Protein 7PVA (pdb70)

B-factor: mean 64.14, std 23.25, range [23.95, 230.17]

Radius of gyration: 45.19 Å; Cα contacts (8 Å, |Δi|>4): 3614; chains: 4; bounding box: 76×96×145 Å

InterPro domains:
  IPR001789 Signal transduction response regulator, receiver domain [PF00072] (10-118)
  IPR001789 Signal transduction response regulator, receiver domain [PS50110] (9-123)
  IPR001789 Signal transduction response regulator, receiver domain [SM00448] (8-119)
  IPR011006 CheY-like superfamily [SSF52172] (5-141)
  IPR017850 Alkaline-phosphatase-like, core domain superfamily [G3DSA:3.40.720.10] (220-516)
  IPR017850 Alkaline-phosphatase-like, core domain superfamily [SSF53649] (231-517)
  IPR050595 Bacterial response regulator [PTHR44591] (9-125)

Organism: Porphyromonas gingivalis (strain ATCC BAA-308 / W83) (NCBI:txid242619)

Secondary structure (DSSP, 8-state):
---EEEEE-TTGGGGHHHHHHHHHTT-EEEEESSHHHHHHHHHH---SEEEE-----S-HHHHHHHHHHH-TTS-B--BS---S---HHHHTT-S---BSS--HHHHHHHHHHHHHHHHHHHHHHHHHHHHHHHHHHH------HHHHHHHHHHHHHHHHHGGGS----TTT--HHHHHHHHHHHHHHHHHHHHH-TTTS---TTHHHHHTHHHHHTT--EEEEEESS--HHHHHHH---TTTB---B-----SS-SHHHHHHHHHHT--HHHH--TTTPPPTT-SS-SSS-S---HHHHHHTT----EEEEEE-SHHHHHHHHHTGGGGGG-SEEEEEE-S---THHHH---TTTTSSHHHHHHHHHHHHHHSHHHHHHHHHH---EEEEE-S---EE--EEEE-EEE--TT--SSEEEEEEEE--GGGSEEES-GGGGT----TT--EEEE-BTTEEEE-GGGHHHHHHHHTT-EE-SSB-S-----EE--B-/---EEEEE-TTGGGGHHHHHHHHHTT-EEEEESSHHHHHHHHHHS--SEEEE-----S-HHHHHHHHHHH-TTS-B--BS---TT--HHHHTT-S---BSS--HHHHHHHHHHHHSHHHHHHHHHHHHHHHHHHHHHH---PPPHHHHHHHHHHHHHHHHHHHTS----TTT--HHHHHHHHHHHHHHHHHHHHH-TTTS---TTHIIIIIHHHHHTT--EEEEEESS--HHHHHHH---TTTB---B--PPPSS-SHHHHHHHHHH---HHHH--GGG---S-----HHHHHHTT----EEEEEE-SHHHHHHHHHTGGGGGG-SEEEEEEPPP----HHHH--TTTSSSHHHHHHHHHHHHHHSSHHHHHHHHH---EEEEE-S---EE--EEEEEE--TT----SSEEEESS-EE-GGGSEEES-GGGGT---SSTT-EEEE-BTTEEEE-STTHHHHHHHHTT-EE-SSB-S-----EE--B-/---EEEEE-TTGGGGHHHHHHHHHTT-EEEEESSHHHHHHHHHHS--SEEEE-----S-HHHHHHHHHHH-TTS-B--BS---S---HHHHTT-S---BSS--HHHHHHHHHHHHHHHHHHHHHHHHHHHHHHHHHHH------HHHHHHHHHHHHHHHHHTTTS----TTT--HHHHHHHHHHHHHHHHHHHHH-TTTS---TTHHHHHTHHHHHTT--EEEEEESS--HHHHHHH---TTTB---B---PPSS-SHHHHHHHHHHT--HHHH--TTT---TT-SS-SSS-S---HHHHHHTT----EEEEEE-SHHHHHHHHHTGGGGGG-SEEEEEE-TT--THHHH---TTTTSSHHHHHHHHHHHHHHSTHHHHHHHHH---EEEEE-S---EE--EEEE-B--SS-TT-SSEEEESS-B--GGGSEEES-GGGGT----TT--EEEE-BTTEEEE-STTHHHHHHHHTT-EE-SSB-S-----EE--B-/---EEEEE-TTGGGGHHHHHHHHHTT-EEEEESSHHHHHHHHHHS--SEEEE-----S-HHHHHHHHHHH-TTS-B--BS---TT--HHHHTT-S---BSS--HHHHHHHHHHHHSHHHHHHHHHHHHHHHHHHHHHH------HHHHHHHHHHHHHHHHHGGGS----TTT--HHHHHHHHHHHHHHHHHHHHH-TTTS---TTHHHHHTHHHHHTT--EEEEEETT--HHHHHHH---TTTB---B---PPSS-SHHHHHHHHHH---HHHH---TT------HHHHHHTT----EEEEEE-SHHHHHHHHHGGGGGGG-SEEEEEE-------HHHH--TTTSSSHHHHHHHHHHHHHHSHHHHHHHHHH---EEEEE-S---EE--EEEEEE--TT----SSEEEESS-EE-GGGSEEES-GGGGT---SSTT-EEEE-BTTEEEE-STTHHHHHHHHTT-EE-SSB-S-----EE--B-

Solvent-accessible surface area: 79024 Å² total

Structure (mmCIF, N/CA/C/O backbone):
data_7PVA
#
_entry.id   7PVA
#
_cell.length_a   61.480
_cell.length_b   77.290
_cell.length_c   138.830
_cell.angle_alpha   82.420
_cell.angle_beta   81.610
_cell.angle_gamma   76.510
#
_symmetry.space_group_name_H-M   'P 1'
#
loop_
_entity.id
_entity.type
_entity.pdbx_description
1 polymer 'Response regulator'
2 non-polymer 'MAGNESIUM ION'
3 non-polymer 'BERYLLIUM TRIFLUORIDE ION'
4 non-polymer 'ZINC ION'
5 non-polymer GLYCEROL
6 non-polymer 'FORMIC ACID'
7 non-polymer 'CHLORIDE ION'
8 water water
#
loop_
_atom_site.group_PDB
_atom_site.id
_atom_site.type_symbol
_atom_site.label_atom_id
_atom_site.label_alt_id
_atom_site.label_comp_id
_atom_site.label_asym_id
_atom_site.label_entity_id
_atom_site.label_seq_id
_atom_site.pdbx_PDB_ins_code
_atom_site.Cartn_x
_atom_site.Cartn_y
_atom_site.Cartn_z
_atom_site.occupancy
_atom_site.B_iso_or_equiv
_atom_site.auth_seq_id
_atom_site.auth_comp_id
_atom_site.auth_asym_id
_atom_site.auth_atom_id
_atom_site.pdbx_PDB_model_num
ATOM 1 N N . ARG A 1 11 ? 38.995 37.627 27.960 1.00 118.67 6 ARG A N 1
ATOM 2 C CA . ARG A 1 11 ? 38.348 36.635 27.086 1.00 103.94 6 ARG A CA 1
ATOM 3 C C . ARG A 1 11 ? 36.847 36.966 26.951 1.00 92.25 6 ARG A C 1
ATOM 4 O O . ARG A 1 11 ? 36.207 37.431 27.909 1.00 91.31 6 ARG A O 1
ATOM 24 N N . PRO A 1 12 ? 36.279 36.744 25.766 1.00 81.39 7 PRO A N 1
ATOM 25 C CA . PRO A 1 12 ? 34.842 37.017 25.581 1.00 69.59 7 PRO A CA 1
ATOM 26 C C . PRO A 1 12 ? 33.998 35.844 26.048 1.00 61.47 7 PRO A C 1
ATOM 27 O O . PRO A 1 12 ? 34.364 34.685 25.857 1.00 60.23 7 PRO A O 1
ATOM 38 N N . TYR A 1 13 ? 32.875 36.143 26.690 1.00 53.51 8 TYR A N 1
ATOM 39 C CA . TYR A 1 13 ? 31.958 35.086 27.106 1.00 47.64 8 TYR A CA 1
ATOM 40 C C . TYR A 1 13 ? 31.327 34.447 25.870 1.00 35.88 8 TYR A C 1
ATOM 41 O O . TYR A 1 13 ? 30.993 35.137 24.896 1.00 38.53 8 TYR A O 1
ATOM 59 N N . THR A 1 14 ? 31.115 33.135 25.927 1.00 43.04 9 THR A N 1
ATOM 60 C CA . THR A 1 14 ? 30.540 32.413 24.812 1.00 37.98 9 THR A CA 1
ATOM 61 C C . THR A 1 14 ? 29.086 32.019 25.104 1.00 34.05 9 THR A C 1
ATOM 62 O O . THR A 1 14 ? 28.720 31.543 26.201 1.00 37.09 9 THR A O 1
ATOM 73 N N . VAL A 1 15 ? 28.268 32.209 24.088 1.00 34.85 10 VAL A N 1
ATOM 74 C CA . VAL A 1 15 ? 26.844 31.950 24.139 1.00 34.76 10 VAL A CA 1
ATOM 75 C C . VAL A 1 15 ? 26.518 30.945 23.057 1.00 35.66 10 VAL A C 1
ATOM 76 O O . VAL A 1 15 ? 26.811 31.199 21.888 1.00 33.95 10 VAL A O 1
ATOM 89 N N . LEU A 1 16 ? 25.895 29.822 23.442 1.00 35.46 11 LEU A N 1
ATOM 90 C CA . LEU A 1 16 ? 25.317 28.841 22.518 1.00 36.72 11 LEU A CA 1
ATOM 91 C C . LEU A 1 16 ? 23.824 29.104 22.464 1.00 38.47 11 LEU A C 1
ATOM 92 O O . LEU A 1 16 ? 23.191 29.197 23.522 1.00 36.89 11 LEU A O 1
ATOM 108 N N . TRP A 1 17 ? 23.290 29.311 21.259 1.00 38.85 12 TRP A N 1
ATOM 109 C CA . TRP A 1 17 ? 21.898 29.724 21.089 1.00 39.94 12 TRP A CA 1
ATOM 110 C C . TRP A 1 17 ? 21.246 28.727 20.143 1.00 41.82 12 TRP A C 1
ATOM 111 O O . TRP A 1 17 ? 21.550 28.708 18.939 1.00 36.78 12 TRP A O 1
ATOM 132 N N . ALA A 1 18 ? 20.371 27.881 20.701 1.00 38.08 13 ALA A N 1
ATOM 133 C CA . ALA A 1 18 ? 19.603 26.935 19.908 1.00 39.44 13 ALA A CA 1
ATOM 134 C C . ALA A 1 18 ? 18.206 27.500 19.688 1.00 40.61 13 ALA A C 1
ATOM 135 O O . ALA A 1 18 ? 17.494 27.742 20.656 1.00 40.10 13 ALA A O 1
ATOM 142 N N . ASP A 1 19 ? 17.813 27.685 18.429 1.00 41.32 14 ASP A N 1
ATOM 143 C CA . ASP A 1 19 ? 16.462 28.071 18.022 1.00 42.00 14 ASP A CA 1
ATOM 144 C C . ASP A 1 19 ? 16.306 27.649 16.564 1.00 43.78 14 ASP A C 1
ATOM 145 O O . ASP A 1 19 ? 17.167 27.942 15.731 1.00 46.86 14 ASP A O 1
ATOM 154 N N . ASP A 1 20 ? 15.192 27.002 16.238 1.00 44.73 15 ASP A N 1
ATOM 155 C CA . ASP A 1 20 ? 14.919 26.654 14.842 1.00 45.29 15 ASP A CA 1
ATOM 156 C C . ASP A 1 20 ? 14.622 27.861 13.967 1.00 43.79 15 ASP A C 1
ATOM 157 O O . ASP A 1 20 ? 14.587 27.719 12.748 1.00 45.27 15 ASP A O 1
ATOM 166 N N . GLU A 1 21 ? 14.353 29.025 14.544 1.00 46.84 16 GLU A N 1
ATOM 167 C CA . GLU A 1 21 ? 14.054 30.250 13.809 1.00 44.43 16 GLU A CA 1
ATOM 168 C C . GLU A 1 21 ? 15.129 31.299 14.098 1.00 45.77 16 GLU A C 1
ATOM 169 O O . GLU A 1 21 ? 14.860 32.484 14.276 1.00 48.96 16 GLU A O 1
ATOM 181 N N . ILE A 1 22 ? 16.375 30.850 14.188 1.00 49.02 17 ILE A N 1
ATOM 182 C CA . ILE A 1 22 ? 17.490 31.719 14.568 1.00 50.78 17 ILE A CA 1
ATOM 183 C C . ILE A 1 22 ? 17.629 32.888 13.588 1.00 52.46 17 ILE A C 1
ATOM 184 O O . ILE A 1 22 ? 18.184 33.937 13.939 1.00 51.90 17 ILE A O 1
ATOM 200 N N A ASP A 1 23 ? 17.155 32.739 12.351 0.58 51.81 18 ASP A N 1
ATOM 201 N N B ASP A 1 23 ? 17.171 32.697 12.350 0.42 51.83 18 ASP A N 1
ATOM 202 C CA A ASP A 1 23 ? 17.200 33.893 11.457 0.58 52.57 18 ASP A CA 1
ATOM 203 C CA B ASP A 1 23 ? 17.091 33.790 11.389 0.42 52.74 18 ASP A CA 1
ATOM 204 C C A ASP A 1 23 ? 16.392 35.053 12.033 0.58 50.24 18 ASP A C 1
ATOM 205 C C B ASP A 1 23 ? 16.365 34.984 11.987 0.42 50.29 18 ASP A C 1
ATOM 206 O O A ASP A 1 23 ? 16.730 36.221 11.802 0.58 49.81 18 ASP A O 1
ATOM 207 O O B ASP A 1 23 ? 16.749 36.134 11.750 0.42 49.62 18 ASP A O 1
ATOM 223 N N A LEU A 1 24 ? 15.319 34.755 12.778 0.58 48.05 19 LEU A N 1
ATOM 224 N N B LEU A 1 24 ? 15.313 34.731 12.773 0.42 48.16 19 LEU A N 1
ATOM 225 C CA A LEU A 1 24 ? 14.511 35.801 13.398 0.58 47.14 19 LEU A CA 1
ATOM 226 C CA B LEU A 1 24 ? 14.538 35.813 13.366 0.42 47.05 19 LEU A CA 1
ATOM 227 C C A LEU A 1 24 ? 15.203 36.453 14.582 0.58 45.19 19 LEU A C 1
ATOM 228 C C B LEU A 1 24 ? 15.246 36.482 14.531 0.42 44.84 19 LEU A C 1
ATOM 229 O O A LEU A 1 24 ? 14.654 37.405 15.174 0.58 43.66 19 LEU A O 1
ATOM 230 O O B LEU A 1 24 ? 14.753 37.494 15.055 0.42 44.09 19 LEU A O 1
ATOM 261 N N . LEU A 1 25 ? 16.347 35.916 14.976 1.00 43.93 20 LEU A N 1
ATOM 262 C CA . LEU A 1 25 ? 17.087 36.407 16.100 1.00 44.78 20 LEU A CA 1
ATOM 263 C C . LEU A 1 25 ? 18.342 37.143 15.680 1.00 45.50 20 LEU A C 1
ATOM 264 O O . LEU A 1 25 ? 19.128 37.555 16.546 1.00 43.94 20 LEU A O 1
ATOM 281 N N . LYS A 1 26 ? 18.537 37.303 14.363 1.00 46.45 21 LYS A N 1
ATOM 282 C CA . LYS A 1 26 ? 19.706 38.011 13.849 1.00 44.04 21 LYS A CA 1
ATOM 283 C C . LYS A 1 26 ? 19.907 39.324 14.569 1.00 43.30 21 LYS A C 1
ATOM 284 O O . LYS A 1 26 ? 21.042 39.595 14.995 1.00 43.05 21 LYS A O 1
ATOM 303 N N . PRO A 1 27 ? 18.890 40.186 14.701 1.00 41.84 22 PRO A N 1
ATOM 304 C CA . PRO A 1 27 ? 19.122 41.477 15.363 1.00 42.36 22 PRO A CA 1
ATOM 305 C C . PRO A 1 27 ? 19.710 41.307 16.748 1.00 42.64 22 PRO A C 1
ATOM 306 O O . PRO A 1 27 ? 20.600 42.064 17.165 1.00 42.61 22 PRO A O 1
ATOM 317 N N . HIS A 1 28 ? 19.201 40.318 17.490 1.00 42.28 23 HIS A N 1
ATOM 318 C CA . HIS A 1 28 ? 19.667 40.087 18.851 1.00 40.56 23 HIS A CA 1
ATOM 319 C C . HIS A 1 28 ? 21.082 39.519 18.862 1.00 39.93 23 HIS A C 1
ATOM 320 O O . HIS A 1 28 ? 21.890 39.855 19.743 1.00 39.44 23 HIS A O 1
ATOM 334 N N . ILE A 1 29 ? 21.417 38.659 17.887 1.00 37.79 24 ILE A N 1
ATOM 335 C CA . ILE A 1 29 ? 22.789 38.164 17.811 1.00 39.83 24 ILE A CA 1
ATOM 336 C C . ILE A 1 29 ? 23.740 39.306 17.482 1.00 40.20 24 ILE A C 1
ATOM 337 O O . ILE A 1 29 ? 24.762 39.502 18.163 1.00 37.49 24 ILE A O 1
ATOM 353 N N . LEU A 1 30 ? 23.371 40.140 16.505 1.00 40.22 25 LEU A N 1
ATOM 354 C CA . LEU A 1 30 ? 24.229 41.276 16.183 1.00 39.04 25 LEU A CA 1
ATOM 355 C C . LEU A 1 30 ? 24.475 42.135 17.419 1.00 39.84 25 LEU A C 1
ATOM 356 O O . LEU A 1 30 ? 25.607 42.580 17.680 1.00 39.86 25 LEU A O 1
ATOM 372 N N . PHE A 1 31 ? 23.395 42.464 18.133 1.00 42.77 26 PHE A N 1
ATOM 373 C CA . PHE A 1 31 ? 23.496 43.208 19.393 1.00 40.17 26 PHE A CA 1
ATOM 374 C C . PHE A 1 31 ? 24.467 42.556 20.381 1.00 37.73 26 PHE A C 1
ATOM 375 O O . PHE A 1 31 ? 25.363 43.216 20.925 1.00 43.01 26 PHE A O 1
ATOM 392 N N . LEU A 1 32 ? 24.296 41.266 20.651 1.00 37.25 27 LEU A N 1
ATOM 393 C CA . LEU A 1 32 ? 25.229 40.594 21.559 1.00 43.94 27 LEU A CA 1
ATOM 394 C C . LEU A 1 32 ? 26.674 40.625 21.055 1.00 42.19 27 LEU A C 1
ATOM 395 O O . LEU A 1 32 ? 27.614 40.805 21.846 1.00 41.02 27 LEU A O 1
ATOM 411 N N . GLU A 1 33 ? 26.887 40.398 19.758 1.00 41.52 28 GLU A N 1
ATOM 412 C CA . GLU A 1 33 ? 28.249 40.461 19.254 1.00 40.85 28 GLU A CA 1
ATOM 413 C C . GLU A 1 33 ? 28.804 41.873 19.415 1.00 42.68 28 GLU A C 1
ATOM 414 O O . GLU A 1 33 ? 30.000 42.053 19.687 1.00 41.95 28 GLU A O 1
ATOM 426 N N . GLN A 1 34 ? 27.976 42.889 19.193 1.00 40.12 29 GLN A N 1
ATOM 427 C CA . GLN A 1 34 ? 28.481 44.248 19.380 1.00 45.23 29 GLN A CA 1
ATOM 428 C C . GLN A 1 34 ? 28.834 44.527 20.855 1.00 45.88 29 GLN A C 1
ATOM 429 O O . GLN A 1 34 ? 29.765 45.301 21.153 1.00 46.07 29 GLN A O 1
ATOM 443 N N . LYS A 1 35 ? 28.142 43.865 21.790 1.00 44.82 30 LYS A N 1
ATOM 444 C CA . LYS A 1 35 ? 28.459 44.014 23.212 1.00 45.67 30 LYS A CA 1
ATOM 445 C C . LYS A 1 35 ? 29.678 43.202 23.649 1.00 43.03 30 LYS A C 1
ATOM 446 O O . LYS A 1 35 ? 30.063 43.268 24.814 1.00 44.25 30 LYS A O 1
ATOM 465 N N . GLY A 1 36 ? 30.231 42.365 22.791 1.00 44.73 31 GLY A N 1
ATOM 466 C CA . GLY A 1 36 ? 31.449 41.647 23.080 1.00 46.47 31 GLY A CA 1
ATOM 467 C C . GLY A 1 36 ? 31.230 40.157 23.301 1.00 49.51 31 GLY A C 1
ATOM 468 O O . GLY A 1 36 ? 32.165 39.475 23.697 1.00 53.48 31 GLY A O 1
ATOM 472 N N . TYR A 1 37 ? 30.029 39.635 23.061 1.00 42.35 32 TYR A N 1
ATOM 473 C CA . TYR A 1 37 ? 29.735 38.228 23.294 1.00 40.43 32 TYR A CA 1
ATOM 474 C C . TYR A 1 37 ? 29.965 37.449 22.012 1.00 44.49 32 TYR A C 1
ATOM 475 O O . TYR A 1 37 ? 29.701 37.945 20.922 1.00 45.42 32 TYR A O 1
ATOM 493 N N . GLN A 1 38 ? 30.439 36.216 22.146 1.00 43.99 33 GLN A N 1
ATOM 494 C CA . GLN A 1 38 ? 30.622 35.301 21.019 1.00 48.79 33 GLN A CA 1
ATOM 495 C C . GLN A 1 38 ? 29.467 34.309 20.967 1.00 46.68 33 GLN A C 1
ATOM 496 O O . GLN A 1 38 ? 29.309 33.503 21.890 1.00 43.44 33 GLN A O 1
ATOM 510 N N . VAL A 1 39 ? 28.693 34.332 19.892 1.00 44.49 34 VAL A N 1
ATOM 511 C CA . VAL A 1 39 ? 27.455 33.565 19.812 1.00 44.66 34 VAL A CA 1
ATOM 512 C C . VAL A 1 39 ? 27.627 32.462 18.789 1.00 46.43 34 VAL A C 1
ATOM 513 O O . VAL A 1 39 ? 28.005 32.731 17.646 1.00 44.56 34 VAL A O 1
ATOM 526 N N . THR A 1 40 ? 27.364 31.225 19.204 1.00 42.28 35 THR A N 1
ATOM 527 C CA . THR A 1 40 ? 27.302 30.094 18.297 1.00 41.44 35 THR A CA 1
ATOM 528 C C . THR A 1 40 ? 25.860 29.666 18.105 1.00 38.10 35 THR A C 1
ATOM 529 O O . THR A 1 40 ? 25.243 29.188 19.063 1.00 40.16 35 THR A O 1
ATOM 540 N N . PRO A 1 41 ? 25.262 29.835 16.926 1.00 46.11 36 PRO A N 1
ATOM 541 C CA . PRO A 1 41 ? 23.859 29.428 16.753 1.00 47.30 36 PRO A CA 1
ATOM 542 C C . PRO A 1 41 ? 23.716 28.020 16.212 1.00 50.86 36 PRO A C 1
ATOM 543 O O . PRO A 1 41 ? 24.445 27.587 15.305 1.00 52.33 36 PRO A O 1
ATOM 554 N N . VAL A 1 42 ? 22.750 27.288 16.751 1.00 43.91 37 VAL A N 1
ATOM 555 C CA . VAL A 1 42 ? 22.389 25.968 16.245 1.00 45.33 37 VAL A CA 1
ATOM 556 C C . VAL A 1 42 ? 20.868 25.915 16.088 1.00 44.83 37 VAL A C 1
ATOM 557 O O . VAL A 1 42 ? 20.125 26.744 16.634 1.00 42.59 37 VAL A O 1
ATOM 570 N N . LEU A 1 43 ? 20.393 24.932 15.325 1.00 47.05 38 LEU A N 1
ATOM 571 C CA . LEU A 1 43 ? 18.978 24.952 14.942 1.00 49.84 38 LEU A CA 1
ATOM 572 C C . LEU A 1 43 ? 18.104 23.928 15.649 1.00 47.29 38 LEU A C 1
ATOM 573 O O . LEU A 1 43 ? 16.878 23.901 15.430 1.00 50.11 38 LEU A O 1
ATOM 589 N N . SER A 1 44 ? 18.682 23.083 16.476 1.00 47.05 39 SER A N 1
ATOM 590 C CA . SER A 1 44 ? 17.926 22.004 17.083 1.00 48.95 39 SER A CA 1
ATOM 591 C C . SER A 1 44 ? 18.499 21.711 18.462 1.00 45.70 39 SER A C 1
ATOM 592 O O . SER A 1 44 ? 19.623 22.117 18.795 1.00 47.24 39 SER A O 1
ATOM 600 N N . GLY A 1 45 ? 17.755 20.898 19.216 1.00 44.53 40 GLY A N 1
ATOM 601 C CA . GLY A 1 45 ? 18.203 20.511 20.540 1.00 47.65 40 GLY A CA 1
ATOM 602 C C . GLY A 1 45 ? 19.275 19.451 20.480 1.00 52.84 40 GLY A C 1
ATOM 603 O O . GLY A 1 45 ? 20.161 19.395 21.339 1.00 48.51 40 GLY A O 1
ATOM 607 N N . ASN A 1 46 ? 19.261 18.643 19.430 1.00 51.95 41 ASN A N 1
ATOM 608 C CA . ASN A 1 46 ? 20.321 17.663 19.297 1.00 54.93 41 ASN A CA 1
ATOM 609 C C . ASN A 1 46 ? 21.635 18.332 18.973 1.00 47.12 41 ASN A C 1
ATOM 610 O O . ASN A 1 46 ? 22.666 17.946 19.522 1.00 48.11 41 ASN A O 1
ATOM 621 N N . ASP A 1 47 ? 21.621 19.360 18.116 1.00 48.47 42 ASP A N 1
ATOM 622 C CA . ASP A 1 47 ? 22.865 20.072 17.849 1.00 53.87 42 ASP A CA 1
ATOM 623 C C . ASP A 1 47 ? 23.349 20.767 19.118 1.00 50.29 42 ASP A C 1
ATOM 624 O O . ASP A 1 47 ? 24.553 20.844 19.380 1.00 49.38 42 ASP A O 1
ATOM 633 N N . ALA A 1 48 ? 22.426 21.301 19.914 1.00 48.21 43 ALA A N 1
ATOM 634 C CA . ALA A 1 48 ? 22.818 21.983 21.149 1.00 43.49 43 ALA A CA 1
ATOM 635 C C . ALA A 1 48 ? 23.467 21.009 22.120 1.00 41.47 43 ALA A C 1
ATOM 636 O O . ALA A 1 48 ? 24.504 21.309 22.712 1.00 41.91 43 ALA A O 1
ATOM 643 N N . ILE A 1 49 ? 22.870 19.826 22.284 1.00 42.94 44 ILE A N 1
ATOM 644 C CA . ILE A 1 49 ? 23.475 18.781 23.113 1.00 50.28 44 ILE A CA 1
ATOM 645 C C . ILE A 1 49 ? 24.899 18.456 22.644 1.00 52.00 44 ILE A C 1
ATOM 646 O O . ILE A 1 49 ? 25.845 18.377 23.440 1.00 50.02 44 ILE A O 1
ATOM 662 N N . GLU A 1 50 ? 25.079 18.273 21.342 1.00 56.10 45 GLU A N 1
ATOM 663 C CA . GLU A 1 50 ? 26.397 17.944 20.814 1.00 60.96 45 GLU A CA 1
ATOM 664 C C . GLU A 1 50 ? 27.387 19.071 21.067 1.00 57.46 45 GLU A C 1
ATOM 665 O O . GLU A 1 50 ? 28.539 18.821 21.461 1.00 50.90 45 GLU A O 1
ATOM 677 N N . ALA A 1 51 ? 26.960 20.324 20.846 1.00 52.43 46 ALA A N 1
ATOM 678 C CA . ALA A 1 51 ? 27.834 21.467 21.136 1.00 49.72 46 ALA A CA 1
ATOM 679 C C . ALA A 1 51 ? 28.233 21.530 22.620 1.00 48.26 46 ALA A C 1
ATOM 680 O O . ALA A 1 51 ? 29.400 21.794 22.955 1.00 45.94 46 ALA A O 1
ATOM 687 N N . VAL A 1 52 ? 27.277 21.310 23.535 1.00 47.13 47 VAL A N 1
ATOM 688 C CA . VAL A 1 52 ? 27.634 21.320 24.959 1.00 48.87 47 VAL A CA 1
ATOM 689 C C . VAL A 1 52 ? 28.580 20.159 25.279 1.00 53.15 47 VAL A C 1
ATOM 690 O O . VAL A 1 52 ? 29.508 20.293 26.082 1.00 51.88 47 VAL A O 1
ATOM 703 N N . GLN A 1 53 ? 28.365 19.002 24.656 1.00 57.07 48 GLN A N 1
ATOM 704 C CA . GLN A 1 53 ? 29.231 17.843 24.896 1.00 64.53 48 GLN A CA 1
ATOM 705 C C . GLN A 1 53 ? 30.694 18.125 24.536 1.00 64.51 48 GLN A C 1
ATOM 706 O O . GLN A 1 53 ? 31.613 17.683 25.233 1.00 65.30 48 GLN A O 1
ATOM 720 N N . ASN A 1 54 ? 30.936 18.856 23.454 1.00 62.30 49 ASN A N 1
ATOM 721 C CA . ASN A 1 54 ? 32.289 19.008 22.940 1.00 62.70 49 ASN A CA 1
ATOM 722 C C . ASN A 1 54 ? 32.896 20.380 23.216 1.00 56.59 49 ASN A C 1
ATOM 723 O O . ASN A 1 54 ? 33.985 20.674 22.712 1.00 55.05 49 ASN A O 1
ATOM 734 N N . ASN A 1 55 ? 32.223 21.244 23.967 1.00 53.08 50 ASN A N 1
ATOM 735 C CA . ASN A 1 55 ? 32.760 22.573 24.224 1.00 49.79 50 ASN A CA 1
ATOM 736 C C . ASN A 1 55 ? 32.483 22.956 25.659 1.00 48.48 50 ASN A C 1
ATOM 737 O O . ASN A 1 55 ? 31.861 22.216 26.419 1.00 53.37 50 ASN A O 1
ATOM 748 N N . ASP A 1 56 ? 32.947 24.125 26.034 1.00 42.61 51 ASP A N 1
ATOM 749 C CA . ASP A 1 56 ? 32.667 24.670 27.373 1.00 44.24 51 ASP A CA 1
ATOM 750 C C . ASP A 1 56 ? 32.054 26.069 27.261 1.00 42.23 51 ASP A C 1
ATOM 751 O O . ASP A 1 56 ? 32.683 27.052 27.624 1.00 43.20 51 ASP A O 1
ATOM 760 N N . PHE A 1 57 ? 30.826 26.149 26.767 1.00 38.11 52 PHE A N 1
ATOM 761 C CA . PHE A 1 57 ? 30.177 27.442 26.623 1.00 36.36 52 PHE A CA 1
ATOM 762 C C . PHE A 1 57 ? 29.894 28.059 27.979 1.00 38.21 52 PHE A C 1
ATOM 763 O O . PHE A 1 57 ? 29.666 27.361 28.967 1.00 39.58 52 PHE A O 1
ATOM 780 N N . ASP A 1 58 ? 29.939 29.383 28.041 1.00 38.31 53 ASP A N 1
ATOM 781 C CA . ASP A 1 58 ? 29.639 30.054 29.313 1.00 35.09 53 ASP A CA 1
ATOM 782 C C . ASP A 1 58 ? 28.151 30.063 29.625 1.00 36.55 53 ASP A C 1
ATOM 783 O O . ASP A 1 58 ? 27.773 30.036 30.803 1.00 33.86 53 ASP A O 1
ATOM 792 N N . ILE A 1 59 ? 27.297 30.008 28.614 1.00 32.10 54 ILE A N 1
ATOM 793 C CA . ILE A 1 59 ? 25.866 30.068 28.862 1.00 30.67 54 ILE A CA 1
ATOM 794 C C . ILE A 1 59 ? 25.208 29.538 27.622 1.00 30.84 54 ILE A C 1
ATOM 795 O O . ILE A 1 59 ? 25.752 29.644 26.527 1.00 34.54 54 ILE A O 1
ATOM 811 N N . VAL A 1 60 ? 24.025 28.959 27.810 1.00 30.99 55 VAL A N 1
ATOM 812 C CA . VAL A 1 60 ? 23.195 28.390 26.756 1.00 30.87 55 VAL A CA 1
ATOM 813 C C . VAL A 1 60 ? 21.830 29.084 26.737 1.00 33.72 55 VAL A C 1
ATOM 814 O O . VAL A 1 60 ? 21.180 29.194 27.782 1.00 35.68 55 VAL A O 1
ATOM 827 N N . PHE A 1 61 ? 21.411 29.554 25.562 1.00 30.41 56 PHE A N 1
ATOM 828 C CA . PHE A 1 61 ? 20.076 30.076 25.284 1.00 38.58 56 PHE A CA 1
ATOM 829 C C . PHE A 1 61 ? 19.370 28.980 24.510 1.00 40.11 56 PHE A C 1
ATOM 830 O O . PHE A 1 61 ? 19.913 28.504 23.493 1.00 34.43 56 PHE A O 1
ATOM 847 N N . LEU A 1 62 ? 18.169 28.609 24.963 1.00 38.50 57 LEU A N 1
ATOM 848 C CA . LEU A 1 62 ? 17.381 27.542 24.363 1.00 32.55 57 LEU A CA 1
ATOM 849 C C . LEU A 1 62 ? 15.955 27.968 24.023 1.00 34.20 57 LEU A C 1
ATOM 850 O O . LEU A 1 62 ? 15.194 28.342 24.910 1.00 33.28 57 LEU A O 1
ATOM 866 N N . ASP A 1 63 ? 15.542 27.693 22.794 1.00 35.82 58 ASP A N 1
ATOM 867 C CA . ASP A 1 63 ? 14.143 27.645 22.382 1.00 35.71 58 ASP A CA 1
ATOM 868 C C . ASP A 1 63 ? 13.448 26.424 22.972 1.00 36.78 58 ASP A C 1
ATOM 869 O O . ASP A 1 63 ? 14.097 25.452 23.326 1.00 38.84 58 ASP A O 1
ATOM 878 N N . GLU A 1 64 ? 12.105 26.464 23.033 1.00 39.93 59 GLU A N 1
ATOM 879 C CA . GLU A 1 64 ? 11.350 25.308 23.495 1.00 37.56 59 GLU A CA 1
ATOM 880 C C . GLU A 1 64 ? 10.890 24.451 22.312 1.00 37.30 59 GLU A C 1
ATOM 881 O O . GLU A 1 64 ? 11.211 23.253 22.226 1.00 40.49 59 GLU A O 1
ATOM 893 N N . ASN A 1 65 ? 10.215 25.061 21.349 1.00 36.33 60 ASN A N 1
ATOM 894 C CA . ASN A 1 65 ? 9.588 24.308 20.256 1.00 37.61 60 ASN A CA 1
ATOM 895 C C . ASN A 1 65 ? 10.518 24.265 19.056 1.00 37.48 60 ASN A C 1
ATOM 896 O O . ASN A 1 65 ? 10.669 25.259 18.352 1.00 46.05 60 ASN A O 1
ATOM 924 N N . PRO A 1 67 ? 11.844 21.302 15.893 1.00 52.62 62 PRO A N 1
ATOM 925 C CA . PRO A 1 67 ? 11.765 19.948 15.333 1.00 57.88 62 PRO A CA 1
ATOM 926 C C . PRO A 1 67 ? 12.835 19.055 15.946 1.00 57.89 62 PRO A C 1
ATOM 927 O O . PRO A 1 67 ? 14.010 19.416 16.023 1.00 55.54 62 PRO A O 1
ATOM 938 N N . GLY A 1 68 ? 12.419 17.876 16.379 1.00 59.01 63 GLY A N 1
ATOM 939 C CA . GLY A 1 68 ? 13.308 16.924 16.992 1.00 58.42 63 GLY A CA 1
ATOM 940 C C . GLY A 1 68 ? 13.064 16.895 18.475 1.00 60.99 63 GLY A C 1
ATOM 941 O O . GLY A 1 68 ? 11.915 16.968 18.918 1.00 62.64 63 GLY A O 1
ATOM 945 N N . ILE A 1 69 ? 14.127 16.813 19.267 1.00 60.68 64 ILE A N 1
ATOM 946 C CA . ILE A 1 69 ? 13.938 16.921 20.703 1.00 61.65 64 ILE A CA 1
ATOM 947 C C . ILE A 1 69 ? 13.581 18.363 21.059 1.00 57.88 64 ILE A C 1
ATOM 948 O O . ILE A 1 69 ? 14.086 19.322 20.460 1.00 55.08 64 ILE A O 1
ATOM 964 N N . GLY A 1 70 ? 12.708 18.527 22.032 1.00 57.95 65 GLY A N 1
ATOM 965 C CA . GLY A 1 70 ? 12.303 19.851 22.452 1.00 52.05 65 GLY A CA 1
ATOM 966 C C . GLY A 1 70 ? 13.326 20.482 23.348 1.00 48.22 65 GLY A C 1
ATOM 967 O O . GLY A 1 70 ? 14.238 19.820 23.849 1.00 41.13 65 GLY A O 1
ATOM 971 N N . GLY A 1 71 ? 13.177 21.792 23.564 1.00 42.75 66 GLY A N 1
ATOM 972 C CA . GLY A 1 71 ? 14.144 22.486 24.398 1.00 41.31 66 GLY A CA 1
ATOM 973 C C . GLY A 1 71 ? 14.172 21.936 25.814 1.00 43.24 66 GLY A C 1
ATOM 974 O O . GLY A 1 71 ? 15.219 21.930 26.471 1.00 45.60 66 GLY A O 1
ATOM 978 N N . LEU A 1 72 ? 13.004 21.511 26.342 1.00 41.77 67 LEU A N 1
ATOM 979 C CA . LEU A 1 72 ? 12.994 20.974 27.710 1.00 42.67 67 LEU A CA 1
ATOM 980 C C . LEU A 1 72 ? 13.766 19.661 27.826 1.00 42.70 67 LEU A C 1
ATOM 981 O O . LEU A 1 72 ? 14.443 19.418 28.841 1.00 40.79 67 LEU A O 1
ATOM 997 N N . ASP A 1 73 ? 13.703 18.824 26.794 1.00 43.56 68 ASP A N 1
ATOM 998 C CA . ASP A 1 73 ? 14.543 17.626 26.749 1.00 53.44 68 ASP A CA 1
ATOM 999 C C . ASP A 1 73 ? 16.023 17.973 26.627 1.00 51.08 68 ASP A C 1
ATOM 1000 O O . ASP A 1 73 ? 16.863 17.371 27.323 1.00 48.96 68 ASP A O 1
ATOM 1009 N N . ALA A 1 74 ? 16.357 18.951 25.760 1.00 47.62 69 ALA A N 1
ATOM 1010 C CA . ALA A 1 74 ? 17.736 19.418 25.653 1.00 45.30 69 ALA A CA 1
ATOM 1011 C C . ALA A 1 74 ? 18.227 19.961 26.981 1.00 44.13 69 ALA A C 1
ATOM 1012 O O . ALA A 1 74 ? 19.348 19.668 27.398 1.00 40.99 69 ALA A O 1
ATOM 1019 N N . LEU A 1 75 ? 17.398 20.761 27.653 1.00 44.89 70 LEU A N 1
ATOM 1020 C CA . LEU A 1 75 ? 17.743 21.283 28.969 1.00 41.67 70 LEU A CA 1
ATOM 1021 C C . LEU A 1 75 ? 18.147 20.185 29.939 1.00 44.00 70 LEU A C 1
ATOM 1022 O O . LEU A 1 75 ? 19.160 20.304 30.632 1.00 43.54 70 LEU A O 1
ATOM 1038 N N . GLN A 1 76 ? 17.315 19.152 30.071 1.00 45.05 71 GLN A N 1
ATOM 1039 C CA . GLN A 1 76 ? 17.629 18.045 30.967 1.00 46.52 71 GLN A CA 1
ATOM 1040 C C . GLN A 1 76 ? 18.990 17.454 30.648 1.00 43.88 71 GLN A C 1
ATOM 1041 O O . GLN A 1 76 ? 19.808 17.213 31.555 1.00 43.82 71 GLN A O 1
ATOM 1055 N N . LYS A 1 77 ? 19.239 17.167 29.363 1.00 44.97 72 LYS A N 1
ATOM 1056 C CA . LYS A 1 77 ? 20.516 16.552 29.019 1.00 44.56 72 LYS A CA 1
ATOM 1057 C C . LYS A 1 77 ? 21.664 17.520 29.269 1.00 46.57 72 LYS A C 1
ATOM 1058 O O . LYS A 1 77 ? 22.745 17.116 29.730 1.00 45.95 72 LYS A O 1
ATOM 1077 N N . ILE A 1 78 ? 21.458 18.806 28.949 1.00 42.71 73 ILE A N 1
ATOM 1078 C CA . ILE A 1 78 ? 22.546 19.761 29.097 1.00 38.13 73 ILE A CA 1
ATOM 1079 C C . ILE A 1 78 ? 22.897 19.902 30.568 1.00 36.92 73 ILE A C 1
ATOM 1080 O O . ILE A 1 78 ? 24.070 19.992 30.940 1.00 39.29 73 ILE A O 1
ATOM 1096 N N . LYS A 1 79 ? 21.877 19.935 31.430 1.00 42.31 74 LYS A N 1
ATOM 1097 C CA . LYS A 1 79 ? 22.106 20.092 32.862 1.00 45.19 74 LYS A CA 1
ATOM 1098 C C . LYS A 1 79 ? 22.787 18.879 33.461 1.00 49.04 74 LYS A C 1
ATOM 1099 O O . LYS A 1 79 ? 23.528 19.018 34.446 1.00 45.53 74 LYS A O 1
ATOM 1118 N N . GLU A 1 80 ? 22.551 17.705 32.872 1.00 51.61 75 GLU A N 1
ATOM 1119 C CA . GLU A 1 80 ? 23.267 16.494 33.254 1.00 60.44 75 GLU A CA 1
ATOM 1120 C C . GLU A 1 80 ? 24.744 16.607 32.911 1.00 58.12 75 GLU A C 1
ATOM 1121 O O . GLU A 1 80 ? 25.600 16.304 33.747 1.00 57.37 75 GLU A O 1
ATOM 1133 N N . LEU A 1 81 ? 25.055 17.065 31.688 1.00 50.73 76 LEU A N 1
ATOM 1134 C CA . LEU A 1 81 ? 26.441 17.187 31.241 1.00 48.95 76 LEU A CA 1
ATOM 1135 C C . LEU A 1 81 ? 27.187 18.280 31.998 1.00 48.30 76 LEU A C 1
ATOM 1136 O O . LEU A 1 81 ? 28.295 18.068 32.498 1.00 49.55 76 LEU A O 1
ATOM 1152 N N . LYS A 1 82 ? 26.607 19.472 32.057 1.00 48.43 77 LYS A N 1
ATOM 1153 C CA . LYS A 1 82 ? 27.246 20.656 32.630 1.00 45.90 77 LYS A CA 1
ATOM 1154 C C . LYS A 1 82 ? 26.327 21.295 33.640 1.00 43.60 77 LYS A C 1
ATOM 1155 O O . LYS A 1 82 ? 25.755 22.391 33.407 1.00 43.17 77 LYS A O 1
ATOM 1174 N N A PRO A 1 83 ? 26.129 20.695 34.822 0.28 43.46 78 PRO A N 1
ATOM 1175 N N B PRO A 1 83 ? 26.122 20.683 34.814 0.29 43.48 78 PRO A N 1
ATOM 1176 N N C PRO A 1 83 ? 26.162 20.718 34.846 0.43 43.19 78 PRO A N 1
ATOM 1177 C CA A PRO A 1 83 ? 25.162 21.253 35.779 0.28 43.27 78 PRO A CA 1
ATOM 1178 C CA B PRO A 1 83 ? 25.115 21.195 35.754 0.29 43.39 78 PRO A CA 1
ATOM 1179 C CA C PRO A 1 83 ? 25.185 21.257 35.795 0.43 43.30 78 PRO A CA 1
ATOM 1180 C C A PRO A 1 83 ? 25.448 22.696 36.183 0.28 42.23 78 PRO A C 1
ATOM 1181 C C B PRO A 1 83 ? 25.288 22.662 36.109 0.29 42.17 78 PRO A C 1
ATOM 1182 C C C PRO A 1 83 ? 25.434 22.701 36.163 0.43 42.13 78 PRO A C 1
ATOM 1183 O O A PRO A 1 83 ? 24.507 23.421 36.542 0.28 42.62 78 PRO A O 1
ATOM 1184 O O B PRO A 1 83 ? 24.295 23.334 36.419 0.29 42.68 78 PRO A O 1
ATOM 1185 O O C PRO A 1 83 ? 24.504 23.356 36.642 0.43 43.18 78 PRO A O 1
ATOM 1216 N N A TYR A 1 84 ? 26.714 23.125 36.153 0.56 40.40 79 TYR A N 1
ATOM 1217 N N B TYR A 1 84 ? 26.514 23.184 36.066 0.44 41.03 79 TYR A N 1
ATOM 1218 C CA A TYR A 1 84 ? 27.118 24.446 36.622 0.56 39.84 79 TYR A CA 1
ATOM 1219 C CA B TYR A 1 84 ? 26.816 24.512 36.584 0.44 40.35 79 TYR A CA 1
ATOM 1220 C C A TYR A 1 84 ? 26.949 25.521 35.553 0.56 40.66 79 TYR A C 1
ATOM 1221 C C B TYR A 1 84 ? 27.043 25.522 35.473 0.44 40.40 79 TYR A C 1
ATOM 1222 O O A TYR A 1 84 ? 27.092 26.713 35.863 0.56 41.16 79 TYR A O 1
ATOM 1223 O O B TYR A 1 84 ? 27.558 26.622 35.719 0.44 41.21 79 TYR A O 1
ATOM 1258 N N A THR A 1 85 ? 26.560 25.142 34.318 0.67 38.92 80 THR A N 1
ATOM 1259 N N B THR A 1 85 ? 26.570 25.210 34.270 0.33 39.51 80 THR A N 1
ATOM 1260 C CA A THR A 1 85 ? 26.431 26.150 33.249 0.67 39.44 80 THR A CA 1
ATOM 1261 C CA B THR A 1 85 ? 26.484 26.213 33.215 0.33 39.04 80 THR A CA 1
ATOM 1262 C C A THR A 1 85 ? 25.017 26.722 33.212 0.67 36.57 80 THR A C 1
ATOM 1263 C C B THR A 1 85 ? 25.053 26.740 33.132 0.33 36.73 80 THR A C 1
ATOM 1264 O O A THR A 1 85 ? 24.054 25.945 33.112 0.67 34.81 80 THR A O 1
ATOM 1265 O O B THR A 1 85 ? 24.124 25.935 32.953 0.33 35.33 80 THR A O 1
ATOM 1286 N N . PRO A 1 86 ? 24.846 28.049 33.245 1.00 34.39 81 PRO A N 1
ATOM 1287 C CA . PRO A 1 86 ? 23.477 28.585 33.187 1.00 31.20 81 PRO A CA 1
ATOM 1288 C C . PRO A 1 86 ? 22.822 28.334 31.850 1.00 33.56 81 PRO A C 1
ATOM 1289 O O . PRO A 1 86 ? 23.440 28.442 30.791 1.00 33.69 81 PRO A O 1
ATOM 1300 N N . VAL A 1 87 ? 21.541 28.008 31.908 1.00 34.08 82 VAL A N 1
ATOM 1301 C CA . VAL A 1 87 ? 20.709 27.848 30.722 1.00 31.68 82 VAL A CA 1
ATOM 1302 C C . VAL A 1 87 ? 19.502 28.781 30.808 1.00 29.59 82 VAL A C 1
ATOM 1303 O O . VAL A 1 87 ? 18.769 28.777 31.804 1.00 34.96 82 VAL A O 1
ATOM 1316 N N . VAL A 1 88 ? 19.319 29.616 29.790 1.00 32.55 83 VAL A N 1
ATOM 1317 C CA . VAL A 1 88 ? 18.194 30.545 29.694 1.00 31.89 83 VAL A CA 1
ATOM 1318 C C . VAL A 1 88 ? 17.251 30.083 28.576 1.00 32.88 83 VAL A C 1
ATOM 1319 O O . VAL A 1 88 ? 17.654 29.854 27.423 1.00 38.78 83 VAL A O 1
ATOM 1349 N N . ILE A 1 90 ? 14.389 30.834 25.994 1.00 32.01 85 ILE A N 1
ATOM 1350 C CA . ILE A 1 90 ? 13.852 31.978 25.246 1.00 28.54 85 ILE A CA 1
ATOM 1351 C C . ILE A 1 90 ? 12.815 31.419 24.298 1.00 31.08 85 ILE A C 1
ATOM 1352 O O . ILE A 1 90 ? 13.149 30.741 23.319 1.00 35.29 85 ILE A O 1
ATOM 1368 N N . THR A 1 91 ? 11.547 31.623 24.637 1.00 30.29 86 THR A N 1
ATOM 1369 C CA . THR A 1 91 ? 10.488 30.929 23.935 1.00 32.87 86 THR A CA 1
ATOM 1370 C C . THR A 1 91 ? 9.277 31.830 23.669 1.00 31.75 86 THR A C 1
ATOM 1371 O O . THR A 1 91 ? 8.970 32.759 24.434 1.00 33.99 86 THR A O 1
ATOM 1382 N N . LYS A 1 92 ? 8.543 31.494 22.591 1.00 37.55 87 LYS A N 1
ATOM 1383 C CA . LYS A 1 92 ? 7.267 32.169 22.396 1.00 36.24 87 LYS A CA 1
ATOM 1384 C C . LYS A 1 92 ? 6.149 31.635 23.287 1.00 42.13 87 LYS A C 1
ATOM 1385 O O . LYS A 1 92 ? 5.089 32.262 23.333 1.00 41.74 87 LYS A O 1
ATOM 1404 N N . SER A 1 93 ? 6.338 30.497 23.965 1.00 38.53 88 SER A N 1
ATOM 1405 C CA . SER A 1 93 ? 5.251 29.855 24.676 1.00 40.77 88 SER A CA 1
ATOM 1406 C C . SER A 1 93 ? 4.915 30.638 25.929 1.00 43.52 88 SER A C 1
ATOM 1407 O O . SER A 1 93 ? 5.799 30.990 26.713 1.00 41.41 88 SER A O 1
ATOM 1415 N N . GLU A 1 94 ? 3.633 30.867 26.142 1.00 43.59 89 GLU A N 1
ATOM 1416 C CA . GLU A 1 94 ? 3.121 31.491 27.351 1.00 46.12 89 GLU A CA 1
ATOM 1417 C C . GLU A 1 94 ? 2.456 30.458 28.245 1.00 44.13 89 GLU A C 1
ATOM 1418 O O . GLU A 1 94 ? 1.848 30.814 29.262 1.00 45.00 89 GLU A O 1
ATOM 1430 N N . GLU A 1 95 ? 2.594 29.180 27.907 1.00 41.68 90 GLU A N 1
ATOM 1431 C CA . GLU A 1 95 ? 1.948 28.112 28.666 1.00 45.99 90 GLU A CA 1
ATOM 1432 C C . GLU A 1 95 ? 2.575 27.966 30.044 1.00 44.72 90 GLU A C 1
ATOM 1433 O O . GLU A 1 95 ? 3.790 27.877 30.183 1.00 41.24 90 GLU A O 1
ATOM 1445 N N . GLU A 1 96 ? 1.740 27.905 31.065 1.00 44.13 91 GLU A N 1
ATOM 1446 C CA . GLU A 1 96 ? 2.207 27.793 32.442 1.00 41.92 91 GLU A CA 1
ATOM 1447 C C . GLU A 1 96 ? 2.912 26.470 32.694 1.00 38.23 91 GLU A C 1
ATOM 1448 O O . GLU A 1 96 ? 3.882 26.400 33.454 1.00 36.56 91 GLU A O 1
ATOM 1460 N N . HIS A 1 97 ? 2.441 25.400 32.081 1.00 37.80 92 HIS A N 1
ATOM 1461 C CA . HIS A 1 97 ? 3.109 24.130 32.318 1.00 38.90 92 HIS A CA 1
ATOM 1462 C C . HIS A 1 97 ? 4.494 24.075 31.678 1.00 42.49 92 HIS A C 1
ATOM 1463 O O . HIS A 1 97 ? 5.346 23.321 32.173 1.00 40.08 92 HIS A O 1
ATOM 1477 N N . ILE A 1 98 ? 4.755 24.878 30.631 1.00 39.67 93 ILE A N 1
ATOM 1478 C CA . ILE A 1 98 ? 6.104 24.940 30.079 1.00 39.19 93 ILE A CA 1
ATOM 1479 C C . ILE A 1 98 ? 6.998 25.685 31.046 1.00 34.55 93 ILE A C 1
ATOM 1480 O O . ILE A 1 98 ? 8.148 25.322 31.275 1.00 36.42 93 ILE A O 1
ATOM 1513 N N . THR A 1 100 ? 6.725 26.005 34.287 1.00 33.30 95 THR A N 1
ATOM 1514 C CA . THR A 1 100 ? 6.945 25.146 35.450 1.00 36.39 95 THR A CA 1
ATOM 1515 C C . THR A 1 100 ? 7.960 24.031 35.168 1.00 37.67 95 THR A C 1
ATOM 1516 O O . THR A 1 100 ? 8.874 23.807 35.967 1.00 34.34 95 THR A O 1
ATOM 1527 N N . GLN A 1 101 ? 7.847 23.348 34.025 1.00 37.56 96 GLN A N 1
ATOM 1528 C CA . GLN A 1 101 ? 8.858 22.359 33.661 1.00 36.86 96 GLN A CA 1
ATOM 1529 C C . GLN A 1 101 ? 10.211 22.983 33.406 1.00 41.57 96 GLN A C 1
ATOM 1530 O O . GLN A 1 101 ? 11.209 22.343 33.727 1.00 35.69 96 GLN A O 1
ATOM 1544 N N . ALA A 1 102 ? 10.290 24.211 32.863 1.00 33.24 97 ALA A N 1
ATOM 1545 C CA . ALA A 1 102 ? 11.596 24.845 32.733 1.00 32.05 97 ALA A CA 1
ATOM 1546 C C . ALA A 1 102 ? 12.208 25.121 34.103 1.00 31.67 97 ALA A C 1
ATOM 1547 O O . ALA A 1 102 ? 13.414 24.896 34.314 1.00 35.26 97 ALA A O 1
ATOM 1554 N N . ILE A 1 103 ? 11.433 25.722 35.009 1.00 33.01 98 ILE A N 1
ATOM 1555 C CA . ILE A 1 103 ? 11.924 25.987 36.363 1.00 29.81 98 ILE A CA 1
ATOM 1556 C C . ILE A 1 103 ? 12.407 24.700 36.996 1.00 32.11 98 ILE A C 1
ATOM 1557 O O . ILE A 1 103 ? 13.457 24.649 37.640 1.00 34.15 98 ILE A O 1
ATOM 1573 N N . GLY A 1 104 ? 11.604 23.663 36.867 1.00 33.59 99 GLY A N 1
ATOM 1574 C CA . GLY A 1 104 ? 11.926 22.393 37.450 1.00 30.97 99 GLY A CA 1
ATOM 1575 C C . GLY A 1 104 ? 13.157 21.751 36.854 1.00 34.06 99 GLY A C 1
ATOM 1576 O O . GLY A 1 104 ? 13.842 20.989 37.552 1.00 37.69 99 GLY A O 1
ATOM 1580 N N . GLY A 1 105 ? 13.492 22.068 35.592 1.00 36.05 100 GLY A N 1
ATOM 1581 C CA . GLY A 1 105 ? 14.693 21.584 34.943 1.00 34.56 100 GLY A CA 1
ATOM 1582 C C . GLY A 1 105 ? 15.902 22.439 35.224 1.00 36.93 100 GLY A C 1
ATOM 1583 O O . GLY A 1 105 ? 16.933 22.231 34.590 1.00 35.63 100 GLY A O 1
ATOM 1587 N N . LYS A 1 106 ? 15.764 23.432 36.120 1.00 33.47 101 LYS A N 1
ATOM 1588 C CA . LYS A 1 106 ? 16.845 24.274 36.633 1.00 36.05 101 LYS A CA 1
ATOM 1589 C C . LYS A 1 106 ? 17.259 25.354 35.653 1.00 32.00 101 LYS A C 1
ATOM 1590 O O . LYS A 1 106 ? 18.417 25.739 35.607 1.00 35.66 101 LYS A O 1
ATOM 1609 N N . ILE A 1 107 ? 16.309 25.866 34.882 1.00 30.35 102 ILE A N 1
ATOM 1610 C CA . ILE A 1 107 ? 16.559 27.040 34.053 1.00 35.14 102 ILE A CA 1
ATOM 1611 C C . ILE A 1 107 ? 17.056 28.183 34.935 1.00 34.83 102 ILE A C 1
ATOM 1612 O O . ILE A 1 107 ? 16.761 28.249 36.124 1.00 34.31 102 ILE A O 1
ATOM 1628 N N . ALA A 1 108 ? 17.936 28.982 34.402 1.00 31.24 103 ALA A N 1
ATOM 1629 C CA . ALA A 1 108 ? 18.447 30.157 35.105 1.00 37.96 103 ALA A CA 1
ATOM 1630 C C . ALA A 1 108 ? 17.550 31.377 34.881 1.00 36.36 103 ALA A C 1
ATOM 1631 O O . ALA A 1 108 ? 17.389 32.213 35.770 1.00 37.39 103 ALA A O 1
ATOM 1638 N N . ASP A 1 109 ? 16.914 31.459 33.727 1.00 32.25 104 ASP A N 1
ATOM 1639 C CA . ASP A 1 109 ? 15.995 32.526 33.392 1.00 35.77 104 ASP A CA 1
ATOM 1640 C C . ASP A 1 109 ? 15.140 31.973 32.273 1.00 36.65 104 ASP A C 1
ATOM 1641 O O . ASP A 1 109 ? 15.547 31.033 31.557 1.00 28.72 104 ASP A O 1
ATOM 1650 N N . TYR A 1 110 ? 14.037 32.684 32.021 1.00 32.66 105 TYR A N 1
ATOM 1651 C CA . TYR A 1 110 ? 13.001 32.255 31.095 1.00 31.82 105 TYR A CA 1
ATOM 1652 C C . TYR A 1 110 ? 12.435 33.549 30.574 1.00 36.70 105 TYR A C 1
ATOM 1653 O O . TYR A 1 110 ? 11.848 34.271 31.375 1.00 37.96 105 TYR A O 1
ATOM 1671 N N . LEU A 1 111 ? 12.622 33.807 29.278 1.00 32.72 106 LEU A N 1
ATOM 1672 C CA . LEU A 1 111 ? 12.191 35.036 28.611 1.00 36.81 106 LEU A CA 1
ATOM 1673 C C . LEU A 1 111 ? 11.170 34.697 27.528 1.00 39.97 106 LEU A C 1
ATOM 1674 O O . LEU A 1 111 ? 11.451 33.894 26.614 1.00 34.55 106 LEU A O 1
ATOM 1690 N N . ILE A 1 112 ? 9.981 35.284 27.644 1.00 34.67 107 ILE A N 1
ATOM 1691 C CA . ILE A 1 112 ? 8.950 35.098 26.631 1.00 37.53 107 ILE A CA 1
ATOM 1692 C C . ILE A 1 112 ? 9.150 36.050 25.446 1.00 38.44 107 ILE A C 1
ATOM 1693 O O . ILE A 1 112 ? 9.208 37.268 25.621 1.00 37.89 107 ILE A O 1
ATOM 1709 N N . LYS A 1 113 ? 9.179 35.503 24.233 1.00 34.90 108 LYS A N 1
ATOM 1710 C CA . LYS A 1 113 ? 9.291 36.318 23.030 1.00 36.55 108 LYS A CA 1
ATOM 1711 C C . LYS A 1 113 ? 8.044 37.184 22.799 1.00 40.15 108 LYS A C 1
ATOM 1712 O O . LYS A 1 113 ? 6.932 36.817 23.170 1.00 42.47 108 LYS A O 1
ATOM 1731 N N . PRO A 1 114 ? 8.193 38.336 22.135 1.00 41.16 109 PRO A N 1
ATOM 1732 C CA . PRO A 1 114 ? 9.436 38.907 21.554 1.00 41.23 109 PRO A CA 1
ATOM 1733 C C . PRO A 1 114 ? 10.319 39.480 22.664 1.00 41.05 109 PRO A C 1
ATOM 1734 O O . PRO A 1 114 ? 9.799 39.866 23.719 1.00 39.04 109 PRO A O 1
ATOM 1745 N N . VAL A 1 115 ? 11.624 39.571 22.455 1.00 41.28 110 VAL A N 1
ATOM 1746 C CA . VAL A 1 115 ? 12.550 39.891 23.537 1.00 43.43 110 VAL A CA 1
ATOM 1747 C C . VAL A 1 115 ? 13.274 41.162 23.181 1.00 42.68 110 VAL A C 1
ATOM 1748 O O . VAL A 1 115 ? 13.794 41.287 22.065 1.00 45.13 110 VAL A O 1
ATOM 1761 N N . ASN A 1 116 ? 13.298 42.088 24.118 1.00 36.70 111 ASN A N 1
ATOM 1762 C CA . ASN A 1 116 ? 14.151 43.255 24.046 1.00 40.47 111 ASN A CA 1
ATOM 1763 C C . ASN A 1 116 ? 15.593 42.805 24.180 1.00 37.47 111 ASN A C 1
ATOM 1764 O O . ASN A 1 116 ? 15.918 42.110 25.143 1.00 39.09 111 ASN A O 1
ATOM 1775 N N . PRO A 1 117 ? 16.457 43.100 23.216 1.00 39.90 112 PRO A N 1
ATOM 1776 C CA . PRO A 1 117 ? 17.868 42.699 23.338 1.00 43.57 112 PRO A CA 1
ATOM 1777 C C . PRO A 1 117 ? 18.517 43.129 24.622 1.00 40.42 112 PRO A C 1
ATOM 1778 O O . PRO A 1 117 ? 19.435 42.446 25.068 1.00 32.80 112 PRO A O 1
ATOM 1789 N N . ASN A 1 118 ? 18.127 44.250 25.209 1.00 38.34 113 ASN A N 1
ATOM 1790 C CA . ASN A 1 118 ? 18.688 44.633 26.494 1.00 40.38 113 ASN A CA 1
ATOM 1791 C C . ASN A 1 118 ? 18.261 43.683 27.609 1.00 37.71 113 ASN A C 1
ATOM 1792 O O . ASN A 1 118 ? 18.943 43.610 28.637 1.00 35.64 113 ASN A O 1
ATOM 1803 N N . GLN A 1 119 ? 17.128 42.987 27.454 1.00 34.63 114 GLN A N 1
ATOM 1804 C CA . GLN A 1 119 ? 16.765 41.958 28.425 1.00 36.29 114 GLN A CA 1
ATOM 1805 C C . GLN A 1 119 ? 17.779 40.803 28.372 1.00 36.18 114 GLN A C 1
ATOM 1806 O O . GLN A 1 119 ? 18.186 40.283 29.420 1.00 38.53 114 GLN A O 1
ATOM 1820 N N . LEU A 1 120 ? 18.267 40.442 27.169 1.00 30.93 115 LEU A N 1
ATOM 1821 C CA . LEU A 1 120 ? 19.342 39.440 27.060 1.00 36.77 115 LEU A CA 1
ATOM 1822 C C . LEU A 1 120 ? 20.605 39.923 27.751 1.00 33.34 115 LEU A C 1
ATOM 1823 O O . LEU A 1 120 ? 21.324 39.143 28.385 1.00 33.02 115 LEU A O 1
ATOM 1839 N N . LEU A 1 121 ? 20.937 41.205 27.570 1.00 34.81 116 LEU A N 1
ATOM 1840 C CA . LEU A 1 121 ? 22.144 41.720 28.207 1.00 34.14 116 LEU A CA 1
ATOM 1841 C C . LEU A 1 121 ? 22.032 41.637 29.728 1.00 34.81 116 LEU A C 1
ATOM 1842 O O . LEU A 1 121 ? 23.007 41.315 30.411 1.00 34.04 116 LEU A O 1
ATOM 1858 N N . LEU A 1 122 ? 20.862 41.996 30.280 1.00 36.19 117 LEU A N 1
ATOM 1859 C CA . LEU A 1 122 ? 20.608 41.807 31.711 1.00 35.77 117 LEU A CA 1
ATOM 1860 C C . LEU A 1 122 ? 20.838 40.355 32.141 1.00 36.00 117 LEU A C 1
ATOM 1861 O O . LEU A 1 122 ? 21.557 40.089 33.116 1.00 33.66 117 LEU A O 1
ATOM 1877 N N A SER A 1 123 ? 20.264 39.402 31.411 0.56 36.85 118 SER A N 1
ATOM 1878 N N B SER A 1 123 ? 20.265 39.394 31.413 0.44 37.04 118 SER A N 1
ATOM 1879 C CA A SER A 1 123 ? 20.421 38.010 31.798 0.56 41.09 118 SER A CA 1
ATOM 1880 C CA B SER A 1 123 ? 20.434 38.009 31.836 0.44 41.26 118 SER A CA 1
ATOM 1881 C C A SER A 1 123 ? 21.892 37.589 31.769 0.56 40.64 118 SER A C 1
ATOM 1882 C C B SER A 1 123 ? 21.909 37.600 31.791 0.44 40.68 118 SER A C 1
ATOM 1883 O O A SER A 1 123 ? 22.333 36.772 32.586 0.56 38.01 118 SER A O 1
ATOM 1884 O O B SER A 1 123 ? 22.366 36.791 32.611 0.44 38.32 118 SER A O 1
ATOM 1899 N N . LEU A 1 124 ? 22.665 38.101 30.803 1.00 35.80 119 LEU A N 1
ATOM 1900 C CA . LEU A 1 124 ? 24.081 37.733 30.698 1.00 34.10 119 LEU A CA 1
ATOM 1901 C C . LEU A 1 124 ? 24.879 38.326 31.853 1.00 31.81 119 LEU A C 1
ATOM 1902 O O . LEU A 1 124 ? 25.756 37.683 32.440 1.00 33.95 119 LEU A O 1
ATOM 1919 N N . LYS A 1 125 ? 24.635 39.590 32.150 1.00 32.26 120 LYS A N 1
ATOM 1920 C CA . LYS A 1 125 ? 25.332 40.206 33.274 1.00 39.49 120 LYS A CA 1
ATOM 1921 C C . LYS A 1 125 ? 25.008 39.476 34.563 1.00 40.35 120 LYS A C 1
ATOM 1922 O O . LYS A 1 125 ? 25.876 39.242 35.412 1.00 36.79 120 LYS A O 1
ATOM 1941 N N . LYS A 1 126 ? 23.727 39.189 34.762 1.00 34.56 121 LYS A N 1
ATOM 1942 C CA . LYS A 1 126 ? 23.311 38.638 36.037 1.00 35.11 121 LYS A CA 1
ATOM 1943 C C . LYS A 1 126 ? 23.748 37.193 36.172 1.00 35.56 121 LYS A C 1
ATOM 1944 O O . LYS A 1 126 ? 24.140 36.758 37.258 1.00 40.51 121 LYS A O 1
ATOM 1963 N N . ASN A 1 127 ? 23.718 36.435 35.075 1.00 34.19 122 ASN A N 1
ATOM 1964 C CA . ASN A 1 127 ? 24.059 35.021 35.243 1.00 35.05 122 ASN A CA 1
ATOM 1965 C C . ASN A 1 127 ? 25.535 34.715 35.109 1.00 36.62 122 ASN A C 1
ATOM 1966 O O . ASN A 1 127 ? 25.954 33.624 35.500 1.00 40.59 122 ASN A O 1
ATOM 1977 N N . LEU A 1 128 ? 26.329 35.629 34.564 1.00 33.75 123 LEU A N 1
ATOM 1978 C CA . LEU A 1 128 ? 27.763 35.420 34.400 1.00 37.81 123 LEU A CA 1
ATOM 1979 C C . LEU A 1 128 ? 28.613 36.310 35.300 1.00 38.72 123 LEU A C 1
ATOM 1980 O O . LEU A 1 128 ? 29.766 35.955 35.566 1.00 39.10 123 LEU A O 1
ATOM 1996 N N . GLN A 1 129 ? 28.107 37.472 35.750 1.00 43.17 124 GLN A N 1
ATOM 1997 C CA . GLN A 1 129 ? 28.942 38.399 36.518 1.00 44.27 124 GLN A CA 1
ATOM 1998 C C . GLN A 1 129 ? 28.302 38.902 37.817 1.00 40.71 124 GLN A C 1
ATOM 1999 O O . GLN A 1 129 ? 28.817 39.823 38.452 1.00 38.89 124 GLN A O 1
ATOM 2013 N N . GLN A 1 130 ? 27.264 38.243 38.294 1.00 38.33 125 GLN A N 1
ATOM 2014 C CA . GLN A 1 130 ? 26.554 38.684 39.503 1.00 44.04 125 GLN A CA 1
ATOM 2015 C C . GLN A 1 130 ? 27.500 38.828 40.701 1.00 41.28 125 GLN A C 1
ATOM 2016 O O . GLN A 1 130 ? 27.449 39.819 41.447 1.00 38.84 125 GLN A O 1
ATOM 2030 N N . HIS A 1 131 ? 28.355 37.827 40.906 1.00 40.85 126 HIS A N 1
ATOM 2031 C CA . HIS A 1 131 ? 29.193 37.816 42.089 1.00 43.84 126 HIS A CA 1
ATOM 2032 C C . HIS A 1 131 ? 30.223 38.912 42.045 1.00 43.32 126 HIS A C 1
ATOM 2033 O O . HIS A 1 131 ? 30.483 39.528 43.068 1.00 44.74 126 HIS A O 1
ATOM 2047 N N . SER A 1 132 ? 30.852 39.151 40.901 1.00 41.80 127 SER A N 1
ATOM 2048 C CA . SER A 1 132 ? 31.819 40.247 40.847 1.00 47.32 127 SER A CA 1
ATOM 2049 C C . SER A 1 132 ? 31.126 41.604 40.872 1.00 37.16 127 SER A C 1
ATOM 2050 O O . SER A 1 132 ? 31.677 42.562 41.380 1.00 34.99 127 SER A O 1
ATOM 2058 N N . ILE A 1 133 ? 29.933 41.731 40.306 1.00 33.23 128 ILE A N 1
ATOM 2059 C CA . ILE A 1 133 ? 29.181 42.987 40.431 1.00 37.10 128 ILE A CA 1
ATOM 2060 C C . ILE A 1 133 ? 28.744 43.234 41.886 1.00 38.98 128 ILE A C 1
ATOM 2061 O O . ILE A 1 133 ? 28.913 44.354 42.418 1.00 38.48 128 ILE A O 1
ATOM 2077 N N . ILE A 1 134 ? 28.285 42.194 42.592 1.00 34.60 129 ILE A N 1
ATOM 2078 C CA . ILE A 1 134 ? 27.871 42.406 43.976 1.00 39.54 129 ILE A CA 1
ATOM 2079 C C . ILE A 1 134 ? 29.085 42.722 44.827 1.00 40.10 129 ILE A C 1
ATOM 2080 O O . ILE A 1 134 ? 29.053 43.630 45.656 1.00 39.68 129 ILE A O 1
ATOM 2096 N N . SER A 1 135 ? 30.201 42.045 44.555 1.00 39.39 130 SER A N 1
ATOM 2097 C CA . SER A 1 135 ? 31.436 42.263 45.298 1.00 43.41 130 SER A CA 1
ATOM 2098 C C . SER A 1 135 ? 31.927 43.702 45.161 1.00 43.82 130 SER A C 1
ATOM 2099 O O . SER A 1 135 ? 32.310 44.319 46.164 1.00 45.41 130 SER A O 1
ATOM 2107 N N . GLU A 1 136 ? 31.943 44.246 43.928 1.00 44.12 131 GLU A N 1
ATOM 2108 C CA . GLU A 1 136 ? 32.378 45.632 43.748 1.00 49.49 131 GLU A CA 1
ATOM 2109 C C . GLU A 1 136 ? 31.414 46.612 44.411 1.00 45.55 131 GLU A C 1
ATOM 2110 O O . GLU A 1 136 ? 31.847 47.582 45.041 1.00 43.41 131 GLU A O 1
ATOM 2122 N N . THR A 1 137 ? 30.109 46.395 44.248 1.00 43.70 132 THR A N 1
ATOM 2123 C CA . THR A 1 137 ? 29.107 47.255 44.879 1.00 46.29 132 THR A CA 1
ATOM 2124 C C . THR A 1 137 ? 29.239 47.236 46.412 1.00 44.03 132 THR A C 1
ATOM 2125 O O . THR A 1 137 ? 29.141 48.289 47.059 1.00 38.08 132 THR A O 1
ATOM 2136 N N . THR A 1 138 ? 29.398 46.047 47.016 1.00 38.72 133 THR A N 1
ATOM 2137 C CA . THR A 1 138 ? 29.648 45.955 48.461 1.00 42.92 133 THR A CA 1
ATOM 2138 C C . THR A 1 138 ? 30.833 46.815 48.889 1.00 44.91 133 THR A C 1
ATOM 2139 O O . THR A 1 138 ? 30.778 47.516 49.920 1.00 43.21 133 THR A O 1
ATOM 2150 N N . ASN A 1 139 ? 31.957 46.647 48.187 1.00 41.78 134 ASN A N 1
ATOM 2151 C CA . ASN A 1 139 ? 33.164 47.400 48.501 1.00 53.17 134 ASN A CA 1
ATOM 2152 C C . ASN A 1 139 ? 32.904 48.898 48.422 1.00 52.05 134 ASN A C 1
ATOM 2153 O O . ASN A 1 139 ? 33.241 49.652 49.339 1.00 47.94 134 ASN A O 1
ATOM 2164 N N . THR A 1 140 ? 32.341 49.353 47.305 1.00 51.26 135 THR A N 1
ATOM 2165 C CA . THR A 1 140 ? 31.985 50.762 47.173 1.00 50.91 135 THR A CA 1
ATOM 2166 C C . THR A 1 140 ? 31.117 51.226 48.334 1.00 49.86 135 THR A C 1
ATOM 2167 O O . THR A 1 140 ? 31.366 52.278 48.934 1.00 47.78 135 THR A O 1
ATOM 2178 N N . ASN A 1 141 ? 30.088 50.447 48.661 1.00 45.47 136 ASN A N 1
ATOM 2179 C CA . ASN A 1 141 ? 29.139 50.866 49.693 1.00 48.49 136 ASN A CA 1
ATOM 2180 C C . ASN A 1 141 ? 29.785 50.930 51.065 1.00 48.55 136 ASN A C 1
ATOM 2181 O O . ASN A 1 141 ? 29.494 51.849 51.847 1.00 50.00 136 ASN A O 1
ATOM 2192 N N . TYR A 1 142 ? 30.662 49.969 51.370 1.00 43.29 137 TYR A N 1
ATOM 2193 C CA . TYR A 1 142 ? 31.370 50.009 52.635 1.00 47.57 137 TYR A CA 1
ATOM 2194 C C . TYR A 1 142 ? 32.284 51.234 52.725 1.00 44.23 137 TYR A C 1
ATOM 2195 O O . TYR A 1 142 ? 32.274 51.934 53.736 1.00 46.92 137 TYR A O 1
ATOM 2213 N N A ARG A 1 143 ? 33.096 51.494 51.690 0.54 62.59 138 ARG A N 1
ATOM 2214 N N B ARG A 1 143 ? 33.096 51.492 51.689 0.46 62.73 138 ARG A N 1
ATOM 2215 C CA A ARG A 1 143 ? 33.928 52.702 51.682 0.54 64.18 138 ARG A CA 1
ATOM 2216 C CA B ARG A 1 143 ? 33.926 52.700 51.672 0.46 64.23 138 ARG A CA 1
ATOM 2217 C C A ARG A 1 143 ? 33.091 53.964 51.881 0.54 65.13 138 ARG A C 1
ATOM 2218 C C B ARG A 1 143 ? 33.088 53.958 51.886 0.46 65.20 138 ARG A C 1
ATOM 2219 O O A ARG A 1 143 ? 33.514 54.900 52.568 0.54 65.51 138 ARG A O 1
ATOM 2220 O O B ARG A 1 143 ? 33.509 54.886 52.585 0.46 65.64 138 ARG A O 1
ATOM 2261 N N . GLN A 1 144 ? 31.909 54.018 51.270 1.00 61.66 139 GLN A N 1
ATOM 2262 C CA . GLN A 1 144 ? 31.056 55.192 51.383 1.00 64.13 139 GLN A CA 1
ATOM 2263 C C . GLN A 1 144 ? 30.350 55.310 52.721 1.00 64.89 139 GLN A C 1
ATOM 2264 O O . GLN A 1 144 ? 29.758 56.359 52.982 1.00 64.98 139 GLN A O 1
ATOM 2279 N N . GLU A 1 145 ? 30.401 54.273 53.561 1.00 60.66 140 GLU A N 1
ATOM 2280 C CA . GLU A 1 145 ? 29.834 54.309 54.895 1.00 62.55 140 GLU A CA 1
ATOM 2281 C C . GLU A 1 145 ? 30.894 54.262 55.983 1.00 59.90 140 GLU A C 1
ATOM 2282 O O . GLU A 1 145 ? 30.546 54.328 57.162 1.00 58.69 140 GLU A O 1
ATOM 2294 N N . PHE A 1 146 ? 32.161 54.066 55.632 1.00 65.47 141 PHE A N 1
ATOM 2295 C CA . PHE A 1 146 ? 33.174 53.826 56.654 1.00 65.03 141 PHE A CA 1
ATOM 2296 C C . PHE A 1 146 ? 33.195 54.971 57.655 1.00 59.15 141 PHE A C 1
ATOM 2297 O O . PHE A 1 146 ? 33.252 54.770 58.873 1.00 59.71 141 PHE A O 1
ATOM 2314 N N . VAL A 1 147 ? 33.160 56.188 57.149 1.00 60.55 142 VAL A N 1
ATOM 2315 C CA . VAL A 1 147 ? 33.219 57.354 58.017 1.00 61.89 142 VAL A CA 1
ATOM 2316 C C . VAL A 1 147 ? 31.933 57.496 58.816 1.00 62.18 142 VAL A C 1
ATOM 2317 O O . VAL A 1 147 ? 31.969 57.849 59.992 1.00 61.75 142 VAL A O 1
ATOM 2330 N N . GLN A 1 148 ? 30.775 57.280 58.189 1.00 65.39 143 GLN A N 1
ATOM 2331 C CA . GLN A 1 148 ? 29.518 57.335 58.936 1.00 68.38 143 GLN A CA 1
ATOM 2332 C C . GLN A 1 148 ? 29.515 56.360 60.120 1.00 60.48 143 GLN A C 1
ATOM 2333 O O . GLN A 1 148 ? 29.072 56.712 61.223 1.00 55.60 143 GLN A O 1
ATOM 2347 N N . LEU A 1 149 ? 30.036 55.144 59.928 1.00 59.70 144 LEU A N 1
ATOM 2348 C CA . LEU A 1 149 ? 30.099 54.177 61.027 1.00 61.08 144 LEU A CA 1
ATOM 2349 C C . LEU A 1 149 ? 30.988 54.675 62.173 1.00 64.01 144 LEU A C 1
ATOM 2350 O O . LEU A 1 149 ? 30.661 54.495 63.362 1.00 56.17 144 LEU A O 1
ATOM 2366 N N . GLY A 1 150 ? 32.151 55.266 61.828 1.00 64.43 145 GLY A N 1
ATOM 2367 C CA . GLY A 1 150 ? 33.048 55.761 62.859 1.00 66.68 145 GLY A CA 1
ATOM 2368 C C . GLY A 1 150 ? 32.407 56.870 63.668 1.00 67.76 145 GLY A C 1
ATOM 2369 O O . GLY A 1 150 ? 32.615 56.983 64.881 1.00 65.32 145 GLY A O 1
ATOM 2373 N N . THR A 1 151 ? 31.609 57.704 63.000 1.00 69.50 146 THR A N 1
ATOM 2374 C CA . THR A 1 151 ? 30.803 58.707 63.682 1.00 71.99 146 THR A CA 1
ATOM 2375 C C . THR A 1 151 ? 29.690 58.055 64.491 1.00 68.77 146 THR A C 1
ATOM 2376 O O . THR A 1 151 ? 29.369 58.501 65.600 1.00 68.79 146 THR A O 1
ATOM 2387 N N . GLN A 1 152 ? 29.072 57.010 63.938 1.00 63.04 147 GLN A N 1
ATOM 2388 C CA . GLN A 1 152 ? 27.950 56.368 64.618 1.00 62.43 147 GLN A CA 1
ATOM 2389 C C . GLN A 1 152 ? 28.333 55.834 65.996 1.00 64.27 147 GLN A C 1
ATOM 2390 O O . GLN A 1 152 ? 27.463 55.707 66.876 1.00 62.19 147 GLN A O 1
ATOM 2421 N N . SER A 1 154 ? 30.655 57.204 67.988 1.00 69.17 149 SER A N 1
ATOM 2422 C CA . SER A 1 154 ? 31.369 58.268 68.684 1.00 73.88 149 SER A CA 1
ATOM 2423 C C . SER A 1 154 ? 30.490 58.914 69.744 1.00 76.38 149 SER A C 1
ATOM 2424 O O . SER A 1 154 ? 29.264 58.943 69.636 1.00 74.82 149 SER A O 1
ATOM 2432 N N . GLY A 1 155 ? 31.141 59.440 70.773 1.00 81.91 150 GLY A N 1
ATOM 2433 C CA . GLY A 1 155 ? 30.395 60.069 71.843 1.00 83.76 150 GLY A CA 1
ATOM 2434 C C . GLY A 1 155 ? 29.714 59.036 72.720 1.00 82.87 150 GLY A C 1
ATOM 2435 O O . GLY A 1 155 ? 30.190 57.913 72.891 1.00 80.52 150 GLY A O 1
ATOM 2439 N N . LYS A 1 156 ? 28.568 59.414 73.270 1.00 83.54 151 LYS A N 1
ATOM 2440 C CA . LYS A 1 156 ? 27.809 58.515 74.122 1.00 83.15 151 LYS A CA 1
ATOM 2441 C C . LYS A 1 156 ? 26.518 58.126 73.416 1.00 83.49 151 LYS A C 1
ATOM 2442 O O . LYS A 1 156 ? 25.776 58.998 72.931 1.00 82.57 151 LYS A O 1
ATOM 2461 N N . LEU A 1 157 ? 26.264 56.805 73.380 1.00 76.61 152 LEU A N 1
ATOM 2462 C CA . LEU A 1 157 ? 25.140 56.215 72.673 1.00 66.14 152 LEU A CA 1
ATOM 2463 C C . LEU A 1 157 ? 24.092 55.694 73.648 1.00 62.66 152 LEU A C 1
ATOM 2464 O O . LEU A 1 157 ? 24.424 55.176 74.717 1.00 60.84 152 LEU A O 1
ATOM 2480 N N . SER A 1 158 ? 22.822 55.815 73.269 1.00 60.28 153 SER A N 1
ATOM 2481 C CA . SER A 1 158 ? 21.807 55.112 74.022 1.00 61.76 153 SER A CA 1
ATOM 2482 C C . SER A 1 158 ? 21.957 53.605 73.808 1.00 62.01 153 SER A C 1
ATOM 2483 O O . SER A 1 158 ? 22.723 53.148 72.933 1.00 58.20 153 SER A O 1
ATOM 2491 N N . PHE A 1 159 ? 21.192 52.835 74.609 1.00 57.83 154 PHE A N 1
ATOM 2492 C CA . PHE A 1 159 ? 21.169 51.395 74.417 1.00 59.06 154 PHE A CA 1
ATOM 2493 C C . PHE A 1 159 ? 20.667 51.062 73.022 1.00 57.16 154 PHE A C 1
ATOM 2494 O O . PHE A 1 159 ? 21.211 50.172 72.364 1.00 48.18 154 PHE A O 1
ATOM 2511 N N . GLU A 1 160 ? 19.616 51.758 72.564 1.00 58.89 155 GLU A N 1
ATOM 2512 C CA . GLU A 1 160 ? 19.033 51.458 71.264 1.00 62.39 155 GLU A CA 1
ATOM 2513 C C . GLU A 1 160 ? 20.015 51.759 70.147 1.00 61.02 155 GLU A C 1
ATOM 2514 O O . GLU A 1 160 ? 20.020 51.070 69.126 1.00 60.45 155 GLU A O 1
ATOM 2526 N N . GLU A 1 161 ? 20.867 52.761 70.353 1.00 52.12 156 GLU A N 1
ATOM 2527 C CA . GLU A 1 161 ? 21.924 53.108 69.404 1.00 56.17 156 GLU A CA 1
ATOM 2528 C C . GLU A 1 161 ? 23.027 52.060 69.385 1.00 51.97 156 GLU A C 1
ATOM 2529 O O . GLU A 1 161 ? 23.554 51.726 68.317 1.00 44.60 156 GLU A O 1
ATOM 2541 N N . TRP A 1 162 ? 23.347 51.492 70.542 1.00 52.09 157 TRP A N 1
ATOM 2542 C CA . TRP A 1 162 ? 24.276 50.377 70.565 1.00 52.43 157 TRP A CA 1
ATOM 2543 C C . TRP A 1 162 ? 23.716 49.173 69.828 1.00 48.48 157 TRP A C 1
ATOM 2544 O O . TRP A 1 162 ? 24.459 48.489 69.123 1.00 43.71 157 TRP A O 1
ATOM 2565 N N . LYS A 1 163 ? 22.413 48.912 69.940 1.00 51.28 158 LYS A N 1
ATOM 2566 C CA . LYS A 1 163 ? 21.847 47.768 69.223 1.00 55.43 158 LYS A CA 1
ATOM 2567 C C . LYS A 1 163 ? 21.956 47.974 67.717 1.00 53.05 158 LYS A C 1
ATOM 2568 O O . LYS A 1 163 ? 22.341 47.072 66.967 1.00 47.71 158 LYS A O 1
ATOM 2587 N N . GLU A 1 164 ? 21.550 49.149 67.245 1.00 50.92 159 GLU A N 1
ATOM 2588 C CA . GLU A 1 164 ? 21.662 49.451 65.826 1.00 54.23 159 GLU A CA 1
ATOM 2589 C C . GLU A 1 164 ? 23.111 49.384 65.359 1.00 48.14 159 GLU A C 1
ATOM 2590 O O . GLU A 1 164 ? 23.405 48.838 64.288 1.00 43.92 159 GLU A O 1
ATOM 2602 N N . LEU A 1 165 ? 24.029 49.974 66.132 1.00 47.59 160 LEU A N 1
ATOM 2603 C CA . LEU A 1 165 ? 25.429 49.986 65.718 1.00 49.14 160 LEU A CA 1
ATOM 2604 C C . LEU A 1 165 ? 25.962 48.556 65.569 1.00 44.64 160 LEU A C 1
ATOM 2605 O O . LEU A 1 165 ? 26.508 48.169 64.516 1.00 38.24 160 LEU A O 1
ATOM 2621 N N . TYR A 1 166 ? 25.746 47.731 66.591 1.00 39.19 161 TYR A N 1
ATOM 2622 C CA . TYR A 1 166 ? 26.226 46.348 66.559 1.00 37.95 161 TYR A CA 1
ATOM 2623 C C . TYR A 1 166 ? 25.589 45.559 65.422 1.00 37.63 161 TYR A C 1
ATOM 2624 O O . TYR A 1 166 ? 26.280 44.856 64.659 1.00 38.49 161 TYR A O 1
ATOM 2642 N N . ARG A 1 167 ? 24.284 45.725 65.236 1.00 36.82 162 ARG A N 1
ATOM 2643 C CA . ARG A 1 167 ? 23.647 45.122 64.066 1.00 43.14 162 ARG A CA 1
ATOM 2644 C C . ARG A 1 167 ? 24.301 45.568 62.740 1.00 44.86 162 ARG A C 1
ATOM 2645 O O . ARG A 1 167 ? 24.429 44.777 61.796 1.00 37.23 162 ARG A O 1
ATOM 2666 N N . ARG A 1 168 ? 24.708 46.826 62.626 1.00 43.21 163 ARG A N 1
ATOM 2667 C CA . ARG A 1 168 ? 25.309 47.272 61.367 1.00 43.11 163 ARG A CA 1
ATOM 2668 C C . ARG A 1 168 ? 26.722 46.710 61.211 1.00 40.15 163 ARG A C 1
ATOM 2669 O O . ARG A 1 168 ? 27.154 46.356 60.105 1.00 39.08 163 ARG A O 1
ATOM 2690 N N . ILE A 1 169 ? 27.481 46.657 62.306 1.00 40.88 164 ILE A N 1
ATOM 2691 C CA . ILE A 1 169 ? 28.808 46.043 62.228 1.00 43.95 164 ILE A CA 1
ATOM 2692 C C . ILE A 1 169 ? 28.711 44.568 61.825 1.00 41.28 164 ILE A C 1
ATOM 2693 O O . ILE A 1 169 ? 29.518 44.066 61.036 1.00 40.36 164 ILE A O 1
ATOM 2709 N N . VAL A 1 170 ? 27.748 43.841 62.363 1.00 41.85 165 VAL A N 1
ATOM 2710 C CA . VAL A 1 170 ? 27.638 42.420 62.030 1.00 45.28 165 VAL A CA 1
ATOM 2711 C C . VAL A 1 170 ? 27.260 42.250 60.569 1.00 41.49 165 VAL A C 1
ATOM 2712 O O . VAL A 1 170 ? 27.732 41.310 59.910 1.00 39.39 165 VAL A O 1
ATOM 2725 N N . PHE A 1 171 ? 26.295 43.059 60.083 1.00 40.52 166 PHE A N 1
ATOM 2726 C CA . PHE A 1 171 ? 25.974 43.140 58.659 1.00 41.68 166 PHE A CA 1
ATOM 2727 C C . PHE A 1 171 ? 27.229 43.260 57.805 1.00 44.44 166 PHE A C 1
ATOM 2728 O O . PHE A 1 171 ? 27.423 42.497 56.857 1.00 40.04 166 PHE A O 1
ATOM 2745 N N . TRP A 1 172 ? 28.134 44.170 58.154 1.00 43.70 167 TRP A N 1
ATOM 2746 C CA . TRP A 1 172 ? 29.313 44.380 57.313 1.00 48.97 167 TRP A CA 1
ATOM 2747 C C . TRP A 1 172 ? 30.306 43.210 57.424 1.00 45.97 167 TRP A C 1
ATOM 2748 O O . TRP A 1 172 ? 30.977 42.834 56.448 1.00 45.55 167 TRP A O 1
ATOM 2769 N N . GLU A 1 173 ? 30.470 42.669 58.620 1.00 45.12 168 GLU A N 1
ATOM 2770 C CA . GLU A 1 173 ? 31.309 41.484 58.796 1.00 45.35 168 GLU A CA 1
ATOM 2771 C C . GLU A 1 173 ? 30.919 40.368 57.842 1.00 46.80 168 GLU A C 1
ATOM 2772 O O . GLU A 1 173 ? 31.775 39.725 57.219 1.00 50.28 168 GLU A O 1
ATOM 2784 N N . ILE A 1 174 ? 29.616 40.138 57.694 1.00 44.02 169 ILE A N 1
ATOM 2785 C CA . ILE A 1 174 ? 29.145 39.080 56.799 1.00 43.57 169 ILE A CA 1
ATOM 2786 C C . ILE A 1 174 ? 29.258 39.499 55.339 1.00 47.22 169 ILE A C 1
ATOM 2787 O O . ILE A 1 174 ? 29.754 38.723 54.503 1.00 46.25 169 ILE A O 1
ATOM 2803 N N . GLU A 1 175 ? 28.863 40.746 55.020 1.00 48.35 170 GLU A N 1
ATOM 2804 C CA . GLU A 1 175 ? 28.906 41.175 53.618 1.00 55.10 170 GLU A CA 1
ATOM 2805 C C . GLU A 1 175 ? 30.335 41.247 53.093 1.00 57.06 170 GLU A C 1
ATOM 2806 O O . GLU A 1 175 ? 30.566 41.032 51.896 1.00 54.69 170 GLU A O 1
ATOM 2818 N N A LEU A 1 176 ? 31.290 41.591 53.961 0.54 57.61 171 LEU A N 1
ATOM 2819 N N B LEU A 1 176 ? 31.308 41.507 53.963 0.46 57.65 171 LEU A N 1
ATOM 2820 C CA A LEU A 1 176 ? 32.689 41.720 53.588 0.54 57.09 171 LEU A CA 1
ATOM 2821 C CA B LEU A 1 176 ? 32.700 41.643 53.554 0.46 57.02 171 LEU A CA 1
ATOM 2822 C C A LEU A 1 176 ? 33.425 40.387 53.587 0.54 56.93 171 LEU A C 1
ATOM 2823 C C B LEU A 1 176 ? 33.485 40.324 53.608 0.46 56.82 171 LEU A C 1
ATOM 2824 O O A LEU A 1 176 ? 34.632 40.373 53.314 0.54 64.03 171 LEU A O 1
ATOM 2825 O O B LEU A 1 176 ? 34.723 40.350 53.533 0.46 64.37 171 LEU A O 1
ATOM 2856 N N A GLU A 1 177 ? 32.747 39.279 53.914 0.54 63.91 172 GLU A N 1
ATOM 2857 N N B GLU A 1 177 ? 32.805 39.181 53.728 0.46 64.14 172 GLU A N 1
ATOM 2858 C CA A GLU A 1 177 ? 33.269 37.982 53.501 0.54 64.32 172 GLU A CA 1
ATOM 2859 C CA B GLU A 1 177 ? 33.508 37.927 54.001 0.46 64.48 172 GLU A CA 1
ATOM 2860 C C A GLU A 1 177 ? 33.416 37.936 51.989 0.54 70.28 172 GLU A C 1
ATOM 2861 C C B GLU A 1 177 ? 34.483 37.560 52.886 0.46 71.36 172 GLU A C 1
ATOM 2862 O O A GLU A 1 177 ? 34.389 37.375 51.468 0.54 75.83 172 GLU A O 1
ATOM 2863 O O B GLU A 1 177 ? 35.629 37.181 53.152 0.46 77.07 172 GLU A O 1
ATOM 2886 N N A GLN A 1 178 ? 32.451 38.526 51.271 0.54 64.61 173 GLN A N 1
ATOM 2887 N N B GLN A 1 178 ? 34.036 37.616 51.634 0.46 70.60 173 GLN A N 1
ATOM 2888 C CA A GLN A 1 178 ? 32.391 38.496 49.818 0.54 72.60 173 GLN A CA 1
ATOM 2889 C CA B GLN A 1 178 ? 34.887 37.280 50.497 0.46 75.77 173 GLN A CA 1
ATOM 2890 C C A GLN A 1 178 ? 32.992 39.746 49.183 0.54 75.62 173 GLN A C 1
ATOM 2891 C C B GLN A 1 178 ? 35.552 38.505 49.874 0.46 78.31 173 GLN A C 1
ATOM 2892 O O A GLN A 1 178 ? 32.662 40.070 48.043 0.54 72.23 173 GLN A O 1
ATOM 2893 O O B GLN A 1 178 ? 36.110 38.403 48.778 0.46 74.25 173 GLN A O 1
ATOM 2920 N N A ALA A 1 179 ? 33.880 40.445 49.879 0.54 98.24 174 ALA A N 1
ATOM 2921 N N B ALA A 1 179 ? 35.505 39.654 50.548 0.46 97.89 174 ALA A N 1
ATOM 2922 C CA A ALA A 1 179 ? 34.421 41.709 49.395 0.54 102.87 174 ALA A CA 1
ATOM 2923 C CA B ALA A 1 179 ? 36.142 40.872 50.070 0.46 100.25 174 ALA A CA 1
ATOM 2924 C C A ALA A 1 179 ? 35.936 41.753 49.604 0.54 96.85 174 ALA A C 1
ATOM 2925 C C B ALA A 1 179 ? 37.657 40.783 50.258 0.46 98.45 174 ALA A C 1
ATOM 2926 O O A ALA A 1 179 ? 36.550 40.831 50.153 0.54 98.10 174 ALA A O 1
ATOM 2927 O O B ALA A 1 179 ? 38.179 39.903 50.947 0.46 99.13 174 ALA A O 1
ATOM 2940 N N A ASP A 1 180 ? 36.531 42.855 49.147 0.54 89.11 175 ASP A N 1
ATOM 2941 N N B ASP A 1 180 ? 38.367 41.725 49.646 0.46 108.65 175 ASP A N 1
ATOM 2942 C CA A ASP A 1 180 ? 37.978 43.042 49.171 0.54 97.12 175 ASP A CA 1
ATOM 2943 C CA B ASP A 1 180 ? 39.819 41.727 49.721 0.46 108.60 175 ASP A CA 1
ATOM 2944 C C A ASP A 1 180 ? 38.541 42.951 50.589 0.54 110.23 175 ASP A C 1
ATOM 2945 C C B ASP A 1 180 ? 40.276 42.098 51.130 0.46 131.21 175 ASP A C 1
ATOM 2946 O O A ASP A 1 180 ? 38.081 43.647 51.500 0.54 113.39 175 ASP A O 1
ATOM 2947 O O B ASP A 1 180 ? 39.525 42.660 51.933 0.46 120.29 175 ASP A O 1
ATOM 2964 N N A ARG A 1 181 ? 39.587 42.132 50.750 0.54 143.82 176 ARG A N 1
ATOM 2965 N N B ARG A 1 181 ? 41.544 41.793 51.413 0.46 142.47 176 ARG A N 1
ATOM 2966 C CA A ARG A 1 181 ? 40.134 41.853 52.077 0.54 142.82 176 ARG A CA 1
ATOM 2967 C CA B ARG A 1 181 ? 42.033 41.844 52.789 0.46 133.96 176 ARG A CA 1
ATOM 2968 C C A ARG A 1 181 ? 40.466 43.144 52.819 0.54 132.83 176 ARG A C 1
ATOM 2969 C C B ARG A 1 181 ? 41.886 43.237 53.390 0.46 127.22 176 ARG A C 1
ATOM 2970 O O A ARG A 1 181 ? 40.081 43.312 53.987 0.54 129.26 176 ARG A O 1
ATOM 2971 O O B ARG A 1 181 ? 41.589 43.378 54.582 0.46 140.91 176 ARG A O 1
ATOM 3012 N N A GLN A 1 182 ? 41.189 44.071 52.170 0.54 100.05 177 GLN A N 1
ATOM 3013 N N B GLN A 1 182 ? 42.085 44.280 52.587 0.46 98.34 177 GLN A N 1
ATOM 3014 C CA A GLN A 1 182 ? 41.582 45.300 52.843 0.54 90.75 177 GLN A CA 1
ATOM 3015 C CA B GLN A 1 182 ? 42.040 45.633 53.132 0.46 83.88 177 GLN A CA 1
ATOM 3016 C C A GLN A 1 182 ? 40.404 45.888 53.606 0.54 81.43 177 GLN A C 1
ATOM 3017 C C B GLN A 1 182 ? 40.682 45.935 53.759 0.46 80.01 177 GLN A C 1
ATOM 3018 O O A GLN A 1 182 ? 40.588 46.487 54.664 0.54 75.70 177 GLN A O 1
ATOM 3019 O O B GLN A 1 182 ? 40.604 46.488 54.863 0.46 72.27 177 GLN A O 1
ATOM 3080 N N A GLY A 1 184 ? 38.093 44.049 54.935 0.54 78.12 179 GLY A N 1
ATOM 3081 N N B GLY A 1 184 ? 38.225 43.912 54.883 0.46 84.46 179 GLY A N 1
ATOM 3082 C CA A GLY A 1 184 ? 38.034 43.255 56.150 0.54 77.09 179 GLY A CA 1
ATOM 3083 C CA B GLY A 1 184 ? 38.062 43.204 56.138 0.46 77.16 179 GLY A CA 1
ATOM 3084 C C A GLY A 1 184 ? 38.890 43.843 57.254 0.54 76.09 179 GLY A C 1
ATOM 3085 C C B GLY A 1 184 ? 38.896 43.814 57.245 0.46 76.06 179 GLY A C 1
ATOM 3086 O O A GLY A 1 184 ? 38.432 44.023 58.388 0.54 71.92 179 GLY A O 1
ATOM 3087 O O B GLY A 1 184 ? 38.421 43.997 58.368 0.46 71.93 179 GLY A O 1
ATOM 3094 N N . GLU A 1 185 ? 40.146 44.164 56.927 1.00 77.93 180 GLU A N 1
ATOM 3095 C CA . GLU A 1 185 ? 41.026 44.763 57.917 1.00 72.24 180 GLU A CA 1
ATOM 3096 C C . GLU A 1 185 ? 40.443 46.057 58.447 1.00 61.94 180 GLU A C 1
ATOM 3097 O O . GLU A 1 185 ? 40.565 46.353 59.638 1.00 59.21 180 GLU A O 1
ATOM 3110 N N . LEU A 1 186 ? 39.879 46.885 57.568 1.00 58.89 181 LEU A N 1
ATOM 3111 C CA . LEU A 1 186 ? 39.246 48.105 58.042 1.00 56.43 181 LEU A CA 1
ATOM 3112 C C . LEU A 1 186 ? 38.100 47.775 58.988 1.00 53.10 181 LEU A C 1
ATOM 3113 O O . LEU A 1 186 ? 37.988 48.360 60.068 1.00 49.14 181 LEU A O 1
ATOM 3129 N N . LEU A 1 187 ? 37.246 46.824 58.605 1.00 55.93 182 LEU A N 1
ATOM 3130 C CA . LEU A 1 187 ? 36.111 46.478 59.450 1.00 53.15 182 LEU A CA 1
ATOM 3131 C C . LEU A 1 187 ? 36.565 45.903 60.795 1.00 52.87 182 LEU A C 1
ATOM 3132 O O . LEU A 1 187 ? 35.974 46.226 61.844 1.00 48.45 182 LEU A O 1
ATOM 3148 N N . GLU A 1 188 ? 37.612 45.058 60.786 1.00 52.19 183 GLU A N 1
ATOM 3149 C CA . GLU A 1 188 ? 38.095 44.499 62.043 1.00 56.52 183 GLU A CA 1
ATOM 3150 C C . GLU A 1 188 ? 38.463 45.634 62.976 1.00 61.94 183 GLU A C 1
ATOM 3151 O O . GLU A 1 188 ? 38.113 45.616 64.166 1.00 53.46 183 GLU A O 1
ATOM 3197 N N . GLN A 1 190 ? 37.420 48.756 62.991 1.00 55.05 185 GLN A N 1
ATOM 3198 C CA . GLN A 1 190 ? 36.224 49.463 63.450 1.00 49.47 185 GLN A CA 1
ATOM 3199 C C . GLN A 1 190 ? 35.496 48.676 64.530 1.00 46.13 185 GLN A C 1
ATOM 3200 O O . GLN A 1 190 ? 35.024 49.253 65.527 1.00 47.90 185 GLN A O 1
ATOM 3215 N N . LYS A 1 191 ? 35.401 47.350 64.348 1.00 42.65 186 LYS A N 1
ATOM 3216 C CA . LYS A 1 191 ? 34.797 46.492 65.373 1.00 46.93 186 LYS A CA 1
ATOM 3217 C C . LYS A 1 191 ? 35.617 46.489 66.668 1.00 50.31 186 LYS A C 1
ATOM 3218 O O . LYS A 1 191 ? 35.056 46.456 67.772 1.00 47.92 186 LYS A O 1
ATOM 3237 N N . GLN A 1 192 ? 36.948 46.472 66.544 1.00 52.73 187 GLN A N 1
ATOM 3238 C CA . GLN A 1 192 ? 37.821 46.592 67.703 1.00 57.86 187 GLN A CA 1
ATOM 3239 C C . GLN A 1 192 ? 37.498 47.852 68.486 1.00 54.58 187 GLN A C 1
ATOM 3240 O O . GLN A 1 192 ? 37.358 47.810 69.715 1.00 53.32 187 GLN A O 1
ATOM 3254 N N . GLU A 1 193 ? 37.354 48.984 67.781 1.00 53.51 188 GLU A N 1
ATOM 3255 C CA . GLU A 1 193 ? 37.027 50.245 68.447 1.00 54.15 188 GLU A CA 1
ATOM 3256 C C . GLU A 1 193 ? 35.634 50.188 69.075 1.00 47.97 188 GLU A C 1
ATOM 3257 O O . GLU A 1 193 ? 35.406 50.689 70.164 1.00 45.94 188 GLU A O 1
ATOM 3269 N N . ALA A 1 194 ? 34.687 49.578 68.409 1.00 49.75 189 ALA A N 1
ATOM 3270 C CA . ALA A 1 194 ? 33.339 49.500 68.948 1.00 48.92 189 ALA A CA 1
ATOM 3271 C C . ALA A 1 194 ? 33.329 48.714 70.249 1.00 52.50 189 ALA A C 1
ATOM 3272 O O . ALA A 1 194 ? 32.619 49.077 71.203 1.00 50.27 189 ALA A O 1
ATOM 3279 N N . ASN A 1 195 ? 34.145 47.650 70.310 1.00 49.55 190 ASN A N 1
ATOM 3280 C CA . ASN A 1 195 ? 34.211 46.846 71.519 1.00 50.18 190 ASN A CA 1
ATOM 3281 C C . ASN A 1 195 ? 34.895 47.597 72.642 1.00 50.43 190 ASN A C 1
ATOM 3282 O O . ASN A 1 195 ? 34.496 47.478 73.805 1.00 50.72 190 ASN A O 1
ATOM 3293 N N . ARG A 1 196 ? 35.909 48.386 72.316 1.00 48.06 191 ARG A N 1
ATOM 3294 C CA . ARG A 1 196 ? 36.547 49.200 73.340 1.00 55.05 191 ARG A CA 1
ATOM 3295 C C . ARG A 1 196 ? 35.541 50.191 73.913 1.00 56.31 191 ARG A C 1
ATOM 3296 O O . ARG A 1 196 ? 35.401 50.329 75.137 1.00 55.56 191 ARG A O 1
ATOM 3317 N N . LEU A 1 197 ? 34.805 50.879 73.025 1.00 58.38 192 LEU A N 1
ATOM 3318 C CA . LEU A 1 197 ? 33.808 51.848 73.487 1.00 59.35 192 LEU A CA 1
ATOM 3319 C C . LEU A 1 197 ? 32.672 51.164 74.250 1.00 56.39 192 LEU A C 1
ATOM 3320 O O . LEU A 1 197 ? 32.180 51.680 75.267 1.00 52.34 192 LEU A O 1
ATOM 3336 N N . PHE A 1 198 ? 32.266 49.982 73.802 1.00 52.01 193 PHE A N 1
ATOM 3337 C CA . PHE A 1 198 ? 31.174 49.289 74.479 1.00 50.86 193 PHE A CA 1
ATOM 3338 C C . PHE A 1 198 ? 31.584 48.809 75.872 1.00 50.58 193 PHE A C 1
ATOM 3339 O O . PHE A 1 198 ? 30.770 48.824 76.811 1.00 51.83 193 PHE A O 1
ATOM 3356 N N . ALA A 1 199 ? 32.825 48.334 76.018 1.00 49.87 194 ALA A N 1
ATOM 3357 C CA . ALA A 1 199 ? 33.337 48.002 77.344 1.00 53.88 194 ALA A CA 1
ATOM 3358 C C . ALA A 1 199 ? 33.249 49.209 78.273 1.00 59.03 194 ALA A C 1
ATOM 3359 O O . ALA A 1 199 ? 32.831 49.084 79.421 1.00 55.37 194 ALA A O 1
ATOM 3366 N N . ARG A 1 200 ? 33.618 50.397 77.791 1.00 67.72 195 ARG A N 1
ATOM 3367 C CA A ARG A 1 200 ? 33.479 51.611 78.590 0.47 70.52 195 ARG A CA 1
ATOM 3368 C CA B ARG A 1 200 ? 33.479 51.607 78.596 0.53 70.55 195 ARG A CA 1
ATOM 3369 C C . ARG A 1 200 ? 32.037 51.803 79.035 1.00 62.49 195 ARG A C 1
ATOM 3370 O O . ARG A 1 200 ? 31.752 51.953 80.216 1.00 59.83 195 ARG A O 1
ATOM 3411 N N . PHE A 1 201 ? 31.122 51.804 78.072 1.00 59.77 196 PHE A N 1
ATOM 3412 C CA . PHE A 1 201 ? 29.692 51.960 78.320 1.00 58.39 196 PHE A CA 1
ATOM 3413 C C . PHE A 1 201 ? 29.193 51.000 79.376 1.00 58.33 196 PHE A C 1
ATOM 3414 O O . PHE A 1 201 ? 28.460 51.403 80.289 1.00 58.82 196 PHE A O 1
ATOM 3431 N N . VAL A 1 202 ? 29.643 49.743 79.316 1.00 56.92 197 VAL A N 1
ATOM 3432 C CA . VAL A 1 202 ? 29.210 48.761 80.303 1.00 55.80 197 VAL A CA 1
ATOM 3433 C C . VAL A 1 202 ? 29.816 49.045 81.666 1.00 55.63 197 VAL A C 1
ATOM 3434 O O . VAL A 1 202 ? 29.109 49.029 82.674 1.00 58.04 197 VAL A O 1
ATOM 3447 N N . THR A 1 203 ? 31.124 49.289 81.729 1.00 57.11 198 THR A N 1
ATOM 3448 C CA . THR A 1 203 ? 31.749 49.503 83.032 1.00 57.97 198 THR A CA 1
ATOM 3449 C C . THR A 1 203 ? 31.237 50.770 83.700 1.00 61.10 198 THR A C 1
ATOM 3450 O O . THR A 1 203 ? 31.225 50.862 84.934 1.00 64.67 198 THR A O 1
ATOM 3461 N N . GLN A 1 204 ? 30.818 51.753 82.911 1.00 59.50 199 GLN A N 1
ATOM 3462 C CA . GLN A 1 204 ? 30.332 52.991 83.502 1.00 64.80 199 GLN A CA 1
ATOM 3463 C C . GLN A 1 204 ? 28.926 52.845 84.059 1.00 63.04 199 GLN A C 1
ATOM 3464 O O . GLN A 1 204 ? 28.562 53.573 84.987 1.00 63.89 199 GLN A O 1
ATOM 3478 N N . ASN A 1 205 ? 28.102 51.963 83.491 1.00 61.32 200 ASN A N 1
ATOM 3479 C CA . ASN A 1 205 ? 26.697 51.880 83.883 1.00 60.83 200 ASN A CA 1
ATOM 3480 C C . ASN A 1 205 ? 26.290 50.595 84.603 1.00 57.68 200 ASN A C 1
ATOM 3481 O O . ASN A 1 205 ? 25.159 50.527 85.110 1.00 56.04 200 ASN A O 1
ATOM 3492 N N . TYR A 1 206 ? 27.152 49.572 84.646 1.00 56.35 201 TYR A N 1
ATOM 3493 C CA . TYR A 1 206 ? 26.693 48.238 85.027 1.00 55.56 201 TYR A CA 1
ATOM 3494 C C . TYR A 1 206 ? 26.184 48.236 86.456 1.00 59.88 201 TYR A C 1
ATOM 3495 O O . TYR A 1 206 ? 25.056 47.813 86.717 1.00 61.09 201 TYR A O 1
ATOM 3513 N N . ARG A 1 207 ? 26.971 48.758 87.395 1.00 64.11 202 ARG A N 1
ATOM 3514 C CA . ARG A 1 207 ? 26.501 48.774 88.784 1.00 72.12 202 ARG A CA 1
ATOM 3515 C C . ARG A 1 207 ? 25.154 49.483 88.918 1.00 76.26 202 ARG A C 1
ATOM 3516 O O . ARG A 1 207 ? 24.293 49.061 89.700 1.00 74.32 202 ARG A O 1
ATOM 3537 N N . GLU A 1 208 ? 24.946 50.554 88.153 1.00 76.54 203 GLU A N 1
ATOM 3538 C CA . GLU A 1 208 ? 23.686 51.277 88.224 1.00 78.69 203 GLU A CA 1
ATOM 3539 C C . GLU A 1 208 ? 22.543 50.533 87.548 1.00 73.36 203 GLU A C 1
ATOM 3540 O O . GLU A 1 208 ? 21.383 50.758 87.912 1.00 71.36 203 GLU A O 1
ATOM 3552 N N . TRP A 1 209 ? 22.829 49.679 86.558 1.00 64.37 204 TRP A N 1
ATOM 3553 C CA . TRP A 1 209 ? 21.755 48.913 85.941 1.00 59.92 204 TRP A CA 1
ATOM 3554 C C . TRP A 1 209 ? 21.156 47.910 86.918 1.00 56.28 204 TRP A C 1
ATOM 3555 O O . TRP A 1 209 ? 19.940 47.650 86.867 1.00 53.97 204 TRP A O 1
ATOM 3576 N N . ILE A 1 210 ? 22.012 47.290 87.758 1.00 56.68 205 ILE A N 1
ATOM 3577 C CA . ILE A 1 210 ? 21.559 46.288 88.718 1.00 62.84 205 ILE A CA 1
ATOM 3578 C C . ILE A 1 210 ? 20.844 46.977 89.853 1.00 66.91 205 ILE A C 1
ATOM 3579 O O . ILE A 1 210 ? 19.844 46.472 90.366 1.00 68.28 205 ILE A O 1
ATOM 3595 N N . ALA A 1 211 ? 21.330 48.161 90.231 1.00 65.09 206 ALA A N 1
ATOM 3596 C CA . ALA A 1 211 ? 20.756 48.913 91.343 1.00 69.46 206 ALA A CA 1
ATOM 3597 C C . ALA A 1 211 ? 19.376 49.475 91.007 1.00 73.95 206 ALA A C 1
ATOM 3598 O O . ALA A 1 211 ? 18.504 49.548 91.886 1.00 68.17 206 ALA A O 1
ATOM 3605 N N . LYS A 1 212 ? 19.156 49.899 89.754 1.00 82.78 207 LYS A N 1
ATOM 3606 C CA . LYS A 1 212 ? 17.923 50.582 89.364 1.00 86.28 207 LYS A CA 1
ATOM 3607 C C . LYS A 1 212 ? 17.176 49.763 88.318 1.00 80.17 207 LYS A C 1
ATOM 3608 O O . LYS A 1 212 ? 17.234 50.071 87.123 1.00 78.02 207 LYS A O 1
ATOM 3627 N N . PRO A 1 213 ? 16.417 48.752 88.739 1.00 80.99 208 PRO A N 1
ATOM 3628 C CA . PRO A 1 213 ? 15.774 47.871 87.747 1.00 78.35 208 PRO A CA 1
ATOM 3629 C C . PRO A 1 213 ? 14.727 48.543 86.875 1.00 75.11 208 PRO A C 1
ATOM 3630 O O . PRO A 1 213 ? 14.408 48.001 85.807 1.00 69.26 208 PRO A O 1
ATOM 3641 N N . ASP A 1 214 ? 14.182 49.686 87.288 1.00 79.84 209 ASP A N 1
ATOM 3642 C CA . ASP A 1 214 ? 13.100 50.314 86.535 1.00 80.89 209 ASP A CA 1
ATOM 3643 C C . ASP A 1 214 ? 13.607 50.978 85.274 1.00 73.04 209 ASP A C 1
ATOM 3644 O O . ASP A 1 214 ? 12.877 51.035 84.278 1.00 75.49 209 ASP A O 1
ATOM 3653 N N . THR A 1 215 ? 14.839 51.500 85.302 1.00 67.79 210 THR A N 1
ATOM 3654 C CA . THR A 1 215 ? 15.392 52.268 84.189 1.00 69.70 210 THR A CA 1
ATOM 3655 C C . THR A 1 215 ? 16.476 51.518 83.409 1.00 65.23 210 THR A C 1
ATOM 3656 O O . THR A 1 215 ? 17.138 52.118 82.565 1.00 63.78 210 THR A O 1
ATOM 3667 N N . ARG A 1 216 ? 16.713 50.243 83.702 1.00 60.63 211 ARG A N 1
ATOM 3668 C CA . ARG A 1 216 ? 17.802 49.539 83.060 1.00 56.81 211 ARG A CA 1
ATOM 3669 C C . ARG A 1 216 ? 17.329 48.912 81.749 1.00 56.82 211 ARG A C 1
ATOM 3670 O O . ARG A 1 216 ? 16.148 48.611 81.574 1.00 62.88 211 ARG A O 1
ATOM 3691 N N . PRO A 1 217 ? 18.199 48.724 80.773 1.00 53.26 212 PRO A N 1
ATOM 3692 C CA . PRO A 1 217 ? 17.779 47.974 79.591 1.00 51.13 212 PRO A CA 1
ATOM 3693 C C . PRO A 1 217 ? 17.409 46.545 79.962 1.00 48.17 212 PRO A C 1
ATOM 3694 O O . PRO A 1 217 ? 17.749 46.029 81.031 1.00 48.67 212 PRO A O 1
ATOM 3705 N N . THR A 1 218 ? 16.689 45.892 79.064 1.00 47.19 213 THR A N 1
ATOM 3706 C CA . THR A 1 218 ? 16.295 44.505 79.289 1.00 49.26 213 THR A CA 1
ATOM 3707 C C . THR A 1 218 ? 17.530 43.640 79.507 1.00 50.06 213 THR A C 1
ATOM 3708 O O . THR A 1 218 ? 18.444 43.651 78.677 1.00 46.53 213 THR A O 1
ATOM 3736 N N . SER A 1 220 ? 19.031 39.717 81.479 1.00 41.59 215 SER A N 1
ATOM 3737 C CA . SER A 1 220 ? 18.685 38.317 81.738 1.00 46.71 215 SER A CA 1
ATOM 3738 C C . SER A 1 220 ? 17.506 38.118 82.683 1.00 43.12 215 SER A C 1
ATOM 3739 O O . SER A 1 220 ? 16.589 37.376 82.312 1.00 41.81 215 SER A O 1
ATOM 3747 N N . PRO A 1 221 ? 17.447 38.739 83.877 1.00 45.99 216 PRO A N 1
ATOM 3748 C CA . PRO A 1 221 ? 16.286 38.498 84.787 1.00 49.11 216 PRO A CA 1
ATOM 3749 C C . PRO A 1 221 ? 14.985 39.127 84.295 1.00 52.60 216 PRO A C 1
ATOM 3750 O O . PRO A 1 221 ? 13.920 38.829 84.863 1.00 46.60 216 PRO A O 1
ATOM 3761 N N . ASP A 1 222 ? 15.040 39.977 83.261 1.00 48.00 217 ASP A N 1
ATOM 3762 C CA . ASP A 1 222 ? 13.866 40.688 82.754 1.00 48.95 217 ASP A CA 1
ATOM 3763 C C . ASP A 1 222 ? 13.256 39.993 81.550 1.00 47.50 217 ASP A C 1
ATOM 3764 O O . ASP A 1 222 ? 12.179 40.409 81.103 1.00 44.15 217 ASP A O 1
ATOM 3773 N N . LEU A 1 223 ? 13.939 38.976 81.004 1.00 46.30 218 LEU A N 1
ATOM 3774 C CA . LEU A 1 223 ? 13.646 38.548 79.639 1.00 46.28 218 LEU A CA 1
ATOM 3775 C C . LEU A 1 223 ? 12.255 37.913 79.552 1.00 46.30 218 LEU A C 1
ATOM 3776 O O . LEU A 1 223 ? 11.498 38.160 78.595 1.00 43.95 218 LEU A O 1
ATOM 3792 N N . PHE A 1 224 ? 11.926 37.017 80.483 1.00 45.42 219 PHE A N 1
ATOM 3793 C CA . PHE A 1 224 ? 10.597 36.412 80.430 1.00 47.29 219 PHE A CA 1
ATOM 3794 C C . PHE A 1 224 ? 9.507 37.454 80.650 1.00 47.80 219 PHE A C 1
ATOM 3795 O O . PHE A 1 224 ? 8.498 37.486 79.940 1.00 46.88 219 PHE A O 1
ATOM 3812 N N . LYS A 1 225 ? 9.694 38.326 81.631 1.00 54.38 220 LYS A N 1
ATOM 3813 C CA . LYS A 1 225 ? 8.692 39.360 81.882 1.00 58.06 220 LYS A CA 1
ATOM 3814 C C . LYS A 1 225 ? 8.482 40.234 80.647 1.00 58.11 220 LYS A C 1
ATOM 3815 O O . LYS A 1 225 ? 7.335 40.591 80.323 1.00 52.64 220 LYS A O 1
ATOM 3834 N N . GLN A 1 226 ? 9.584 40.567 79.923 1.00 59.18 221 GLN A N 1
ATOM 3835 C CA . GLN A 1 226 ? 9.482 41.533 78.825 1.00 59.54 221 GLN A CA 1
ATOM 3836 C C . GLN A 1 226 ? 9.053 40.864 77.522 1.00 54.32 221 GLN A C 1
ATOM 3837 O O . GLN A 1 226 ? 8.313 41.442 76.731 1.00 52.37 221 GLN A O 1
ATOM 3851 N N . LYS A 1 227 ? 9.514 39.660 77.260 1.00 50.35 222 LYS A N 1
ATOM 3852 C CA . LYS A 1 227 ? 9.329 39.068 75.948 1.00 49.45 222 LYS A CA 1
ATOM 3853 C C . LYS A 1 227 ? 8.445 37.839 75.882 1.00 49.49 222 LYS A C 1
ATOM 3854 O O . LYS A 1 227 ? 8.049 37.469 74.766 1.00 48.35 222 LYS A O 1
ATOM 3873 N N . VAL A 1 228 ? 8.155 37.159 76.992 1.00 47.33 223 VAL A N 1
ATOM 3874 C CA . VAL A 1 228 ? 7.358 35.932 76.961 1.00 49.93 223 VAL A CA 1
ATOM 3875 C C . VAL A 1 228 ? 5.991 36.148 77.606 1.00 50.23 223 VAL A C 1
ATOM 3876 O O . VAL A 1 228 ? 4.945 35.852 77.026 1.00 46.97 223 VAL A O 1
ATOM 3889 N N . PHE A 1 229 ? 5.988 36.720 78.787 1.00 51.11 224 PHE A N 1
ATOM 3890 C CA . PHE A 1 229 ? 4.707 36.916 79.467 1.00 56.76 224 PHE A CA 1
ATOM 3891 C C . PHE A 1 229 ? 3.696 37.682 78.621 1.00 56.12 224 PHE A C 1
ATOM 3892 O O . PHE A 1 229 ? 2.510 37.292 78.611 1.00 60.90 224 PHE A O 1
ATOM 3909 N N . PRO A 1 230 ? 4.045 38.783 77.929 1.00 59.34 225 PRO A N 1
ATOM 3910 C CA . PRO A 1 230 ? 3.007 39.508 77.156 1.00 60.18 225 PRO A CA 1
ATOM 3911 C C . PRO A 1 230 ? 2.332 38.652 76.093 1.00 59.00 225 PRO A C 1
ATOM 3912 O O . PRO A 1 230 ? 1.129 38.811 75.849 1.00 62.25 225 PRO A O 1
ATOM 3923 N N . LEU A 1 231 ? 3.062 37.740 75.448 1.00 53.65 226 LEU A N 1
ATOM 3924 C CA . LEU A 1 231 ? 2.420 36.854 74.483 1.00 53.17 226 LEU A CA 1
ATOM 3925 C C . LEU A 1 231 ? 1.462 35.902 75.176 1.00 55.88 226 LEU A C 1
ATOM 3926 O O . LEU A 1 231 ? 0.328 35.702 74.722 1.00 61.69 226 LEU A O 1
ATOM 3942 N N . LEU A 1 232 ? 1.918 35.270 76.259 1.00 51.53 227 LEU A N 1
ATOM 3943 C CA . LEU A 1 232 ? 1.057 34.353 76.988 1.00 53.65 227 LEU A CA 1
ATOM 3944 C C . LEU A 1 232 ? -0.201 35.050 77.513 1.00 59.48 227 LEU A C 1
ATOM 3945 O O . LEU A 1 232 ? -1.310 34.500 77.431 1.00 59.31 227 LEU A O 1
ATOM 3961 N N . ASP A 1 233 ? -0.048 36.272 78.033 1.00 63.19 228 ASP A N 1
ATOM 3962 C CA . ASP A 1 233 ? -1.174 37.019 78.597 1.00 69.10 228 ASP A CA 1
ATOM 3963 C C . ASP A 1 233 ? -2.160 37.482 77.540 1.00 69.56 228 ASP A C 1
ATOM 3964 O O . ASP A 1 233 ? -3.293 37.825 77.876 1.00 74.79 228 ASP A O 1
ATOM 3973 N N . ASN A 1 234 ? -1.743 37.527 76.285 1.00 71.85 229 ASN A N 1
ATOM 3974 C CA . ASN A 1 234 ? -2.608 37.825 75.157 1.00 71.08 229 ASN A CA 1
ATOM 3975 C C . ASN A 1 234 ? -3.199 36.565 74.526 1.00 66.21 229 ASN A C 1
ATOM 3976 O O . ASN A 1 234 ? -3.780 36.633 73.450 1.00 70.34 229 ASN A O 1
ATOM 3987 N N . GLY A 1 235 ? -3.046 35.416 75.153 1.00 67.32 230 GLY A N 1
ATOM 3988 C CA . GLY A 1 235 ? -3.648 34.188 74.675 1.00 67.38 230 GLY A CA 1
ATOM 3989 C C . GLY A 1 235 ? -2.843 33.386 73.674 1.00 67.17 230 GLY A C 1
ATOM 3990 O O . GLY A 1 235 ? -3.367 32.410 73.117 1.00 66.20 230 GLY A O 1
ATOM 3994 N N . GLU A 1 236 ? -1.589 33.740 73.435 1.00 59.91 231 GLU A N 1
ATOM 3995 C CA . GLU A 1 236 ? -0.774 33.030 72.460 1.00 64.64 231 GLU A CA 1
ATOM 3996 C C . GLU A 1 236 ? -0.028 31.872 73.111 1.00 61.97 231 GLU A C 1
ATOM 3997 O O . GLU A 1 236 ? 0.356 31.955 74.277 1.00 62.81 231 GLU A O 1
ATOM 4009 N N . LYS A 1 237 ? 0.150 30.789 72.352 1.00 57.54 232 LYS A N 1
ATOM 4010 C CA . LYS A 1 237 ? 0.977 29.656 72.768 1.00 62.22 232 LYS A CA 1
ATOM 4011 C C . LYS A 1 237 ? 2.411 29.885 72.270 1.00 59.73 232 LYS A C 1
ATOM 4012 O O . LYS A 1 237 ? 2.622 30.338 71.138 1.00 54.92 232 LYS A O 1
ATOM 4031 N N . VAL A 1 238 ? 3.402 29.582 73.119 1.00 54.92 233 VAL A N 1
ATOM 4032 C CA . VAL A 1 238 ? 4.786 29.990 72.881 1.00 50.66 233 VAL A CA 1
ATOM 4033 C C . VAL A 1 238 ? 5.759 28.824 73.092 1.00 50.20 233 VAL A C 1
ATOM 4034 O O . VAL A 1 238 ? 5.706 28.143 74.121 1.00 45.13 233 VAL A O 1
ATOM 4047 N N . PHE A 1 239 ? 6.672 28.622 72.129 1.00 41.73 234 PHE A N 1
ATOM 4048 C CA . PHE A 1 239 ? 7.904 27.863 72.364 1.00 40.50 234 PHE A CA 1
ATOM 4049 C C . PHE A 1 239 ? 9.050 28.831 72.647 1.00 42.10 234 PHE A C 1
ATOM 4050 O O . PHE A 1 239 ? 9.347 29.700 71.833 1.00 42.14 234 PHE A O 1
ATOM 4067 N N . PHE A 1 240 ? 9.695 28.685 73.776 1.00 40.50 235 PHE A N 1
ATOM 4068 C CA . PHE A 1 240 ? 10.835 29.509 74.164 1.00 40.19 235 PHE A CA 1
ATOM 4069 C C . PHE A 1 240 ? 12.024 28.619 73.909 1.00 39.04 235 PHE A C 1
ATOM 4070 O O . PHE A 1 240 ? 12.174 27.592 74.599 1.00 36.61 235 PHE A O 1
ATOM 4087 N N . ILE A 1 241 ? 12.816 28.961 72.888 1.00 38.24 236 ILE A N 1
ATOM 4088 C CA . ILE A 1 241 ? 13.917 28.122 72.466 1.00 33.10 236 ILE A CA 1
ATOM 4089 C C . ILE A 1 241 ? 15.204 28.832 72.804 1.00 33.25 236 ILE A C 1
ATOM 4090 O O . ILE A 1 241 ? 15.541 29.857 72.192 1.00 40.09 236 ILE A O 1
ATOM 4106 N N . LEU A 1 242 ? 15.935 28.260 73.768 1.00 35.15 237 LEU A N 1
ATOM 4107 C CA . LEU A 1 242 ? 17.174 28.850 74.259 1.00 35.20 237 LEU A CA 1
ATOM 4108 C C . LEU A 1 242 ? 18.325 28.048 73.649 1.00 33.06 237 LEU A C 1
ATOM 4109 O O . LEU A 1 242 ? 18.572 26.918 74.076 1.00 33.20 237 LEU A O 1
ATOM 4125 N N . ILE A 1 243 ? 19.002 28.606 72.636 1.00 34.99 238 ILE A N 1
ATOM 4126 C CA . ILE A 1 243 ? 20.239 28.025 72.096 1.00 32.85 238 ILE A CA 1
ATOM 4127 C C . ILE A 1 243 ? 21.363 28.633 72.912 1.00 33.98 238 ILE A C 1
ATOM 4128 O O . ILE A 1 243 ? 21.664 29.818 72.754 1.00 34.67 238 ILE A O 1
ATOM 4144 N N . ASP A 1 244 ? 21.998 27.829 73.763 1.00 34.10 239 ASP A N 1
ATOM 4145 C CA . ASP A 1 244 ? 23.084 28.332 74.578 1.00 34.88 239 ASP A CA 1
ATOM 4146 C C . ASP A 1 244 ? 24.208 28.797 73.669 1.00 36.33 239 ASP A C 1
ATOM 4147 O O . ASP A 1 244 ? 24.565 28.129 72.678 1.00 35.19 239 ASP A O 1
ATOM 4156 N N . ASN A 1 245 ? 24.786 29.940 74.046 1.00 39.27 240 ASN A N 1
ATOM 4157 C CA . ASN A 1 245 ? 25.991 30.451 73.400 1.00 38.26 240 ASN A CA 1
ATOM 4158 C C . ASN A 1 245 ? 25.748 30.753 71.915 1.00 39.14 240 ASN A C 1
ATOM 4159 O O . ASN A 1 245 ? 26.345 30.168 71.043 1.00 39.02 240 ASN A O 1
ATOM 4170 N N . PHE A 1 246 ? 24.827 31.664 71.643 1.00 35.23 241 PHE A N 1
ATOM 4171 C CA . PHE A 1 246 ? 24.418 31.957 70.268 1.00 35.84 241 PHE A CA 1
ATOM 4172 C C . PHE A 1 246 ? 24.555 33.457 69.981 1.00 40.03 241 PHE A C 1
ATOM 4173 O O . PHE A 1 246 ? 23.710 34.251 70.413 1.00 39.71 241 PHE A O 1
ATOM 4190 N N . ARG A 1 247 ? 25.612 33.853 69.252 1.00 37.33 242 ARG A N 1
ATOM 4191 C CA . ARG A 1 247 ? 25.935 35.263 69.003 1.00 33.60 242 ARG A CA 1
ATOM 4192 C C . ARG A 1 247 ? 24.924 35.871 68.032 1.00 33.82 242 ARG A C 1
ATOM 4193 O O . ARG A 1 247 ? 24.209 35.158 67.288 1.00 33.08 242 ARG A O 1
ATOM 4214 N N . GLN A 1 248 ? 24.893 37.206 67.986 1.00 34.90 243 GLN A N 1
ATOM 4215 C CA . GLN A 1 248 ? 24.095 37.884 66.959 1.00 30.66 243 GLN A CA 1
ATOM 4216 C C . GLN A 1 248 ? 24.456 37.414 65.544 1.00 29.29 243 GLN A C 1
ATOM 4217 O O . GLN A 1 248 ? 23.573 37.230 64.687 1.00 34.33 243 GLN A O 1
ATOM 4231 N N . ASP A 1 249 ? 25.748 37.269 65.232 1.00 32.03 244 ASP A N 1
ATOM 4232 C CA . ASP A 1 249 ? 26.078 36.874 63.850 1.00 32.59 244 ASP A CA 1
ATOM 4233 C C . ASP A 1 249 ? 25.657 35.422 63.518 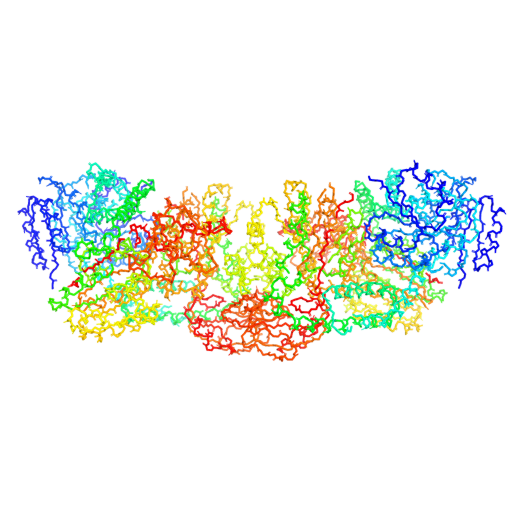1.00 32.71 244 ASP A C 1
ATOM 4234 O O . ASP A 1 249 ? 25.543 35.064 62.346 1.00 34.58 244 ASP A O 1
ATOM 4243 N N . GLN A 1 250 ? 25.422 34.574 64.513 1.00 32.32 245 GLN A N 1
ATOM 4244 C CA . GLN A 1 250 ? 24.881 33.248 64.231 1.00 29.17 245 GLN A CA 1
ATOM 4245 C C . GLN A 1 250 ? 23.393 33.339 63.958 1.00 34.10 245 GLN A C 1
ATOM 4246 O O . GLN A 1 250 ? 22.894 32.658 63.033 1.00 33.11 245 GLN A O 1
ATOM 4260 N N . TRP A 1 251 ? 22.671 34.210 64.699 1.00 35.50 246 TRP A N 1
ATOM 4261 C CA . TRP A 1 251 ? 21.269 34.443 64.330 1.00 31.71 246 TRP A CA 1
ATOM 4262 C C . TRP A 1 251 ? 21.186 34.904 62.879 1.00 31.63 246 TRP A C 1
ATOM 4263 O O . TRP A 1 251 ? 20.382 34.394 62.068 1.00 36.08 246 TRP A O 1
ATOM 4284 N N . GLU A 1 252 ? 22.004 35.888 62.532 1.00 33.13 247 GLU A N 1
ATOM 4285 C CA . GLU A 1 252 ? 22.014 36.400 61.170 1.00 30.77 247 GLU A CA 1
ATOM 4286 C C . GLU A 1 252 ? 22.302 35.311 60.148 1.00 36.26 247 GLU A C 1
ATOM 4287 O O . GLU A 1 252 ? 21.793 35.371 59.016 1.00 35.16 247 GLU A O 1
ATOM 4299 N N . SER A 1 253 ? 23.131 34.333 60.493 1.00 36.32 248 SER A N 1
ATOM 4300 C CA . SER A 1 253 ? 23.461 33.260 59.560 1.00 37.67 248 SER A CA 1
ATOM 4301 C C . SER A 1 253 ? 22.318 32.252 59.376 1.00 36.83 248 SER A C 1
ATOM 4302 O O . SER A 1 253 ? 22.189 31.631 58.307 1.00 37.96 248 SER A O 1
ATOM 4310 N N . VAL A 1 254 ? 21.485 32.040 60.396 1.00 31.66 249 VAL A N 1
ATOM 4311 C CA . VAL A 1 254 ? 20.417 31.058 60.253 1.00 31.27 249 VAL A CA 1
ATOM 4312 C C . VAL A 1 254 ? 19.064 31.658 59.902 1.00 34.64 249 VAL A C 1
ATOM 4313 O O . VAL A 1 254 ? 18.157 30.875 59.525 1.00 33.45 249 VAL A O 1
ATOM 4326 N N . LYS A 1 255 ? 18.936 33.003 59.822 1.00 31.00 250 LYS A N 1
ATOM 4327 C CA . LYS A 1 255 ? 17.588 33.538 59.753 1.00 30.96 250 LYS A CA 1
ATOM 4328 C C . LYS A 1 255 ? 16.967 33.272 58.389 1.00 35.82 250 LYS A C 1
ATOM 4329 O O . LYS A 1 255 ? 15.750 33.027 58.282 1.00 35.82 250 LYS A O 1
ATOM 4348 N N . SER A 1 256 ? 17.806 33.178 57.353 1.00 34.09 251 SER A N 1
ATOM 4349 C CA . SER A 1 256 ? 17.292 32.946 56.017 1.00 35.36 251 SER A CA 1
ATOM 4350 C C . SER A 1 256 ? 16.557 31.608 55.937 1.00 35.30 251 SER A C 1
ATOM 4351 O O . SER A 1 256 ? 15.496 31.497 55.311 1.00 37.24 251 SER A O 1
ATOM 4376 N N . LEU A 1 258 ? 15.122 29.987 58.479 1.00 36.08 253 LEU A N 1
ATOM 4377 C CA . LEU A 1 258 ? 13.908 30.122 59.258 1.00 38.44 253 LEU A CA 1
ATOM 4378 C C . LEU A 1 258 ? 12.865 30.994 58.574 1.00 35.13 253 LEU A C 1
ATOM 4379 O O . LEU A 1 258 ? 11.657 30.797 58.811 1.00 39.27 253 LEU A O 1
ATOM 4395 N N . SER A 1 259 ? 13.289 31.877 57.665 1.00 35.41 254 SER A N 1
ATOM 4396 C CA . SER A 1 259 ? 12.314 32.758 57.032 1.00 35.23 254 SER A CA 1
ATOM 4397 C C . SER A 1 259 ? 11.336 31.989 56.127 1.00 38.60 254 SER A C 1
ATOM 4398 O O . SER A 1 259 ? 10.250 32.500 55.799 1.00 37.96 254 SER A O 1
ATOM 4406 N N . GLU A 1 260 ? 11.679 30.771 55.727 1.00 41.78 255 GLU A N 1
ATOM 4407 C CA . GLU A 1 260 ? 10.727 29.956 55.004 1.00 43.09 255 GLU A CA 1
ATOM 4408 C C . GLU A 1 260 ? 9.515 29.576 55.848 1.00 47.55 255 GLU A C 1
ATOM 4409 O O . GLU A 1 260 ? 8.458 29.370 55.269 1.00 49.62 255 GLU A O 1
ATOM 4421 N N . PHE A 1 261 ? 9.601 29.557 57.188 1.00 45.45 256 PHE A N 1
ATOM 4422 C CA . PHE A 1 261 ? 8.487 29.106 58.020 1.00 46.84 256 PHE A CA 1
ATOM 4423 C C . PHE A 1 261 ? 7.957 30.166 58.973 1.00 41.98 256 PHE A C 1
ATOM 4424 O O . PHE A 1 261 ? 6.859 29.974 59.501 1.00 41.16 256 PHE A O 1
ATOM 4441 N N . TYR A 1 262 ? 8.707 31.243 59.234 1.00 41.49 257 TYR A N 1
ATOM 4442 C CA . TYR A 1 262 ? 8.389 32.249 60.226 1.00 39.11 257 TYR A CA 1
ATOM 4443 C C . TYR A 1 262 ? 8.616 33.637 59.639 1.00 37.77 257 TYR A C 1
ATOM 4444 O O . TYR A 1 262 ? 9.480 33.805 58.769 1.00 37.77 257 TYR A O 1
ATOM 4462 N N . THR A 1 263 ? 7.838 34.614 60.124 1.00 38.85 258 THR A N 1
ATOM 4463 C CA . THR A 1 263 ? 8.127 36.046 60.060 1.00 41.09 258 THR A CA 1
ATOM 4464 C C . THR A 1 263 ? 8.738 36.432 61.401 1.00 41.66 258 THR A C 1
ATOM 4465 O O . THR A 1 263 ? 8.441 35.797 62.422 1.00 43.57 258 THR A O 1
ATOM 4476 N N . PHE A 1 264 ? 9.525 37.529 61.409 1.00 39.10 259 PHE A N 1
ATOM 4477 C CA . PHE A 1 264 ? 10.343 37.871 62.565 1.00 40.12 259 PHE A CA 1
ATOM 4478 C C . PHE A 1 264 ? 10.066 39.246 63.133 1.00 45.59 259 PHE A C 1
ATOM 4479 O O . PHE A 1 264 ? 9.828 40.199 62.397 1.00 41.81 259 PHE A O 1
ATOM 4496 N N . GLU A 1 265 ? 10.215 39.348 64.452 1.00 41.45 260 GLU A N 1
ATOM 4497 C CA . GLU A 1 265 ? 10.366 40.620 65.166 1.00 50.52 260 GLU A CA 1
ATOM 4498 C C . GLU A 1 265 ? 11.711 40.504 65.871 1.00 46.50 260 GLU A C 1
ATOM 4499 O O . GLU A 1 265 ? 11.810 39.787 66.883 1.00 41.16 260 GLU A O 1
ATOM 4511 N N . GLU A 1 266 ? 12.723 41.222 65.366 1.00 41.15 261 GLU A N 1
ATOM 4512 C CA . GLU A 1 266 ? 14.102 41.016 65.812 1.00 41.35 261 GLU A CA 1
ATOM 4513 C C . GLU A 1 266 ? 14.473 42.020 66.895 1.00 46.38 261 GLU A C 1
ATOM 4514 O O . GLU A 1 266 ? 14.240 43.213 66.733 1.00 45.89 261 GLU A O 1
ATOM 4526 N N . ASP A 1 267 ? 15.048 41.547 67.999 1.00 40.20 262 ASP A N 1
ATOM 4527 C CA . ASP A 1 267 ? 15.529 42.460 69.021 1.00 42.85 262 ASP A CA 1
ATOM 4528 C C . ASP A 1 267 ? 16.816 41.902 69.618 1.00 42.77 262 ASP A C 1
ATOM 4529 O O . ASP A 1 267 ? 17.284 40.839 69.221 1.00 38.37 262 ASP A O 1
ATOM 4555 N N . TYR A 1 269 ? 19.044 41.935 73.654 1.00 40.79 264 TYR A N 1
ATOM 4556 C CA . TYR A 1 269 ? 19.010 42.354 75.049 1.00 40.47 264 TYR A CA 1
ATOM 4557 C C . TYR A 1 269 ? 20.379 42.099 75.654 1.00 40.77 264 TYR A C 1
ATOM 4558 O O . TYR A 1 269 ? 21.261 41.589 74.976 1.00 37.34 264 TYR A O 1
ATOM 4576 N N . LEU A 1 270 ? 20.568 42.462 76.933 1.00 39.40 265 LEU A N 1
ATOM 4577 C CA . LEU A 1 270 ? 21.878 42.373 77.582 1.00 42.24 265 LEU A CA 1
ATOM 4578 C C . LEU A 1 270 ? 21.913 41.226 78.577 1.00 44.20 265 LEU A C 1
ATOM 4579 O O . LEU A 1 270 ? 21.118 41.207 79.524 1.00 42.82 265 LEU A O 1
ATOM 4595 N N . SER A 1 271 ? 22.840 40.288 78.376 1.00 39.16 266 SER A N 1
ATOM 4596 C CA . SER A 1 271 ? 23.174 39.314 79.399 1.00 39.09 266 SER A CA 1
ATOM 4597 C C . SER A 1 271 ? 23.811 39.986 80.626 1.00 41.85 266 SER A C 1
ATOM 4598 O O . SER A 1 271 ? 24.525 40.978 80.536 1.00 42.54 266 SER A O 1
ATOM 4606 N N . ILE A 1 272 ? 23.565 39.431 81.797 1.00 37.06 267 ILE A N 1
ATOM 4607 C CA . ILE A 1 272 ? 24.296 39.905 82.958 1.00 41.86 267 ILE A CA 1
ATOM 4608 C C . ILE A 1 272 ? 25.737 39.403 82.905 1.00 44.16 267 ILE A C 1
ATOM 4609 O O . ILE A 1 272 ? 26.097 38.582 82.062 1.00 42.41 267 ILE A O 1
ATOM 4625 N N . LEU A 1 273 ? 26.555 39.846 83.833 1.00 47.26 268 LEU A N 1
ATOM 4626 C CA . LEU A 1 273 ? 27.876 39.336 84.144 1.00 47.91 268 LEU A CA 1
ATOM 4627 C C . LEU A 1 273 ? 27.873 38.418 85.375 1.00 50.32 268 LEU A C 1
ATOM 4628 O O . LEU A 1 273 ? 27.162 38.675 86.346 1.00 47.31 268 LEU A O 1
ATOM 4644 N N . PRO A 1 274 ? 28.616 37.305 85.388 1.00 46.26 269 PRO A N 1
ATOM 4645 C CA . PRO A 1 274 ? 29.387 36.802 84.232 1.00 42.46 269 PRO A CA 1
ATOM 4646 C C . PRO A 1 274 ? 28.511 36.332 83.082 1.00 45.00 269 PRO A C 1
ATOM 4647 O O . PRO A 1 274 ? 27.386 35.907 83.292 1.00 42.76 269 PRO A O 1
ATOM 4658 N N . THR A 1 275 ? 28.988 36.501 81.851 1.00 42.72 270 THR A N 1
ATOM 4659 C CA . THR A 1 275 ? 28.273 36.024 80.666 1.00 42.19 270 THR A CA 1
ATOM 4660 C C . THR A 1 275 ? 28.517 34.524 80.511 1.00 42.61 270 THR A C 1
ATOM 4661 O O . THR A 1 275 ? 29.268 34.050 79.638 1.00 39.63 270 THR A O 1
ATOM 4672 N N . ALA A 1 276 ? 27.924 33.777 81.443 1.00 40.05 271 ALA A N 1
ATOM 4673 C CA . ALA A 1 276 ? 28.151 32.349 81.567 1.00 41.85 271 ALA A CA 1
ATOM 4674 C C . ALA A 1 276 ? 26.847 31.732 82.041 1.00 40.65 271 ALA A C 1
ATOM 4675 O O . ALA A 1 276 ? 26.027 32.394 82.700 1.00 43.29 271 ALA A O 1
ATOM 4682 N N . THR A 1 277 ? 26.685 30.452 81.704 1.00 36.75 272 THR A N 1
ATOM 4683 C CA . THR A 1 277 ? 25.405 29.753 81.802 1.00 41.53 272 THR A CA 1
ATOM 4684 C C . THR A 1 277 ? 24.876 29.718 83.242 1.00 41.89 272 THR A C 1
ATOM 4685 O O . THR A 1 277 ? 23.682 29.956 83.500 1.00 38.15 272 THR A O 1
ATOM 4695 N N . GLN A 1 278 ? 25.777 29.458 84.187 1.00 45.13 273 GLN A N 1
ATOM 4696 C CA . GLN A 1 278 ? 25.374 29.292 85.578 1.00 47.42 273 GLN A CA 1
ATOM 4697 C C . GLN A 1 278 ? 24.717 30.556 86.121 1.00 45.74 273 GLN A C 1
ATOM 4698 O O . GLN A 1 278 ? 23.934 30.507 87.092 1.00 44.52 273 GLN A O 1
ATOM 4712 N N . TYR A 1 279 ? 25.110 31.705 85.575 1.00 40.91 274 TYR A N 1
ATOM 4713 C CA . TYR A 1 279 ? 24.581 32.967 86.061 1.00 44.47 274 TYR A CA 1
ATOM 4714 C C . TYR A 1 279 ? 23.487 33.503 85.161 1.00 40.51 274 TYR A C 1
ATOM 4715 O O . TYR A 1 279 ? 22.374 33.638 85.606 1.00 38.55 274 TYR A O 1
ATOM 4733 N N . ALA A 1 280 ? 23.761 33.701 83.879 1.00 37.16 275 ALA A N 1
ATOM 4734 C CA . ALA A 1 280 ? 22.796 34.340 82.997 1.00 43.94 275 ALA A CA 1
ATOM 4735 C C . ALA A 1 280 ? 21.593 33.445 82.721 1.00 38.42 275 ALA A C 1
ATOM 4736 O O . ALA A 1 280 ? 20.464 33.942 82.616 1.00 38.71 275 ALA A O 1
ATOM 4743 N N . ARG A 1 281 ? 21.811 32.134 82.517 1.00 36.11 276 ARG A N 1
ATOM 4744 C CA . ARG A 1 281 ? 20.682 31.314 82.103 1.00 38.71 276 ARG A CA 1
ATOM 4745 C C . ARG A 1 281 ? 19.773 31.003 83.293 1.00 42.32 276 ARG A C 1
ATOM 4746 O O . ARG A 1 281 ? 18.560 30.887 83.126 1.00 40.73 276 ARG A O 1
ATOM 4767 N N . ASN A 1 282 ? 20.330 30.848 84.492 1.00 42.00 277 ASN A N 1
ATOM 4768 C CA . ASN A 1 282 ? 19.486 30.700 85.675 1.00 43.04 277 ASN A CA 1
ATOM 4769 C C . ASN A 1 282 ? 18.731 31.988 85.981 1.00 41.45 277 ASN A C 1
ATOM 4770 O O . ASN A 1 282 ? 17.576 31.929 86.396 1.00 46.81 277 ASN A O 1
ATOM 4781 N N . ALA A 1 283 ? 19.330 33.158 85.700 1.00 42.09 278 ALA A N 1
ATOM 4782 C CA . ALA A 1 283 ? 18.622 34.435 85.845 1.00 44.38 278 ALA A CA 1
ATOM 4783 C C . ALA A 1 283 ? 17.479 34.560 84.834 1.00 45.49 278 ALA A C 1
ATOM 4784 O O . ALA A 1 283 ? 16.404 35.095 85.148 1.00 46.10 278 ALA A O 1
ATOM 4791 N N . ILE A 1 284 ? 17.700 34.122 83.592 1.00 42.64 279 ILE A N 1
ATOM 4792 C CA . ILE A 1 284 ? 16.585 34.039 82.652 1.00 38.21 279 ILE A CA 1
ATOM 4793 C C . ILE A 1 284 ? 15.449 33.229 83.269 1.00 42.59 279 ILE A C 1
ATOM 4794 O O . ILE A 1 284 ? 14.321 33.712 83.423 1.00 42.12 279 ILE A O 1
ATOM 4810 N N . PHE A 1 285 ? 15.725 31.980 83.654 1.00 39.63 280 PHE A N 1
ATOM 4811 C CA . PHE A 1 285 ? 14.632 31.076 83.986 1.00 42.83 280 PHE A CA 1
ATOM 4812 C C . PHE A 1 285 ? 14.036 31.324 85.373 1.00 45.94 280 PHE A C 1
ATOM 4813 O O . PHE A 1 285 ? 12.870 30.985 85.582 1.00 45.59 280 PHE A O 1
ATOM 4830 N N . SER A 1 286 ? 14.771 31.973 86.279 1.00 44.52 281 SER A N 1
ATOM 4831 C CA . SER A 1 286 ? 14.237 32.393 87.573 1.00 45.78 281 SER A CA 1
ATOM 4832 C C . SER A 1 286 ? 13.671 33.805 87.585 1.00 49.66 281 SER A C 1
ATOM 4833 O O . SER A 1 286 ? 12.848 34.101 88.463 1.00 48.89 281 SER A O 1
ATOM 4841 N N . GLY A 1 287 ? 14.021 34.652 86.609 1.00 44.46 282 GLY A N 1
ATOM 4842 C CA . GLY A 1 287 ? 13.567 36.029 86.659 1.00 45.84 282 GLY A CA 1
ATOM 4843 C C . GLY A 1 287 ? 14.237 36.855 87.744 1.00 45.08 282 GLY A C 1
ATOM 4844 O O . GLY A 1 287 ? 13.718 37.898 88.163 1.00 46.69 282 GLY A O 1
ATOM 4848 N N . LEU A 1 288 ? 15.416 36.447 88.179 1.00 50.65 283 LEU A N 1
ATOM 4849 C CA . LEU A 1 288 ? 16.081 37.027 89.332 1.00 44.72 283 LEU A CA 1
ATOM 4850 C C . LEU A 1 288 ? 17.562 37.137 89.056 1.00 46.93 283 LEU A C 1
ATOM 4851 O O . LEU A 1 288 ? 18.102 36.422 88.223 1.00 44.51 283 LEU A O 1
ATOM 4884 N N . PRO A 1 290 ? 21.298 36.196 90.235 1.00 48.11 285 PRO A N 1
ATOM 4885 C CA . PRO A 1 290 ? 21.749 35.005 90.970 1.00 50.62 285 PRO A CA 1
ATOM 4886 C C . PRO A 1 290 ? 21.719 35.178 92.491 1.00 57.75 285 PRO A C 1
ATOM 4887 O O . PRO A 1 290 ? 21.403 34.233 93.231 1.00 55.71 285 PRO A O 1
ATOM 4898 N N . LEU A 1 291 ? 22.058 36.367 92.987 1.00 59.87 286 LEU A N 1
ATOM 4899 C CA . LEU A 1 291 ? 22.028 36.564 94.429 1.00 63.22 286 LEU A CA 1
ATOM 4900 C C . LEU A 1 291 ? 20.609 36.421 94.977 1.00 63.26 286 LEU A C 1
ATOM 4901 O O . LEU A 1 291 ? 20.420 35.908 96.088 1.00 62.71 286 LEU A O 1
ATOM 4917 N N . GLN A 1 292 ? 19.595 36.898 94.232 1.00 63.55 287 GLN A N 1
ATOM 4918 C CA . GLN A 1 292 ? 18.217 36.755 94.707 1.00 65.34 287 GLN A CA 1
ATOM 4919 C C . GLN A 1 292 ? 17.762 35.296 94.691 1.00 57.35 287 GLN A C 1
ATOM 4920 O O . GLN A 1 292 ? 16.940 34.892 95.525 1.00 53.68 287 GLN A O 1
ATOM 4934 N N . ILE A 1 293 ? 18.242 34.496 93.731 1.00 50.75 288 ILE A N 1
ATOM 4935 C CA . ILE A 1 293 ? 17.960 33.053 93.735 1.00 54.57 288 ILE A CA 1
ATOM 4936 C C . ILE A 1 293 ? 18.475 32.408 95.013 1.00 57.47 288 ILE A C 1
ATOM 4937 O O . ILE A 1 293 ? 17.746 31.663 95.685 1.00 56.50 288 ILE A O 1
ATOM 4953 N N . GLU A 1 294 ? 19.742 32.683 95.361 1.00 60.30 289 GLU A N 1
ATOM 4954 C CA . GLU A 1 294 ? 20.313 32.142 96.587 1.00 66.76 289 GLU A CA 1
ATOM 4955 C C . GLU A 1 294 ? 19.489 32.555 97.812 1.00 66.98 289 GLU A C 1
ATOM 4956 O O . GLU A 1 294 ? 19.087 31.705 98.609 1.00 60.71 289 GLU A O 1
ATOM 4968 N N . LYS A 1 295 ? 19.196 33.851 97.958 1.00 65.67 290 LYS A N 1
ATOM 4969 C CA . LYS A 1 295 ? 18.439 34.348 99.110 1.00 70.19 290 LYS A CA 1
ATOM 4970 C C . LYS A 1 295 ? 17.008 33.822 99.129 1.00 68.37 290 LYS A C 1
ATOM 4971 O O . LYS A 1 295 ? 16.519 33.376 100.166 1.00 68.91 290 LYS A O 1
ATOM 5007 N N . PHE A 1 297 ? 15.470 31.323 97.128 1.00 57.63 292 PHE A N 1
ATOM 5008 C CA . PHE A 1 297 ? 15.362 29.876 96.946 1.00 59.10 292 PHE A CA 1
ATOM 5009 C C . PHE A 1 297 ? 16.731 29.247 97.121 1.00 63.46 292 PHE A C 1
ATOM 5010 O O . PHE A 1 297 ? 17.376 28.863 96.132 1.00 63.52 292 PHE A O 1
ATOM 5027 N N . PRO A 1 298 ? 17.222 29.146 98.364 1.00 71.95 293 PRO A N 1
ATOM 5028 C CA . PRO A 1 298 ? 18.585 28.612 98.563 1.00 71.40 293 PRO A CA 1
ATOM 5029 C C . PRO A 1 298 ? 18.770 27.197 98.029 1.00 65.26 293 PRO A C 1
ATOM 5030 O O . PRO A 1 298 ? 19.883 26.834 97.621 1.00 61.85 293 PRO A O 1
ATOM 5041 N N . ASP A 1 299 ? 17.701 26.404 98.011 1.00 62.50 294 ASP A N 1
ATOM 5042 C CA . ASP A 1 299 ? 17.755 25.022 97.560 1.00 65.97 294 ASP A CA 1
ATOM 5043 C C . ASP A 1 299 ? 18.021 24.907 96.057 1.00 64.37 294 ASP A C 1
ATOM 5044 O O . ASP A 1 299 ? 18.539 23.886 95.589 1.00 58.65 294 ASP A O 1
ATOM 5053 N N . LEU A 1 300 ? 17.656 25.931 95.285 1.00 60.26 295 LEU A N 1
ATOM 5054 C CA . LEU A 1 300 ? 17.807 25.896 93.838 1.00 55.48 295 LEU A CA 1
ATOM 5055 C C . LEU A 1 300 ? 19.166 26.369 93.390 1.00 48.44 295 LEU A C 1
ATOM 5056 O O . LEU A 1 300 ? 19.607 26.001 92.287 1.00 50.49 295 LEU A O 1
ATOM 5072 N N . TRP A 1 301 ? 19.823 27.189 94.202 1.00 51.51 296 TRP A N 1
ATOM 5073 C CA . TRP A 1 301 ? 21.101 27.758 93.798 1.00 55.66 296 TRP A CA 1
ATOM 5074 C C . TRP A 1 301 ? 22.236 26.805 94.182 1.00 53.50 296 TRP A C 1
ATOM 5075 O O . TRP A 1 301 ? 22.323 26.353 95.335 1.00 56.02 296 TRP A O 1
ATOM 5096 N N . VAL A 1 302 ? 23.063 26.450 93.196 1.00 51.27 297 VAL A N 1
ATOM 5097 C CA . VAL A 1 302 ? 24.263 25.653 93.423 1.00 55.08 297 VAL A CA 1
ATOM 5098 C C . VAL A 1 302 ? 25.506 26.538 93.391 1.00 60.18 297 VAL A C 1
ATOM 5099 O O . VAL A 1 302 ? 25.716 27.305 92.446 1.00 57.82 297 VAL A O 1
ATOM 5112 N N . ASP A 1 303 ? 26.340 26.390 94.417 1.00 72.63 298 ASP A N 1
ATOM 5113 C CA . ASP A 1 303 ? 27.573 27.143 94.601 1.00 80.87 298 ASP A CA 1
ATOM 5114 C C . ASP A 1 303 ? 28.547 26.912 93.453 1.00 80.56 298 ASP A C 1
ATOM 5115 O O . ASP A 1 303 ? 28.558 25.857 92.811 1.00 78.99 298 ASP A O 1
ATOM 5124 N N . GLU A 1 304 ? 29.410 27.900 93.225 1.00 76.33 299 GLU A N 1
ATOM 5125 C CA . GLU A 1 304 ? 30.390 27.777 92.157 1.00 81.17 299 GLU A CA 1
ATOM 5126 C C . GLU A 1 304 ? 31.458 26.736 92.501 1.00 84.89 299 GLU A C 1
ATOM 5127 O O . GLU A 1 304 ? 32.071 26.152 91.599 1.00 81.10 299 GLU A O 1
ATOM 5139 N N . GLU A 1 305 ? 31.701 26.497 93.791 1.00 90.06 300 GLU A N 1
ATOM 5140 C CA . GLU A 1 305 ? 32.736 25.556 94.216 1.00 95.27 300 GLU A CA 1
ATOM 5141 C C . GLU A 1 305 ? 32.262 24.107 94.187 1.00 90.75 300 GLU A C 1
ATOM 5142 O O . GLU A 1 305 ? 33.085 23.191 94.231 1.00 91.91 300 GLU A O 1
ATOM 5154 N N . SER A 1 306 ? 30.960 23.887 94.087 1.00 88.29 301 SER A N 1
ATOM 5155 C CA . SER A 1 306 ? 30.361 22.564 94.159 1.00 81.59 301 SER A CA 1
ATOM 5156 C C . SER A 1 306 ? 30.723 21.733 92.934 1.00 78.08 301 SER A C 1
ATOM 5157 O O . SER A 1 306 ? 31.056 22.254 91.873 1.00 74.45 301 SER A O 1
ATOM 5165 N N . GLU A 1 307 ? 30.643 20.415 93.092 1.00 84.42 302 GLU A N 1
ATOM 5166 C CA . GLU A 1 307 ? 30.786 19.490 91.977 1.00 89.03 302 GLU A CA 1
ATOM 5167 C C . GLU A 1 307 ? 29.455 19.192 91.303 1.00 80.90 302 GLU A C 1
ATOM 5168 O O . GLU A 1 307 ? 29.437 18.615 90.206 1.00 83.08 302 GLU A O 1
ATOM 5180 N N . GLU A 1 308 ? 28.355 19.580 91.937 1.00 68.31 303 GLU A N 1
ATOM 5181 C CA . GLU A 1 308 ? 27.024 19.414 91.376 1.00 63.87 303 GLU A CA 1
ATOM 5182 C C . GLU A 1 308 ? 26.856 20.291 90.137 1.00 58.65 303 GLU A C 1
ATOM 5183 O O . GLU A 1 308 ? 27.409 21.391 90.055 1.00 53.13 303 GLU A O 1
ATOM 5195 N N . GLY A 1 309 ? 26.094 19.796 89.166 1.00 62.64 304 GLY A N 1
ATOM 5196 C CA . GLY A 1 309 ? 25.793 20.613 88.001 1.00 62.44 304 GLY A CA 1
ATOM 5197 C C . GLY A 1 309 ? 25.094 21.916 88.379 1.00 61.40 304 GLY A C 1
ATOM 5198 O O . GLY A 1 309 ? 24.251 21.962 89.287 1.00 57.98 304 GLY A O 1
ATOM 5202 N N . LYS A 1 310 ? 25.408 22.977 87.624 1.00 49.30 305 LYS A N 1
ATOM 5203 C CA . LYS A 1 310 ? 24.970 24.320 87.966 1.00 49.39 305 LYS A CA 1
ATOM 5204 C C . LYS A 1 310 ? 23.653 24.739 87.322 1.00 48.30 305 LYS A C 1
ATOM 5205 O O . LYS A 1 310 ? 23.108 25.796 87.687 1.00 45.76 305 LYS A O 1
ATOM 5224 N N . ASN A 1 311 ? 23.139 23.988 86.353 1.00 49.32 306 ASN A N 1
ATOM 5225 C CA . ASN A 1 311 ? 21.914 24.387 85.645 1.00 40.06 306 ASN A CA 1
ATOM 5226 C C . ASN A 1 311 ? 20.941 23.230 85.574 1.00 44.47 306 ASN A C 1
ATOM 5227 O O . ASN A 1 311 ? 20.257 23.025 84.579 1.00 46.50 306 ASN A O 1
ATOM 5238 N N . LEU A 1 312 ? 20.812 22.489 86.656 1.00 44.04 307 LEU A N 1
ATOM 5239 C CA . LEU A 1 312 ? 19.871 21.395 86.714 1.00 51.15 307 LEU A CA 1
ATOM 5240 C C . LEU A 1 312 ? 18.565 21.728 87.415 1.00 51.50 307 LEU A C 1
ATOM 5241 O O . LEU A 1 312 ? 17.732 20.831 87.525 1.00 53.51 307 LEU A O 1
ATOM 5257 N N . ASN A 1 313 ? 18.336 22.979 87.849 1.00 48.22 308 ASN A N 1
ATOM 5258 C CA . ASN A 1 313 ? 17.115 23.350 88.557 1.00 50.32 308 ASN A CA 1
ATOM 5259 C C . ASN A 1 313 ? 16.289 24.364 87.782 1.00 52.40 308 ASN A C 1
ATOM 5260 O O . ASN A 1 313 ? 15.483 25.098 88.380 1.00 48.52 308 ASN A O 1
ATOM 5271 N N . GLU A 1 314 ? 16.464 24.403 86.449 1.00 50.01 309 GLU A N 1
ATOM 5272 C CA . GLU A 1 314 ? 15.781 25.427 85.656 1.00 48.18 309 GLU A CA 1
ATOM 5273 C C . GLU A 1 314 ? 14.276 25.200 85.603 1.00 44.72 309 GLU A C 1
ATOM 5274 O O . GLU A 1 314 ? 13.520 26.176 85.552 1.00 44.67 309 GLU A O 1
ATOM 5286 N N . GLU A 1 315 ? 13.823 23.950 85.561 1.00 46.07 310 GLU A N 1
ATOM 5287 C CA . GLU A 1 315 ? 12.383 23.700 85.541 1.00 55.79 310 GLU A CA 1
ATOM 5288 C C . GLU A 1 315 ? 11.734 24.161 86.844 1.00 55.65 310 GLU A C 1
ATOM 5289 O O . GLU A 1 315 ? 10.715 24.863 86.787 1.00 51.32 310 GLU A O 1
ATOM 5301 N N . PRO A 1 316 ? 12.265 23.861 88.030 1.00 62.39 311 PRO A N 1
ATOM 5302 C CA . PRO A 1 316 ? 11.680 24.454 89.257 1.00 63.34 311 PRO A CA 1
ATOM 5303 C C . PRO A 1 316 ? 11.754 25.965 89.257 1.00 59.38 311 PRO A C 1
ATOM 5304 O O . PRO A 1 316 ? 10.871 26.623 89.817 1.00 55.17 311 PRO A O 1
ATOM 5332 N N . ILE A 1 318 ? 11.553 27.976 86.685 1.00 49.06 313 ILE A N 1
ATOM 5333 C CA . ILE A 1 318 ? 10.499 28.497 85.827 1.00 50.79 313 ILE A CA 1
ATOM 5334 C C . ILE A 1 318 ? 9.191 28.458 86.586 1.00 51.05 313 ILE A C 1
ATOM 5335 O O . ILE A 1 318 ? 8.396 29.400 86.518 1.00 52.34 313 ILE A O 1
ATOM 5351 N N . ARG A 1 319 ? 8.942 27.358 87.304 1.00 47.06 314 ARG A N 1
ATOM 5352 C CA . ARG A 1 319 ? 7.710 27.247 88.085 1.00 54.73 314 ARG A CA 1
ATOM 5353 C C . ARG A 1 319 ? 7.625 28.347 89.130 1.00 50.31 314 ARG A C 1
ATOM 5354 O O . ARG A 1 319 ? 6.572 28.968 89.312 1.00 50.62 314 ARG A O 1
ATOM 5375 N N . THR A 1 320 ? 8.747 28.636 89.805 1.00 50.66 315 THR A N 1
ATOM 5376 C CA . THR A 1 320 ? 8.695 29.709 90.795 1.00 52.86 315 THR A CA 1
ATOM 5377 C C . THR A 1 320 ? 8.433 31.040 90.113 1.00 54.61 315 THR A C 1
ATOM 5378 O O . THR A 1 320 ? 7.726 31.889 90.654 1.00 47.08 315 THR A O 1
ATOM 5389 N N . LEU A 1 321 ? 8.991 31.244 88.922 1.00 50.47 316 LEU A N 1
ATOM 5390 C CA . LEU A 1 321 ? 8.848 32.510 88.213 1.00 50.55 316 LEU A CA 1
ATOM 5391 C C . LEU A 1 321 ? 7.405 32.726 87.779 1.00 50.77 316 LEU A C 1
ATOM 5392 O O . LEU A 1 321 ? 6.839 33.807 87.975 1.00 51.53 316 LEU A O 1
ATOM 5408 N N . ILE A 1 322 ? 6.781 31.686 87.232 1.00 47.18 317 ILE A N 1
ATOM 5409 C CA . ILE A 1 322 ? 5.370 31.755 86.865 1.00 45.40 317 ILE A CA 1
ATOM 5410 C C . ILE A 1 322 ? 4.502 32.093 88.074 1.00 52.29 317 ILE A C 1
ATOM 5411 O O . ILE A 1 322 ? 3.645 32.976 87.991 1.00 57.23 317 ILE A O 1
ATOM 5427 N N . GLU A 1 323 ? 4.744 31.433 89.222 1.00 70.48 318 GLU A N 1
ATOM 5428 C CA . GLU A 1 323 ? 3.956 31.713 90.426 1.00 75.24 318 GLU A CA 1
ATOM 5429 C C . GLU A 1 323 ? 4.206 33.120 90.936 1.00 65.84 318 GLU A C 1
ATOM 5430 O O . GLU A 1 323 ? 3.271 33.831 91.320 1.00 66.70 318 GLU A O 1
ATOM 5442 N N . ARG A 1 324 ? 5.477 33.487 91.071 1.00 65.42 319 ARG A N 1
ATOM 5443 C CA . ARG A 1 324 ? 5.854 34.814 91.557 1.00 67.13 319 ARG A CA 1
ATOM 5444 C C . ARG A 1 324 ? 5.064 35.929 90.881 1.00 70.30 319 ARG A C 1
ATOM 5445 O O . ARG A 1 324 ? 4.716 36.934 91.515 1.00 70.96 319 ARG A O 1
ATOM 5466 N N . TYR A 1 325 ? 4.792 35.787 89.584 1.00 69.42 320 TYR A N 1
ATOM 5467 C CA . TYR A 1 325 ? 4.001 36.771 88.851 1.00 72.22 320 TYR A CA 1
ATOM 5468 C C . TYR A 1 325 ? 2.522 36.416 88.822 1.00 74.78 320 TYR A C 1
ATOM 5469 O O . TYR A 1 325 ? 1.765 37.009 88.037 1.00 72.32 320 TYR A O 1
ATOM 5487 N N . ARG A 1 326 ? 2.107 35.457 89.653 1.00 72.77 321 ARG A N 1
ATOM 5488 C CA . ARG A 1 326 ? 0.699 35.127 89.858 1.00 81.55 321 ARG A CA 1
ATOM 5489 C C . ARG A 1 326 ? 0.052 34.654 88.566 1.00 76.76 321 ARG A C 1
ATOM 5490 O O . ARG A 1 326 ? -1.160 34.693 88.409 1.00 80.97 321 ARG A O 1
ATOM 5511 N N . LYS A 1 327 ? 0.856 34.149 87.650 1.00 70.56 322 LYS A N 1
ATOM 5512 C CA . LYS A 1 327 ? 0.370 33.561 86.409 1.00 73.40 322 LYS A CA 1
ATOM 5513 C C . LYS A 1 327 ? 0.095 32.078 86.647 1.00 72.95 322 LYS A C 1
ATOM 5514 O O . LYS A 1 327 ? 0.567 31.489 87.619 1.00 70.10 322 LYS A O 1
ATOM 5533 N N . HIS A 1 328 ? -0.664 31.466 85.749 1.00 81.95 323 HIS A N 1
ATOM 5534 C CA . HIS A 1 328 ? -1.030 30.063 85.908 1.00 89.01 323 HIS A CA 1
ATOM 5535 C C . HIS A 1 328 ? -0.707 29.248 84.653 1.00 83.76 323 HIS A C 1
ATOM 5536 O O . HIS A 1 328 ? -1.379 28.255 84.362 1.00 85.42 323 HIS A O 1
ATOM 5550 N N . TYR A 1 329 ? 0.329 29.632 83.909 1.00 77.22 324 TYR A N 1
ATOM 5551 C CA . TYR A 1 329 ? 0.580 29.007 82.614 1.00 67.13 324 TYR A CA 1
ATOM 5552 C C . TYR A 1 329 ? 0.960 27.539 82.786 1.00 66.60 324 TYR A C 1
ATOM 5553 O O . TYR A 1 329 ? 1.746 27.188 83.668 1.00 68.26 324 TYR A O 1
ATOM 5571 N N . SER A 1 330 ? 0.391 26.675 81.950 1.00 64.21 325 SER A N 1
ATOM 5572 C CA . SER A 1 330 ? 0.909 25.319 81.798 1.00 66.81 325 SER A CA 1
ATOM 5573 C C . SER A 1 330 ? 2.217 25.351 80.981 1.00 66.96 325 SER A C 1
ATOM 5574 O O . SER A 1 330 ? 2.405 26.169 80.067 1.00 64.48 325 SER A O 1
ATOM 5582 N N . PHE A 1 331 ? 3.145 24.452 81.299 1.00 58.10 326 PHE A N 1
ATOM 5583 C CA . PHE A 1 331 ? 4.410 24.516 80.568 1.00 56.54 326 PHE A CA 1
ATOM 5584 C C . PHE A 1 331 ? 5.179 23.204 80.625 1.00 56.02 326 PHE A C 1
ATOM 5585 O O . PHE A 1 331 ? 4.871 22.303 81.405 1.00 51.48 326 PHE A O 1
ATOM 5602 N N . SER A 1 332 ? 6.190 23.115 79.777 1.00 50.78 327 SER A N 1
ATOM 5603 C CA . SER A 1 332 ? 7.110 21.998 79.754 1.00 47.14 327 SER A CA 1
ATOM 5604 C C . SER A 1 332 ? 8.515 22.559 79.615 1.00 50.11 327 SER A C 1
ATOM 5605 O O . SER A 1 332 ? 8.720 23.709 79.183 1.00 47.24 327 SER A O 1
ATOM 5613 N N . TYR A 1 333 ? 9.480 21.696 79.931 1.00 49.82 328 TYR A N 1
ATOM 5614 C CA . TYR A 1 333 ? 10.895 22.039 79.907 1.00 49.05 328 TYR A CA 1
ATOM 5615 C C . TYR A 1 333 ? 11.672 20.838 79.409 1.00 47.23 328 TYR A C 1
ATOM 5616 O O . TYR A 1 333 ? 11.686 19.799 80.075 1.00 44.87 328 TYR A O 1
ATOM 5634 N N . ASN A 1 334 ? 12.386 20.995 78.307 1.00 44.55 329 ASN A N 1
ATOM 5635 C CA . ASN A 1 334 ? 13.262 19.941 77.821 1.00 44.45 329 ASN A CA 1
ATOM 5636 C C . ASN A 1 334 ? 14.644 20.480 77.483 1.00 50.92 329 ASN A C 1
ATOM 5637 O O . ASN A 1 334 ? 14.766 21.581 76.942 1.00 44.89 329 ASN A O 1
ATOM 5648 N N . LYS A 1 335 ? 15.674 19.669 77.764 1.00 52.36 330 LYS A N 1
ATOM 5649 C CA . LYS A 1 335 ? 17.070 20.065 77.610 1.00 52.91 330 LYS A CA 1
ATOM 5650 C C . LYS A 1 335 ? 17.715 19.076 76.660 1.00 50.86 330 LYS A C 1
ATOM 5651 O O . LYS A 1 335 ? 17.506 17.874 76.799 1.00 53.36 330 LYS A O 1
ATOM 5670 N N . VAL A 1 336 ? 18.430 19.556 75.655 1.00 45.91 331 VAL A N 1
ATOM 5671 C CA . VAL A 1 336 ? 18.948 18.679 74.611 1.00 45.59 331 VAL A CA 1
ATOM 5672 C C . VAL A 1 336 ? 20.455 18.860 74.468 1.00 52.11 331 VAL A C 1
ATOM 5673 O O . VAL A 1 336 ? 20.932 19.981 74.237 1.00 50.37 331 VAL A O 1
ATOM 5686 N N A TYR A 1 337 ? 21.200 17.779 74.729 0.48 78.12 332 TYR A N 1
ATOM 5687 N N B TYR A 1 337 ? 21.187 17.750 74.407 0.52 77.93 332 TYR A N 1
ATOM 5688 C CA A TYR A 1 337 ? 22.635 17.756 74.483 0.48 83.21 332 TYR A CA 1
ATOM 5689 C CA B TYR A 1 337 ? 22.623 17.810 74.155 0.52 83.54 332 TYR A CA 1
ATOM 5690 C C A TYR A 1 337 ? 22.959 16.715 73.419 0.48 85.52 332 TYR A C 1
ATOM 5691 C C B TYR A 1 337 ? 23.055 17.259 72.801 0.52 85.51 332 TYR A C 1
ATOM 5692 O O A TYR A 1 337 ? 23.261 17.038 72.258 0.48 83.68 332 TYR A O 1
ATOM 5693 O O B TYR A 1 337 ? 23.998 17.784 72.207 0.52 86.11 332 TYR A O 1
ATOM 5728 N N A GLU A 1 338 ? 22.909 15.441 73.842 0.48 84.43 333 GLU A N 1
ATOM 5729 N N B GLU A 1 338 ? 22.388 16.225 72.300 0.52 83.76 333 GLU A N 1
ATOM 5730 C CA A GLU A 1 338 ? 23.215 14.313 72.973 0.48 81.63 333 GLU A CA 1
ATOM 5731 C CA B GLU A 1 338 ? 22.725 15.573 71.043 0.52 78.57 333 GLU A CA 1
ATOM 5732 C C A GLU A 1 338 ? 22.181 14.243 71.864 0.48 77.38 333 GLU A C 1
ATOM 5733 C C B GLU A 1 338 ? 21.462 15.481 70.203 0.52 73.71 333 GLU A C 1
ATOM 5734 O O A GLU A 1 338 ? 20.990 14.481 72.088 0.48 73.95 333 GLU A O 1
ATOM 5735 O O B GLU A 1 338 ? 20.349 15.423 70.741 0.52 70.80 333 GLU A O 1
ATOM 5758 N N A THR A 1 339 ? 22.659 13.964 70.654 0.48 74.00 334 THR A N 1
ATOM 5759 N N B THR A 1 339 ? 21.633 15.487 68.879 0.52 66.66 334 THR A N 1
ATOM 5760 C CA A THR A 1 339 ? 21.785 13.976 69.489 0.48 74.63 334 THR A CA 1
ATOM 5761 C CA B THR A 1 339 ? 20.468 15.292 68.027 0.52 66.39 334 THR A CA 1
ATOM 5762 C C A THR A 1 339 ? 20.578 13.071 69.694 0.48 79.33 334 THR A C 1
ATOM 5763 C C B THR A 1 339 ? 19.711 14.034 68.450 0.52 72.95 334 THR A C 1
ATOM 5764 O O A THR A 1 339 ? 19.463 13.407 69.284 0.48 77.98 334 THR A O 1
ATOM 5765 O O B THR A 1 339 ? 18.479 13.999 68.407 0.52 70.84 334 THR A O 1
ATOM 5786 N N A LYS A 1 340 ? 20.787 11.904 70.302 0.48 91.73 335 LYS A N 1
ATOM 5787 N N B LYS A 1 340 ? 20.431 12.998 68.899 0.52 84.50 335 LYS A N 1
ATOM 5788 C CA A LYS A 1 340 ? 19.694 10.954 70.497 0.48 95.51 335 LYS A CA 1
ATOM 5789 C CA B LYS A 1 340 ? 19.798 11.712 69.206 0.52 90.09 335 LYS A CA 1
ATOM 5790 C C A LYS A 1 340 ? 18.492 11.610 71.163 0.48 90.33 335 LYS A C 1
ATOM 5791 C C B LYS A 1 340 ? 18.678 11.859 70.239 0.52 89.01 335 LYS A C 1
ATOM 5792 O O A LYS A 1 340 ? 17.341 11.349 70.790 0.48 89.32 335 LYS A O 1
ATOM 5793 O O B LYS A 1 340 ? 17.550 11.408 70.016 0.52 88.03 335 LYS A O 1
ATOM 5830 N N A PHE A 1 341 ? 18.740 12.495 72.128 0.48 88.84 336 PHE A N 1
ATOM 5831 N N B PHE A 1 341 ? 18.973 12.466 71.392 0.52 90.65 336 PHE A N 1
ATOM 5832 C CA A PHE A 1 341 ? 17.641 13.178 72.797 0.48 86.44 336 PHE A CA 1
ATOM 5833 C CA B PHE A 1 341 ? 17.895 12.823 72.319 0.52 87.50 336 PHE A CA 1
ATOM 5834 C C A PHE A 1 341 ? 16.893 14.115 71.853 0.48 82.79 336 PHE A C 1
ATOM 5835 C C B PHE A 1 341 ? 16.987 13.891 71.712 0.52 83.03 336 PHE A C 1
ATOM 5836 O O A PHE A 1 341 ? 15.677 14.275 71.994 0.48 80.16 336 PHE A O 1
ATOM 5837 O O B PHE A 1 341 ? 15.789 13.955 72.011 0.52 81.93 336 PHE A O 1
ATOM 5870 N N . GLY A 1 342 ? 17.570 14.745 70.884 1.00 82.35 337 GLY A N 1
ATOM 5871 C CA . GLY A 1 342 ? 16.826 15.637 70.018 1.00 71.12 337 GLY A CA 1
ATOM 5872 C C . GLY A 1 342 ? 15.923 14.943 69.019 1.00 65.96 337 GLY A C 1
ATOM 5873 O O . GLY A 1 342 ? 14.878 15.485 68.658 1.00 57.86 337 GLY A O 1
ATOM 5878 N N . GLU A 1 343 ? 16.320 13.759 68.541 1.00 77.94 338 GLU A N 1
ATOM 5879 C CA . GLU A 1 343 ? 15.446 12.969 67.679 1.00 81.85 338 GLU A CA 1
ATOM 5880 C C . GLU A 1 343 ? 14.245 12.456 68.466 1.00 74.46 338 GLU A C 1
ATOM 5881 O O . GLU A 1 343 ? 13.108 12.472 67.977 1.00 67.65 338 GLU A O 1
ATOM 5893 N N . ARG A 1 344 ? 14.480 12.016 69.698 1.00 76.53 339 ARG A N 1
ATOM 5894 C CA . ARG A 1 344 ? 13.394 11.629 70.587 1.00 77.13 339 ARG A CA 1
ATOM 5895 C C . ARG A 1 344 ? 12.394 12.763 70.746 1.00 64.16 339 ARG A C 1
ATOM 5896 O O . ARG A 1 344 ? 11.189 12.574 70.583 1.00 59.95 339 ARG A O 1
ATOM 5917 N N . LEU A 1 345 ? 12.895 13.951 71.091 1.00 61.98 340 LEU A N 1
ATOM 5918 C CA . LEU A 1 345 ? 12.037 15.104 71.331 1.00 60.78 340 LEU A CA 1
ATOM 5919 C C . LEU A 1 345 ? 11.232 15.454 70.091 1.00 62.24 340 LEU A C 1
ATOM 5920 O O . LEU A 1 345 ? 10.029 15.754 70.184 1.00 60.47 340 LEU A O 1
ATOM 5936 N N . LEU A 1 346 ? 11.875 15.378 68.919 1.00 66.47 341 LEU A N 1
ATOM 5937 C CA . LEU A 1 346 ? 11.173 15.600 67.659 1.00 67.24 341 LEU A CA 1
ATOM 5938 C C . LEU A 1 346 ? 10.020 14.621 67.488 1.00 70.76 341 LEU A C 1
ATOM 5939 O O . LEU A 1 346 ? 8.923 15.004 67.064 1.00 67.90 341 LEU A O 1
ATOM 5955 N N . GLY A 1 347 ? 10.240 13.355 67.834 1.00 76.00 342 GLY A N 1
ATOM 5956 C CA . GLY A 1 347 ? 9.164 12.384 67.726 1.00 76.40 342 GLY A CA 1
ATOM 5957 C C . GLY A 1 347 ? 7.956 12.747 68.569 1.00 77.32 342 GLY A C 1
ATOM 5958 O O . GLY A 1 347 ? 6.816 12.644 68.113 1.00 80.73 342 GLY A O 1
ATOM 5962 N N . GLN A 1 348 ? 8.189 13.191 69.800 1.00 74.01 343 GLN A N 1
ATOM 5963 C CA . GLN A 1 348 ? 7.137 13.466 70.769 1.00 70.02 343 GLN A CA 1
ATOM 5964 C C . GLN A 1 348 ? 6.700 14.934 70.772 1.00 64.26 343 GLN A C 1
ATOM 5965 O O . GLN A 1 348 ? 5.955 15.343 71.672 1.00 59.29 343 GLN A O 1
ATOM 5979 N N . ILE A 1 349 ? 7.101 15.721 69.766 1.00 64.44 344 ILE A N 1
ATOM 5980 C CA . ILE A 1 349 ? 6.899 17.170 69.820 1.00 63.21 344 ILE A CA 1
ATOM 5981 C C . ILE A 1 349 ? 5.418 17.533 69.805 1.00 61.48 344 ILE A C 1
ATOM 5982 O O . ILE A 1 349 ? 4.994 18.462 70.493 1.00 61.44 344 ILE A O 1
ATOM 5998 N N . ARG A 1 350 ? 4.610 16.842 69.015 1.00 60.60 345 ARG A N 1
ATOM 5999 C CA . ARG A 1 350 ? 3.211 17.235 68.919 1.00 66.96 345 ARG A CA 1
ATOM 6000 C C . ARG A 1 350 ? 2.446 16.922 70.203 1.00 71.51 345 ARG A C 1
ATOM 6001 O O . ARG A 1 350 ? 1.389 17.514 70.454 1.00 73.30 345 ARG A O 1
ATOM 6022 N N . SER A 1 351 ? 2.967 16.036 71.047 1.00 70.02 346 SER A N 1
ATOM 6023 C CA . SER A 1 351 ? 2.338 15.800 72.341 1.00 70.21 346 SER A CA 1
ATOM 6024 C C . SER A 1 351 ? 2.488 16.984 73.302 1.00 70.90 346 SER A C 1
ATOM 6025 O O . SER A 1 351 ? 1.858 16.988 74.370 1.00 69.03 346 SER A O 1
ATOM 6033 N N . LEU A 1 352 ? 3.316 17.976 72.962 1.00 67.41 347 LEU A N 1
ATOM 6034 C CA . LEU A 1 352 ? 3.432 19.170 73.781 1.00 66.88 347 LEU A CA 1
ATOM 6035 C C . LEU A 1 352 ? 2.368 20.205 73.449 1.00 69.84 347 LEU A C 1
ATOM 6036 O O . LEU A 1 352 ? 2.358 21.270 74.075 1.00 69.74 347 LEU A O 1
ATOM 6052 N N . SER A 1 353 ? 1.479 19.926 72.487 1.00 65.47 348 SER A N 1
ATOM 6053 C CA . SER A 1 353 ? 0.456 20.896 72.099 1.00 68.56 348 SER A CA 1
ATOM 6054 C C . SER A 1 353 ? -0.501 21.274 73.228 1.00 76.72 348 SER A C 1
ATOM 6055 O O . SER A 1 353 ? -1.299 22.197 73.053 1.00 75.14 348 SER A O 1
ATOM 6063 N N . GLN A 1 354 ? -0.445 20.617 74.380 1.00 95.95 349 GLN A N 1
ATOM 6064 C CA . GLN A 1 354 ? -1.351 20.989 75.458 1.00 104.05 349 GLN A CA 1
ATOM 6065 C C . GLN A 1 354 ? -0.835 22.185 76.247 1.00 93.15 349 GLN A C 1
ATOM 6066 O O . GLN A 1 354 ? -1.635 22.911 76.856 1.00 94.89 349 GLN A O 1
ATOM 6080 N N . ASN A 1 355 ? 0.475 22.429 76.236 1.00 68.40 350 ASN A N 1
ATOM 6081 C CA . ASN A 1 355 ? 1.025 23.465 77.094 1.00 59.74 350 ASN A CA 1
ATOM 6082 C C . ASN A 1 355 ? 0.963 24.816 76.417 1.00 59.78 350 ASN A C 1
ATOM 6083 O O . ASN A 1 355 ? 1.200 24.928 75.207 1.00 58.56 350 ASN A O 1
ATOM 6094 N N . GLN A 1 356 ? 0.669 25.846 77.226 1.00 58.92 351 GLN A N 1
ATOM 6095 C CA . GLN A 1 356 ? 0.781 27.212 76.742 1.00 61.45 351 GLN A CA 1
ATOM 6096 C C . GLN A 1 356 ? 2.219 27.548 76.371 1.00 62.27 351 GLN A C 1
ATOM 6097 O O . GLN A 1 356 ? 2.446 28.274 75.404 1.00 59.22 351 GLN A O 1
ATOM 6111 N N . LEU A 1 357 ? 3.194 27.035 77.130 1.00 53.00 352 LEU A N 1
ATOM 6112 C CA . LEU A 1 357 ? 4.598 27.436 77.077 1.00 52.36 352 LEU A CA 1
ATOM 6113 C C . LEU A 1 357 ? 5.453 26.187 77.084 1.00 52.40 352 LEU A C 1
ATOM 6114 O O . LEU A 1 357 ? 5.367 25.371 78.002 1.00 49.30 352 LEU A O 1
ATOM 6130 N N . ASN A 1 358 ? 6.232 26.003 76.037 1.00 44.63 353 ASN A N 1
ATOM 6131 C CA . ASN A 1 358 ? 7.146 24.876 75.956 1.00 44.16 353 ASN A CA 1
ATOM 6132 C C . ASN A 1 358 ? 8.545 25.446 75.836 1.00 46.60 353 ASN A C 1
ATOM 6133 O O . ASN A 1 358 ? 8.836 26.144 74.856 1.00 42.88 353 ASN A O 1
ATOM 6144 N N . VAL A 1 359 ? 9.399 25.154 76.825 1.00 48.40 354 VAL A N 1
ATOM 6145 C CA . VAL A 1 359 ? 10.780 25.633 76.879 1.00 46.96 354 VAL A CA 1
ATOM 6146 C C . VAL A 1 359 ? 11.700 24.540 76.369 1.00 43.97 354 VAL A C 1
ATOM 6147 O O . VAL A 1 359 ? 11.633 23.406 76.846 1.00 39.99 354 VAL A O 1
ATOM 6160 N N . ILE A 1 360 ? 12.533 24.857 75.383 1.00 40.63 355 ILE A N 1
ATOM 6161 C CA . ILE A 1 360 ? 13.541 23.933 74.893 1.00 39.77 355 ILE A CA 1
ATOM 6162 C C . ILE A 1 360 ? 14.888 24.614 75.006 1.00 39.35 355 ILE A C 1
ATOM 6163 O O . ILE A 1 360 ? 15.073 25.709 74.473 1.00 35.45 355 ILE A O 1
ATOM 6179 N N . VAL A 1 361 ? 15.830 23.933 75.666 1.00 36.30 356 VAL A N 1
ATOM 6180 C CA . VAL A 1 361 ? 17.239 24.316 75.721 1.00 38.57 356 VAL A CA 1
ATOM 6181 C C . VAL A 1 361 ? 18.051 23.419 74.794 1.00 41.97 356 VAL A C 1
ATOM 6182 O O . VAL A 1 361 ? 18.089 22.189 74.958 1.00 37.87 356 VAL A O 1
ATOM 6195 N N . LEU A 1 362 ? 18.748 24.056 73.844 1.00 33.85 357 LEU A N 1
ATOM 6196 C CA . LEU A 1 362 ? 19.702 23.385 72.963 1.00 35.44 357 LEU A CA 1
ATOM 6197 C C . LEU A 1 362 ? 21.098 23.757 73.437 1.00 37.00 357 LEU A C 1
ATOM 6198 O O . LEU A 1 362 ? 21.419 24.951 73.542 1.00 36.51 357 LEU A O 1
ATOM 6214 N N . ASN A 1 363 ? 21.904 22.760 73.769 1.00 40.51 358 ASN A N 1
ATOM 6215 C CA . ASN A 1 363 ? 23.251 22.990 74.271 1.00 43.01 358 ASN A CA 1
ATOM 6216 C C . ASN A 1 363 ? 24.344 22.724 73.263 1.00 39.58 358 ASN A C 1
ATOM 6217 O O . ASN A 1 363 ? 25.517 22.978 73.564 1.00 39.70 358 ASN A O 1
ATOM 6228 N N . PHE A 1 364 ? 24.023 22.147 72.118 1.00 35.02 359 PHE A N 1
ATOM 6229 C CA . PHE A 1 364 ? 25.117 21.743 71.249 1.00 40.97 359 PHE A CA 1
ATOM 6230 C C . PHE A 1 364 ? 26.001 22.917 70.795 1.00 38.06 359 PHE A C 1
ATOM 6231 O O . PHE A 1 364 ? 27.204 22.727 70.593 1.00 39.74 359 PHE A O 1
ATOM 6248 N N . VAL A 1 365 ? 25.443 24.117 70.526 1.00 37.20 360 VAL A N 1
ATOM 6249 C CA . VAL A 1 365 ? 26.324 25.171 69.985 1.00 37.04 360 VAL A CA 1
ATOM 6250 C C . VAL A 1 365 ? 27.382 25.565 71.016 1.00 39.46 360 VAL A C 1
ATOM 6251 O O . VAL A 1 365 ? 28.555 25.812 70.684 1.00 41.37 360 VAL A O 1
ATOM 6264 N N . ASP A 1 366 ? 27.002 25.573 72.292 1.00 41.29 361 ASP A N 1
ATOM 6265 C CA . ASP A 1 366 ? 27.962 25.847 73.351 1.00 45.30 361 ASP A CA 1
ATOM 6266 C C . ASP A 1 366 ? 29.056 24.771 73.377 1.00 41.78 361 ASP A C 1
ATOM 6267 O O . ASP A 1 366 ? 30.229 25.083 73.567 1.00 39.27 361 ASP A O 1
ATOM 6327 N N . SER A 1 369 ? 31.327 25.343 70.449 1.00 41.11 364 SER A N 1
ATOM 6328 C CA . SER A 1 369 ? 32.171 26.504 70.700 1.00 46.51 364 SER A CA 1
ATOM 6329 C C . SER A 1 369 ? 33.344 26.175 71.631 1.00 43.80 364 SER A C 1
ATOM 6330 O O . SER A 1 369 ? 34.488 26.588 71.391 1.00 42.88 364 SER A O 1
ATOM 6339 N N . HIS A 1 370 ? 33.072 25.496 72.751 1.00 44.50 365 HIS A N 1
ATOM 6340 C CA . HIS A 1 370 ? 34.178 25.072 73.610 1.00 45.30 365 HIS A CA 1
ATOM 6341 C C . HIS A 1 370 ? 35.128 24.158 72.853 1.00 44.55 365 HIS A C 1
ATOM 6342 O O . HIS A 1 370 ? 36.342 24.232 73.038 1.00 48.77 365 HIS A O 1
ATOM 6356 N N . ALA A 1 371 ? 34.591 23.293 71.993 1.00 45.41 366 ALA A N 1
ATOM 6357 C CA . ALA A 1 371 ? 35.429 22.388 71.199 1.00 45.65 366 ALA A CA 1
ATOM 6358 C C . ALA A 1 371 ? 36.464 23.088 70.313 1.00 48.15 366 ALA A C 1
ATOM 6359 O O . ALA A 1 371 ? 37.459 22.453 69.932 1.00 51.16 366 ALA A O 1
ATOM 6366 N N . ARG A 1 372 ? 36.249 24.362 69.972 1.00 43.59 367 ARG A N 1
ATOM 6367 C CA . ARG A 1 372 ? 37.236 25.135 69.236 1.00 47.87 367 ARG A CA 1
ATOM 6368 C C . ARG A 1 372 ? 38.537 25.282 70.002 1.00 48.52 367 ARG A C 1
ATOM 6369 O O . ARG A 1 372 ? 39.528 25.756 69.424 1.00 46.78 367 ARG A O 1
ATOM 6390 N N . THR A 1 373 ? 38.541 24.933 71.293 1.00 43.68 368 THR A N 1
ATOM 6391 C CA . THR A 1 373 ? 39.771 24.912 72.084 1.00 45.26 368 THR A CA 1
ATOM 6392 C C . THR A 1 373 ? 40.511 23.574 71.973 1.00 51.61 368 THR A C 1
ATOM 6393 O O . THR A 1 373 ? 41.731 23.545 71.732 1.00 55.32 368 THR A O 1
ATOM 6404 N N . ASP A 1 374 ? 39.812 22.453 72.191 1.00 54.16 369 ASP A N 1
ATOM 6405 C CA . ASP A 1 374 ? 40.515 21.180 72.360 1.00 61.27 369 ASP A CA 1
ATOM 6406 C C . ASP A 1 374 ? 40.306 20.184 71.223 1.00 61.07 369 ASP A C 1
ATOM 6407 O O . ASP A 1 374 ? 40.927 19.121 71.223 1.00 68.28 369 ASP A O 1
ATOM 6416 N N . SER A 1 375 ? 39.479 20.491 70.250 1.00 50.40 370 SER A N 1
ATOM 6417 C CA . SER A 1 375 ? 39.180 19.556 69.184 1.00 51.44 370 SER A CA 1
ATOM 6418 C C . SER A 1 375 ? 39.891 19.989 67.905 1.00 58.18 370 SER A C 1
ATOM 6419 O O . SER A 1 375 ? 39.687 21.118 67.412 1.00 51.56 370 SER A O 1
ATOM 6427 N N . LYS A 1 376 ? 40.722 19.080 67.356 1.00 61.00 371 LYS A N 1
ATOM 6428 C CA . LYS A 1 376 ? 41.412 19.412 66.112 1.00 61.50 371 LYS A CA 1
ATOM 6429 C C . LYS A 1 376 ? 40.413 19.579 64.963 1.00 55.24 371 LYS A C 1
ATOM 6430 O O . LYS A 1 376 ? 40.537 20.494 64.155 1.00 58.58 371 LYS A O 1
ATOM 6466 N N . ILE A 1 378 ? 37.422 20.653 65.150 1.00 48.87 373 ILE A N 1
ATOM 6467 C CA . ILE A 1 378 ? 36.707 21.929 65.206 1.00 50.53 373 ILE A CA 1
ATOM 6468 C C . ILE A 1 378 ? 37.646 23.106 64.912 1.00 46.36 373 ILE A C 1
ATOM 6469 O O . ILE A 1 378 ? 37.227 24.137 64.365 1.00 49.49 373 ILE A O 1
ATOM 6485 N N . ARG A 1 379 ? 38.910 22.999 65.308 1.00 48.80 374 ARG A N 1
ATOM 6486 C CA . ARG A 1 379 ? 39.857 24.064 64.997 1.00 55.53 374 ARG A CA 1
ATOM 6487 C C . ARG A 1 379 ? 40.013 24.225 63.499 1.00 62.25 374 ARG A C 1
ATOM 6488 O O . ARG A 1 379 ? 40.278 25.329 63.021 1.00 71.97 374 ARG A O 1
ATOM 6509 N N . GLU A 1 380 ? 39.837 23.141 62.741 1.00 58.41 375 GLU A N 1
ATOM 6510 C CA . GLU A 1 380 ? 39.921 23.261 61.291 1.00 66.26 375 GLU A CA 1
ATOM 6511 C C . GLU A 1 380 ? 38.604 23.761 60.707 1.00 68.91 375 GLU A C 1
ATOM 6512 O O . GLU A 1 380 ? 38.609 24.620 59.811 1.00 68.56 375 GLU A O 1
ATOM 6524 N N . LEU A 1 381 ? 37.467 23.258 61.231 1.00 65.65 376 LEU A N 1
ATOM 6525 C CA . LEU A 1 381 ? 36.163 23.600 60.672 1.00 53.18 376 LEU A CA 1
ATOM 6526 C C . LEU A 1 381 ? 35.637 24.953 61.141 1.00 50.25 376 LEU A C 1
ATOM 6527 O O . LEU A 1 381 ? 34.643 25.440 60.597 1.00 45.62 376 LEU A O 1
ATOM 6543 N N . ALA A 1 382 ? 36.221 25.536 62.175 1.00 53.96 377 ALA A N 1
ATOM 6544 C CA . ALA A 1 382 ? 35.806 26.831 62.667 1.00 50.04 377 ALA A CA 1
ATOM 6545 C C . ALA A 1 382 ? 37.029 27.658 62.939 1.00 51.24 377 ALA A C 1
ATOM 6546 O O . ALA A 1 382 ? 37.146 28.301 63.979 1.00 53.62 377 ALA A O 1
ATOM 6553 N N . SER A 1 383 ? 37.988 27.608 62.002 1.00 54.64 378 SER A N 1
ATOM 6554 C CA . SER A 1 383 ? 39.274 28.255 62.225 1.00 62.51 378 SER A CA 1
ATOM 6555 C C . SER A 1 383 ? 39.106 29.750 62.469 1.00 58.56 378 SER A C 1
ATOM 6556 O O . SER A 1 383 ? 39.786 30.326 63.329 1.00 60.90 378 SER A O 1
ATOM 6564 N N . ASN A 1 384 ? 38.174 30.384 61.757 1.00 52.72 379 ASN A N 1
ATOM 6565 C CA . ASN A 1 384 ? 37.884 31.799 61.922 1.00 53.28 379 ASN A CA 1
ATOM 6566 C C . ASN A 1 384 ? 36.370 31.952 62.022 1.00 48.55 379 ASN A C 1
ATOM 6567 O O . ASN A 1 384 ? 35.629 30.944 62.015 1.00 42.72 379 ASN A O 1
ATOM 6578 N N . GLU A 1 385 ? 35.925 33.212 62.128 1.00 48.61 380 GLU A N 1
ATOM 6579 C CA . GLU A 1 385 ? 34.537 33.502 62.448 1.00 49.01 380 GLU A CA 1
ATOM 6580 C C . GLU A 1 385 ? 33.649 33.263 61.255 1.00 53.68 380 GLU A C 1
ATOM 6581 O O . GLU A 1 385 ? 32.523 32.836 61.430 1.00 40.00 380 GLU A O 1
ATOM 6593 N N . ALA A 1 386 ? 34.142 33.469 60.035 1.00 39.42 381 ALA A N 1
ATOM 6594 C CA . ALA A 1 386 ? 33.358 33.085 58.859 1.00 41.84 381 ALA A CA 1
ATOM 6595 C C . ALA A 1 386 ? 33.122 31.568 58.817 1.00 34.17 381 ALA A C 1
ATOM 6596 O O . ALA A 1 386 ? 32.022 31.097 58.510 1.00 38.89 381 ALA A O 1
ATOM 6603 N N . ALA A 1 387 ? 34.145 30.795 59.113 1.00 37.36 382 ALA A N 1
ATOM 6604 C CA . ALA A 1 387 ? 34.007 29.343 59.184 1.00 39.60 382 ALA A CA 1
ATOM 6605 C C . ALA A 1 387 ? 33.109 28.936 60.336 1.00 35.34 382 ALA A C 1
ATOM 6606 O O . ALA A 1 387 ? 32.241 28.077 60.177 1.00 36.01 382 ALA A O 1
ATOM 6613 N N . TYR A 1 388 ? 33.199 29.652 61.453 1.00 35.52 383 TYR A N 1
ATOM 6614 C CA . TYR A 1 388 ? 32.283 29.392 62.571 1.00 35.48 383 TYR A CA 1
ATOM 6615 C C . TYR A 1 388 ? 30.820 29.561 62.155 1.00 32.79 383 TYR A C 1
ATOM 6616 O O . TYR A 1 388 ? 29.965 28.726 62.477 1.00 35.89 383 TYR A O 1
ATOM 6634 N N . ARG A 1 389 ? 30.501 30.687 61.523 1.00 33.82 384 ARG A N 1
ATOM 6635 C CA . ARG A 1 389 ? 29.139 30.905 61.061 1.00 33.12 384 ARG A CA 1
ATOM 6636 C C . ARG A 1 389 ? 28.695 29.825 60.083 1.00 38.73 384 ARG A C 1
ATOM 6637 O O . ARG A 1 389 ? 27.555 29.347 60.154 1.00 34.92 384 ARG A O 1
ATOM 6658 N N . SER A 1 390 ? 29.565 29.463 59.124 1.00 35.46 385 SER A N 1
ATOM 6659 C CA . SER A 1 390 ? 29.209 28.454 58.127 1.00 35.83 385 SER A CA 1
ATOM 6660 C C . SER A 1 390 ? 28.885 27.113 58.817 1.00 33.82 385 SER A C 1
ATOM 6661 O O . SER A 1 390 ? 27.941 26.392 58.435 1.00 32.57 385 SER A O 1
ATOM 6669 N N . LEU A 1 391 ? 29.731 26.742 59.787 1.00 31.16 386 LEU A N 1
ATOM 6670 C CA . LEU A 1 391 ? 29.529 25.500 60.538 1.00 36.47 386 LEU A CA 1
ATOM 6671 C C . LEU A 1 391 ? 28.242 25.525 61.362 1.00 39.59 386 LEU A C 1
ATOM 6672 O O . LEU A 1 391 ? 27.565 24.491 61.531 1.00 31.52 386 LEU A O 1
ATOM 6688 N N . THR A 1 392 ? 27.913 26.711 61.892 1.00 38.46 387 THR A N 1
ATOM 6689 C CA . THR A 1 392 ? 26.656 26.901 62.604 1.00 33.49 387 THR A CA 1
ATOM 6690 C C . THR A 1 392 ? 25.496 26.644 61.671 1.00 34.31 387 THR A C 1
ATOM 6691 O O . THR A 1 392 ? 24.535 25.970 62.043 1.00 33.49 387 THR A O 1
ATOM 6702 N N . LYS A 1 393 ? 25.589 27.161 60.434 1.00 31.70 388 LYS A N 1
ATOM 6703 C CA . LYS A 1 393 ? 24.508 26.950 59.475 1.00 35.05 388 LYS A CA 1
ATOM 6704 C C . LYS A 1 393 ? 24.353 25.481 59.117 1.00 30.24 388 LYS A C 1
ATOM 6705 O O . LYS A 1 393 ? 23.221 24.996 58.939 1.00 37.87 388 LYS A O 1
ATOM 6724 N N . SER A 1 394 ? 25.490 24.786 58.912 1.00 34.24 389 SER A N 1
ATOM 6725 C CA . SER A 1 394 ? 25.451 23.343 58.641 1.00 33.95 389 SER A CA 1
ATOM 6726 C C . SER A 1 394 ? 24.891 22.532 59.826 1.00 36.23 389 SER A C 1
ATOM 6727 O O . SER A 1 394 ? 24.073 21.613 59.633 1.00 35.56 389 SER A O 1
ATOM 6735 N N . TRP A 1 395 ? 25.288 22.883 61.047 1.00 35.23 390 TRP A N 1
ATOM 6736 C CA . TRP A 1 395 ? 24.701 22.260 62.231 1.00 33.45 390 TRP A CA 1
ATOM 6737 C C . TRP A 1 395 ? 23.188 22.445 62.242 1.00 40.31 390 TRP A C 1
ATOM 6738 O O . TRP A 1 395 ? 22.432 21.478 62.401 1.00 37.61 390 TRP A O 1
ATOM 6759 N N . PHE A 1 396 ? 22.734 23.688 62.057 1.00 34.05 391 PHE A N 1
ATOM 6760 C CA . PHE A 1 396 ? 21.319 23.986 62.163 1.00 29.51 391 PHE A CA 1
ATOM 6761 C C . PHE A 1 396 ? 20.528 23.178 61.175 1.00 36.32 391 PHE A C 1
ATOM 6762 O O . PHE A 1 396 ? 19.498 22.612 61.524 1.00 36.41 391 PHE A O 1
ATOM 6779 N N . LYS A 1 397 ? 21.038 23.074 59.948 1.00 38.18 392 LYS A N 1
ATOM 6780 C CA . LYS A 1 397 ? 20.306 22.444 58.858 1.00 41.55 392 LYS A CA 1
ATOM 6781 C C . LYS A 1 397 ? 20.255 20.922 58.995 1.00 41.70 392 LYS A C 1
ATOM 6782 O O . LYS A 1 397 ? 19.252 20.299 58.651 1.00 41.33 392 LYS A O 1
ATOM 6801 N N . HIS A 1 398 ? 21.342 20.305 59.413 1.00 32.07 393 HIS A N 1
ATOM 6802 C CA . HIS A 1 398 ? 21.505 18.858 59.305 1.00 38.68 393 HIS A CA 1
ATOM 6803 C C . HIS A 1 398 ? 21.411 18.163 60.642 1.00 43.82 393 HIS A C 1
ATOM 6804 O O . HIS A 1 398 ? 21.474 16.956 60.674 1.00 48.58 393 HIS A O 1
ATOM 6818 N N . SER A 1 399 ? 21.249 18.886 61.732 1.00 43.64 394 SER A N 1
ATOM 6819 C CA . SER A 1 399 ? 20.869 18.335 63.025 1.00 40.68 394 SER A CA 1
ATOM 6820 C C . SER A 1 399 ? 19.343 18.266 63.100 1.00 38.75 394 SER A C 1
ATOM 6821 O O . SER A 1 399 ? 18.629 18.662 62.161 1.00 46.68 394 SER A O 1
ATOM 6829 N N . THR A 1 400 ? 18.819 17.792 64.231 1.00 52.19 395 THR A N 1
ATOM 6830 C CA . THR A 1 400 ? 17.373 17.830 64.385 1.00 51.76 395 THR A CA 1
ATOM 6831 C C . THR A 1 400 ? 16.812 19.240 64.573 1.00 46.74 395 THR A C 1
ATOM 6832 O O . THR A 1 400 ? 15.600 19.400 64.459 1.00 41.61 395 THR A O 1
ATOM 6843 N N . THR A 1 401 ? 17.656 20.253 64.783 1.00 47.44 396 THR A N 1
ATOM 6844 C CA . THR A 1 401 ? 17.182 21.622 64.994 1.00 42.15 396 THR A CA 1
ATOM 6845 C C . THR A 1 401 ? 16.278 22.101 63.859 1.00 39.22 396 THR A C 1
ATOM 6846 O O . THR A 1 401 ? 15.180 22.615 64.104 1.00 40.71 396 THR A O 1
ATOM 6857 N N . TYR A 1 402 ? 16.722 21.956 62.605 1.00 43.06 397 TYR A N 1
ATOM 6858 C CA . TYR A 1 402 ? 15.926 22.462 61.495 1.00 42.77 397 TYR A CA 1
ATOM 6859 C C . TYR A 1 402 ? 14.501 21.906 61.534 1.00 42.71 397 TYR A C 1
ATOM 6860 O O . TYR A 1 402 ? 13.513 22.655 61.459 1.00 40.02 397 TYR A O 1
ATOM 6878 N N . ASN A 1 403 ? 14.368 20.590 61.615 1.00 41.44 398 ASN A N 1
ATOM 6879 C CA . ASN A 1 403 ? 13.028 20.016 61.654 1.00 44.77 398 ASN A CA 1
ATOM 6880 C C . ASN A 1 403 ? 12.290 20.319 62.946 1.00 41.29 398 ASN A C 1
ATOM 6881 O O . ASN A 1 403 ? 11.066 20.262 62.980 1.00 42.15 398 ASN A O 1
ATOM 6892 N N . LEU A 1 404 ? 12.982 20.598 64.029 1.00 36.65 399 LEU A N 1
ATOM 6893 C CA . LEU A 1 404 ? 12.271 21.010 65.231 1.00 39.69 399 LEU A CA 1
ATOM 6894 C C . LEU A 1 404 ? 11.532 22.323 64.983 1.00 39.97 399 LEU A C 1
ATOM 6895 O O . LEU A 1 404 ? 10.327 22.450 65.228 1.00 36.19 399 LEU A O 1
ATOM 6911 N N . PHE A 1 405 ? 12.237 23.290 64.379 1.00 41.99 400 PHE A N 1
ATOM 6912 C CA . PHE A 1 405 ? 11.632 24.583 64.082 1.00 41.72 400 PHE A CA 1
ATOM 6913 C C . PHE A 1 405 ? 10.515 24.434 63.063 1.00 44.09 400 PHE A C 1
ATOM 6914 O O . PHE A 1 405 ? 9.481 25.107 63.137 1.00 42.85 400 PHE A O 1
ATOM 6931 N N . ARG A 1 406 ? 10.698 23.542 62.107 1.00 44.55 401 ARG A N 1
ATOM 6932 C CA . ARG A 1 406 ? 9.653 23.368 61.118 1.00 51.04 401 ARG A CA 1
ATOM 6933 C C . ARG A 1 406 ? 8.422 22.720 61.736 1.00 50.44 401 ARG A C 1
ATOM 6934 O O . ARG A 1 406 ? 7.290 23.132 61.433 1.00 48.10 401 ARG A O 1
ATOM 6955 N N . SER A 1 407 ? 8.633 21.748 62.649 1.00 47.80 402 SER A N 1
ATOM 6956 C CA . SER A 1 407 ? 7.509 21.097 63.314 1.00 49.03 402 SER A CA 1
ATOM 6957 C C . SER A 1 407 ? 6.743 22.084 64.179 1.00 46.19 402 SER A C 1
ATOM 6958 O O . SER A 1 407 ? 5.507 22.077 64.207 1.00 44.74 402 SER A O 1
ATOM 6966 N N . ILE A 1 408 ? 7.460 22.939 64.895 1.00 46.03 403 ILE A N 1
ATOM 6967 C CA . ILE A 1 408 ? 6.801 23.867 65.799 1.00 45.67 403 ILE A CA 1
ATOM 6968 C C . ILE A 1 408 ? 5.924 24.812 65.019 1.00 50.23 403 ILE A C 1
ATOM 6969 O O . ILE A 1 408 ? 4.866 25.249 65.519 1.00 42.82 403 ILE A O 1
ATOM 6985 N N . ALA A 1 409 ? 6.397 25.199 63.816 1.00 47.75 404 ALA A N 1
ATOM 6986 C CA . ALA A 1 409 ? 5.624 26.095 62.976 1.00 50.75 404 ALA A CA 1
ATOM 6987 C C . ALA A 1 409 ? 4.337 25.441 62.522 1.00 47.54 404 ALA A C 1
ATOM 6988 O O . ALA A 1 409 ? 3.302 26.084 62.491 1.00 52.11 404 ALA A O 1
ATOM 6995 N N . GLU A 1 410 ? 4.390 24.187 62.107 1.00 54.65 405 GLU A N 1
ATOM 6996 C CA . GLU A 1 410 ? 3.181 23.450 61.769 1.00 58.36 405 GLU A CA 1
ATOM 6997 C C . GLU A 1 410 ? 2.219 23.359 62.946 1.00 59.09 405 GLU A C 1
ATOM 6998 O O . GLU A 1 410 ? 1.016 23.216 62.751 1.00 60.81 405 GLU A O 1
ATOM 7027 N N . GLY A 1 412 ? 1.574 25.660 64.990 1.00 58.79 407 GLY A N 1
ATOM 7028 C CA . GLY A 1 412 ? 0.951 26.955 65.182 1.00 61.09 407 GLY A CA 1
ATOM 7029 C C . GLY A 1 412 ? 1.427 27.754 66.375 1.00 61.54 407 GLY A C 1
ATOM 7030 O O . GLY A 1 412 ? 0.749 28.702 66.781 1.00 66.41 407 GLY A O 1
ATOM 7034 N N . TYR A 1 413 ? 2.592 27.432 66.932 1.00 54.72 408 TYR A N 1
ATOM 7035 C CA . TYR A 1 413 ? 3.113 28.183 68.063 1.00 50.57 408 TYR A CA 1
ATOM 7036 C C . TYR A 1 413 ? 3.944 29.388 67.603 1.00 51.87 408 TYR A C 1
ATOM 7037 O O . TYR A 1 413 ? 4.649 29.337 66.589 1.00 48.79 408 TYR A O 1
ATOM 7055 N N . LYS A 1 414 ? 3.831 30.478 68.346 1.00 46.35 409 LYS A N 1
ATOM 7056 C CA . LYS A 1 414 ? 4.849 31.498 68.274 1.00 49.40 409 LYS A CA 1
ATOM 7057 C C . LYS A 1 414 ? 6.131 30.986 68.941 1.00 48.51 409 LYS A C 1
ATOM 7058 O O . LYS A 1 414 ? 6.110 30.118 69.832 1.00 48.17 409 LYS A O 1
ATOM 7077 N N . VAL A 1 415 ? 7.265 31.496 68.469 1.00 45.00 410 VAL A N 1
ATOM 7078 C CA . VAL A 1 415 ? 8.547 31.073 68.992 1.00 36.37 410 VAL A CA 1
ATOM 7079 C C . VAL A 1 415 ? 9.309 32.290 69.500 1.00 41.89 410 VAL A C 1
ATOM 7080 O O . VAL A 1 415 ? 9.437 33.305 68.796 1.00 46.01 410 VAL A O 1
ATOM 7093 N N . VAL A 1 416 ? 9.877 32.162 70.694 1.00 38.09 411 VAL A N 1
ATOM 7094 C CA . VAL A 1 416 ? 10.848 33.134 71.172 1.00 39.06 411 VAL A CA 1
ATOM 7095 C C . VAL A 1 416 ? 12.186 32.424 71.138 1.00 38.16 411 VAL A C 1
ATOM 7096 O O . VAL A 1 416 ? 12.388 31.433 71.855 1.00 37.45 411 VAL A O 1
ATOM 7109 N N . LEU A 1 417 ? 13.064 32.886 70.232 1.00 37.79 412 LEU A N 1
ATOM 7110 C CA . LEU A 1 417 ? 14.367 32.279 69.982 1.00 35.49 412 LEU A CA 1
ATOM 7111 C C . LEU A 1 417 ? 15.409 33.210 70.558 1.00 33.83 412 LEU A C 1
ATOM 7112 O O . LEU A 1 417 ? 15.509 34.363 70.121 1.00 34.73 412 LEU A O 1
ATOM 7128 N N . THR A 1 418 ? 16.174 32.721 71.532 1.00 34.86 413 THR A N 1
ATOM 7129 C CA . THR A 1 418 ? 17.165 33.578 72.154 1.00 34.47 413 THR A CA 1
ATOM 7130 C C . THR A 1 418 ? 18.334 32.737 72.662 1.00 32.35 413 THR A C 1
ATOM 7131 O O . THR A 1 418 ? 18.456 31.533 72.371 1.00 35.05 413 THR A O 1
ATOM 7142 N N . THR A 1 419 ? 19.129 33.354 73.530 1.00 33.14 414 THR A N 1
ATOM 7143 C CA . THR A 1 419 ? 20.318 32.729 74.079 1.00 37.88 414 THR A CA 1
ATOM 7144 C C . THR A 1 419 ? 20.578 33.348 75.455 1.00 40.31 414 THR A C 1
ATOM 7145 O O . THR A 1 419 ? 19.979 34.343 75.833 1.00 38.43 414 THR A O 1
ATOM 7156 N N . ASP A 1 420 ? 21.522 32.791 76.173 1.00 31.90 415 ASP A N 1
ATOM 7157 C CA . ASP A 1 420 ? 21.942 33.380 77.442 1.00 37.98 415 ASP A CA 1
ATOM 7158 C C . ASP A 1 420 ? 23.173 34.264 77.316 1.00 38.70 415 ASP A C 1
ATOM 7159 O O . ASP A 1 420 ? 23.365 35.188 78.119 1.00 39.31 415 ASP A O 1
ATOM 7168 N N . HIS A 1 421 ? 24.006 34.018 76.308 1.00 35.12 416 HIS A N 1
ATOM 7169 C CA . HIS A 1 421 ? 25.209 34.805 76.127 1.00 31.60 416 HIS A CA 1
ATOM 7170 C C . HIS A 1 421 ? 25.792 34.366 74.807 1.00 39.34 416 HIS A C 1
ATOM 7171 O O . HIS A 1 421 ? 25.306 33.400 74.210 1.00 36.67 416 HIS A O 1
ATOM 7185 N N . GLY A 1 422 ? 26.753 35.160 74.306 1.00 35.22 417 GLY A N 1
ATOM 7186 C CA . GLY A 1 422 ? 27.569 34.817 73.154 1.00 40.12 417 GLY A CA 1
ATOM 7187 C C . GLY A 1 422 ? 28.965 34.355 73.549 1.00 35.34 417 GLY A C 1
ATOM 7188 O O . GLY A 1 422 ? 29.226 33.923 74.658 1.00 37.93 417 GLY A O 1
ATOM 7192 N N . THR A 1 423 ? 29.905 34.518 72.650 1.00 35.68 418 THR A N 1
ATOM 7193 C CA . THR A 1 423 ? 31.284 34.185 72.905 1.00 38.03 418 THR A CA 1
ATOM 7194 C C . THR A 1 423 ? 32.107 35.057 71.969 1.00 40.40 418 THR A C 1
ATOM 7195 O O . THR A 1 423 ? 31.581 35.598 70.985 1.00 40.09 418 THR A O 1
ATOM 7206 N N . ILE A 1 424 ? 33.389 35.239 72.317 1.00 42.65 419 ILE A N 1
ATOM 7207 C CA . ILE A 1 424 ? 34.288 36.087 71.535 1.00 41.72 419 ILE A CA 1
ATOM 7208 C C . ILE A 1 424 ? 35.614 35.374 71.304 1.00 42.51 419 ILE A C 1
ATOM 7209 O O . ILE A 1 424 ? 36.077 34.615 72.161 1.00 38.94 419 ILE A O 1
ATOM 7225 N N . GLN A 1 425 ? 36.201 35.556 70.107 1.00 41.04 420 GLN A N 1
ATOM 7226 C CA . GLN A 1 425 ? 37.530 35.019 69.830 1.00 39.07 420 GLN A CA 1
ATOM 7227 C C . GLN A 1 425 ? 38.600 35.836 70.573 1.00 41.30 420 GLN A C 1
ATOM 7228 O O . GLN A 1 425 ? 38.701 37.052 70.379 1.00 46.06 420 GLN A O 1
ATOM 7242 N N . VAL A 1 426 ? 39.372 35.204 71.425 1.00 44.46 421 VAL A N 1
ATOM 7243 C CA . VAL A 1 426 ? 40.261 35.940 72.300 1.00 43.70 421 VAL A CA 1
ATOM 7244 C C . VAL A 1 426 ? 41.617 35.991 71.635 1.00 49.65 421 VAL A C 1
ATOM 7245 O O . VAL A 1 426 ? 41.928 35.147 70.781 1.00 49.96 421 VAL A O 1
ATOM 7258 N N . LYS A 1 427 ? 42.409 37.011 72.012 1.00 54.98 422 LYS A N 1
ATOM 7259 C CA . LYS A 1 427 ? 43.700 37.288 71.390 1.00 59.04 422 LYS A CA 1
ATOM 7260 C C . LYS A 1 427 ? 44.838 37.524 72.387 1.00 62.68 422 LYS A C 1
ATOM 7261 O O . LYS A 1 427 ? 45.884 36.876 72.289 1.00 63.73 422 LYS A O 1
ATOM 7280 N N . ASN A 1 428 ? 44.668 38.463 73.329 1.00 62.34 423 ASN A N 1
ATOM 7281 C CA . ASN A 1 428 ? 45.773 38.923 74.162 1.00 68.55 423 ASN A CA 1
ATOM 7282 C C . ASN A 1 428 ? 45.617 38.472 75.606 1.00 64.01 423 ASN A C 1
ATOM 7283 O O . ASN A 1 428 ? 44.550 38.656 76.201 1.00 60.46 423 ASN A O 1
ATOM 7294 N N . PRO A 1 429 ? 46.665 37.945 76.220 1.00 59.82 424 PRO A N 1
ATOM 7295 C CA . PRO A 1 429 ? 46.536 37.471 77.598 1.00 61.06 424 PRO A CA 1
ATOM 7296 C C . PRO A 1 429 ? 46.591 38.569 78.662 1.00 62.84 424 PRO A C 1
ATOM 7297 O O . PRO A 1 429 ? 47.174 39.637 78.489 1.00 64.07 424 PRO A O 1
ATOM 7308 N N . VAL A 1 430 ? 45.974 38.270 79.799 1.00 63.75 425 VAL A N 1
ATOM 7309 C CA . VAL A 1 430 ? 46.049 39.068 81.017 1.00 64.61 425 VAL A CA 1
ATOM 7310 C C . VAL A 1 430 ? 46.454 38.147 82.172 1.00 66.19 425 VAL A C 1
ATOM 7311 O O . VAL A 1 430 ? 45.833 37.097 82.381 1.00 56.45 425 VAL A O 1
ATOM 7324 N N . LYS A 1 431 ? 47.480 38.549 82.925 1.00 74.89 426 LYS A N 1
ATOM 7325 C CA . LYS A 1 431 ? 48.026 37.739 84.002 1.00 75.76 426 LYS A CA 1
ATOM 7326 C C . LYS A 1 431 ? 47.145 37.803 85.244 1.00 69.59 426 LYS A C 1
ATOM 7327 O O . LYS A 1 431 ? 46.566 38.841 85.563 1.00 71.38 426 LYS A O 1
ATOM 7346 N N . VAL A 1 432 ? 47.065 36.675 85.953 1.00 62.96 427 VAL A N 1
ATOM 7347 C CA . VAL A 1 432 ? 46.280 36.569 87.181 1.00 63.72 427 VAL A CA 1
ATOM 7348 C C . VAL A 1 432 ? 46.810 35.394 87.998 1.00 71.71 427 VAL A C 1
ATOM 7349 O O . VAL A 1 432 ? 47.509 34.517 87.469 1.00 69.00 427 VAL A O 1
ATOM 7362 N N . ILE A 1 433 ? 46.505 35.391 89.310 1.00 83.33 428 ILE A N 1
ATOM 7363 C CA . ILE A 1 433 ? 46.939 34.333 90.227 1.00 85.79 428 ILE A CA 1
ATOM 7364 C C . ILE A 1 433 ? 45.952 34.217 91.381 1.00 84.81 428 ILE A C 1
ATOM 7365 O O . ILE A 1 433 ? 45.322 35.197 91.783 1.00 86.45 428 ILE A O 1
ATOM 7381 N N . GLY A 1 434 ? 45.822 32.998 91.909 1.00 85.19 429 GLY A N 1
ATOM 7382 C CA . GLY A 1 434 ? 45.202 32.792 93.205 1.00 94.77 429 GLY A CA 1
ATOM 7383 C C . GLY A 1 434 ? 43.692 32.714 93.234 1.00 98.20 429 GLY A C 1
ATOM 7384 O O . GLY A 1 434 ? 43.087 33.026 94.263 1.00 85.08 429 GLY A O 1
ATOM 7388 N N . ASP A 1 435 ? 43.060 32.270 92.158 1.00 79.64 430 ASP A N 1
ATOM 7389 C CA . ASP A 1 435 ? 41.606 32.201 92.130 1.00 85.86 430 ASP A CA 1
ATOM 7390 C C . ASP A 1 435 ? 41.152 30.831 92.613 1.00 75.91 430 ASP A C 1
ATOM 7391 O O . ASP A 1 435 ? 41.909 29.853 92.578 1.00 72.59 430 ASP A O 1
ATOM 7400 N N A ARG A 1 436 ? 39.919 30.804 93.127 0.49 73.28 431 ARG A N 1
ATOM 7401 N N B ARG A 1 436 ? 39.866 30.714 92.937 0.51 73.14 431 ARG A N 1
ATOM 7402 C CA A ARG A 1 436 ? 39.358 29.628 93.772 0.49 72.11 431 ARG A CA 1
ATOM 7403 C CA B ARG A 1 436 ? 39.322 29.440 93.407 0.51 71.18 431 ARG A CA 1
ATOM 7404 C C A ARG A 1 436 ? 38.584 28.744 92.818 0.49 68.45 431 ARG A C 1
ATOM 7405 C C B ARG A 1 436 ? 38.059 29.059 92.646 0.51 67.99 431 ARG A C 1
ATOM 7406 O O A ARG A 1 436 ? 38.279 27.593 93.160 0.49 69.27 431 ARG A O 1
ATOM 7407 O O B ARG A 1 436 ? 37.076 29.814 92.631 0.51 66.71 431 ARG A O 1
ATOM 7448 N N A SER A 1 437 ? 38.227 29.268 91.657 0.49 67.53 432 SER A N 1
ATOM 7449 N N B SER A 1 437 ? 38.094 27.874 92.029 0.51 66.13 432 SER A N 1
ATOM 7450 C CA A SER A 1 437 ? 37.260 28.599 90.810 0.49 64.31 432 SER A CA 1
ATOM 7451 C CA B SER A 1 437 ? 36.970 27.246 91.335 0.51 63.90 432 SER A CA 1
ATOM 7452 C C A SER A 1 437 ? 37.924 27.471 90.030 0.49 64.61 432 SER A C 1
ATOM 7453 C C B SER A 1 437 ? 36.642 27.939 90.015 0.51 62.86 432 SER A C 1
ATOM 7454 O O A SER A 1 437 ? 38.925 27.682 89.331 0.49 68.05 432 SER A O 1
ATOM 7455 O O B SER A 1 437 ? 35.624 27.602 89.380 0.51 61.90 432 SER A O 1
ATOM 7470 N N A THR A 1 438 ? 37.364 26.268 90.179 0.49 63.96 433 THR A N 1
ATOM 7471 N N B THR A 1 438 ? 37.478 28.888 89.572 0.51 62.43 433 THR A N 1
ATOM 7472 C CA A THR A 1 438 ? 37.701 25.119 89.366 0.49 68.48 433 THR A CA 1
ATOM 7473 C CA B THR A 1 438 ? 37.342 29.540 88.270 0.51 58.69 433 THR A CA 1
ATOM 7474 C C A THR A 1 438 ? 36.946 25.088 88.046 0.49 77.90 433 THR A C 1
ATOM 7475 C C B THR A 1 438 ? 38.579 29.293 87.398 0.51 61.44 433 THR A C 1
ATOM 7476 O O A THR A 1 438 ? 37.010 24.061 87.356 0.49 69.70 433 THR A O 1
ATOM 7477 O O B THR A 1 438 ? 38.826 30.034 86.439 0.51 49.93 433 THR A O 1
ATOM 7497 N N A ASN A 1 439 ? 36.248 26.177 87.689 0.49 95.38 434 ASN A N 1
ATOM 7498 N N B ASN A 1 4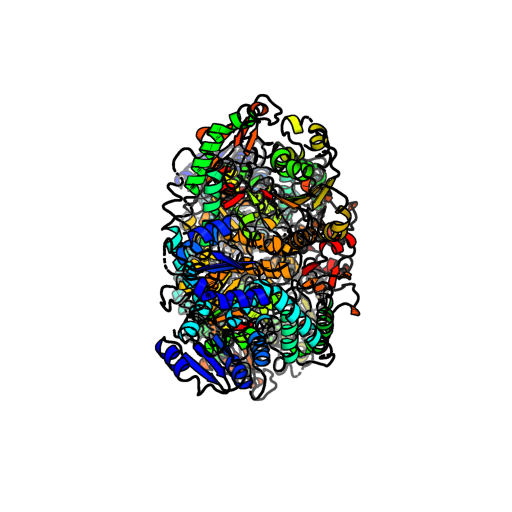39 ? 39.379 28.272 87.728 0.51 70.42 434 ASN A N 1
ATOM 7499 C CA A ASN A 1 439 ? 35.539 26.265 86.419 0.49 91.64 434 ASN A CA 1
ATOM 7500 C CA B ASN A 1 439 ? 40.546 27.955 86.915 0.51 80.91 434 ASN A CA 1
ATOM 7501 C C A ASN A 1 439 ? 36.472 26.521 85.244 0.49 84.81 434 ASN A C 1
ATOM 7502 C C B ASN A 1 439 ? 40.165 27.531 85.501 0.51 100.04 434 ASN A C 1
ATOM 7503 O O A ASN A 1 439 ? 36.060 26.354 84.088 0.49 74.36 434 ASN A O 1
ATOM 7504 O O B ASN A 1 439 ? 40.998 27.618 84.595 0.51 121.97 434 ASN A O 1
ATOM 7525 N N A THR A 1 440 ? 37.711 26.929 85.512 0.49 93.46 435 THR A N 1
ATOM 7526 N N B THR A 1 440 ? 38.920 27.098 85.296 0.51 96.70 435 THR A N 1
ATOM 7527 C CA A THR A 1 440 ? 38.701 27.225 84.471 0.49 91.00 435 THR A CA 1
ATOM 7528 C CA B THR A 1 440 ? 38.456 26.703 83.968 0.51 88.96 435 THR A CA 1
ATOM 7529 C C A THR A 1 440 ? 38.117 28.138 83.388 0.49 72.55 435 THR A C 1
ATOM 7530 C C B THR A 1 440 ? 38.164 27.911 83.081 0.51 72.72 435 THR A C 1
ATOM 7531 O O A THR A 1 440 ? 38.273 27.907 82.183 0.49 76.61 435 THR A O 1
ATOM 7532 O O B THR A 1 440 ? 38.540 27.918 81.901 0.51 80.45 435 THR A O 1
ATOM 7553 N N A ASN A 1 441 ? 37.443 29.195 83.825 0.49 76.75 436 ASN A N 1
ATOM 7554 N N B ASN A 1 441 ? 37.514 28.942 83.625 0.51 83.82 436 ASN A N 1
ATOM 7555 C CA A ASN A 1 441 ? 36.983 30.236 82.913 0.49 56.09 436 ASN A CA 1
ATOM 7556 C CA B ASN A 1 441 ? 37.067 30.075 82.820 0.51 55.96 436 ASN A CA 1
ATOM 7557 C C A ASN A 1 441 ? 38.121 31.207 82.588 0.49 57.13 436 ASN A C 1
ATOM 7558 C C B ASN A 1 441 ? 38.200 31.067 82.541 0.51 57.12 436 ASN A C 1
ATOM 7559 O O A ASN A 1 441 ? 38.881 31.619 83.473 0.49 55.46 436 ASN A O 1
ATOM 7560 O O B ASN A 1 441 ? 39.012 31.381 83.418 0.51 55.82 436 ASN A O 1
ATOM 7581 N N . LEU A 1 442 ? 38.224 31.593 81.316 1.00 68.10 437 LEU A N 1
ATOM 7582 C CA . LEU A 1 442 ? 39.291 32.477 80.878 1.00 57.67 437 LEU A CA 1
ATOM 7583 C C . LEU A 1 442 ? 38.871 33.933 80.771 1.00 48.85 437 LEU A C 1
ATOM 7584 O O . LEU A 1 442 ? 39.705 34.759 80.384 1.00 46.32 437 LEU A O 1
ATOM 7601 N N . ARG A 1 443 ? 37.607 34.274 81.074 1.00 46.31 438 ARG A N 1
ATOM 7602 C CA . ARG A 1 443 ? 37.117 35.631 80.908 1.00 43.27 438 ARG A CA 1
ATOM 7603 C C . ARG A 1 443 ? 36.681 36.281 82.204 1.00 45.08 438 ARG A C 1
ATOM 7604 O O . ARG A 1 443 ? 36.580 37.519 82.241 1.00 47.82 438 ARG A O 1
ATOM 7625 N N . TYR A 1 444 ? 36.408 35.492 83.257 1.00 45.87 439 TYR A N 1
ATOM 7626 C CA . TYR A 1 444 ? 36.175 36.038 84.592 1.00 48.52 439 TYR A CA 1
ATOM 7627 C C . TYR A 1 444 ? 36.800 35.124 85.631 1.00 52.88 439 TYR A C 1
ATOM 7628 O O . TYR A 1 444 ? 36.932 33.924 85.408 1.00 51.95 439 TYR A O 1
ATOM 7646 N N . LYS A 1 445 ? 37.194 35.701 86.768 1.00 51.48 440 LYS A N 1
ATOM 7647 C CA . LYS A 1 445 ? 37.708 34.925 87.888 1.00 54.89 440 LYS A CA 1
ATOM 7648 C C . LYS A 1 445 ? 36.990 35.352 89.165 1.00 55.78 440 LYS A C 1
ATOM 7649 O O . LYS A 1 445 ? 36.514 36.490 89.269 1.00 50.43 440 LYS A O 1
ATOM 7668 N N . ILE A 1 446 ? 36.901 34.411 90.115 1.00 58.14 441 ILE A N 1
ATOM 7669 C CA . ILE A 1 446 ? 36.376 34.615 91.464 1.00 62.72 441 ILE A CA 1
ATOM 7670 C C . ILE A 1 446 ? 37.467 34.206 92.438 1.00 67.96 441 ILE A C 1
ATOM 7671 O O . ILE A 1 446 ? 38.059 33.131 92.284 1.00 69.29 441 ILE A O 1
ATOM 7687 N N . GLY A 1 447 ? 37.726 35.037 93.441 1.00 68.57 442 GLY A N 1
ATOM 7688 C CA . GLY A 1 447 ? 38.713 34.672 94.448 1.00 74.80 442 GLY A CA 1
ATOM 7689 C C . GLY A 1 447 ? 38.781 35.694 95.564 1.00 75.45 442 GLY A C 1
ATOM 7690 O O . GLY A 1 447 ? 37.891 36.535 95.711 1.00 72.17 442 GLY A O 1
ATOM 7694 N N . LYS A 1 448 ? 39.860 35.607 96.352 1.00 73.74 443 LYS A N 1
ATOM 7695 C CA . LYS A 1 448 ? 40.073 36.488 97.498 1.00 77.31 443 LYS A CA 1
ATOM 7696 C C . LYS A 1 448 ? 41.349 37.295 97.311 1.00 76.79 443 LYS A C 1
ATOM 7697 O O . LYS A 1 448 ? 41.302 38.481 96.964 1.00 75.74 443 LYS A O 1
ATOM 7716 N N . ASN A 1 449 ? 42.496 36.659 97.521 1.00 85.50 444 ASN A N 1
ATOM 7717 C CA . ASN A 1 449 ? 43.787 37.308 97.275 1.00 90.23 444 ASN A CA 1
ATOM 7718 C C . ASN A 1 449 ? 44.224 37.102 95.826 1.00 84.37 444 ASN A C 1
ATOM 7719 O O . ASN A 1 449 ? 45.276 36.536 95.535 1.00 81.94 444 ASN A O 1
ATOM 7730 N N . LEU A 1 450 ? 43.378 37.557 94.911 1.00 82.50 445 LEU A N 1
ATOM 7731 C CA . LEU A 1 450 ? 43.726 37.521 93.500 1.00 80.16 445 LEU A CA 1
ATOM 7732 C C . LEU A 1 450 ? 44.796 38.559 93.214 1.00 81.34 445 LEU A C 1
ATOM 7733 O O . LEU A 1 450 ? 44.709 39.695 93.680 1.00 85.04 445 LEU A O 1
ATOM 7749 N N . ASP A 1 451 ? 45.821 38.164 92.478 1.00 79.91 446 ASP A N 1
ATOM 7750 C CA . ASP A 1 451 ? 46.878 39.069 92.058 1.00 84.13 446 ASP A CA 1
ATOM 7751 C C . ASP A 1 451 ? 46.715 39.350 90.568 1.00 81.08 446 ASP A C 1
ATOM 7752 O O . ASP A 1 451 ? 46.834 38.437 89.749 1.00 75.79 446 ASP A O 1
ATOM 7761 N N . TYR A 1 452 ? 46.445 40.610 90.228 1.00 84.72 447 TYR A N 1
ATOM 7762 C CA . TYR A 1 452 ? 46.146 41.051 88.872 1.00 78.82 447 TYR A CA 1
ATOM 7763 C C . TYR A 1 452 ? 46.428 42.544 88.806 1.00 80.50 447 TYR A C 1
ATOM 7764 O O . TYR A 1 452 ? 46.560 43.214 89.833 1.00 83.16 447 TYR A O 1
ATOM 7782 N N . ASN A 1 453 ? 46.496 43.066 87.593 1.00 83.37 448 ASN A N 1
ATOM 7783 C CA . ASN A 1 453 ? 46.609 44.505 87.400 1.00 80.78 448 ASN A CA 1
ATOM 7784 C C . ASN A 1 453 ? 45.219 45.102 87.315 1.00 74.71 448 ASN A C 1
ATOM 7785 O O . ASN A 1 453 ? 44.491 44.781 86.373 1.00 67.85 448 ASN A O 1
ATOM 7796 N N . PRO A 1 454 ? 44.804 45.958 88.253 1.00 76.21 449 PRO A N 1
ATOM 7797 C CA . PRO A 1 454 ? 43.435 46.510 88.190 1.00 76.49 449 PRO A CA 1
ATOM 7798 C C . PRO A 1 454 ? 43.158 47.314 86.934 1.00 77.29 449 PRO A C 1
ATOM 7799 O O . PRO A 1 454 ? 41.987 47.553 86.604 1.00 75.65 449 PRO A O 1
ATOM 7810 N N . LYS A 1 455 ? 44.198 47.757 86.236 1.00 79.78 450 LYS A N 1
ATOM 7811 C CA . LYS A 1 455 ? 43.993 48.536 85.021 1.00 80.62 450 LYS A CA 1
ATOM 7812 C C . LYS A 1 455 ? 43.493 47.669 83.872 1.00 72.56 450 LYS A C 1
ATOM 7813 O O . LYS A 1 455 ? 42.799 48.161 82.970 1.00 71.38 450 LYS A O 1
ATOM 7832 N N . GLU A 1 456 ? 43.808 46.381 83.899 1.00 65.86 451 GLU A N 1
ATOM 7833 C CA . GLU A 1 456 ? 43.496 45.503 82.783 1.00 65.11 451 GLU A CA 1
ATOM 7834 C C . GLU A 1 456 ? 42.168 44.786 82.928 1.00 63.34 451 GLU A C 1
ATOM 7835 O O . GLU A 1 456 ? 41.806 44.026 82.027 1.00 59.83 451 GLU A O 1
ATOM 7847 N N . VAL A 1 457 ? 41.413 45.018 84.005 1.00 65.80 452 VAL A N 1
ATOM 7848 C CA . VAL A 1 457 ? 40.147 44.312 84.219 1.00 63.91 452 VAL A CA 1
ATOM 7849 C C . VAL A 1 457 ? 39.068 45.251 84.747 1.00 67.47 452 VAL A C 1
ATOM 7850 O O . VAL A 1 457 ? 39.313 46.409 85.097 1.00 70.09 452 VAL A O 1
ATOM 7863 N N . PHE A 1 458 ? 37.845 44.720 84.790 1.00 57.08 453 PHE A N 1
ATOM 7864 C CA . PHE A 1 458 ? 36.720 45.317 85.484 1.00 58.13 453 PHE A CA 1
ATOM 7865 C C . PHE A 1 458 ? 36.547 44.585 86.811 1.00 64.53 453 PHE A C 1
ATOM 7866 O O . PHE A 1 458 ? 36.140 43.419 86.830 1.00 58.38 453 PHE A O 1
ATOM 7883 N N . GLU A 1 459 ? 36.936 45.232 87.912 1.00 67.44 454 GLU A N 1
ATOM 7884 C CA . GLU A 1 459 ? 36.908 44.560 89.204 1.00 70.67 454 GLU A CA 1
ATOM 7885 C C . GLU A 1 459 ? 35.630 44.892 89.962 1.00 66.92 454 GLU A C 1
ATOM 7886 O O . GLU A 1 459 ? 35.253 46.057 90.090 1.00 65.23 454 GLU A O 1
ATOM 7898 N N . ILE A 1 460 ? 34.955 43.855 90.425 1.00 69.14 455 ILE A N 1
ATOM 7899 C CA . ILE A 1 460 ? 33.808 43.955 91.319 1.00 69.38 455 ILE A CA 1
ATOM 7900 C C . ILE A 1 460 ? 34.318 43.528 92.689 1.00 70.42 455 ILE A C 1
ATOM 7901 O O . ILE A 1 460 ? 34.531 42.333 92.928 1.00 66.94 455 ILE A O 1
ATOM 7917 N N . LYS A 1 461 ? 34.566 44.499 93.577 1.00 73.40 456 LYS A N 1
ATOM 7918 C CA . LYS A 1 461 ? 34.986 44.187 94.940 1.00 73.68 456 LYS A CA 1
ATOM 7919 C C . LYS A 1 461 ? 33.806 43.919 95.858 1.00 70.85 456 LYS A C 1
ATOM 7920 O O . LYS A 1 461 ? 33.995 43.308 96.912 1.00 68.26 456 LYS A O 1
ATOM 7939 N N . ASP A 1 462 ? 32.589 44.295 95.439 1.00 73.93 457 ASP A N 1
ATOM 7940 C CA . ASP A 1 462 ? 31.349 44.104 96.195 1.00 71.44 457 ASP A CA 1
ATOM 7941 C C . ASP A 1 462 ? 30.359 43.323 95.336 1.00 63.45 457 ASP A C 1
ATOM 7942 O O . ASP A 1 462 ? 29.420 43.898 94.760 1.00 59.24 457 ASP A O 1
ATOM 7951 N N . PRO A 1 463 ? 30.517 42.003 95.253 1.00 70.74 458 PRO A N 1
ATOM 7952 C CA . PRO A 1 463 ? 29.635 41.219 94.369 1.00 67.90 458 PRO A CA 1
ATOM 7953 C C . PRO A 1 463 ? 28.157 41.326 94.685 1.00 63.04 458 PRO A C 1
ATOM 7954 O O . PRO A 1 463 ? 27.331 41.152 93.786 1.00 60.92 458 PRO A O 1
ATOM 7965 N N . ALA A 1 464 ? 27.784 41.577 95.933 1.00 65.91 459 ALA A N 1
ATOM 7966 C CA . ALA A 1 464 ? 26.373 41.692 96.272 1.00 67.14 459 ALA A CA 1
ATOM 7967 C C . ALA A 1 464 ? 25.732 42.943 95.679 1.00 61.99 459 ALA A C 1
ATOM 7968 O O . ALA A 1 464 ? 24.504 42.968 95.507 1.00 59.79 459 ALA A O 1
ATOM 7975 N N . SER A 1 465 ? 26.533 43.961 95.334 1.00 60.45 460 SER A N 1
ATOM 7976 C CA . SER A 1 465 ? 25.994 45.164 94.705 1.00 68.82 460 SER A CA 1
ATOM 7977 C C . SER A 1 465 ? 25.549 44.920 93.272 1.00 72.35 460 SER A C 1
ATOM 7978 O O . SER A 1 465 ? 24.762 45.708 92.740 1.00 76.32 460 SER A O 1
ATOM 7986 N N . VAL A 1 466 ? 26.040 43.859 92.636 1.00 71.11 461 VAL A N 1
ATOM 7987 C CA . VAL A 1 466 ? 25.690 43.576 91.244 1.00 62.54 461 VAL A CA 1
ATOM 7988 C C . VAL A 1 466 ? 24.988 42.230 91.174 1.00 59.34 461 VAL A C 1
ATOM 7989 O O . VAL A 1 466 ? 25.098 41.510 90.187 1.00 56.64 461 VAL A O 1
ATOM 8002 N N . GLY A 1 467 ? 24.292 41.868 92.244 1.00 60.82 462 GLY A N 1
ATOM 8003 C CA . GLY A 1 467 ? 23.460 40.681 92.264 1.00 56.63 462 GLY A CA 1
ATOM 8004 C C . GLY A 1 467 ? 24.167 39.348 92.147 1.00 57.05 462 GLY A C 1
ATOM 8005 O O . GLY A 1 467 ? 23.596 38.422 91.576 1.00 55.06 462 GLY A O 1
ATOM 8009 N N . LEU A 1 468 ? 25.394 39.218 92.653 1.00 56.45 463 LEU A N 1
ATOM 8010 C CA . LEU A 1 468 ? 26.154 37.964 92.575 1.00 56.82 463 LEU A CA 1
ATOM 8011 C C . LEU A 1 468 ? 26.438 37.359 93.949 1.00 59.04 463 LEU A C 1
ATOM 8012 O O . LEU A 1 468 ? 26.898 38.065 94.854 1.00 56.32 463 LEU A O 1
ATOM 8028 N N . PRO A 1 469 ? 26.196 36.069 94.137 1.00 63.57 464 PRO A N 1
ATOM 8029 C CA . PRO A 1 469 ? 26.609 35.403 95.374 1.00 64.48 464 PRO A CA 1
ATOM 8030 C C . PRO A 1 469 ? 28.040 34.907 95.266 1.00 67.93 464 PRO A C 1
ATOM 8031 O O . PRO A 1 469 ? 28.643 34.886 94.188 1.00 67.55 464 PRO A O 1
ATOM 8042 N N . HIS A 1 470 ? 28.565 34.457 96.403 1.00 98.93 465 HIS A N 1
ATOM 8043 C CA . HIS A 1 470 ? 29.884 33.843 96.424 1.00 102.25 465 HIS A CA 1
ATOM 8044 C C . HIS A 1 470 ? 30.070 33.024 97.704 1.00 100.19 465 HIS A C 1
ATOM 8045 O O . HIS A 1 470 ? 29.243 33.043 98.622 1.00 92.05 465 HIS A O 1
ATOM 8059 N N . ASN A 1 471 ? 31.184 32.291 97.723 1.00 106.86 466 ASN A N 1
ATOM 8060 C CA . ASN A 1 471 ? 31.683 31.495 98.828 1.00 109.30 466 ASN A CA 1
ATOM 8061 C C . ASN A 1 471 ? 32.383 32.388 99.846 1.00 106.88 466 ASN A C 1
ATOM 8062 O O . ASN A 1 471 ? 32.791 33.510 99.549 1.00 107.00 466 ASN A O 1
ATOM 8073 N N . ASN A 1 472 ? 32.526 31.876 101.065 1.00 102.34 467 ASN A N 1
ATOM 8074 C CA . ASN A 1 472 ? 33.245 32.636 102.086 1.00 103.38 467 ASN A CA 1
ATOM 8075 C C . ASN A 1 472 ? 34.730 32.768 101.755 1.00 104.81 467 ASN A C 1
ATOM 8076 O O . ASN A 1 472 ? 35.393 33.702 102.227 1.00 105.13 467 ASN A O 1
ATOM 8087 N N . LEU A 1 473 ? 35.270 31.846 100.959 1.00 108.29 468 LEU A N 1
ATOM 8088 C CA . LEU A 1 473 ? 36.670 31.899 100.561 1.00 104.53 468 LEU A CA 1
ATOM 8089 C C . LEU A 1 473 ? 36.923 32.867 99.411 1.00 97.85 468 LEU A C 1
ATOM 8090 O O . LEU A 1 473 ? 38.086 33.086 99.062 1.00 98.80 468 LEU A O 1
ATOM 8106 N N . SER A 1 474 ? 35.874 33.437 98.818 1.00 91.36 469 SER A N 1
ATOM 8107 C CA . SER A 1 474 ? 35.984 34.396 97.725 1.00 85.48 469 SER A CA 1
ATOM 8108 C C . SER A 1 474 ? 35.272 35.671 98.138 1.00 89.08 469 SER A C 1
ATOM 8109 O O . SER A 1 474 ? 34.221 35.610 98.772 1.00 92.34 469 SER A O 1
ATOM 8117 N N . ASP A 1 475 ? 35.818 36.826 97.771 1.00 87.87 470 ASP A N 1
ATOM 8118 C CA . ASP A 1 475 ? 35.128 38.081 98.023 1.00 90.23 470 ASP A CA 1
ATOM 8119 C C . ASP A 1 475 ? 35.088 39.017 96.818 1.00 97.82 470 ASP A C 1
ATOM 8120 O O . ASP A 1 475 ? 34.584 40.139 96.952 1.00 105.53 470 ASP A O 1
ATOM 8129 N N . LYS A 1 476 ? 35.580 38.602 95.649 1.00 66.43 471 LYS A N 1
ATOM 8130 C CA . LYS A 1 476 ? 35.547 39.497 94.496 1.00 62.64 471 LYS A CA 1
ATOM 8131 C C . LYS A 1 476 ? 35.458 38.724 93.181 1.00 60.95 471 LYS A C 1
ATOM 8132 O O . LYS A 1 476 ? 35.827 37.551 93.085 1.00 59.24 471 LYS A O 1
ATOM 8151 N N . PHE A 1 477 ? 34.911 39.408 92.178 1.00 62.96 472 PHE A N 1
ATOM 8152 C CA . PHE A 1 477 ? 34.894 38.979 90.789 1.00 57.40 472 PHE A CA 1
ATOM 8153 C C . PHE A 1 477 ? 35.793 39.903 89.986 1.00 57.40 472 PHE A C 1
ATOM 8154 O O . PHE A 1 477 ? 35.875 41.102 90.264 1.00 59.22 472 PHE A O 1
ATOM 8171 N N . ILE A 1 478 ? 36.468 39.360 88.988 1.00 55.31 473 ILE A N 1
ATOM 8172 C CA . ILE A 1 478 ? 37.129 40.197 87.988 1.00 54.88 473 ILE A CA 1
ATOM 8173 C C . ILE A 1 478 ? 36.774 39.682 86.600 1.00 50.81 473 ILE A C 1
ATOM 8174 O O . ILE A 1 478 ? 36.624 38.474 86.383 1.00 49.28 473 ILE A O 1
ATOM 8190 N N . PHE A 1 479 ? 36.630 40.619 85.659 1.00 47.92 474 PHE A N 1
ATOM 8191 C CA . PHE A 1 479 ? 36.214 40.330 84.294 1.00 45.38 474 PHE A CA 1
ATOM 8192 C C . PHE A 1 479 ? 37.192 40.889 83.280 1.00 48.82 474 PHE A C 1
ATOM 8193 O O . PHE A 1 479 ? 37.757 41.966 83.467 1.00 53.89 474 PHE A O 1
ATOM 8210 N N . THR A 1 480 ? 37.434 40.132 82.222 1.00 50.16 475 THR A N 1
ATOM 8211 C CA . THR A 1 480 ? 38.177 40.681 81.102 1.00 51.34 475 THR A CA 1
ATOM 8212 C C . THR A 1 480 ? 37.221 41.470 80.212 1.00 49.45 475 THR A C 1
ATOM 8213 O O . THR A 1 480 ? 35.993 41.321 80.278 1.00 48.25 475 THR A O 1
ATOM 8224 N N . LYS A 1 481 ? 37.802 42.319 79.385 1.00 50.92 476 LYS A N 1
ATOM 8225 C CA . LYS A 1 481 ? 37.104 43.165 78.434 1.00 55.32 476 LYS A CA 1
ATOM 8226 C C . LYS A 1 481 ? 37.628 42.855 77.036 1.00 54.57 476 LYS A C 1
ATOM 8227 O O . LYS A 1 481 ? 38.682 42.238 76.864 1.00 54.62 476 LYS A O 1
ATOM 8246 N N . GLU A 1 482 ? 36.898 43.325 76.028 1.00 54.38 477 GLU A N 1
ATOM 8247 C CA . GLU A 1 482 ? 37.372 43.311 74.640 1.00 54.87 477 GLU A CA 1
ATOM 8248 C C . GLU A 1 482 ? 37.664 41.848 74.337 1.00 51.14 477 GLU A C 1
ATOM 8249 O O . GLU A 1 482 ? 36.797 41.010 74.613 1.00 51.17 477 GLU A O 1
ATOM 8261 N N . ASP A 1 483 ? 38.825 41.505 73.787 1.00 57.97 478 ASP A N 1
ATOM 8262 C CA . ASP A 1 483 ? 39.158 40.115 73.493 1.00 58.34 478 ASP A CA 1
ATOM 8263 C C . ASP A 1 483 ? 40.356 39.627 74.298 1.00 54.60 478 ASP A C 1
ATOM 8264 O O . ASP A 1 483 ? 41.089 38.753 73.842 1.00 53.10 478 ASP A O 1
ATOM 8273 N N . ASP A 1 484 ? 40.581 40.191 75.483 1.00 57.13 479 ASP A N 1
ATOM 8274 C CA . ASP A 1 484 ? 41.582 39.653 76.404 1.00 61.00 479 ASP A CA 1
ATOM 8275 C C . ASP A 1 484 ? 41.161 38.292 76.989 1.00 51.70 479 ASP A C 1
ATOM 8276 O O . ASP A 1 484 ? 40.008 37.878 76.918 1.00 47.24 479 ASP A O 1
ATOM 8285 N N . PHE A 1 485 ? 42.128 37.559 77.511 1.00 49.97 480 PHE A N 1
ATOM 8286 C CA . PHE A 1 485 ? 41.840 36.300 78.185 1.00 52.53 480 PHE A CA 1
ATOM 8287 C C . PHE A 1 485 ? 42.850 36.128 79.313 1.00 51.15 480 PHE A C 1
ATOM 8288 O O . PHE A 1 485 ? 44.011 36.549 79.205 1.00 53.52 480 PHE A O 1
ATOM 8305 N N . PHE A 1 486 ? 42.396 35.538 80.413 1.00 48.05 481 PHE A N 1
ATOM 8306 C CA . PHE A 1 486 ? 43.263 35.398 81.574 1.00 49.07 481 PHE A CA 1
ATOM 8307 C C . PHE A 1 486 ? 44.246 34.261 81.351 1.00 50.80 481 PHE A C 1
ATOM 8308 O O . PHE A 1 486 ? 43.894 33.208 80.816 1.00 51.66 481 PHE A O 1
ATOM 8325 N N . ALA A 1 487 ? 45.458 34.441 81.839 1.00 53.26 482 ALA A N 1
ATOM 8326 C CA . ALA A 1 487 ? 46.496 33.441 81.697 1.00 56.45 482 ALA A CA 1
ATOM 8327 C C . ALA A 1 487 ? 47.336 33.412 82.967 1.00 54.84 482 ALA A C 1
ATOM 8328 O O . ALA A 1 487 ? 47.717 34.470 83.492 1.00 56.70 482 ALA A O 1
ATOM 8335 N N . TYR A 1 488 ? 47.703 32.180 83.397 1.00 75.33 483 TYR A N 1
ATOM 8336 C CA . TYR A 1 488 ? 48.533 32.010 84.588 1.00 75.08 483 TYR A CA 1
ATOM 8337 C C . TYR A 1 488 ? 50.019 31.979 84.236 1.00 73.96 483 TYR A C 1
ATOM 8338 O O . TYR A 1 488 ? 50.397 31.400 83.217 1.00 76.24 483 TYR A O 1
ATOM 8356 N N . PRO A 1 489 ? 50.866 32.552 85.098 1.00 76.32 484 PRO A N 1
ATOM 8357 C CA . PRO A 1 489 ? 52.311 32.563 84.820 1.00 74.96 484 PRO A CA 1
ATOM 8358 C C . PRO A 1 489 ? 52.968 31.199 84.714 1.00 78.68 484 PRO A C 1
ATOM 8359 O O . PRO A 1 489 ? 53.866 31.032 83.879 1.00 77.39 484 PRO A O 1
ATOM 8370 N N . ASN A 1 490 ? 52.564 30.228 85.536 1.00 88.04 485 ASN A N 1
ATOM 8371 C CA . ASN A 1 490 ? 53.356 29.013 85.692 1.00 92.69 485 ASN A CA 1
ATOM 8372 C C . ASN A 1 490 ? 53.567 28.281 84.376 1.00 90.21 485 ASN A C 1
ATOM 8373 O O . ASN A 1 490 ? 54.582 27.604 84.206 1.00 94.71 485 ASN A O 1
ATOM 8384 N N . ASN A 1 491 ? 52.625 28.374 83.444 1.00 85.03 486 ASN A N 1
ATOM 8385 C CA . ASN A 1 491 ? 52.795 27.779 82.119 1.00 84.73 486 ASN A CA 1
ATOM 8386 C C . ASN A 1 491 ? 52.382 28.778 81.037 1.00 84.79 486 ASN A C 1
ATOM 8387 O O . ASN A 1 491 ? 51.805 28.415 80.007 1.00 85.51 486 ASN A O 1
ATOM 8398 N N . TYR A 1 492 ? 52.729 30.044 81.252 1.00 79.81 487 TYR A N 1
ATOM 8399 C CA . TYR A 1 492 ? 52.191 31.151 80.463 1.00 81.96 487 TYR A CA 1
ATOM 8400 C C . TYR A 1 492 ? 52.334 30.928 78.963 1.00 91.48 487 TYR A C 1
ATOM 8401 O O . TYR A 1 492 ? 51.377 31.121 78.203 1.00 98.24 487 TYR A O 1
ATOM 8419 N N . ASN A 1 493 ? 53.521 30.536 78.512 1.00 74.41 488 ASN A N 1
ATOM 8420 C CA . ASN A 1 493 ? 53.791 30.567 77.080 1.00 81.85 488 ASN A CA 1
ATOM 8421 C C . ASN A 1 493 ? 53.105 29.431 76.337 1.00 81.82 488 ASN A C 1
ATOM 8422 O O . ASN A 1 493 ? 52.666 29.624 75.199 1.00 83.18 488 ASN A O 1
ATOM 8433 N N . TYR A 1 494 ? 52.963 28.263 76.959 1.00 78.76 489 TYR A N 1
ATOM 8434 C CA . TYR A 1 494 ? 52.081 27.259 76.383 1.00 79.88 489 TYR A CA 1
ATOM 8435 C C . TYR A 1 494 ? 50.630 27.704 76.509 1.00 77.84 489 TYR A C 1
ATOM 8436 O O . TYR A 1 494 ? 49.828 27.528 75.584 1.00 77.12 489 TYR A O 1
ATOM 8454 N N . TYR A 1 495 ? 50.281 28.284 77.656 1.00 76.11 490 TYR A N 1
ATOM 8455 C CA . TYR A 1 495 ? 48.910 28.710 77.908 1.00 73.73 490 TYR A CA 1
ATOM 8456 C C . TYR A 1 495 ? 48.465 29.759 76.893 1.00 70.61 490 TYR A C 1
ATOM 8457 O O . TYR A 1 495 ? 47.357 29.682 76.353 1.00 67.75 490 TYR A O 1
ATOM 8475 N N . VAL A 1 496 ? 49.335 30.716 76.590 1.00 65.88 491 VAL A N 1
ATOM 8476 C CA . VAL A 1 496 ? 49.012 31.743 75.604 1.00 67.45 491 VAL A CA 1
ATOM 8477 C C . VAL A 1 496 ? 48.841 31.150 74.208 1.00 67.66 491 VAL A C 1
ATOM 8478 O O . VAL A 1 496 ? 47.915 31.513 73.484 1.00 68.04 491 VAL A O 1
ATOM 8491 N N . GLN A 1 497 ? 49.724 30.243 73.801 1.00 69.59 492 GLN A N 1
ATOM 8492 C CA . GLN A 1 497 ? 49.626 29.685 72.454 1.00 72.69 492 GLN A CA 1
ATOM 8493 C C . GLN A 1 497 ? 48.414 28.770 72.291 1.00 65.58 492 GLN A C 1
ATOM 8494 O O . GLN A 1 497 ? 47.876 28.642 71.184 1.00 63.34 492 GLN A O 1
ATOM 8508 N N . TYR A 1 498 ? 47.996 28.107 73.372 1.00 65.18 493 TYR A N 1
ATOM 8509 C CA . TYR A 1 498 ? 46.911 27.137 73.294 1.00 62.57 493 TYR A CA 1
ATOM 8510 C C . TYR A 1 498 ? 45.560 27.821 73.185 1.00 58.78 493 TYR A C 1
ATOM 8511 O O . TYR A 1 498 ? 44.687 27.340 72.452 1.00 57.45 493 TYR A O 1
ATOM 8529 N N . TYR A 1 499 ? 45.374 28.938 73.897 1.00 55.27 494 TYR A N 1
ATOM 8530 C CA . TYR A 1 499 ? 44.078 29.610 74.008 1.00 57.37 494 TYR A CA 1
ATOM 8531 C C . TYR A 1 499 ? 43.931 30.817 73.082 1.00 51.93 494 TYR A C 1
ATOM 8532 O O . TYR A 1 499 ? 42.809 31.271 72.846 1.00 51.44 494 TYR A O 1
ATOM 8550 N N . ARG A 1 500 ? 45.018 31.343 72.537 1.00 58.59 495 ARG A N 1
ATOM 8551 C CA . ARG A 1 500 ? 44.899 32.398 71.543 1.00 58.13 495 ARG A CA 1
ATOM 8552 C C . ARG A 1 500 ? 44.050 31.917 70.368 1.00 54.14 495 ARG A C 1
ATOM 8553 O O . ARG A 1 500 ? 44.267 30.835 69.816 1.00 54.10 495 ARG A O 1
ATOM 8574 N N . ASN A 1 501 ? 43.060 32.721 70.006 1.00 53.39 496 ASN A N 1
ATOM 8575 C CA . ASN A 1 501 ? 42.153 32.498 68.882 1.00 55.14 496 ASN A CA 1
ATOM 8576 C C . ASN A 1 501 ? 41.057 31.469 69.157 1.00 50.83 496 ASN A C 1
ATOM 8577 O O . ASN A 1 501 ? 40.304 31.097 68.205 1.00 46.25 496 ASN A O 1
ATOM 8588 N N . THR A 1 502 ? 40.928 30.993 70.392 1.00 51.50 497 THR A N 1
ATOM 8589 C CA . THR A 1 502 ? 39.793 30.162 70.752 1.00 49.57 497 THR A CA 1
ATOM 8590 C C . THR A 1 502 ? 38.607 31.061 71.116 1.00 43.08 497 THR A C 1
ATOM 8591 O O . THR A 1 502 ? 38.742 32.276 71.247 1.00 42.54 497 THR A O 1
ATOM 8602 N N . PHE A 1 503 ? 37.419 30.464 71.213 1.00 43.05 498 PHE A N 1
ATOM 8603 C CA . PHE A 1 503 ? 36.201 31.174 71.606 1.00 44.81 498 PHE A CA 1
ATOM 8604 C C . PHE A 1 503 ? 35.982 31.008 73.107 1.00 41.27 498 PHE A C 1
ATOM 8605 O O . PHE A 1 503 ? 36.036 29.886 73.621 1.00 44.05 498 PHE A O 1
ATOM 8622 N N . GLN A 1 504 ? 35.727 32.123 73.802 1.00 39.08 499 GLN A N 1
ATOM 8623 C CA . GLN A 1 504 ? 35.618 32.143 75.256 1.00 38.27 499 GLN A CA 1
ATOM 8624 C C . GLN A 1 504 ? 34.519 33.109 75.651 1.00 41.44 499 GLN A C 1
ATOM 8625 O O . GLN A 1 504 ? 34.352 34.156 75.013 1.00 40.69 499 GLN A O 1
ATOM 8639 N N . HIS A 1 505 ? 33.797 32.771 76.733 1.00 38.53 500 HIS A N 1
ATOM 8640 C CA . HIS A 1 505 ? 32.765 33.649 77.260 1.00 35.63 500 HIS A CA 1
ATOM 8641 C C . HIS A 1 505 ? 32.911 33.807 78.769 1.00 36.95 500 HIS A C 1
ATOM 8642 O O . HIS A 1 505 ? 33.645 33.099 79.439 1.00 42.77 500 HIS A O 1
ATOM 8656 N N . GLY A 1 506 ? 32.218 34.778 79.298 1.00 40.69 501 GLY A N 1
ATOM 8657 C CA . GLY A 1 506 ? 32.285 35.079 80.719 1.00 43.55 501 GLY A CA 1
ATOM 8658 C C . GLY A 1 506 ? 32.517 36.561 81.002 1.00 47.75 501 GLY A C 1
ATOM 8659 O O . GLY A 1 506 ? 32.192 37.038 82.108 1.00 47.59 501 GLY A O 1
ATOM 8663 N N . GLY A 1 507 ? 33.048 37.313 80.021 1.00 45.66 502 GLY A N 1
ATOM 8664 C CA . GLY A 1 507 ? 33.450 38.693 80.226 1.00 46.51 502 GLY A CA 1
ATOM 8665 C C . GLY A 1 507 ? 32.602 39.694 79.454 1.00 45.95 502 GLY A C 1
ATOM 8666 O O . GLY A 1 507 ? 31.438 39.462 79.127 1.00 47.39 502 GLY A O 1
ATOM 8670 N N . ILE A 1 508 ? 33.207 40.833 79.158 1.00 42.96 503 ILE A N 1
ATOM 8671 C CA . ILE A 1 508 ? 32.485 41.975 78.584 1.00 43.76 503 ILE A CA 1
ATOM 8672 C C . ILE A 1 508 ? 32.895 42.167 77.120 1.00 44.64 503 ILE A C 1
ATOM 8673 O O . ILE A 1 508 ? 34.065 42.424 76.813 1.00 46.46 503 ILE A O 1
ATOM 8689 N N . SER A 1 509 ? 31.927 42.061 76.222 1.00 43.97 504 SER A N 1
ATOM 8690 C CA . SER A 1 509 ? 32.126 42.308 74.811 1.00 44.50 504 SER A CA 1
ATOM 8691 C C . SER A 1 509 ? 30.749 42.383 74.181 1.00 40.88 504 SER A C 1
ATOM 8692 O O . SER A 1 509 ? 29.755 41.921 74.747 1.00 41.44 504 SER A O 1
ATOM 8700 N N . LEU A 1 510 ? 30.691 43.015 73.031 1.00 38.80 505 LEU A N 1
ATOM 8701 C CA . LEU A 1 510 ? 29.456 43.006 72.258 1.00 40.63 505 LEU A CA 1
ATOM 8702 C C . LEU A 1 510 ? 28.997 41.588 71.979 1.00 36.15 505 LEU A C 1
ATOM 8703 O O . LEU A 1 510 ? 27.801 41.288 72.025 1.00 38.40 505 LEU A O 1
ATOM 8719 N N . GLU A 1 511 ? 29.931 40.730 71.598 1.00 36.91 506 GLU A N 1
ATOM 8720 C CA . GLU A 1 511 ? 29.589 39.390 71.124 1.00 36.10 506 GLU A CA 1
ATOM 8721 C C . GLU A 1 511 ? 29.065 38.559 72.257 1.00 34.80 506 GLU A C 1
ATOM 8722 O O . GLU A 1 511 ? 28.063 37.835 72.083 1.00 35.63 506 GLU A O 1
ATOM 8734 N N . GLU A 1 512 ? 29.663 38.747 73.456 1.00 37.34 507 GLU A N 1
ATOM 8735 C CA . GLU A 1 512 ? 29.195 38.005 74.636 1.00 40.63 507 GLU A CA 1
ATOM 8736 C C . GLU A 1 512 ? 27.899 38.544 75.231 1.00 40.26 507 GLU A C 1
ATOM 8737 O O . GLU A 1 512 ? 27.054 37.759 75.683 1.00 41.33 507 GLU A O 1
ATOM 8766 N N . LEU A 1 514 ? 25.613 41.336 74.201 1.00 40.72 509 LEU A N 1
ATOM 8767 C CA . LEU A 1 514 ? 24.512 41.885 73.432 1.00 41.51 509 LEU A CA 1
ATOM 8768 C C . LEU A 1 514 ? 24.009 40.786 72.507 1.00 36.96 509 LEU A C 1
ATOM 8769 O O . LEU A 1 514 ? 24.630 40.500 71.487 1.00 36.74 509 LEU A O 1
ATOM 8785 N N . VAL A 1 515 ? 22.888 40.167 72.862 1.00 35.88 510 VAL A N 1
ATOM 8786 C CA . VAL A 1 515 ? 22.502 38.889 72.258 1.00 37.83 510 VAL A CA 1
ATOM 8787 C C . VAL A 1 515 ? 21.081 38.964 71.704 1.00 34.33 510 VAL A C 1
ATOM 8788 O O . VAL A 1 515 ? 20.276 39.817 72.122 1.00 34.94 510 VAL A O 1
ATOM 8801 N N . PRO A 1 516 ? 20.775 38.092 70.735 1.00 36.05 511 PRO A N 1
ATOM 8802 C CA . PRO A 1 516 ? 19.480 38.147 70.053 1.00 35.17 511 PRO A CA 1
ATOM 8803 C C . PRO A 1 516 ? 18.346 37.626 70.886 1.00 38.37 511 PRO A C 1
ATOM 8804 O O . PRO A 1 516 ? 18.492 36.625 71.592 1.00 36.71 511 PRO A O 1
ATOM 8815 N N . VAL A 1 517 ? 17.177 38.242 70.690 1.00 34.35 512 VAL A N 1
ATOM 8816 C CA . VAL A 1 517 ? 15.929 37.622 71.115 1.00 35.74 512 VAL A CA 1
ATOM 8817 C C . VAL A 1 517 ? 14.887 37.879 70.027 1.00 33.15 512 VAL A C 1
ATOM 8818 O O . VAL A 1 517 ? 14.541 39.036 69.730 1.00 37.16 512 VAL A O 1
ATOM 8831 N N . ILE A 1 518 ? 14.484 36.811 69.357 1.00 33.70 513 ILE A N 1
ATOM 8832 C CA . ILE A 1 518 ? 13.677 36.929 68.157 1.00 35.75 513 ILE A CA 1
ATOM 8833 C C . ILE A 1 518 ? 12.296 36.412 68.466 1.00 35.99 513 ILE A C 1
ATOM 8834 O O . ILE A 1 518 ? 12.171 35.276 68.905 1.00 35.91 513 ILE A O 1
ATOM 8850 N N . THR A 1 519 ? 11.262 37.199 68.203 1.00 38.45 514 THR A N 1
ATOM 8851 C CA . THR A 1 519 ? 9.889 36.733 68.311 1.00 39.35 514 THR A CA 1
ATOM 8852 C C . THR A 1 519 ? 9.378 36.364 66.930 1.00 38.81 514 THR A C 1
ATOM 8853 O O . THR A 1 519 ? 9.339 37.204 66.024 1.00 38.03 514 THR A O 1
ATOM 8881 N N . GLN A 1 521 ? 6.632 34.324 64.218 1.00 40.97 516 GLN A N 1
ATOM 8882 C CA . GLN A 1 521 ? 5.271 33.961 63.987 1.00 42.41 516 GLN A CA 1
ATOM 8883 C C . GLN A 1 521 ? 5.241 33.035 62.787 1.00 41.26 516 GLN A C 1
ATOM 8884 O O . GLN A 1 521 ? 5.726 33.400 61.698 1.00 41.32 516 GLN A O 1
ATOM 8898 N N . PRO A 1 522 ? 4.662 31.839 62.939 1.00 44.22 517 PRO A N 1
ATOM 8899 C CA . PRO A 1 522 ? 4.598 30.913 61.790 1.00 46.38 517 PRO A CA 1
ATOM 8900 C C . PRO A 1 522 ? 3.828 31.521 60.624 1.00 48.12 517 PRO A C 1
ATOM 8901 O O . PRO A 1 522 ? 2.866 32.241 60.823 1.00 54.28 517 PRO A O 1
ATOM 8912 N N . LYS A 1 523 ? 4.230 31.185 59.404 1.00 53.15 518 LYS A N 1
ATOM 8913 C CA . LYS A 1 523 ? 3.558 31.606 58.190 1.00 58.35 518 LYS A CA 1
ATOM 8914 C C . LYS A 1 523 ? 2.367 30.731 57.847 1.00 64.02 518 LYS A C 1
ATOM 8915 O O . LYS A 1 523 ? 2.063 29.778 58.599 1.00 65.54 518 LYS A O 1
ATOM 8934 N N . ARG B 1 11 ? -2.161 29.907 52.280 1.00 90.65 6 ARG B N 1
ATOM 8935 C CA . ARG B 1 11 ? -1.837 31.332 52.377 1.00 87.49 6 ARG B CA 1
ATOM 8936 C C . ARG B 1 11 ? -1.606 31.954 50.983 1.00 81.95 6 ARG B C 1
ATOM 8937 O O . ARG B 1 11 ? -0.920 31.346 50.134 1.00 80.12 6 ARG B O 1
ATOM 8957 N N . PRO B 1 12 ? -2.189 33.133 50.733 1.00 74.42 7 PRO B N 1
ATOM 8958 C CA . PRO B 1 12 ? -1.965 33.802 49.442 1.00 66.70 7 PRO B CA 1
ATOM 8959 C C . PRO B 1 12 ? -0.584 34.422 49.422 1.00 52.40 7 PRO B C 1
ATOM 8960 O O . PRO B 1 12 ? -0.114 34.926 50.443 1.00 50.96 7 PRO B O 1
ATOM 8971 N N . TYR B 1 13 ? 0.088 34.332 48.267 1.00 44.39 8 TYR B N 1
ATOM 8972 C CA . TYR B 1 13 ? 1.317 35.096 48.079 1.00 39.27 8 TYR B CA 1
ATOM 8973 C C . TYR B 1 13 ? 1.008 36.604 47.975 1.00 33.84 8 TYR B C 1
ATOM 8974 O O . TYR B 1 13 ? 0.130 37.020 47.208 1.00 37.07 8 TYR B O 1
ATOM 8992 N N . THR B 1 14 ? 1.778 37.417 48.687 1.00 35.15 9 THR B N 1
ATOM 8993 C CA . THR B 1 14 ? 1.603 38.864 48.680 1.00 38.98 9 THR B CA 1
ATOM 8994 C C . THR B 1 14 ? 2.719 39.561 47.890 1.00 33.56 9 THR B C 1
ATOM 8995 O O . THR B 1 14 ? 3.887 39.201 48.021 1.00 32.12 9 THR B O 1
ATOM 9006 N N . VAL B 1 15 ? 2.345 40.584 47.125 1.00 30.42 10 VAL B N 1
ATOM 9007 C CA . VAL B 1 15 ? 3.215 41.324 46.223 1.00 29.90 10 VAL B CA 1
ATOM 9008 C C . VAL B 1 15 ? 3.060 42.787 46.571 1.00 27.41 10 VAL B C 1
ATOM 9009 O O . VAL B 1 15 ? 1.938 43.299 46.595 1.00 33.08 10 VAL B O 1
ATOM 9022 N N . LEU B 1 16 ? 4.176 43.428 46.922 1.00 28.46 11 LEU B N 1
ATOM 9023 C CA . LEU B 1 16 ? 4.253 44.879 47.086 1.00 27.23 11 LEU B CA 1
ATOM 9024 C C . LEU B 1 16 ? 4.731 45.421 45.758 1.00 28.95 11 LEU B C 1
ATOM 9025 O O . LEU B 1 16 ? 5.736 44.940 45.265 1.00 32.06 11 LEU B O 1
ATOM 9041 N N . TRP B 1 17 ? 4.040 46.392 45.163 1.00 29.96 12 TRP B N 1
ATOM 9042 C CA . TRP B 1 17 ? 4.443 46.917 43.846 1.00 31.36 12 TRP B CA 1
ATOM 9043 C C . TRP B 1 17 ? 4.459 48.444 43.920 1.00 34.81 12 TRP B C 1
ATOM 9044 O O . TRP B 1 17 ? 3.396 49.063 44.101 1.00 32.67 12 TRP B O 1
ATOM 9065 N N . ALA B 1 18 ? 5.680 49.018 43.897 1.00 31.81 13 ALA B N 1
ATOM 9066 C CA . ALA B 1 18 ? 5.947 50.453 43.977 1.00 33.78 13 ALA B CA 1
ATOM 9067 C C . ALA B 1 18 ? 6.145 50.933 42.549 1.00 33.59 13 ALA B C 1
ATOM 9068 O O . ALA B 1 18 ? 7.065 50.462 41.879 1.00 28.25 13 ALA B O 1
ATOM 9075 N N . ASP B 1 19 ? 5.333 51.867 42.078 1.00 33.30 14 ASP B N 1
ATOM 9076 C CA . ASP B 1 19 ? 5.546 52.491 40.773 1.00 31.47 14 ASP B CA 1
ATOM 9077 C C . ASP B 1 19 ? 4.771 53.786 40.840 1.00 35.93 14 ASP B C 1
ATOM 9078 O O . ASP B 1 19 ? 3.591 53.742 41.252 1.00 35.54 14 ASP B O 1
ATOM 9087 N N . ASP B 1 20 ? 5.390 54.900 40.409 1.00 36.06 15 ASP B N 1
ATOM 9088 C CA . ASP B 1 20 ? 4.665 56.175 40.381 1.00 36.22 15 ASP B CA 1
ATOM 9089 C C . ASP B 1 20 ? 3.530 56.141 39.365 1.00 41.82 15 ASP B C 1
ATOM 9090 O O . ASP B 1 20 ? 2.627 56.989 39.416 1.00 39.31 15 ASP B O 1
ATOM 9099 N N . GLU B 1 21 ? 3.611 55.236 38.379 1.00 38.92 16 GLU B N 1
ATOM 9100 C CA . GLU B 1 21 ? 2.588 55.133 37.340 1.00 39.81 16 GLU B CA 1
ATOM 9101 C C . GLU B 1 21 ? 1.801 53.834 37.527 1.00 42.83 16 GLU B C 1
ATOM 9102 O O . GLU B 1 21 ? 1.315 53.221 36.577 1.00 38.74 16 GLU B O 1
ATOM 9114 N N . ILE B 1 22 ? 1.622 53.398 38.770 1.00 41.87 17 ILE B N 1
ATOM 9115 C CA . ILE B 1 22 ? 0.899 52.154 39.022 1.00 43.29 17 ILE B CA 1
ATOM 9116 C C . ILE B 1 22 ? -0.493 52.148 38.379 1.00 51.96 17 ILE B C 1
ATOM 9117 O O . ILE B 1 22 ? -0.992 51.073 38.004 1.00 45.57 17 ILE B O 1
ATOM 9133 N N . ASP B 1 23 ? -1.098 53.325 38.171 1.00 55.54 18 ASP B N 1
ATOM 9134 C CA . ASP B 1 23 ? -2.349 53.416 37.404 1.00 65.43 18 ASP B CA 1
ATOM 9135 C C . ASP B 1 23 ? -2.265 52.759 36.027 1.00 57.84 18 ASP B C 1
ATOM 9136 O O . ASP B 1 23 ? -3.220 52.130 35.556 1.00 60.17 18 ASP B O 1
ATOM 9145 N N . LEU B 1 24 ? -1.162 52.952 35.335 1.00 54.38 19 LEU B N 1
ATOM 9146 C CA . LEU B 1 24 ? -0.991 52.317 34.037 1.00 57.64 19 LEU B CA 1
ATOM 9147 C C . LEU B 1 24 ? -0.811 50.807 34.127 1.00 53.46 19 LEU B C 1
ATOM 9148 O O . LEU B 1 24 ? -0.886 50.129 33.108 1.00 55.34 19 LEU B O 1
ATOM 9164 N N . LEU B 1 25 ? -0.509 50.274 35.296 1.00 45.48 20 LEU B N 1
ATOM 9165 C CA . LEU B 1 25 ? -0.276 48.844 35.484 1.00 48.00 20 LEU B CA 1
ATOM 9166 C C . LEU B 1 25 ? -1.514 48.098 36.004 1.00 47.80 20 LEU B C 1
ATOM 9167 O O . LEU B 1 25 ? -1.421 46.911 36.354 1.00 43.78 20 LEU B O 1
ATOM 9183 N N . LYS B 1 26 ? -2.671 48.753 36.015 1.00 49.91 21 LYS B N 1
ATOM 9184 C CA . LYS B 1 26 ? -3.913 48.088 36.406 1.00 52.30 21 LYS B CA 1
ATOM 9185 C C . LYS B 1 26 ? -4.173 46.772 35.691 1.00 43.32 21 LYS B C 1
ATOM 9186 O O . LYS B 1 26 ? -4.734 45.871 36.321 1.00 42.80 21 LYS B O 1
ATOM 9205 N N . PRO B 1 27 ? -3.951 46.631 34.392 1.00 47.83 22 PRO B N 1
ATOM 9206 C CA . PRO B 1 27 ? -4.223 45.324 33.748 1.00 46.24 22 PRO B CA 1
ATOM 9207 C C . PRO B 1 27 ? -3.326 44.214 34.287 1.00 43.64 22 PRO B C 1
ATOM 9208 O O . PRO B 1 27 ? -3.767 43.066 34.440 1.00 41.41 22 PRO B O 1
ATOM 9219 N N . HIS B 1 28 ? -2.058 44.531 34.563 1.00 38.31 23 HIS B N 1
ATOM 9220 C CA . HIS B 1 28 ? -1.171 43.529 35.137 1.00 39.79 23 HIS B CA 1
ATOM 9221 C C . HIS B 1 28 ? -1.601 43.155 36.550 1.00 38.42 23 HIS B C 1
ATOM 9222 O O . HIS B 1 28 ? -1.534 41.973 36.940 1.00 36.34 23 HIS B O 1
ATOM 9236 N N . ILE B 1 29 ? -2.007 44.149 37.355 1.00 36.43 24 ILE B N 1
ATOM 9237 C CA . ILE B 1 29 ? -2.470 43.833 38.705 1.00 38.92 24 ILE B CA 1
ATOM 9238 C C . ILE B 1 29 ? -3.673 42.888 38.662 1.00 43.18 24 ILE B C 1
ATOM 9239 O O . ILE B 1 29 ? -3.759 41.896 39.423 1.00 37.11 24 ILE B O 1
ATOM 9255 N N . LEU B 1 30 ? -4.641 43.212 37.808 1.00 42.65 25 LEU B N 1
ATOM 9256 C CA . LEU B 1 30 ? -5.821 42.366 37.662 1.00 45.21 25 LEU B CA 1
ATOM 9257 C C . LEU B 1 30 ? -5.444 40.950 37.242 1.00 36.12 25 LEU B C 1
ATOM 9258 O O . LEU B 1 30 ? -5.947 39.964 37.784 1.00 41.12 25 LEU B O 1
ATOM 9274 N N . PHE B 1 31 ? -4.573 40.822 36.258 1.00 37.92 26 PHE B N 1
ATOM 9275 C CA . PHE B 1 31 ? -4.096 39.498 35.829 1.00 37.25 26 PHE B CA 1
ATOM 9276 C C . PHE B 1 31 ? -3.551 38.677 36.998 1.00 33.47 26 PHE B C 1
ATOM 9277 O O . PHE B 1 31 ? -3.886 37.481 37.180 1.00 38.69 26 PHE B O 1
ATOM 9294 N N . LEU B 1 32 ? -2.691 39.312 37.793 1.00 34.56 27 LEU B N 1
ATOM 9295 C CA . LEU B 1 32 ? -2.106 38.634 38.956 1.00 33.30 27 LEU B CA 1
ATOM 9296 C C . LEU B 1 32 ? -3.126 38.318 40.061 1.00 36.83 27 LEU B C 1
ATOM 9297 O O . LEU B 1 32 ? -3.042 37.257 40.722 1.00 33.13 27 LEU B O 1
ATOM 9313 N N . GLU B 1 33 ? -4.072 39.242 40.317 1.00 37.12 28 GLU B N 1
ATOM 9314 C CA . GLU B 1 33 ? -5.118 38.977 41.310 1.00 39.67 28 GLU B CA 1
ATOM 9315 C C . GLU B 1 33 ? -6.018 37.814 40.880 1.00 41.80 28 GLU B C 1
ATOM 9316 O O . GLU B 1 33 ? -6.387 36.965 41.709 1.00 38.49 28 GLU B O 1
ATOM 9328 N N . GLN B 1 34 ? -6.268 37.698 39.570 1.00 40.80 29 GLN B N 1
ATOM 9329 C CA . GLN B 1 34 ? -7.032 36.550 39.114 1.00 43.72 29 GLN B CA 1
ATOM 9330 C C . GLN B 1 34 ? -6.278 35.239 39.314 1.00 44.91 29 GLN B C 1
ATOM 9331 O O . GLN B 1 34 ? -6.915 34.182 39.365 1.00 48.08 29 GLN B O 1
ATOM 9345 N N . LYS B 1 35 ? -4.943 35.277 39.410 1.00 39.15 30 LYS B N 1
ATOM 9346 C CA . LYS B 1 35 ? -4.164 34.076 39.633 1.00 43.30 30 LYS B CA 1
ATOM 9347 C C . LYS B 1 35 ? -3.901 33.838 41.104 1.00 38.92 30 LYS B C 1
ATOM 9348 O O . LYS B 1 35 ? -3.015 33.049 41.421 1.00 36.13 30 LYS B O 1
ATOM 9367 N N . GLY B 1 36 ? -4.549 34.584 42.002 1.00 37.29 31 GLY B N 1
ATOM 9368 C CA . GLY B 1 36 ? -4.407 34.335 43.409 1.00 41.72 31 GLY B CA 1
ATOM 9369 C C . GLY B 1 36 ? -3.439 35.220 44.157 1.00 40.81 31 GLY B C 1
ATOM 9370 O O . GLY B 1 36 ? -3.394 35.124 45.391 1.00 42.71 31 GLY B O 1
ATOM 9374 N N . TYR B 1 37 ? -2.696 36.095 43.479 1.00 37.13 32 TYR B N 1
ATOM 9375 C CA . TYR B 1 37 ? -1.775 36.991 44.171 1.00 37.05 32 TYR B CA 1
ATOM 9376 C C . TYR B 1 37 ? -2.519 38.185 44.764 1.00 41.26 32 TYR B C 1
ATOM 9377 O O . TYR B 1 37 ? -3.437 38.724 44.151 1.00 42.93 32 TYR B O 1
ATOM 9395 N N . GLN B 1 38 ? -2.129 38.597 45.972 1.00 37.44 33 GLN B N 1
ATOM 9396 C CA . GLN B 1 38 ? -2.662 39.797 46.606 1.00 40.89 33 GLN B CA 1
ATOM 9397 C C . GLN B 1 38 ? -1.629 40.896 46.400 1.00 40.80 33 GLN B C 1
ATOM 9398 O O . GLN B 1 38 ? -0.539 40.828 46.956 1.00 39.47 33 GLN B O 1
ATOM 9412 N N . VAL B 1 39 ? -1.965 41.899 45.597 1.00 38.41 34 VAL B N 1
ATOM 9413 C CA . VAL B 1 39 ? -1.073 43.000 45.224 1.00 36.96 34 VAL B CA 1
ATOM 9414 C C . VAL B 1 39 ? -1.419 44.244 46.030 1.00 39.87 34 VAL B C 1
ATOM 9415 O O . VAL B 1 39 ? -2.554 44.722 45.984 1.00 36.42 34 VAL B O 1
ATOM 9428 N N . THR B 1 40 ? -0.452 44.791 46.743 1.00 36.47 35 THR B N 1
ATOM 9429 C CA . THR B 1 40 ? -0.552 46.097 47.373 1.00 35.46 35 THR B CA 1
ATOM 9430 C C . THR B 1 40 ? 0.189 47.114 46.518 1.00 36.71 35 THR B C 1
ATOM 9431 O O . THR B 1 40 ? 1.430 47.061 46.424 1.00 29.90 35 THR B O 1
ATOM 9442 N N . PRO B 1 41 ? -0.504 48.063 45.889 1.00 39.21 36 PRO B N 1
ATOM 9443 C CA . PRO B 1 41 ? 0.203 49.106 45.127 1.00 41.71 36 PRO B CA 1
ATOM 9444 C C . PRO B 1 41 ? 0.574 50.324 45.949 1.00 41.41 36 PRO B C 1
ATOM 9445 O O . PRO B 1 41 ? -0.203 50.802 46.773 1.00 39.39 36 PRO B O 1
ATOM 9456 N N . VAL B 1 42 ? 1.801 50.797 45.765 1.00 38.24 37 VAL B N 1
ATOM 9457 C CA . VAL B 1 42 ? 2.259 52.044 46.352 1.00 35.96 37 VAL B CA 1
ATOM 9458 C C . VAL B 1 42 ? 2.944 52.879 45.259 1.00 36.59 37 VAL B C 1
ATOM 9459 O O . VAL B 1 42 ? 3.307 52.399 44.178 1.00 33.79 37 VAL B O 1
ATOM 9472 N N . LEU B 1 43 ? 3.145 54.159 45.554 1.00 35.09 38 LEU B N 1
ATOM 9473 C CA . LEU B 1 43 ? 3.499 55.141 44.524 1.00 37.31 38 LEU B CA 1
ATOM 9474 C C . LEU B 1 43 ? 4.945 55.601 44.610 1.00 37.72 38 LEU B C 1
ATOM 9475 O O . LEU B 1 43 ? 5.423 56.283 43.680 1.00 38.29 38 LEU B O 1
ATOM 9491 N N . SER B 1 44 ? 5.677 55.221 45.653 1.00 38.05 39 SER B N 1
ATOM 9492 C CA . SER B 1 44 ? 6.998 55.816 45.817 1.00 38.97 39 SER B CA 1
ATOM 9493 C C . SER B 1 44 ? 7.915 54.867 46.572 1.00 40.26 39 SER B C 1
ATOM 9494 O O . SER B 1 44 ? 7.470 53.924 47.222 1.00 34.05 39 SER B O 1
ATOM 9502 N N . GLY B 1 45 ? 9.211 55.137 46.460 1.00 37.03 40 GLY B N 1
ATOM 9503 C CA . GLY B 1 45 ? 10.179 54.345 47.184 1.00 43.11 40 GLY B CA 1
ATOM 9504 C C . GLY B 1 45 ? 10.024 54.429 48.688 1.00 38.46 40 GLY B C 1
ATOM 9505 O O . GLY B 1 45 ? 10.220 53.440 49.383 1.00 32.56 40 GLY B O 1
ATOM 9509 N N . ASN B 1 46 ? 9.786 55.627 49.223 1.00 32.69 41 ASN B N 1
ATOM 9510 C CA . ASN B 1 46 ? 9.612 55.746 50.676 1.00 37.05 41 ASN B CA 1
ATOM 9511 C C . ASN B 1 46 ? 8.387 54.981 51.161 1.00 34.64 41 ASN B C 1
ATOM 9512 O O . ASN B 1 46 ? 8.394 54.384 52.250 1.00 36.94 41 ASN B O 1
ATOM 9523 N N . ASP B 1 47 ? 7.296 55.053 50.393 1.00 37.76 42 ASP B N 1
ATOM 9524 C CA . ASP B 1 47 ? 6.126 54.253 50.762 1.00 37.26 42 ASP B CA 1
ATOM 9525 C C . ASP B 1 47 ? 6.439 52.760 50.741 1.00 32.19 42 ASP B C 1
ATOM 9526 O O . ASP B 1 47 ? 5.896 51.961 51.520 1.00 34.43 42 ASP B O 1
ATOM 9535 N N . ALA B 1 48 ? 7.271 52.353 49.813 1.00 40.23 43 ALA B N 1
ATOM 9536 C CA . ALA B 1 48 ? 7.609 50.931 49.725 1.00 39.40 43 ALA B CA 1
ATOM 9537 C C . ALA B 1 48 ? 8.483 50.519 50.896 1.00 32.15 43 ALA B C 1
ATOM 9538 O O . ALA B 1 48 ? 8.293 49.447 51.479 1.00 33.99 43 ALA B O 1
ATOM 9545 N N . ILE B 1 49 ? 9.405 51.381 51.309 1.00 33.80 44 ILE B N 1
ATOM 9546 C CA . ILE B 1 49 ? 10.206 51.066 52.485 1.00 32.01 44 ILE B CA 1
ATOM 9547 C C . ILE B 1 49 ? 9.322 50.918 53.706 1.00 36.44 44 ILE B C 1
ATOM 9548 O O . ILE B 1 49 ? 9.445 49.966 54.484 1.00 40.32 44 ILE B O 1
ATOM 9564 N N . GLU B 1 50 ? 8.445 51.874 53.918 1.00 34.97 45 GLU B N 1
ATOM 9565 C CA . GLU B 1 50 ? 7.576 51.835 55.086 1.00 40.07 45 GLU B CA 1
ATOM 9566 C C . GLU B 1 50 ? 6.678 50.607 55.052 1.00 40.24 45 GLU B C 1
ATOM 9567 O O . GLU B 1 50 ? 6.408 49.989 56.101 1.00 34.49 45 GLU B O 1
ATOM 9579 N N . ALA B 1 51 ? 6.188 50.255 53.845 1.00 38.95 46 ALA B N 1
ATOM 9580 C CA . ALA B 1 51 ? 5.320 49.085 53.758 1.00 38.26 46 ALA B CA 1
ATOM 9581 C C . ALA B 1 51 ? 6.087 47.806 54.099 1.00 41.27 46 ALA B C 1
ATOM 9582 O O . ALA B 1 51 ? 5.570 46.884 54.762 1.00 41.31 46 ALA B O 1
ATOM 9589 N N . VAL B 1 52 ? 7.301 47.698 53.579 1.00 37.99 47 VAL B N 1
ATOM 9590 C CA . VAL B 1 52 ? 8.127 46.544 53.897 1.00 41.23 47 VAL B CA 1
ATOM 9591 C C . VAL B 1 52 ? 8.406 46.510 55.396 1.00 48.59 47 VAL B C 1
ATOM 9592 O O . VAL B 1 52 ? 8.349 45.453 56.036 1.00 41.08 47 VAL B O 1
ATOM 9605 N N . GLN B 1 53 ? 8.683 47.676 55.986 1.00 47.78 48 GLN B N 1
ATOM 9606 C CA . GLN B 1 53 ? 9.042 47.718 57.399 1.00 51.35 48 GLN B CA 1
ATOM 9607 C C . GLN B 1 53 ? 7.937 47.201 58.305 1.00 53.84 48 GLN B C 1
ATOM 9608 O O . GLN B 1 53 ? 8.237 46.562 59.322 1.00 55.68 48 GLN B O 1
ATOM 9622 N N . ASN B 1 54 ? 6.679 47.416 57.924 1.00 47.62 49 ASN B N 1
ATOM 9623 C CA . ASN B 1 54 ? 5.534 47.139 58.758 1.00 48.73 49 ASN B CA 1
ATOM 9624 C C . ASN B 1 54 ? 4.752 45.917 58.331 1.00 47.64 49 ASN B C 1
ATOM 9625 O O . ASN B 1 54 ? 3.675 45.704 58.881 1.00 45.05 49 ASN B O 1
ATOM 9636 N N . ASN B 1 55 ? 5.195 45.181 57.314 1.00 43.15 50 ASN B N 1
ATOM 9637 C CA . ASN B 1 55 ? 4.477 44.005 56.829 1.00 43.81 50 ASN B CA 1
ATOM 9638 C C . ASN B 1 55 ? 5.474 42.909 56.460 1.00 41.47 50 ASN B C 1
ATOM 9639 O O . ASN B 1 55 ? 6.672 42.995 56.715 1.00 44.49 50 ASN B O 1
ATOM 9650 N N . ASP B 1 56 ? 4.976 41.815 55.917 1.00 44.30 51 ASP B N 1
ATOM 9651 C CA . ASP B 1 56 ? 5.832 40.710 55.535 1.00 45.54 51 ASP B CA 1
ATOM 9652 C C . ASP B 1 56 ? 5.424 40.259 54.140 1.00 42.31 51 ASP B C 1
ATOM 9653 O O . ASP B 1 56 ? 4.925 39.160 53.939 1.00 41.34 51 ASP B O 1
ATOM 9662 N N . PHE B 1 57 ? 5.672 41.105 53.149 1.00 34.22 52 PHE B N 1
ATOM 9663 C CA . PHE B 1 57 ? 5.419 40.691 51.777 1.00 31.05 52 PHE B CA 1
ATOM 9664 C C . PHE B 1 57 ? 6.326 39.534 51.350 1.00 34.70 52 PHE B C 1
ATOM 9665 O O . PHE B 1 57 ? 7.505 39.478 51.705 1.00 35.40 52 PHE B O 1
ATOM 9682 N N . ASP B 1 58 ? 5.806 38.675 50.463 1.00 31.93 53 ASP B N 1
ATOM 9683 C CA . ASP B 1 58 ? 6.601 37.583 49.893 1.00 33.02 53 ASP B CA 1
ATOM 9684 C C . ASP B 1 58 ? 7.563 38.076 48.802 1.00 29.68 53 ASP B C 1
ATOM 9685 O O . ASP B 1 58 ? 8.618 37.458 48.577 1.00 30.39 53 ASP B O 1
ATOM 9694 N N . ILE B 1 59 ? 7.207 39.173 48.140 1.00 30.11 54 ILE B N 1
ATOM 9695 C CA . ILE B 1 59 ? 8.001 39.661 47.031 1.00 25.54 54 ILE B CA 1
ATOM 9696 C C . ILE B 1 59 ? 7.636 41.109 46.857 1.00 28.60 54 ILE B C 1
ATOM 9697 O O . ILE B 1 59 ? 6.551 41.536 47.201 1.00 30.78 54 ILE B O 1
ATOM 9713 N N . VAL B 1 60 ? 8.600 41.860 46.357 1.00 30.01 55 VAL B N 1
ATOM 9714 C CA . VAL B 1 60 ? 8.482 43.288 46.096 1.00 27.02 55 VAL B CA 1
ATOM 9715 C C . VAL B 1 60 ? 8.794 43.511 44.640 1.00 30.48 55 VAL B C 1
ATOM 9716 O O . VAL B 1 60 ? 9.880 43.138 44.191 1.00 30.33 55 VAL B O 1
ATOM 9729 N N . PHE B 1 61 ? 7.914 44.241 43.949 1.00 27.85 56 PHE B N 1
ATOM 9730 C CA . PHE B 1 61 ? 8.128 44.692 42.579 1.00 25.74 56 PHE B CA 1
ATOM 9731 C C . PHE B 1 61 ? 8.454 46.191 42.657 1.00 33.28 56 PHE B C 1
ATOM 9732 O O . PHE B 1 61 ? 7.708 46.955 43.290 1.00 31.53 56 PHE B O 1
ATOM 9749 N N . LEU B 1 62 ? 9.541 46.617 42.005 1.00 33.70 57 LEU B N 1
ATOM 9750 C CA . LEU B 1 62 ? 10.064 47.960 42.214 1.00 33.02 57 LEU B CA 1
ATOM 9751 C C . LEU B 1 62 ? 10.431 48.662 40.912 1.00 29.76 57 LEU B C 1
ATOM 9752 O O . LEU B 1 62 ? 11.298 48.194 40.150 1.00 31.16 57 LEU B O 1
ATOM 9768 N N . ASP B 1 63 ? 9.756 49.796 40.673 1.00 33.21 58 ASP B N 1
ATOM 9769 C CA . ASP B 1 63 ? 10.155 50.752 39.637 1.00 28.76 58 ASP B CA 1
ATOM 9770 C C . ASP B 1 63 ? 11.465 51.436 40.010 1.00 30.76 58 ASP B C 1
ATOM 9771 O O . ASP B 1 63 ? 11.865 51.497 41.168 1.00 36.16 58 ASP B O 1
ATOM 9780 N N . GLU B 1 64 ? 12.134 52.003 39.001 1.00 33.35 59 GLU B N 1
ATOM 9781 C CA . GLU B 1 64 ? 13.365 52.766 39.223 1.00 30.52 59 GLU B CA 1
ATOM 9782 C C . GLU B 1 64 ? 13.128 54.266 39.331 1.00 32.45 59 GLU B C 1
ATOM 9783 O O . GLU B 1 64 ? 13.642 54.900 40.225 1.00 38.11 59 GLU B O 1
ATOM 9795 N N . ASN B 1 65 ? 12.435 54.845 38.391 1.00 38.54 60 ASN B N 1
ATOM 9796 C CA . ASN B 1 65 ? 12.279 56.294 38.275 1.00 34.17 60 ASN B CA 1
ATOM 9797 C C . ASN B 1 65 ? 10.917 56.711 38.840 1.00 33.42 60 ASN B C 1
ATOM 9798 O O . ASN B 1 65 ? 9.861 56.347 38.282 1.00 33.51 60 ASN B O 1
ATOM 9826 N N . PRO B 1 67 ? 9.063 60.014 41.462 1.00 40.17 62 PRO B N 1
ATOM 9827 C CA . PRO B 1 67 ? 9.199 61.193 42.343 1.00 42.53 62 PRO B CA 1
ATOM 9828 C C . PRO B 1 67 ? 9.524 60.764 43.769 1.00 40.58 62 PRO B C 1
ATOM 9829 O O . PRO B 1 67 ? 8.940 59.804 44.293 1.00 37.29 62 PRO B O 1
ATOM 9840 N N . GLY B 1 68 ? 10.507 61.441 44.363 1.00 41.97 63 GLY B N 1
ATOM 9841 C CA . GLY B 1 68 ? 11.053 61.075 45.649 1.00 44.22 63 GLY B CA 1
ATOM 9842 C C . GLY B 1 68 ? 12.327 60.271 45.509 1.00 41.98 63 GLY B C 1
ATOM 9843 O O . GLY B 1 68 ? 13.066 60.483 44.558 1.00 43.59 63 GLY B O 1
ATOM 9847 N N . ILE B 1 69 ? 12.606 59.317 46.394 1.00 42.98 64 ILE B N 1
ATOM 9848 C CA . ILE B 1 69 ? 13.862 58.548 46.217 1.00 44.47 64 ILE B CA 1
ATOM 9849 C C . ILE B 1 69 ? 13.769 57.619 45.000 1.00 40.44 64 ILE B C 1
ATOM 9850 O O . ILE B 1 69 ? 12.684 57.200 44.571 1.00 44.35 64 ILE B O 1
ATOM 9866 N N . GLY B 1 70 ? 14.949 57.231 44.486 1.00 40.63 65 GLY B N 1
ATOM 9867 C CA . GLY B 1 70 ? 15.019 56.281 43.405 1.00 40.79 65 GLY B CA 1
ATOM 9868 C C . GLY B 1 70 ? 14.790 54.855 43.853 1.00 36.82 65 GLY B C 1
ATOM 9869 O O . GLY B 1 70 ? 14.987 54.467 45.001 1.00 41.07 65 GLY B O 1
ATOM 9873 N N . GLY B 1 71 ? 14.297 54.061 42.923 1.00 34.39 66 GLY B N 1
ATOM 9874 C CA . GLY B 1 71 ? 14.086 52.679 43.228 1.00 35.51 66 GLY B CA 1
ATOM 9875 C C . GLY B 1 71 ? 15.349 51.976 43.662 1.00 36.53 66 GLY B C 1
ATOM 9876 O O . GLY B 1 71 ? 15.288 51.076 44.499 1.00 39.62 66 GLY B O 1
ATOM 9880 N N . LEU B 1 72 ? 16.510 52.362 43.116 1.00 36.74 67 LEU B N 1
ATOM 9881 C CA . LEU B 1 72 ? 17.743 51.727 43.584 1.00 38.65 67 LEU B CA 1
ATOM 9882 C C . LEU B 1 72 ? 18.032 52.062 45.046 1.00 39.59 67 LEU B C 1
ATOM 9883 O O . LEU B 1 72 ? 18.575 51.230 45.794 1.00 37.34 67 LEU B O 1
ATOM 9899 N N . ASP B 1 73 ? 17.604 53.233 45.493 1.00 39.22 68 ASP B N 1
ATOM 9900 C CA . ASP B 1 73 ? 17.729 53.567 46.903 1.00 42.40 68 ASP B CA 1
ATOM 9901 C C . ASP B 1 73 ? 16.737 52.779 47.752 1.00 40.15 68 ASP B C 1
ATOM 9902 O O . ASP B 1 73 ? 17.060 52.326 48.851 1.00 38.58 68 ASP B O 1
ATOM 9911 N N . ALA B 1 74 ? 15.507 52.638 47.272 1.00 39.04 69 ALA B N 1
ATOM 9912 C CA . ALA B 1 74 ? 14.546 51.785 47.951 1.00 37.38 69 ALA B CA 1
ATOM 9913 C C . ALA B 1 74 ? 15.055 50.341 48.043 1.00 33.98 69 ALA B C 1
ATOM 9914 O O . ALA B 1 74 ? 14.866 49.656 49.064 1.00 34.22 69 ALA B O 1
ATOM 9921 N N . LEU B 1 75 ? 15.662 49.852 46.971 1.00 32.41 70 LEU B N 1
ATOM 9922 C CA . LEU B 1 75 ? 16.174 48.491 46.957 1.00 32.69 70 LEU B CA 1
ATOM 9923 C C . LEU B 1 75 ? 17.160 48.285 48.097 1.00 35.04 70 LEU B C 1
ATOM 9924 O O . LEU B 1 75 ? 17.126 47.258 48.798 1.00 34.20 70 LEU B O 1
ATOM 9940 N N . GLN B 1 76 ? 18.097 49.231 48.252 1.00 35.70 71 GLN B N 1
ATOM 9941 C CA . GLN B 1 76 ? 19.165 49.031 49.213 1.00 38.73 71 GLN B CA 1
ATOM 9942 C C . GLN B 1 76 ? 18.567 48.914 50.608 1.00 40.56 71 GLN B C 1
ATOM 9943 O O . GLN B 1 76 ? 18.984 48.070 51.407 1.00 37.76 71 GLN B O 1
ATOM 9957 N N . LYS B 1 77 ? 17.611 49.780 50.935 1.00 35.70 72 LYS B N 1
ATOM 9958 C CA . LYS B 1 77 ? 17.030 49.778 52.276 1.00 32.98 72 LYS B CA 1
ATOM 9959 C C . LYS B 1 77 ? 16.130 48.568 52.473 1.00 34.06 72 LYS B C 1
ATOM 9960 O O . LYS B 1 77 ? 16.091 47.976 53.550 1.00 38.85 72 LYS B O 1
ATOM 9979 N N . ILE B 1 78 ? 15.441 48.152 51.424 1.00 35.77 73 ILE B N 1
ATOM 9980 C CA . ILE B 1 78 ? 14.550 47.017 51.568 1.00 32.46 73 ILE B CA 1
ATOM 9981 C C . ILE B 1 78 ? 15.389 45.776 51.784 1.00 34.94 73 ILE B C 1
ATOM 9982 O O . ILE B 1 78 ? 15.015 44.899 52.570 1.00 35.32 73 ILE B O 1
ATOM 9998 N N . LYS B 1 79 ? 16.530 45.661 51.078 1.00 34.71 74 LYS B N 1
ATOM 9999 C CA . LYS B 1 79 ? 17.391 44.491 51.246 1.00 38.82 74 LYS B CA 1
ATOM 10000 C C . LYS B 1 79 ? 18.041 44.471 52.627 1.00 42.62 74 LYS B C 1
ATOM 10001 O O . LYS B 1 79 ? 18.329 43.383 53.161 1.00 45.07 74 LYS B O 1
ATOM 10020 N N . GLU B 1 80 ? 18.193 45.648 53.239 1.00 39.54 75 GLU B N 1
ATOM 10021 C CA . GLU B 1 80 ? 18.720 45.733 54.596 1.00 43.09 75 GLU B CA 1
ATOM 10022 C C . GLU B 1 80 ? 17.693 45.260 55.619 1.00 44.35 75 GLU B C 1
ATOM 10023 O O . GLU B 1 80 ? 18.040 44.585 56.590 1.00 42.38 75 GLU B O 1
ATOM 10035 N N . LEU B 1 81 ? 16.429 45.621 55.423 1.00 44.84 76 LEU B N 1
ATOM 10036 C CA . LEU B 1 81 ? 15.376 45.249 56.355 1.00 44.34 76 LEU B CA 1
ATOM 10037 C C . LEU B 1 81 ? 15.009 43.789 56.200 1.00 39.86 76 LEU B C 1
ATOM 10038 O O . LEU B 1 81 ? 14.765 43.105 57.198 1.00 41.50 76 LEU B O 1
ATOM 10054 N N . LYS B 1 82 ? 14.942 43.300 54.963 1.00 38.30 77 LYS B N 1
ATOM 10055 C CA . LYS B 1 82 ? 14.424 41.962 54.669 1.00 41.29 77 LYS B CA 1
ATOM 10056 C C . LYS B 1 82 ? 15.322 41.252 53.672 1.00 37.83 77 LYS B C 1
ATOM 10057 O O . LYS B 1 82 ? 14.932 41.071 52.511 1.00 39.78 77 LYS B O 1
ATOM 10076 N N . PRO B 1 83 ? 16.522 40.812 54.086 1.00 38.63 78 PRO B N 1
ATOM 10077 C CA . PRO B 1 83 ? 17.477 40.312 53.072 1.00 38.42 78 PRO B CA 1
ATOM 10078 C C . PRO B 1 83 ? 16.985 39.120 52.350 1.00 37.91 78 PRO B C 1
ATOM 10079 O O . PRO B 1 83 ? 17.391 38.911 51.206 1.00 38.36 78 PRO B O 1
ATOM 10090 N N . TYR B 1 84 ? 16.070 38.373 52.950 1.00 34.03 79 TYR B N 1
ATOM 10091 C CA . TYR B 1 84 ? 15.544 37.107 52.431 1.00 34.92 79 TYR B CA 1
ATOM 10092 C C . TYR B 1 84 ? 14.331 37.320 51.543 1.00 35.13 79 TYR B C 1
ATOM 10093 O O . TYR B 1 84 ? 13.813 36.364 50.961 1.00 40.14 79 TYR B O 1
ATOM 10111 N N . THR B 1 85 ? 13.881 38.543 51.398 1.00 33.26 80 THR B N 1
ATOM 10112 C CA . THR B 1 85 ? 12.737 38.796 50.504 1.00 33.83 80 THR B CA 1
ATOM 10113 C C . THR B 1 85 ? 13.204 39.133 49.085 1.00 32.19 80 THR B C 1
ATOM 10114 O O . THR B 1 85 ? 13.995 40.048 48.909 1.00 33.19 80 THR B O 1
ATOM 10125 N N . PRO B 1 86 ? 12.771 38.426 48.066 1.00 31.60 81 PRO B N 1
ATOM 10126 C CA . PRO B 1 86 ? 13.207 38.768 46.708 1.00 26.56 81 PRO B CA 1
ATOM 10127 C C . PRO B 1 86 ? 12.597 40.095 46.254 1.00 29.20 81 PRO B C 1
ATOM 10128 O O . PRO B 1 86 ? 11.410 40.380 46.523 1.00 29.17 81 PRO B O 1
ATOM 10139 N N . VAL B 1 87 ? 13.360 40.827 45.420 1.00 26.97 82 VAL B N 1
ATOM 10140 C CA . VAL B 1 87 ? 12.950 42.116 44.866 1.00 26.81 82 VAL B CA 1
ATOM 10141 C C . VAL B 1 87 ? 13.187 42.061 43.386 1.00 26.24 82 VAL B C 1
ATOM 10142 O O . VAL B 1 87 ? 14.265 41.629 42.947 1.00 30.97 82 VAL B O 1
ATOM 10155 N N . VAL B 1 88 ? 12.124 42.376 42.633 1.00 33.72 83 VAL B N 1
ATOM 10156 C CA . VAL B 1 88 ? 12.149 42.372 41.172 1.00 30.33 83 VAL B CA 1
ATOM 10157 C C . VAL B 1 88 ? 12.038 43.811 40.726 1.00 31.51 83 VAL B C 1
ATOM 10158 O O . VAL B 1 88 ? 11.049 44.491 41.041 1.00 30.35 83 VAL B O 1
ATOM 10188 N N . ILE B 1 90 ? 11.168 46.395 37.950 1.00 27.82 85 ILE B N 1
ATOM 10189 C CA . ILE B 1 90 ? 10.357 46.546 36.720 1.00 29.46 85 ILE B CA 1
ATOM 10190 C C . ILE B 1 90 ? 10.397 48.011 36.230 1.00 31.52 85 ILE B C 1
ATOM 10191 O O . ILE B 1 90 ? 9.829 48.912 36.861 1.00 29.89 85 ILE B O 1
ATOM 10207 N N . THR B 1 91 ? 11.066 48.226 35.101 1.00 28.25 86 THR B N 1
ATOM 10208 C CA . THR B 1 91 ? 11.449 49.592 34.807 1.00 35.31 86 THR B CA 1
ATOM 10209 C C . THR B 1 91 ? 11.518 49.817 33.310 1.00 33.96 86 THR B C 1
ATOM 10210 O O . THR B 1 91 ? 11.840 48.916 32.523 1.00 34.44 86 THR B O 1
ATOM 10221 N N . LYS B 1 92 ? 11.188 51.048 32.928 1.00 35.58 87 LYS B N 1
ATOM 10222 C CA . LYS B 1 92 ? 11.436 51.416 31.538 1.00 33.97 87 LYS B CA 1
ATOM 10223 C C . LYS B 1 92 ? 12.929 51.663 31.228 1.00 38.41 87 LYS B C 1
ATOM 10224 O O . LYS B 1 92 ? 13.319 51.824 30.059 1.00 41.76 87 LYS B O 1
ATOM 10243 N N . SER B 1 93 ? 13.773 51.777 32.238 1.00 36.93 88 SER B N 1
ATOM 10244 C CA . SER B 1 93 ? 15.182 52.042 31.992 1.00 41.31 88 SER B CA 1
ATOM 10245 C C . SER B 1 93 ? 15.889 50.872 31.301 1.00 41.38 88 SER B C 1
ATOM 10246 O O . SER B 1 93 ? 15.766 49.721 31.727 1.00 38.13 88 SER B O 1
ATOM 10254 N N . GLU B 1 94 ? 16.696 51.183 30.290 1.00 39.32 89 GLU B N 1
ATOM 10255 C CA . GLU B 1 94 ? 17.525 50.223 29.563 1.00 44.27 89 GLU B CA 1
ATOM 10256 C C . GLU B 1 94 ? 19.002 50.575 29.703 1.00 42.06 89 GLU B C 1
ATOM 10257 O O . GLU B 1 94 ? 19.851 49.999 29.013 1.00 44.64 89 GLU B O 1
ATOM 10269 N N . GLU B 1 95 ? 19.329 51.513 30.575 1.00 39.03 90 GLU B N 1
ATOM 10270 C CA . GLU B 1 95 ? 20.709 51.913 30.789 1.00 45.09 90 GLU B CA 1
ATOM 10271 C C . GLU B 1 95 ? 21.525 50.812 31.483 1.00 43.13 90 GLU B C 1
ATOM 10272 O O . GLU B 1 95 ? 21.157 50.246 32.521 1.00 38.81 90 GLU B O 1
ATOM 10284 N N . GLU B 1 96 ? 22.682 50.535 30.928 1.00 41.03 91 GLU B N 1
ATOM 10285 C CA . GLU B 1 96 ? 23.512 49.472 31.479 1.00 41.90 91 GLU B CA 1
ATOM 10286 C C . GLU B 1 96 ? 23.926 49.734 32.938 1.00 36.69 91 GLU B C 1
ATOM 10287 O O . GLU B 1 96 ? 23.985 48.798 33.760 1.00 35.71 91 GLU B O 1
ATOM 10299 N N . HIS B 1 97 ? 24.217 50.974 33.289 1.00 38.24 92 HIS B N 1
ATOM 10300 C CA . HIS B 1 97 ? 24.687 51.219 34.644 1.00 45.06 92 HIS B CA 1
ATOM 10301 C C . HIS B 1 97 ? 23.568 51.031 35.655 1.00 41.51 92 HIS B C 1
ATOM 10302 O O . HIS B 1 97 ? 23.860 50.701 36.817 1.00 40.69 92 HIS B O 1
ATOM 10316 N N . ILE B 1 98 ? 22.300 51.186 35.222 1.00 42.32 93 ILE B N 1
ATOM 10317 C CA . ILE B 1 98 ? 21.170 50.915 36.108 1.00 38.92 93 ILE B CA 1
ATOM 10318 C C . ILE B 1 98 ? 21.017 49.399 36.323 1.00 33.28 93 ILE B C 1
ATOM 10319 O O . ILE B 1 98 ? 20.788 48.932 37.450 1.00 35.80 93 ILE B O 1
ATOM 10352 N N . THR B 1 100 ? 23.454 47.209 36.188 1.00 36.02 95 THR B N 1
ATOM 10353 C CA . THR B 1 100 ? 24.591 46.827 37.029 1.00 35.45 95 THR B CA 1
ATOM 10354 C C . THR B 1 100 ? 24.343 47.158 38.484 1.00 34.88 95 THR B C 1
ATOM 10355 O O . THR B 1 100 ? 24.567 46.318 39.371 1.00 35.69 95 THR B O 1
ATOM 10366 N N . GLN B 1 101 ? 23.881 48.378 38.748 1.00 36.19 96 GLN B N 1
ATOM 10367 C CA . GLN B 1 101 ? 23.535 48.755 40.125 1.00 35.82 96 GLN B CA 1
ATOM 10368 C C . GLN B 1 101 ? 22.438 47.872 40.699 1.00 32.11 96 GLN B C 1
ATOM 10369 O O . GLN B 1 101 ? 22.477 47.525 41.889 1.00 34.64 96 GLN B O 1
ATOM 10383 N N . ALA B 1 102 ? 21.428 47.513 39.891 1.00 33.90 97 ALA B N 1
ATOM 10384 C CA . ALA B 1 102 ? 20.361 46.654 40.402 1.00 32.06 97 ALA B CA 1
ATOM 10385 C C . ALA B 1 102 ? 20.898 45.266 40.727 1.00 33.58 97 ALA B C 1
ATOM 10386 O O . ALA B 1 102 ? 20.621 44.720 41.811 1.00 31.67 97 ALA B O 1
ATOM 10393 N N . ILE B 1 103 ? 21.698 44.709 39.815 1.00 32.18 98 ILE B N 1
ATOM 10394 C CA . ILE B 1 103 ? 22.328 43.422 40.071 1.00 30.71 98 ILE B CA 1
ATOM 10395 C C . ILE B 1 103 ? 23.141 43.492 41.358 1.00 32.84 98 ILE B C 1
ATOM 10396 O O . ILE B 1 103 ? 23.026 42.623 42.250 1.00 34.10 98 ILE B O 1
ATOM 10412 N N . GLY B 1 104 ? 24.004 44.516 41.449 1.00 33.29 99 GLY B N 1
ATOM 10413 C CA . GLY B 1 104 ? 24.823 44.715 42.630 1.00 31.12 99 GLY B CA 1
ATOM 10414 C C . GLY B 1 104 ? 24.054 44.943 43.892 1.00 31.26 99 GLY B C 1
ATOM 10415 O O . GLY B 1 104 ? 24.607 44.709 44.967 1.00 38.67 99 GLY B O 1
ATOM 10419 N N . GLY B 1 105 ? 22.817 45.448 43.795 1.00 37.58 100 GLY B N 1
ATOM 10420 C CA . GLY B 1 105 ? 21.952 45.622 44.951 1.00 39.06 100 GLY B CA 1
ATOM 10421 C C . GLY B 1 105 ? 21.140 44.410 45.292 1.00 42.94 100 GLY B C 1
ATOM 10422 O O . GLY B 1 105 ? 20.245 44.506 46.136 1.00 35.05 100 GLY B O 1
ATOM 10426 N N . LYS B 1 106 ? 21.481 43.274 44.672 1.00 38.81 101 LYS B N 1
ATOM 10427 C CA . LYS B 1 106 ? 20.891 41.976 44.927 1.00 39.65 101 LYS B CA 1
ATOM 10428 C C . LYS B 1 106 ? 19.450 41.862 44.457 1.00 37.72 101 LYS B C 1
ATOM 10429 O O . LYS B 1 106 ? 18.689 41.113 45.040 1.00 33.95 101 LYS B O 1
ATOM 10448 N N . ILE B 1 107 ? 19.098 42.440 43.323 1.00 33.96 102 ILE B N 1
ATOM 10449 C CA . ILE B 1 107 ? 17.766 42.150 42.807 1.00 35.92 102 ILE B CA 1
ATOM 10450 C C . ILE B 1 107 ? 17.688 40.680 42.363 1.00 42.72 102 ILE B C 1
ATOM 10451 O O . ILE B 1 107 ? 18.660 40.029 42.014 1.00 38.49 102 ILE B O 1
ATOM 10467 N N . ALA B 1 108 ? 16.481 40.177 42.309 1.00 33.54 103 ALA B N 1
ATOM 10468 C CA . ALA B 1 108 ? 16.205 38.783 41.957 1.00 35.99 103 ALA B CA 1
ATOM 10469 C C . ALA B 1 108 ? 15.965 38.685 40.471 1.00 36.59 103 ALA B C 1
ATOM 10470 O O . ALA B 1 108 ? 16.427 37.753 39.809 1.00 36.65 103 ALA B O 1
ATOM 10477 N N . ASP B 1 109 ? 15.390 39.724 39.900 1.00 35.31 104 ASP B N 1
ATOM 10478 C CA . ASP B 1 109 ? 15.029 39.724 38.497 1.00 33.15 104 ASP B CA 1
ATOM 10479 C C . ASP B 1 109 ? 14.976 41.195 38.137 1.00 37.96 104 ASP B C 1
ATOM 10480 O O . ASP B 1 109 ? 14.727 42.033 39.006 1.00 30.47 104 ASP B O 1
ATOM 10489 N N . TYR B 1 110 ? 15.029 41.484 36.834 1.00 33.04 105 TYR B N 1
ATOM 10490 C CA . TYR B 1 110 ? 14.985 42.844 36.293 1.00 36.95 105 TYR B CA 1
ATOM 10491 C C . TYR B 1 110 ? 14.238 42.721 34.974 1.00 35.06 105 TYR B C 1
ATOM 10492 O O . TYR B 1 110 ? 14.651 41.967 34.092 1.00 36.18 105 TYR B O 1
ATOM 10510 N N . LEU B 1 111 ? 13.082 43.343 34.882 1.00 28.66 106 LEU B N 1
ATOM 10511 C CA . LEU B 1 111 ? 12.249 43.292 33.698 1.00 32.73 106 LEU B CA 1
ATOM 10512 C C . LEU B 1 111 ? 12.085 44.703 33.126 1.00 35.60 106 LEU B C 1
ATOM 10513 O O . LEU B 1 111 ? 11.624 45.634 33.814 1.00 32.03 106 LEU B O 1
ATOM 10529 N N . ILE B 1 112 ? 12.384 44.827 31.852 1.00 34.17 107 ILE B N 1
ATOM 10530 C CA . ILE B 1 112 ? 12.256 46.082 31.118 1.00 34.83 107 ILE B CA 1
ATOM 10531 C C . ILE B 1 112 ? 10.845 46.212 30.556 1.00 37.79 107 ILE B C 1
ATOM 10532 O O . ILE B 1 112 ? 10.375 45.327 29.854 1.00 34.96 107 ILE B O 1
ATOM 10548 N N . LYS B 1 113 ? 10.186 47.331 30.840 1.00 34.55 108 LYS B N 1
ATOM 10549 C CA . LYS B 1 113 ? 8.861 47.599 30.327 1.00 33.72 108 LYS B CA 1
ATOM 10550 C C . LYS B 1 113 ? 8.951 47.807 28.819 1.00 37.40 108 LYS B C 1
ATOM 10551 O O . LYS B 1 113 ? 9.996 48.209 28.307 1.00 36.66 108 LYS B O 1
ATOM 10570 N N . PRO B 1 114 ? 7.855 47.556 28.087 1.00 39.60 109 PRO B N 1
ATOM 10571 C CA . PRO B 1 114 ? 6.557 47.052 28.584 1.00 44.88 109 PRO B CA 1
ATOM 10572 C C . PRO B 1 114 ? 6.682 45.566 28.881 1.00 39.96 109 PRO B C 1
ATOM 10573 O O . PRO B 1 114 ? 7.502 44.862 28.244 1.00 40.29 109 PRO B O 1
ATOM 10584 N N . VAL B 1 115 ? 5.976 45.071 29.878 1.00 37.45 110 VAL B N 1
ATOM 10585 C CA . VAL B 1 115 ? 6.163 43.698 30.350 1.00 41.70 110 VAL B CA 1
ATOM 10586 C C . VAL B 1 115 ? 4.930 42.871 29.984 1.00 40.16 110 VAL B C 1
ATOM 10587 O O . VAL B 1 115 ? 3.791 43.314 30.176 1.00 40.41 110 VAL B O 1
ATOM 10600 N N . ASN B 1 116 ? 5.157 41.711 29.384 1.00 38.98 111 ASN B N 1
ATOM 10601 C CA . ASN B 1 116 ? 4.125 40.687 29.219 1.00 37.50 111 ASN B CA 1
ATOM 10602 C C . ASN B 1 116 ? 3.673 40.200 30.594 1.00 35.02 111 ASN B C 1
ATOM 10603 O O . ASN B 1 116 ? 4.519 39.843 31.415 1.00 37.77 111 ASN B O 1
ATOM 10614 N N . PRO B 1 117 ? 2.388 40.282 30.925 1.00 37.70 112 PRO B N 1
ATOM 10615 C CA . PRO B 1 117 ? 1.970 39.817 32.262 1.00 36.75 112 PRO B CA 1
ATOM 10616 C C . PRO B 1 117 ? 2.350 38.361 32.546 1.00 35.38 112 PRO B C 1
ATOM 10617 O O . PRO B 1 117 ? 2.440 37.962 33.707 1.00 31.72 112 PRO B O 1
ATOM 10628 N N . ASN B 1 118 ? 2.439 37.529 31.523 1.00 35.76 113 ASN B N 1
ATOM 10629 C CA . ASN B 1 118 ? 2.940 36.180 31.740 1.00 36.29 113 ASN B CA 1
ATOM 10630 C C . ASN B 1 118 ? 4.396 36.165 32.169 1.00 33.89 113 ASN B C 1
ATOM 10631 O O . ASN B 1 118 ? 4.821 35.253 32.856 1.00 33.81 113 ASN B O 1
ATOM 10642 N N . GLN B 1 119 ? 5.175 37.187 31.821 1.00 30.48 114 GLN B N 1
ATOM 10643 C CA . GLN B 1 119 ? 6.545 37.285 32.310 1.00 30.57 114 GLN B CA 1
ATOM 10644 C C . GLN B 1 119 ? 6.541 37.588 33.796 1.00 30.04 114 GLN B C 1
ATOM 10645 O O . GLN B 1 119 ? 7.367 37.054 34.541 1.00 29.92 114 GLN B O 1
ATOM 10659 N N . LEU B 1 120 ? 5.556 38.372 34.268 1.00 31.37 115 LEU B N 1
ATOM 10660 C CA . LEU B 1 120 ? 5.432 38.537 35.716 1.00 31.88 115 LEU B CA 1
ATOM 10661 C C . LEU B 1 120 ? 5.143 37.186 36.387 1.00 31.97 115 LEU B C 1
ATOM 10662 O O . LEU B 1 120 ? 5.605 36.903 37.496 1.00 29.64 115 LEU B O 1
ATOM 10678 N N . LEU B 1 121 ? 4.212 36.438 35.822 1.00 31.38 116 LEU B N 1
ATOM 10679 C CA . LEU B 1 121 ? 3.890 35.145 36.392 1.00 33.09 116 LEU B CA 1
ATOM 10680 C C . LEU B 1 121 ? 5.128 34.272 36.490 1.00 30.51 116 LEU B C 1
ATOM 10681 O O . LEU B 1 121 ? 5.358 33.615 37.515 1.00 31.60 116 LEU B O 1
ATOM 10697 N N . LEU B 1 122 ? 5.939 34.246 35.413 1.00 31.68 117 LEU B N 1
ATOM 10698 C CA . LEU B 1 122 ? 7.173 33.465 35.441 1.00 32.36 117 LEU B CA 1
ATOM 10699 C C . LEU B 1 122 ? 8.037 33.910 36.605 1.00 37.20 117 LEU B C 1
ATOM 10700 O O . LEU B 1 122 ? 8.532 33.090 37.386 1.00 33.91 117 LEU B O 1
ATOM 10716 N N A SER B 1 123 ? 8.195 35.217 36.765 0.57 32.87 118 SER B N 1
ATOM 10717 N N B SER B 1 123 ? 8.208 35.218 36.772 0.43 32.94 118 SER B N 1
ATOM 10718 C CA A SER B 1 123 ? 9.048 35.706 37.843 0.57 34.05 118 SER B CA 1
ATOM 10719 C CA B SER B 1 123 ? 9.070 35.684 37.861 0.43 33.94 118 SER B CA 1
ATOM 10720 C C A SER B 1 123 ? 8.507 35.288 39.223 0.57 30.40 118 SER B C 1
ATOM 10721 C C B SER B 1 123 ? 8.512 35.275 39.236 0.43 30.51 118 SER B C 1
ATOM 10722 O O A SER B 1 123 ? 9.279 35.003 40.142 0.57 32.39 118 SER B O 1
ATOM 10723 O O B SER B 1 123 ? 9.273 34.996 40.169 0.43 32.27 118 SER B O 1
ATOM 10738 N N . LEU B 1 124 ? 7.190 35.331 39.415 1.00 27.92 119 LEU B N 1
ATOM 10739 C CA . LEU B 1 124 ? 6.610 34.948 40.724 1.00 28.95 119 LEU B CA 1
ATOM 10740 C C . LEU B 1 124 ? 6.823 33.453 41.014 1.00 28.06 119 LEU B C 1
ATOM 10741 O O . LEU B 1 124 ? 7.138 33.039 42.139 1.00 33.68 119 LEU B O 1
ATOM 10758 N N . LYS B 1 125 ? 6.639 32.612 40.014 1.00 32.86 120 LYS B N 1
ATOM 10759 C CA . LYS B 1 125 ? 6.822 31.175 40.259 1.00 35.51 120 LYS B CA 1
ATOM 10760 C C . LYS B 1 125 ? 8.275 30.866 40.566 1.00 33.92 120 LYS B C 1
ATOM 10761 O O . LYS B 1 125 ? 8.606 30.093 41.474 1.00 36.30 120 LYS B O 1
ATOM 10780 N N . LYS B 1 126 ? 9.157 31.427 39.749 1.00 34.19 121 LYS B N 1
ATOM 10781 C CA . LYS B 1 126 ? 10.575 31.153 39.863 1.00 35.20 121 LYS B CA 1
ATOM 10782 C C . LYS B 1 126 ? 11.115 31.668 41.174 1.00 37.84 121 LYS B C 1
ATOM 10783 O O . LYS B 1 126 ? 11.981 31.039 41.782 1.00 42.94 121 LYS B O 1
ATOM 10802 N N . ASN B 1 127 ? 10.645 32.820 41.617 1.00 34.66 122 ASN B N 1
ATOM 10803 C CA . ASN B 1 127 ? 11.233 33.367 42.821 1.00 28.91 122 ASN B CA 1
ATOM 10804 C C . ASN B 1 127 ? 10.527 32.965 44.088 1.00 31.20 122 ASN B C 1
ATOM 10805 O O . ASN B 1 127 ? 11.120 33.146 45.153 1.00 38.50 122 ASN B O 1
ATOM 10816 N N . LEU B 1 128 ? 9.297 32.453 44.017 1.00 30.18 123 LEU B N 1
ATOM 10817 C CA . LEU B 1 128 ? 8.617 32.007 45.223 1.00 31.11 123 LEU B CA 1
ATOM 10818 C C . LEU B 1 128 ? 8.444 30.488 45.319 1.00 32.54 123 LEU B C 1
ATOM 10819 O O . LEU B 1 128 ? 8.211 29.987 46.429 1.00 34.29 123 LEU B O 1
ATOM 10835 N N . GLN B 1 129 ? 8.534 29.741 44.207 1.00 35.96 124 GLN B N 1
ATOM 10836 C CA . GLN B 1 129 ? 8.198 28.313 44.251 1.00 34.26 124 GLN B CA 1
ATOM 10837 C C . GLN B 1 129 ? 9.276 27.422 43.621 1.00 32.90 124 GLN B C 1
ATOM 10838 O O . GLN B 1 129 ? 9.049 26.238 43.358 1.00 34.07 124 GLN B O 1
ATOM 10852 N N . GLN B 1 130 ? 10.436 27.971 43.342 1.00 33.13 125 GLN B N 1
ATOM 10853 C CA . GLN B 1 130 ? 11.477 27.237 42.621 1.00 36.56 125 GLN B CA 1
ATOM 10854 C C . GLN B 1 130 ? 11.865 25.937 43.325 1.00 34.04 125 GLN B C 1
ATOM 10855 O O . GLN B 1 130 ? 11.954 24.872 42.695 1.00 34.46 125 GLN B O 1
ATOM 10869 N N A HIS B 1 131 ? 12.120 26.013 44.628 0.49 41.13 126 HIS B N 1
ATOM 10870 N N B HIS B 1 131 ? 12.145 26.017 44.627 0.51 41.04 126 HIS B N 1
ATOM 10871 C CA A HIS B 1 131 ? 12.602 24.838 45.349 0.49 43.57 126 HIS B CA 1
ATOM 10872 C CA B HIS B 1 131 ? 12.586 24.825 45.353 0.51 43.59 126 HIS B CA 1
ATOM 10873 C C A HIS B 1 131 ? 11.542 23.736 45.390 0.49 42.16 126 HIS B C 1
ATOM 10874 C C B HIS B 1 131 ? 11.523 23.732 45.290 0.51 42.18 126 HIS B C 1
ATOM 10875 O O A HIS B 1 131 ? 11.866 22.552 45.264 0.49 42.03 126 HIS B O 1
ATOM 10876 O O B HIS B 1 131 ? 11.822 22.559 45.024 0.51 42.10 126 HIS B O 1
ATOM 10903 N N . SER B 1 132 ? 10.264 24.091 45.534 1.00 34.59 127 SER B N 1
ATOM 10904 C CA . SER B 1 132 ? 9.231 23.061 45.525 1.00 40.49 127 SER B CA 1
ATOM 10905 C C . SER B 1 132 ? 8.993 22.559 44.101 1.00 35.51 127 SER B C 1
ATOM 10906 O O . SER B 1 132 ? 8.708 21.378 43.899 1.00 36.31 127 SER B O 1
ATOM 10915 N N . ILE B 1 133 ? 9.126 23.421 43.087 1.00 32.84 128 ILE B N 1
ATOM 10916 C CA . ILE B 1 133 ? 9.002 22.932 41.702 1.00 32.20 128 ILE B CA 1
ATOM 10917 C C . ILE B 1 133 ? 10.139 21.963 41.349 1.00 32.70 128 ILE B C 1
ATOM 10918 O O . ILE B 1 133 ? 9.908 20.873 40.785 1.00 33.44 128 ILE B O 1
ATOM 10934 N N . ILE B 1 134 ? 11.378 22.319 41.665 1.00 34.79 129 ILE B N 1
ATOM 10935 C CA . ILE B 1 134 ? 12.507 21.431 41.392 1.00 33.38 129 ILE B CA 1
ATOM 10936 C C . ILE B 1 134 ? 12.363 20.102 42.144 1.00 38.49 129 ILE B C 1
ATOM 10937 O O . ILE B 1 134 ? 12.690 19.040 41.606 1.00 35.99 129 ILE B O 1
ATOM 10953 N N . SER B 1 135 ? 11.915 20.139 43.412 1.00 31.81 130 SER B N 1
ATOM 10954 C CA . SER B 1 135 ? 11.764 18.903 44.184 1.00 40.16 130 SER B CA 1
ATOM 10955 C C . SER B 1 135 ? 10.792 17.967 43.514 1.00 37.28 130 SER B C 1
ATOM 10956 O O . SER B 1 135 ? 11.088 16.774 43.343 1.00 38.65 130 SER B O 1
ATOM 10964 N N . GLU B 1 136 ? 9.649 18.484 43.074 1.00 34.19 131 GLU B N 1
ATOM 10965 C CA . GLU B 1 136 ? 8.664 17.575 42.513 1.00 45.68 131 GLU B CA 1
ATOM 10966 C C . GLU B 1 136 ? 9.145 17.030 41.192 1.00 40.09 131 GLU B C 1
ATOM 10967 O O . GLU B 1 136 ? 8.906 15.868 40.866 1.00 41.54 131 GLU B O 1
ATOM 10979 N N . THR B 1 137 ? 9.784 17.870 40.390 1.00 36.29 132 THR B N 1
ATOM 10980 C CA . THR B 1 137 ? 10.364 17.399 39.139 1.00 38.83 132 THR B CA 1
ATOM 10981 C C . THR B 1 137 ? 11.419 16.296 39.378 1.00 39.66 132 THR B C 1
ATOM 10982 O O . THR B 1 137 ? 11.460 15.290 38.656 1.00 40.22 132 THR B O 1
ATOM 10993 N N . THR B 1 138 ? 12.336 16.517 40.322 1.00 37.98 133 THR B N 1
ATOM 10994 C CA . THR B 1 138 ? 13.316 15.488 40.680 1.00 38.46 133 THR B CA 1
ATOM 10995 C C . THR B 1 138 ? 12.648 14.188 41.150 1.00 39.20 133 THR B C 1
ATOM 10996 O O . THR B 1 138 ? 13.049 13.086 40.748 1.00 36.88 133 THR B O 1
ATOM 11007 N N . ASN B 1 139 ? 11.665 14.290 42.046 1.00 36.68 134 ASN B N 1
ATOM 11008 C CA . ASN B 1 139 ? 10.974 13.095 42.525 1.00 40.62 134 ASN B CA 1
ATOM 11009 C C . ASN B 1 139 ? 10.297 12.336 41.381 1.00 42.96 134 ASN B C 1
ATOM 11010 O O . ASN B 1 139 ? 10.368 11.105 41.289 1.00 40.19 134 ASN B O 1
ATOM 11021 N N . THR B 1 140 ? 9.646 13.074 40.481 1.00 42.50 135 THR B N 1
ATOM 11022 C CA . THR B 1 140 ? 8.992 12.443 39.350 1.00 45.93 135 THR B CA 1
ATOM 11023 C C . THR B 1 140 ? 10.014 11.790 38.452 1.00 45.46 135 THR B C 1
ATOM 11024 O O . THR B 1 140 ? 9.799 10.666 37.988 1.00 43.29 135 THR B O 1
ATOM 11035 N N . ASN B 1 141 ? 11.138 12.486 38.205 1.00 42.46 136 ASN B N 1
ATOM 11036 C CA . ASN B 1 141 ? 12.109 12.008 37.220 1.00 39.88 136 ASN B CA 1
ATOM 11037 C C . ASN B 1 141 ? 12.831 10.789 37.741 1.00 41.37 136 ASN B C 1
ATOM 11038 O O . ASN B 1 141 ? 13.148 9.877 36.968 1.00 40.60 136 ASN B O 1
ATOM 11049 N N . TYR B 1 142 ? 13.097 10.770 39.046 1.00 39.19 137 TYR B N 1
ATOM 11050 C CA . TYR B 1 142 ? 13.690 9.605 39.658 1.00 39.36 137 TYR B CA 1
ATOM 11051 C C . TYR B 1 142 ? 12.788 8.387 39.498 1.00 39.74 137 TYR B C 1
ATOM 11052 O O . TYR B 1 142 ? 13.272 7.301 39.140 1.00 42.24 137 TYR B O 1
ATOM 11070 N N . ARG B 1 143 ? 11.493 8.521 39.838 1.00 45.55 138 ARG B N 1
ATOM 11071 C CA . ARG B 1 143 ? 10.569 7.401 39.681 1.00 46.36 138 ARG B CA 1
ATOM 11072 C C . ARG B 1 143 ? 10.522 6.916 38.244 1.00 55.24 138 ARG B C 1
ATOM 11073 O O . ARG B 1 143 ? 10.369 5.712 37.995 1.00 54.92 138 ARG B O 1
ATOM 11094 N N . GLN B 1 144 ? 10.636 7.834 37.278 1.00 53.60 139 GLN B N 1
ATOM 11095 C CA . GLN B 1 144 ? 10.693 7.421 35.869 1.00 57.53 139 GLN B CA 1
ATOM 11096 C C . GLN B 1 144 ? 11.983 6.696 35.470 1.00 54.27 139 GLN B C 1
ATOM 11097 O O . GLN B 1 144 ? 12.013 6.048 34.420 1.00 58.69 139 GLN B O 1
ATOM 11111 N N . GLU B 1 145 ? 13.066 6.868 36.206 1.00 48.46 140 GLU B N 1
ATOM 11112 C CA . GLU B 1 145 ? 14.316 6.212 35.893 1.00 50.41 140 GLU B CA 1
ATOM 11113 C C . GLU B 1 145 ? 14.570 4.992 36.763 1.00 43.84 140 GLU B C 1
ATOM 11114 O O . GLU B 1 145 ? 15.568 4.289 36.539 1.00 44.37 140 GLU B O 1
ATOM 11126 N N . PHE B 1 146 ? 13.726 4.750 37.771 1.00 43.15 141 PHE B N 1
ATOM 11127 C CA . PHE B 1 146 ? 14.047 3.769 38.815 1.00 47.07 141 PHE B CA 1
ATOM 11128 C C . PHE B 1 146 ? 14.329 2.381 38.220 1.00 49.41 141 PHE B C 1
ATOM 11129 O O . PHE B 1 146 ? 15.300 1.697 38.578 1.00 43.64 141 PHE B O 1
ATOM 11146 N N . VAL B 1 147 ? 13.452 1.942 37.330 1.00 48.00 142 VAL B N 1
ATOM 11147 C CA . VAL B 1 147 ? 13.582 0.623 36.732 1.00 52.84 142 VAL B CA 1
ATOM 11148 C C . VAL B 1 147 ? 14.805 0.565 35.842 1.00 49.77 142 VAL B C 1
ATOM 11149 O O . VAL B 1 147 ? 15.533 -0.416 35.851 1.00 46.81 142 VAL B O 1
ATOM 11162 N N . GLN B 1 148 ? 15.032 1.596 35.042 1.00 52.29 143 GLN B N 1
ATOM 11163 C CA . GLN B 1 148 ? 16.198 1.646 34.175 1.00 52.22 143 GLN B CA 1
ATOM 11164 C C . GLN B 1 148 ? 17.485 1.595 34.989 1.00 47.34 143 GLN B C 1
ATOM 11165 O O . GLN B 1 148 ? 18.444 0.925 34.618 1.00 44.71 143 GLN B O 1
ATOM 11179 N N . LEU B 1 149 ? 17.508 2.248 36.139 1.00 50.70 144 LEU B N 1
ATOM 11180 C CA . LEU B 1 149 ? 18.702 2.184 36.983 1.00 46.94 144 LEU B CA 1
ATOM 11181 C C . LEU B 1 149 ? 18.938 0.765 37.518 1.00 46.24 144 LEU B C 1
ATOM 11182 O O . LEU B 1 149 ? 20.083 0.316 37.657 1.00 42.32 144 LEU B O 1
ATOM 11198 N N . GLY B 1 150 ? 17.869 0.055 37.877 1.00 48.10 145 GLY B N 1
ATOM 11199 C CA . GLY B 1 150 ? 18.032 -1.327 38.310 1.00 50.61 145 GLY B CA 1
ATOM 11200 C C . GLY B 1 150 ? 18.573 -2.200 37.192 1.00 54.28 145 GLY B C 1
ATOM 11201 O O . GLY B 1 150 ? 19.448 -3.047 37.406 1.00 53.43 145 GLY B O 1
ATOM 11205 N N . THR B 1 151 ? 18.075 -1.995 35.972 1.00 53.05 146 THR B N 1
ATOM 11206 C CA . THR B 1 151 ? 18.625 -2.712 34.824 1.00 56.70 146 THR B CA 1
ATOM 11207 C C . THR B 1 151 ? 20.093 -2.352 34.578 1.00 57.59 146 THR B C 1
ATOM 11208 O O . THR B 1 151 ? 20.908 -3.223 34.241 1.00 57.05 146 THR B O 1
ATOM 11219 N N . GLN B 1 152 ? 20.454 -1.088 34.790 1.00 55.51 147 GLN B N 1
ATOM 11220 C CA . GLN B 1 152 ? 21.807 -0.637 34.506 1.00 49.63 147 GLN B CA 1
ATOM 11221 C C . GLN B 1 152 ? 22.840 -1.371 35.347 1.00 45.63 147 GLN B C 1
ATOM 11222 O O . GLN B 1 152 ? 23.964 -1.578 34.875 1.00 45.02 147 GLN B O 1
ATOM 11253 N N . SER B 1 154 ? 22.551 -4.492 36.454 1.00 56.35 149 SER B N 1
ATOM 11254 C CA . SER B 1 154 ? 22.351 -5.925 36.279 1.00 60.92 149 SER B CA 1
ATOM 11255 C C . SER B 1 154 ? 23.281 -6.512 35.221 1.00 63.49 149 SER B C 1
ATOM 11256 O O . SER B 1 154 ? 23.693 -5.840 34.276 1.00 64.10 149 SER B O 1
ATOM 11264 N N . GLY B 1 155 ? 23.598 -7.789 35.382 1.00 65.44 150 GLY B N 1
ATOM 11265 C CA . GLY B 1 155 ? 24.514 -8.445 34.475 1.00 65.58 150 GLY B CA 1
ATOM 11266 C C . GLY B 1 155 ? 25.975 -8.171 34.809 1.00 63.68 150 GLY B C 1
ATOM 11267 O O . GLY B 1 155 ? 26.348 -7.807 35.920 1.00 63.41 150 GLY B O 1
ATOM 11271 N N . LYS B 1 156 ? 26.817 -8.372 33.811 1.00 61.37 151 LYS B N 1
ATOM 11272 C CA . LYS B 1 156 ? 28.246 -8.169 33.945 1.00 62.41 151 LYS B CA 1
ATOM 11273 C C . LYS B 1 156 ? 28.541 -6.785 33.395 1.00 56.29 151 LYS B C 1
ATOM 11274 O O . LYS B 1 156 ? 28.292 -6.509 32.217 1.00 59.50 151 LYS B O 1
ATOM 11293 N N . LEU B 1 157 ? 29.037 -5.914 34.248 1.00 53.21 152 LEU B N 1
ATOM 11294 C CA . LEU B 1 157 ? 29.363 -4.562 33.840 1.00 52.07 152 LEU B CA 1
ATOM 11295 C C . LEU B 1 157 ? 30.858 -4.454 33.590 1.00 47.27 152 LEU B C 1
ATOM 11296 O O . LEU B 1 157 ? 31.668 -4.937 34.380 1.00 47.45 152 LEU B O 1
ATOM 11312 N N . SER B 1 158 ? 31.216 -3.806 32.492 1.00 47.73 153 SER B N 1
ATOM 11313 C CA . SER B 1 158 ? 32.591 -3.394 32.264 1.00 49.34 153 SER B CA 1
ATOM 11314 C C . SER B 1 158 ? 33.001 -2.323 33.273 1.00 44.71 153 SER B C 1
ATOM 11315 O O . SER B 1 158 ? 32.171 -1.718 33.953 1.00 45.23 153 SER B O 1
ATOM 11323 N N . PHE B 1 159 ? 34.304 -2.078 33.375 1.00 43.78 154 PHE B N 1
ATOM 11324 C CA . PHE B 1 159 ? 34.753 -1.056 34.300 1.00 44.00 154 PHE B CA 1
ATOM 11325 C C . PHE B 1 159 ? 34.145 0.298 33.965 1.00 44.82 154 PHE B C 1
ATOM 11326 O O . PHE B 1 159 ? 33.795 1.057 34.877 1.00 36.89 154 PHE B O 1
ATOM 11343 N N . GLU B 1 160 ? 34.078 0.656 32.672 1.00 44.70 155 GLU B N 1
ATOM 11344 C CA . GLU B 1 160 ? 33.515 1.942 32.254 1.00 47.03 155 GLU B CA 1
ATOM 11345 C C . GLU B 1 160 ? 32.046 2.070 32.654 1.00 45.51 155 GLU B C 1
ATOM 11346 O O . GLU B 1 160 ? 31.596 3.133 33.126 1.00 43.29 155 GLU B O 1
ATOM 11358 N N . GLU B 1 161 ? 31.299 0.968 32.492 1.00 37.37 156 GLU B N 1
ATOM 11359 C CA . GLU B 1 161 ? 29.906 0.922 32.905 1.00 42.75 156 GLU B CA 1
ATOM 11360 C C . GLU B 1 161 ? 29.753 1.020 34.418 1.00 37.55 156 GLU B C 1
ATOM 11361 O O . GLU B 1 161 ? 28.761 1.576 34.900 1.00 37.77 156 GLU B O 1
ATOM 11373 N N . TRP B 1 162 ? 30.708 0.516 35.193 1.00 40.77 157 TRP B N 1
ATOM 11374 C CA . TRP B 1 162 ? 30.664 0.736 36.638 1.00 40.44 157 TRP B CA 1
ATOM 11375 C C . TRP B 1 162 ? 30.805 2.209 36.981 1.00 36.24 157 TRP B C 1
ATOM 11376 O O . TRP B 1 162 ? 30.118 2.710 37.872 1.00 32.86 157 TRP B O 1
ATOM 11397 N N . LYS B 1 163 ? 31.675 2.904 36.273 1.00 32.80 158 LYS B N 1
ATOM 11398 C CA . LYS B 1 163 ? 31.913 4.316 36.519 1.00 35.06 158 LYS B CA 1
ATOM 11399 C C . LYS B 1 163 ? 30.660 5.122 36.226 1.00 39.45 158 LYS B C 1
ATOM 11400 O O . LYS B 1 163 ? 30.231 5.941 37.050 1.00 37.82 158 LYS B O 1
ATOM 11419 N N . GLU B 1 164 ? 30.033 4.866 35.073 1.00 41.97 159 GLU B N 1
ATOM 11420 C CA . GLU B 1 164 ? 28.818 5.594 34.712 1.00 43.72 159 GLU B CA 1
ATOM 11421 C C . GLU B 1 164 ? 27.679 5.317 35.692 1.00 37.96 159 GLU B C 1
ATOM 11422 O O . GLU B 1 164 ? 26.885 6.220 35.984 1.00 33.22 159 GLU B O 1
ATOM 11434 N N . LEU B 1 165 ? 27.523 4.068 36.143 1.00 33.21 160 LEU B N 1
ATOM 11435 C CA . LEU B 1 165 ? 26.459 3.728 37.099 1.00 32.73 160 LEU B CA 1
ATOM 11436 C C . LEU B 1 165 ? 26.678 4.407 38.458 1.00 31.79 160 LEU B C 1
ATOM 11437 O O . LEU B 1 165 ? 25.761 4.987 39.055 1.00 33.07 160 LEU B O 1
ATOM 11453 N N . TYR B 1 166 ? 27.888 4.339 38.983 1.00 33.77 161 TYR B N 1
ATOM 11454 C CA . TYR B 1 166 ? 28.191 5.008 40.243 1.00 33.77 161 TYR B CA 1
ATOM 11455 C C . TYR B 1 166 ? 27.950 6.517 40.129 1.00 34.35 161 TYR B C 1
ATOM 11456 O O . TYR B 1 166 ? 27.413 7.144 41.053 1.00 34.98 161 TYR B O 1
ATOM 11474 N N . ARG B 1 167 ? 28.399 7.123 39.020 1.00 33.39 162 ARG B N 1
ATOM 11475 C CA . ARG B 1 167 ? 28.168 8.547 38.798 1.00 31.57 162 ARG B CA 1
ATOM 11476 C C . ARG B 1 167 ? 26.678 8.857 38.793 1.00 33.08 162 ARG B C 1
ATOM 11477 O O . ARG B 1 167 ? 26.242 9.853 39.362 1.00 31.16 162 ARG B O 1
ATOM 11498 N N . ARG B 1 168 ? 25.876 8.001 38.177 1.00 32.07 163 ARG B N 1
ATOM 11499 C CA . ARG B 1 168 ? 24.427 8.223 38.184 1.00 34.56 163 ARG B CA 1
ATOM 11500 C C . ARG B 1 168 ? 23.805 8.030 39.576 1.00 35.78 163 ARG B C 1
ATOM 11501 O O . ARG B 1 168 ? 22.872 8.737 39.956 1.00 34.29 163 ARG B O 1
ATOM 11522 N N . ILE B 1 169 ? 24.295 7.083 40.359 1.00 29.98 164 ILE B N 1
ATOM 11523 C CA . ILE B 1 169 ? 23.761 6.883 41.705 1.00 29.05 164 ILE B CA 1
ATOM 11524 C C . ILE B 1 169 ? 24.080 8.082 42.573 1.00 35.57 164 ILE B C 1
ATOM 11525 O O . ILE B 1 169 ? 23.257 8.507 43.417 1.00 31.27 164 ILE B O 1
ATOM 11541 N N . VAL B 1 170 ? 25.301 8.593 42.446 1.00 29.31 165 VAL B N 1
ATOM 11542 C CA . VAL B 1 170 ? 25.686 9.738 43.245 1.00 33.35 165 VAL B CA 1
ATOM 11543 C C . VAL B 1 170 ? 24.863 10.964 42.851 1.00 37.58 165 VAL B C 1
ATOM 11544 O O . VAL B 1 170 ? 24.487 11.765 43.718 1.00 35.24 165 VAL B O 1
ATOM 11557 N N . PHE B 1 171 ? 24.654 11.164 41.542 1.00 32.54 166 PHE B N 1
ATOM 11558 C CA . PHE B 1 171 ? 23.777 12.202 41.044 1.00 36.58 166 PHE B CA 1
ATOM 11559 C C . PHE B 1 171 ? 22.426 12.136 41.734 1.00 39.08 166 PHE B C 1
ATOM 11560 O O . PHE B 1 171 ? 21.937 13.159 42.227 1.00 35.65 166 PHE B O 1
ATOM 11577 N N . TRP B 1 172 ? 21.775 10.958 41.728 1.00 33.48 167 TRP B N 1
ATOM 11578 C CA . TRP B 1 172 ? 20.448 10.853 42.330 1.00 38.88 167 TRP B CA 1
ATOM 11579 C C . TRP B 1 172 ? 20.520 11.058 43.831 1.00 38.04 167 TRP B C 1
ATOM 11580 O O . TRP B 1 172 ? 19.604 11.644 44.426 1.00 35.60 167 TRP B O 1
ATOM 11601 N N . GLU B 1 173 ? 21.577 10.570 44.470 1.00 34.32 168 GLU B N 1
ATOM 11602 C CA . GLU B 1 173 ? 21.710 10.782 45.906 1.00 41.92 168 GLU B CA 1
ATOM 11603 C C . GLU B 1 173 ? 21.688 12.278 46.243 1.00 40.39 168 GLU B C 1
ATOM 11604 O O . GLU B 1 173 ? 20.958 12.746 47.143 1.00 39.51 168 GLU B O 1
ATOM 11616 N N . ILE B 1 174 ? 22.486 13.049 45.524 1.00 39.50 169 ILE B N 1
ATOM 11617 C CA . ILE B 1 174 ? 22.541 14.472 45.819 1.00 41.71 169 ILE B CA 1
ATOM 11618 C C . ILE B 1 174 ? 21.252 15.179 45.353 1.00 46.31 169 ILE B C 1
ATOM 11619 O O . ILE B 1 174 ? 20.709 16.052 46.057 1.00 41.86 169 ILE B O 1
ATOM 11635 N N . GLU B 1 175 ? 20.730 14.807 44.164 1.00 41.41 170 GLU B N 1
ATOM 11636 C CA . GLU B 1 175 ? 19.505 15.445 43.686 1.00 41.02 170 GLU B CA 1
ATOM 11637 C C . GLU B 1 175 ? 18.352 15.183 44.663 1.00 40.59 170 GLU B C 1
ATOM 11638 O O . GLU B 1 175 ? 17.465 16.031 44.863 1.00 45.70 170 GLU B O 1
ATOM 11650 N N . LEU B 1 176 ? 18.299 13.973 45.204 1.00 40.72 171 LEU B N 1
ATOM 11651 C CA . LEU B 1 176 ? 17.217 13.580 46.095 1.00 40.33 171 LEU B CA 1
ATOM 11652 C C . LEU B 1 176 ? 17.360 14.121 47.514 1.00 42.64 171 LEU B C 1
ATOM 11653 O O . LEU B 1 176 ? 16.376 14.070 48.276 1.00 52.19 171 LEU B O 1
ATOM 11669 N N . GLU B 1 177 ? 18.531 14.596 47.930 1.00 58.68 172 GLU B N 1
ATOM 11670 C CA . GLU B 1 177 ? 18.552 15.159 49.264 1.00 64.66 172 GLU B CA 1
ATOM 11671 C C . GLU B 1 177 ? 17.716 16.424 49.336 1.00 72.77 172 GLU B C 1
ATOM 11672 O O . GLU B 1 177 ? 17.207 16.700 50.418 1.00 69.26 172 GLU B O 1
ATOM 11684 N N . GLN B 1 178 ? 17.508 17.137 48.215 1.00 102.63 173 GLN B N 1
ATOM 11685 C CA . GLN B 1 178 ? 16.574 18.269 48.105 1.00 115.77 173 GLN B CA 1
ATOM 11686 C C . GLN B 1 178 ? 15.179 17.829 47.667 1.00 105.12 173 GLN B C 1
ATOM 11687 O O . GLN B 1 178 ? 14.610 18.422 46.763 1.00 110.00 173 GLN B O 1
ATOM 11701 N N . ALA B 1 179 ? 14.603 16.802 48.277 1.00 72.26 174 ALA B N 1
ATOM 11702 C CA . ALA B 1 179 ? 13.365 16.250 47.744 1.00 66.21 174 ALA B CA 1
ATOM 11703 C C . ALA B 1 179 ? 12.760 15.216 48.687 1.00 68.58 174 ALA B C 1
ATOM 11704 O O . ALA B 1 179 ? 13.068 15.198 49.879 1.00 70.14 174 ALA B O 1
ATOM 11711 N N . ASP B 1 180 ? 11.898 14.354 48.164 1.00 70.21 175 ASP B N 1
ATOM 11712 C CA . ASP B 1 180 ? 11.160 13.418 49.007 1.00 76.29 175 ASP B CA 1
ATOM 11713 C C . ASP B 1 180 ? 12.081 12.436 49.751 1.00 75.53 175 ASP B C 1
ATOM 11714 O O . ASP B 1 180 ? 12.915 11.740 49.156 1.00 68.12 175 ASP B O 1
ATOM 11723 N N . ARG B 1 181 ? 11.883 12.367 51.070 1.00 80.30 176 ARG B N 1
ATOM 11724 C CA . ARG B 1 181 ? 12.657 11.477 51.933 1.00 84.18 176 ARG B CA 1
ATOM 11725 C C . ARG B 1 181 ? 12.438 10.008 51.584 1.00 82.34 176 ARG B C 1
ATOM 11726 O O . ARG B 1 181 ? 13.377 9.199 51.642 1.00 81.32 176 ARG B O 1
ATOM 11747 N N . GLN B 1 182 ? 11.212 9.636 51.208 1.00 82.61 177 GLN B N 1
ATOM 11748 C CA . GLN B 1 182 ? 10.978 8.233 50.881 1.00 82.06 177 GLN B CA 1
ATOM 11749 C C . GLN B 1 182 ? 11.688 7.828 49.592 1.00 75.62 177 GLN B C 1
ATOM 11750 O O . GLN B 1 182 ? 12.150 6.683 49.481 1.00 65.47 177 GLN B O 1
ATOM 11781 N N . GLY B 1 184 ? 14.606 9.103 48.452 1.00 56.21 179 GLY B N 1
ATOM 11782 C CA . GLY B 1 184 ? 15.980 8.886 48.858 1.00 58.91 179 GLY B CA 1
ATOM 11783 C C . GLY B 1 184 ? 16.197 7.529 49.499 1.00 67.86 179 GLY B C 1
ATOM 11784 O O . GLY B 1 184 ? 17.249 6.921 49.310 1.00 64.90 179 GLY B O 1
ATOM 11788 N N . GLU B 1 185 ? 15.199 7.025 50.253 1.00 70.21 180 GLU B N 1
ATOM 11789 C CA . GLU B 1 185 ? 15.298 5.686 50.838 1.00 70.17 180 GLU B CA 1
ATOM 11790 C C . GLU B 1 185 ? 15.297 4.615 49.754 1.00 60.68 180 GLU B C 1
ATOM 11791 O O . GLU B 1 185 ? 16.053 3.651 49.833 1.00 59.95 180 GLU B O 1
ATOM 11803 N N . LEU B 1 186 ? 14.475 4.775 48.723 1.00 57.50 181 LEU B N 1
ATOM 11804 C CA . LEU B 1 186 ? 14.562 3.871 47.587 1.00 54.58 181 LEU B CA 1
ATOM 11805 C C . LEU B 1 186 ? 15.940 3.955 46.937 1.00 53.33 181 LEU B C 1
ATOM 11806 O O . LEU B 1 186 ? 16.511 2.929 46.528 1.00 45.95 181 LEU B O 1
ATOM 11822 N N . LEU B 1 187 ? 16.476 5.167 46.813 1.00 46.95 182 LEU B N 1
ATOM 11823 C CA . LEU B 1 187 ? 17.782 5.275 46.210 1.00 44.53 182 LEU B CA 1
ATOM 11824 C C . LEU B 1 187 ? 18.809 4.532 47.047 1.00 41.48 182 LEU B C 1
ATOM 11825 O O . LEU B 1 187 ? 19.734 3.922 46.495 1.00 39.18 182 LEU B O 1
ATOM 11841 N N . GLU B 1 188 ? 18.738 4.690 48.366 1.00 46.29 183 GLU B N 1
ATOM 11842 C CA . GLU B 1 188 ? 19.676 4.025 49.258 1.00 59.30 183 GLU B CA 1
ATOM 11843 C C . GLU B 1 188 ? 19.686 2.508 49.034 1.00 58.27 183 GLU B C 1
ATOM 11844 O O . GLU B 1 188 ? 20.742 1.871 49.076 1.00 52.49 183 GLU B O 1
ATOM 11907 N N . GLN B 1 190 ? 18.865 0.951 46.213 1.00 46.50 185 GLN B N 1
ATOM 11908 C CA . GLN B 1 190 ? 19.511 0.697 44.942 1.00 41.63 185 GLN B CA 1
ATOM 11909 C C . GLN B 1 190 ? 21.021 0.791 45.095 1.00 37.89 185 GLN B C 1
ATOM 11910 O O . GLN B 1 190 ? 21.762 -0.012 44.508 1.00 40.83 185 GLN B O 1
ATOM 11926 N N . LYS B 1 191 ? 21.495 1.795 45.831 1.00 36.88 186 LYS B N 1
ATOM 11927 C CA . LYS B 1 191 ? 22.921 1.928 46.097 1.00 32.30 186 LYS B CA 1
ATOM 11928 C C . LYS B 1 191 ? 23.483 0.716 46.845 1.00 30.29 186 LYS B C 1
ATOM 11929 O O . LYS B 1 191 ? 24.625 0.287 46.594 1.00 33.60 186 LYS B O 1
ATOM 11948 N N . GLN B 1 192 ? 22.732 0.209 47.824 1.00 35.17 187 GLN B N 1
ATOM 11949 C CA . GLN B 1 192 ? 23.186 -0.952 48.575 1.00 39.93 187 GLN B CA 1
ATOM 11950 C C . GLN B 1 192 ? 23.302 -2.132 47.655 1.00 39.17 187 GLN B C 1
ATOM 11951 O O . GLN B 1 192 ? 24.242 -2.922 47.775 1.00 38.65 187 GLN B O 1
ATOM 11965 N N . GLU B 1 193 ? 22.362 -2.267 46.711 1.00 36.38 188 GLU B N 1
ATOM 11966 C CA . GLU B 1 193 ? 22.450 -3.384 45.766 1.00 42.69 188 GLU B CA 1
ATOM 11967 C C . GLU B 1 193 ? 23.634 -3.200 44.818 1.00 37.95 188 GLU B C 1
ATOM 11968 O O . GLU B 1 193 ? 24.371 -4.164 44.515 1.00 37.64 188 GLU B O 1
ATOM 11980 N N . ALA B 1 194 ? 23.894 -1.954 44.429 1.00 32.50 189 ALA B N 1
ATOM 11981 C CA . ALA B 1 194 ? 25.043 -1.664 43.594 1.00 34.86 189 ALA B CA 1
ATOM 11982 C C . ALA B 1 194 ? 26.327 -2.059 44.293 1.00 36.24 189 ALA B C 1
ATOM 11983 O O . ALA B 1 194 ? 27.229 -2.574 43.642 1.00 37.09 189 ALA B O 1
ATOM 11990 N N . ASN B 1 195 ? 26.458 -1.732 45.582 1.00 31.09 190 ASN B N 1
ATOM 11991 C CA . ASN B 1 195 ? 27.647 -2.046 46.342 1.00 31.96 190 ASN B CA 1
ATOM 11992 C C . ASN B 1 195 ? 27.807 -3.550 46.526 1.00 34.95 190 ASN B C 1
ATOM 11993 O O . ASN B 1 195 ? 28.935 -4.067 46.550 1.00 34.68 190 ASN B O 1
ATOM 12004 N N . ARG B 1 196 ? 26.703 -4.272 46.665 1.00 36.53 191 ARG B N 1
ATOM 12005 C CA . ARG B 1 196 ? 26.789 -5.723 46.738 1.00 35.98 191 ARG B CA 1
ATOM 12006 C C . ARG B 1 196 ? 27.355 -6.278 45.428 1.00 37.41 191 ARG B C 1
ATOM 12007 O O . ARG B 1 196 ? 28.316 -7.077 45.428 1.00 41.40 191 ARG B O 1
ATOM 12028 N N . LEU B 1 197 ? 26.825 -5.799 44.288 1.00 40.06 192 LEU B N 1
ATOM 12029 C CA . LEU B 1 197 ? 27.272 -6.262 42.972 1.00 43.49 192 LEU B CA 1
ATOM 12030 C C . LEU B 1 197 ? 28.691 -5.810 42.684 1.00 42.64 192 LEU B C 1
ATOM 12031 O O . LEU B 1 197 ? 29.476 -6.551 42.076 1.00 38.18 192 LEU B O 1
ATOM 12047 N N . PHE B 1 198 ? 29.065 -4.620 43.163 1.00 37.09 193 PHE B N 1
ATOM 12048 C CA . PHE B 1 198 ? 30.425 -4.165 42.940 1.00 37.49 193 PHE B CA 1
ATOM 12049 C C . PHE B 1 198 ? 31.414 -4.979 43.744 1.00 38.13 193 PHE B C 1
ATOM 12050 O O . PHE B 1 198 ? 32.532 -5.202 43.274 1.00 34.04 193 PHE B O 1
ATOM 12067 N N . ALA B 1 199 ? 31.063 -5.327 44.994 1.00 36.76 194 ALA B N 1
ATOM 12068 C CA . ALA B 1 199 ? 31.944 -6.192 45.771 1.00 42.36 194 ALA B CA 1
ATOM 12069 C C . ALA B 1 199 ? 32.204 -7.500 45.027 1.00 40.05 194 ALA B C 1
ATOM 12070 O O . ALA B 1 199 ? 33.323 -8.005 45.033 1.00 38.03 194 ALA B O 1
ATOM 12077 N N . ARG B 1 200 ? 31.202 -8.050 44.353 1.00 40.82 195 ARG B N 1
ATOM 12078 C CA A ARG B 1 200 ? 31.409 -9.279 43.592 0.43 49.47 195 ARG B CA 1
ATOM 12079 C CA B ARG B 1 200 ? 31.407 -9.277 43.591 0.57 49.44 195 ARG B CA 1
ATOM 12080 C C . ARG B 1 200 ? 32.366 -9.038 42.423 1.00 43.23 195 ARG B C 1
ATOM 12081 O O . ARG B 1 200 ? 33.272 -9.838 42.162 1.00 36.49 195 ARG B O 1
ATOM 12122 N N . PHE B 1 201 ? 32.164 -7.940 41.699 1.00 40.14 196 PHE B N 1
ATOM 12123 C CA . PHE B 1 201 ? 33.077 -7.551 40.630 1.00 39.87 196 PHE B CA 1
ATOM 12124 C C . PHE B 1 201 ? 34.519 -7.421 41.126 1.00 42.11 196 PHE B C 1
ATOM 12125 O O . PHE B 1 201 ? 35.470 -7.921 40.497 1.00 36.18 196 PHE B O 1
ATOM 12142 N N . VAL B 1 202 ? 34.709 -6.754 42.252 1.00 34.14 197 VAL B N 1
ATOM 12143 C CA . VAL B 1 202 ? 36.067 -6.611 42.754 1.00 32.08 197 VAL B CA 1
ATOM 12144 C C . VAL B 1 202 ? 36.665 -7.957 43.167 1.00 36.34 197 VAL B C 1
ATOM 12145 O O . VAL B 1 202 ? 37.840 -8.252 42.870 1.00 37.97 197 VAL B O 1
ATOM 12158 N N . THR B 1 203 ? 35.935 -8.738 43.980 1.00 37.91 198 THR B N 1
ATOM 12159 C CA . THR B 1 203 ? 36.543 -9.964 44.531 1.00 39.52 198 THR B CA 1
ATOM 12160 C C . THR B 1 203 ? 36.847 -10.975 43.422 1.00 40.01 198 THR B C 1
ATOM 12161 O O . THR B 1 203 ? 37.822 -11.741 43.497 1.00 43.08 198 THR B O 1
ATOM 12172 N N . GLN B 1 204 ? 36.023 -10.974 42.376 1.00 43.99 199 GLN B N 1
ATOM 12173 C CA . GLN B 1 204 ? 36.276 -11.859 41.231 1.00 50.14 199 GLN B CA 1
ATOM 12174 C C . GLN B 1 204 ? 37.505 -11.486 40.399 1.00 43.93 199 GLN B C 1
ATOM 12175 O O . GLN B 1 204 ? 38.059 -12.337 39.701 1.00 40.30 199 GLN B O 1
ATOM 12189 N N . ASN B 1 205 ? 37.923 -10.234 40.423 1.00 39.75 200 ASN B N 1
ATOM 12190 C CA . ASN B 1 205 ? 38.907 -9.708 39.497 1.00 39.98 200 ASN B CA 1
ATOM 12191 C C . ASN B 1 205 ? 40.149 -9.181 40.195 1.00 40.10 200 ASN B C 1
ATOM 12192 O O . ASN B 1 205 ? 41.188 -9.031 39.536 1.00 41.19 200 ASN B O 1
ATOM 12203 N N . TYR B 1 206 ? 40.113 -8.958 41.511 1.00 34.83 201 TYR B N 1
ATOM 12204 C CA . TYR B 1 206 ? 41.193 -8.209 42.157 1.00 35.72 201 TYR B CA 1
ATOM 12205 C C . TYR B 1 206 ? 42.578 -8.807 41.877 1.00 39.83 201 TYR B C 1
ATOM 12206 O O . TYR B 1 206 ? 43.483 -8.104 41.431 1.00 36.79 201 TYR B O 1
ATOM 12224 N N . ARG B 1 207 ? 42.761 -10.116 42.143 1.00 42.21 202 ARG B N 1
ATOM 12225 C CA A ARG B 1 207 ? 44.061 -10.757 41.926 0.57 44.49 202 ARG B CA 1
ATOM 12226 C CA B ARG B 1 207 ? 44.051 -10.776 41.917 0.43 44.78 202 ARG B CA 1
ATOM 12227 C C . ARG B 1 207 ? 44.517 -10.617 40.479 1.00 41.60 202 ARG B C 1
ATOM 12228 O O . ARG B 1 207 ? 45.697 -10.390 40.206 1.00 48.83 202 ARG B O 1
ATOM 12269 N N . GLU B 1 208 ? 43.611 -10.843 39.534 1.00 41.76 203 GLU B N 1
ATOM 12270 C CA . GLU B 1 208 ? 43.999 -10.756 38.133 1.00 47.70 203 GLU B CA 1
ATOM 12271 C C . GLU B 1 208 ? 44.428 -9.323 37.810 1.00 50.16 203 GLU B C 1
ATOM 12272 O O . GLU B 1 208 ? 45.354 -9.110 37.008 1.00 47.81 203 GLU B O 1
ATOM 12284 N N . TRP B 1 209 ? 43.803 -8.321 38.462 1.00 36.67 204 TRP B N 1
ATOM 12285 C CA . TRP B 1 209 ? 44.177 -6.938 38.154 1.00 39.06 204 TRP B CA 1
ATOM 12286 C C . TRP B 1 209 ? 45.615 -6.666 38.565 1.00 38.44 204 TRP B C 1
ATOM 12287 O O . TRP B 1 209 ? 46.378 -6.033 37.820 1.00 43.21 204 TRP B O 1
ATOM 12308 N N . ILE B 1 210 ? 46.022 -7.206 39.714 1.00 37.95 205 ILE B N 1
ATOM 12309 C CA . ILE B 1 210 ? 47.324 -6.869 40.259 1.00 39.74 205 ILE B CA 1
ATOM 12310 C C . ILE B 1 210 ? 48.383 -7.638 39.459 1.00 48.21 205 ILE B C 1
ATOM 12311 O O . ILE B 1 210 ? 49.516 -7.168 39.252 1.00 49.01 205 ILE B O 1
ATOM 12327 N N . ALA B 1 211 ? 47.987 -8.796 38.931 1.00 47.27 206 ALA B N 1
ATOM 12328 C CA . ALA B 1 211 ? 48.909 -9.625 38.184 1.00 53.78 206 ALA B CA 1
ATOM 12329 C C . ALA B 1 211 ? 49.083 -9.118 36.771 1.00 58.25 206 ALA B C 1
ATOM 12330 O O . ALA B 1 211 ? 50.089 -9.467 36.135 1.00 61.10 206 ALA B O 1
ATOM 12337 N N . LYS B 1 212 ? 48.159 -8.282 36.273 1.00 56.57 207 LYS B N 1
ATOM 12338 C CA . LYS B 1 212 ? 48.152 -7.907 34.859 1.00 58.45 207 LYS B CA 1
ATOM 12339 C C . LYS B 1 212 ? 48.106 -6.394 34.701 1.00 56.46 207 LYS B C 1
ATOM 12340 O O . LYS B 1 212 ? 47.095 -5.825 34.272 1.00 60.13 207 LYS B O 1
ATOM 12359 N N . PRO B 1 213 ? 49.229 -5.722 34.941 1.00 53.74 208 PRO B N 1
ATOM 12360 C CA . PRO B 1 213 ? 49.218 -4.251 34.801 1.00 54.07 208 PRO B CA 1
ATOM 12361 C C . PRO B 1 213 ? 48.810 -3.733 33.429 1.00 61.08 208 PRO B C 1
ATOM 12362 O O . PRO B 1 213 ? 48.227 -2.635 33.333 1.00 59.95 208 PRO B O 1
ATOM 12373 N N . ASP B 1 214 ? 49.082 -4.486 32.369 1.00 61.36 209 ASP B N 1
ATOM 12374 C CA . ASP B 1 214 ? 48.870 -3.987 31.026 1.00 63.45 209 ASP B CA 1
ATOM 12375 C C . ASP B 1 214 ? 47.403 -3.935 30.649 1.00 61.44 209 ASP B C 1
ATOM 12376 O O . ASP B 1 214 ? 47.036 -3.134 29.787 1.00 64.12 209 ASP B O 1
ATOM 12385 N N . THR B 1 215 ? 46.547 -4.735 31.282 1.00 63.78 210 THR B N 1
ATOM 12386 C CA . THR B 1 215 ? 45.135 -4.703 30.934 1.00 67.87 210 THR B CA 1
ATOM 12387 C C . THR B 1 215 ? 44.173 -4.268 32.052 1.00 64.75 210 THR B C 1
ATOM 12388 O O . THR B 1 215 ? 42.989 -4.090 31.766 1.00 63.60 210 THR B O 1
ATOM 12399 N N . ARG B 1 216 ? 44.627 -4.066 33.293 1.00 58.28 211 ARG B N 1
ATOM 12400 C CA . ARG B 1 216 ? 43.712 -3.792 34.408 1.00 49.50 211 ARG B CA 1
ATOM 12401 C C . ARG B 1 216 ? 43.158 -2.375 34.317 1.00 41.98 211 ARG B C 1
ATOM 12402 O O . ARG B 1 216 ? 43.695 -1.530 33.613 1.00 42.98 211 ARG B O 1
ATOM 12423 N N . PRO B 1 217 ? 42.092 -2.058 35.039 1.00 38.36 212 PRO B N 1
ATOM 12424 C CA . PRO B 1 217 ? 41.701 -0.654 35.176 1.00 39.89 212 PRO B CA 1
ATOM 12425 C C . PRO B 1 217 ? 42.818 0.126 35.839 1.00 37.76 212 PRO B C 1
ATOM 12426 O O . PRO B 1 217 ? 43.655 -0.444 36.525 1.00 34.22 212 PRO B O 1
ATOM 12437 N N . THR B 1 218 ? 42.834 1.437 35.612 1.00 33.33 213 THR B N 1
ATOM 12438 C CA . THR B 1 218 ? 43.786 2.309 36.288 1.00 33.95 213 THR B CA 1
ATOM 12439 C C . THR B 1 218 ? 43.626 2.217 37.786 1.00 30.45 213 THR B C 1
ATOM 12440 O O . THR B 1 218 ? 42.508 2.436 38.295 1.00 32.22 213 THR B O 1
ATOM 12468 N N . SER B 1 220 ? 45.912 2.614 41.889 1.00 30.13 215 SER B N 1
ATOM 12469 C CA . SER B 1 220 ? 46.792 3.559 42.573 1.00 26.91 215 SER B CA 1
ATOM 12470 C C . SER B 1 220 ? 48.176 3.628 41.957 1.00 28.02 215 SER B C 1
ATOM 12471 O O . SER B 1 220 ? 48.627 4.743 41.624 1.00 32.16 215 SER B O 1
ATOM 12479 N N . PRO B 1 221 ? 48.893 2.523 41.712 1.00 32.72 216 PRO B N 1
ATOM 12480 C CA . PRO B 1 221 ? 50.272 2.622 41.209 1.00 33.76 216 PRO B CA 1
ATOM 12481 C C . PRO B 1 221 ? 50.362 3.079 39.748 1.00 39.10 216 PRO B C 1
ATOM 12482 O O . PRO B 1 221 ? 51.486 3.323 39.273 1.00 39.04 216 PRO B O 1
ATOM 12493 N N . ASP B 1 222 ? 49.234 3.174 39.027 1.00 33.43 217 ASP B N 1
ATOM 12494 C CA . ASP B 1 222 ? 49.183 3.580 37.633 1.00 33.14 217 ASP B CA 1
ATOM 12495 C C . ASP B 1 222 ? 48.851 5.059 37.497 1.00 34.38 217 ASP B C 1
ATOM 12496 O O . ASP B 1 222 ? 48.894 5.609 36.389 1.00 37.44 217 ASP B O 1
ATOM 12505 N N . LEU B 1 223 ? 48.452 5.713 38.577 1.00 34.47 218 LEU B N 1
ATOM 12506 C CA . LEU B 1 223 ? 47.784 7.009 38.417 1.00 28.31 218 LEU B CA 1
ATOM 12507 C C . LEU B 1 223 ? 48.668 8.045 37.735 1.00 30.70 218 LEU B C 1
ATOM 12508 O O . LEU B 1 223 ? 48.189 8.788 36.850 1.00 34.57 218 LEU B O 1
ATOM 12524 N N . PHE B 1 224 ? 49.900 8.219 38.215 1.00 32.14 219 PHE B N 1
ATOM 12525 C CA . PHE B 1 224 ? 50.779 9.205 37.611 1.00 35.48 219 PHE B CA 1
ATOM 12526 C C . PHE B 1 224 ? 51.029 8.895 36.140 1.00 39.13 219 PHE B C 1
ATOM 12527 O O . PHE B 1 224 ? 50.971 9.784 35.271 1.00 38.51 219 PHE B O 1
ATOM 12544 N N . LYS B 1 225 ? 51.313 7.637 35.856 1.00 39.25 220 LYS B N 1
ATOM 12545 C CA . LYS B 1 225 ? 51.626 7.211 34.504 1.00 48.67 220 LYS B CA 1
ATOM 12546 C C . LYS B 1 225 ? 50.471 7.515 33.568 1.00 43.81 220 LYS B C 1
ATOM 12547 O O . LYS B 1 225 ? 50.688 7.929 32.421 1.00 39.92 220 LYS B O 1
ATOM 12566 N N . GLN B 1 226 ? 49.237 7.294 34.039 1.00 38.10 221 GLN B N 1
ATOM 12567 C CA . GLN B 1 226 ? 48.044 7.445 33.199 1.00 41.06 221 GLN B CA 1
ATOM 12568 C C . GLN B 1 226 ? 47.501 8.875 33.131 1.00 41.18 221 GLN B C 1
ATOM 12569 O O . GLN B 1 226 ? 46.980 9.324 32.098 1.00 37.92 221 GLN B O 1
ATOM 12583 N N . LYS B 1 227 ? 47.585 9.613 34.221 1.00 37.51 222 LYS B N 1
ATOM 12584 C CA . LYS B 1 227 ? 46.886 10.888 34.298 1.00 38.98 222 LYS B CA 1
ATOM 12585 C C . LYS B 1 227 ? 47.790 12.093 34.385 1.00 38.67 222 LYS B C 1
ATOM 12586 O O . LYS B 1 227 ? 47.330 13.213 34.116 1.00 42.47 222 LYS B O 1
ATOM 12605 N N . VAL B 1 228 ? 49.037 11.911 34.773 1.00 35.05 223 VAL B N 1
ATOM 12606 C CA . VAL B 1 228 ? 49.940 13.032 34.985 1.00 38.32 223 VAL B CA 1
ATOM 12607 C C . VAL B 1 228 ? 51.024 13.099 33.908 1.00 40.39 223 VAL B C 1
ATOM 12608 O O . VAL B 1 228 ? 51.174 14.117 33.226 1.00 37.85 223 VAL B O 1
ATOM 12621 N N . PHE B 1 229 ? 51.795 12.026 33.748 1.00 39.88 224 PHE B N 1
ATOM 12622 C CA . PHE B 1 229 ? 52.914 12.067 32.812 1.00 39.84 224 PHE B CA 1
ATOM 12623 C C . PHE B 1 229 ? 52.502 12.415 31.393 1.00 40.58 224 PHE B C 1
ATOM 12624 O O . PHE B 1 229 ? 53.261 13.138 30.728 1.00 43.45 224 PHE B O 1
ATOM 12641 N N . PRO B 1 230 ? 51.359 11.967 30.868 1.00 39.78 225 PRO B N 1
ATOM 12642 C CA . PRO B 1 230 ? 50.993 12.382 29.504 1.00 41.10 225 PRO B CA 1
ATOM 12643 C C . PRO B 1 230 ? 50.821 13.883 29.362 1.00 43.72 225 PRO B C 1
ATOM 12644 O O . PRO B 1 230 ? 51.073 14.429 28.275 1.00 47.06 225 PRO B O 1
ATOM 12655 N N . LEU B 1 231 ? 50.387 14.570 30.421 1.00 39.34 226 LEU B N 1
ATOM 12656 C CA . LEU B 1 231 ? 50.299 16.024 30.364 1.00 42.36 226 LEU B CA 1
ATOM 12657 C C . LEU B 1 231 ? 51.701 16.645 30.354 1.00 41.86 226 LEU B C 1
ATOM 12658 O O . LEU B 1 231 ? 52.004 17.538 29.538 1.00 45.92 226 LEU B O 1
ATOM 12674 N N . LEU B 1 232 ? 52.563 16.190 31.275 1.00 39.34 227 LEU B N 1
ATOM 12675 C CA . LEU B 1 232 ? 53.907 16.750 31.364 1.00 38.65 227 LEU B CA 1
ATOM 12676 C C . LEU B 1 232 ? 54.722 16.455 30.108 1.00 44.33 227 LEU B C 1
ATOM 12677 O O . LEU B 1 232 ? 55.505 17.301 29.639 1.00 44.53 227 LEU B O 1
ATOM 12693 N N . ASP B 1 233 ? 54.519 15.278 29.530 1.00 40.56 228 ASP B N 1
ATOM 12694 C CA . ASP B 1 233 ? 55.192 14.955 28.279 1.00 50.54 228 ASP B CA 1
ATOM 12695 C C . ASP B 1 233 ? 54.695 15.800 27.110 1.00 54.20 228 ASP B C 1
ATOM 12696 O O . ASP B 1 233 ? 55.388 15.910 26.091 1.00 56.10 228 ASP B O 1
ATOM 12705 N N . ASN B 1 234 ? 53.496 16.357 27.221 1.00 52.38 229 ASN B N 1
ATOM 12706 C CA . ASN B 1 234 ? 52.939 17.230 26.210 1.00 55.29 229 ASN B CA 1
ATOM 12707 C C . ASN B 1 234 ? 53.330 18.695 26.411 1.00 53.18 229 ASN B C 1
ATOM 12708 O O . ASN B 1 234 ? 52.712 19.574 25.801 1.00 52.85 229 ASN B O 1
ATOM 12719 N N . GLY B 1 235 ? 54.289 18.975 27.293 1.00 49.51 230 GLY B N 1
ATOM 12720 C CA . GLY B 1 235 ? 54.691 20.324 27.618 1.00 50.43 230 GLY B CA 1
ATOM 12721 C C . GLY B 1 235 ? 53.809 21.096 28.575 1.00 54.25 230 GLY B C 1
ATOM 12722 O O . GLY B 1 235 ? 54.053 22.291 28.785 1.00 51.89 230 GLY B O 1
ATOM 12726 N N . GLU B 1 236 ? 52.792 20.481 29.154 1.00 50.35 231 GLU B N 1
ATOM 12727 C CA . GLU B 1 236 ? 51.929 21.174 30.092 1.00 51.26 231 GLU B CA 1
ATOM 12728 C C . GLU B 1 236 ? 52.507 21.151 31.503 1.00 53.95 231 GLU B C 1
ATOM 12729 O O . GLU B 1 236 ? 53.234 20.234 31.905 1.00 53.96 231 GLU B O 1
ATOM 12741 N N . LYS B 1 237 ? 52.172 22.174 32.267 1.00 50.70 232 LYS B N 1
ATOM 12742 C CA . LYS B 1 237 ? 52.574 22.248 33.659 1.00 49.85 232 LYS B CA 1
ATOM 12743 C C . LYS B 1 237 ? 51.363 21.956 34.530 1.00 41.12 232 LYS B C 1
ATOM 12744 O O . LYS B 1 237 ? 50.241 22.380 34.223 1.00 43.19 232 LYS B O 1
ATOM 12763 N N . VAL B 1 238 ? 51.602 21.193 35.594 1.00 35.50 233 VAL B N 1
ATOM 12764 C CA . VAL B 1 238 ? 50.566 20.463 36.308 1.00 33.62 233 VAL B CA 1
ATOM 12765 C C . VAL B 1 238 ? 50.744 20.669 37.793 1.00 33.94 233 VAL B C 1
ATOM 12766 O O . VAL B 1 238 ? 51.844 20.488 38.315 1.00 39.49 233 VAL B O 1
ATOM 12779 N N . PHE B 1 239 ? 49.657 21.018 38.475 1.00 37.55 234 PHE B N 1
ATOM 12780 C CA . PHE B 1 239 ? 49.497 20.811 39.922 1.00 32.22 234 PHE B CA 1
ATOM 12781 C C . PHE B 1 239 ? 48.756 19.507 40.136 1.00 33.61 234 PHE B C 1
ATOM 12782 O O . PHE B 1 239 ? 47.628 19.374 39.648 1.00 34.52 234 PHE B O 1
ATOM 12799 N N . PHE B 1 240 ? 49.327 18.591 40.940 1.00 35.43 235 PHE B N 1
ATOM 12800 C CA . PHE B 1 240 ? 48.676 17.338 41.288 1.00 28.15 235 PHE B CA 1
ATOM 12801 C C . PHE B 1 240 ? 48.235 17.488 42.717 1.00 28.86 235 PHE B C 1
ATOM 12802 O O . PHE B 1 240 ? 49.079 17.621 43.598 1.00 32.71 235 PHE B O 1
ATOM 12819 N N . ILE B 1 241 ? 46.949 17.719 42.923 1.00 29.39 236 ILE B N 1
ATOM 12820 C CA . ILE B 1 241 ? 46.387 18.000 44.243 1.00 27.56 236 ILE B CA 1
ATOM 12821 C C . ILE B 1 241 ? 45.658 16.757 44.697 1.00 29.82 236 ILE B C 1
ATOM 12822 O O . ILE B 1 241 ? 44.662 16.344 44.092 1.00 31.45 236 ILE B O 1
ATOM 12838 N N . LEU B 1 242 ? 46.128 16.192 45.778 1.00 29.02 237 LEU B N 1
ATOM 12839 C CA . LEU B 1 242 ? 45.532 15.002 46.352 1.00 25.91 237 LEU B CA 1
ATOM 12840 C C . LEU B 1 242 ? 44.909 15.369 47.694 1.00 29.27 237 LEU B C 1
ATOM 12841 O O . LEU B 1 242 ? 45.603 15.834 48.614 1.00 31.86 237 LEU B O 1
ATOM 12857 N N . ILE B 1 243 ? 43.577 15.257 47.762 1.00 30.45 238 ILE B N 1
ATOM 12858 C CA . ILE B 1 243 ? 42.851 15.503 49.005 1.00 28.79 238 ILE B CA 1
ATOM 12859 C C . ILE B 1 243 ? 42.594 14.165 49.677 1.00 31.67 238 ILE B C 1
ATOM 12860 O O . ILE B 1 243 ? 41.951 13.287 49.101 1.00 33.51 238 ILE B O 1
ATOM 12876 N N . ASP B 1 244 ? 43.195 13.959 50.829 1.00 34.07 239 ASP B N 1
ATOM 12877 C CA . ASP B 1 244 ? 43.047 12.714 51.557 1.00 35.88 239 ASP B CA 1
ATOM 12878 C C . ASP B 1 244 ? 41.568 12.420 51.760 1.00 33.56 239 ASP B C 1
ATOM 12879 O O . ASP B 1 244 ? 40.766 13.302 52.090 1.00 36.98 239 ASP B O 1
ATOM 12888 N N . ASN B 1 245 ? 41.175 11.193 51.462 1.00 40.99 240 ASN B N 1
ATOM 12889 C CA . ASN B 1 245 ? 39.868 10.715 51.903 1.00 40.02 240 ASN B CA 1
ATOM 12890 C C . ASN B 1 245 ? 38.714 11.536 51.317 1.00 40.89 240 ASN B C 1
ATOM 12891 O O . ASN B 1 245 ? 37.923 12.164 52.021 1.00 47.71 240 ASN B O 1
ATOM 12902 N N . PHE B 1 246 ? 38.643 11.561 50.003 1.00 34.03 241 PHE B N 1
ATOM 12903 C CA . PHE B 1 246 ? 37.731 12.468 49.305 1.00 32.29 241 PHE B CA 1
ATOM 12904 C C . PHE B 1 246 ? 36.932 11.695 48.268 1.00 37.50 241 PHE B C 1
ATOM 12905 O O . PHE B 1 246 ? 37.437 11.379 47.178 1.00 41.47 241 PHE B O 1
ATOM 12922 N N . ARG B 1 247 ? 35.692 11.360 48.586 1.00 30.73 242 ARG B N 1
ATOM 12923 C CA . ARG B 1 247 ? 35.001 10.468 47.677 1.00 35.07 242 ARG B CA 1
ATOM 12924 C C . ARG B 1 247 ? 34.236 11.178 46.582 1.00 32.05 242 ARG B C 1
ATOM 12925 O O . ARG B 1 247 ? 34.270 12.413 46.471 1.00 33.98 242 ARG B O 1
ATOM 12946 N N . GLN B 1 248 ? 33.672 10.366 45.681 1.00 26.60 243 GLN B N 1
ATOM 12947 C CA . GLN B 1 248 ? 33.064 10.923 44.497 1.00 27.44 243 GLN B CA 1
ATOM 12948 C C . GLN B 1 248 ? 32.004 11.947 44.861 1.00 32.55 243 GLN B C 1
ATOM 12949 O O . GLN B 1 248 ? 31.937 12.998 44.216 1.00 30.77 243 GLN B O 1
ATOM 12963 N N . ASP B 1 249 ? 31.162 11.693 45.906 1.00 29.07 244 ASP B N 1
ATOM 12964 C CA . ASP B 1 249 ? 30.103 12.648 46.237 1.00 31.07 244 ASP B CA 1
ATOM 12965 C C . ASP B 1 249 ? 30.645 13.897 46.897 1.00 31.26 244 ASP B C 1
ATOM 12966 O O . ASP B 1 249 ? 29.947 14.915 46.910 1.00 32.40 244 ASP B O 1
ATOM 12975 N N . GLN B 1 250 ? 31.864 13.841 47.430 1.00 26.13 245 GLN B N 1
ATOM 12976 C CA . GLN B 1 250 ? 32.512 15.066 47.900 1.00 27.16 245 GLN B CA 1
ATOM 12977 C C . GLN B 1 250 ? 33.034 15.908 46.763 1.00 32.45 245 GLN B C 1
ATOM 12978 O O . GLN B 1 250 ? 32.936 17.145 46.800 1.00 31.62 245 GLN B O 1
ATOM 12992 N N . TRP B 1 251 ? 33.597 15.266 45.749 1.00 30.58 246 TRP B N 1
ATOM 12993 C CA . TRP B 1 251 ? 33.899 15.987 44.516 1.00 31.44 246 TRP B CA 1
ATOM 12994 C C . TRP B 1 251 ? 32.653 16.669 43.949 1.00 30.59 246 TRP B C 1
ATOM 12995 O O . TRP B 1 251 ? 32.707 17.836 43.512 1.00 31.48 246 TRP B O 1
ATOM 13016 N N . GLU B 1 252 ? 31.548 15.913 43.865 1.00 28.24 247 GLU B N 1
ATOM 13017 C CA . GLU B 1 252 ? 30.351 16.497 43.289 1.00 30.53 247 GLU B CA 1
ATOM 13018 C C . GLU B 1 252 ? 29.868 17.679 44.095 1.00 34.49 247 GLU B C 1
ATOM 13019 O O . GLU B 1 252 ? 29.306 18.626 43.514 1.00 31.96 247 GLU B O 1
ATOM 13031 N N . SER B 1 253 ? 30.138 17.687 45.410 1.00 35.58 248 SER B N 1
ATOM 13032 C CA . SER B 1 253 ? 29.713 18.752 46.305 1.00 34.51 248 SER B CA 1
ATOM 13033 C C . SER B 1 253 ? 30.516 20.034 46.127 1.00 41.49 248 SER B C 1
ATOM 13034 O O . SER B 1 253 ? 29.947 21.114 46.377 1.00 37.54 248 SER B O 1
ATOM 13042 N N . VAL B 1 254 ? 31.802 19.960 45.741 1.00 33.56 249 VAL B N 1
ATOM 13043 C CA . VAL B 1 254 ? 32.619 21.174 45.610 1.00 32.75 249 VAL B CA 1
ATOM 13044 C C . VAL B 1 254 ? 32.794 21.631 44.179 1.00 32.28 249 VAL B C 1
ATOM 13045 O O . VAL B 1 254 ? 33.366 22.704 43.971 1.00 32.01 249 VAL B O 1
ATOM 13058 N N . LYS B 1 255 ? 32.286 20.905 43.184 1.00 33.04 250 LYS B N 1
ATOM 13059 C CA . LYS B 1 255 ? 32.726 21.253 41.835 1.00 36.92 250 LYS B CA 1
ATOM 13060 C C . LYS B 1 255 ? 32.095 22.537 41.307 1.00 31.86 250 LYS B C 1
ATOM 13061 O O . LYS B 1 255 ? 32.711 23.213 40.461 1.00 33.12 250 LYS B O 1
ATOM 13080 N N . SER B 1 256 ? 30.907 22.922 41.786 1.00 35.24 251 SER B N 1
ATOM 13081 C CA . SER B 1 256 ? 30.328 24.182 41.311 1.00 37.61 251 SER B CA 1
ATOM 13082 C C . SER B 1 256 ? 31.221 25.347 41.682 1.00 36.18 251 SER B C 1
ATOM 13083 O O . SER B 1 256 ? 31.488 26.199 40.839 1.00 37.74 251 SER B O 1
ATOM 13108 N N . LEU B 1 258 ? 34.482 25.242 42.008 1.00 32.91 253 LEU B N 1
ATOM 13109 C CA . LEU B 1 258 ? 35.651 25.181 41.149 1.00 38.27 253 LEU B CA 1
ATOM 13110 C C . LEU B 1 258 ? 35.318 25.593 39.727 1.00 33.17 253 LEU B C 1
ATOM 13111 O O . LEU B 1 258 ? 36.198 26.070 38.999 1.00 35.68 253 LEU B O 1
ATOM 13127 N N . SER B 1 259 ? 34.072 25.379 39.307 1.00 36.97 254 SER B N 1
ATOM 13128 C CA . SER B 1 259 ? 33.719 25.675 37.927 1.00 40.27 254 SER B CA 1
ATOM 13129 C C . SER B 1 259 ? 33.822 27.174 37.618 1.00 43.90 254 SER B C 1
ATOM 13130 O O . SER B 1 259 ? 33.854 27.559 36.448 1.00 39.99 254 SER B O 1
ATOM 13138 N N . GLU B 1 260 ? 33.892 28.029 38.630 1.00 47.95 255 GLU B N 1
ATOM 13139 C CA . GLU B 1 260 ? 34.132 29.438 38.352 1.00 50.88 255 GLU B CA 1
ATOM 13140 C C . GLU B 1 260 ? 35.526 29.673 37.815 1.00 50.21 255 GLU B C 1
ATOM 13141 O O . GLU B 1 260 ? 35.776 30.722 37.225 1.00 51.09 255 GLU B O 1
ATOM 13153 N N . PHE B 1 261 ? 36.449 28.732 38.007 1.00 40.54 256 PHE B N 1
ATOM 13154 C CA . PHE B 1 261 ? 37.842 28.933 37.622 1.00 39.70 256 PHE B CA 1
ATOM 13155 C C . PHE B 1 261 ? 38.367 27.907 36.622 1.00 42.92 256 PHE B C 1
ATOM 13156 O O . PHE B 1 261 ? 39.392 28.176 35.970 1.00 41.95 256 PHE B O 1
ATOM 13173 N N . TYR B 1 262 ? 37.689 26.772 36.456 1.00 36.24 257 TYR B N 1
ATOM 13174 C CA . TYR B 1 262 ? 38.233 25.683 35.678 1.00 35.98 257 TYR B CA 1
ATOM 13175 C C . TYR B 1 262 ? 37.121 25.090 34.832 1.00 32.75 257 TYR B C 1
ATOM 13176 O O . TYR B 1 262 ? 35.969 25.079 35.222 1.00 33.06 257 TYR B O 1
ATOM 13194 N N . THR B 1 263 ? 37.498 24.471 33.737 1.00 32.49 258 THR B N 1
ATOM 13195 C CA . THR B 1 263 ? 36.705 23.479 33.026 1.00 35.79 258 THR B CA 1
ATOM 13196 C C . THR B 1 263 ? 37.261 22.109 33.423 1.00 37.41 258 THR B C 1
ATOM 13197 O O . THR B 1 263 ? 38.438 21.988 33.786 1.00 33.68 258 THR B O 1
ATOM 13208 N N . PHE B 1 264 ? 36.474 21.063 33.182 1.00 34.39 259 PHE B N 1
ATOM 13209 C CA . PHE B 1 264 ? 36.760 19.769 33.769 1.00 30.37 259 PHE B CA 1
ATOM 13210 C C . PHE B 1 264 ? 36.749 18.670 32.742 1.00 33.51 259 PHE B C 1
ATOM 13211 O O . PHE B 1 264 ? 35.816 18.586 31.943 1.00 35.59 259 PHE B O 1
ATOM 13228 N N . GLU B 1 265 ? 37.680 17.728 32.904 1.00 34.39 260 GLU B N 1
ATOM 13229 C CA . GLU B 1 265 ? 37.538 16.371 32.372 1.00 42.11 260 GLU B CA 1
ATOM 13230 C C . GLU B 1 265 ? 37.486 15.383 33.542 1.00 35.78 260 GLU B C 1
ATOM 13231 O O . GLU B 1 265 ? 38.487 15.163 34.229 1.00 32.21 260 GLU B O 1
ATOM 13243 N N . GLU B 1 266 ? 36.315 14.822 33.790 1.00 31.45 261 GLU B N 1
ATOM 13244 C CA . GLU B 1 266 ? 36.048 14.050 34.993 1.00 35.45 261 GLU B CA 1
ATOM 13245 C C . GLU B 1 266 ? 36.280 12.591 34.711 1.00 34.27 261 GLU B C 1
ATOM 13246 O O . GLU B 1 266 ? 35.815 12.095 33.692 1.00 35.57 261 GLU B O 1
ATOM 13258 N N . ASP B 1 267 ? 36.946 11.900 35.637 1.00 34.03 262 ASP B N 1
ATOM 13259 C CA . ASP B 1 267 ? 37.132 10.459 35.533 1.00 31.69 262 ASP B CA 1
ATOM 13260 C C . ASP B 1 267 ? 37.169 9.887 36.943 1.00 33.21 262 ASP B C 1
ATOM 13261 O O . ASP B 1 267 ? 37.087 10.622 37.939 1.00 30.12 262 ASP B O 1
ATOM 13304 N N . TYR B 1 269 ? 39.143 6.300 39.085 1.00 30.05 264 TYR B N 1
ATOM 13305 C CA . TYR B 1 269 ? 40.066 5.170 39.011 1.00 32.06 264 TYR B CA 1
ATOM 13306 C C . TYR B 1 269 ? 39.832 4.346 40.254 1.00 31.76 264 TYR B C 1
ATOM 13307 O O . TYR B 1 269 ? 39.020 4.715 41.096 1.00 31.00 264 TYR B O 1
ATOM 13326 N N . LEU B 1 270 ? 40.453 3.183 40.340 1.00 28.14 265 LEU B N 1
ATOM 13327 C CA . LEU B 1 270 ? 40.320 2.280 41.477 1.00 29.15 265 LEU B CA 1
ATOM 13328 C C . LEU B 1 270 ? 41.502 2.344 42.446 1.00 30.00 265 LEU B C 1
ATOM 13329 O O . LEU B 1 270 ? 42.642 2.059 42.072 1.00 30.68 265 LEU B O 1
ATOM 13345 N N . SER B 1 271 ? 41.218 2.611 43.717 1.00 26.67 266 SER B N 1
ATOM 13346 C CA . SER B 1 271 ? 42.197 2.421 44.795 1.00 30.05 266 SER B CA 1
ATOM 13347 C C . SER B 1 271 ? 42.544 0.943 44.943 1.00 33.01 266 SER B C 1
ATOM 13348 O O . SER B 1 271 ? 41.686 0.074 44.793 1.00 31.10 266 SER B O 1
ATOM 13356 N N . ILE B 1 272 ? 43.794 0.650 45.301 1.00 30.53 267 ILE B N 1
ATOM 13357 C CA . ILE B 1 272 ? 44.144 -0.692 45.755 1.00 30.68 267 ILE B CA 1
ATOM 13358 C C . ILE B 1 272 ? 43.557 -0.928 47.146 1.00 35.00 267 ILE B C 1
ATOM 13359 O O . ILE B 1 272 ? 43.034 0.005 47.822 1.00 31.13 267 ILE B O 1
ATOM 13375 N N . LEU B 1 273 ? 43.665 -2.204 47.590 1.00 32.75 268 LEU B N 1
ATOM 13376 C CA . LEU B 1 273 ? 43.279 -2.641 48.907 1.00 32.44 268 LEU B CA 1
ATOM 13377 C C . LEU B 1 273 ? 44.524 -2.805 49.757 1.00 35.50 268 LEU B C 1
ATOM 13378 O O . LEU B 1 273 ? 45.556 -3.264 49.269 1.00 32.62 268 LEU B O 1
ATOM 13394 N N . PRO B 1 274 ? 44.546 -2.465 51.012 1.00 31.73 269 PRO B N 1
ATOM 13395 C CA . PRO B 1 274 ? 43.500 -1.754 51.722 1.00 30.74 269 PRO B CA 1
ATOM 13396 C C . PRO B 1 274 ? 43.254 -0.360 51.148 1.00 32.80 269 PRO B C 1
ATOM 13397 O O . PRO B 1 274 ? 44.216 0.293 50.685 1.00 29.80 269 PRO B O 1
ATOM 13408 N N . THR B 1 275 ? 41.995 0.110 51.174 1.00 31.46 270 THR B N 1
ATOM 13409 C CA . THR B 1 275 ? 41.666 1.498 50.805 1.00 32.94 270 THR B CA 1
ATOM 13410 C C . THR B 1 275 ? 42.019 2.420 51.961 1.00 31.37 270 THR B C 1
ATOM 13411 O O . THR B 1 275 ? 41.153 3.019 52.612 1.00 32.76 270 THR B O 1
ATOM 13422 N N . ALA B 1 276 ? 43.323 2.557 52.184 1.00 30.08 271 ALA B N 1
ATOM 13423 C CA . ALA B 1 276 ? 43.859 3.333 53.295 1.00 30.51 271 ALA B CA 1
ATOM 13424 C C . ALA B 1 276 ? 45.168 3.954 52.863 1.00 34.63 271 ALA B C 1
ATOM 13425 O O . ALA B 1 276 ? 45.904 3.367 52.068 1.00 37.22 271 ALA B O 1
ATOM 13432 N N . THR B 1 277 ? 45.467 5.123 53.458 1.00 36.92 272 THR B N 1
ATOM 13433 C CA . THR B 1 277 ? 46.543 5.999 53.004 1.00 32.05 272 THR B CA 1
ATOM 13434 C C . THR B 1 277 ? 47.904 5.320 52.967 1.00 30.34 272 THR B C 1
ATOM 13435 O O . THR B 1 277 ? 48.653 5.473 52.001 1.00 35.21 272 THR B O 1
ATOM 13446 N N . GLN B 1 278 ? 48.246 4.574 53.986 1.00 35.53 273 GLN B N 1
ATOM 13447 C CA . GLN B 1 278 ? 49.572 3.953 54.028 1.00 38.72 273 GLN B CA 1
ATOM 13448 C C . GLN B 1 278 ? 49.842 3.041 52.827 1.00 36.21 273 GLN B C 1
ATOM 13449 O O . GLN B 1 278 ? 50.991 2.895 52.379 1.00 36.29 273 GLN B O 1
ATOM 13463 N N . TYR B 1 279 ? 48.804 2.450 52.269 1.00 37.43 274 TYR B N 1
ATOM 13464 C CA . TYR B 1 279 ? 48.930 1.547 51.133 1.00 34.54 274 TYR B CA 1
ATOM 13465 C C . TYR B 1 279 ? 48.624 2.250 49.813 1.00 34.63 274 TYR B C 1
ATOM 13466 O O . TYR B 1 279 ? 49.475 2.292 48.919 1.00 34.47 274 TYR B O 1
ATOM 13484 N N . ALA B 1 280 ? 47.444 2.868 49.706 1.00 27.82 275 ALA B N 1
ATOM 13485 C CA . ALA B 1 280 ? 47.025 3.483 48.448 1.00 31.14 275 ALA B CA 1
ATOM 13486 C C . ALA B 1 280 ? 47.814 4.764 48.098 1.00 31.72 275 ALA B C 1
ATOM 13487 O O . ALA B 1 280 ? 48.275 4.929 46.961 1.00 30.97 275 ALA B O 1
ATOM 13494 N N . ARG B 1 281 ? 48.057 5.655 49.056 1.00 33.87 276 ARG B N 1
ATOM 13495 C CA . ARG B 1 281 ? 48.735 6.900 48.675 1.00 31.95 276 ARG B CA 1
ATOM 13496 C C . ARG B 1 281 ? 50.221 6.672 48.398 1.00 31.86 276 ARG B C 1
ATOM 13497 O O . ARG B 1 281 ? 50.799 7.310 47.492 1.00 33.42 276 ARG B O 1
ATOM 13518 N N . ASN B 1 282 ? 50.860 5.750 49.147 1.00 35.42 277 ASN B N 1
ATOM 13519 C CA . ASN B 1 282 ? 52.248 5.371 48.840 1.00 34.83 277 ASN B CA 1
ATOM 13520 C C . ASN B 1 282 ? 52.364 4.656 47.502 1.00 35.39 277 ASN B C 1
ATOM 13521 O O . ASN B 1 282 ? 53.276 4.957 46.712 1.00 34.98 277 ASN B O 1
ATOM 13532 N N . ALA B 1 283 ? 51.357 3.851 47.143 1.00 32.19 278 ALA B N 1
ATOM 13533 C CA . ALA B 1 283 ? 51.320 3.312 45.783 1.00 31.71 278 ALA B CA 1
ATOM 13534 C C . ALA B 1 283 ? 51.273 4.406 44.734 1.00 30.46 278 ALA B C 1
ATOM 13535 O O . ALA B 1 283 ? 51.907 4.305 43.664 1.00 32.02 278 ALA B O 1
ATOM 13542 N N . ILE B 1 284 ? 50.443 5.426 44.981 1.00 29.53 279 ILE B N 1
ATOM 13543 C CA . ILE B 1 284 ? 50.332 6.514 44.011 1.00 28.68 279 ILE B CA 1
ATOM 13544 C C . ILE B 1 284 ? 51.689 7.188 43.806 1.00 34.13 279 ILE B C 1
ATOM 13545 O O . ILE B 1 284 ? 52.140 7.450 42.671 1.00 32.35 279 ILE B O 1
ATOM 13561 N N . PHE B 1 285 ? 52.317 7.590 44.908 1.00 32.39 280 PHE B N 1
ATOM 13562 C CA . PHE B 1 285 ? 53.526 8.385 44.771 1.00 34.48 280 PHE B CA 1
ATOM 13563 C C . PHE B 1 285 ? 54.757 7.551 44.399 1.00 41.24 280 PHE B C 1
ATOM 13564 O O . PHE B 1 285 ? 55.735 8.100 43.875 1.00 39.89 280 PHE B O 1
ATOM 13581 N N . SER B 1 286 ? 54.760 6.239 44.659 1.00 35.93 281 SER B N 1
ATOM 13582 C CA . SER B 1 286 ? 55.904 5.446 44.234 1.00 38.09 281 SER B CA 1
ATOM 13583 C C . SER B 1 286 ? 55.696 4.800 42.869 1.00 38.77 281 SER B C 1
ATOM 13584 O O . SER B 1 286 ? 56.679 4.389 42.263 1.00 38.88 281 SER B O 1
ATOM 13592 N N . GLY B 1 287 ? 54.455 4.655 42.398 1.00 43.22 282 GLY B N 1
ATOM 13593 C CA . GLY B 1 287 ? 54.160 3.800 41.257 1.00 40.28 282 GLY B CA 1
ATOM 13594 C C . GLY B 1 287 ? 54.340 2.308 41.478 1.00 42.59 282 GLY B C 1
ATOM 13595 O O . GLY B 1 287 ? 54.462 1.553 40.499 1.00 40.92 282 GLY B O 1
ATOM 13599 N N . LEU B 1 288 ? 54.342 1.857 42.734 1.00 41.36 283 LEU B N 1
ATOM 13600 C CA . LEU B 1 288 ? 54.612 0.476 43.095 1.00 39.10 283 LEU B CA 1
ATOM 13601 C C . LEU B 1 288 ? 53.554 -0.039 44.059 1.00 42.27 283 LEU B C 1
ATOM 13602 O O . LEU B 1 288 ? 52.874 0.738 44.753 1.00 37.03 283 LEU B O 1
ATOM 13635 N N . PRO B 1 290 ? 52.644 -1.943 47.575 1.00 39.18 285 PRO B N 1
ATOM 13636 C CA . PRO B 1 290 ? 53.275 -1.755 48.904 1.00 39.73 285 PRO B CA 1
ATOM 13637 C C . PRO B 1 290 ? 54.363 -2.775 49.252 1.00 49.34 285 PRO B C 1
ATOM 13638 O O . PRO B 1 290 ? 55.334 -2.465 49.962 1.00 48.74 285 PRO B O 1
ATOM 13649 N N . LEU B 1 291 ? 54.181 -4.021 48.851 1.00 47.26 286 LEU B N 1
ATOM 13650 C CA . LEU B 1 291 ? 55.252 -4.987 49.066 1.00 48.39 286 LEU B CA 1
ATOM 13651 C C . LEU B 1 291 ? 56.598 -4.436 48.564 1.00 53.39 286 LEU B C 1
ATOM 13652 O O . LEU B 1 291 ? 57.638 -4.542 49.230 1.00 58.62 286 LEU B O 1
ATOM 13668 N N . GLN B 1 292 ? 56.604 -3.871 47.357 1.00 64.89 287 GLN B N 1
ATOM 13669 C CA . GLN B 1 292 ? 57.846 -3.298 46.832 1.00 69.30 287 GLN B CA 1
ATOM 13670 C C . GLN B 1 292 ? 58.222 -1.991 47.531 1.00 70.34 287 GLN B C 1
ATOM 13671 O O . GLN B 1 292 ? 59.411 -1.695 47.715 1.00 73.55 287 GLN B O 1
ATOM 13685 N N . ILE B 1 293 ? 57.232 -1.190 47.915 1.00 70.29 288 ILE B N 1
ATOM 13686 C CA . ILE B 1 293 ? 57.531 0.054 48.619 1.00 72.73 288 ILE B CA 1
ATOM 13687 C C . ILE B 1 293 ? 58.312 -0.223 49.905 1.00 87.04 288 ILE B C 1
ATOM 13688 O O . ILE B 1 293 ? 59.347 0.398 50.181 1.00 89.55 288 ILE B O 1
ATOM 13704 N N . GLU B 1 294 ? 57.784 -1.116 50.742 1.00 95.32 289 GLU B N 1
ATOM 13705 C CA . GLU B 1 294 ? 58.414 -1.432 52.020 1.00 102.93 289 GLU B CA 1
ATOM 13706 C C . GLU B 1 294 ? 59.840 -1.935 51.808 1.00 106.10 289 GLU B C 1
ATOM 13707 O O . GLU B 1 294 ? 60.758 -1.579 52.559 1.00 106.84 289 GLU B O 1
ATOM 13719 N N . LYS B 1 295 ? 60.032 -2.769 50.782 1.00 100.44 290 LYS B N 1
ATOM 13720 C CA . LYS B 1 295 ? 61.354 -3.221 50.345 1.00 101.07 290 LYS B CA 1
ATOM 13721 C C . LYS B 1 295 ? 62.318 -2.049 50.095 1.00 104.66 290 LYS B C 1
ATOM 13722 O O . LYS B 1 295 ? 63.417 -1.986 50.661 1.00 104.73 290 LYS B O 1
ATOM 13758 N N . PHE B 1 297 ? 61.796 1.516 50.386 1.00 88.69 292 PHE B N 1
ATOM 13759 C CA . PHE B 1 297 ? 61.757 2.658 51.310 1.00 82.33 292 PHE B CA 1
ATOM 13760 C C . PHE B 1 297 ? 61.331 2.186 52.703 1.00 85.08 292 PHE B C 1
ATOM 13761 O O . PHE B 1 297 ? 60.227 2.510 53.177 1.00 76.80 292 PHE B O 1
ATOM 13778 N N . PRO B 1 298 ? 62.181 1.409 53.388 1.00 100.61 293 PRO B N 1
ATOM 13779 C CA . PRO B 1 298 ? 61.792 0.945 54.739 1.00 102.73 293 PRO B CA 1
ATOM 13780 C C . PRO B 1 298 ? 61.613 2.076 55.746 1.00 100.56 293 PRO B C 1
ATOM 13781 O O . PRO B 1 298 ? 60.697 2.021 56.583 1.00 94.72 293 PRO B O 1
ATOM 13792 N N . ASP B 1 299 ? 62.473 3.103 55.684 1.00 98.41 294 ASP B N 1
ATOM 13793 C CA . ASP B 1 299 ? 62.371 4.220 56.613 1.00 96.85 294 ASP B CA 1
ATOM 13794 C C . ASP B 1 299 ? 61.136 5.064 56.357 1.00 91.05 294 ASP B C 1
ATOM 13795 O O . ASP B 1 299 ? 60.714 5.803 57.252 1.00 86.78 294 ASP B O 1
ATOM 13804 N N . LEU B 1 300 ? 60.547 4.964 55.161 1.00 92.40 295 LEU B N 1
ATOM 13805 C CA . LEU B 1 300 ? 59.309 5.661 54.816 1.00 85.84 295 LEU B CA 1
ATOM 13806 C C . LEU B 1 300 ? 58.087 4.742 54.864 1.00 84.36 295 LEU B C 1
ATOM 13807 O O . LEU B 1 300 ? 56.981 5.151 54.443 1.00 79.39 295 LEU B O 1
ATOM 13823 N N . TRP B 1 301 ? 58.254 3.522 55.389 1.00 83.28 296 TRP B N 1
ATOM 13824 C CA . TRP B 1 301 ? 57.123 2.625 55.555 1.00 79.81 296 TRP B CA 1
ATOM 13825 C C . TRP B 1 301 ? 56.590 2.733 56.977 1.00 81.62 296 TRP B C 1
ATOM 13826 O O . TRP B 1 301 ? 56.895 1.899 57.810 1.00 86.65 296 TRP B O 1
ATOM 13847 N N . LYS B 1 310 ? 53.125 6.913 58.633 1.00 99.66 305 LYS B N 1
ATOM 13848 C CA . LYS B 1 310 ? 53.623 5.929 57.671 1.00 95.91 305 LYS B CA 1
ATOM 13849 C C . LYS B 1 310 ? 53.724 6.512 56.233 1.00 85.08 305 LYS B C 1
ATOM 13850 O O . LYS B 1 310 ? 53.996 5.784 55.267 1.00 99.53 305 LYS B O 1
ATOM 13868 N N . ASN B 1 311 ? 53.536 7.839 56.117 1.00 107.14 306 ASN B N 1
ATOM 13869 C CA . ASN B 1 311 ? 53.700 8.602 54.872 1.00 94.92 306 ASN B CA 1
ATOM 13870 C C . ASN B 1 311 ? 54.539 9.859 55.088 1.00 98.91 306 ASN B C 1
ATOM 13871 O O . ASN B 1 311 ? 54.241 10.915 54.524 1.00 97.57 306 ASN B O 1
ATOM 13882 N N . LEU B 1 312 ? 55.605 9.771 55.880 1.00 107.34 307 LEU B N 1
ATOM 13883 C CA . LEU B 1 312 ? 56.214 10.973 56.439 1.00 109.98 307 LEU B CA 1
ATOM 13884 C C . LEU B 1 312 ? 56.844 11.862 55.361 1.00 114.89 307 LEU B C 1
ATOM 13885 O O . LEU B 1 312 ? 56.559 13.067 55.293 1.00 111.68 307 LEU B O 1
ATOM 13901 N N . ASN B 1 313 ? 57.707 11.307 54.516 1.00 133.16 308 ASN B N 1
ATOM 13902 C CA . ASN B 1 313 ? 58.083 11.990 53.287 1.00 135.92 308 ASN B CA 1
ATOM 13903 C C . ASN B 1 313 ? 57.908 11.034 52.120 1.00 123.94 308 ASN B C 1
ATOM 13904 O O . ASN B 1 313 ? 58.413 9.911 52.139 1.00 132.30 308 ASN B O 1
ATOM 13915 N N . GLU B 1 314 ? 57.141 11.463 51.137 1.00 87.43 309 GLU B N 1
ATOM 13916 C CA . GLU B 1 314 ? 56.857 10.712 49.932 1.00 72.01 309 GLU B CA 1
ATOM 13917 C C . GLU B 1 314 ? 57.579 11.348 48.751 1.00 67.11 309 GLU B C 1
ATOM 13918 O O . GLU B 1 314 ? 57.428 10.891 47.608 1.00 61.85 309 GLU B O 1
ATOM 13930 N N . GLU B 1 315 ? 58.332 12.434 49.000 1.00 64.93 310 GLU B N 1
ATOM 13931 C CA . GLU B 1 315 ? 59.066 13.075 47.915 1.00 63.52 310 GLU B CA 1
ATOM 13932 C C . GLU B 1 315 ? 60.094 12.141 47.304 1.00 61.01 310 GLU B C 1
ATOM 13933 O O . GLU B 1 315 ? 60.183 12.117 46.067 1.00 60.11 310 GLU B O 1
ATOM 13945 N N . PRO B 1 316 ? 60.894 11.377 48.078 1.00 62.80 311 PRO B N 1
ATOM 13946 C CA . PRO B 1 316 ? 61.785 10.366 47.463 1.00 62.93 311 PRO B CA 1
ATOM 13947 C C . PRO B 1 316 ? 61.057 9.364 46.573 1.00 63.36 311 PRO B C 1
ATOM 13948 O O . PRO B 1 316 ? 61.556 8.989 45.501 1.00 61.37 311 PRO B O 1
ATOM 13976 N N . ILE B 1 318 ? 58.361 9.899 44.855 1.00 44.73 313 ILE B N 1
ATOM 13977 C CA . ILE B 1 318 ? 58.004 10.591 43.612 1.00 44.18 313 ILE B CA 1
ATOM 13978 C C . ILE B 1 318 ? 59.238 10.746 42.744 1.00 45.72 313 ILE B C 1
ATOM 13979 O O . ILE B 1 318 ? 59.209 10.568 41.522 1.00 41.34 313 ILE B O 1
ATOM 13995 N N A ARG B 1 319 ? 60.375 11.074 43.360 0.53 44.61 314 ARG B N 1
ATOM 13996 N N B ARG B 1 319 ? 60.379 11.071 43.356 0.47 44.65 314 ARG B N 1
ATOM 13997 C CA A ARG B 1 319 ? 61.631 11.195 42.630 0.53 45.99 314 ARG B CA 1
ATOM 13998 C CA B ARG B 1 319 ? 61.618 11.195 42.597 0.47 45.89 314 ARG B CA 1
ATOM 13999 C C A ARG B 1 319 ? 62.015 9.878 41.947 0.53 44.99 314 ARG B C 1
ATOM 14000 C C B ARG B 1 319 ? 61.996 9.869 41.928 0.47 44.99 314 ARG B C 1
ATOM 14001 O O A ARG B 1 319 ? 62.402 9.855 40.768 0.53 45.80 314 ARG B O 1
ATOM 14002 O O B ARG B 1 319 ? 62.364 9.829 40.743 0.47 45.61 314 ARG B O 1
ATOM 14043 N N . THR B 1 320 ? 61.904 8.760 42.669 1.00 47.73 315 THR B N 1
ATOM 14044 C CA . THR B 1 320 ? 62.294 7.466 42.081 1.00 51.70 315 THR B CA 1
ATOM 14045 C C . THR B 1 320 ? 61.338 7.074 40.948 1.00 48.28 315 THR B C 1
ATOM 14046 O O . THR B 1 320 ? 61.755 6.471 39.948 1.00 43.64 315 THR B O 1
ATOM 14058 N N . LEU B 1 321 ? 60.039 7.399 41.096 1.00 39.31 316 LEU B N 1
ATOM 14059 C CA . LEU B 1 321 ? 59.057 7.147 40.034 1.00 38.80 316 LEU B CA 1
ATOM 14060 C C . LEU B 1 321 ? 59.396 7.885 38.735 1.00 43.01 316 LEU B C 1
ATOM 14061 O O . LEU B 1 321 ? 59.350 7.316 37.627 1.00 44.25 316 LEU B O 1
ATOM 14077 N N . ILE B 1 322 ? 59.725 9.164 38.859 1.00 44.13 317 ILE B N 1
ATOM 14078 C CA . ILE B 1 322 ? 60.079 9.967 37.695 1.00 45.84 317 ILE B CA 1
ATOM 14079 C C . ILE B 1 322 ? 61.312 9.380 36.999 1.00 49.88 317 ILE B C 1
ATOM 14080 O O . ILE B 1 322 ? 61.332 9.186 35.772 1.00 47.99 317 ILE B O 1
ATOM 14096 N N . GLU B 1 323 ? 62.353 9.072 37.777 1.00 62.82 318 GLU B N 1
ATOM 14097 C CA . GLU B 1 323 ? 63.567 8.495 37.205 1.00 66.47 318 GLU B CA 1
ATOM 14098 C C . GLU B 1 323 ? 63.303 7.127 36.603 1.00 60.01 318 GLU B C 1
ATOM 14099 O O . GLU B 1 323 ? 63.834 6.814 35.535 1.00 57.59 318 GLU B O 1
ATOM 14111 N N . ARG B 1 324 ? 62.448 6.316 37.234 1.00 57.20 319 ARG B N 1
ATOM 14112 C CA . ARG B 1 324 ? 62.191 4.988 36.681 1.00 60.13 319 ARG B CA 1
ATOM 14113 C C . ARG B 1 324 ? 61.616 5.046 35.265 1.00 59.26 319 ARG B C 1
ATOM 14114 O O . ARG B 1 324 ? 61.899 4.170 34.431 1.00 58.89 319 ARG B O 1
ATOM 14135 N N . TYR B 1 325 ? 60.822 6.066 34.976 1.00 55.62 320 TYR B N 1
ATOM 14136 C CA . TYR B 1 325 ? 60.265 6.296 33.653 1.00 58.73 320 TYR B CA 1
ATOM 14137 C C . TYR B 1 325 ? 61.155 7.174 32.764 1.00 61.30 320 TYR B C 1
ATOM 14138 O O . TYR B 1 325 ? 60.723 7.600 31.678 1.00 58.35 320 TYR B O 1
ATOM 14156 N N . ARG B 1 326 ? 62.384 7.431 33.196 1.00 58.25 321 ARG B N 1
ATOM 14157 C CA . ARG B 1 326 ? 63.357 8.138 32.386 1.00 67.34 321 ARG B CA 1
ATOM 14158 C C . ARG B 1 326 ? 62.933 9.566 32.072 1.00 60.72 321 ARG B C 1
ATOM 14159 O O . ARG B 1 326 ? 63.314 10.104 31.025 1.00 58.90 321 ARG B O 1
ATOM 14180 N N . LYS B 1 327 ? 62.155 10.200 32.941 1.00 58.25 322 LYS B N 1
ATOM 14181 C CA . LYS B 1 327 ? 61.752 11.587 32.721 1.00 63.09 322 LYS B CA 1
ATOM 14182 C C . LYS B 1 327 ? 62.651 12.513 33.541 1.00 60.24 322 LYS B C 1
ATOM 14183 O O . LYS B 1 327 ? 63.403 12.070 34.412 1.00 59.02 322 LYS B O 1
ATOM 14202 N N . HIS B 1 328 ? 62.558 13.811 33.267 1.00 62.29 323 HIS B N 1
ATOM 14203 C CA . HIS B 1 328 ? 63.419 14.798 33.921 1.00 68.24 323 HIS B CA 1
ATOM 14204 C C . HIS B 1 328 ? 62.606 16.007 34.340 1.00 66.03 323 HIS B C 1
ATOM 14205 O O . HIS B 1 328 ? 62.965 17.153 34.079 1.00 69.31 323 HIS B O 1
ATOM 14219 N N . TYR B 1 329 ? 61.517 15.750 35.059 1.00 59.53 324 TYR B N 1
ATOM 14220 C CA . TYR B 1 329 ? 60.603 16.802 35.461 1.00 59.36 324 TYR B CA 1
ATOM 14221 C C . TYR B 1 329 ? 61.103 17.524 36.711 1.00 58.49 324 TYR B C 1
ATOM 14222 O O . TYR B 1 329 ? 61.421 16.880 37.718 1.00 56.27 324 TYR B O 1
ATOM 14240 N N . SER B 1 330 ? 61.163 18.856 36.662 1.00 56.19 325 SER B N 1
ATOM 14241 C CA . SER B 1 330 ? 61.250 19.630 37.896 1.00 58.14 325 SER B CA 1
ATOM 14242 C C . SER B 1 330 ? 59.943 19.505 38.687 1.00 48.13 325 SER B C 1
ATOM 14243 O O . SER B 1 330 ? 58.852 19.575 38.115 1.00 46.88 325 SER B O 1
ATOM 14251 N N . PHE B 1 331 ? 60.048 19.271 39.997 1.00 42.15 326 PHE B N 1
ATOM 14252 C CA . PHE B 1 331 ? 58.825 19.051 40.769 1.00 45.17 326 PHE B CA 1
ATOM 14253 C C . PHE B 1 331 ? 59.013 19.522 42.203 1.00 47.05 326 PHE B C 1
ATOM 14254 O O . PHE B 1 331 ? 60.134 19.640 42.713 1.00 45.61 326 PHE B O 1
ATOM 14271 N N . SER B 1 332 ? 57.904 19.920 42.813 1.00 39.86 327 SER B N 1
ATOM 14272 C CA . SER B 1 332 ? 57.900 20.136 44.248 1.00 41.28 327 SER B CA 1
ATOM 14273 C C . SER B 1 332 ? 56.893 19.200 44.884 1.00 36.75 327 SER B C 1
ATOM 14274 O O . SER B 1 332 ? 55.968 18.715 44.218 1.00 32.82 327 SER B O 1
ATOM 14282 N N . TYR B 1 333 ? 56.997 19.087 46.208 1.00 36.57 328 TYR B N 1
ATOM 14283 C CA . TYR B 1 333 ? 56.099 18.266 47.018 1.00 37.47 328 TYR B CA 1
ATOM 14284 C C . TYR B 1 333 ? 55.745 19.007 48.295 1.00 38.99 328 TYR B C 1
ATOM 14285 O O . TYR B 1 333 ? 56.640 19.428 49.017 1.00 36.08 328 TYR B O 1
ATOM 14303 N N . ASN B 1 334 ? 54.462 19.228 48.564 1.00 38.58 329 ASN B N 1
ATOM 14304 C CA . ASN B 1 334 ? 54.071 19.903 49.799 1.00 41.50 329 ASN B CA 1
ATOM 14305 C C . ASN B 1 334 ? 52.833 19.250 50.416 1.00 40.79 329 ASN B C 1
ATOM 14306 O O . ASN B 1 334 ? 51.885 18.875 49.718 1.00 39.56 329 ASN B O 1
ATOM 14317 N N . LYS B 1 335 ? 52.838 19.132 51.736 1.00 45.86 330 LYS B N 1
ATOM 14318 C CA . LYS B 1 335 ? 51.755 18.514 52.489 1.00 45.39 330 LYS B CA 1
ATOM 14319 C C . LYS B 1 335 ? 51.191 19.496 53.515 1.00 47.95 330 LYS B C 1
ATOM 14320 O O . LYS B 1 335 ? 51.919 20.036 54.345 1.00 53.00 330 LYS B O 1
ATOM 14339 N N . VAL B 1 336 ? 49.907 19.766 53.438 1.00 44.23 331 VAL B N 1
ATOM 14340 C CA . VAL B 1 336 ? 49.263 20.713 54.341 1.00 51.01 331 VAL B CA 1
ATOM 14341 C C . VAL B 1 336 ? 48.438 19.948 55.357 1.00 55.43 331 VAL B C 1
ATOM 14342 O O . VAL B 1 336 ? 47.377 19.426 55.009 1.00 57.85 331 VAL B O 1
ATOM 14355 N N . TYR B 1 337 ? 48.911 19.889 56.603 1.00 80.21 332 TYR B N 1
ATOM 14356 C CA . TYR B 1 337 ? 48.143 19.261 57.671 1.00 90.33 332 TYR B CA 1
ATOM 14357 C C . TYR B 1 337 ? 47.054 20.188 58.206 1.00 88.95 332 TYR B C 1
ATOM 14358 O O . TYR B 1 337 ? 45.906 19.774 58.396 1.00 92.53 332 TYR B O 1
ATOM 14376 N N . GLU B 1 338 ? 47.403 21.437 58.493 1.00 76.33 333 GLU B N 1
ATOM 14377 C CA . GLU B 1 338 ? 46.510 22.338 59.199 1.00 77.27 333 GLU B CA 1
ATOM 14378 C C . GLU B 1 338 ? 46.538 23.725 58.575 1.00 73.03 333 GLU B C 1
ATOM 14379 O O . GLU B 1 338 ? 47.305 24.016 57.652 1.00 63.82 333 GLU B O 1
ATOM 14391 N N . THR B 1 339 ? 45.660 24.570 59.116 1.00 81.61 334 THR B N 1
ATOM 14392 C CA . THR B 1 339 ? 45.443 25.912 58.600 1.00 82.80 334 THR B CA 1
ATOM 14393 C C . THR B 1 339 ? 46.737 26.709 58.536 1.00 83.03 334 THR B C 1
ATOM 14394 O O . THR B 1 339 ? 47.035 27.345 57.522 1.00 80.83 334 THR B O 1
ATOM 14405 N N . LYS B 1 340 ? 47.501 26.710 59.631 1.00 85.69 335 LYS B N 1
ATOM 14406 C CA . LYS B 1 340 ? 48.719 27.507 59.717 1.00 85.04 335 LYS B CA 1
ATOM 14407 C C . LYS B 1 340 ? 49.586 27.360 58.467 1.00 75.66 335 LYS B C 1
ATOM 14408 O O . LYS B 1 340 ? 50.011 28.354 57.859 1.00 75.06 335 LYS B O 1
ATOM 14427 N N A PHE B 1 341 ? 49.890 26.112 58.094 0.48 64.60 336 PHE B N 1
ATOM 14428 N N B PHE B 1 341 ? 49.824 26.135 58.042 0.52 64.28 336 PHE B N 1
ATOM 14429 C CA A PHE B 1 341 ? 50.779 25.898 56.961 0.48 62.16 336 PHE B CA 1
ATOM 14430 C CA B PHE B 1 341 ? 50.755 25.878 56.955 0.52 62.12 336 PHE B CA 1
ATOM 14431 C C A PHE B 1 341 ? 50.067 26.147 55.635 0.48 57.22 336 PHE B C 1
ATOM 14432 C C B PHE B 1 341 ? 50.085 25.925 55.592 0.52 57.15 336 PHE B C 1
ATOM 14433 O O A PHE B 1 341 ? 50.703 26.598 54.669 0.48 53.89 336 PHE B O 1
ATOM 14434 O O B PHE B 1 341 ? 50.774 26.099 54.575 0.52 55.10 336 PHE B O 1
ATOM 14467 N N . GLY B 1 342 ? 48.758 25.890 55.557 1.00 55.93 337 GLY B N 1
ATOM 14468 C CA . GLY B 1 342 ? 48.063 26.166 54.317 1.00 53.52 337 GLY B CA 1
ATOM 14469 C C . GLY B 1 342 ? 48.083 27.652 53.976 1.00 52.35 337 GLY B C 1
ATOM 14470 O O . GLY B 1 342 ? 48.236 28.031 52.817 1.00 46.72 337 GLY B O 1
ATOM 14475 N N A GLU B 1 343 ? 47.965 28.507 54.994 0.53 56.80 338 GLU B N 1
ATOM 14476 N N B GLU B 1 343 ? 47.957 28.517 54.985 0.47 56.78 338 GLU B N 1
ATOM 14477 C CA A GLU B 1 343 ? 48.075 29.949 54.771 0.53 58.13 338 GLU B CA 1
ATOM 14478 C CA B GLU B 1 343 ? 48.074 29.949 54.707 0.47 57.96 338 GLU B CA 1
ATOM 14479 C C A GLU B 1 343 ? 49.472 30.341 54.285 0.53 57.57 338 GLU B C 1
ATOM 14480 C C B GLU B 1 343 ? 49.483 30.311 54.231 0.47 57.39 338 GLU B C 1
ATOM 14481 O O A GLU B 1 343 ? 49.615 31.199 53.406 0.53 54.59 338 GLU B O 1
ATOM 14482 O O B GLU B 1 343 ? 49.649 31.129 53.317 0.47 54.27 338 GLU B O 1
ATOM 14505 N N . ARG B 1 344 ? 50.509 29.719 54.843 1.00 60.87 339 ARG B N 1
ATOM 14506 C CA . ARG B 1 344 ? 51.876 29.939 54.380 1.00 66.48 339 ARG B CA 1
ATOM 14507 C C . ARG B 1 344 ? 52.023 29.565 52.907 1.00 60.49 339 ARG B C 1
ATOM 14508 O O . ARG B 1 344 ? 52.453 30.383 52.079 1.00 56.00 339 ARG B O 1
ATOM 14530 N N . LEU B 1 345 ? 51.730 28.297 52.578 1.00 56.34 340 LEU B N 1
ATOM 14531 C CA . LEU B 1 345 ? 51.786 27.836 51.197 1.00 50.45 340 LEU B CA 1
ATOM 14532 C C . LEU B 1 345 ? 51.023 28.743 50.251 1.00 46.55 340 LEU B C 1
ATOM 14533 O O . LEU B 1 345 ? 51.532 29.079 49.182 1.00 48.35 340 LEU B O 1
ATOM 14549 N N . LEU B 1 346 ? 49.812 29.164 50.639 1.00 52.05 341 LEU B N 1
ATOM 14550 C CA . LEU B 1 346 ? 49.026 30.062 49.800 1.00 54.84 341 LEU B CA 1
ATOM 14551 C C . LEU B 1 346 ? 49.753 31.385 49.561 1.00 52.68 341 LEU B C 1
ATOM 14552 O O . LEU B 1 346 ? 49.816 31.848 48.420 1.00 55.48 341 LEU B O 1
ATOM 14568 N N . GLY B 1 347 ? 50.342 31.977 50.611 1.00 48.37 342 GLY B N 1
ATOM 14569 C CA . GLY B 1 347 ? 51.083 33.220 50.463 1.00 51.03 342 GLY B CA 1
ATOM 14570 C C . GLY B 1 347 ? 52.235 33.130 49.478 1.00 59.38 342 GLY B C 1
ATOM 14571 O O . GLY B 1 347 ? 52.470 34.077 48.721 1.00 61.04 342 GLY B O 1
ATOM 14575 N N . GLN B 1 348 ? 52.941 31.982 49.441 1.00 59.60 343 GLN B N 1
ATOM 14576 C CA . GLN B 1 348 ? 54.108 31.777 48.573 1.00 62.39 343 GLN B CA 1
ATOM 14577 C C . GLN B 1 348 ? 53.807 30.940 47.316 1.00 52.26 343 GLN B C 1
ATOM 14578 O O . GLN B 1 348 ? 54.727 30.412 46.700 1.00 52.49 343 GLN B O 1
ATOM 14592 N N . ILE B 1 349 ? 52.553 30.817 46.901 1.00 46.55 344 ILE B N 1
ATOM 14593 C CA . ILE B 1 349 ? 52.190 29.817 45.904 1.00 43.45 344 ILE B CA 1
ATOM 14594 C C . ILE B 1 349 ? 52.851 30.097 44.556 1.00 44.57 344 ILE B C 1
ATOM 14595 O O . ILE B 1 349 ? 53.197 29.156 43.820 1.00 44.41 344 ILE B O 1
ATOM 14611 N N A ARG B 1 350 ? 53.082 31.378 44.224 0.50 39.75 345 ARG B N 1
ATOM 14612 N N B ARG B 1 350 ? 53.089 31.373 44.223 0.50 39.74 345 ARG B N 1
ATOM 14613 C CA A ARG B 1 350 ? 53.659 31.697 42.919 0.50 40.67 345 ARG B CA 1
ATOM 14614 C CA B ARG B 1 350 ? 53.657 31.666 42.908 0.50 40.69 345 ARG B CA 1
ATOM 14615 C C A ARG B 1 350 ? 55.109 31.239 42.816 0.50 39.96 345 ARG B C 1
ATOM 14616 C C B ARG B 1 350 ? 55.117 31.241 42.813 0.50 39.98 345 ARG B C 1
ATOM 14617 O O A ARG B 1 350 ? 55.616 31.046 41.704 0.50 39.29 345 ARG B O 1
ATOM 14618 O O B ARG B 1 350 ? 55.636 31.066 41.703 0.50 39.25 345 ARG B O 1
ATOM 14659 N N . SER B 1 351 ? 55.787 31.044 43.946 1.00 41.58 346 SER B N 1
ATOM 14660 C CA . SER B 1 351 ? 57.173 30.604 43.878 1.00 46.59 346 SER B CA 1
ATOM 14661 C C . SER B 1 351 ? 57.245 29.174 43.341 1.00 47.77 346 SER B C 1
ATOM 14662 O O . SER B 1 351 ? 58.300 28.745 42.844 1.00 49.24 346 SER B O 1
ATOM 14671 N N . LEU B 1 352 ? 56.127 28.435 43.407 1.00 43.01 347 LEU B N 1
ATOM 14672 C CA . LEU B 1 352 ? 56.101 27.110 42.799 1.00 45.90 347 LEU B CA 1
ATOM 14673 C C . LEU B 1 352 ? 56.069 27.175 41.275 1.00 44.23 347 LEU B C 1
ATOM 14674 O O . LEU B 1 352 ? 56.105 26.103 40.630 1.00 42.76 347 LEU B O 1
ATOM 14690 N N . SER B 1 353 ? 56.020 28.391 40.692 1.00 41.23 348 SER B N 1
ATOM 14691 C CA . SER B 1 353 ? 55.976 28.520 39.223 1.00 44.16 348 SER B CA 1
ATOM 14692 C C . SER B 1 353 ? 57.238 27.981 38.547 1.00 43.52 348 SER B C 1
ATOM 14693 O O . SER B 1 353 ? 57.272 27.770 37.327 1.00 47.22 348 SER B O 1
ATOM 14701 N N . GLN B 1 354 ? 58.314 27.821 39.293 1.00 43.32 349 GLN B N 1
ATOM 14702 C CA . GLN B 1 354 ? 59.552 27.331 38.686 1.00 53.18 349 GLN B CA 1
ATOM 14703 C C . GLN B 1 354 ? 59.506 25.835 38.342 1.00 50.79 349 GLN B C 1
ATOM 14704 O O . GLN B 1 354 ? 60.352 25.336 37.594 1.00 53.17 349 GLN B O 1
ATOM 14718 N N . ASN B 1 355 ? 58.534 25.117 38.842 1.00 43.57 350 ASN B N 1
ATOM 14719 C CA . ASN B 1 355 ? 58.462 23.675 38.681 1.00 45.37 350 ASN B CA 1
ATOM 14720 C C . ASN B 1 355 ? 57.395 23.311 37.653 1.00 47.68 350 ASN B C 1
ATOM 14721 O O . ASN B 1 355 ? 56.282 23.861 37.662 1.00 46.46 350 ASN B O 1
ATOM 14732 N N . GLN B 1 356 ? 57.715 22.315 36.813 1.00 45.30 351 GLN B N 1
ATOM 14733 C CA . GLN B 1 356 ? 56.739 21.765 35.881 1.00 46.23 351 GLN B CA 1
ATOM 14734 C C . GLN B 1 356 ? 55.645 20.960 36.590 1.00 46.13 351 GLN B C 1
ATOM 14735 O O . GLN B 1 356 ? 54.514 20.890 36.101 1.00 43.88 351 GLN B O 1
ATOM 14749 N N . LEU B 1 357 ? 55.951 20.372 37.747 1.00 40.61 352 LEU B N 1
ATOM 14750 C CA . LEU B 1 357 ? 55.020 19.485 38.439 1.00 41.22 352 LEU B CA 1
ATOM 14751 C C . LEU B 1 357 ? 55.007 19.898 39.881 1.00 37.15 352 LEU B C 1
ATOM 14752 O O . LEU B 1 357 ? 56.030 19.810 40.543 1.00 40.59 352 LEU B O 1
ATOM 14768 N N . ASN B 1 358 ? 53.871 20.338 40.384 1.00 33.57 353 ASN B N 1
ATOM 14769 C CA . ASN B 1 358 ? 53.730 20.662 41.795 1.00 30.42 353 ASN B CA 1
ATOM 14770 C C . ASN B 1 358 ? 52.728 19.716 42.463 1.00 31.98 353 ASN B C 1
ATOM 14771 O O . ASN B 1 358 ? 51.532 19.783 42.163 1.00 30.43 353 ASN B O 1
ATOM 14782 N N . VAL B 1 359 ? 53.176 18.936 43.461 1.00 32.62 354 VAL B N 1
ATOM 14783 C CA . VAL B 1 359 ? 52.348 17.966 44.167 1.00 31.44 354 VAL B CA 1
ATOM 14784 C C . VAL B 1 359 ? 51.988 18.554 45.515 1.00 32.23 354 VAL B C 1
ATOM 14785 O O . VAL B 1 359 ? 52.872 18.970 46.280 1.00 35.81 354 VAL B O 1
ATOM 14798 N N . ILE B 1 360 ? 50.698 18.681 45.766 1.00 30.56 355 ILE B N 1
ATOM 14799 C CA . ILE B 1 360 ? 50.217 19.129 47.059 1.00 33.92 355 ILE B CA 1
ATOM 14800 C C . ILE B 1 360 ? 49.285 18.092 47.633 1.00 29.39 355 ILE B C 1
ATOM 14801 O O . ILE B 1 360 ? 48.355 17.652 46.946 1.00 33.00 355 ILE B O 1
ATOM 14817 N N . VAL B 1 361 ? 49.499 17.740 48.905 1.00 31.86 356 VAL B N 1
ATOM 14818 C CA . VAL B 1 361 ? 48.608 16.845 49.658 1.00 35.59 356 VAL B CA 1
ATOM 14819 C C . VAL B 1 361 ? 47.866 17.704 50.656 1.00 35.38 356 VAL B C 1
ATOM 14820 O O . VAL B 1 361 ? 48.503 18.398 51.453 1.00 35.05 356 VAL B O 1
ATOM 14833 N N . LEU B 1 362 ? 46.537 17.663 50.626 1.00 34.20 357 LEU B N 1
ATOM 14834 C CA . LEU B 1 362 ? 45.669 18.362 51.561 1.00 34.37 357 LEU B CA 1
ATOM 14835 C C . LEU B 1 362 ? 44.999 17.312 52.444 1.00 39.15 357 LEU B C 1
ATOM 14836 O O . LEU B 1 362 ? 44.565 16.251 51.957 1.00 40.35 357 LEU B O 1
ATOM 14852 N N . ASN B 1 363 ? 44.971 17.556 53.742 1.00 89.89 358 ASN B N 1
ATOM 14853 C CA . ASN B 1 363 ? 44.234 16.681 54.632 1.00 92.40 358 ASN B CA 1
ATOM 14854 C C . ASN B 1 363 ? 42.858 17.287 54.875 1.00 89.88 358 ASN B C 1
ATOM 14855 O O . ASN B 1 363 ? 42.738 18.457 55.232 1.00 85.42 358 ASN B O 1
ATOM 14866 N N . PHE B 1 364 ? 41.826 16.528 54.556 1.00 95.50 359 PHE B N 1
ATOM 14867 C CA . PHE B 1 364 ? 40.499 16.762 55.089 1.00 93.29 359 PHE B CA 1
ATOM 14868 C C . PHE B 1 364 ? 40.532 16.453 56.603 1.00 93.31 359 PHE B C 1
ATOM 14869 O O . PHE B 1 364 ? 41.528 15.982 57.146 1.00 102.00 359 PHE B O 1
ATOM 14886 N N . VAL B 1 365 ? 39.445 16.808 57.289 1.00 81.49 360 VAL B N 1
ATOM 14887 C CA . VAL B 1 365 ? 39.168 16.591 58.705 1.00 82.24 360 VAL B CA 1
ATOM 14888 C C . VAL B 1 365 ? 39.283 15.081 59.020 1.00 81.71 360 VAL B C 1
ATOM 14889 O O . VAL B 1 365 ? 38.862 14.240 58.215 1.00 81.92 360 VAL B O 1
ATOM 14902 N N . ASP B 1 366 ? 39.895 14.741 60.154 1.00 81.81 361 ASP B N 1
ATOM 14903 C CA . ASP B 1 366 ? 40.011 13.345 60.568 1.00 88.08 361 ASP B CA 1
ATOM 14904 C C . ASP B 1 366 ? 38.670 12.859 61.115 1.00 90.50 361 ASP B C 1
ATOM 14905 O O . ASP B 1 366 ? 38.141 13.413 62.087 1.00 86.45 361 ASP B O 1
ATOM 14948 N N . SER B 1 369 ? 38.627 9.966 64.447 1.00 101.55 364 SER B N 1
ATOM 14949 C CA . SER B 1 369 ? 39.241 10.347 65.713 1.00 98.46 364 SER B CA 1
ATOM 14950 C C . SER B 1 369 ? 38.435 9.788 66.878 1.00 97.46 364 SER B C 1
ATOM 14951 O O . SER B 1 369 ? 37.204 9.901 66.916 1.00 93.21 364 SER B O 1
ATOM 14959 N N . HIS B 1 370 ? 39.138 9.176 67.829 1.00 107.15 365 HIS B N 1
ATOM 14960 C CA . HIS B 1 370 ? 38.500 8.592 68.999 1.00 112.26 365 HIS B CA 1
ATOM 14961 C C . HIS B 1 370 ? 38.411 9.553 70.174 1.00 112.09 365 HIS B C 1
ATOM 14962 O O . HIS B 1 370 ? 37.785 9.212 71.186 1.00 112.15 365 HIS B O 1
ATOM 14976 N N . ALA B 1 371 ? 39.038 10.724 70.075 1.00 109.74 366 ALA B N 1
ATOM 14977 C CA . ALA B 1 371 ? 38.909 11.734 71.112 1.00 104.92 366 ALA B CA 1
ATOM 14978 C C . ALA B 1 371 ? 37.440 11.894 71.480 1.00 100.56 366 ALA B C 1
ATOM 14979 O O . ALA B 1 371 ? 36.555 11.849 70.625 1.00 101.14 366 ALA B O 1
ATOM 14986 N N . ARG B 1 372 ? 37.183 12.040 72.772 1.00 83.49 367 ARG B N 1
ATOM 14987 C CA . ARG B 1 372 ? 35.806 12.151 73.227 1.00 87.43 367 ARG B CA 1
ATOM 14988 C C . ARG B 1 372 ? 35.107 13.321 72.541 1.00 83.27 367 ARG B C 1
ATOM 14989 O O . ARG B 1 372 ? 33.991 13.185 72.021 1.00 79.62 367 ARG B O 1
ATOM 15010 N N . THR B 1 373 ? 35.772 14.478 72.498 1.00 76.80 368 THR B N 1
ATOM 15011 C CA . THR B 1 373 ? 35.175 15.660 71.887 1.00 77.75 368 THR B CA 1
ATOM 15012 C C . THR B 1 373 ? 34.962 15.435 70.398 1.00 77.45 368 THR B C 1
ATOM 15013 O O . THR B 1 373 ? 33.837 15.544 69.897 1.00 75.60 368 THR B O 1
ATOM 15024 N N . ASP B 1 374 ? 36.044 15.098 69.675 1.00 84.50 369 ASP B N 1
ATOM 15025 C CA . ASP B 1 374 ? 35.917 14.825 68.246 1.00 79.31 369 ASP B CA 1
ATOM 15026 C C . ASP B 1 374 ? 34.803 13.821 67.984 1.00 75.79 369 ASP B C 1
ATOM 15027 O O . ASP B 1 374 ? 33.997 14.002 67.074 1.00 73.21 369 ASP B O 1
ATOM 15036 N N . SER B 1 375 ? 34.691 12.793 68.812 1.00 78.32 370 SER B N 1
ATOM 15037 C CA . SER B 1 375 ? 33.668 11.781 68.571 1.00 85.88 370 SER B CA 1
ATOM 15038 C C . SER B 1 375 ? 32.262 12.362 68.738 1.00 81.61 370 SER B C 1
ATOM 15039 O O . SER B 1 375 ? 31.343 12.028 67.982 1.00 80.85 370 SER B O 1
ATOM 15047 N N . LYS B 1 376 ? 32.073 13.243 69.719 1.00 82.07 371 LYS B N 1
ATOM 15048 C CA . LYS B 1 376 ? 30.760 13.875 69.916 1.00 76.35 371 LYS B CA 1
ATOM 15049 C C . LYS B 1 376 ? 30.412 14.853 68.789 1.00 64.11 371 LYS B C 1
ATOM 15050 O O . LYS B 1 376 ? 29.255 14.952 68.362 1.00 59.16 371 LYS B O 1
ATOM 15086 N N . ILE B 1 378 ? 31.381 14.620 65.661 1.00 59.63 373 ILE B N 1
ATOM 15087 C CA . ILE B 1 378 ? 31.031 13.840 64.482 1.00 61.45 373 ILE B CA 1
ATOM 15088 C C . ILE B 1 378 ? 29.585 13.377 64.566 1.00 62.88 373 ILE B C 1
ATOM 15089 O O . ILE B 1 378 ? 28.841 13.457 63.580 1.00 61.08 373 ILE B O 1
ATOM 15105 N N . ARG B 1 379 ? 29.153 12.902 65.745 1.00 66.57 374 ARG B N 1
ATOM 15106 C CA . ARG B 1 379 ? 27.809 12.341 65.840 1.00 71.82 374 ARG B CA 1
ATOM 15107 C C . ARG B 1 379 ? 26.737 13.385 65.539 1.00 68.41 374 ARG B C 1
ATOM 15108 O O . ARG B 1 379 ? 25.660 13.042 65.023 1.00 68.28 374 ARG B O 1
ATOM 15129 N N . GLU B 1 380 ? 27.013 14.657 65.840 1.00 60.68 375 GLU B N 1
ATOM 15130 C CA . GLU B 1 380 ? 26.048 15.707 65.582 1.00 55.34 375 GLU B CA 1
ATOM 15131 C C . GLU B 1 380 ? 26.244 16.309 64.215 1.00 50.88 375 GLU B C 1
ATOM 15132 O O . GLU B 1 380 ? 25.250 16.643 63.568 1.00 49.18 375 GLU B O 1
ATOM 15144 N N . LEU B 1 381 ? 27.506 16.508 63.798 1.00 46.06 376 LEU B N 1
ATOM 15145 C CA . LEU B 1 381 ? 27.784 17.331 62.607 1.00 43.24 376 LEU B CA 1
ATOM 15146 C C . LEU B 1 381 ? 27.867 16.510 61.343 1.00 44.61 376 LEU B C 1
ATOM 15147 O O . LEU B 1 381 ? 27.761 17.078 60.237 1.00 40.20 376 LEU B O 1
ATOM 15163 N N . ALA B 1 382 ? 28.033 15.197 61.475 1.00 43.81 377 ALA B N 1
ATOM 15164 C CA . ALA B 1 382 ? 28.183 14.336 60.312 1.00 50.39 377 ALA B CA 1
ATOM 15165 C C . ALA B 1 382 ? 27.386 13.062 60.533 1.00 52.77 377 ALA B C 1
ATOM 15166 O O . ALA B 1 382 ? 27.885 11.952 60.340 1.00 42.98 377 ALA B O 1
ATOM 15173 N N . SER B 1 383 ? 26.122 13.211 60.949 1.00 51.73 378 SER B N 1
ATOM 15174 C CA . SER B 1 383 ? 25.343 12.024 61.321 1.00 57.45 378 SER B CA 1
ATOM 15175 C C . SER B 1 383 ? 24.881 11.247 60.097 1.00 54.09 378 SER B C 1
ATOM 15176 O O . SER B 1 383 ? 24.526 10.064 60.200 1.00 57.22 378 SER B O 1
ATOM 15184 N N . ASN B 1 384 ? 24.903 11.883 58.937 1.00 48.75 379 ASN B N 1
ATOM 15185 C CA . ASN B 1 384 ? 24.425 11.281 57.704 1.00 50.15 379 ASN B CA 1
ATOM 15186 C C . ASN B 1 384 ? 25.230 11.861 56.551 1.00 47.71 379 ASN B C 1
ATOM 15187 O O . ASN B 1 384 ? 26.013 12.800 56.735 1.00 40.05 379 ASN B O 1
ATOM 15198 N N A GLU B 1 385 ? 24.985 11.331 55.350 0.52 45.87 380 GLU B N 1
ATOM 15199 N N B GLU B 1 385 ? 25.003 11.300 55.354 0.48 46.02 380 GLU B N 1
ATOM 15200 C CA A GLU B 1 385 ? 25.786 11.692 54.186 0.52 46.72 380 GLU B CA 1
ATOM 15201 C CA B GLU B 1 385 ? 25.785 11.685 54.181 0.48 46.71 380 GLU B CA 1
ATOM 15202 C C A GLU B 1 385 ? 25.512 13.108 53.707 0.52 48.20 380 GLU B C 1
ATOM 15203 C C B GLU B 1 385 ? 25.536 13.134 53.786 0.48 48.36 380 GLU B C 1
ATOM 15204 O O A GLU B 1 385 ? 26.416 13.789 53.234 0.52 41.58 380 GLU B O 1
ATOM 15205 O O B GLU B 1 385 ? 26.463 13.847 53.398 0.48 42.23 380 GLU B O 1
ATOM 15228 N N . ALA B 1 386 ? 24.291 13.586 53.825 1.00 36.38 381 ALA B N 1
ATOM 15229 C CA . ALA B 1 386 ? 24.036 14.975 53.472 1.00 39.68 381 ALA B CA 1
ATOM 15230 C C . ALA B 1 386 ? 24.826 15.909 54.387 1.00 39.68 381 ALA B C 1
ATOM 15231 O O . ALA B 1 386 ? 25.432 16.890 53.931 1.00 38.67 381 ALA B O 1
ATOM 15239 N N . ALA B 1 387 ? 24.824 15.623 55.691 1.00 34.10 382 ALA B N 1
ATOM 15240 C CA . ALA B 1 387 ? 25.622 16.408 56.639 1.00 32.89 382 ALA B CA 1
ATOM 15241 C C . ALA B 1 387 ? 27.117 16.349 56.320 1.00 34.26 382 ALA B C 1
ATOM 15242 O O . ALA B 1 387 ? 27.809 17.367 56.335 1.00 37.45 382 ALA B O 1
ATOM 15249 N N . TYR B 1 388 ? 27.610 15.166 55.969 1.00 34.05 383 TYR B N 1
ATOM 15250 C CA . TYR B 1 388 ? 29.018 15.003 55.601 1.00 34.03 383 TYR B CA 1
ATOM 15251 C C . TYR B 1 388 ? 29.387 15.826 54.368 1.00 30.48 383 TYR B C 1
ATOM 15252 O O . TYR B 1 388 ? 30.441 16.476 54.347 1.00 36.10 383 TYR B O 1
ATOM 15270 N N . ARG B 1 389 ? 28.496 15.873 53.373 1.00 30.32 384 ARG B N 1
ATOM 15271 C CA . ARG B 1 389 ? 28.709 16.703 52.193 1.00 31.06 384 ARG B CA 1
ATOM 15272 C C . ARG B 1 389 ? 28.673 18.183 52.540 1.00 31.16 384 ARG B C 1
ATOM 15273 O O . ARG B 1 389 ? 29.478 18.969 52.018 1.00 32.32 384 ARG B O 1
ATOM 15294 N N . SER B 1 390 ? 27.728 18.582 53.411 1.00 34.20 385 SER B N 1
ATOM 15295 C CA . SER B 1 390 ? 27.654 19.996 53.783 1.00 33.37 385 SER B CA 1
ATOM 15296 C C . SER B 1 390 ? 28.929 20.439 54.498 1.00 31.47 385 SER B C 1
ATOM 15297 O O . SER B 1 390 ? 29.455 21.524 54.247 1.00 35.67 385 SER B O 1
ATOM 15305 N N . LEU B 1 391 ? 29.410 19.622 55.438 1.00 33.20 386 LEU B N 1
ATOM 15306 C CA . LEU B 1 391 ? 30.689 19.903 56.105 1.00 34.98 386 LEU B CA 1
ATOM 15307 C C . LEU B 1 391 ? 31.854 20.003 55.129 1.00 38.09 386 LEU B C 1
ATOM 15308 O O . LEU B 1 391 ? 32.799 20.777 55.355 1.00 34.09 386 LEU B O 1
ATOM 15324 N N . THR B 1 392 ? 31.882 19.123 54.123 1.00 33.55 387 THR B N 1
ATOM 15325 C CA . THR B 1 392 ? 32.937 19.201 53.115 1.00 30.40 387 THR B CA 1
ATOM 15326 C C . THR B 1 392 ? 32.891 20.549 52.391 1.00 30.80 387 THR B C 1
ATOM 15327 O O . THR B 1 392 ? 33.927 21.141 52.101 1.00 32.38 387 THR B O 1
ATOM 15338 N N . LYS B 1 393 ? 31.698 20.987 51.989 1.00 30.69 388 LYS B N 1
ATOM 15339 C CA . LYS B 1 393 ? 31.571 22.255 51.286 1.00 30.48 388 LYS B CA 1
ATOM 15340 C C . LYS B 1 393 ? 32.036 23.404 52.149 1.00 35.24 388 LYS B C 1
ATOM 15341 O O . LYS B 1 393 ? 32.645 24.348 51.638 1.00 32.31 388 LYS B O 1
ATOM 15360 N N . SER B 1 394 ? 31.739 23.347 53.443 1.00 34.41 389 SER B N 1
ATOM 15361 C CA . SER B 1 394 ? 32.108 24.408 54.359 1.00 37.46 389 SER B CA 1
ATOM 15362 C C . SER B 1 394 ? 33.613 24.425 54.557 1.00 33.37 389 SER B C 1
ATOM 15363 O O . SER B 1 394 ? 34.225 25.491 54.483 1.00 37.81 389 SER B O 1
ATOM 15371 N N . TRP B 1 395 ? 34.221 23.256 54.773 1.00 39.56 390 TRP B N 1
ATOM 15372 C CA . TRP B 1 395 ? 35.674 23.178 54.864 1.00 34.42 390 TRP B CA 1
ATOM 15373 C C . TRP B 1 395 ? 36.337 23.711 53.603 1.00 39.53 390 TRP B C 1
ATOM 15374 O O . TRP B 1 395 ? 37.341 24.435 53.673 1.00 34.97 390 TRP B O 1
ATOM 15395 N N . PHE B 1 396 ? 35.842 23.285 52.448 1.00 30.98 391 PHE B N 1
ATOM 15396 C CA . PHE B 1 396 ? 36.495 23.648 51.211 1.00 32.83 391 PHE B CA 1
ATOM 15397 C C . PHE B 1 396 ? 36.496 25.155 51.050 1.00 37.75 391 PHE B C 1
ATOM 15398 O O . PHE B 1 396 ? 37.505 25.743 50.635 1.00 39.54 391 PHE B O 1
ATOM 15415 N N . LYS B 1 397 ? 35.358 25.781 51.382 1.00 36.31 392 LYS B N 1
ATOM 15416 C CA . LYS B 1 397 ? 35.142 27.215 51.158 1.00 42.39 392 LYS B CA 1
ATOM 15417 C C . LYS B 1 397 ? 35.902 28.088 52.152 1.00 44.69 392 LYS B C 1
ATOM 15418 O O . LYS B 1 397 ? 36.393 29.152 51.774 1.00 46.65 392 LYS B O 1
ATOM 15437 N N . HIS B 1 398 ? 36.010 27.669 53.413 1.00 42.03 393 HIS B N 1
ATOM 15438 C CA . HIS B 1 398 ? 36.502 28.518 54.496 1.00 43.52 393 HIS B CA 1
ATOM 15439 C C . HIS B 1 398 ? 37.874 28.084 54.992 1.00 46.62 393 HIS B C 1
ATOM 15440 O O . HIS B 1 398 ? 38.498 28.858 55.699 1.00 52.63 393 HIS B O 1
ATOM 15454 N N . SER B 1 399 ? 38.377 26.897 54.617 1.00 42.79 394 SER B N 1
ATOM 15455 C CA . SER B 1 399 ? 39.806 26.621 54.751 1.00 43.41 394 SER B CA 1
ATOM 15456 C C . SER B 1 399 ? 40.578 27.373 53.663 1.00 38.87 394 SER B C 1
ATOM 15457 O O . SER B 1 399 ? 40.010 28.135 52.880 1.00 43.35 394 SER B O 1
ATOM 15465 N N . THR B 1 400 ? 41.894 27.214 53.628 1.00 47.02 395 THR B N 1
ATOM 15466 C CA . THR B 1 400 ? 42.643 27.813 52.527 1.00 54.15 395 THR B CA 1
ATOM 15467 C C . THR B 1 400 ? 42.491 27.082 51.181 1.00 47.60 395 THR B C 1
ATOM 15468 O O . THR B 1 400 ? 42.951 27.607 50.156 1.00 44.80 395 THR B O 1
ATOM 15479 N N . THR B 1 401 ? 41.782 25.953 51.145 1.00 42.63 396 THR B N 1
ATOM 15480 C CA . THR B 1 401 ? 41.658 25.156 49.923 1.00 41.00 396 THR B CA 1
ATOM 15481 C C . THR B 1 401 ? 41.035 25.957 48.789 1.00 38.57 396 THR B C 1
ATOM 15482 O O . THR B 1 401 ? 41.544 25.964 47.671 1.00 37.80 396 THR B O 1
ATOM 15493 N N . TYR B 1 402 ? 39.929 26.647 49.040 1.00 38.01 397 TYR B N 1
ATOM 15494 C CA . TYR B 1 402 ? 39.284 27.358 47.942 1.00 37.55 397 TYR B CA 1
ATOM 15495 C C . TYR B 1 402 ? 40.225 28.391 47.319 1.00 38.74 397 TYR B C 1
ATOM 15496 O O . TYR B 1 402 ? 40.356 28.480 46.088 1.00 37.20 397 TYR B O 1
ATOM 15514 N N . ASN B 1 403 ? 40.867 29.199 48.162 1.00 36.80 398 ASN B N 1
ATOM 15515 C CA . ASN B 1 403 ? 41.801 30.197 47.668 1.00 43.93 398 ASN B CA 1
ATOM 15516 C C . ASN B 1 403 ? 43.018 29.571 47.017 1.00 39.58 398 ASN B C 1
ATOM 15517 O O . ASN B 1 403 ? 43.578 30.147 46.085 1.00 37.67 398 ASN B O 1
ATOM 15528 N N . LEU B 1 404 ? 43.458 28.418 47.497 1.00 40.44 399 LEU B N 1
ATOM 15529 C CA . LEU B 1 404 ? 44.548 27.749 46.815 1.00 39.26 399 LEU B CA 1
ATOM 15530 C C . LEU B 1 404 ? 44.173 27.457 45.366 1.00 35.84 399 LEU B C 1
ATOM 15531 O O . LEU B 1 404 ? 44.940 27.768 44.428 1.00 39.46 399 LEU B O 1
ATOM 15547 N N . PHE B 1 405 ? 43.007 26.819 45.161 1.00 34.97 400 PHE B N 1
ATOM 15548 C CA . PHE B 1 405 ? 42.597 26.484 43.800 1.00 33.52 400 PHE B CA 1
ATOM 15549 C C . PHE B 1 405 ? 42.439 27.738 42.963 1.00 39.27 400 PHE B C 1
ATOM 15550 O O . PHE B 1 405 ? 42.708 27.735 41.749 1.00 34.80 400 PHE B O 1
ATOM 15567 N N . ARG B 1 406 ? 41.986 28.806 43.598 1.00 38.95 401 ARG B N 1
ATOM 15568 C CA . ARG B 1 406 ? 41.797 30.070 42.910 1.00 43.97 401 ARG B CA 1
ATOM 15569 C C . ARG B 1 406 ? 43.122 30.630 42.424 1.00 41.52 401 ARG B C 1
ATOM 15570 O O . ARG B 1 406 ? 43.243 31.078 41.274 1.00 41.40 401 ARG B O 1
ATOM 15591 N N . SER B 1 407 ? 44.121 30.645 43.305 1.00 39.46 402 SER B N 1
ATOM 15592 C CA . SER B 1 407 ? 45.451 31.139 42.940 1.00 42.23 402 SER B CA 1
ATOM 15593 C C . SER B 1 407 ? 46.137 30.296 41.866 1.00 40.54 402 SER B C 1
ATOM 15594 O O . SER B 1 407 ? 46.820 30.825 40.995 1.00 36.25 402 SER B O 1
ATOM 15602 N N . ILE B 1 408 ? 46.062 28.976 41.964 1.00 33.28 403 ILE B N 1
ATOM 15603 C CA . ILE B 1 408 ? 46.701 28.128 40.966 1.00 33.99 403 ILE B CA 1
ATOM 15604 C C . ILE B 1 408 ? 46.111 28.383 39.594 1.00 36.75 403 ILE B C 1
ATOM 15605 O O . ILE B 1 408 ? 46.806 28.256 38.584 1.00 43.52 403 ILE B O 1
ATOM 15621 N N . ALA B 1 409 ? 44.813 28.676 39.526 1.00 33.39 404 ALA B N 1
ATOM 15622 C CA . ALA B 1 409 ? 44.167 28.942 38.255 1.00 36.08 404 ALA B CA 1
ATOM 15623 C C . ALA B 1 409 ? 44.742 30.197 37.597 1.00 44.95 404 ALA B C 1
ATOM 15624 O O . ALA B 1 409 ? 44.779 30.292 36.374 1.00 44.81 404 ALA B O 1
ATOM 15631 N N . GLU B 1 410 ? 45.234 31.153 38.390 1.00 49.10 405 GLU B N 1
ATOM 15632 C CA . GLU B 1 410 ? 45.861 32.350 37.839 1.00 53.72 405 GLU B CA 1
ATOM 15633 C C . GLU B 1 410 ? 47.257 32.064 37.333 1.00 48.86 405 GLU B C 1
ATOM 15634 O O . GLU B 1 410 ? 47.850 32.932 36.712 1.00 50.43 405 GLU B O 1
ATOM 15663 N N . GLY B 1 412 ? 48.144 29.537 35.356 1.00 54.72 407 GLY B N 1
ATOM 15664 C CA . GLY B 1 412 ? 48.152 28.848 34.083 1.00 58.23 407 GLY B CA 1
ATOM 15665 C C . GLY B 1 412 ? 48.513 27.386 34.130 1.00 56.09 407 GLY B C 1
ATOM 15666 O O . GLY B 1 412 ? 48.985 26.842 33.125 1.00 56.60 407 GLY B O 1
ATOM 15670 N N . TYR B 1 413 ? 48.324 26.724 35.268 1.00 51.39 408 TYR B N 1
ATOM 15671 C CA . TYR B 1 413 ? 48.656 25.312 35.395 1.00 46.69 408 TYR B CA 1
ATOM 15672 C C . TYR B 1 413 ? 47.380 24.498 35.170 1.00 43.42 408 TYR B C 1
ATOM 15673 O O . TYR B 1 413 ? 46.287 24.882 35.617 1.00 44.38 408 TYR B O 1
ATOM 15691 N N . LYS B 1 414 ? 47.518 23.386 34.450 1.00 46.59 409 LYS B N 1
ATOM 15692 C CA . LYS B 1 414 ? 46.562 22.286 34.571 1.00 43.71 409 LYS B CA 1
ATOM 15693 C C . LYS B 1 414 ? 46.574 21.773 36.004 1.00 37.54 409 LYS B C 1
ATOM 15694 O O . LYS B 1 414 ? 47.635 21.674 36.621 1.00 36.63 409 LYS B O 1
ATOM 15713 N N . VAL B 1 415 ? 45.402 21.351 36.509 1.00 37.76 410 VAL B N 1
ATOM 15714 C CA . VAL B 1 415 ? 45.299 20.783 37.858 1.00 31.94 410 VAL B CA 1
ATOM 15715 C C . VAL B 1 415 ? 44.690 19.395 37.748 1.00 37.21 410 VAL B C 1
ATOM 15716 O O . VAL B 1 415 ? 43.602 19.210 37.176 1.00 37.59 410 VAL B O 1
ATOM 15729 N N . VAL B 1 416 ? 45.391 18.422 38.276 1.00 33.84 411 VAL B N 1
ATOM 15730 C CA . VAL B 1 416 ? 44.823 17.099 38.455 1.00 33.72 411 VAL B CA 1
ATOM 15731 C C . VAL B 1 416 ? 44.427 16.970 39.918 1.00 30.99 411 VAL B C 1
ATOM 15732 O O . VAL B 1 416 ? 45.280 16.952 40.806 1.00 38.10 411 VAL B O 1
ATOM 15745 N N . LEU B 1 417 ? 43.129 16.879 40.169 1.00 31.27 412 LEU B N 1
ATOM 15746 C CA . LEU B 1 417 ? 42.548 16.838 41.518 1.00 28.18 412 LEU B CA 1
ATOM 15747 C C . LEU B 1 417 ? 42.085 15.425 41.785 1.00 31.79 412 LEU B C 1
ATOM 15748 O O . LEU B 1 417 ? 41.308 14.848 40.988 1.00 30.78 412 LEU B O 1
ATOM 15764 N N . THR B 1 418 ? 42.584 14.841 42.853 1.00 32.30 413 THR B N 1
ATOM 15765 C CA . THR B 1 418 ? 42.284 13.453 43.082 1.00 24.79 413 THR B CA 1
ATOM 15766 C C . THR B 1 418 ? 42.342 13.161 44.584 1.00 26.22 413 THR B C 1
ATOM 15767 O O . THR B 1 418 ? 42.403 14.064 45.428 1.00 32.00 413 THR B O 1
ATOM 15778 N N . THR B 1 419 ? 42.324 11.866 44.915 1.00 28.10 414 THR B N 1
ATOM 15779 C CA . THR B 1 419 ? 42.303 11.359 46.287 1.00 28.00 414 THR B CA 1
ATOM 15780 C C . THR B 1 419 ? 42.935 9.981 46.242 1.00 29.44 414 THR B C 1
ATOM 15781 O O . THR B 1 419 ? 43.152 9.418 45.163 1.00 31.93 414 THR B O 1
ATOM 15792 N N . ASP B 1 420 ? 43.321 9.467 47.418 1.00 29.53 415 ASP B N 1
ATOM 15793 C CA . ASP B 1 420 ? 43.830 8.104 47.561 1.00 30.86 415 ASP B CA 1
ATOM 15794 C C . ASP B 1 420 ? 42.747 7.073 47.873 1.00 33.95 415 ASP B C 1
ATOM 15795 O O . ASP B 1 420 ? 42.902 5.899 47.496 1.00 32.69 415 ASP B O 1
ATOM 15804 N N . HIS B 1 421 ? 41.680 7.445 48.577 1.00 30.06 416 HIS B N 1
ATOM 15805 C CA . HIS B 1 421 ? 40.580 6.522 48.851 1.00 31.72 416 HIS B CA 1
ATOM 15806 C C . HIS B 1 421 ? 39.411 7.365 49.355 1.00 30.21 416 HIS B C 1
ATOM 15807 O O . HIS B 1 421 ? 39.612 8.492 49.821 1.00 30.11 416 HIS B O 1
ATOM 15821 N N . GLY B 1 422 ? 38.227 6.749 49.414 1.00 29.09 417 GLY B N 1
ATOM 15822 C CA . GLY B 1 422 ? 37.071 7.344 50.047 1.00 30.77 417 GLY B CA 1
ATOM 15823 C C . GLY B 1 422 ? 36.749 6.743 51.417 1.00 27.06 417 GLY B C 1
ATOM 15824 O O . GLY B 1 422 ? 37.600 6.132 52.078 1.00 33.56 417 GLY B O 1
ATOM 15828 N N . THR B 1 423 ? 35.498 6.954 51.850 1.00 32.89 418 THR B N 1
ATOM 15829 C CA . THR B 1 423 ? 34.987 6.398 53.093 1.00 31.95 418 THR B CA 1
ATOM 15830 C C . THR B 1 423 ? 33.550 5.978 52.893 1.00 33.76 418 THR B C 1
ATOM 15831 O O . THR B 1 423 ? 32.858 6.401 51.954 1.00 32.36 418 THR B O 1
ATOM 15842 N N . ILE B 1 424 ? 33.098 5.118 53.797 1.00 33.22 419 ILE B N 1
ATOM 15843 C CA . ILE B 1 424 ? 31.734 4.622 53.735 1.00 32.51 419 ILE B CA 1
ATOM 15844 C C . ILE B 1 424 ? 31.183 4.700 55.151 1.00 36.15 419 ILE B C 1
ATOM 15845 O O . ILE B 1 424 ? 31.898 4.451 56.138 1.00 33.81 419 ILE B O 1
ATOM 15861 N N . GLN B 1 425 ? 29.896 5.012 55.232 1.00 34.13 420 GLN B N 1
ATOM 15862 C CA . GLN B 1 425 ? 29.186 4.965 56.499 1.00 34.73 420 GLN B CA 1
ATOM 15863 C C . GLN B 1 425 ? 28.815 3.513 56.810 1.00 33.30 420 GLN B C 1
ATOM 15864 O O . GLN B 1 425 ? 28.048 2.892 56.063 1.00 35.45 420 GLN B O 1
ATOM 15878 N N . VAL B 1 426 ? 29.401 2.958 57.881 1.00 34.54 421 VAL B N 1
ATOM 15879 C CA . VAL B 1 426 ? 29.217 1.542 58.201 1.00 38.63 421 VAL B CA 1
ATOM 15880 C C . VAL B 1 426 ? 27.942 1.330 59.001 1.00 43.73 421 VAL B C 1
ATOM 15881 O O . VAL B 1 426 ? 27.473 2.230 59.719 1.00 39.96 421 VAL B O 1
ATOM 15894 N N . LYS B 1 427 ? 27.388 0.113 58.880 1.00 39.47 422 LYS B N 1
ATOM 15895 C CA . LYS B 1 427 ? 26.027 -0.176 59.326 1.00 45.10 422 LYS B CA 1
ATOM 15896 C C . LYS B 1 427 ? 25.982 -1.465 60.145 1.00 53.05 422 LYS B C 1
ATOM 15897 O O . LYS B 1 427 ? 25.467 -1.445 61.269 1.00 51.99 422 LYS B O 1
ATOM 15916 N N . ASN B 1 428 ? 26.544 -2.584 59.651 1.00 49.11 423 ASN B N 1
ATOM 15917 C CA . ASN B 1 428 ? 26.331 -3.846 60.332 1.00 52.96 423 ASN B CA 1
ATOM 15918 C C . ASN B 1 428 ? 27.631 -4.560 60.672 1.00 48.89 423 ASN B C 1
ATOM 15919 O O . ASN B 1 428 ? 28.588 -4.582 59.874 1.00 41.61 423 ASN B O 1
ATOM 15930 N N . PRO B 1 429 ? 27.681 -5.169 61.853 1.00 44.44 424 PRO B N 1
ATOM 15931 C CA . PRO B 1 429 ? 28.919 -5.787 62.311 1.00 45.81 424 PRO B CA 1
ATOM 15932 C C . PRO B 1 429 ? 29.185 -7.171 61.726 1.00 47.56 424 PRO B C 1
ATOM 15933 O O . PRO B 1 429 ? 28.275 -7.955 61.425 1.00 43.29 424 PRO B O 1
ATOM 15944 N N . VAL B 1 430 ? 30.482 -7.465 61.621 1.00 44.14 425 VAL B N 1
ATOM 15945 C CA . VAL B 1 430 ? 30.985 -8.764 61.203 1.00 46.00 425 VAL B CA 1
ATOM 15946 C C . VAL B 1 430 ? 31.987 -9.175 62.249 1.00 45.98 425 VAL B C 1
ATOM 15947 O O . VAL B 1 430 ? 32.932 -8.431 62.511 1.00 41.77 425 VAL B O 1
ATOM 15960 N N . LYS B 1 431 ? 31.802 -10.362 62.811 1.00 50.25 426 LYS B N 1
ATOM 15961 C CA . LYS B 1 431 ? 32.599 -10.832 63.928 1.00 57.60 426 LYS B CA 1
ATOM 15962 C C . LYS B 1 431 ? 33.978 -11.294 63.477 1.00 54.68 426 LYS B C 1
ATOM 15963 O O . LYS B 1 431 ? 34.141 -11.955 62.451 1.00 55.85 426 LYS B O 1
ATOM 15982 N N . VAL B 1 432 ? 34.959 -11.000 64.321 1.00 54.01 427 VAL B N 1
ATOM 15983 C CA . VAL B 1 432 ? 36.330 -11.408 64.104 1.00 54.59 427 VAL B CA 1
ATOM 15984 C C . VAL B 1 432 ? 36.991 -11.537 65.470 1.00 57.27 427 VAL B C 1
ATOM 15985 O O . VAL B 1 432 ? 36.733 -10.747 66.385 1.00 57.65 427 VAL B O 1
ATOM 15998 N N . ILE B 1 433 ? 37.834 -12.556 65.608 1.00 55.43 428 ILE B N 1
ATOM 15999 C CA . ILE B 1 433 ? 38.671 -12.752 66.783 1.00 60.77 428 ILE B CA 1
ATOM 16000 C C . ILE B 1 433 ? 40.124 -12.706 66.340 1.00 64.08 428 ILE B C 1
ATOM 16001 O O . ILE B 1 433 ? 40.498 -13.365 65.370 1.00 62.24 428 ILE B O 1
ATOM 16017 N N . GLY B 1 434 ? 40.913 -11.865 66.988 1.00 71.67 429 GLY B N 1
ATOM 16018 C CA . GLY B 1 434 ? 42.327 -11.712 66.703 1.00 81.31 429 GLY B CA 1
ATOM 16019 C C . GLY B 1 434 ? 43.095 -11.726 68.014 1.00 97.20 429 GLY B C 1
ATOM 16020 O O . GLY B 1 434 ? 42.510 -12.014 69.070 1.00 102.47 429 GLY B O 1
ATOM 16024 N N . ASP B 1 435 ? 44.395 -11.429 67.979 1.00 119.65 430 ASP B N 1
ATOM 16025 C CA . ASP B 1 435 ? 45.201 -11.343 69.189 1.00 124.63 430 ASP B CA 1
ATOM 16026 C C . ASP B 1 435 ? 45.317 -9.867 69.603 1.00 128.83 430 ASP B C 1
ATOM 16027 O O . ASP B 1 435 ? 44.686 -8.983 69.011 1.00 124.88 430 ASP B O 1
ATOM 16036 N N . ARG B 1 436 ? 46.102 -9.590 70.650 1.00 140.36 431 ARG B N 1
ATOM 16037 C CA . ARG B 1 436 ? 46.164 -8.229 71.183 1.00 143.16 431 ARG B CA 1
ATOM 16038 C C . ARG B 1 436 ? 46.866 -7.267 70.232 1.00 139.94 431 ARG B C 1
ATOM 16039 O O . ARG B 1 436 ? 46.576 -6.067 70.274 1.00 139.90 431 ARG B O 1
ATOM 16060 N N . SER B 1 437 ? 47.750 -7.768 69.364 1.00 131.95 432 SER B N 1
ATOM 16061 C CA . SER B 1 437 ? 48.462 -6.941 68.397 1.00 127.97 432 SER B CA 1
ATOM 16062 C C . SER B 1 437 ? 47.661 -6.679 67.123 1.00 121.20 432 SER B C 1
ATOM 16063 O O . SER B 1 437 ? 48.176 -6.020 66.217 1.00 117.89 432 SER B O 1
ATOM 16071 N N . THR B 1 438 ? 46.430 -7.179 67.024 1.00 114.90 433 THR B N 1
ATOM 16072 C CA . THR B 1 438 ? 45.612 -6.942 65.842 1.00 108.10 433 THR B CA 1
ATOM 16073 C C . THR B 1 438 ? 45.386 -5.442 65.653 1.00 101.86 433 THR B C 1
ATOM 16074 O O . THR B 1 438 ? 45.127 -4.705 66.612 1.00 102.85 433 THR B O 1
ATOM 16085 N N . ASN B 1 439 ? 45.492 -4.995 64.405 1.00 85.59 434 ASN B N 1
ATOM 16086 C CA . ASN B 1 439 ? 45.297 -3.596 64.061 1.00 75.45 434 ASN B CA 1
ATOM 16087 C C . ASN B 1 439 ? 43.874 -3.136 64.408 1.00 69.86 434 ASN B C 1
ATOM 16088 O O . ASN B 1 439 ? 42.957 -3.939 64.614 1.00 65.90 434 ASN B O 1
ATOM 16099 N N . THR B 1 440 ? 43.686 -1.811 64.413 1.00 72.98 435 THR B N 1
ATOM 16100 C CA . THR B 1 440 ? 42.453 -1.198 64.898 1.00 74.05 435 THR B CA 1
ATOM 16101 C C . THR B 1 440 ? 41.427 -0.889 63.808 1.00 70.39 435 THR B C 1
ATOM 16102 O O . THR B 1 440 ? 40.274 -0.615 64.141 1.00 69.70 435 THR B O 1
ATOM 16113 N N . ASN B 1 441 ? 41.793 -0.952 62.533 1.00 49.84 436 ASN B N 1
ATOM 16114 C CA . ASN B 1 441 ? 40.884 -0.560 61.460 1.00 47.16 436 ASN B CA 1
ATOM 16115 C C . ASN B 1 441 ? 39.576 -1.357 61.499 1.00 41.96 436 ASN B C 1
ATOM 16116 O O . ASN B 1 441 ? 39.569 -2.566 61.728 1.00 41.98 436 ASN B O 1
ATOM 16127 N N . LEU B 1 442 ? 38.457 -0.683 61.238 1.00 38.00 437 LEU B N 1
ATOM 16128 C CA . LEU B 1 442 ? 37.172 -1.367 61.203 1.00 42.65 437 LEU B CA 1
ATOM 16129 C C . LEU B 1 442 ? 36.851 -2.059 59.878 1.00 37.77 437 LEU B C 1
ATOM 16130 O O . LEU B 1 442 ? 35.874 -2.821 59.823 1.00 38.78 437 LEU B O 1
ATOM 16146 N N . ARG B 1 443 ? 37.580 -1.782 58.793 1.00 38.06 438 ARG B N 1
ATOM 16147 C CA . ARG B 1 443 ? 37.251 -2.372 57.504 1.00 34.30 438 ARG B CA 1
ATOM 16148 C C . ARG B 1 443 ? 38.273 -3.385 57.005 1.00 32.92 438 ARG B C 1
ATOM 16149 O O . ARG B 1 443 ? 37.980 -4.135 56.067 1.00 35.67 438 ARG B O 1
ATOM 16170 N N . TYR B 1 444 ? 39.454 -3.450 57.594 1.00 37.46 439 TYR B N 1
ATOM 16171 C CA . TYR B 1 444 ? 40.368 -4.509 57.170 1.00 39.07 439 TYR B CA 1
ATOM 16172 C C . TYR B 1 444 ? 41.140 -4.949 58.398 1.00 40.25 439 TYR B C 1
ATOM 16173 O O . TYR B 1 444 ? 41.348 -4.138 59.294 1.00 39.23 439 TYR B O 1
ATOM 16191 N N . LYS B 1 445 ? 41.535 -6.239 58.449 1.00 39.70 440 LYS B N 1
ATOM 16192 C CA . LYS B 1 445 ? 42.377 -6.745 59.528 1.00 44.79 440 LYS B CA 1
ATOM 16193 C C . LYS B 1 445 ? 43.575 -7.486 58.961 1.00 43.30 440 LYS B C 1
ATOM 16194 O O . LYS B 1 445 ? 43.490 -8.091 57.893 1.00 43.83 440 LYS B O 1
ATOM 16213 N N . ILE B 1 446 ? 44.708 -7.367 59.649 1.00 49.97 441 ILE B N 1
ATOM 16214 C CA . ILE B 1 446 ? 45.920 -8.148 59.387 1.00 54.15 441 ILE B CA 1
ATOM 16215 C C . ILE B 1 446 ? 46.202 -8.994 60.621 1.00 56.66 441 ILE B C 1
ATOM 16216 O O . ILE B 1 446 ? 46.122 -8.513 61.755 1.00 56.97 441 ILE B O 1
ATOM 16232 N N . GLY B 1 447 ? 46.501 -10.255 60.422 1.00 58.11 442 GLY B N 1
ATOM 16233 C CA . GLY B 1 447 ? 46.934 -11.052 61.550 1.00 59.86 442 GLY B CA 1
ATOM 16234 C C . GLY B 1 447 ? 47.218 -12.481 61.155 1.00 57.63 442 GLY B C 1
ATOM 16235 O O . GLY B 1 447 ? 46.768 -12.962 60.108 1.00 54.08 442 GLY B O 1
ATOM 16239 N N . LYS B 1 448 ? 47.960 -13.158 62.043 1.00 69.00 443 LYS B N 1
ATOM 16240 C CA . LYS B 1 448 ? 48.252 -14.581 61.918 1.00 74.87 443 LYS B CA 1
ATOM 16241 C C . LYS B 1 448 ? 47.215 -15.460 62.590 1.00 77.13 443 LYS B C 1
ATOM 16242 O O . LYS B 1 448 ? 47.086 -16.631 62.228 1.00 79.99 443 LYS B O 1
ATOM 16261 N N . ASN B 1 449 ? 46.460 -14.914 63.530 1.00 75.31 444 ASN B N 1
ATOM 16262 C CA . ASN B 1 449 ? 45.544 -15.683 64.353 1.00 79.66 444 ASN B CA 1
ATOM 16263 C C . ASN B 1 449 ? 44.097 -15.275 64.130 1.00 69.37 444 ASN B C 1
ATOM 16264 O O . ASN B 1 449 ? 43.276 -15.455 65.026 1.00 63.05 444 ASN B O 1
ATOM 16275 N N . LEU B 1 450 ? 43.775 -14.733 62.960 1.00 66.29 445 LEU B N 1
ATOM 16276 C CA . LEU B 1 450 ? 42.438 -14.221 62.714 1.00 59.50 445 LEU B CA 1
ATOM 16277 C C . LEU B 1 450 ? 41.455 -15.375 62.573 1.00 62.79 445 LEU B C 1
ATOM 16278 O O . LEU B 1 450 ? 41.698 -16.344 61.853 1.00 59.97 445 LEU B O 1
ATOM 16294 N N . ASP B 1 451 ? 40.339 -15.272 63.266 1.00 67.53 446 ASP B N 1
ATOM 16295 C CA . ASP B 1 451 ? 39.282 -16.255 63.204 1.00 70.92 446 ASP B CA 1
ATOM 16296 C C . ASP B 1 451 ? 38.016 -15.524 62.792 1.00 66.15 446 ASP B C 1
ATOM 16297 O O . ASP B 1 451 ? 37.583 -14.582 63.468 1.00 65.91 446 ASP B O 1
ATOM 16306 N N . TYR B 1 452 ? 37.437 -15.940 61.676 1.00 58.19 447 TYR B N 1
ATOM 16307 C CA . TYR B 1 452 ? 36.325 -15.217 61.069 1.00 59.03 447 TYR B CA 1
ATOM 16308 C C . TYR B 1 452 ? 35.573 -16.192 60.186 1.00 59.42 447 TYR B C 1
ATOM 16309 O O . TYR B 1 452 ? 36.100 -17.235 59.816 1.00 61.75 447 TYR B O 1
ATOM 16327 N N . ASN B 1 453 ? 34.386 -15.799 59.768 1.00 57.75 448 ASN B N 1
ATOM 16328 C CA . ASN B 1 453 ? 33.654 -16.535 58.757 1.00 59.80 448 ASN B CA 1
ATOM 16329 C C . ASN B 1 453 ? 34.115 -16.093 57.377 1.00 55.56 448 ASN B C 1
ATOM 16330 O O . ASN B 1 453 ? 33.874 -14.947 56.980 1.00 49.77 448 ASN B O 1
ATOM 16341 N N . PRO B 1 454 ? 34.791 -16.966 56.628 1.00 57.46 449 PRO B N 1
ATOM 16342 C CA . PRO B 1 454 ? 35.299 -16.551 55.304 1.00 54.36 449 PRO B CA 1
ATOM 16343 C C . PRO B 1 454 ? 34.232 -16.101 54.294 1.00 52.63 449 PRO B C 1
ATOM 16344 O O . PRO B 1 454 ? 34.572 -15.449 53.283 1.00 51.53 449 PRO B O 1
ATOM 16355 N N . LYS B 1 455 ? 32.985 -16.503 54.482 1.00 52.94 450 LYS B N 1
ATOM 16356 C CA . LYS B 1 455 ? 31.904 -16.096 53.606 1.00 56.95 450 LYS B CA 1
ATOM 16357 C C . LYS B 1 455 ? 31.492 -14.652 53.820 1.00 53.04 450 LYS B C 1
ATOM 16358 O O . LYS B 1 455 ? 30.757 -14.106 52.993 1.00 50.46 450 LYS B O 1
ATOM 16377 N N . GLU B 1 456 ? 31.976 -14.021 54.878 1.00 49.01 451 GLU B N 1
ATOM 16378 C CA . GLU B 1 456 ? 31.614 -12.654 55.191 1.00 48.00 451 GLU B CA 1
ATOM 16379 C C . GLU B 1 456 ? 32.686 -11.648 54.854 1.00 43.44 451 GLU B C 1
ATOM 16380 O O . GLU B 1 456 ? 32.451 -10.426 55.030 1.00 44.97 451 GLU B O 1
ATOM 16392 N N . VAL B 1 457 ? 33.831 -12.086 54.339 1.00 42.35 452 VAL B N 1
ATOM 16393 C CA . VAL B 1 457 ? 34.941 -11.178 54.078 1.00 45.71 452 VAL B CA 1
ATOM 16394 C C . VAL B 1 457 ? 35.568 -11.525 52.739 1.00 40.07 452 VAL B C 1
ATOM 16395 O O . VAL B 1 457 ? 35.324 -12.589 52.173 1.00 47.95 452 VAL B O 1
ATOM 16408 N N . PHE B 1 458 ? 36.344 -10.587 52.219 1.00 39.93 453 PHE B N 1
ATOM 16409 C CA . PHE B 1 458 ? 37.308 -10.869 51.157 1.00 37.99 453 PHE B CA 1
ATOM 16410 C C . PHE B 1 458 ? 38.608 -11.300 51.815 1.00 38.42 453 PHE B C 1
ATOM 16411 O O . PHE B 1 458 ? 39.233 -10.531 52.546 1.00 40.00 453 PHE B O 1
ATOM 16428 N N . GLU B 1 459 ? 39.008 -12.531 51.578 1.00 39.04 454 GLU B N 1
ATOM 16429 C CA . GLU B 1 459 ? 40.104 -13.176 52.287 1.00 43.90 454 GLU B CA 1
ATOM 16430 C C . GLU B 1 459 ? 41.323 -13.196 51.360 1.00 44.42 454 GLU B C 1
ATOM 16431 O O . GLU B 1 459 ? 41.242 -13.702 50.232 1.00 43.01 454 GLU B O 1
ATOM 16443 N N . ILE B 1 460 ? 42.435 -12.627 51.829 1.00 37.63 455 ILE B N 1
ATOM 16444 C CA . ILE B 1 460 ? 43.745 -12.737 51.191 1.00 40.01 455 ILE B CA 1
ATOM 16445 C C . ILE B 1 460 ? 44.678 -13.568 52.075 1.00 45.17 455 ILE B C 1
ATOM 16446 O O . ILE B 1 460 ? 45.355 -13.048 52.969 1.00 44.25 455 ILE B O 1
ATOM 16462 N N . LYS B 1 461 ? 44.728 -14.874 51.839 1.00 42.93 456 LYS B N 1
ATOM 16463 C CA . LYS B 1 461 ? 45.559 -15.745 52.661 1.00 45.01 456 LYS B CA 1
ATOM 16464 C C . LYS B 1 461 ? 47.030 -15.450 52.504 1.00 43.61 456 LYS B C 1
ATOM 16465 O O . LYS B 1 461 ? 47.775 -15.624 53.472 1.00 49.98 456 LYS B O 1
ATOM 16484 N N . ASP B 1 462 ? 47.464 -14.997 51.321 1.00 45.43 457 ASP B N 1
ATOM 16485 C CA . ASP B 1 462 ? 48.876 -14.691 51.074 1.00 42.68 457 ASP B CA 1
ATOM 16486 C C . ASP B 1 462 ? 49.078 -13.232 50.661 1.00 41.45 457 ASP B C 1
ATOM 16487 O O . ASP B 1 462 ? 48.902 -12.869 49.479 1.00 42.16 457 ASP B O 1
ATOM 16496 N N . PRO B 1 463 ? 49.386 -12.346 51.598 1.00 41.58 458 PRO B N 1
ATOM 16497 C CA . PRO B 1 463 ? 49.520 -10.917 51.211 1.00 37.72 458 PRO B CA 1
ATOM 16498 C C . PRO B 1 463 ? 50.507 -10.692 50.074 1.00 38.53 458 PRO B C 1
ATOM 16499 O O . PRO B 1 463 ? 50.242 -9.916 49.152 1.00 40.65 458 PRO B O 1
ATOM 16510 N N . ALA B 1 464 ? 51.631 -11.418 50.075 1.00 41.83 459 ALA B N 1
ATOM 16511 C CA . ALA B 1 464 ? 52.654 -11.204 49.050 1.00 39.98 459 ALA B CA 1
ATOM 16512 C C . ALA B 1 464 ? 52.140 -11.455 47.637 1.00 42.00 459 ALA B C 1
ATOM 16513 O O . ALA B 1 464 ? 52.695 -10.907 46.679 1.00 49.83 459 ALA B O 1
ATOM 16520 N N . SER B 1 465 ? 51.041 -12.175 47.476 1.00 40.98 460 SER B N 1
ATOM 16521 C CA . SER B 1 465 ? 50.577 -12.482 46.135 1.00 43.55 460 SER B CA 1
ATOM 16522 C C . SER B 1 465 ? 49.708 -11.367 45.553 1.00 43.67 460 SER B C 1
ATOM 16523 O O . SER B 1 465 ? 49.300 -11.469 44.394 1.00 58.48 460 SER B O 1
ATOM 16531 N N . VAL B 1 466 ? 49.375 -10.335 46.334 1.00 45.63 461 VAL B N 1
ATOM 16532 C CA . VAL B 1 466 ? 48.690 -9.156 45.797 1.00 42.29 461 VAL B CA 1
ATOM 16533 C C . VAL B 1 466 ? 49.429 -7.899 46.218 1.00 44.40 461 VAL B C 1
ATOM 16534 O O . VAL B 1 466 ? 48.798 -6.864 46.479 1.00 41.62 461 VAL B O 1
ATOM 16547 N N . GLY B 1 467 ? 50.742 -8.015 46.381 1.00 40.90 462 GLY B N 1
ATOM 16548 C CA . GLY B 1 467 ? 51.599 -6.872 46.557 1.00 46.61 462 GLY B CA 1
ATOM 16549 C C . GLY B 1 467 ? 51.494 -6.224 47.908 1.00 42.52 462 GLY B C 1
ATOM 16550 O O . GLY B 1 467 ? 51.678 -5.009 48.016 1.00 44.03 462 GLY B O 1
ATOM 16554 N N . LEU B 1 468 ? 51.212 -6.966 48.910 1.00 38.66 463 LEU B N 1
ATOM 16555 C CA . LEU B 1 468 ? 51.110 -6.441 50.275 1.00 41.84 463 LEU B CA 1
ATOM 16556 C C . LEU B 1 468 ? 52.190 -7.056 51.145 1.00 44.38 463 LEU B C 1
ATOM 16557 O O . LEU B 1 468 ? 52.467 -8.249 51.015 1.00 44.58 463 LEU B O 1
ATOM 16573 N N . PRO B 1 469 ? 52.806 -6.281 52.027 1.00 47.54 464 PRO B N 1
ATOM 16574 C CA . PRO B 1 469 ? 53.855 -6.827 52.892 1.00 52.87 464 PRO B CA 1
ATOM 16575 C C . PRO B 1 469 ? 53.273 -7.611 54.060 1.00 53.84 464 PRO B C 1
ATOM 16576 O O . PRO B 1 469 ? 52.099 -7.475 54.406 1.00 52.27 464 PRO B O 1
ATOM 16587 N N . HIS B 1 470 ? 54.132 -8.407 54.694 1.00 78.69 465 HIS B N 1
ATOM 16588 C CA . HIS B 1 470 ? 53.733 -9.184 55.862 1.00 80.90 465 HIS B CA 1
ATOM 16589 C C . HIS B 1 470 ? 54.967 -9.820 56.492 1.00 80.87 465 HIS B C 1
ATOM 16590 O O . HIS B 1 470 ? 55.941 -10.161 55.801 1.00 77.90 465 HIS B O 1
ATOM 16604 N N . ASN B 1 471 ? 54.898 -10.001 57.809 1.00 83.54 466 ASN B N 1
ATOM 16605 C CA . ASN B 1 471 ? 56.018 -10.547 58.561 1.00 88.58 466 ASN B CA 1
ATOM 16606 C C . ASN B 1 471 ? 55.985 -12.067 58.649 1.00 88.80 466 ASN B C 1
ATOM 16607 O O . ASN B 1 471 ? 57.027 -12.706 58.476 1.00 89.21 466 ASN B O 1
ATOM 16618 N N . ASN B 1 472 ? 54.819 -12.657 58.884 1.00 85.28 467 ASN B N 1
ATOM 16619 C CA . ASN B 1 472 ? 54.711 -14.089 59.108 1.00 87.04 467 ASN B CA 1
ATOM 16620 C C . ASN B 1 472 ? 54.107 -14.794 57.907 1.00 83.94 467 ASN B C 1
ATOM 16621 O O . ASN B 1 472 ? 53.262 -14.250 57.202 1.00 87.81 467 ASN B O 1
ATOM 16632 N N . LEU B 1 473 ? 54.513 -16.044 57.713 1.00 79.22 468 LEU B N 1
ATOM 16633 C CA . LEU B 1 473 ? 53.880 -16.867 56.693 1.00 77.84 468 LEU B CA 1
ATOM 16634 C C . LEU B 1 473 ? 52.383 -16.950 56.915 1.00 76.16 468 LEU B C 1
ATOM 16635 O O . LEU B 1 473 ? 51.616 -17.067 55.955 1.00 75.49 468 LEU B O 1
ATOM 16651 N N . SER B 1 474 ? 51.958 -16.931 58.173 1.00 69.97 469 SER B N 1
ATOM 16652 C CA . SER B 1 474 ? 50.560 -17.100 58.517 1.00 68.05 469 SER B CA 1
ATOM 16653 C C . SER B 1 474 ? 49.797 -15.784 58.563 1.00 66.52 469 SER B C 1
ATOM 16654 O O . SER B 1 474 ? 48.586 -15.812 58.793 1.00 66.31 469 SER B O 1
ATOM 16662 N N . ASP B 1 475 ? 50.467 -14.647 58.344 1.00 66.41 470 ASP B N 1
ATOM 16663 C CA . ASP B 1 475 ? 49.772 -13.360 58.203 1.00 65.93 470 ASP B CA 1
ATOM 16664 C C . ASP B 1 475 ? 48.767 -13.381 57.048 1.00 64.95 470 ASP B C 1
ATOM 16665 O O . ASP B 1 475 ? 49.080 -13.821 55.937 1.00 64.44 470 ASP B O 1
ATOM 16674 N N . LYS B 1 476 ? 47.549 -12.915 57.317 1.00 48.63 471 LYS B N 1
ATOM 16675 C CA . LYS B 1 476 ? 46.506 -12.795 56.305 1.00 50.26 471 LYS B CA 1
ATOM 16676 C C . LYS B 1 476 ? 45.981 -11.369 56.321 1.00 47.61 471 LYS B C 1
ATOM 16677 O O . LYS B 1 476 ? 46.137 -10.688 57.324 1.00 42.11 471 LYS B O 1
ATOM 16696 N N . PHE B 1 477 ? 45.353 -10.924 55.225 1.00 38.73 472 PHE B N 1
ATOM 16697 C CA . PHE B 1 477 ? 44.524 -9.717 55.182 1.00 37.27 472 PHE B CA 1
ATOM 16698 C C . PHE B 1 477 ? 43.085 -10.152 54.966 1.00 39.58 472 PHE B C 1
ATOM 16699 O O . PHE B 1 477 ? 42.810 -10.969 54.080 1.00 38.76 472 PHE B O 1
ATOM 16716 N N . ILE B 1 478 ? 42.152 -9.571 55.713 1.00 43.32 473 ILE B N 1
ATOM 16717 C CA . ILE B 1 478 ? 40.730 -9.787 55.469 1.00 39.71 473 ILE B CA 1
ATOM 16718 C C . ILE B 1 478 ? 40.056 -8.432 55.353 1.00 34.59 473 ILE B C 1
ATOM 16719 O O . ILE B 1 478 ? 40.340 -7.515 56.135 1.00 36.84 473 ILE B O 1
ATOM 16735 N N . PHE B 1 479 ? 39.102 -8.324 54.446 1.00 33.72 474 PHE B N 1
ATOM 16736 C CA . PHE B 1 479 ? 38.475 -7.047 54.140 1.00 35.91 474 PHE B CA 1
ATOM 16737 C C . PHE B 1 479 ? 36.970 -7.199 54.254 1.00 39.36 474 PHE B C 1
ATOM 16738 O O . PHE B 1 479 ? 36.432 -8.174 53.716 1.00 38.67 474 PHE B O 1
ATOM 16755 N N . THR B 1 480 ? 36.307 -6.226 54.909 1.00 34.20 475 THR B N 1
ATOM 16756 C CA . THR B 1 480 ? 34.863 -6.087 54.833 1.00 35.91 475 THR B CA 1
ATOM 16757 C C . THR B 1 480 ? 34.449 -5.604 53.451 1.00 38.39 475 THR B C 1
ATOM 16758 O O . THR B 1 480 ? 35.198 -4.939 52.737 1.00 35.05 475 THR B O 1
ATOM 16769 N N . LYS B 1 481 ? 33.213 -5.903 53.112 1.00 35.34 476 LYS B N 1
ATOM 16770 C CA . LYS B 1 481 ? 32.562 -5.497 51.885 1.00 38.84 476 LYS B CA 1
ATOM 16771 C C . LYS B 1 481 ? 31.330 -4.678 52.267 1.00 38.53 476 LYS B C 1
ATOM 16772 O O . LYS B 1 481 ? 30.945 -4.591 53.433 1.00 39.81 476 LYS B O 1
ATOM 16791 N N . GLU B 1 482 ? 30.724 -4.050 51.267 1.00 38.19 477 GLU B N 1
ATOM 16792 C CA . GLU B 1 482 ? 29.482 -3.264 51.402 1.00 38.26 477 GLU B CA 1
ATOM 16793 C C . GLU B 1 482 ? 29.704 -2.289 52.556 1.00 39.13 477 GLU B C 1
ATOM 16794 O O . GLU B 1 482 ? 30.756 -1.638 52.558 1.00 36.58 477 GLU B O 1
ATOM 16806 N N . ASP B 1 483 ? 28.802 -2.213 53.553 1.00 41.71 478 ASP B N 1
ATOM 16807 C CA . ASP B 1 483 ? 28.965 -1.244 54.623 1.00 41.58 478 ASP B CA 1
ATOM 16808 C C . ASP B 1 483 ? 29.131 -1.962 55.956 1.00 42.73 478 ASP B C 1
ATOM 16809 O O . ASP B 1 483 ? 28.777 -1.407 57.011 1.00 38.15 478 ASP B O 1
ATOM 16818 N N . ASP B 1 484 ? 29.741 -3.165 55.925 1.00 35.94 479 ASP B N 1
ATOM 16819 C CA . ASP B 1 484 ? 29.974 -3.892 57.155 1.00 37.23 479 ASP B CA 1
ATOM 16820 C C . ASP B 1 484 ? 31.136 -3.278 57.911 1.00 39.82 479 ASP B C 1
ATOM 16821 O O . ASP B 1 484 ? 31.942 -2.549 57.351 1.00 37.25 479 ASP B O 1
ATOM 16830 N N . PHE B 1 485 ? 31.274 -3.645 59.169 1.00 38.27 480 PHE B N 1
ATOM 16831 C CA . PHE B 1 485 ? 32.465 -3.323 59.935 1.00 41.15 480 PHE B CA 1
ATOM 16832 C C . PHE B 1 485 ? 32.762 -4.471 60.880 1.00 35.86 480 PHE B C 1
ATOM 16833 O O . PHE B 1 485 ? 31.850 -5.159 61.337 1.00 41.56 480 PHE B O 1
ATOM 16850 N N . PHE B 1 486 ? 34.046 -4.620 61.180 1.00 37.09 481 PHE B N 1
ATOM 16851 C CA . PHE B 1 486 ? 34.529 -5.643 62.089 1.00 38.95 481 PHE B CA 1
ATOM 16852 C C . PHE B 1 486 ? 34.274 -5.235 63.534 1.00 42.63 481 PHE B C 1
ATOM 16853 O O . PHE B 1 486 ? 34.510 -4.082 63.922 1.00 43.96 481 PHE B O 1
ATOM 16870 N N . ALA B 1 487 ? 33.913 -6.229 64.355 1.00 45.83 482 ALA B N 1
ATOM 16871 C CA . ALA B 1 487 ? 33.650 -6.067 65.782 1.00 52.38 482 ALA B CA 1
ATOM 16872 C C . ALA B 1 487 ? 34.146 -7.310 66.512 1.00 48.04 482 ALA B C 1
ATOM 16873 O O . ALA B 1 487 ? 33.727 -8.431 66.185 1.00 48.03 482 ALA B O 1
ATOM 16880 N N . TYR B 1 488 ? 35.038 -7.106 67.490 1.00 59.61 483 TYR B N 1
ATOM 16881 C CA . TYR B 1 488 ? 35.514 -8.198 68.333 1.00 67.65 483 TYR B CA 1
ATOM 16882 C C . TYR B 1 488 ? 34.439 -8.694 69.310 1.00 72.90 483 TYR B C 1
ATOM 16883 O O . TYR B 1 488 ? 33.463 -8.007 69.598 1.00 77.96 483 TYR B O 1
ATOM 16901 N N . PRO B 1 489 ? 34.590 -9.913 69.823 1.00 66.48 484 PRO B N 1
ATOM 16902 C CA . PRO B 1 489 ? 33.559 -10.438 70.736 1.00 62.03 484 PRO B CA 1
ATOM 16903 C C . PRO B 1 489 ? 33.504 -9.683 72.064 1.00 61.13 484 PRO B C 1
ATOM 16904 O O . PRO B 1 489 ? 32.421 -9.542 72.647 1.00 54.76 484 PRO B O 1
ATOM 16915 N N . ASN B 1 490 ? 34.643 -9.235 72.586 1.00 65.93 485 ASN B N 1
ATOM 16916 C CA . ASN B 1 490 ? 34.647 -8.604 73.897 1.00 72.50 485 ASN B CA 1
ATOM 16917 C C . ASN B 1 490 ? 34.013 -7.211 73.807 1.00 71.35 485 ASN B C 1
ATOM 16918 O O . ASN B 1 490 ? 34.469 -6.327 73.066 1.00 68.95 485 ASN B O 1
ATOM 16929 N N . ASN B 1 491 ? 32.936 -7.023 74.544 1.00 72.39 486 ASN B N 1
ATOM 16930 C CA . ASN B 1 491 ? 32.180 -5.789 74.470 1.00 61.48 486 ASN B CA 1
ATOM 16931 C C . ASN B 1 491 ? 31.623 -5.552 73.081 1.00 51.05 486 ASN B C 1
ATOM 16932 O O . ASN B 1 491 ? 31.434 -4.415 72.650 1.00 49.11 486 ASN B O 1
ATOM 16943 N N . TYR B 1 492 ? 31.297 -6.643 72.399 1.00 50.93 487 TYR B N 1
ATOM 16944 C CA . TYR B 1 492 ? 30.660 -6.554 71.086 1.00 52.51 487 TYR B CA 1
ATOM 16945 C C . TYR B 1 492 ? 29.478 -5.595 71.078 1.00 55.65 487 TYR B C 1
ATOM 16946 O O . TYR B 1 492 ? 29.384 -4.723 70.215 1.00 51.60 487 TYR B O 1
ATOM 16964 N N . ASN B 1 493 ? 28.582 -5.714 72.052 1.00 56.64 488 ASN B N 1
ATOM 16965 C CA . ASN B 1 493 ? 27.392 -4.872 72.055 1.00 58.77 488 ASN B CA 1
ATOM 16966 C C . ASN B 1 493 ? 27.755 -3.407 72.218 1.00 51.94 488 ASN B C 1
ATOM 16967 O O . ASN B 1 493 ? 27.124 -2.536 71.609 1.00 52.33 488 ASN B O 1
ATOM 16978 N N . TYR B 1 494 ? 28.788 -3.103 73.000 1.00 53.16 489 TYR B N 1
ATOM 16979 C CA . TYR B 1 494 ? 29.146 -1.698 73.198 1.00 56.43 489 TYR B CA 1
ATOM 16980 C C . TYR B 1 494 ? 29.772 -1.098 71.936 1.00 54.74 489 TYR B C 1
ATOM 16981 O O . TYR B 1 494 ? 29.377 -0.017 71.471 1.00 50.79 489 TYR B O 1
ATOM 16999 N N . TYR B 1 495 ? 30.712 -1.823 71.337 1.00 47.35 490 TYR B N 1
ATOM 17000 C CA . TYR B 1 495 ? 31.414 -1.314 70.167 1.00 48.83 490 TYR B CA 1
ATOM 17001 C C . TYR B 1 495 ? 30.532 -1.290 68.930 1.00 49.00 490 TYR B C 1
ATOM 17002 O O . TYR B 1 495 ? 30.723 -0.415 68.073 1.00 46.81 490 TYR B O 1
ATOM 17020 N N . VAL B 1 496 ? 29.574 -2.214 68.811 1.00 47.60 491 VAL B N 1
ATOM 17021 C CA . VAL B 1 496 ? 28.636 -2.161 67.699 1.00 50.15 491 VAL B CA 1
ATOM 17022 C C . VAL B 1 496 ? 27.792 -0.886 67.767 1.00 55.57 491 VAL B C 1
ATOM 17023 O O . VAL B 1 496 ? 27.595 -0.199 66.754 1.00 51.52 491 VAL B O 1
ATOM 17036 N N . GLN B 1 497 ? 27.312 -0.536 68.970 1.00 55.55 492 GLN B N 1
ATOM 17037 C CA . GLN B 1 497 ? 26.559 0.697 69.156 1.00 58.68 492 GLN B CA 1
ATOM 17038 C C . GLN B 1 497 ? 27.440 1.910 68.903 1.00 49.41 492 GLN B C 1
ATOM 17039 O O . GLN B 1 497 ? 26.981 2.915 68.357 1.00 54.29 492 GLN B O 1
ATOM 17053 N N . TYR B 1 498 ? 28.688 1.858 69.355 1.00 48.02 493 TYR B N 1
ATOM 17054 C CA . TYR B 1 498 ? 29.569 3.019 69.249 1.00 49.94 493 TYR B CA 1
ATOM 17055 C C . TYR B 1 498 ? 29.986 3.297 67.794 1.00 51.59 493 TYR B C 1
ATOM 17056 O O . TYR B 1 498 ? 30.150 4.465 67.394 1.00 49.38 493 TYR B O 1
ATOM 17074 N N . TYR B 1 499 ? 30.168 2.245 66.985 1.00 49.15 494 TYR B N 1
ATOM 17075 C CA . TYR B 1 499 ? 30.714 2.450 65.636 1.00 47.83 494 TYR B CA 1
ATOM 17076 C C . TYR B 1 499 ? 29.663 2.439 64.532 1.00 43.53 494 TYR B C 1
ATOM 17077 O O . TYR B 1 499 ? 29.936 2.887 63.406 1.00 40.10 494 TYR B O 1
ATOM 17095 N N . ARG B 1 500 ? 28.492 1.896 64.788 1.00 43.15 495 ARG B N 1
ATOM 17096 C CA . ARG B 1 500 ? 27.447 1.955 63.785 1.00 49.62 495 ARG B CA 1
ATOM 17097 C C . ARG B 1 500 ? 27.254 3.394 63.327 1.00 45.76 495 ARG B C 1
ATOM 17098 O O . ARG B 1 500 ? 27.274 4.310 64.138 1.00 41.81 495 ARG B O 1
ATOM 17119 N N . ASN B 1 501 ? 27.075 3.594 62.028 1.00 45.44 496 ASN B N 1
ATOM 17120 C CA . ASN B 1 501 ? 26.871 4.898 61.393 1.00 52.63 496 ASN B CA 1
ATOM 17121 C C . ASN B 1 501 ? 28.079 5.813 61.392 1.00 47.18 496 ASN B C 1
ATOM 17122 O O . ASN B 1 501 ? 27.935 6.982 61.039 1.00 49.32 496 ASN B O 1
ATOM 17133 N N . THR B 1 502 ? 29.246 5.348 61.814 1.00 48.44 497 THR B N 1
ATOM 17134 C CA . THR B 1 502 ? 30.449 6.151 61.647 1.00 43.55 497 THR B CA 1
ATOM 17135 C C . THR B 1 502 ? 31.003 5.912 60.254 1.00 41.84 497 THR B C 1
ATOM 17136 O O . THR B 1 502 ? 30.617 4.983 59.538 1.00 39.58 497 THR B O 1
ATOM 17147 N N . PHE B 1 503 ? 31.874 6.809 59.857 1.00 40.59 498 PHE B N 1
ATOM 17148 C CA . PHE B 1 503 ? 32.467 6.812 58.536 1.00 36.74 498 PHE B CA 1
ATOM 17149 C C . PHE B 1 503 ? 33.829 6.147 58.617 1.00 40.97 498 PHE B C 1
ATOM 17150 O O . PHE B 1 503 ? 34.651 6.505 59.463 1.00 43.77 498 PHE B O 1
ATOM 17167 N N . GLN B 1 504 ? 34.042 5.125 57.796 1.00 35.20 499 GLN B N 1
ATOM 17168 C CA . GLN B 1 504 ? 35.255 4.335 57.900 1.00 35.08 499 GLN B CA 1
ATOM 17169 C C . GLN B 1 504 ? 35.825 4.043 56.508 1.00 37.49 499 GLN B C 1
ATOM 17170 O O . GLN B 1 504 ? 35.142 4.185 55.484 1.00 37.82 499 GLN B O 1
ATOM 17184 N N . HIS B 1 505 ? 37.075 3.572 56.485 1.00 34.15 500 HIS B N 1
ATOM 17185 C CA . HIS B 1 505 ? 37.676 3.184 55.220 1.00 33.81 500 HIS B CA 1
ATOM 17186 C C . HIS B 1 505 ? 38.657 2.055 55.428 1.00 36.36 500 HIS B C 1
ATOM 17187 O O . HIS B 1 505 ? 39.080 1.758 56.553 1.00 34.14 500 HIS B O 1
ATOM 17201 N N . GLY B 1 506 ? 38.976 1.396 54.316 1.00 31.23 501 GLY B N 1
ATOM 17202 C CA . GLY B 1 506 ? 39.972 0.335 54.340 1.00 27.36 501 GLY B CA 1
ATOM 17203 C C . GLY B 1 506 ? 39.478 -0.900 53.586 1.00 30.19 501 GLY B C 1
ATOM 17204 O O . GLY B 1 506 ? 40.228 -1.831 53.270 1.00 33.17 501 GLY B O 1
ATOM 17208 N N . GLY B 1 507 ? 38.196 -0.901 53.248 1.00 32.70 502 GLY B N 1
ATOM 17209 C CA . GLY B 1 507 ? 37.552 -2.071 52.701 1.00 28.09 502 GLY B CA 1
ATOM 17210 C C . GLY B 1 507 ? 37.125 -1.890 51.261 1.00 31.81 502 GLY B C 1
ATOM 17211 O O . GLY B 1 507 ? 37.611 -1.012 50.537 1.00 36.45 502 GLY B O 1
ATOM 17215 N N . ILE B 1 508 ? 36.162 -2.712 50.853 1.00 32.50 503 ILE B N 1
ATOM 17216 C CA . ILE B 1 508 ? 35.695 -2.764 49.469 1.00 35.07 503 ILE B CA 1
ATOM 17217 C C . ILE B 1 508 ? 34.321 -2.104 49.412 1.00 34.92 503 ILE B C 1
ATOM 17218 O O . ILE B 1 508 ? 33.356 -2.640 49.971 1.00 31.80 503 ILE B O 1
ATOM 17234 N N . SER B 1 509 ? 34.195 -0.995 48.689 1.00 33.45 504 SER B N 1
ATOM 17235 C CA . SER B 1 509 ? 32.915 -0.370 48.380 1.00 36.63 504 SER B CA 1
ATOM 17236 C C . SER B 1 509 ? 33.153 0.618 47.246 1.00 28.88 504 SER B C 1
ATOM 17237 O O . SER B 1 509 ? 34.289 1.053 47.030 1.00 28.69 504 SER B O 1
ATOM 17245 N N . LEU B 1 510 ? 32.068 0.997 46.568 1.00 29.65 505 LEU B N 1
ATOM 17246 C CA . LEU B 1 510 ? 32.119 2.083 45.587 1.00 35.20 505 LEU B CA 1
ATOM 17247 C C . LEU B 1 510 ? 32.709 3.336 46.231 1.00 34.20 505 LEU B C 1
ATOM 17248 O O . LEU B 1 510 ? 33.606 3.986 45.676 1.00 29.58 505 LEU B O 1
ATOM 17264 N N . GLU B 1 511 ? 32.181 3.683 47.408 1.00 32.49 506 GLU B N 1
ATOM 17265 C CA . GLU B 1 511 ? 32.594 4.918 48.040 1.00 32.76 506 GLU B CA 1
ATOM 17266 C C . GLU B 1 511 ? 34.080 4.924 48.351 1.00 30.64 506 GLU B C 1
ATOM 17267 O O . GLU B 1 511 ? 34.711 5.983 48.269 1.00 30.25 506 GLU B O 1
ATOM 17279 N N . GLU B 1 512 ? 34.626 3.817 48.863 1.00 28.68 507 GLU B N 1
ATOM 17280 C CA . GLU B 1 512 ? 36.033 3.799 49.282 1.00 30.81 507 GLU B CA 1
ATOM 17281 C C . GLU B 1 512 ? 36.976 3.596 48.109 1.00 29.01 507 GLU B C 1
ATOM 17282 O O . GLU B 1 512 ? 38.083 4.144 48.086 1.00 27.16 507 GLU B O 1
ATOM 17311 N N . LEU B 1 514 ? 36.240 3.407 44.335 1.00 30.26 509 LEU B N 1
ATOM 17312 C CA . LEU B 1 514 ? 36.060 4.018 43.030 1.00 27.69 509 LEU B CA 1
ATOM 17313 C C . LEU B 1 514 ? 36.077 5.518 43.236 1.00 29.88 509 LEU B C 1
ATOM 17314 O O . LEU B 1 514 ? 35.086 6.096 43.668 1.00 29.41 509 LEU B O 1
ATOM 17330 N N . VAL B 1 515 ? 37.231 6.127 42.970 1.00 31.99 510 VAL B N 1
ATOM 17331 C CA . VAL B 1 515 ? 37.504 7.485 43.430 1.00 29.91 510 VAL B CA 1
ATOM 17332 C C . VAL B 1 515 ? 37.788 8.470 42.303 1.00 27.69 510 VAL B C 1
ATOM 17333 O O . VAL B 1 515 ? 38.283 8.092 41.224 1.00 31.97 510 VAL B O 1
ATOM 17346 N N . PRO B 1 516 ? 37.488 9.752 42.503 1.00 27.45 511 PRO B N 1
ATOM 17347 C CA . PRO B 1 516 ? 37.635 10.707 41.397 1.00 25.19 511 PRO B CA 1
ATOM 17348 C C . PRO B 1 516 ? 39.061 11.046 41.041 1.00 26.13 511 PRO B C 1
ATOM 17349 O O . PRO B 1 516 ? 39.931 11.224 41.905 1.00 28.75 511 PRO B O 1
ATOM 17360 N N . VAL B 1 517 ? 39.264 11.270 39.742 1.00 32.68 512 VAL B N 1
ATOM 17361 C CA . VAL B 1 517 ? 40.468 11.920 39.257 1.00 27.77 512 VAL B CA 1
ATOM 17362 C C . VAL B 1 517 ? 40.064 12.919 38.165 1.00 29.20 512 VAL B C 1
ATOM 17363 O O . VAL B 1 517 ? 39.477 12.547 37.137 1.00 30.30 512 VAL B O 1
ATOM 17376 N N . ILE B 1 518 ? 40.175 14.216 38.490 1.00 28.18 513 ILE B N 1
ATOM 17377 C CA . ILE B 1 518 ? 39.620 15.263 37.628 1.00 26.04 513 ILE B CA 1
ATOM 17378 C C . ILE B 1 518 ? 40.757 16.046 37.008 1.00 29.44 513 ILE B C 1
ATOM 17379 O O . ILE B 1 518 ? 41.639 16.510 37.736 1.00 31.59 513 ILE B O 1
ATOM 17395 N N . THR B 1 519 ? 40.772 16.162 35.671 1.00 30.60 514 THR B N 1
ATOM 17396 C CA . THR B 1 519 ? 41.760 16.987 34.981 1.00 31.05 514 THR B CA 1
ATOM 17397 C C . THR B 1 519 ? 41.101 18.326 34.672 1.00 29.97 514 THR B C 1
ATOM 17398 O O . THR B 1 519 ? 40.097 18.386 33.946 1.00 34.22 514 THR B O 1
ATOM 17426 N N . GLN B 1 521 ? 41.362 22.527 33.608 1.00 44.92 516 GLN B N 1
ATOM 17427 C CA . GLN B 1 521 ? 42.043 23.525 32.820 1.00 45.08 516 GLN B CA 1
ATOM 17428 C C . GLN B 1 521 ? 41.535 24.902 33.255 1.00 42.98 516 GLN B C 1
ATOM 17429 O O . GLN B 1 521 ? 40.328 25.165 33.206 1.00 40.85 516 GLN B O 1
ATOM 17443 N N . PRO B 1 522 ? 42.419 25.800 33.652 1.00 45.66 517 PRO B N 1
ATOM 17444 C CA . PRO B 1 522 ? 41.960 27.138 34.050 1.00 46.73 517 PRO B CA 1
ATOM 17445 C C . PRO B 1 522 ? 41.149 27.825 32.970 1.00 42.51 517 PRO B C 1
ATOM 17446 O O . PRO B 1 522 ? 41.387 27.637 31.801 1.00 44.94 517 PRO B O 1
ATOM 17457 N N . LYS B 1 523 ? 40.128 28.539 33.372 1.00 48.10 518 LYS B N 1
ATOM 17458 C CA . LYS B 1 523 ? 39.370 29.400 32.503 1.00 53.97 518 LYS B CA 1
ATOM 17459 C C . LYS B 1 523 ? 40.152 30.714 32.293 1.00 59.50 518 LYS B C 1
ATOM 17460 O O . LYS B 1 523 ? 40.239 31.164 31.159 1.00 65.72 518 LYS B O 1
ATOM 17479 N N . ARG C 1 11 ? 28.869 4.971 150.528 1.00 100.04 6 ARG C N 1
ATOM 17480 C CA . ARG C 1 11 ? 27.421 4.966 150.300 1.00 95.36 6 ARG C CA 1
ATOM 17481 C C . ARG C 1 11 ? 26.964 3.582 149.828 1.00 86.57 6 ARG C C 1
ATOM 17482 O O . ARG C 1 11 ? 27.403 3.106 148.766 1.00 86.04 6 ARG C O 1
ATOM 17502 N N . PRO C 1 12 ? 26.071 2.945 150.585 1.00 80.17 7 PRO C N 1
ATOM 17503 C CA . PRO C 1 12 ? 25.544 1.646 150.158 1.00 75.33 7 PRO C CA 1
ATOM 17504 C C . PRO C 1 12 ? 24.403 1.759 149.158 1.00 64.83 7 PRO C C 1
ATOM 17505 O O . PRO C 1 12 ? 23.563 2.660 149.216 1.00 61.88 7 PRO C O 1
ATOM 17516 N N . TYR C 1 13 ? 24.395 0.817 148.219 1.00 58.45 8 TYR C N 1
ATOM 17517 C CA . TYR C 1 13 ? 23.273 0.672 147.306 1.00 51.91 8 TYR C CA 1
ATOM 17518 C C . TYR C 1 13 ? 22.037 0.245 148.085 1.00 48.88 8 TYR C C 1
ATOM 17519 O O . TYR C 1 13 ? 22.110 -0.591 149.011 1.00 49.19 8 TYR C O 1
ATOM 17537 N N . THR C 1 14 ? 20.892 0.787 147.666 1.00 55.51 9 THR C N 1
ATOM 17538 C CA . THR C 1 14 ? 19.629 0.554 148.349 1.00 53.75 9 THR C CA 1
ATOM 17539 C C . THR C 1 14 ? 18.717 -0.323 147.498 1.00 45.20 9 THR C C 1
ATOM 17540 O O . THR C 1 14 ? 18.581 -0.128 146.290 1.00 45.26 9 THR C O 1
ATOM 17551 N N . VAL C 1 15 ? 18.075 -1.273 148.145 1.00 45.23 10 VAL C N 1
ATOM 17552 C CA . VAL C 1 15 ? 17.264 -2.282 147.498 1.00 41.94 10 VAL C CA 1
ATOM 17553 C C . VAL C 1 15 ? 15.868 -2.235 148.107 1.00 49.16 10 VAL C C 1
ATOM 17554 O O . VAL C 1 15 ? 15.701 -2.428 149.315 1.00 48.13 10 VAL C O 1
ATOM 17567 N N . LEU C 1 16 ? 14.861 -2.095 147.266 1.00 49.49 11 LEU C N 1
ATOM 17568 C CA . LEU C 1 16 ? 13.476 -2.244 147.696 1.00 50.70 11 LEU C CA 1
ATOM 17569 C C . LEU C 1 16 ? 13.007 -3.632 147.297 1.00 47.31 11 LEU C C 1
ATOM 17570 O O . LEU C 1 16 ? 13.075 -3.990 146.113 1.00 44.01 11 LEU C O 1
ATOM 17586 N N . TRP C 1 17 ? 12.499 -4.395 148.261 1.00 43.18 12 TRP C N 1
ATOM 17587 C CA . TRP C 1 17 ? 12.109 -5.780 148.004 1.00 49.40 12 TRP C CA 1
ATOM 17588 C C . TRP C 1 17 ? 10.651 -5.922 148.423 1.00 51.38 12 TRP C C 1
ATOM 17589 O O . TRP C 1 17 ? 10.342 -5.840 149.611 1.00 48.91 12 TRP C O 1
ATOM 17610 N N . ALA C 1 18 ? 9.759 -6.127 147.459 1.00 50.38 13 ALA C N 1
ATOM 17611 C CA . ALA C 1 18 ? 8.341 -6.321 147.715 1.00 52.74 13 ALA C CA 1
ATOM 17612 C C . ALA C 1 18 ? 8.009 -7.789 147.537 1.00 56.24 13 ALA C C 1
ATOM 17613 O O . ALA C 1 18 ? 8.209 -8.332 146.445 1.00 52.86 13 ALA C O 1
ATOM 17620 N N . ASP C 1 19 ? 7.530 -8.422 148.611 1.00 61.65 14 ASP C N 1
ATOM 17621 C CA . ASP C 1 19 ? 7.086 -9.808 148.599 1.00 62.01 14 ASP C CA 1
ATOM 17622 C C . ASP C 1 19 ? 6.099 -9.977 149.744 1.00 63.62 14 ASP C C 1
ATOM 17623 O O . ASP C 1 19 ? 6.381 -9.564 150.878 1.00 59.89 14 ASP C O 1
ATOM 17632 N N . ASP C 1 20 ? 4.918 -10.523 149.432 1.00 59.20 15 ASP C N 1
ATOM 17633 C CA . ASP C 1 20 ? 3.930 -10.805 150.477 1.00 64.52 15 ASP C CA 1
ATOM 17634 C C . ASP C 1 20 ? 4.446 -11.828 151.479 1.00 59.73 15 ASP C C 1
ATOM 17635 O O . ASP C 1 20 ? 3.963 -11.862 152.612 1.00 55.79 15 ASP C O 1
ATOM 17644 N N . GLU C 1 21 ? 5.463 -12.611 151.108 1.00 66.48 16 GLU C N 1
ATOM 17645 C CA . GLU C 1 21 ? 6.034 -13.648 151.965 1.00 67.52 16 GLU C CA 1
ATOM 17646 C C . GLU C 1 21 ? 7.486 -13.316 152.316 1.00 66.20 16 GLU C C 1
ATOM 17647 O O . GLU C 1 21 ? 8.381 -14.160 152.205 1.00 65.35 16 GLU C O 1
ATOM 17659 N N . ILE C 1 22 ? 7.731 -12.085 152.759 1.00 64.53 17 ILE C N 1
ATOM 17660 C CA . ILE C 1 22 ? 9.104 -11.623 152.928 1.00 66.17 17 ILE C CA 1
ATOM 17661 C C . ILE C 1 22 ? 9.826 -12.376 154.034 1.00 68.36 17 ILE C C 1
ATOM 17662 O O . ILE C 1 22 ? 11.063 -12.469 154.012 1.00 66.61 17 ILE C O 1
ATOM 17678 N N . ASP C 1 23 ? 9.090 -12.884 155.039 1.00 67.87 18 ASP C N 1
ATOM 17679 C CA . ASP C 1 23 ? 9.755 -13.620 156.106 1.00 73.76 18 ASP C CA 1
ATOM 17680 C C . ASP C 1 23 ? 10.488 -14.831 155.557 1.00 70.04 18 ASP C C 1
ATOM 17681 O O . ASP C 1 23 ? 11.510 -15.249 156.117 1.00 75.21 18 ASP C O 1
ATOM 17690 N N . LEU C 1 24 ? 9.965 -15.430 154.485 1.00 62.46 19 LEU C N 1
ATOM 17691 C CA . LEU C 1 24 ? 10.655 -16.548 153.859 1.00 58.30 19 LEU C CA 1
ATOM 17692 C C . LEU C 1 24 ? 11.974 -16.116 153.234 1.00 55.82 19 LEU C C 1
ATOM 17693 O O . LEU C 1 24 ? 12.830 -16.970 152.917 1.00 54.23 19 LEU C O 1
ATOM 17709 N N . LEU C 1 25 ? 12.128 -14.808 152.994 1.00 59.68 20 LEU C N 1
ATOM 17710 C CA . LEU C 1 25 ? 13.293 -14.267 152.313 1.00 55.78 20 LEU C CA 1
ATOM 17711 C C . LEU C 1 25 ? 14.294 -13.694 153.284 1.00 55.99 20 LEU C C 1
ATOM 17712 O O . LEU C 1 25 ? 15.253 -13.061 152.851 1.00 55.15 20 LEU C O 1
ATOM 17728 N N . LYS C 1 26 ? 14.064 -13.889 154.583 1.00 47.96 21 LYS C N 1
ATOM 17729 C CA . LYS C 1 26 ? 14.984 -13.434 155.630 1.00 49.82 21 LYS C CA 1
ATOM 17730 C C . LYS C 1 26 ? 16.422 -13.863 155.412 1.00 44.96 21 LYS C C 1
ATOM 17731 O O . LYS C 1 26 ? 17.323 -13.029 155.614 1.00 50.25 21 LYS C O 1
ATOM 17750 N N . PRO C 1 27 ? 16.731 -15.129 155.117 1.00 46.17 22 PRO C N 1
ATOM 17751 C CA . PRO C 1 27 ? 18.144 -15.493 154.857 1.00 47.25 22 PRO C CA 1
ATOM 17752 C C . PRO C 1 27 ? 18.767 -14.696 153.738 1.00 51.06 22 PRO C C 1
ATOM 17753 O O . PRO C 1 27 ? 19.934 -14.305 153.830 1.00 53.85 22 PRO C O 1
ATOM 17764 N N . HIS C 1 28 ? 18.020 -14.478 152.658 1.00 52.61 23 HIS C N 1
ATOM 17765 C CA . HIS C 1 28 ? 18.557 -13.712 151.531 1.00 50.99 23 HIS C CA 1
ATOM 17766 C C . HIS C 1 28 ? 18.787 -12.246 151.882 1.00 50.07 23 HIS C C 1
ATOM 17767 O O . HIS C 1 28 ? 19.781 -11.639 151.431 1.00 44.75 23 HIS C O 1
ATOM 17781 N N . ILE C 1 29 ? 17.841 -11.653 152.624 1.00 44.04 24 ILE C N 1
ATOM 17782 C CA . ILE C 1 29 ? 17.999 -10.292 153.142 1.00 47.45 24 ILE C CA 1
ATOM 17783 C C . ILE C 1 29 ? 19.201 -10.183 154.079 1.00 48.16 24 ILE C C 1
ATOM 17784 O O . ILE C 1 29 ? 19.970 -9.213 153.993 1.00 48.52 24 ILE C O 1
ATOM 17800 N N . LEU C 1 30 ? 19.348 -11.116 155.035 1.00 47.56 25 LEU C N 1
ATOM 17801 C CA . LEU C 1 30 ? 20.581 -11.127 155.834 1.00 47.10 25 LEU C CA 1
ATOM 17802 C C . LEU C 1 30 ? 21.812 -11.110 154.930 1.00 41.29 25 LEU C C 1
ATOM 17803 O O . LEU C 1 30 ? 22.797 -10.395 155.181 1.00 41.95 25 LEU C O 1
ATOM 17819 N N . PHE C 1 31 ? 21.813 -11.977 153.931 1.00 44.24 26 PHE C N 1
ATOM 17820 C CA . PHE C 1 31 ? 22.965 -12.118 153.036 1.00 47.40 26 PHE C CA 1
ATOM 17821 C C . PHE C 1 31 ? 23.299 -10.791 152.380 1.00 41.18 26 PHE C C 1
ATOM 17822 O O . PHE C 1 31 ? 24.446 -10.329 152.426 1.00 43.96 26 PHE C O 1
ATOM 17839 N N . LEU C 1 32 ? 22.302 -10.156 151.772 1.00 43.09 27 LEU C N 1
ATOM 17840 C CA . LEU C 1 32 ? 22.542 -8.878 151.102 1.00 45.05 27 LEU C CA 1
ATOM 17841 C C . LEU C 1 32 ? 23.041 -7.816 152.082 1.00 46.77 27 LEU C C 1
ATOM 17842 O O . LEU C 1 32 ? 23.952 -7.038 151.768 1.00 44.12 27 LEU C O 1
ATOM 17858 N N . GLU C 1 33 ? 22.490 -7.792 153.296 1.00 42.08 28 GLU C N 1
ATOM 17859 C CA . GLU C 1 33 ? 22.925 -6.782 154.257 1.00 43.55 28 GLU C CA 1
ATOM 17860 C C . GLU C 1 33 ? 24.388 -7.007 154.649 1.00 40.97 28 GLU C C 1
ATOM 17861 O O . GLU C 1 33 ? 25.169 -6.060 154.825 1.00 41.28 28 GLU C O 1
ATOM 17873 N N . GLN C 1 34 ? 24.767 -8.263 154.838 1.00 43.56 29 GLN C N 1
ATOM 17874 C CA . GLN C 1 34 ? 26.169 -8.584 155.094 1.00 42.53 29 GLN C CA 1
ATOM 17875 C C . GLN C 1 34 ? 27.092 -8.214 153.910 1.00 44.83 29 GLN C C 1
ATOM 17876 O O . GLN C 1 34 ? 28.282 -7.918 154.100 1.00 44.12 29 GLN C O 1
ATOM 17890 N N . LYS C 1 35 ? 26.571 -8.186 152.689 1.00 47.22 30 LYS C N 1
ATOM 17891 C CA . LYS C 1 35 ? 27.364 -7.732 151.541 1.00 47.38 30 LYS C CA 1
ATOM 17892 C C . LYS C 1 35 ? 27.357 -6.218 151.328 1.00 50.94 30 LYS C C 1
ATOM 17893 O O . LYS C 1 35 ? 28.015 -5.747 150.393 1.00 49.98 30 LYS C O 1
ATOM 17912 N N . GLY C 1 36 ? 26.650 -5.446 152.151 1.00 43.83 31 GLY C N 1
ATOM 17913 C CA . GLY C 1 36 ? 26.745 -4.004 152.100 1.00 46.20 31 GLY C CA 1
ATOM 17914 C C . GLY C 1 36 ? 25.519 -3.319 151.578 1.00 46.55 31 GLY C C 1
ATOM 17915 O O . GLY C 1 36 ? 25.479 -2.082 151.581 1.00 50.90 31 GLY C O 1
ATOM 17919 N N . TYR C 1 37 ? 24.523 -4.075 151.138 1.00 42.94 32 TYR C N 1
ATOM 17920 C CA . TYR C 1 37 ? 23.296 -3.502 150.630 1.00 50.08 32 TYR C CA 1
ATOM 17921 C C . TYR C 1 37 ? 22.327 -3.164 151.749 1.00 54.67 32 TYR C C 1
ATOM 17922 O O . TYR C 1 37 ? 22.250 -3.866 152.742 1.00 54.96 32 TYR C O 1
ATOM 17940 N N A GLN C 1 38 ? 21.582 -2.081 151.568 0.49 50.80 33 GLN C N 1
ATOM 17941 N N B GLN C 1 38 ? 21.548 -2.103 151.551 0.51 50.79 33 GLN C N 1
ATOM 17942 C CA A GLN C 1 38 ? 20.525 -1.671 152.487 0.49 53.22 33 GLN C CA 1
ATOM 17943 C CA B GLN C 1 38 ? 20.521 -1.653 152.493 0.51 53.22 33 GLN C CA 1
ATOM 17944 C C A GLN C 1 38 ? 19.195 -2.082 151.876 0.49 51.40 33 GLN C C 1
ATOM 17945 C C B GLN C 1 38 ? 19.169 -2.035 151.903 0.51 51.35 33 GLN C C 1
ATOM 17946 O O A GLN C 1 38 ? 18.860 -1.651 150.763 0.49 48.55 33 GLN C O 1
ATOM 17947 O O B GLN C 1 38 ? 18.799 -1.550 150.828 0.51 48.86 33 GLN C O 1
ATOM 17974 N N . VAL C 1 39 ? 18.456 -2.931 152.588 1.00 49.93 34 VAL C N 1
ATOM 17975 C CA . VAL C 1 39 ? 17.236 -3.545 152.066 1.00 48.67 34 VAL C CA 1
ATOM 17976 C C . VAL C 1 39 ? 16.028 -2.977 152.779 1.00 48.66 34 VAL C C 1
ATOM 17977 O O . VAL C 1 39 ? 15.942 -3.068 154.003 1.00 49.28 34 VAL C O 1
ATOM 17991 N N . THR C 1 40 ? 15.074 -2.457 152.011 1.00 48.55 35 THR C N 1
ATOM 17992 C CA . THR C 1 40 ? 13.785 -2.026 152.533 1.00 48.99 35 THR C CA 1
ATOM 17993 C C . THR C 1 40 ? 12.747 -3.052 152.132 1.00 49.48 35 THR C C 1
ATOM 17994 O O . THR C 1 40 ? 12.435 -3.161 150.939 1.00 50.81 35 THR C O 1
ATOM 18005 N N . PRO C 1 41 ? 12.185 -3.828 153.062 1.00 53.39 36 PRO C N 1
ATOM 18006 C CA . PRO C 1 41 ? 11.106 -4.753 152.688 1.00 58.77 36 PRO C CA 1
ATOM 18007 C C . PRO C 1 41 ? 9.729 -4.125 152.818 1.00 61.82 36 PRO C C 1
ATOM 18008 O O . PRO C 1 41 ? 9.436 -3.394 153.765 1.00 63.57 36 PRO C O 1
ATOM 18019 N N . VAL C 1 42 ? 8.884 -4.408 151.826 1.00 58.52 37 VAL C N 1
ATOM 18020 C CA . VAL C 1 42 ? 7.465 -4.098 151.864 1.00 58.07 37 VAL C CA 1
ATOM 18021 C C . VAL C 1 42 ? 6.716 -5.353 151.420 1.00 61.92 37 VAL C C 1
ATOM 18022 O O . VAL C 1 42 ? 7.299 -6.304 150.891 1.00 59.04 37 VAL C O 1
ATOM 18035 N N . LEU C 1 43 ? 5.411 -5.361 151.647 1.00 64.37 38 LEU C N 1
ATOM 18036 C CA . LEU C 1 43 ? 4.627 -6.577 151.468 1.00 64.67 38 LEU C CA 1
ATOM 18037 C C . LEU C 1 43 ? 3.654 -6.531 150.297 1.00 60.13 38 LEU C C 1
ATOM 18038 O O . LEU C 1 43 ? 3.012 -7.539 150.015 1.00 60.35 38 LEU C O 1
ATOM 18054 N N . SER C 1 44 ? 3.566 -5.426 149.566 1.00 62.97 39 SER C N 1
ATOM 18055 C CA . SER C 1 44 ? 2.598 -5.346 148.481 1.00 62.50 39 SER C CA 1
ATOM 18056 C C . SER C 1 44 ? 3.080 -4.422 147.367 1.00 62.92 39 SER C C 1
ATOM 18057 O O . SER C 1 44 ? 4.005 -3.613 147.538 1.00 61.14 39 SER C O 1
ATOM 18065 N N . GLY C 1 45 ? 2.407 -4.562 146.220 1.00 59.88 40 GLY C N 1
ATOM 18066 C CA . GLY C 1 45 ? 2.688 -3.707 145.084 1.00 63.24 40 GLY C CA 1
ATOM 18067 C C . GLY C 1 45 ? 2.413 -2.247 145.373 1.00 65.78 40 GLY C C 1
ATOM 18068 O O . GLY C 1 45 ? 3.206 -1.385 145.005 1.00 62.89 40 GLY C O 1
ATOM 18072 N N . ASN C 1 46 ? 1.308 -1.952 146.075 1.00 75.26 41 ASN C N 1
ATOM 18073 C CA . ASN C 1 46 ? 0.983 -0.557 146.383 1.00 78.66 41 ASN C CA 1
ATOM 18074 C C . ASN C 1 46 ? 2.025 0.054 147.312 1.00 72.23 41 ASN C C 1
ATOM 18075 O O . ASN C 1 46 ? 2.510 1.168 147.078 1.00 71.96 41 ASN C O 1
ATOM 18086 N N . ASP C 1 47 ? 2.394 -0.656 148.373 1.00 70.39 42 ASP C N 1
ATOM 18087 C CA . ASP C 1 47 ? 3.494 -0.172 149.201 1.00 74.43 42 ASP C CA 1
ATOM 18088 C C . ASP C 1 47 ? 4.730 0.115 148.356 1.00 71.84 42 ASP C C 1
ATOM 18089 O O . ASP C 1 47 ? 5.401 1.141 148.546 1.00 69.49 42 ASP C O 1
ATOM 18098 N N . ALA C 1 48 ? 5.030 -0.770 147.401 1.00 62.54 43 ALA C N 1
ATOM 18099 C CA . ALA C 1 48 ? 6.222 -0.595 146.583 1.00 59.77 43 ALA C CA 1
ATOM 18100 C C . ALA C 1 48 ? 6.109 0.620 145.676 1.00 56.15 43 ALA C C 1
ATOM 18101 O O . ALA C 1 48 ? 7.098 1.334 145.473 1.00 57.70 43 ALA C O 1
ATOM 18108 N N . ILE C 1 49 ? 4.941 0.833 145.068 1.00 60.75 44 ILE C N 1
ATOM 18109 C CA . ILE C 1 49 ? 4.744 2.035 144.258 1.00 67.89 44 ILE C CA 1
ATOM 18110 C C . ILE C 1 49 ? 4.922 3.289 145.106 1.00 68.41 44 ILE C C 1
ATOM 18111 O O . ILE C 1 49 ? 5.534 4.272 144.664 1.00 67.24 44 ILE C O 1
ATOM 18127 N N . GLU C 1 50 ? 4.353 3.289 146.316 1.00 69.35 45 GLU C N 1
ATOM 18128 C CA . GLU C 1 50 ? 4.573 4.376 147.265 1.00 77.13 45 GLU C CA 1
ATOM 18129 C C . GLU C 1 50 ? 6.056 4.617 147.461 1.00 71.14 45 GLU C C 1
ATOM 18130 O O . GLU C 1 50 ? 6.540 5.758 147.376 1.00 66.60 45 GLU C O 1
ATOM 18142 N N . ALA C 1 51 ? 6.779 3.522 147.765 1.00 66.34 46 ALA C N 1
ATOM 18143 C CA . ALA C 1 51 ? 8.207 3.583 148.043 1.00 59.64 46 ALA C CA 1
ATOM 18144 C C . ALA C 1 51 ? 8.964 4.194 146.880 1.00 53.82 46 ALA C C 1
ATOM 18145 O O . ALA C 1 51 ? 9.823 5.050 147.076 1.00 53.98 46 ALA C O 1
ATOM 18152 N N . VAL C 1 52 ? 8.698 3.735 145.660 1.00 56.74 47 VAL C N 1
ATOM 18153 C CA . VAL C 1 52 ? 9.426 4.291 144.523 1.00 58.86 47 VAL C CA 1
ATOM 18154 C C . VAL C 1 52 ? 9.078 5.771 144.306 1.00 66.10 47 VAL C C 1
ATOM 18155 O O . VAL C 1 52 ? 9.954 6.589 143.999 1.00 63.01 47 VAL C O 1
ATOM 18168 N N . GLN C 1 53 ? 7.803 6.146 144.460 1.00 77.74 48 GLN C N 1
ATOM 18169 C CA . GLN C 1 53 ? 7.404 7.551 144.300 1.00 85.97 48 GLN C CA 1
ATOM 18170 C C . GLN C 1 53 ? 8.205 8.477 145.212 1.00 82.22 48 GLN C C 1
ATOM 18171 O O . GLN C 1 53 ? 8.722 9.512 144.772 1.00 82.54 48 GLN C O 1
ATOM 18185 N N . ASN C 1 54 ? 8.314 8.121 146.486 1.00 73.79 49 ASN C N 1
ATOM 18186 C CA . ASN C 1 54 ? 8.826 9.016 147.509 1.00 73.52 49 ASN C CA 1
ATOM 18187 C C . ASN C 1 54 ? 10.300 8.819 147.836 1.00 71.51 49 ASN C C 1
ATOM 18188 O O . ASN C 1 54 ? 10.799 9.475 148.759 1.00 68.87 49 ASN C O 1
ATOM 18199 N N . ASN C 1 55 ? 11.007 7.932 147.134 1.00 70.69 50 ASN C N 1
ATOM 18200 C CA . ASN C 1 55 ? 12.421 7.702 147.407 1.00 68.39 50 ASN C CA 1
ATOM 18201 C C . ASN C 1 55 ? 13.124 7.530 146.083 1.00 64.60 50 ASN C C 1
ATOM 18202 O O . ASN C 1 55 ? 12.498 7.670 145.024 1.00 63.84 50 ASN C O 1
ATOM 18213 N N . ASP C 1 56 ? 14.439 7.192 146.159 1.00 58.47 51 ASP C N 1
ATOM 18214 C CA . ASP C 1 56 ? 15.283 7.010 144.988 1.00 54.65 51 ASP C CA 1
ATOM 18215 C C . ASP C 1 56 ? 16.083 5.731 145.190 1.00 56.24 51 ASP C C 1
ATOM 18216 O O . ASP C 1 56 ? 17.312 5.762 145.291 1.00 58.45 51 ASP C O 1
ATOM 18225 N N . PHE C 1 57 ? 15.376 4.606 145.218 1.00 52.56 52 PHE C N 1
ATOM 18226 C CA . PHE C 1 57 ? 16.029 3.315 145.405 1.00 50.71 52 PHE C CA 1
ATOM 18227 C C . PHE C 1 57 ? 16.940 2.981 144.231 1.00 50.78 52 PHE C C 1
ATOM 18228 O O . PHE C 1 57 ? 16.630 3.296 143.080 1.00 54.20 52 PHE C O 1
ATOM 18245 N N . ASP C 1 58 ? 18.088 2.360 144.522 1.00 48.33 53 ASP C N 1
ATOM 18246 C CA . ASP C 1 58 ? 18.977 1.924 143.433 1.00 42.81 53 ASP C CA 1
ATOM 18247 C C . ASP C 1 58 ? 18.393 0.783 142.594 1.00 44.77 53 ASP C C 1
ATOM 18248 O O . ASP C 1 58 ? 18.630 0.736 141.373 1.00 44.30 53 ASP C O 1
ATOM 18257 N N . ILE C 1 59 ? 17.566 -0.079 143.186 1.00 42.93 54 ILE C N 1
ATOM 18258 C CA . ILE C 1 59 ? 17.052 -1.231 142.466 1.00 44.85 54 ILE C CA 1
ATOM 18259 C C . ILE C 1 59 ? 15.812 -1.703 143.201 1.00 44.34 54 ILE C C 1
ATOM 18260 O O . ILE C 1 59 ? 15.665 -1.480 144.409 1.00 46.05 54 ILE C O 1
ATOM 18276 N N . VAL C 1 60 ? 14.903 -2.330 142.458 1.00 44.15 55 VAL C N 1
ATOM 18277 C CA . VAL C 1 60 ? 13.669 -2.870 143.013 1.00 47.32 55 VAL C CA 1
ATOM 18278 C C . VAL C 1 60 ? 13.603 -4.370 142.722 1.00 44.52 55 VAL C C 1
ATOM 18279 O O . VAL C 1 60 ? 13.776 -4.795 141.577 1.00 46.92 55 VAL C O 1
ATOM 18292 N N . PHE C 1 61 ? 13.328 -5.159 143.754 1.00 42.95 56 PHE C N 1
ATOM 18293 C CA . PHE C 1 61 ? 13.041 -6.589 143.647 1.00 46.00 56 PHE C CA 1
ATOM 18294 C C . PHE C 1 61 ? 11.537 -6.757 143.827 1.00 47.58 56 PHE C C 1
ATOM 18295 O O . PHE C 1 61 ? 10.969 -6.222 144.796 1.00 48.58 56 PHE C O 1
ATOM 18312 N N . LEU C 1 62 ? 10.875 -7.425 142.873 1.00 45.67 57 LEU C N 1
ATOM 18313 C CA . LEU C 1 62 ? 9.419 -7.543 142.922 1.00 46.60 57 LEU C CA 1
ATOM 18314 C C . LEU C 1 62 ? 8.995 -9.008 142.844 1.00 49.87 57 LEU C C 1
ATOM 18315 O O . LEU C 1 62 ? 9.380 -9.727 141.921 1.00 46.32 57 LEU C O 1
ATOM 18331 N N . ASP C 1 63 ? 8.173 -9.438 143.787 1.00 49.10 58 ASP C N 1
ATOM 18332 C CA . ASP C 1 63 ? 7.397 -10.672 143.714 1.00 51.44 58 ASP C CA 1
ATOM 18333 C C . ASP C 1 63 ? 6.232 -10.493 142.739 1.00 48.39 58 ASP C C 1
ATOM 18334 O O . ASP C 1 63 ? 5.843 -9.370 142.404 1.00 48.29 58 ASP C O 1
ATOM 18343 N N . GLU C 1 64 ? 5.682 -11.606 142.256 1.00 50.20 59 GLU C N 1
ATOM 18344 C CA . GLU C 1 64 ? 4.585 -11.514 141.298 1.00 52.68 59 GLU C CA 1
ATOM 18345 C C . GLU C 1 64 ? 3.225 -11.697 141.963 1.00 56.07 59 GLU C C 1
ATOM 18346 O O . GLU C 1 64 ? 2.329 -10.864 141.761 1.00 58.46 59 GLU C O 1
ATOM 18358 N N . ASN C 1 65 ? 3.037 -12.773 142.733 1.00 74.68 60 ASN C N 1
ATOM 18359 C CA . ASN C 1 65 ? 1.744 -13.070 143.345 1.00 81.14 60 ASN C CA 1
ATOM 18360 C C . ASN C 1 65 ? 1.703 -12.492 144.751 1.00 82.17 60 ASN C C 1
ATOM 18361 O O . ASN C 1 65 ? 2.354 -13.001 145.663 1.00 84.92 60 ASN C O 1
ATOM 18389 N N . PRO C 1 67 ? -1.290 -10.437 147.485 1.00 72.87 62 PRO C N 1
ATOM 18390 C CA . PRO C 1 67 ? -2.618 -9.841 147.701 1.00 76.24 62 PRO C CA 1
ATOM 18391 C C . PRO C 1 67 ? -2.614 -8.379 147.281 1.00 78.35 62 PRO C C 1
ATOM 18392 O O . PRO C 1 67 ? -1.771 -7.592 147.706 1.00 81.14 62 PRO C O 1
ATOM 18403 N N . GLY C 1 68 ? -3.563 -8.017 146.436 1.00 81.52 63 GLY C N 1
ATOM 18404 C CA . GLY C 1 68 ? -3.624 -6.666 145.916 1.00 83.24 63 GLY C CA 1
ATOM 18405 C C . GLY C 1 68 ? -3.268 -6.643 144.443 1.00 85.19 63 GLY C C 1
ATOM 18406 O O . GLY C 1 68 ? -3.499 -7.628 143.731 1.00 88.92 63 GLY C O 1
ATOM 18410 N N . ILE C 1 69 ? -2.708 -5.534 143.960 1.00 80.23 64 ILE C N 1
ATOM 18411 C CA . ILE C 1 69 ? -2.277 -5.504 142.570 1.00 83.02 64 ILE C CA 1
ATOM 18412 C C . ILE C 1 69 ? -1.070 -6.425 142.402 1.00 83.96 64 ILE C C 1
ATOM 18413 O O . ILE C 1 69 ? -0.270 -6.620 143.329 1.00 85.34 64 ILE C O 1
ATOM 18429 N N . GLY C 1 70 ? -0.931 -6.994 141.210 1.00 80.94 65 GLY C N 1
ATOM 18430 C CA . GLY C 1 70 ? 0.164 -7.910 140.949 1.00 72.95 65 GLY C CA 1
ATOM 18431 C C . GLY C 1 70 ? 1.488 -7.223 140.750 1.00 66.88 65 GLY C C 1
ATOM 18432 O O . GLY C 1 70 ? 1.579 -6.012 140.519 1.00 60.01 65 GLY C O 1
ATOM 18436 N N . GLY C 1 71 ? 2.548 -8.034 140.801 1.00 55.04 66 GLY C N 1
ATOM 18437 C CA . GLY C 1 71 ? 3.865 -7.488 140.555 1.00 55.34 66 GLY C CA 1
ATOM 18438 C C . GLY C 1 71 ? 4.035 -6.946 139.148 1.00 55.94 66 GLY C C 1
ATOM 18439 O O . GLY C 1 71 ? 4.845 -6.042 138.926 1.00 53.00 66 GLY C O 1
ATOM 18443 N N . LEU C 1 72 ? 3.307 -7.515 138.172 1.00 56.49 67 LEU C N 1
ATOM 18444 C CA . LEU C 1 72 ? 3.404 -7.014 136.808 1.00 59.79 67 LEU C CA 1
ATOM 18445 C C . LEU C 1 72 ? 2.689 -5.677 136.698 1.00 60.45 67 LEU C C 1
ATOM 18446 O O . LEU C 1 72 ? 3.062 -4.833 135.867 1.00 61.29 67 LEU C O 1
ATOM 18462 N N . ASP C 1 73 ? 1.678 -5.451 137.546 1.00 62.90 68 ASP C N 1
ATOM 18463 C CA . ASP C 1 73 ? 1.034 -4.136 137.545 1.00 69.82 68 ASP C CA 1
ATOM 18464 C C . ASP C 1 73 ? 1.911 -3.111 138.254 1.00 64.59 68 ASP C C 1
ATOM 18465 O O . ASP C 1 73 ? 2.075 -1.980 137.782 1.00 62.44 68 ASP C O 1
ATOM 18474 N N . ALA C 1 74 ? 2.525 -3.517 139.367 1.00 67.09 69 ALA C N 1
ATOM 18475 C CA . ALA C 1 74 ? 3.488 -2.648 140.028 1.00 64.25 69 ALA C CA 1
ATOM 18476 C C . ALA C 1 74 ? 4.640 -2.333 139.094 1.00 64.18 69 ALA C C 1
ATOM 18477 O O . ALA C 1 74 ? 5.090 -1.185 139.022 1.00 62.66 69 ALA C O 1
ATOM 18484 N N . LEU C 1 75 ? 5.120 -3.336 138.359 1.00 60.81 70 LEU C N 1
ATOM 18485 C CA . LEU C 1 75 ? 6.220 -3.104 137.433 1.00 60.90 70 LEU C CA 1
ATOM 18486 C C . LEU C 1 75 ? 5.896 -1.971 136.458 1.00 59.89 70 LEU C C 1
ATOM 18487 O O . LEU C 1 75 ? 6.703 -1.062 136.247 1.00 55.69 70 LEU C O 1
ATOM 18503 N N . GLN C 1 76 ? 4.731 -2.033 135.820 1.00 60.01 71 GLN C N 1
ATOM 18504 C CA . GLN C 1 76 ? 4.331 -0.998 134.865 1.00 66.84 71 GLN C CA 1
ATOM 18505 C C . GLN C 1 76 ? 4.322 0.403 135.480 1.00 61.59 71 GLN C C 1
ATOM 18506 O O . GLN C 1 76 ? 4.810 1.361 134.860 1.00 54.91 71 GLN C O 1
ATOM 18520 N N A LYS C 1 77 ? 3.769 0.536 136.693 0.46 61.34 72 LYS C N 1
ATOM 18521 N N B LYS C 1 77 ? 3.763 0.545 136.685 0.54 61.25 72 LYS C N 1
ATOM 18522 C CA A LYS C 1 77 ? 3.719 1.831 137.361 0.46 64.16 72 LYS C CA 1
ATOM 18523 C CA B LYS C 1 77 ? 3.725 1.851 137.334 0.54 64.13 72 LYS C CA 1
ATOM 18524 C C A LYS C 1 77 ? 5.124 2.325 137.680 0.46 64.46 72 LYS C C 1
ATOM 18525 C C B LYS C 1 77 ? 5.137 2.329 137.663 0.54 64.50 72 LYS C C 1
ATOM 18526 O O A LYS C 1 77 ? 5.470 3.479 137.399 0.46 64.09 72 LYS C O 1
ATOM 18527 O O B LYS C 1 77 ? 5.501 3.477 137.377 0.54 63.99 72 LYS C O 1
ATOM 18564 N N . ILE C 1 78 ? 5.958 1.448 138.246 1.00 65.79 73 ILE C N 1
ATOM 18565 C CA . ILE C 1 78 ? 7.301 1.846 138.673 1.00 61.21 73 ILE C CA 1
ATOM 18566 C C . ILE C 1 78 ? 8.150 2.248 137.481 1.00 59.88 73 ILE C C 1
ATOM 18567 O O . ILE C 1 78 ? 9.013 3.117 137.600 1.00 56.53 73 ILE C O 1
ATOM 18584 N N . LYS C 1 79 ? 7.970 1.593 136.336 1.00 59.75 74 LYS C N 1
ATOM 18585 C CA . LYS C 1 79 ? 8.748 1.938 135.156 1.00 62.28 74 LYS C CA 1
ATOM 18586 C C . LYS C 1 79 ? 8.332 3.280 134.562 1.00 65.22 74 LYS C C 1
ATOM 18587 O O . LYS C 1 79 ? 9.135 3.906 133.864 1.00 64.60 74 LYS C O 1
ATOM 18606 N N . GLU C 1 80 ? 7.104 3.734 134.819 1.00 71.90 75 GLU C N 1
ATOM 18607 C CA . GLU C 1 80 ? 6.680 5.054 134.358 1.00 76.74 75 GLU C CA 1
ATOM 18608 C C . GLU C 1 80 ? 7.182 6.141 135.301 1.00 71.35 75 GLU C C 1
ATOM 18609 O O . GLU C 1 80 ? 7.607 7.206 134.853 1.00 77.74 75 GLU C O 1
ATOM 18621 N N . LEU C 1 81 ? 7.148 5.885 136.609 1.00 59.86 76 LEU C N 1
ATOM 18622 C CA . LEU C 1 81 ? 7.769 6.795 137.571 1.00 61.01 76 LEU C CA 1
ATOM 18623 C C . LEU C 1 81 ? 9.279 6.924 137.348 1.00 65.65 76 LEU C C 1
ATOM 18624 O O . LEU C 1 81 ? 9.818 8.031 137.256 1.00 65.61 76 LEU C O 1
ATOM 18640 N N . LYS C 1 82 ? 9.991 5.802 137.301 1.00 64.96 77 LYS C N 1
ATOM 18641 C CA . LYS C 1 82 ? 11.457 5.790 137.271 1.00 64.40 77 LYS C CA 1
ATOM 18642 C C . LYS C 1 82 ? 11.915 4.822 136.198 1.00 57.37 77 LYS C C 1
ATOM 18643 O O . LYS C 1 82 ? 12.328 3.705 136.504 1.00 58.02 77 LYS C O 1
ATOM 18662 N N . PRO C 1 83 ? 11.802 5.190 134.922 1.00 62.67 78 PRO C N 1
ATOM 18663 C CA . PRO C 1 83 ? 12.131 4.214 133.862 1.00 64.60 78 PRO C CA 1
ATOM 18664 C C . PRO C 1 83 ? 13.583 3.773 133.903 1.00 59.83 78 PRO C C 1
ATOM 18665 O O . PRO C 1 83 ? 13.904 2.727 133.354 1.00 57.18 78 PRO C O 1
ATOM 18676 N N . TYR C 1 84 ? 14.474 4.552 134.501 1.00 55.43 79 TYR C N 1
ATOM 18677 C CA . TYR C 1 84 ? 15.893 4.238 134.528 1.00 53.76 79 TYR C CA 1
ATOM 18678 C C . TYR C 1 84 ? 16.247 3.334 135.700 1.00 51.31 79 TYR C C 1
ATOM 18679 O O . TYR C 1 84 ? 17.394 2.886 135.802 1.00 48.72 79 TYR C O 1
ATOM 18697 N N . THR C 1 85 ? 15.325 3.059 136.566 1.00 54.27 80 THR C N 1
ATOM 18698 C CA . THR C 1 85 ? 15.644 2.219 137.727 1.00 52.66 80 THR C CA 1
ATOM 18699 C C . THR C 1 85 ? 15.460 0.736 137.396 1.00 49.29 80 THR C C 1
ATOM 18700 O O . THR C 1 85 ? 14.386 0.349 136.892 1.00 45.26 80 THR C O 1
ATOM 18711 N N . PRO C 1 86 ? 16.485 -0.101 137.587 1.00 46.87 81 PRO C N 1
ATOM 18712 C CA . PRO C 1 86 ? 16.327 -1.531 137.275 1.00 46.44 81 PRO C CA 1
ATOM 18713 C C . PRO C 1 86 ? 15.375 -2.231 138.236 1.00 43.57 81 PRO C C 1
ATOM 18714 O O . PRO C 1 86 ? 15.362 -1.969 139.437 1.00 43.85 81 PRO C O 1
ATOM 18725 N N . VAL C 1 87 ? 14.536 -3.097 137.677 1.00 44.54 82 VAL C N 1
ATOM 18726 C CA . VAL C 1 87 ? 13.580 -3.890 138.445 1.00 45.32 82 VAL C CA 1
ATOM 18727 C C . VAL C 1 87 ? 13.842 -5.366 138.156 1.00 43.14 82 VAL C C 1
ATOM 18728 O O . VAL C 1 87 ? 13.939 -5.766 136.991 1.00 49.18 82 VAL C O 1
ATOM 18741 N N . VAL C 1 88 ? 13.957 -6.169 139.207 1.00 44.70 83 VAL C N 1
ATOM 18742 C CA . VAL C 1 88 ? 14.247 -7.601 139.122 1.00 45.08 83 VAL C CA 1
ATOM 18743 C C . VAL C 1 88 ? 13.030 -8.338 139.680 1.00 45.02 83 VAL C C 1
ATOM 18744 O O . VAL C 1 88 ? 12.602 -8.087 140.820 1.00 44.01 83 VAL C O 1
ATOM 18774 N N . ILE C 1 90 ? 11.376 -11.568 141.244 1.00 42.53 85 ILE C N 1
ATOM 18775 C CA . ILE C 1 90 ? 11.802 -12.747 141.976 1.00 40.68 85 ILE C CA 1
ATOM 18776 C C . ILE C 1 90 ? 10.528 -13.466 142.398 1.00 44.93 85 ILE C C 1
ATOM 18777 O O . ILE C 1 90 ? 9.783 -12.970 143.249 1.00 45.13 85 ILE C O 1
ATOM 18793 N N . THR C 1 91 ? 10.266 -14.632 141.820 1.00 42.55 86 THR C N 1
ATOM 18794 C CA . THR C 1 91 ? 8.924 -15.188 141.863 1.00 43.99 86 THR C CA 1
ATOM 18795 C C . THR C 1 91 ? 9.005 -16.698 141.800 1.00 44.19 86 THR C C 1
ATOM 18796 O O . THR C 1 91 ? 9.969 -17.269 141.275 1.00 41.81 86 THR C O 1
ATOM 18807 N N . LYS C 1 92 ? 8.012 -17.336 142.419 1.00 46.33 87 LYS C N 1
ATOM 18808 C CA . LYS C 1 92 ? 7.868 -18.782 142.302 1.00 50.64 87 LYS C CA 1
ATOM 18809 C C . LYS C 1 92 ? 7.240 -19.223 140.979 1.00 51.66 87 LYS C C 1
ATOM 18810 O O . LYS C 1 92 ? 7.288 -20.424 140.663 1.00 50.42 87 LYS C O 1
ATOM 18829 N N . SER C 1 93 ? 6.704 -18.302 140.178 1.00 46.12 88 SER C N 1
ATOM 18830 C CA . SER C 1 93 ? 6.038 -18.718 138.952 1.00 51.21 88 SER C CA 1
ATOM 18831 C C . SER C 1 93 ? 7.017 -19.193 137.875 1.00 54.61 88 SER C C 1
ATOM 18832 O O . SER C 1 93 ? 8.033 -18.546 137.605 1.00 51.68 88 SER C O 1
ATOM 18840 N N . GLU C 1 94 ? 6.659 -20.296 137.208 1.00 62.06 89 GLU C N 1
ATOM 18841 C CA . GLU C 1 94 ? 7.394 -20.837 136.068 1.00 65.95 89 GLU C CA 1
ATOM 18842 C C . GLU C 1 94 ? 6.557 -20.751 134.798 1.00 65.08 89 GLU C C 1
ATOM 18843 O O . GLU C 1 94 ? 6.829 -21.449 133.810 1.00 65.08 89 GLU C O 1
ATOM 18855 N N . GLU C 1 95 ? 5.512 -19.936 134.832 1.00 58.18 90 GLU C N 1
ATOM 18856 C CA . GLU C 1 95 ? 4.631 -19.765 133.688 1.00 64.05 90 GLU C CA 1
ATOM 18857 C C . GLU C 1 95 ? 5.317 -18.979 132.573 1.00 60.03 90 GLU C C 1
ATOM 18858 O O . GLU C 1 95 ? 5.974 -17.960 132.817 1.00 55.09 90 GLU C O 1
ATOM 18870 N N . GLU C 1 96 ? 5.099 -19.420 131.332 1.00 63.01 91 GLU C N 1
ATOM 18871 C CA . GLU C 1 96 ? 5.697 -18.731 130.198 1.00 64.82 91 GLU C CA 1
ATOM 18872 C C . GLU C 1 96 ? 5.091 -17.353 130.017 1.00 64.18 91 GLU C C 1
ATOM 18873 O O . GLU C 1 96 ? 5.824 -16.386 129.768 1.00 61.30 91 GLU C O 1
ATOM 18885 N N . HIS C 1 97 ? 3.761 -17.234 130.183 1.00 63.58 92 HIS C N 1
ATOM 18886 C CA . HIS C 1 97 ? 3.109 -15.944 129.959 1.00 61.60 92 HIS C CA 1
ATOM 18887 C C . HIS C 1 97 ? 3.468 -14.948 131.055 1.00 59.24 92 HIS C C 1
ATOM 18888 O O . HIS C 1 97 ? 3.475 -13.734 130.812 1.00 60.60 92 HIS C O 1
ATOM 18902 N N . ILE C 1 98 ? 3.809 -15.427 132.252 1.00 54.99 93 ILE C N 1
ATOM 18903 C CA . ILE C 1 98 ? 4.341 -14.518 133.274 1.00 53.71 93 ILE C CA 1
ATOM 18904 C C . ILE C 1 98 ? 5.760 -14.082 132.909 1.00 50.78 93 ILE C C 1
ATOM 18905 O O . ILE C 1 98 ? 6.131 -12.910 133.056 1.00 51.46 93 ILE C O 1
ATOM 18938 N N . THR C 1 100 ? 6.970 -13.925 129.861 1.00 47.31 95 THR C N 1
ATOM 18939 C CA . THR C 1 100 ? 6.796 -13.058 128.709 1.00 52.39 95 THR C CA 1
ATOM 18940 C C . THR C 1 100 ? 6.312 -11.673 129.122 1.00 51.40 95 THR C C 1
ATOM 18941 O O . THR C 1 100 ? 6.829 -10.661 128.642 1.00 48.66 95 THR C O 1
ATOM 18952 N N . GLN C 1 101 ? 5.340 -11.596 130.028 1.00 53.01 96 GLN C N 1
ATOM 18953 C CA . GLN C 1 101 ? 4.853 -10.283 130.438 1.00 55.13 96 GLN C CA 1
ATOM 18954 C C . GLN C 1 101 ? 5.918 -9.510 131.207 1.00 51.89 96 GLN C C 1
ATOM 18955 O O . GLN C 1 101 ? 6.054 -8.285 131.059 1.00 48.89 96 GLN C O 1
ATOM 18969 N N . ALA C 1 102 ? 6.679 -10.201 132.052 1.00 51.13 97 ALA C N 1
ATOM 18970 C CA . ALA C 1 102 ? 7.722 -9.500 132.788 1.00 48.84 97 ALA C CA 1
ATOM 18971 C C . ALA C 1 102 ? 8.774 -8.937 131.835 1.00 50.06 97 ALA C C 1
ATOM 18972 O O . ALA C 1 102 ? 9.136 -7.751 131.927 1.00 52.81 97 ALA C O 1
ATOM 18979 N N . ILE C 1 103 ? 9.251 -9.766 130.882 1.00 45.81 98 ILE C N 1
ATOM 18980 C CA . ILE C 1 103 ? 10.220 -9.285 129.889 1.00 44.28 98 ILE C CA 1
ATOM 18981 C C . ILE C 1 103 ? 9.670 -8.072 129.125 1.00 48.54 98 ILE C C 1
ATOM 18982 O O . ILE C 1 103 ? 10.372 -7.080 128.899 1.00 45.64 98 ILE C O 1
ATOM 18998 N N . GLY C 1 104 ? 8.431 -8.167 128.644 1.00 48.35 99 GLY C N 1
ATOM 18999 C CA . GLY C 1 104 ? 7.847 -7.068 127.908 1.00 52.42 99 GLY C CA 1
ATOM 19000 C C . GLY C 1 104 ? 7.607 -5.827 128.713 1.00 52.66 99 GLY C C 1
ATOM 19001 O O . GLY C 1 104 ? 7.507 -4.747 128.119 1.00 53.35 99 GLY C O 1
ATOM 19005 N N . GLY C 1 105 ? 7.491 -5.957 130.034 1.00 52.87 100 GLY C N 1
ATOM 19006 C CA . GLY C 1 105 ? 7.456 -4.858 130.963 1.00 54.33 100 GLY C CA 1
ATOM 19007 C C . GLY C 1 105 ? 8.814 -4.324 131.358 1.00 53.04 100 GLY C C 1
ATOM 19008 O O . GLY C 1 105 ? 8.881 -3.517 132.299 1.00 50.82 100 GLY C O 1
ATOM 19012 N N . LYS C 1 106 ? 9.896 -4.767 130.674 1.00 52.99 101 LYS C N 1
ATOM 19013 C CA . LYS C 1 106 ? 11.232 -4.149 130.805 1.00 54.26 101 LYS C CA 1
ATOM 19014 C C . LYS C 1 106 ? 11.901 -4.545 132.140 1.00 50.85 101 LYS C C 1
ATOM 19015 O O . LYS C 1 106 ? 12.680 -3.794 132.734 1.00 48.20 101 LYS C O 1
ATOM 19034 N N . ILE C 1 107 ? 11.606 -5.751 132.615 1.00 48.41 102 ILE C N 1
ATOM 19035 C CA . ILE C 1 107 ? 12.328 -6.312 133.740 1.00 44.53 102 ILE C CA 1
ATOM 19036 C C . ILE C 1 107 ? 13.801 -6.444 133.392 1.00 44.29 102 ILE C C 1
ATOM 19037 O O . ILE C 1 107 ? 14.177 -6.693 132.244 1.00 43.12 102 ILE C O 1
ATOM 19053 N N . ALA C 1 108 ? 14.644 -6.166 134.363 1.00 42.02 103 ALA C N 1
ATOM 19054 C CA . ALA C 1 108 ? 16.075 -6.303 134.154 1.00 46.15 103 ALA C CA 1
ATOM 19055 C C . ALA C 1 108 ? 16.575 -7.734 134.357 1.00 48.24 103 ALA C C 1
ATOM 19056 O O . ALA C 1 108 ? 17.532 -8.146 133.692 1.00 44.72 103 ALA C O 1
ATOM 19063 N N . ASP C 1 109 ? 15.942 -8.481 135.263 1.00 47.62 104 ASP C N 1
ATOM 19064 C CA . ASP C 1 109 ? 16.203 -9.884 135.511 1.00 52.73 104 ASP C CA 1
ATOM 19065 C C . ASP C 1 109 ? 14.905 -10.527 136.000 1.00 49.03 104 ASP C C 1
ATOM 19066 O O . ASP C 1 109 ? 14.008 -9.852 136.541 1.00 44.61 104 ASP C O 1
ATOM 19075 N N . TYR C 1 110 ? 14.868 -11.857 135.931 1.00 44.23 105 TYR C N 1
ATOM 19076 C CA . TYR C 1 110 ? 13.718 -12.632 136.393 1.00 43.99 105 TYR C CA 1
ATOM 19077 C C . TYR C 1 110 ? 14.312 -13.893 136.988 1.00 46.72 105 TYR C C 1
ATOM 19078 O O . TYR C 1 110 ? 14.982 -14.638 136.263 1.00 45.47 105 TYR C O 1
ATOM 19096 N N . LEU C 1 111 ? 14.138 -14.079 138.303 1.00 41.77 106 LEU C N 1
ATOM 19097 C CA . LEU C 1 111 ? 14.719 -15.197 139.021 1.00 42.80 106 LEU C CA 1
ATOM 19098 C C . LEU C 1 111 ? 13.613 -16.029 139.633 1.00 44.48 106 LEU C C 1
ATOM 19099 O O . LEU C 1 111 ? 12.764 -15.504 140.385 1.00 40.91 106 LEU C O 1
ATOM 19115 N N . ILE C 1 112 ? 13.677 -17.339 139.358 1.00 40.17 107 ILE C N 1
ATOM 19116 C CA . ILE C 1 112 ? 12.689 -18.297 139.862 1.00 44.88 107 ILE C CA 1
ATOM 19117 C C . ILE C 1 112 ? 13.101 -18.825 141.235 1.00 46.23 107 ILE C C 1
ATOM 19118 O O . ILE C 1 112 ? 14.217 -19.328 141.383 1.00 40.95 107 ILE C O 1
ATOM 19134 N N . LYS C 1 113 ? 12.190 -18.704 142.227 1.00 45.34 108 LYS C N 1
ATOM 19135 C CA . LYS C 1 113 ? 12.360 -19.285 143.540 1.00 43.29 108 LYS C CA 1
ATOM 19136 C C . LYS C 1 113 ? 12.355 -20.818 143.461 1.00 48.93 108 LYS C C 1
ATOM 19137 O O . LYS C 1 113 ? 11.620 -21.422 142.663 1.00 50.17 108 LYS C O 1
ATOM 19156 N N . PRO C 1 114 ? 13.176 -21.491 144.274 1.00 48.76 109 PRO C N 1
ATOM 19157 C CA . PRO C 1 114 ? 14.110 -20.925 145.270 1.00 47.67 109 PRO C CA 1
ATOM 19158 C C . PRO C 1 114 ? 15.356 -20.319 144.624 1.00 45.95 109 PRO C C 1
ATOM 19159 O O . PRO C 1 114 ? 15.781 -20.769 143.598 1.00 46.31 109 PRO C O 1
ATOM 19170 N N . VAL C 1 115 ? 15.934 -19.313 145.254 1.00 44.50 110 VAL C N 1
ATOM 19171 C CA . VAL C 1 115 ? 17.007 -18.518 144.683 1.00 45.01 110 VAL C CA 1
ATOM 19172 C C . VAL C 1 115 ? 18.251 -18.687 145.530 1.00 41.07 110 VAL C C 1
ATOM 19173 O O . VAL C 1 115 ? 18.211 -18.528 146.756 1.00 42.83 110 VAL C O 1
ATOM 19186 N N . ASN C 1 116 ? 19.343 -18.985 144.878 1.00 37.85 111 ASN C N 1
ATOM 19187 C CA . ASN C 1 116 ? 20.635 -18.950 145.537 1.00 40.76 111 ASN C CA 1
ATOM 19188 C C . ASN C 1 116 ? 20.985 -17.493 145.812 1.00 41.42 111 ASN C C 1
ATOM 19189 O O . ASN C 1 116 ? 20.990 -16.660 144.872 1.00 41.06 111 ASN C O 1
ATOM 19200 N N . PRO C 1 117 ? 21.325 -17.141 147.052 1.00 42.32 112 PRO C N 1
ATOM 19201 C CA . PRO C 1 117 ? 21.616 -15.730 147.350 1.00 43.37 112 PRO C CA 1
ATOM 19202 C C . PRO C 1 117 ? 22.652 -15.123 146.417 1.00 41.04 112 PRO C C 1
ATOM 19203 O O . PRO C 1 117 ? 22.625 -13.904 146.180 1.00 36.72 112 PRO C O 1
ATOM 19214 N N . ASN C 1 118 ? 23.612 -15.938 145.963 1.00 40.30 113 ASN C N 1
ATOM 19215 C CA . ASN C 1 118 ? 24.695 -15.475 145.112 1.00 41.13 113 ASN C CA 1
ATOM 19216 C C . ASN C 1 118 ? 24.165 -15.045 143.748 1.00 41.27 113 ASN C C 1
ATOM 19217 O O . ASN C 1 118 ? 24.754 -14.199 143.069 1.00 41.24 113 ASN C O 1
ATOM 19228 N N . GLN C 1 119 ? 23.043 -15.607 143.332 1.00 39.95 114 GLN C N 1
ATOM 19229 C CA . GLN C 1 119 ? 22.375 -15.142 142.124 1.00 43.40 114 GLN C CA 1
ATOM 19230 C C . GLN C 1 119 ? 21.859 -13.716 142.316 1.00 42.96 114 GLN C C 1
ATOM 19231 O O . GLN C 1 119 ? 21.894 -12.898 141.397 1.00 42.87 114 GLN C O 1
ATOM 19245 N N . LEU C 1 120 ? 21.422 -13.375 143.528 1.00 39.77 115 LEU C N 1
ATOM 19246 C CA . LEU C 1 120 ? 21.009 -11.994 143.781 1.00 37.80 115 LEU C CA 1
ATOM 19247 C C . LEU C 1 120 ? 22.190 -11.034 143.762 1.00 35.85 115 LEU C C 1
ATOM 19248 O O . LEU C 1 120 ? 22.077 -9.906 143.275 1.00 38.96 115 LEU C O 1
ATOM 19264 N N . LEU C 1 121 ? 23.326 -11.458 144.291 1.00 36.37 116 LEU C N 1
ATOM 19265 C CA . LEU C 1 121 ? 24.530 -10.643 144.198 1.00 40.31 116 LEU C CA 1
ATOM 19266 C C . LEU C 1 121 ? 24.974 -10.432 142.743 1.00 40.93 116 LEU C C 1
ATOM 19267 O O . LEU C 1 121 ? 25.328 -9.320 142.322 1.00 44.68 116 LEU C O 1
ATOM 19283 N N . LEU C 1 122 ? 24.891 -11.481 141.943 1.00 39.46 117 LEU C N 1
ATOM 19284 C CA . LEU C 1 122 ? 25.211 -11.329 140.529 1.00 37.48 117 LEU C CA 1
ATOM 19285 C C . LEU C 1 122 ? 24.302 -10.287 139.901 1.00 40.28 117 LEU C C 1
ATOM 19286 O O . LEU C 1 122 ? 24.752 -9.399 139.178 1.00 42.03 117 LEU C O 1
ATOM 19302 N N A SER C 1 123 ? 23.008 -10.364 140.199 0.52 42.41 118 SER C N 1
ATOM 19303 N N B SER C 1 123 ? 23.006 -10.360 140.188 0.48 42.37 118 SER C N 1
ATOM 19304 C CA A SER C 1 123 ? 22.066 -9.404 139.638 0.52 40.73 118 SER C CA 1
ATOM 19305 C CA B SER C 1 123 ? 22.096 -9.384 139.598 0.48 40.85 118 SER C CA 1
ATOM 19306 C C A SER C 1 123 ? 22.380 -7.986 140.092 0.52 40.98 118 SER C C 1
ATOM 19307 C C B SER C 1 123 ? 22.411 -7.973 140.078 0.48 41.04 118 SER C C 1
ATOM 19308 O O A SER C 1 123 ? 22.241 -7.034 139.314 0.52 40.85 118 SER C O 1
ATOM 19309 O O B SER C 1 123 ? 22.305 -7.010 139.305 0.48 40.75 118 SER C O 1
ATOM 19324 N N . LEU C 1 124 ? 22.867 -7.829 141.329 1.00 40.38 119 LEU C N 1
ATOM 19325 C CA . LEU C 1 124 ? 23.138 -6.487 141.852 1.00 39.80 119 LEU C CA 1
ATOM 19326 C C . LEU C 1 124 ? 24.382 -5.887 141.214 1.00 41.34 119 LEU C C 1
ATOM 19327 O O . LEU C 1 124 ? 24.372 -4.732 140.747 1.00 41.46 119 LEU C O 1
ATOM 19344 N N . LYS C 1 125 ? 25.419 -6.698 141.095 1.00 40.69 120 LYS C N 1
ATOM 19345 C CA . LYS C 1 125 ? 26.621 -6.242 140.420 1.00 38.96 120 LYS C CA 1
ATOM 19346 C C . LYS C 1 125 ? 26.349 -5.911 138.967 1.00 41.55 120 LYS C C 1
ATOM 19347 O O . LYS C 1 125 ? 26.852 -4.894 138.448 1.00 46.01 120 LYS C O 1
ATOM 19366 N N . LYS C 1 126 ? 25.585 -6.781 138.290 1.00 36.59 121 LYS C N 1
ATOM 19367 C CA . LYS C 1 126 ? 25.390 -6.590 136.870 1.00 38.71 121 LYS C CA 1
ATOM 19368 C C . LYS C 1 126 ? 24.466 -5.411 136.614 1.00 44.17 121 LYS C C 1
ATOM 19369 O O . LYS C 1 126 ? 24.698 -4.635 135.690 1.00 48.94 121 LYS C O 1
ATOM 19388 N N . ASN C 1 127 ? 23.407 -5.235 137.409 1.00 41.84 122 ASN C N 1
ATOM 19389 C CA . ASN C 1 127 ? 22.504 -4.146 137.057 1.00 44.46 122 ASN C CA 1
ATOM 19390 C C . ASN C 1 127 ? 22.854 -2.809 137.706 1.00 50.82 122 ASN C C 1
ATOM 19391 O O . ASN C 1 127 ? 22.272 -1.787 137.324 1.00 52.41 122 ASN C O 1
ATOM 19402 N N . LEU C 1 128 ? 23.791 -2.774 138.654 1.00 47.65 123 LEU C N 1
ATOM 19403 C CA . LEU C 1 128 ? 24.183 -1.521 139.274 1.00 44.05 123 LEU C CA 1
ATOM 19404 C C . LEU C 1 128 ? 25.616 -1.127 138.980 1.00 43.88 123 LEU C C 1
ATOM 19405 O O . LEU C 1 128 ? 25.947 0.053 139.154 1.00 45.77 123 LEU C O 1
ATOM 19421 N N . GLN C 1 129 ? 26.474 -2.047 138.544 1.00 46.89 124 GLN C N 1
ATOM 19422 C CA . GLN C 1 129 ? 27.884 -1.725 138.374 1.00 50.69 124 GLN C CA 1
ATOM 19423 C C . GLN C 1 129 ? 28.497 -2.164 137.047 1.00 44.61 124 GLN C C 1
ATOM 19424 O O . GLN C 1 129 ? 29.712 -2.072 136.894 1.00 45.08 124 GLN C O 1
ATOM 19438 N N . GLN C 1 130 ? 27.708 -2.656 136.100 1.00 49.28 125 GLN C N 1
ATOM 19439 C CA . GLN C 1 130 ? 28.289 -3.241 134.898 1.00 49.88 125 GLN C CA 1
ATOM 19440 C C . GLN C 1 130 ? 29.128 -2.222 134.147 1.00 48.81 125 GLN C C 1
ATOM 19441 O O . GLN C 1 130 ? 30.188 -2.557 133.606 1.00 43.26 125 GLN C O 1
ATOM 19455 N N . HIS C 1 131 ? 28.686 -0.974 134.083 1.00 47.02 126 HIS C N 1
ATOM 19456 C CA . HIS C 1 131 ? 29.444 -0.013 133.284 1.00 53.17 126 HIS C CA 1
ATOM 19457 C C . HIS C 1 131 ? 30.827 0.225 133.858 1.00 50.65 126 HIS C C 1
ATOM 19458 O O . HIS C 1 131 ? 31.815 0.195 133.126 1.00 45.80 126 HIS C O 1
ATOM 19472 N N . SER C 1 132 ? 30.925 0.430 135.173 1.00 52.49 127 SER C N 1
ATOM 19473 C CA . SER C 1 132 ? 32.246 0.616 135.777 1.00 51.82 127 SER C CA 1
ATOM 19474 C C . SER C 1 132 ? 33.078 -0.659 135.693 1.00 47.15 127 SER C C 1
ATOM 19475 O O . SER C 1 132 ? 34.302 -0.592 135.497 1.00 48.19 127 SER C O 1
ATOM 19483 N N . ILE C 1 133 ? 32.434 -1.826 135.822 1.00 42.38 128 ILE C N 1
ATOM 19484 C CA . ILE C 1 133 ? 33.174 -3.087 135.765 1.00 43.40 128 ILE C CA 1
ATOM 19485 C C . ILE C 1 133 ? 33.719 -3.300 134.358 1.00 40.23 128 ILE C C 1
ATOM 19486 O O . ILE C 1 133 ? 34.868 -3.700 134.165 1.00 42.26 128 ILE C O 1
ATOM 19502 N N . ILE C 1 134 ? 32.880 -3.088 133.352 1.00 42.99 129 ILE C N 1
ATOM 19503 C CA . ILE C 1 134 ? 33.317 -3.175 131.955 1.00 49.75 129 ILE C CA 1
ATOM 19504 C C . ILE C 1 134 ? 34.382 -2.116 131.644 1.00 54.30 129 ILE C C 1
ATOM 19505 O O . ILE C 1 134 ? 35.348 -2.367 130.888 1.00 54.66 129 ILE C O 1
ATOM 19521 N N . SER C 1 135 ? 34.231 -0.917 132.220 1.00 49.93 130 SER C N 1
ATOM 19522 C CA . SER C 1 135 ? 35.206 0.129 131.951 1.00 50.28 130 SER C CA 1
ATOM 19523 C C . SER C 1 135 ? 36.587 -0.243 132.477 1.00 51.83 130 SER C C 1
ATOM 19524 O O . SER C 1 135 ? 37.594 -0.045 131.790 1.00 48.09 130 SER C O 1
ATOM 19532 N N . GLU C 1 136 ? 36.666 -0.817 133.665 1.00 51.65 131 GLU C N 1
ATOM 19533 C CA . GLU C 1 136 ? 37.971 -1.214 134.190 1.00 60.87 131 GLU C CA 1
ATOM 19534 C C . GLU C 1 136 ? 38.524 -2.460 133.477 1.00 53.95 131 GLU C C 1
ATOM 19535 O O . GLU C 1 136 ? 39.744 -2.599 133.327 1.00 47.74 131 GLU C O 1
ATOM 19547 N N . THR C 1 137 ? 37.659 -3.373 133.025 1.00 44.13 132 THR C N 1
ATOM 19548 C CA . THR C 1 137 ? 38.159 -4.528 132.288 1.00 45.78 132 THR C CA 1
ATOM 19549 C C . THR C 1 137 ? 38.751 -4.097 130.943 1.00 49.29 132 THR C C 1
ATOM 19550 O O . THR C 1 137 ? 39.840 -4.527 130.544 1.00 43.86 132 THR C O 1
ATOM 19561 N N . THR C 1 138 ? 38.045 -3.221 130.248 1.00 53.68 133 THR C N 1
ATOM 19562 C CA . THR C 1 138 ? 38.542 -2.654 129.002 1.00 52.90 133 THR C CA 1
ATOM 19563 C C . THR C 1 138 ? 39.900 -2.003 129.188 1.00 48.98 133 THR C C 1
ATOM 19564 O O . THR C 1 138 ? 40.816 -2.221 128.378 1.00 47.68 133 THR C O 1
ATOM 19575 N N . ASN C 1 139 ? 40.030 -1.156 130.213 1.00 50.79 134 ASN C N 1
ATOM 19576 C CA . ASN C 1 139 ? 41.299 -0.485 130.455 1.00 53.50 134 ASN C CA 1
ATOM 19577 C C . ASN C 1 139 ? 42.396 -1.500 130.746 1.00 55.08 134 ASN C C 1
ATOM 19578 O O . ASN C 1 139 ? 43.503 -1.403 130.207 1.00 55.77 134 ASN C O 1
ATOM 19589 N N . THR C 1 140 ? 42.133 -2.456 131.625 1.00 56.34 135 THR C N 1
ATOM 19590 C CA . THR C 1 140 ? 43.115 -3.512 131.852 1.00 54.95 135 THR C CA 1
ATOM 19591 C C . THR C 1 140 ? 43.496 -4.191 130.531 1.00 55.46 135 THR C C 1
ATOM 19592 O O . THR C 1 140 ? 44.672 -4.280 130.174 1.00 54.74 135 THR C O 1
ATOM 19603 N N . ASN C 1 141 ? 42.508 -4.655 129.774 1.00 57.03 136 ASN C N 1
ATOM 19604 C CA . ASN C 1 141 ? 42.806 -5.416 128.566 1.00 56.89 136 ASN C CA 1
ATOM 19605 C C . ASN C 1 141 ? 43.595 -4.596 127.550 1.00 56.11 136 ASN C C 1
ATOM 19606 O O . ASN C 1 141 ? 44.540 -5.116 126.934 1.00 55.65 136 ASN C O 1
ATOM 19617 N N . TYR C 1 142 ? 43.246 -3.311 127.366 1.00 57.24 137 TYR C N 1
ATOM 19618 C CA . TYR C 1 142 ? 43.989 -2.516 126.390 1.00 56.04 137 TYR C CA 1
ATOM 19619 C C . TYR C 1 142 ? 45.423 -2.322 126.851 1.00 57.33 137 TYR C C 1
ATOM 19620 O O . TYR C 1 142 ? 46.356 -2.414 126.037 1.00 58.14 137 TYR C O 1
ATOM 19638 N N . ARG C 1 143 ? 45.618 -2.031 128.147 1.00 72.74 138 ARG C N 1
ATOM 19639 C CA . ARG C 1 143 ? 46.976 -1.986 128.687 1.00 74.18 138 ARG C CA 1
ATOM 19640 C C . ARG C 1 143 ? 47.710 -3.280 128.381 1.00 76.13 138 ARG C C 1
ATOM 19641 O O . ARG C 1 143 ? 48.815 -3.261 127.832 1.00 73.21 138 ARG C O 1
ATOM 19662 N N . GLN C 1 144 ? 47.107 -4.417 128.737 1.00 90.38 139 GLN C N 1
ATOM 19663 C CA . GLN C 1 144 ? 47.679 -5.719 128.407 1.00 92.87 139 GLN C CA 1
ATOM 19664 C C . GLN C 1 144 ? 48.032 -5.804 126.933 1.00 91.92 139 GLN C C 1
ATOM 19665 O O . GLN C 1 144 ? 49.096 -6.307 126.562 1.00 99.16 139 GLN C O 1
ATOM 19679 N N . GLU C 1 145 ? 47.159 -5.291 126.080 1.00 83.71 140 GLU C N 1
ATOM 19680 C CA . GLU C 1 145 ? 47.218 -5.522 124.649 1.00 80.69 140 GLU C CA 1
ATOM 19681 C C . GLU C 1 145 ? 47.889 -4.395 123.884 1.00 78.47 140 GLU C C 1
ATOM 19682 O O . GLU C 1 145 ? 48.184 -4.564 122.706 1.00 78.84 140 GLU C O 1
ATOM 19694 N N . PHE C 1 146 ? 48.091 -3.241 124.502 1.00 73.27 141 PHE C N 1
ATOM 19695 C CA . PHE C 1 146 ? 48.667 -2.107 123.789 1.00 70.32 141 PHE C CA 1
ATOM 19696 C C . PHE C 1 146 ? 50.056 -2.439 123.252 1.00 75.59 141 PHE C C 1
ATOM 19697 O O . PHE C 1 146 ? 50.364 -2.200 122.078 1.00 69.57 141 PHE C O 1
ATOM 19714 N N . VAL C 1 147 ? 50.921 -2.977 124.106 1.00 70.16 142 VAL C N 1
ATOM 19715 C CA . VAL C 1 147 ? 52.275 -3.285 123.666 1.00 73.15 142 VAL C CA 1
ATOM 19716 C C . VAL C 1 147 ? 52.256 -4.365 122.578 1.00 72.28 142 VAL C C 1
ATOM 19717 O O . VAL C 1 147 ? 52.941 -4.254 121.554 1.00 71.71 142 VAL C O 1
ATOM 19730 N N . GLN C 1 148 ? 51.455 -5.413 122.768 1.00 79.97 143 GLN C N 1
ATOM 19731 C CA . GLN C 1 148 ? 51.283 -6.436 121.739 1.00 76.65 143 GLN C CA 1
ATOM 19732 C C . GLN C 1 148 ? 50.886 -5.857 120.384 1.00 72.52 143 GLN C C 1
ATOM 19733 O O . GLN C 1 148 ? 51.375 -6.311 119.342 1.00 70.71 143 GLN C O 1
ATOM 19747 N N . LEU C 1 149 ? 50.009 -4.855 120.369 1.00 68.74 144 LEU C N 1
ATOM 19748 C CA . LEU C 1 149 ? 49.673 -4.199 119.110 1.00 68.69 144 LEU C CA 1
ATOM 19749 C C . LEU C 1 149 ? 50.842 -3.386 118.563 1.00 75.29 144 LEU C C 1
ATOM 19750 O O . LEU C 1 149 ? 51.078 -3.362 117.345 1.00 71.20 144 LEU C O 1
ATOM 19766 N N A GLY C 1 150 ? 51.497 -2.625 119.442 0.46 85.84 145 GLY C N 1
ATOM 19767 N N B GLY C 1 150 ? 51.622 -2.740 119.428 0.54 85.69 145 GLY C N 1
ATOM 19768 C CA A GLY C 1 150 ? 52.547 -1.729 119.006 0.46 89.30 145 GLY C CA 1
ATOM 19769 C CA B GLY C 1 150 ? 52.884 -2.191 118.959 0.54 88.04 145 GLY C CA 1
ATOM 19770 C C A GLY C 1 150 ? 53.808 -2.480 118.635 0.46 89.22 145 GLY C C 1
ATOM 19771 C C B GLY C 1 150 ? 53.682 -3.230 118.197 0.54 88.09 145 GLY C C 1
ATOM 19772 O O A GLY C 1 150 ? 54.389 -2.238 117.576 0.46 101.71 145 GLY C O 1
ATOM 19773 O O B GLY C 1 150 ? 54.187 -2.971 117.099 0.54 92.39 145 GLY C O 1
ATOM 19780 N N A THR C 1 151 ? 54.248 -3.406 119.499 0.46 81.42 146 THR C N 1
ATOM 19781 N N B THR C 1 151 ? 53.763 -4.442 118.757 0.54 79.44 146 THR C N 1
ATOM 19782 C CA A THR C 1 151 ? 55.413 -4.221 119.153 0.46 76.90 146 THR C CA 1
ATOM 19783 C CA B THR C 1 151 ? 54.464 -5.547 118.108 0.54 77.94 146 THR C CA 1
ATOM 19784 C C A THR C 1 151 ? 55.207 -4.869 117.788 0.46 76.36 146 THR C C 1
ATOM 19785 C C B THR C 1 151 ? 53.778 -5.949 116.806 0.54 79.46 146 THR C C 1
ATOM 19786 O O A THR C 1 151 ? 56.104 -4.867 116.934 0.46 79.13 146 THR C O 1
ATOM 19787 O O B THR C 1 151 ? 54.425 -6.088 115.763 0.54 78.90 146 THR C O 1
ATOM 19808 N N A GLN C 1 152 ? 54.011 -5.422 117.564 0.46 78.29 147 GLN C N 1
ATOM 19809 N N B GLN C 1 152 ? 52.461 -6.138 116.849 0.54 80.54 147 GLN C N 1
ATOM 19810 C CA A GLN C 1 152 ? 53.705 -6.111 116.315 0.46 79.19 147 GLN C CA 1
ATOM 19811 C CA B GLN C 1 152 ? 51.734 -6.605 115.674 0.54 80.28 147 GLN C CA 1
ATOM 19812 C C A GLN C 1 152 ? 53.969 -5.223 115.110 0.46 84.65 147 GLN C C 1
ATOM 19813 C C B GLN C 1 152 ? 51.993 -5.720 114.461 0.54 81.09 147 GLN C C 1
ATOM 19814 O O A GLN C 1 152 ? 54.696 -5.607 114.186 0.46 89.57 147 GLN C O 1
ATOM 19815 O O B GLN C 1 152 ? 52.041 -6.212 113.327 0.54 79.48 147 GLN C O 1
ATOM 19876 N N A SER C 1 154 ? 55.735 -2.986 114.298 0.46 95.57 149 SER C N 1
ATOM 19877 N N B SER C 1 154 ? 54.718 -3.450 114.413 0.54 89.39 149 SER C N 1
ATOM 19878 C CA A SER C 1 154 ? 57.089 -2.584 113.936 0.46 101.63 149 SER C CA 1
ATOM 19879 C CA B SER C 1 154 ? 56.157 -3.258 114.294 0.54 98.26 149 SER C CA 1
ATOM 19880 C C A SER C 1 154 ? 57.712 -3.526 112.913 0.46 103.45 149 SER C C 1
ATOM 19881 C C B SER C 1 154 ? 56.722 -4.326 113.368 0.54 101.94 149 SER C C 1
ATOM 19882 O O A SER C 1 154 ? 58.598 -3.118 112.158 0.46 114.18 149 SER C O 1
ATOM 19883 O O B SER C 1 154 ? 56.387 -5.510 113.496 0.54 100.77 149 SER C O 1
ATOM 19898 N N A GLY C 1 155 ? 57.278 -4.778 112.867 0.46 96.45 150 GLY C N 1
ATOM 19899 N N B GLY C 1 155 ? 57.579 -3.908 112.435 0.54 99.44 150 GLY C N 1
ATOM 19900 C CA A GLY C 1 155 ? 57.692 -5.645 111.789 0.46 94.55 150 GLY C CA 1
ATOM 19901 C CA B GLY C 1 155 ? 58.071 -4.795 111.403 0.54 97.89 150 GLY C CA 1
ATOM 19902 C C A GLY C 1 155 ? 56.939 -5.351 110.508 0.46 94.39 150 GLY C C 1
ATOM 19903 C C B GLY C 1 155 ? 57.189 -4.762 110.174 0.54 94.22 150 GLY C C 1
ATOM 19904 O O A GLY C 1 155 ? 55.906 -4.686 110.513 0.46 95.79 150 GLY C O 1
ATOM 19905 O O B GLY C 1 155 ? 56.203 -4.020 110.083 0.54 95.48 150 GLY C O 1
ATOM 19912 N N A LYS C 1 156 ? 57.491 -5.830 109.394 0.46 90.35 151 LYS C N 1
ATOM 19913 N N B LYS C 1 156 ? 57.569 -5.587 109.199 0.54 90.32 151 LYS C N 1
ATOM 19914 C CA A LYS C 1 156 ? 56.804 -5.747 108.112 0.46 90.07 151 LYS C CA 1
ATOM 19915 C CA B LYS C 1 156 ? 56.819 -5.684 107.958 0.54 90.11 151 LYS C CA 1
ATOM 19916 C C A LYS C 1 156 ? 55.549 -6.606 108.139 0.46 88.43 151 LYS C C 1
ATOM 19917 C C B LYS C 1 156 ? 55.564 -6.523 108.150 0.54 88.40 151 LYS C C 1
ATOM 19918 O O A LYS C 1 156 ? 55.495 -7.639 108.820 0.46 90.19 151 LYS C O 1
ATOM 19919 O O B LYS C 1 156 ? 55.532 -7.459 108.957 0.54 90.21 151 LYS C O 1
ATOM 19956 N N . LEU C 1 157 ? 54.521 -6.163 107.401 1.00 83.04 152 LEU C N 1
ATOM 19957 C CA . LEU C 1 157 ? 53.246 -6.862 107.411 1.00 69.22 152 LEU C CA 1
ATOM 19958 C C . LEU C 1 157 ? 52.754 -7.228 106.020 1.00 62.53 152 LEU C C 1
ATOM 19959 O O . LEU C 1 157 ? 52.873 -6.444 105.076 1.00 63.31 152 LEU C O 1
ATOM 19976 N N . SER C 1 158 ? 52.111 -8.393 105.919 1.00 61.12 153 SER C N 1
ATOM 19977 C CA . SER C 1 158 ? 51.321 -8.659 104.723 1.00 64.18 153 SER C CA 1
ATOM 19978 C C . SER C 1 158 ? 50.068 -7.759 104.686 1.00 63.62 153 SER C C 1
ATOM 19979 O O . SER C 1 158 ? 49.657 -7.159 105.683 1.00 61.45 153 SER C O 1
ATOM 19987 N N . PHE C 1 159 ? 49.423 -7.725 103.524 1.00 60.91 154 PHE C N 1
ATOM 19988 C CA . PHE C 1 159 ? 48.109 -7.120 103.430 1.00 61.90 154 PHE C CA 1
ATOM 19989 C C . PHE C 1 159 ? 47.153 -7.753 104.421 1.00 64.33 154 PHE C C 1
ATOM 19990 O O . PHE C 1 159 ? 46.396 -7.048 105.096 1.00 58.39 154 PHE C O 1
ATOM 20007 N N . GLU C 1 160 ? 47.138 -9.095 104.482 1.00 66.68 155 GLU C N 1
ATOM 20008 C CA . GLU C 1 160 ? 46.239 -9.777 105.414 1.00 69.78 155 GLU C CA 1
ATOM 20009 C C . GLU C 1 160 ? 46.500 -9.330 106.843 1.00 71.63 155 GLU C C 1
ATOM 20010 O O . GLU C 1 160 ? 45.560 -9.113 107.618 1.00 69.32 155 GLU C O 1
ATOM 20022 N N . GLU C 1 161 ? 47.778 -9.197 107.214 1.00 64.27 156 GLU C N 1
ATOM 20023 C CA . GLU C 1 161 ? 48.117 -8.728 108.557 1.00 60.74 156 GLU C CA 1
ATOM 20024 C C . GLU C 1 161 ? 47.678 -7.285 108.784 1.00 55.53 156 GLU C C 1
ATOM 20025 O O . GLU C 1 161 ? 47.325 -6.920 109.906 1.00 50.86 156 GLU C O 1
ATOM 20037 N N . TRP C 1 162 ? 47.675 -6.458 107.733 1.00 59.75 157 TRP C N 1
ATOM 20038 C CA . TRP C 1 162 ? 47.221 -5.071 107.866 1.00 56.05 157 TRP C CA 1
ATOM 20039 C C . TRP C 1 162 ? 45.722 -5.007 108.076 1.00 51.96 157 TRP C C 1
ATOM 20040 O O . TRP C 1 162 ? 45.240 -4.155 108.824 1.00 49.67 157 TRP C O 1
ATOM 20061 N N . LYS C 1 163 ? 44.963 -5.851 107.371 1.00 52.28 158 LYS C N 1
ATOM 20062 C CA . LYS C 1 163 ? 43.531 -5.956 107.629 1.00 58.93 158 LYS C CA 1
ATOM 20063 C C . LYS C 1 163 ? 43.243 -6.286 109.098 1.00 62.61 158 LYS C C 1
ATOM 20064 O O . LYS C 1 163 ? 42.391 -5.654 109.736 1.00 53.88 158 LYS C O 1
ATOM 20083 N N . GLU C 1 164 ? 43.904 -7.314 109.640 1.00 52.40 159 GLU C N 1
ATOM 20084 C CA . GLU C 1 164 ? 43.627 -7.698 111.014 1.00 56.66 159 GLU C CA 1
ATOM 20085 C C . GLU C 1 164 ? 44.103 -6.651 112.016 1.00 55.43 159 GLU C C 1
ATOM 20086 O O . GLU C 1 164 ? 43.429 -6.414 113.027 1.00 53.99 159 GLU C O 1
ATOM 20098 N N . LEU C 1 165 ? 45.230 -5.998 111.750 1.00 52.76 160 LEU C N 1
ATOM 20099 C CA . LEU C 1 165 ? 45.673 -4.934 112.640 1.00 52.85 160 LEU C CA 1
ATOM 20100 C C . LEU C 1 165 ? 44.684 -3.771 112.627 1.00 48.15 160 LEU C C 1
ATOM 20101 O O . LEU C 1 165 ? 44.330 -3.237 113.686 1.00 47.46 160 LEU C O 1
ATOM 20117 N N . TYR C 1 166 ? 44.298 -3.284 111.440 1.00 46.94 161 TYR C N 1
ATOM 20118 C CA . TYR C 1 166 ? 43.340 -2.174 111.382 1.00 46.12 161 TYR C CA 1
ATOM 20119 C C . TYR C 1 166 ? 42.024 -2.529 112.079 1.00 46.47 161 TYR C C 1
ATOM 20120 O O . TYR C 1 166 ? 41.459 -1.714 112.825 1.00 46.88 161 TYR C O 1
ATOM 20138 N N . ARG C 1 167 ? 41.543 -3.750 111.870 1.00 50.61 162 ARG C N 1
ATOM 20139 C CA . ARG C 1 167 ? 40.314 -4.167 112.529 1.00 51.78 162 ARG C CA 1
ATOM 20140 C C . ARG C 1 167 ? 40.440 -4.036 114.044 1.00 53.50 162 ARG C C 1
ATOM 20141 O O . ARG C 1 167 ? 39.492 -3.623 114.721 1.00 46.42 162 ARG C O 1
ATOM 20162 N N . ARG C 1 168 ? 41.588 -4.435 114.587 1.00 49.56 163 ARG C N 1
ATOM 20163 C CA . ARG C 1 168 ? 41.820 -4.396 116.018 1.00 49.30 163 ARG C CA 1
ATOM 20164 C C . ARG C 1 168 ? 41.989 -2.967 116.516 1.00 46.87 163 ARG C C 1
ATOM 20165 O O . ARG C 1 168 ? 41.451 -2.615 117.568 1.00 48.53 163 ARG C O 1
ATOM 20186 N N . ILE C 1 169 ? 42.588 -2.094 115.721 1.00 46.40 164 ILE C N 1
ATOM 20187 C CA . ILE C 1 169 ? 42.697 -0.706 116.160 1.00 49.34 164 ILE C CA 1
ATOM 20188 C C . ILE C 1 169 ? 41.322 -0.055 116.214 1.00 50.45 164 ILE C C 1
ATOM 20189 O O . ILE C 1 169 ? 41.008 0.662 117.175 1.00 48.83 164 ILE C O 1
ATOM 20205 N N . VAL C 1 170 ? 40.468 -0.320 115.205 1.00 49.93 165 VAL C N 1
ATOM 20206 C CA . VAL C 1 170 ? 39.099 0.205 115.198 1.00 47.08 165 VAL C CA 1
ATOM 20207 C C . VAL C 1 170 ? 38.302 -0.341 116.373 1.00 51.17 165 VAL C C 1
ATOM 20208 O O . VAL C 1 170 ? 37.522 0.404 116.979 1.00 48.40 165 VAL C O 1
ATOM 20221 N N . PHE C 1 171 ? 38.430 -1.653 116.657 1.00 48.18 166 PHE C N 1
ATOM 20222 C CA . PHE C 1 171 ? 37.778 -2.246 117.812 1.00 48.40 166 PHE C CA 1
ATOM 20223 C C . PHE C 1 171 ? 38.110 -1.446 119.057 1.00 48.93 166 PHE C C 1
ATOM 20224 O O . PHE C 1 171 ? 37.220 -1.052 119.812 1.00 50.45 166 PHE C O 1
ATOM 20241 N N . TRP C 1 172 ? 39.391 -1.197 119.288 1.00 49.35 167 TRP C N 1
ATOM 20242 C CA . TRP C 1 172 ? 39.779 -0.462 120.485 1.00 55.57 167 TRP C CA 1
ATOM 20243 C C . TRP C 1 172 ? 39.297 0.980 120.452 1.00 58.32 167 TRP C C 1
ATOM 20244 O O . TRP C 1 172 ? 38.943 1.570 121.489 1.00 57.67 167 TRP C O 1
ATOM 20265 N N . GLU C 1 173 ? 39.322 1.581 119.280 1.00 59.35 168 GLU C N 1
ATOM 20266 C CA . GLU C 1 173 ? 38.814 2.938 119.144 1.00 61.12 168 GLU C CA 1
ATOM 20267 C C . GLU C 1 173 ? 37.400 3.067 119.708 1.00 65.91 168 GLU C C 1
ATOM 20268 O O . GLU C 1 173 ? 37.099 3.997 120.473 1.00 69.39 168 GLU C O 1
ATOM 20280 N N . ILE C 1 174 ? 36.533 2.117 119.362 1.00 58.36 169 ILE C N 1
ATOM 20281 C CA . ILE C 1 174 ? 35.164 2.177 119.816 1.00 57.45 169 ILE C CA 1
ATOM 20282 C C . ILE C 1 174 ? 35.077 1.750 121.271 1.00 58.02 169 ILE C C 1
ATOM 20283 O O . ILE C 1 174 ? 34.362 2.367 122.054 1.00 58.20 169 ILE C O 1
ATOM 20299 N N . GLU C 1 175 ? 35.827 0.721 121.679 1.00 61.57 170 GLU C N 1
ATOM 20300 C CA . GLU C 1 175 ? 35.704 0.255 123.056 1.00 65.41 170 GLU C CA 1
ATOM 20301 C C . GLU C 1 175 ? 36.147 1.320 124.043 1.00 64.90 170 GLU C C 1
ATOM 20302 O O . GLU C 1 175 ? 35.572 1.440 125.124 1.00 66.63 170 GLU C O 1
ATOM 20314 N N A LEU C 1 176 ? 37.125 2.143 123.683 0.54 63.00 171 LEU C N 1
ATOM 20315 N N B LEU C 1 176 ? 37.192 2.071 123.708 0.46 62.84 171 LEU C N 1
ATOM 20316 C CA A LEU C 1 176 ? 37.656 3.147 124.601 0.54 64.19 171 LEU C CA 1
ATOM 20317 C CA B LEU C 1 176 ? 37.748 3.080 124.601 0.46 64.02 171 LEU C CA 1
ATOM 20318 C C A LEU C 1 176 ? 36.946 4.516 124.510 0.54 69.14 171 LEU C C 1
ATOM 20319 C C B LEU C 1 176 ? 36.977 4.409 124.570 0.46 69.19 171 LEU C C 1
ATOM 20320 O O A LEU C 1 176 ? 37.533 5.544 124.903 0.54 68.81 171 LEU C O 1
ATOM 20321 O O B LEU C 1 176 ? 37.429 5.396 125.188 0.46 68.66 171 LEU C O 1
ATOM 20352 N N A GLU C 1 177 ? 35.694 4.545 124.043 0.54 79.12 172 GLU C N 1
ATOM 20353 N N B GLU C 1 177 ? 35.857 4.467 123.840 0.46 78.27 172 GLU C N 1
ATOM 20354 C CA A GLU C 1 177 ? 35.069 5.817 123.674 0.54 80.84 172 GLU C CA 1
ATOM 20355 C CA B GLU C 1 177 ? 34.883 5.514 124.122 0.46 77.75 172 GLU C CA 1
ATOM 20356 C C A GLU C 1 177 ? 35.041 6.814 124.834 0.54 82.31 172 GLU C C 1
ATOM 20357 C C B GLU C 1 177 ? 34.325 5.342 125.530 0.46 81.27 172 GLU C C 1
ATOM 20358 O O A GLU C 1 177 ? 35.431 7.978 124.674 0.54 87.16 172 GLU C O 1
ATOM 20359 O O B GLU C 1 177 ? 34.116 6.322 126.257 0.46 89.17 172 GLU C O 1
ATOM 20382 N N A GLN C 1 178 ? 34.561 6.390 126.003 0.54 77.04 173 GLN C N 1
ATOM 20383 N N B GLN C 1 178 ? 34.078 4.094 125.916 0.46 58.72 173 GLN C N 1
ATOM 20384 C CA A GLN C 1 178 ? 34.363 7.293 127.133 0.54 70.07 173 GLN C CA 1
ATOM 20385 C CA B GLN C 1 178 ? 33.477 3.718 127.186 0.46 64.15 173 GLN C CA 1
ATOM 20386 C C A GLN C 1 178 ? 35.425 7.152 128.217 0.54 64.83 173 GLN C C 1
ATOM 20387 C C B GLN C 1 178 ? 34.518 3.099 128.113 0.46 65.94 173 GLN C C 1
ATOM 20388 O O A GLN C 1 178 ? 35.254 7.708 129.307 0.54 64.60 173 GLN C O 1
ATOM 20389 O O B GLN C 1 178 ? 34.260 2.112 128.805 0.46 64.04 173 GLN C O 1
ATOM 20416 N N A ALA C 1 179 ? 36.504 6.417 127.951 0.54 65.81 174 ALA C N 1
ATOM 20417 N N B ALA C 1 179 ? 35.694 3.717 128.167 0.46 73.48 174 ALA C N 1
ATOM 20418 C CA A ALA C 1 179 ? 37.567 6.210 128.926 0.54 71.30 174 ALA C CA 1
ATOM 20419 C CA B ALA C 1 179 ? 36.757 3.329 129.082 0.46 76.81 174 ALA C CA 1
ATOM 20420 C C A ALA C 1 179 ? 38.236 7.540 129.273 0.54 99.70 174 ALA C C 1
ATOM 20421 C C B ALA C 1 179 ? 37.432 4.613 129.570 0.46 77.39 174 ALA C C 1
ATOM 20422 O O A ALA C 1 179 ? 37.952 8.580 128.684 0.54 92.54 174 ALA C O 1
ATOM 20423 O O B ALA C 1 179 ? 36.939 5.724 129.348 0.46 69.09 174 ALA C O 1
ATOM 20436 N N A ASP C 1 180 ? 39.141 7.498 130.247 0.54 133.10 175 ASP C N 1
ATOM 20437 N N B ASP C 1 180 ? 38.572 4.474 130.238 0.46 115.45 175 ASP C N 1
ATOM 20438 C CA A ASP C 1 180 ? 39.822 8.722 130.636 0.54 145.97 175 ASP C CA 1
ATOM 20439 C CA B ASP C 1 180 ? 39.267 5.633 130.787 0.46 119.17 175 ASP C CA 1
ATOM 20440 C C A ASP C 1 180 ? 40.836 9.119 129.566 0.54 150.78 175 ASP C C 1
ATOM 20441 C C B ASP C 1 180 ? 39.813 6.516 129.667 0.46 125.77 175 ASP C C 1
ATOM 20442 O O A ASP C 1 180 ? 41.250 8.312 128.727 0.54 149.07 175 ASP C O 1
ATOM 20443 O O B ASP C 1 180 ? 40.314 6.020 128.654 0.46 114.48 175 ASP C O 1
ATOM 20460 N N A ARG C 1 181 ? 41.236 10.392 129.605 0.54 156.07 176 ARG C N 1
ATOM 20461 N N B ARG C 1 181 ? 39.724 7.835 129.858 0.46 147.58 176 ARG C N 1
ATOM 20462 C CA A ARG C 1 181 ? 42.052 10.948 128.529 0.54 166.04 176 ARG C CA 1
ATOM 20463 C CA B ARG C 1 181 ? 40.073 8.757 128.778 0.46 155.41 176 ARG C CA 1
ATOM 20464 C C A ARG C 1 181 ? 43.335 10.156 128.311 0.54 171.24 176 ARG C C 1
ATOM 20465 C C B ARG C 1 181 ? 41.558 8.685 128.438 0.46 156.02 176 ARG C C 1
ATOM 20466 O O A ARG C 1 181 ? 43.802 10.038 127.174 0.54 221.25 176 ARG C O 1
ATOM 20467 O O B ARG C 1 181 ? 41.931 8.580 127.263 0.46 145.60 176 ARG C O 1
ATOM 20508 N N A GLN C 1 182 ? 43.914 9.608 129.381 0.54 110.63 177 GLN C N 1
ATOM 20509 N N B GLN C 1 182 ? 42.427 8.757 129.449 0.46 137.86 177 GLN C N 1
ATOM 20510 C CA A GLN C 1 182 ? 45.169 8.867 129.272 0.54 91.92 177 GLN C CA 1
ATOM 20511 C CA B GLN C 1 182 ? 43.867 8.744 129.190 0.46 104.63 177 GLN C CA 1
ATOM 20512 C C A GLN C 1 182 ? 45.044 7.674 128.332 0.54 88.16 177 GLN C C 1
ATOM 20513 C C B GLN C 1 182 ? 44.294 7.544 128.348 0.46 88.94 177 GLN C C 1
ATOM 20514 O O A GLN C 1 182 ? 45.943 7.419 127.525 0.54 84.60 177 GLN C O 1
ATOM 20515 O O B GLN C 1 182 ? 45.363 7.577 127.732 0.46 85.34 177 GLN C O 1
ATOM 20576 N N A GLY C 1 184 ? 42.455 7.068 125.934 0.54 101.20 179 GLY C N 1
ATOM 20577 N N B GLY C 1 184 ? 42.539 6.832 125.831 0.46 89.79 179 GLY C N 1
ATOM 20578 C CA A GLY C 1 184 ? 42.193 7.515 124.580 0.54 87.21 179 GLY C CA 1
ATOM 20579 C CA B GLY C 1 184 ? 42.269 7.393 124.519 0.46 87.04 179 GLY C CA 1
ATOM 20580 C C A GLY C 1 184 ? 43.451 8.027 123.910 0.54 80.64 179 GLY C C 1
ATOM 20581 C C B GLY C 1 184 ? 43.505 7.997 123.885 0.46 80.56 179 GLY C C 1
ATOM 20582 O O A GLY C 1 184 ? 43.750 7.674 122.768 0.54 76.23 179 GLY C O 1
ATOM 20583 O O B GLY C 1 184 ? 43.819 7.715 122.727 0.46 76.50 179 GLY C O 1
ATOM 20590 N N . GLU C 1 185 ? 44.203 8.867 124.625 1.00 78.17 180 GLU C N 1
ATOM 20591 C CA . GLU C 1 185 ? 45.497 9.353 124.162 1.00 78.16 180 GLU C CA 1
ATOM 20592 C C . GLU C 1 185 ? 46.347 8.210 123.635 1.00 69.50 180 GLU C C 1
ATOM 20593 O O . GLU C 1 185 ? 46.860 8.266 122.512 1.00 67.49 180 GLU C O 1
ATOM 20606 N N . LEU C 1 186 ? 46.496 7.164 124.454 1.00 67.00 181 LEU C N 1
ATOM 20607 C CA . LEU C 1 186 ? 47.323 6.018 124.108 1.00 61.40 181 LEU C CA 1
ATOM 20608 C C . LEU C 1 186 ? 46.896 5.437 122.775 1.00 54.91 181 LEU C C 1
ATOM 20609 O O . LEU C 1 186 ? 47.704 5.282 121.855 1.00 51.53 181 LEU C O 1
ATOM 20625 N N . LEU C 1 187 ? 45.612 5.164 122.629 1.00 59.78 182 LEU C N 1
ATOM 20626 C CA . LEU C 1 187 ? 45.195 4.543 121.388 1.00 61.73 182 LEU C CA 1
ATOM 20627 C C . LEU C 1 187 ? 45.389 5.490 120.220 1.00 65.22 182 LEU C C 1
ATOM 20628 O O . LEU C 1 187 ? 45.731 5.051 119.115 1.00 61.86 182 LEU C O 1
ATOM 20644 N N . GLU C 1 188 ? 45.171 6.788 120.433 1.00 66.65 183 GLU C N 1
ATOM 20645 C CA . GLU C 1 188 ? 45.356 7.725 119.338 1.00 71.81 183 GLU C CA 1
ATOM 20646 C C . GLU C 1 188 ? 46.794 7.681 118.840 1.00 72.36 183 GLU C C 1
ATOM 20647 O O . GLU C 1 188 ? 47.034 7.540 117.638 1.00 73.97 183 GLU C O 1
ATOM 20693 N N . GLN C 1 190 ? 48.777 5.402 118.949 1.00 49.38 185 GLN C N 1
ATOM 20694 C CA . GLN C 1 190 ? 48.986 4.117 118.308 1.00 49.78 185 GLN C CA 1
ATOM 20695 C C . GLN C 1 190 ? 48.375 4.094 116.919 1.00 48.79 185 GLN C C 1
ATOM 20696 O O . GLN C 1 190 ? 48.945 3.509 115.983 1.00 49.43 185 GLN C O 1
ATOM 20711 N N . LYS C 1 191 ? 47.252 4.764 116.753 1.00 45.16 186 LYS C N 1
ATOM 20712 C CA . LYS C 1 191 ? 46.663 4.870 115.436 1.00 49.67 186 LYS C CA 1
ATOM 20713 C C . LYS C 1 191 ? 47.510 5.731 114.507 1.00 48.49 186 LYS C C 1
ATOM 20714 O O . LYS C 1 191 ? 47.609 5.439 113.302 1.00 46.39 186 LYS C O 1
ATOM 20733 N N . GLN C 1 192 ? 48.106 6.803 115.049 1.00 51.50 187 GLN C N 1
ATOM 20734 C CA . GLN C 1 192 ? 49.015 7.625 114.251 1.00 59.14 187 GLN C CA 1
ATOM 20735 C C . GLN C 1 192 ? 50.169 6.788 113.718 1.00 55.39 187 GLN C C 1
ATOM 20736 O O . GLN C 1 192 ? 50.564 6.897 112.552 1.00 50.50 187 GLN C O 1
ATOM 20750 N N . GLU C 1 193 ? 50.739 5.947 114.587 1.00 57.73 188 GLU C N 1
ATOM 20751 C CA . GLU C 1 193 ? 51.848 5.086 114.188 1.00 60.71 188 GLU C CA 1
ATOM 20752 C C . GLU C 1 193 ? 51.413 4.108 113.101 1.00 55.10 188 GLU C C 1
ATOM 20753 O O . GLU C 1 193 ? 52.093 3.954 112.077 1.00 54.12 188 GLU C O 1
ATOM 20765 N N . ALA C 1 194 ? 50.239 3.501 113.264 1.00 49.78 189 ALA C N 1
ATOM 20766 C CA . ALA C 1 194 ? 49.739 2.598 112.232 1.00 48.21 189 ALA C CA 1
ATOM 20767 C C . ALA C 1 194 ? 49.532 3.310 110.895 1.00 54.27 189 ALA C C 1
ATOM 20768 O O . ALA C 1 194 ? 49.814 2.724 109.834 1.00 58.68 189 ALA C O 1
ATOM 20775 N N . ASN C 1 195 ? 49.037 4.557 110.915 1.00 54.17 190 ASN C N 1
ATOM 20776 C CA . ASN C 1 195 ? 48.837 5.264 109.661 1.00 53.82 190 ASN C CA 1
ATOM 20777 C C . ASN C 1 195 ? 50.164 5.583 108.987 1.00 53.18 190 ASN C C 1
ATOM 20778 O O . ASN C 1 195 ? 50.268 5.529 107.757 1.00 54.03 190 ASN C O 1
ATOM 20789 N N . ARG C 1 196 ? 51.165 5.982 109.771 1.00 50.49 191 ARG C N 1
ATOM 20790 C CA . ARG C 1 196 ? 52.484 6.284 109.237 1.00 54.84 191 ARG C CA 1
ATOM 20791 C C . ARG C 1 196 ? 53.104 5.046 108.609 1.00 56.03 191 ARG C C 1
ATOM 20792 O O . ARG C 1 196 ? 53.646 5.108 107.507 1.00 54.24 191 ARG C O 1
ATOM 20813 N N . LEU C 1 197 ? 53.000 3.896 109.274 1.00 52.96 192 LEU C N 1
ATOM 20814 C CA . LEU C 1 197 ? 53.555 2.691 108.676 1.00 57.91 192 LEU C CA 1
ATOM 20815 C C . LEU C 1 197 ? 52.720 2.189 107.519 1.00 54.90 192 LEU C C 1
ATOM 20816 O O . LEU C 1 197 ? 53.272 1.552 106.603 1.00 49.78 192 LEU C O 1
ATOM 20832 N N . PHE C 1 198 ? 51.398 2.418 107.566 1.00 47.14 193 PHE C N 1
ATOM 20833 C CA . PHE C 1 198 ? 50.573 2.006 106.444 1.00 46.62 193 PHE C CA 1
ATOM 20834 C C . PHE C 1 198 ? 50.914 2.840 105.226 1.00 50.02 193 PHE C C 1
ATOM 20835 O O . PHE C 1 198 ? 50.865 2.318 104.110 1.00 51.79 193 PHE C O 1
ATOM 20852 N N . ALA C 1 199 ? 51.148 4.155 105.418 1.00 48.46 194 ALA C N 1
ATOM 20853 C CA . ALA C 1 199 ? 51.553 5.021 104.316 1.00 52.15 194 ALA C CA 1
ATOM 20854 C C . ALA C 1 199 ? 52.799 4.472 103.633 1.00 61.56 194 ALA C C 1
ATOM 20855 O O . ALA C 1 199 ? 52.874 4.430 102.406 1.00 65.12 194 ALA C O 1
ATOM 20862 N N . ARG C 1 200 ? 53.789 4.022 104.417 1.00 67.48 195 ARG C N 1
ATOM 20863 C CA . ARG C 1 200 ? 54.992 3.400 103.845 1.00 70.04 195 ARG C CA 1
ATOM 20864 C C . ARG C 1 200 ? 54.664 2.127 103.065 1.00 65.32 195 ARG C C 1
ATOM 20865 O O . ARG C 1 200 ? 55.141 1.929 101.942 1.00 63.74 195 ARG C O 1
ATOM 20886 N N . PHE C 1 201 ? 53.857 1.246 103.652 1.00 61.91 196 PHE C N 1
ATOM 20887 C CA . PHE C 1 201 ? 53.391 0.053 102.945 1.00 60.45 196 PHE C CA 1
ATOM 20888 C C . PHE C 1 201 ? 52.834 0.405 101.570 1.00 60.67 196 PHE C C 1
ATOM 20889 O O . PHE C 1 201 ? 53.285 -0.145 100.540 1.00 57.87 196 PHE C O 1
ATOM 20906 N N . VAL C 1 202 ? 51.980 1.431 101.522 1.00 58.28 197 VAL C N 1
ATOM 20907 C CA . VAL C 1 202 ? 51.344 1.788 100.262 1.00 55.85 197 VAL C CA 1
ATOM 20908 C C . VAL C 1 202 ? 52.355 2.379 99.285 1.00 57.82 197 VAL C C 1
ATOM 20909 O O . VAL C 1 202 ? 52.370 2.027 98.099 1.00 60.87 197 VAL C O 1
ATOM 20922 N N . THR C 1 203 ? 53.157 3.344 99.731 1.00 54.44 198 THR C N 1
ATOM 20923 C CA . THR C 1 203 ? 53.998 4.044 98.762 1.00 56.39 198 THR C CA 1
ATOM 20924 C C . THR C 1 203 ? 55.112 3.131 98.247 1.00 63.56 198 THR C C 1
ATOM 20925 O O . THR C 1 203 ? 55.575 3.284 97.119 1.00 67.44 198 THR C O 1
ATOM 20936 N N . GLN C 1 204 ? 55.495 2.133 99.025 1.00 72.19 199 GLN C N 1
ATOM 20937 C CA . GLN C 1 204 ? 56.480 1.169 98.575 1.00 76.53 199 GLN C CA 1
ATOM 20938 C C . GLN C 1 204 ? 55.900 0.189 97.573 1.00 72.19 199 GLN C C 1
ATOM 20939 O O . GLN C 1 204 ? 56.628 -0.264 96.680 1.00 73.01 199 GLN C O 1
ATOM 20953 N N . ASN C 1 205 ? 54.593 -0.094 97.645 1.00 66.28 200 ASN C N 1
ATOM 20954 C CA . ASN C 1 205 ? 54.024 -1.156 96.833 1.00 65.05 200 ASN C CA 1
ATOM 20955 C C . ASN C 1 205 ? 53.045 -0.702 95.766 1.00 62.69 200 ASN C C 1
ATOM 20956 O O . ASN C 1 205 ? 52.732 -1.497 94.869 1.00 63.63 200 ASN C O 1
ATOM 20967 N N . TYR C 1 206 ? 52.566 0.534 95.822 1.00 62.45 201 TYR C N 1
ATOM 20968 C CA . TYR C 1 206 ? 51.416 0.904 95.015 1.00 59.27 201 TYR C CA 1
ATOM 20969 C C . TYR C 1 206 ? 51.674 0.708 93.531 1.00 62.03 201 TYR C C 1
ATOM 20970 O O . TYR C 1 206 ? 50.833 0.131 92.834 1.00 60.48 201 TYR C O 1
ATOM 20988 N N . ARG C 1 207 ? 52.832 1.166 93.025 1.00 62.02 202 ARG C N 1
ATOM 20989 C CA . ARG C 1 207 ? 53.106 1.039 91.586 1.00 69.10 202 ARG C CA 1
ATOM 20990 C C . ARG C 1 207 ? 53.098 -0.431 91.144 1.00 68.67 202 ARG C C 1
ATOM 20991 O O . ARG C 1 207 ? 52.533 -0.774 90.093 1.00 62.16 202 ARG C O 1
ATOM 21012 N N . GLU C 1 208 ? 53.696 -1.323 91.946 1.00 67.63 203 GLU C N 1
ATOM 21013 C CA . GLU C 1 208 ? 53.698 -2.734 91.576 1.00 68.26 203 GLU C CA 1
ATOM 21014 C C . GLU C 1 208 ? 52.304 -3.350 91.607 1.00 67.00 203 GLU C C 1
ATOM 21015 O O . GLU C 1 208 ? 52.027 -4.266 90.817 1.00 61.50 203 GLU C O 1
ATOM 21027 N N . TRP C 1 209 ? 51.441 -2.913 92.542 1.00 57.59 204 TRP C N 1
ATOM 21028 C CA . TRP C 1 209 ? 50.069 -3.423 92.587 1.00 62.17 204 TRP C CA 1
ATOM 21029 C C . TRP C 1 209 ? 49.321 -3.169 91.282 1.00 59.51 204 TRP C C 1
ATOM 21030 O O . TRP C 1 209 ? 48.539 -4.023 90.821 1.00 58.87 204 TRP C O 1
ATOM 21051 N N . ILE C 1 210 ? 49.499 -1.974 90.711 1.00 57.36 205 ILE C N 1
ATOM 21052 C CA . ILE C 1 210 ? 48.840 -1.643 89.460 1.00 63.60 205 ILE C CA 1
ATOM 21053 C C . ILE C 1 210 ? 49.524 -2.381 88.328 1.00 68.40 205 ILE C C 1
ATOM 21054 O O . ILE C 1 210 ? 48.868 -2.891 87.417 1.00 69.35 205 ILE C O 1
ATOM 21070 N N . ALA C 1 211 ? 50.849 -2.494 88.403 1.00 69.65 206 ALA C N 1
ATOM 21071 C CA . ALA C 1 211 ? 51.624 -3.100 87.324 1.00 74.57 206 ALA C CA 1
ATOM 21072 C C . ALA C 1 211 ? 51.397 -4.611 87.232 1.00 76.66 206 ALA C C 1
ATOM 21073 O O . ALA C 1 211 ? 51.315 -5.158 86.130 1.00 73.57 206 ALA C O 1
ATOM 21080 N N . LYS C 1 212 ? 51.292 -5.307 88.370 1.00 82.00 207 LYS C N 1
ATOM 21081 C CA . LYS C 1 212 ? 51.122 -6.761 88.385 1.00 88.44 207 LYS C CA 1
ATOM 21082 C C . LYS C 1 212 ? 49.777 -7.101 89.010 1.00 83.53 207 LYS C C 1
ATOM 21083 O O . LYS C 1 212 ? 49.696 -7.362 90.223 1.00 84.94 207 LYS C O 1
ATOM 21102 N N . PRO C 1 213 ? 48.697 -7.157 88.214 1.00 76.60 208 PRO C N 1
ATOM 21103 C CA . PRO C 1 213 ? 47.365 -7.434 88.792 1.00 73.19 208 PRO C CA 1
ATOM 21104 C C . PRO C 1 213 ? 47.191 -8.824 89.375 1.00 71.81 208 PRO C C 1
ATOM 21105 O O . PRO C 1 213 ? 46.237 -9.046 90.137 1.00 67.59 208 PRO C O 1
ATOM 21116 N N . ASP C 1 214 ? 48.029 -9.785 89.005 1.00 76.55 209 ASP C N 1
ATOM 21117 C CA . ASP C 1 214 ? 47.773 -11.144 89.434 1.00 80.35 209 ASP C CA 1
ATOM 21118 C C . ASP C 1 214 ? 48.172 -11.401 90.868 1.00 76.66 209 ASP C C 1
ATOM 21119 O O . ASP C 1 214 ? 47.646 -12.352 91.465 1.00 76.80 209 ASP C O 1
ATOM 21128 N N . THR C 1 215 ? 49.075 -10.588 91.422 1.00 73.70 210 THR C N 1
ATOM 21129 C CA . THR C 1 215 ? 49.538 -10.782 92.785 1.00 74.36 210 THR C CA 1
ATOM 21130 C C . THR C 1 215 ? 49.096 -9.673 93.730 1.00 72.77 210 THR C C 1
ATOM 21131 O O . THR C 1 215 ? 49.398 -9.765 94.923 1.00 72.16 210 THR C O 1
ATOM 21142 N N . ARG C 1 216 ? 48.381 -8.638 93.242 1.00 68.30 211 ARG C N 1
ATOM 21143 C CA . ARG C 1 216 ? 47.988 -7.519 94.105 1.00 63.92 211 ARG C CA 1
ATOM 21144 C C . ARG C 1 216 ? 46.829 -7.894 95.038 1.00 59.71 211 ARG C C 1
ATOM 21145 O O . ARG C 1 216 ? 46.013 -8.758 94.747 1.00 59.76 211 ARG C O 1
ATOM 21166 N N . PRO C 1 217 ? 46.692 -7.216 96.155 1.00 52.39 212 PRO C N 1
ATOM 21167 C CA . PRO C 1 217 ? 45.452 -7.363 96.927 1.00 55.38 212 PRO C CA 1
ATOM 21168 C C . PRO C 1 217 ? 44.251 -6.882 96.124 1.00 55.64 212 PRO C C 1
ATOM 21169 O O . PRO C 1 217 ? 44.381 -6.129 95.158 1.00 56.39 212 PRO C O 1
ATOM 21180 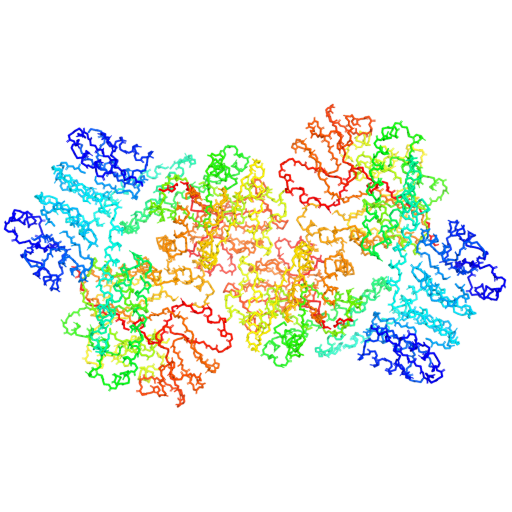N N . THR C 1 218 ? 43.061 -7.316 96.542 1.00 51.19 213 THR C N 1
ATOM 21181 C CA . THR C 1 218 ? 41.827 -6.889 95.885 1.00 56.02 213 THR C CA 1
ATOM 21182 C C . THR C 1 218 ? 41.667 -5.379 95.936 1.00 51.35 213 THR C C 1
ATOM 21183 O O . THR C 1 218 ? 41.780 -4.788 97.012 1.00 51.75 213 THR C O 1
ATOM 21211 N N . SER C 1 220 ? 39.724 -1.667 93.886 1.00 45.70 215 SER C N 1
ATOM 21212 C CA . SER C 1 220 ? 38.494 -1.206 93.245 1.00 48.67 215 SER C CA 1
ATOM 21213 C C . SER C 1 220 ? 38.147 -1.923 91.948 1.00 49.73 215 SER C C 1
ATOM 21214 O O . SER C 1 220 ? 37.013 -2.416 91.831 1.00 48.28 215 SER C O 1
ATOM 21222 N N . PRO C 1 221 ? 39.038 -2.026 90.944 1.00 52.04 216 PRO C N 1
ATOM 21223 C CA . PRO C 1 221 ? 38.646 -2.696 89.680 1.00 51.41 216 PRO C CA 1
ATOM 21224 C C . PRO C 1 221 ? 38.440 -4.204 89.828 1.00 53.71 216 PRO C C 1
ATOM 21225 O O . PRO C 1 221 ? 37.894 -4.860 88.924 1.00 52.96 216 PRO C O 1
ATOM 21236 N N . ASP C 1 222 ? 38.909 -4.776 90.925 1.00 48.13 217 ASP C N 1
ATOM 21237 C CA . ASP C 1 222 ? 38.760 -6.207 91.162 1.00 51.98 217 ASP C CA 1
ATOM 21238 C C . ASP C 1 222 ? 37.474 -6.558 91.918 1.00 48.81 217 ASP C C 1
ATOM 21239 O O . ASP C 1 222 ? 37.136 -7.756 92.002 1.00 47.29 217 ASP C O 1
ATOM 21248 N N . LEU C 1 223 ? 36.755 -5.550 92.446 1.00 45.03 218 LEU C N 1
ATOM 21249 C CA . LEU C 1 223 ? 35.794 -5.792 93.519 1.00 47.73 218 LEU C CA 1
ATOM 21250 C C . LEU C 1 223 ? 34.631 -6.668 93.057 1.00 50.54 218 LEU C C 1
ATOM 21251 O O . LEU C 1 223 ? 34.236 -7.629 93.741 1.00 51.32 218 LEU C O 1
ATOM 21267 N N . PHE C 1 224 ? 34.038 -6.330 91.913 1.00 51.09 219 PHE C N 1
ATOM 21268 C CA . PHE C 1 224 ? 32.948 -7.159 91.409 1.00 52.13 219 PHE C CA 1
ATOM 21269 C C . PHE C 1 224 ? 33.443 -8.567 91.069 1.00 51.56 219 PHE C C 1
ATOM 21270 O O . PHE C 1 224 ? 32.799 -9.580 91.400 1.00 51.62 219 PHE C O 1
ATOM 21287 N N . LYS C 1 225 ? 34.634 -8.661 90.474 1.00 47.51 220 LYS C N 1
ATOM 21288 C CA . LYS C 1 225 ? 35.134 -9.986 90.098 1.00 59.26 220 LYS C CA 1
ATOM 21289 C C . LYS C 1 225 ? 35.328 -10.879 91.332 1.00 56.53 220 LYS C C 1
ATOM 21290 O O . LYS C 1 225 ? 34.992 -12.072 91.315 1.00 55.43 220 LYS C O 1
ATOM 21309 N N . GLN C 1 226 ? 35.920 -10.319 92.392 1.00 58.32 221 GLN C N 1
ATOM 21310 C CA . GLN C 1 226 ? 36.240 -11.103 93.573 1.00 58.01 221 GLN C CA 1
ATOM 21311 C C . GLN C 1 226 ? 35.011 -11.329 94.440 1.00 52.59 221 GLN C C 1
ATOM 21312 O O . GLN C 1 226 ? 34.872 -12.400 95.035 1.00 48.41 221 GLN C O 1
ATOM 21326 N N . LYS C 1 227 ? 34.122 -10.336 94.561 1.00 52.64 222 LYS C N 1
ATOM 21327 C CA . LYS C 1 227 ? 33.101 -10.409 95.595 1.00 52.39 222 LYS C CA 1
ATOM 21328 C C . LYS C 1 227 ? 31.666 -10.465 95.111 1.00 51.89 222 LYS C C 1
ATOM 21329 O O . LYS C 1 227 ? 30.791 -10.798 95.921 1.00 53.29 222 LYS C O 1
ATOM 21348 N N . VAL C 1 228 ? 31.380 -10.201 93.839 1.00 53.41 223 VAL C N 1
ATOM 21349 C CA . VAL C 1 228 ? 30.009 -10.247 93.344 1.00 52.42 223 VAL C CA 1
ATOM 21350 C C . VAL C 1 228 ? 29.798 -11.378 92.350 1.00 53.43 223 VAL C C 1
ATOM 21351 O O . VAL C 1 228 ? 28.854 -12.170 92.488 1.00 52.84 223 VAL C O 1
ATOM 21364 N N . PHE C 1 229 ? 30.662 -11.470 91.340 1.00 52.43 224 PHE C N 1
ATOM 21365 C CA . PHE C 1 229 ? 30.435 -12.459 90.288 1.00 59.59 224 PHE C CA 1
ATOM 21366 C C . PHE C 1 229 ? 30.359 -13.881 90.847 1.00 58.10 224 PHE C C 1
ATOM 21367 O O . PHE C 1 229 ? 29.522 -14.669 90.360 1.00 58.00 224 PHE C O 1
ATOM 21384 N N . PRO C 1 230 ? 31.205 -14.292 91.804 1.00 59.18 225 PRO C N 1
ATOM 21385 C CA . PRO C 1 230 ? 31.121 -15.695 92.273 1.00 64.65 225 PRO C CA 1
ATOM 21386 C C . PRO C 1 230 ? 29.758 -16.037 92.848 1.00 67.77 225 PRO C C 1
ATOM 21387 O O . PRO C 1 230 ? 29.246 -17.152 92.635 1.00 66.84 225 PRO C O 1
ATOM 21398 N N . LEU C 1 231 ? 29.166 -15.096 93.593 1.00 64.06 226 LEU C N 1
ATOM 21399 C CA . LEU C 1 231 ? 27.810 -15.281 94.092 1.00 63.11 226 LEU C CA 1
ATOM 21400 C C . LEU C 1 231 ? 26.840 -15.442 92.933 1.00 65.42 226 LEU C C 1
ATOM 21401 O O . LEU C 1 231 ? 26.001 -16.343 92.922 1.00 71.00 226 LEU C O 1
ATOM 21417 N N . LEU C 1 232 ? 26.916 -14.542 91.961 1.00 58.14 227 LEU C N 1
ATOM 21418 C CA . LEU C 1 232 ? 25.988 -14.595 90.837 1.00 62.77 227 LEU C CA 1
ATOM 21419 C C . LEU C 1 232 ? 26.177 -15.857 89.996 1.00 63.87 227 LEU C C 1
ATOM 21420 O O . LEU C 1 232 ? 25.198 -16.404 89.469 1.00 65.30 227 LEU C O 1
ATOM 21436 N N . ASP C 1 233 ? 27.419 -16.324 89.851 1.00 64.17 228 ASP C N 1
ATOM 21437 C CA . ASP C 1 233 ? 27.693 -17.541 89.108 1.00 69.29 228 ASP C CA 1
ATOM 21438 C C . ASP C 1 233 ? 27.245 -18.794 89.841 1.00 74.75 228 ASP C C 1
ATOM 21439 O O . ASP C 1 233 ? 27.092 -19.829 89.194 1.00 78.32 228 ASP C O 1
ATOM 21448 N N . ASN C 1 234 ? 27.023 -18.723 91.154 1.00 68.52 229 ASN C N 1
ATOM 21449 C CA . ASN C 1 234 ? 26.503 -19.830 91.946 1.00 71.02 229 ASN C CA 1
ATOM 21450 C C . ASN C 1 234 ? 24.987 -19.793 92.034 1.00 71.87 229 ASN C C 1
ATOM 21451 O O . ASN C 1 234 ? 24.400 -20.549 92.805 1.00 73.66 229 ASN C O 1
ATOM 21462 N N . GLY C 1 235 ? 24.342 -18.940 91.252 1.00 70.50 230 GLY C N 1
ATOM 21463 C CA . GLY C 1 235 ? 22.899 -18.876 91.204 1.00 69.96 230 GLY C CA 1
ATOM 21464 C C . GLY C 1 235 ? 22.248 -17.958 92.215 1.00 70.71 230 GLY C C 1
ATOM 21465 O O . GLY C 1 235 ? 21.009 -17.854 92.223 1.00 69.51 230 GLY C O 1
ATOM 21469 N N . GLU C 1 236 ? 23.031 -17.297 93.065 1.00 75.64 231 GLU C N 1
ATOM 21470 C CA . GLU C 1 236 ? 22.478 -16.436 94.098 1.00 79.49 231 GLU C CA 1
ATOM 21471 C C . GLU C 1 236 ? 22.072 -15.096 93.506 1.00 72.72 231 GLU C C 1
ATOM 21472 O O . GLU C 1 236 ? 22.628 -14.649 92.506 1.00 67.48 231 GLU C O 1
ATOM 21484 N N . LYS C 1 237 ? 21.069 -14.473 94.107 1.00 72.89 232 LYS C N 1
ATOM 21485 C CA . LYS C 1 237 ? 20.633 -13.141 93.719 1.00 73.54 232 LYS C CA 1
ATOM 21486 C C . LYS C 1 237 ? 21.151 -12.152 94.764 1.00 70.91 232 LYS C C 1
ATOM 21487 O O . LYS C 1 237 ? 21.063 -12.407 95.969 1.00 68.57 232 LYS C O 1
ATOM 21506 N N . VAL C 1 238 ? 21.655 -11.004 94.302 1.00 65.02 233 VAL C N 1
ATOM 21507 C CA . VAL C 1 238 ? 22.489 -10.126 95.111 1.00 58.79 233 VAL C CA 1
ATOM 21508 C C . VAL C 1 238 ? 22.035 -8.679 94.976 1.00 63.71 233 VAL C C 1
ATOM 21509 O O . VAL C 1 238 ? 21.698 -8.222 93.882 1.00 60.01 233 VAL C O 1
ATOM 21522 N N . PHE C 1 239 ? 22.010 -7.969 96.099 1.00 52.48 234 PHE C N 1
ATOM 21523 C CA . PHE C 1 239 ? 21.908 -6.513 96.153 1.00 51.91 234 PHE C CA 1
ATOM 21524 C C . PHE C 1 239 ? 23.304 -6.029 96.499 1.00 50.46 234 PHE C C 1
ATOM 21525 O O . PHE C 1 239 ? 23.818 -6.357 97.576 1.00 48.60 234 PHE C O 1
ATOM 21542 N N . PHE C 1 240 ? 23.904 -5.245 95.603 1.00 48.76 235 PHE C N 1
ATOM 21543 C CA . PHE C 1 240 ? 25.197 -4.611 95.817 1.00 41.94 235 PHE C CA 1
ATOM 21544 C C . PHE C 1 240 ? 24.874 -3.185 96.274 1.00 43.53 235 PHE C C 1
ATOM 21545 O O . PHE C 1 240 ? 24.373 -2.341 95.499 1.00 39.19 235 PHE C O 1
ATOM 21562 N N . ILE C 1 241 ? 25.167 -2.917 97.536 1.00 44.29 236 ILE C N 1
ATOM 21563 C CA . ILE C 1 241 ? 24.808 -1.645 98.124 1.00 45.12 236 ILE C CA 1
ATOM 21564 C C . ILE C 1 241 ? 26.106 -0.901 98.382 1.00 41.12 236 ILE C C 1
ATOM 21565 O O . ILE C 1 241 ? 26.922 -1.305 99.209 1.00 40.62 236 ILE C O 1
ATOM 21581 N N . LEU C 1 242 ? 26.285 0.207 97.711 1.00 42.48 237 LEU C N 1
ATOM 21582 C CA . LEU C 1 242 ? 27.493 1.003 97.824 1.00 38.65 237 LEU C CA 1
ATOM 21583 C C . LEU C 1 242 ? 27.125 2.273 98.574 1.00 41.09 237 LEU C C 1
ATOM 21584 O O . LEU C 1 242 ? 26.441 3.144 98.026 1.00 44.26 237 LEU C O 1
ATOM 21600 N N . ILE C 1 243 ? 27.596 2.394 99.811 1.00 42.75 238 ILE C N 1
ATOM 21601 C CA . ILE C 1 243 ? 27.439 3.609 100.607 1.00 38.37 238 ILE C CA 1
ATOM 21602 C C . ILE C 1 243 ? 28.707 4.423 100.415 1.00 37.13 238 ILE C C 1
ATOM 21603 O O . ILE C 1 243 ? 29.771 4.037 100.914 1.00 39.97 238 ILE C O 1
ATOM 21619 N N . ASP C 1 244 ? 28.612 5.529 99.666 1.00 37.36 239 ASP C N 1
ATOM 21620 C CA . ASP C 1 244 ? 29.802 6.311 99.364 1.00 36.52 239 ASP C CA 1
ATOM 21621 C C . ASP C 1 244 ? 30.373 6.840 100.665 1.00 38.83 239 ASP C C 1
ATOM 21622 O O . ASP C 1 244 ? 29.620 7.260 101.553 1.00 38.84 239 ASP C O 1
ATOM 21631 N N . ASN C 1 245 ? 31.701 6.816 100.782 1.00 40.91 240 ASN C N 1
ATOM 21632 C CA . ASN C 1 245 ? 32.415 7.395 101.930 1.00 42.30 240 ASN C CA 1
ATOM 21633 C C . ASN C 1 245 ? 31.993 6.727 103.242 1.00 39.67 240 ASN C C 1
ATOM 21634 O O . ASN C 1 245 ? 31.497 7.372 104.164 1.00 44.41 240 ASN C O 1
ATOM 21645 N N . PHE C 1 246 ? 32.259 5.426 103.360 1.00 39.82 241 PHE C N 1
ATOM 21646 C CA . PHE C 1 246 ? 31.809 4.652 104.532 1.00 34.42 241 PHE C CA 1
ATOM 21647 C C . PHE C 1 246 ? 32.989 3.898 105.143 1.00 44.58 241 PHE C C 1
ATOM 21648 O O . PHE C 1 246 ? 33.482 2.919 104.580 1.00 50.18 241 PHE C O 1
ATOM 21665 N N . ARG C 1 247 ? 33.534 4.447 106.210 1.00 46.91 242 ARG C N 1
ATOM 21666 C CA . ARG C 1 247 ? 34.747 3.939 106.837 1.00 45.99 242 ARG C CA 1
ATOM 21667 C C . ARG C 1 247 ? 34.493 2.585 107.519 1.00 42.84 242 ARG C C 1
ATOM 21668 O O . ARG C 1 247 ? 33.379 2.251 107.908 1.00 43.92 242 ARG C O 1
ATOM 21689 N N . GLN C 1 248 ? 35.573 1.860 107.795 1.00 41.76 243 GLN C N 1
ATOM 21690 C CA . GLN C 1 248 ? 35.482 0.635 108.588 1.00 38.33 243 GLN C CA 1
ATOM 21691 C C . GLN C 1 248 ? 34.833 0.863 109.945 1.00 38.41 243 GLN C C 1
ATOM 21692 O O . GLN C 1 248 ? 34.019 0.053 110.391 1.00 42.99 243 GLN C O 1
ATOM 21706 N N . ASP C 1 249 ? 35.181 1.947 110.637 1.00 41.19 244 ASP C N 1
ATOM 21707 C CA . ASP C 1 249 ? 34.544 2.171 111.937 1.00 40.33 244 ASP C CA 1
ATOM 21708 C C . ASP C 1 249 ? 33.057 2.559 111.832 1.00 39.35 244 ASP C C 1
ATOM 21709 O O . ASP C 1 249 ? 32.309 2.386 112.818 1.00 39.22 244 ASP C O 1
ATOM 21718 N N . GLN C 1 250 ? 32.592 2.968 110.643 1.00 39.62 245 GLN C N 1
ATOM 21719 C CA . GLN C 1 250 ? 31.159 3.177 110.438 1.00 38.86 245 GLN C CA 1
ATOM 21720 C C . GLN C 1 250 ? 30.442 1.858 110.184 1.00 39.58 245 GLN C C 1
ATOM 21721 O O . GLN C 1 250 ? 29.342 1.638 110.718 1.00 40.49 245 GLN C O 1
ATOM 21735 N N . TRP C 1 251 ? 31.065 0.953 109.426 1.00 39.17 246 TRP C N 1
ATOM 21736 C CA . TRP C 1 251 ? 30.546 -0.409 109.366 1.00 38.22 246 TRP C CA 1
ATOM 21737 C C . TRP C 1 251 ? 30.384 -0.995 110.764 1.00 41.26 246 TRP C C 1
ATOM 21738 O O . TRP C 1 251 ? 29.331 -1.541 111.113 1.00 42.61 246 TRP C O 1
ATOM 21759 N N . GLU C 1 252 ? 31.418 -0.880 111.593 1.00 43.92 247 GLU C N 1
ATOM 21760 C CA . GLU C 1 252 ? 31.339 -1.434 112.937 1.00 40.86 247 GLU C CA 1
ATOM 21761 C C . GLU C 1 252 ? 30.229 -0.782 113.745 1.00 46.13 247 GLU C C 1
ATOM 21762 O O . GLU C 1 252 ? 29.656 -1.427 114.626 1.00 44.25 247 GLU C O 1
ATOM 21774 N N . SER C 1 253 ? 29.900 0.469 113.442 1.00 47.52 248 SER C N 1
ATOM 21775 C CA . SER C 1 253 ? 28.870 1.173 114.182 1.00 45.41 248 SER C CA 1
ATOM 21776 C C . SER C 1 253 ? 27.473 0.687 113.824 1.00 47.04 248 SER C C 1
ATOM 21777 O O . SER C 1 253 ? 26.598 0.666 114.701 1.00 49.52 248 SER C O 1
ATOM 21785 N N . VAL C 1 254 ? 27.254 0.245 112.581 1.00 42.74 249 VAL C N 1
ATOM 21786 C CA . VAL C 1 254 ? 25.922 -0.160 112.169 1.00 37.99 249 VAL C CA 1
ATOM 21787 C C . VAL C 1 254 ? 25.693 -1.666 112.171 1.00 42.95 249 VAL C C 1
ATOM 21788 O O . VAL C 1 254 ? 24.526 -2.096 112.081 1.00 42.82 249 VAL C O 1
ATOM 21801 N N . LYS C 1 255 ? 26.737 -2.487 112.309 1.00 38.03 250 LYS C N 1
ATOM 21802 C CA . LYS C 1 255 ? 26.538 -3.924 112.105 1.00 40.40 250 LYS C CA 1
ATOM 21803 C C . LYS C 1 255 ? 25.615 -4.550 113.172 1.00 43.26 250 LYS C C 1
ATOM 21804 O O . LYS C 1 255 ? 24.797 -5.439 112.864 1.00 40.24 250 LYS C O 1
ATOM 21823 N N . SER C 1 256 ? 25.597 -4.009 114.391 1.00 40.04 251 SER C N 1
ATOM 21824 C CA . SER C 1 256 ? 24.716 -4.642 115.376 1.00 49.57 251 SER C CA 1
ATOM 21825 C C . SER C 1 256 ? 23.259 -4.519 114.949 1.00 49.63 251 SER C C 1
ATOM 21826 O O . SER C 1 256 ? 22.500 -5.492 115.065 1.00 49.03 251 SER C O 1
ATOM 21851 N N . LEU C 1 258 ? 22.170 -4.271 111.777 1.00 44.98 253 LEU C N 1
ATOM 21852 C CA . LEU C 1 258 ? 21.995 -5.209 110.670 1.00 45.84 253 LEU C CA 1
ATOM 21853 C C . LEU C 1 258 ? 22.001 -6.669 111.125 1.00 42.54 253 LEU C C 1
ATOM 21854 O O . LEU C 1 258 ? 21.403 -7.528 110.469 1.00 40.75 253 LEU C O 1
ATOM 21870 N N . SER C 1 259 ? 22.630 -6.970 112.254 1.00 43.06 254 SER C N 1
ATOM 21871 C CA . SER C 1 259 ? 22.707 -8.364 112.706 1.00 51.49 254 SER C CA 1
ATOM 21872 C C . SER C 1 259 ? 21.348 -8.948 113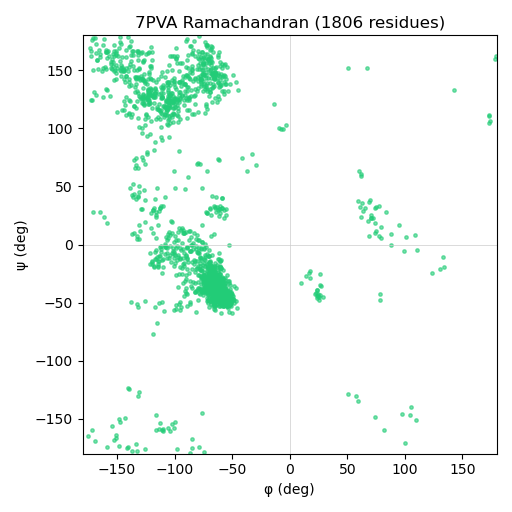.077 1.00 50.36 254 SER C C 1
ATOM 21873 O O . SER C 1 259 ? 21.178 -10.171 113.011 1.00 47.51 254 SER C O 1
ATOM 21881 N N . GLU C 1 260 ? 20.357 -8.104 113.369 1.00 53.63 255 GLU C N 1
ATOM 21882 C CA . GLU C 1 260 ? 19.010 -8.619 113.556 1.00 57.87 255 GLU C CA 1
ATOM 21883 C C . GLU C 1 260 ? 18.486 -9.315 112.305 1.00 56.33 255 GLU C C 1
ATOM 21884 O O . GLU C 1 260 ? 17.672 -10.236 112.407 1.00 53.97 255 GLU C O 1
ATOM 21896 N N . P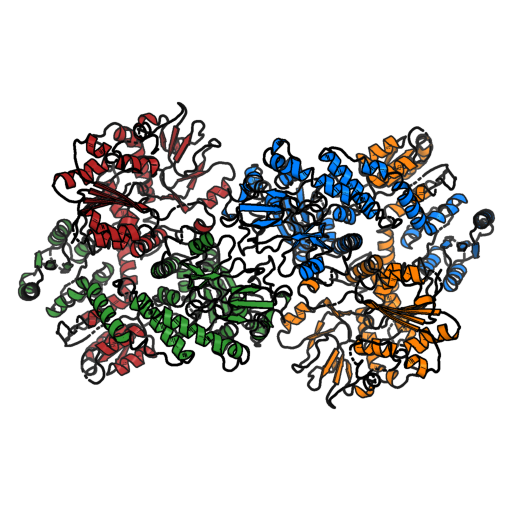HE C 1 261 ? 18.911 -8.892 111.115 1.00 55.67 256 PHE C N 1
ATOM 21897 C CA . PHE C 1 261 ? 18.322 -9.422 109.896 1.00 51.01 256 PHE C CA 1
ATOM 21898 C C . PHE C 1 261 ? 19.287 -10.221 109.050 1.00 48.98 256 PHE C C 1
ATOM 21899 O O . PHE C 1 261 ? 18.833 -10.907 108.122 1.00 49.61 256 PHE C O 1
ATOM 21916 N N . TYR C 1 262 ? 20.591 -10.142 109.314 1.00 43.75 257 TYR C N 1
ATOM 21917 C CA . TYR C 1 262 ? 21.563 -10.778 108.439 1.00 45.31 257 TYR C CA 1
ATOM 21918 C C . TYR C 1 262 ? 22.622 -11.439 109.291 1.00 44.69 257 TYR C C 1
ATOM 21919 O O . TYR C 1 262 ? 22.874 -10.989 110.399 1.00 43.43 257 TYR C O 1
ATOM 21937 N N . THR C 1 263 ? 23.316 -12.428 108.714 1.00 44.15 258 THR C N 1
ATOM 21938 C CA . THR C 1 263 ? 24.625 -12.910 109.150 1.00 50.94 258 THR C CA 1
ATOM 21939 C C . THR C 1 263 ? 25.698 -12.411 108.184 1.00 46.80 258 THR C C 1
ATOM 21940 O O . THR C 1 263 ? 25.419 -12.161 107.016 1.00 47.99 258 THR C O 1
ATOM 21951 N N . PHE C 1 264 ? 26.929 -12.296 108.667 1.00 50.30 259 PHE C N 1
ATOM 21952 C CA . PHE C 1 264 ? 27.996 -11.609 107.953 1.00 52.58 259 PHE C CA 1
ATOM 21953 C C . PHE C 1 264 ? 29.207 -12.476 107.668 1.00 65.51 259 PHE C C 1
ATOM 21954 O O . PHE C 1 264 ? 29.629 -13.271 108.515 1.00 72.60 259 PHE C O 1
ATOM 21971 N N . GLU C 1 265 ? 29.797 -12.247 106.478 1.00 60.27 260 GLU C N 1
ATOM 21972 C CA . GLU C 1 265 ? 31.201 -12.547 106.184 1.00 60.66 260 GLU C CA 1
ATOM 21973 C C . GLU C 1 265 ? 31.909 -11.197 105.988 1.00 53.16 260 GLU C C 1
ATOM 21974 O O . GLU C 1 265 ? 31.666 -10.497 104.989 1.00 48.91 260 GLU C O 1
ATOM 21986 N N . GLU C 1 266 ? 32.743 -10.805 106.966 1.00 46.14 261 GLU C N 1
ATOM 21987 C CA . GLU C 1 266 ? 33.362 -9.487 106.948 1.00 47.76 261 GLU C CA 1
ATOM 21988 C C . GLU C 1 266 ? 34.710 -9.527 106.251 1.00 52.12 261 GLU C C 1
ATOM 21989 O O . GLU C 1 266 ? 35.488 -10.460 106.443 1.00 53.63 261 GLU C O 1
ATOM 22001 N N . ASP C 1 267 ? 34.983 -8.514 105.438 1.00 50.59 262 ASP C N 1
ATOM 22002 C CA . ASP C 1 267 ? 36.265 -8.444 104.750 1.00 53.22 262 ASP C CA 1
ATOM 22003 C C . ASP C 1 267 ? 36.524 -6.982 104.464 1.00 54.58 262 ASP C C 1
ATOM 22004 O O . ASP C 1 267 ? 35.660 -6.128 104.700 1.00 51.72 262 ASP C O 1
ATOM 22030 N N . TYR C 1 269 ? 38.949 -4.381 101.534 1.00 41.54 264 TYR C N 1
ATOM 22031 C CA . TYR C 1 269 ? 39.748 -4.359 100.308 1.00 42.65 264 TYR C CA 1
ATOM 22032 C C . TYR C 1 269 ? 40.365 -2.978 100.193 1.00 45.30 264 TYR C C 1
ATOM 22033 O O . TYR C 1 269 ? 40.060 -2.085 100.999 1.00 45.36 264 TYR C O 1
ATOM 22051 N N . LEU C 1 270 ? 41.198 -2.773 99.171 1.00 42.83 265 LEU C N 1
ATOM 22052 C CA . LEU C 1 270 ? 41.901 -1.501 99.027 1.00 50.02 265 LEU C CA 1
ATOM 22053 C C . LEU C 1 270 ? 41.323 -0.623 97.931 1.00 47.80 265 LEU C C 1
ATOM 22054 O O . LEU C 1 270 ? 41.281 -1.022 96.766 1.00 46.95 265 LEU C O 1
ATOM 22070 N N . SER C 1 271 ? 40.989 0.610 98.281 1.00 43.50 266 SER C N 1
ATOM 22071 C CA . SER C 1 271 ? 40.668 1.588 97.252 1.00 43.79 266 SER C CA 1
ATOM 22072 C C . SER C 1 271 ? 41.894 1.954 96.428 1.00 44.39 266 SER C C 1
ATOM 22073 O O . SER C 1 271 ? 43.000 2.064 96.936 1.00 45.59 266 SER C O 1
ATOM 22081 N N . ILE C 1 272 ? 41.691 2.231 95.157 1.00 43.64 267 ILE C N 1
ATOM 22082 C CA . ILE C 1 272 ? 42.772 2.844 94.396 1.00 45.46 267 ILE C CA 1
ATOM 22083 C C . ILE C 1 272 ? 42.968 4.299 94.827 1.00 51.96 267 ILE C C 1
ATOM 22084 O O . ILE C 1 272 ? 42.162 4.880 95.590 1.00 46.21 267 ILE C O 1
ATOM 22100 N N . LEU C 1 273 ? 44.041 4.903 94.316 1.00 43.41 268 LEU C N 1
ATOM 22101 C CA . LEU C 1 273 ? 44.321 6.334 94.448 1.00 44.99 268 LEU C CA 1
ATOM 22102 C C . LEU C 1 273 ? 43.947 7.063 93.169 1.00 48.98 268 LEU C C 1
ATOM 22103 O O . LEU C 1 273 ? 44.150 6.537 92.080 1.00 46.32 268 LEU C O 1
ATOM 22119 N N . PRO C 1 274 ? 43.366 8.262 93.225 1.00 48.39 269 PRO C N 1
ATOM 22120 C CA . PRO C 1 274 ? 42.917 8.935 94.469 1.00 42.58 269 PRO C CA 1
ATOM 22121 C C . PRO C 1 274 ? 41.759 8.190 95.132 1.00 47.22 269 PRO C C 1
ATOM 22122 O O . PRO C 1 274 ? 40.928 7.613 94.419 1.00 46.34 269 PRO C O 1
ATOM 22133 N N . THR C 1 275 ? 41.691 8.217 96.466 1.00 48.06 270 THR C N 1
ATOM 22134 C CA . THR C 1 275 ? 40.508 7.756 97.200 1.00 45.32 270 THR C CA 1
ATOM 22135 C C . THR C 1 275 ? 39.341 8.731 97.043 1.00 42.59 270 THR C C 1
ATOM 22136 O O . THR C 1 275 ? 38.893 9.393 97.993 1.00 39.00 270 THR C O 1
ATOM 22147 N N . ALA C 1 276 ? 38.904 8.862 95.790 1.00 41.30 271 ALA C N 1
ATOM 22148 C CA . ALA C 1 276 ? 37.835 9.777 95.462 1.00 44.18 271 ALA C CA 1
ATOM 22149 C C . ALA C 1 276 ? 36.881 9.083 94.513 1.00 42.84 271 ALA C C 1
ATOM 22150 O O . ALA C 1 276 ? 37.276 8.218 93.732 1.00 41.11 271 ALA C O 1
ATOM 22157 N N . THR C 1 277 ? 35.630 9.527 94.553 1.00 38.74 272 THR C N 1
ATOM 22158 C CA . THR C 1 277 ? 34.543 8.830 93.874 1.00 41.15 272 THR C CA 1
ATOM 22159 C C . THR C 1 277 ? 34.805 8.714 92.382 1.00 39.40 272 THR C C 1
ATOM 22160 O O . THR C 1 277 ? 34.499 7.687 91.758 1.00 41.07 272 THR C O 1
ATOM 22170 N N . GLN C 1 278 ? 35.250 9.815 91.775 1.00 43.96 273 GLN C N 1
ATOM 22171 C CA . GLN C 1 278 ? 35.413 9.837 90.323 1.00 43.51 273 GLN C CA 1
ATOM 22172 C C . GLN C 1 278 ? 36.311 8.702 89.831 1.00 45.00 273 GLN C C 1
ATOM 22173 O O . GLN C 1 278 ? 36.154 8.211 88.702 1.00 46.97 273 GLN C O 1
ATOM 22187 N N . TYR C 1 279 ? 37.324 8.361 90.616 1.00 45.68 274 TYR C N 1
ATOM 22188 C CA . TYR C 1 279 ? 38.303 7.340 90.258 1.00 44.94 274 TYR C CA 1
ATOM 22189 C C . TYR C 1 279 ? 37.950 5.974 90.843 1.00 44.73 274 TYR C C 1
ATOM 22190 O O . TYR C 1 279 ? 37.770 4.994 90.104 1.00 46.38 274 TYR C O 1
ATOM 22208 N N . ALA C 1 280 ? 37.790 5.898 92.164 1.00 41.34 275 ALA C N 1
ATOM 22209 C CA . ALA C 1 280 ? 37.556 4.605 92.792 1.00 44.51 275 ALA C CA 1
ATOM 22210 C C . ALA C 1 280 ? 36.177 4.046 92.439 1.00 44.86 275 ALA C C 1
ATOM 22211 O O . ALA C 1 280 ? 36.051 2.851 92.165 1.00 46.34 275 ALA C O 1
ATOM 22218 N N . ARG C 1 281 ? 35.120 4.883 92.408 1.00 41.68 276 ARG C N 1
ATOM 22219 C CA . ARG C 1 281 ? 33.806 4.274 92.258 1.00 37.25 276 ARG C CA 1
ATOM 22220 C C . ARG C 1 281 ? 33.527 3.895 90.808 1.00 42.04 276 ARG C C 1
ATOM 22221 O O . ARG C 1 281 ? 32.824 2.909 90.560 1.00 44.41 276 ARG C O 1
ATOM 22242 N N . ASN C 1 282 ? 34.058 4.664 89.854 1.00 39.09 277 ASN C N 1
ATOM 22243 C CA . ASN C 1 282 ? 33.992 4.270 88.457 1.00 42.05 277 ASN C CA 1
ATOM 22244 C C . ASN C 1 282 ? 34.838 3.021 88.211 1.00 42.16 277 ASN C C 1
ATOM 22245 O O . ASN C 1 282 ? 34.482 2.180 87.380 1.00 42.93 277 ASN C O 1
ATOM 22256 N N . ALA C 1 283 ? 35.975 2.896 88.901 1.00 44.03 278 ALA C N 1
ATOM 22257 C CA . ALA C 1 283 ? 36.765 1.676 88.770 1.00 48.15 278 ALA C CA 1
ATOM 22258 C C . ALA C 1 283 ? 35.978 0.469 89.269 1.00 47.85 278 ALA C C 1
ATOM 22259 O O . ALA C 1 283 ? 36.102 -0.626 88.713 1.00 45.34 278 ALA C O 1
ATOM 22266 N N . ILE C 1 284 ? 35.184 0.631 90.332 1.00 41.62 279 ILE C N 1
ATOM 22267 C CA . ILE C 1 284 ? 34.372 -0.477 90.827 1.00 38.14 279 ILE C CA 1
ATOM 22268 C C . ILE C 1 284 ? 33.359 -0.903 89.766 1.00 43.03 279 ILE C C 1
ATOM 22269 O O . ILE C 1 284 ? 33.218 -2.078 89.419 1.00 42.42 279 ILE C O 1
ATOM 22285 N N . PHE C 1 285 ? 32.617 0.048 89.245 1.00 41.30 280 PHE C N 1
ATOM 22286 C CA . PHE C 1 285 ? 31.488 -0.324 88.397 1.00 44.20 280 PHE C CA 1
ATOM 22287 C C . PHE C 1 285 ? 31.908 -0.674 86.969 1.00 49.90 280 PHE C C 1
ATOM 22288 O O . PHE C 1 285 ? 31.145 -1.361 86.268 1.00 47.30 280 PHE C O 1
ATOM 22305 N N . SER C 1 286 ? 33.102 -0.218 86.538 1.00 49.91 281 SER C N 1
ATOM 22306 C CA . SER C 1 286 ? 33.660 -0.589 85.235 1.00 51.37 281 SER C CA 1
ATOM 22307 C C . SER C 1 286 ? 34.524 -1.844 85.322 1.00 52.24 281 SER C C 1
ATOM 22308 O O . SER C 1 286 ? 34.635 -2.565 84.333 1.00 50.05 281 SER C O 1
ATOM 22316 N N . GLY C 1 287 ? 35.099 -2.131 86.491 1.00 53.42 282 GLY C N 1
ATOM 22317 C CA . GLY C 1 287 ? 36.064 -3.186 86.635 1.00 58.04 282 GLY C CA 1
ATOM 22318 C C . GLY C 1 287 ? 37.402 -2.874 86.027 1.00 54.57 282 GLY C C 1
ATOM 22319 O O . GLY C 1 287 ? 38.139 -3.801 85.673 1.00 51.95 282 GLY C O 1
ATOM 22323 N N . LEU C 1 288 ? 37.723 -1.598 85.867 1.00 55.69 283 LEU C N 1
ATOM 22324 C CA . LEU C 1 288 ? 38.917 -1.174 85.162 1.00 55.32 283 LEU C CA 1
ATOM 22325 C C . LEU C 1 288 ? 39.535 -0.001 85.903 1.00 57.26 283 LEU C C 1
ATOM 22326 O O . LEU C 1 288 ? 38.849 0.709 86.652 1.00 55.44 283 LEU C O 1
ATOM 22359 N N . PRO C 1 290 ? 40.871 3.774 85.982 1.00 49.19 285 PRO C N 1
ATOM 22360 C CA . PRO C 1 290 ? 40.374 4.959 85.256 1.00 52.65 285 PRO C CA 1
ATOM 22361 C C . PRO C 1 290 ? 40.980 5.094 83.868 1.00 59.93 285 PRO C C 1
ATOM 22362 O O . PRO C 1 290 ? 40.259 5.294 82.892 1.00 59.18 285 PRO C O 1
ATOM 22373 N N . LEU C 1 291 ? 42.298 4.998 83.754 1.00 60.14 286 LEU C N 1
ATOM 22374 C CA . LEU C 1 291 ? 42.930 5.112 82.431 1.00 62.28 286 LEU C CA 1
ATOM 22375 C C . LEU C 1 291 ? 42.371 4.093 81.413 1.00 60.54 286 LEU C C 1
ATOM 22376 O O . LEU C 1 291 ? 42.233 4.401 80.218 1.00 57.90 286 LEU C O 1
ATOM 22392 N N . GLN C 1 292 ? 42.119 2.849 81.839 1.00 58.17 287 GLN C N 1
ATOM 22393 C CA . GLN C 1 292 ? 41.582 1.889 80.883 1.00 57.67 287 GLN C CA 1
ATOM 22394 C C . GLN C 1 292 ? 40.130 2.184 80.527 1.00 53.94 287 GLN C C 1
ATOM 22395 O O . GLN C 1 292 ? 39.694 1.794 79.438 1.00 55.89 287 GLN C O 1
ATOM 22409 N N . ILE C 1 293 ? 39.350 2.814 81.424 1.00 51.43 288 ILE C N 1
ATOM 22410 C CA . ILE C 1 293 ? 38.018 3.310 81.038 1.00 53.18 288 ILE C CA 1
ATOM 22411 C C . ILE C 1 293 ? 38.134 4.328 79.892 1.00 53.25 288 ILE C C 1
ATOM 22412 O O . ILE C 1 293 ? 37.458 4.213 78.859 1.00 55.83 288 ILE C O 1
ATOM 22428 N N . GLU C 1 294 ? 38.999 5.334 80.048 1.00 52.74 289 GLU C N 1
ATOM 22429 C CA . GLU C 1 294 ? 39.143 6.351 79.012 1.00 57.70 289 GLU C CA 1
ATOM 22430 C C . GLU C 1 294 ? 39.615 5.762 77.676 1.00 63.29 289 GLU C C 1
ATOM 22431 O O . GLU C 1 294 ? 39.121 6.155 76.607 1.00 60.19 289 GLU C O 1
ATOM 22443 N N . LYS C 1 295 ? 40.574 4.834 77.714 1.00 64.97 290 LYS C N 1
ATOM 22444 C CA . LYS C 1 295 ? 41.060 4.196 76.495 1.00 71.99 290 LYS C CA 1
ATOM 22445 C C . LYS C 1 295 ? 40.003 3.295 75.868 1.00 71.91 290 LYS C C 1
ATOM 22446 O O . LYS C 1 295 ? 39.739 3.376 74.669 1.00 78.46 290 LYS C O 1
ATOM 22482 N N . PHE C 1 297 ? 36.658 2.892 76.750 1.00 60.77 292 PHE C N 1
ATOM 22483 C CA . PHE C 1 297 ? 35.326 3.499 76.687 1.00 65.14 292 PHE C CA 1
ATOM 22484 C C . PHE C 1 297 ? 35.438 5.012 76.840 1.00 70.89 292 PHE C C 1
ATOM 22485 O O . PHE C 1 297 ? 34.940 5.591 77.809 1.00 67.94 292 PHE C O 1
ATOM 22502 N N . PRO C 1 298 ? 36.103 5.688 75.901 1.00 66.90 293 PRO C N 1
ATOM 22503 C CA . PRO C 1 298 ? 36.302 7.144 76.051 1.00 66.46 293 PRO C CA 1
ATOM 22504 C C . PRO C 1 298 ? 35.005 7.918 76.287 1.00 62.31 293 PRO C C 1
ATOM 22505 O O . PRO C 1 298 ? 35.019 8.989 76.915 1.00 58.28 293 PRO C O 1
ATOM 22516 N N . ASP C 1 299 ? 33.895 7.430 75.733 1.00 64.03 294 ASP C N 1
ATOM 22517 C CA . ASP C 1 299 ? 32.601 8.091 75.850 1.00 64.20 294 ASP C CA 1
ATOM 22518 C C . ASP C 1 299 ? 31.996 7.983 77.255 1.00 62.58 294 ASP C C 1
ATOM 22519 O O . ASP C 1 299 ? 31.069 8.727 77.608 1.00 60.11 294 ASP C O 1
ATOM 22528 N N . LEU C 1 300 ? 32.481 7.065 78.071 1.00 57.83 295 LEU C N 1
ATOM 22529 C CA . LEU C 1 300 ? 31.994 6.926 79.429 1.00 54.05 295 LEU C CA 1
ATOM 22530 C C . LEU C 1 300 ? 32.850 7.682 80.429 1.00 54.53 295 LEU C C 1
ATOM 22531 O O . LEU C 1 300 ? 32.386 7.948 81.537 1.00 56.69 295 LEU C O 1
ATOM 22547 N N . TRP C 1 301 ? 34.085 8.017 80.078 1.00 58.86 296 TRP C N 1
ATOM 22548 C CA . TRP C 1 301 ? 34.992 8.669 81.009 1.00 56.67 296 TRP C CA 1
ATOM 22549 C C . TRP C 1 301 ? 34.893 10.189 80.914 1.00 55.77 296 TRP C C 1
ATOM 22550 O O . TRP C 1 301 ? 35.074 10.775 79.836 1.00 57.60 296 TRP C O 1
ATOM 22571 N N . VAL C 1 302 ? 34.705 10.829 82.057 1.00 53.80 297 VAL C N 1
ATOM 22572 C CA . VAL C 1 302 ? 34.572 12.280 82.098 1.00 56.42 297 VAL C CA 1
ATOM 22573 C C . VAL C 1 302 ? 35.844 12.891 82.675 1.00 59.79 297 VAL C C 1
ATOM 22574 O O . VAL C 1 302 ? 36.202 12.634 83.829 1.00 56.47 297 VAL C O 1
ATOM 22587 N N . ASP C 1 303 ? 36.535 13.669 81.842 1.00 65.20 298 ASP C N 1
ATOM 22588 C CA . ASP C 1 303 ? 37.727 14.417 82.223 1.00 75.36 298 ASP C CA 1
ATOM 22589 C C . ASP C 1 303 ? 37.496 15.212 83.502 1.00 76.14 298 ASP C C 1
ATOM 22590 O O . ASP C 1 303 ? 36.405 15.709 83.763 1.00 79.56 298 ASP C O 1
ATOM 22599 N N . GLU C 1 304 ? 38.548 15.338 84.304 1.00 69.52 299 GLU C N 1
ATOM 22600 C CA . GLU C 1 304 ? 38.446 16.049 85.572 1.00 68.53 299 GLU C CA 1
ATOM 22601 C C . GLU C 1 304 ? 38.123 17.543 85.391 1.00 73.38 299 GLU C C 1
ATOM 22602 O O . GLU C 1 304 ? 37.568 18.174 86.293 1.00 71.46 299 GLU C O 1
ATOM 22614 N N . GLU C 1 305 ? 38.469 18.138 84.258 1.00 84.66 300 GLU C N 1
ATOM 22615 C CA . GLU C 1 305 ? 38.273 19.568 84.065 1.00 90.85 300 GLU C CA 1
ATOM 22616 C C . GLU C 1 305 ? 36.911 19.894 83.489 1.00 85.29 300 GLU C C 1
ATOM 22617 O O . GLU C 1 305 ? 36.579 21.066 83.344 1.00 90.28 300 GLU C O 1
ATOM 22629 N N . SER C 1 306 ? 36.101 18.893 83.200 1.00 76.86 301 SER C N 1
ATOM 22630 C CA . SER C 1 306 ? 34.774 19.111 82.652 1.00 72.96 301 SER C CA 1
ATOM 22631 C C . SER C 1 306 ? 33.834 19.643 83.723 1.00 71.81 301 SER C C 1
ATOM 22632 O O . SER C 1 306 ? 34.017 19.392 84.914 1.00 65.59 301 SER C O 1
ATOM 22640 N N . GLU C 1 307 ? 32.822 20.391 83.277 1.00 76.01 302 GLU C N 1
ATOM 22641 C CA . GLU C 1 307 ? 31.734 20.810 84.146 1.00 79.95 302 GLU C CA 1
ATOM 22642 C C . GLU C 1 307 ? 30.764 19.673 84.410 1.00 75.95 302 GLU C C 1
ATOM 22643 O O . GLU C 1 307 ? 30.087 19.663 85.446 1.00 77.45 302 GLU C O 1
ATOM 22655 N N . GLU C 1 308 ? 30.741 18.697 83.515 1.00 74.65 303 GLU C N 1
ATOM 22656 C CA . GLU C 1 308 ? 29.855 17.547 83.588 1.00 71.63 303 GLU C CA 1
ATOM 22657 C C . GLU C 1 308 ? 30.119 16.701 84.840 1.00 58.88 303 GLU C C 1
ATOM 22658 O O . GLU C 1 308 ? 31.236 16.642 85.356 1.00 51.53 303 GLU C O 1
ATOM 22670 N N . GLY C 1 309 ? 29.051 16.099 85.354 1.00 53.52 304 GLY C N 1
ATOM 22671 C CA . GLY C 1 309 ? 29.196 15.182 86.466 1.00 49.30 304 GLY C CA 1
ATOM 22672 C C . GLY C 1 309 ? 30.160 14.046 86.143 1.00 50.82 304 GLY C C 1
ATOM 22673 O O . GLY C 1 309 ? 30.238 13.572 84.994 1.00 46.73 304 GLY C O 1
ATOM 22677 N N . LYS C 1 310 ? 30.898 13.605 87.197 1.00 45.63 305 LYS C N 1
ATOM 22678 C CA . LYS C 1 310 ? 31.958 12.600 87.024 1.00 51.16 305 LYS C CA 1
ATOM 22679 C C . LYS C 1 310 ? 31.520 11.153 87.287 1.00 52.42 305 LYS C C 1
ATOM 22680 O O . LYS C 1 310 ? 32.297 10.224 87.033 1.00 48.95 305 LYS C O 1
ATOM 22699 N N . ASN C 1 311 ? 30.297 10.927 87.736 1.00 52.62 306 ASN C N 1
ATOM 22700 C CA . ASN C 1 311 ? 29.824 9.586 88.011 1.00 48.40 306 ASN C CA 1
ATOM 22701 C C . ASN C 1 311 ? 28.406 9.401 87.501 1.00 49.03 306 ASN C C 1
ATOM 22702 O O . ASN C 1 311 ? 27.569 8.779 88.160 1.00 48.75 306 ASN C O 1
ATOM 22713 N N . LEU C 1 312 ? 28.115 9.905 86.308 1.00 49.04 307 LEU C N 1
ATOM 22714 C CA . LEU C 1 312 ? 26.788 9.775 85.714 1.00 50.72 307 LEU C CA 1
ATOM 22715 C C . LEU C 1 312 ? 26.634 8.546 84.812 1.00 50.16 307 LEU C C 1
ATOM 22716 O O . LEU C 1 312 ? 25.512 8.250 84.370 1.00 48.37 307 LEU C O 1
ATOM 22732 N N . ASN C 1 313 ? 27.706 7.780 84.599 1.00 50.35 308 ASN C N 1
ATOM 22733 C CA . ASN C 1 313 ? 27.722 6.717 83.607 1.00 56.04 308 ASN C CA 1
ATOM 22734 C C . ASN C 1 313 ? 28.019 5.372 84.235 1.00 56.77 308 ASN C C 1
ATOM 22735 O O . ASN C 1 313 ? 28.548 4.494 83.559 1.00 54.80 308 ASN C O 1
ATOM 22746 N N . GLU C 1 314 ? 27.680 5.201 85.511 1.00 57.53 309 GLU C N 1
ATOM 22747 C CA . GLU C 1 314 ? 28.003 3.954 86.184 1.00 50.86 309 GLU C CA 1
ATOM 22748 C C . GLU C 1 314 ? 27.159 2.787 85.678 1.00 49.04 309 GLU C C 1
ATOM 22749 O O . GLU C 1 314 ? 27.635 1.660 85.672 1.00 49.03 309 GLU C O 1
ATOM 22761 N N . GLU C 1 315 ? 25.904 3.016 85.324 1.00 45.67 310 GLU C N 1
ATOM 22762 C CA . GLU C 1 315 ? 25.068 1.936 84.803 1.00 57.92 310 GLU C CA 1
ATOM 22763 C C . GLU C 1 315 ? 25.585 1.431 83.463 1.00 58.15 310 GLU C C 1
ATOM 22764 O O . GLU C 1 315 ? 25.711 0.208 83.291 1.00 57.16 310 GLU C O 1
ATOM 22776 N N . PRO C 1 316 ? 25.911 2.289 82.481 1.00 56.78 311 PRO C N 1
ATOM 22777 C CA . PRO C 1 316 ? 26.522 1.756 81.243 1.00 57.77 311 PRO C CA 1
ATOM 22778 C C . PRO C 1 316 ? 27.814 1.015 81.491 1.00 54.32 311 PRO C C 1
ATOM 22779 O O . PRO C 1 316 ? 28.099 0.031 80.790 1.00 53.18 311 PRO C O 1
ATOM 22807 N N . ILE C 1 318 ? 28.547 -0.717 84.277 1.00 53.14 313 ILE C N 1
ATOM 22808 C CA . ILE C 1 318 ? 28.119 -2.018 84.799 1.00 48.82 313 ILE C CA 1
ATOM 22809 C C . ILE C 1 318 ? 27.777 -2.951 83.639 1.00 52.62 313 ILE C C 1
ATOM 22810 O O . ILE C 1 318 ? 28.243 -4.101 83.558 1.00 45.47 313 ILE C O 1
ATOM 22826 N N . ARG C 1 319 ? 27.035 -2.423 82.671 1.00 51.37 314 ARG C N 1
ATOM 22827 C CA . ARG C 1 319 ? 26.641 -3.229 81.527 1.00 55.46 314 ARG C CA 1
ATOM 22828 C C . ARG C 1 319 ? 27.858 -3.734 80.749 1.00 58.19 314 ARG C C 1
ATOM 22829 O O . ARG C 1 319 ? 27.885 -4.893 80.317 1.00 61.86 314 ARG C O 1
ATOM 22850 N N . THR C 1 320 ? 28.865 -2.871 80.539 1.00 58.85 315 THR C N 1
ATOM 22851 C CA . THR C 1 320 ? 30.057 -3.320 79.836 1.00 54.75 315 THR C CA 1
ATOM 22852 C C . THR C 1 320 ? 30.842 -4.315 80.664 1.00 56.37 315 THR C C 1
ATOM 22853 O O . THR C 1 320 ? 31.503 -5.174 80.092 1.00 55.32 315 THR C O 1
ATOM 22864 N N . LEU C 1 321 ? 30.829 -4.179 81.990 1.00 55.06 316 LEU C N 1
ATOM 22865 C CA . LEU C 1 321 ? 31.524 -5.125 82.855 1.00 53.57 316 LEU C CA 1
ATOM 22866 C C . LEU C 1 321 ? 30.910 -6.512 82.764 1.00 55.80 316 LEU C C 1
ATOM 22867 O O . LEU C 1 321 ? 31.625 -7.510 82.550 1.00 54.48 316 LEU C O 1
ATOM 22883 N N . ILE C 1 322 ? 29.588 -6.597 82.971 1.00 55.76 317 ILE C N 1
ATOM 22884 C CA . ILE C 1 322 ? 28.870 -7.861 82.800 1.00 56.67 317 ILE C CA 1
ATOM 22885 C C . ILE C 1 322 ? 29.187 -8.465 81.432 1.00 59.34 317 ILE C C 1
ATOM 22886 O O . ILE C 1 322 ? 29.563 -9.635 81.316 1.00 60.92 317 ILE C O 1
ATOM 22902 N N . GLU C 1 323 ? 29.025 -7.678 80.364 1.00 64.13 318 GLU C N 1
ATOM 22903 C CA . GLU C 1 323 ? 29.233 -8.197 79.007 1.00 66.12 318 GLU C CA 1
ATOM 22904 C C . GLU C 1 323 ? 30.688 -8.625 78.779 1.00 60.56 318 GLU C C 1
ATOM 22905 O O . GLU C 1 323 ? 30.969 -9.665 78.160 1.00 60.88 318 GLU C O 1
ATOM 22917 N N . ARG C 1 324 ? 31.618 -7.886 79.360 1.00 60.17 319 ARG C N 1
ATOM 22918 C CA . ARG C 1 324 ? 33.031 -8.178 79.169 1.00 61.55 319 ARG C CA 1
ATOM 22919 C C . ARG C 1 324 ? 33.426 -9.522 79.741 1.00 65.6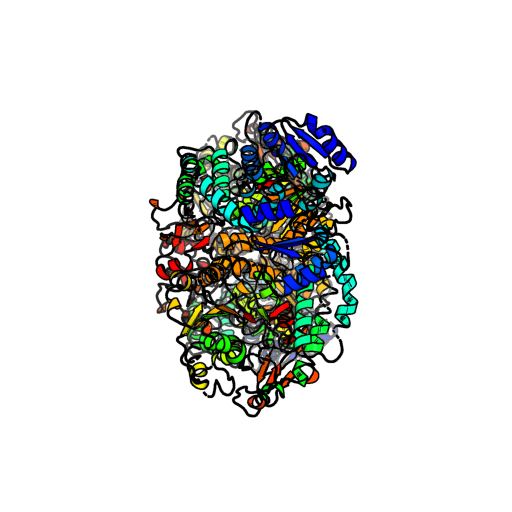9 319 ARG C C 1
ATOM 22920 O O . ARG C 1 324 ? 34.323 -10.172 79.206 1.00 65.38 319 ARG C O 1
ATOM 22941 N N . TYR C 1 325 ? 32.799 -9.944 80.837 1.00 62.81 320 TYR C N 1
ATOM 22942 C CA . TYR C 1 325 ? 33.047 -11.253 81.422 1.00 68.88 320 TYR C CA 1
ATOM 22943 C C . TYR C 1 325 ? 32.081 -12.302 80.907 1.00 72.66 320 TYR C C 1
ATOM 22944 O O . TYR C 1 325 ? 31.940 -13.357 81.523 1.00 67.37 320 TYR C O 1
ATOM 22962 N N A ARG C 1 326 ? 31.426 -12.037 79.778 0.43 72.61 321 ARG C N 1
ATOM 22963 N N B ARG C 1 326 ? 31.410 -12.030 79.794 0.57 72.51 321 ARG C N 1
ATOM 22964 C CA A ARG C 1 326 ? 30.550 -13.003 79.113 0.43 76.03 321 ARG C CA 1
ATOM 22965 C CA B ARG C 1 326 ? 30.567 -13.014 79.122 0.57 76.06 321 ARG C CA 1
ATOM 22966 C C A ARG C 1 326 ? 29.427 -13.482 80.025 0.43 74.99 321 ARG C C 1
ATOM 22967 C C B ARG C 1 326 ? 29.417 -13.477 80.010 0.57 75.07 321 ARG C C 1
ATOM 22968 O O A ARG C 1 326 ? 28.996 -14.638 79.953 0.43 74.33 321 ARG C O 1
ATOM 22969 O O B ARG C 1 326 ? 28.966 -14.623 79.913 0.57 74.39 321 ARG C O 1
ATOM 23010 N N . LYS C 1 327 ? 28.925 -12.596 80.871 1.00 76.70 322 LYS C N 1
ATOM 23011 C CA . LYS C 1 327 ? 27.770 -12.890 81.697 1.00 76.74 322 LYS C CA 1
ATOM 23012 C C . LYS C 1 327 ? 26.545 -12.228 81.078 1.00 76.97 322 LYS C C 1
ATOM 23013 O O . LYS C 1 327 ? 26.640 -11.317 80.242 1.00 75.47 322 LYS C O 1
ATOM 23033 N N . HIS C 1 328 ? 25.378 -12.719 81.490 1.00 75.07 323 HIS C N 1
ATOM 23034 C CA . HIS C 1 328 ? 24.107 -12.259 80.955 1.00 79.23 323 HIS C CA 1
ATOM 23035 C C . HIS C 1 328 ? 23.178 -11.804 82.075 1.00 73.87 323 HIS C C 1
ATOM 23036 O O . HIS C 1 328 ? 21.965 -11.682 81.861 1.00 75.41 323 HIS C O 1
ATOM 23050 N N . TYR C 1 329 ? 23.741 -11.502 83.243 1.00 70.77 324 TYR C N 1
ATOM 23051 C CA . TYR C 1 329 ? 22.926 -11.202 84.408 1.00 67.27 324 TYR C CA 1
ATOM 23052 C C . TYR C 1 329 ? 21.957 -10.062 84.115 1.00 66.17 324 TYR C C 1
ATOM 23053 O O . TYR C 1 329 ? 22.354 -9.023 83.578 1.00 65.17 324 TYR C O 1
ATOM 23071 N N . SER C 1 330 ? 20.714 -10.206 84.579 1.00 61.65 325 SER C N 1
ATOM 23072 C CA . SER C 1 330 ? 19.793 -9.073 84.631 1.00 65.74 325 SER C CA 1
ATOM 23073 C C . SER C 1 330 ? 20.144 -8.174 85.820 1.00 69.60 325 SER C C 1
ATOM 23074 O O . SER C 1 330 ? 20.543 -8.649 86.882 1.00 68.72 325 SER C O 1
ATOM 23082 N N . PHE C 1 331 ? 20.020 -6.859 85.649 1.00 57.44 326 PHE C N 1
ATOM 23083 C CA . PHE C 1 331 ? 20.472 -5.966 86.707 1.00 54.94 326 PHE C CA 1
ATOM 23084 C C . PHE C 1 331 ? 19.736 -4.634 86.651 1.00 59.39 326 PHE C C 1
ATOM 23085 O O . PHE C 1 331 ? 19.201 -4.215 85.621 1.00 63.73 326 PHE C O 1
ATOM 23102 N N . SER C 1 332 ? 19.722 -3.982 87.804 1.00 59.37 327 SER C N 1
ATOM 23103 C CA . SER C 1 332 ? 19.136 -2.666 87.993 1.00 58.69 327 SER C CA 1
ATOM 23104 C C . SER C 1 332 ? 20.183 -1.766 88.649 1.00 55.03 327 SER C C 1
ATOM 23105 O O . SER C 1 332 ? 21.132 -2.243 89.279 1.00 51.82 327 SER C O 1
ATOM 23113 N N . TYR C 1 333 ? 20.019 -0.457 88.500 1.00 48.92 328 TYR C N 1
ATOM 23114 C CA . TYR C 1 333 ? 20.940 0.492 89.111 1.00 46.57 328 TYR C CA 1
ATOM 23115 C C . TYR C 1 333 ? 20.121 1.667 89.594 1.00 45.66 328 TYR C C 1
ATOM 23116 O O . TYR C 1 333 ? 19.390 2.274 88.806 1.00 47.34 328 TYR C O 1
ATOM 23134 N N . ASN C 1 334 ? 20.281 2.004 90.877 1.00 47.67 329 ASN C N 1
ATOM 23135 C CA . ASN C 1 334 ? 19.585 3.141 91.463 1.00 50.59 329 ASN C CA 1
ATOM 23136 C C . ASN C 1 334 ? 20.511 3.945 92.376 1.00 50.50 329 ASN C C 1
ATOM 23137 O O . ASN C 1 334 ? 21.279 3.386 93.149 1.00 46.91 329 ASN C O 1
ATOM 23148 N N . LYS C 1 335 ? 20.439 5.265 92.267 1.00 47.55 330 LYS C N 1
ATOM 23149 C CA . LYS C 1 335 ? 21.313 6.216 92.937 1.00 50.31 330 LYS C CA 1
ATOM 23150 C C . LYS C 1 335 ? 20.445 7.079 93.839 1.00 51.35 330 LYS C C 1
ATOM 23151 O O . LYS C 1 335 ? 19.482 7.681 93.369 1.00 56.96 330 LYS C O 1
ATOM 23170 N N . VAL C 1 336 ? 20.803 7.197 95.107 1.00 53.29 331 VAL C N 1
ATOM 23171 C CA . VAL C 1 336 ? 19.978 7.910 96.071 1.00 53.43 331 VAL C CA 1
ATOM 23172 C C . VAL C 1 336 ? 20.789 9.026 96.742 1.00 51.38 331 VAL C C 1
ATOM 23173 O O . VAL C 1 336 ? 21.770 8.749 97.437 1.00 53.04 331 VAL C O 1
ATOM 23186 N N A TYR C 1 337 ? 20.404 10.275 96.450 0.52 79.03 332 TYR C N 1
ATOM 23187 N N B TYR C 1 337 ? 20.296 10.259 96.661 0.48 79.18 332 TYR C N 1
ATOM 23188 C CA A TYR C 1 337 ? 20.818 11.444 97.227 0.52 80.67 332 TYR C CA 1
ATOM 23189 C CA B TYR C 1 337 ? 20.917 11.365 97.388 0.48 80.41 332 TYR C CA 1
ATOM 23190 C C A TYR C 1 337 ? 19.667 11.908 98.110 0.52 81.66 332 TYR C C 1
ATOM 23191 C C B TYR C 1 337 ? 20.218 11.723 98.693 0.48 81.13 332 TYR C C 1
ATOM 23192 O O A TYR C 1 337 ? 19.731 11.802 99.341 0.52 81.17 332 TYR C O 1
ATOM 23193 O O B TYR C 1 337 ? 20.880 12.186 99.625 0.48 79.90 332 TYR C O 1
ATOM 23228 N N A GLU C 1 338 ? 18.611 12.434 97.491 0.52 86.93 333 GLU C N 1
ATOM 23229 N N B GLU C 1 338 ? 18.909 11.520 98.793 0.48 85.14 333 GLU C N 1
ATOM 23230 C CA A GLU C 1 338 ? 17.539 13.102 98.210 0.52 89.69 333 GLU C CA 1
ATOM 23231 C CA B GLU C 1 338 ? 18.168 11.899 99.987 0.48 85.27 333 GLU C CA 1
ATOM 23232 C C A GLU C 1 338 ? 16.732 12.106 99.026 0.52 86.04 333 GLU C C 1
ATOM 23233 C C B GLU C 1 338 ? 17.147 10.820 100.319 0.48 81.64 333 GLU C C 1
ATOM 23234 O O A GLU C 1 338 ? 16.497 10.968 98.610 0.52 83.20 333 GLU C O 1
ATOM 23235 O O B GLU C 1 338 ? 16.822 9.957 99.507 0.48 81.19 333 GLU C O 1
ATOM 23258 N N A THR C 1 339 ? 16.311 12.551 100.205 0.52 84.11 334 THR C N 1
ATOM 23259 N N B THR C 1 339 ? 16.625 10.897 101.534 0.48 77.87 334 THR C N 1
ATOM 23260 C CA A THR C 1 339 ? 15.471 11.725 101.063 0.52 81.79 334 THR C CA 1
ATOM 23261 C CA B THR C 1 339 ? 15.698 9.887 102.016 0.48 77.42 334 THR C CA 1
ATOM 23262 C C A THR C 1 339 ? 14.271 11.168 100.307 0.52 82.56 334 THR C C 1
ATOM 23263 C C B THR C 1 339 ? 14.391 9.855 101.229 0.48 80.53 334 THR C C 1
ATOM 23264 O O A THR C 1 339 ? 13.901 9.999 100.484 0.52 81.59 334 THR C O 1
ATOM 23265 O O B THR C 1 339 ? 13.747 8.803 101.204 0.48 80.77 334 THR C O 1
ATOM 23286 N N A LYS C 1 340 ? 13.647 11.990 99.462 0.52 84.55 335 LYS C N 1
ATOM 23287 N N B LYS C 1 340 ? 14.002 10.947 100.548 0.48 81.62 335 LYS C N 1
ATOM 23288 C CA A LYS C 1 340 ? 12.423 11.560 98.802 0.52 86.13 335 LYS C CA 1
ATOM 23289 C CA B LYS C 1 340 ? 12.717 10.919 99.855 0.48 84.13 335 LYS C CA 1
ATOM 23290 C C A LYS C 1 340 ? 12.648 10.362 97.888 0.52 84.72 335 LYS C C 1
ATOM 23291 C C B LYS C 1 340 ? 12.771 10.100 98.564 0.48 83.95 335 LYS C C 1
ATOM 23292 O O A LYS C 1 340 ? 11.762 9.506 97.768 0.52 82.80 335 LYS C O 1
ATOM 23293 O O B LYS C 1 340 ? 11.839 9.341 98.275 0.48 82.27 335 LYS C O 1
ATOM 23330 N N A PHE C 1 341 ? 13.824 10.255 97.255 0.52 87.38 336 PHE C N 1
ATOM 23331 N N B PHE C 1 341 ? 13.827 10.243 97.751 0.48 86.92 336 PHE C N 1
ATOM 23332 C CA A PHE C 1 341 ? 14.005 9.117 96.361 0.52 88.15 336 PHE C CA 1
ATOM 23333 C CA B PHE C 1 341 ? 14.009 9.322 96.626 0.48 87.84 336 PHE C CA 1
ATOM 23334 C C A PHE C 1 341 ? 14.214 7.809 97.134 0.52 87.55 336 PHE C C 1
ATOM 23335 C C B PHE C 1 341 ? 14.330 7.916 97.105 0.48 87.59 336 PHE C C 1
ATOM 23336 O O A PHE C 1 341 ? 13.796 6.747 96.650 0.52 86.70 336 PHE C O 1
ATOM 23337 O O B PHE C 1 341 ? 14.085 6.943 96.386 0.48 87.06 336 PHE C O 1
ATOM 23370 N N . GLY C 1 342 ? 14.837 7.825 98.327 1.00 86.39 337 GLY C N 1
ATOM 23371 C CA . GLY C 1 342 ? 14.945 6.565 99.038 1.00 77.43 337 GLY C CA 1
ATOM 23372 C C . GLY C 1 342 ? 13.587 5.986 99.387 1.00 73.54 337 GLY C C 1
ATOM 23373 O O . GLY C 1 342 ? 13.365 4.779 99.238 1.00 68.38 337 GLY C O 1
ATOM 23378 N N . GLU C 1 343 ? 12.661 6.842 99.845 1.00 78.08 338 GLU C N 1
ATOM 23379 C CA . GLU C 1 343 ? 11.297 6.403 100.141 1.00 77.16 338 GLU C CA 1
ATOM 23380 C C . GLU C 1 343 ? 10.616 5.863 98.885 1.00 72.60 338 GLU C C 1
ATOM 23381 O O . GLU C 1 343 ? 9.998 4.794 98.905 1.00 70.39 338 GLU C O 1
ATOM 23393 N N . ARG C 1 344 ? 10.716 6.606 97.784 1.00 72.33 339 ARG C N 1
ATOM 23394 C CA . ARG C 1 344 ? 10.279 6.143 96.469 1.00 75.30 339 ARG C CA 1
ATOM 23395 C C . ARG C 1 344 ? 10.848 4.765 96.155 1.00 68.50 339 ARG C C 1
ATOM 23396 O O . ARG C 1 344 ? 10.109 3.809 95.901 1.00 64.44 339 ARG C O 1
ATOM 23417 N N . LEU C 1 345 ? 12.178 4.662 96.154 1.00 72.29 340 LEU C N 1
ATOM 23418 C CA . LEU C 1 345 ? 12.849 3.390 95.902 1.00 67.33 340 LEU C CA 1
ATOM 23419 C C . LEU C 1 345 ? 12.354 2.299 96.845 1.00 62.62 340 LEU C C 1
ATOM 23420 O O . LEU C 1 345 ? 12.069 1.169 96.425 1.00 60.39 340 LEU C O 1
ATOM 23436 N N . LEU C 1 346 ? 12.264 2.614 98.135 1.00 66.89 341 LEU C N 1
ATOM 23437 C CA . LEU C 1 346 ? 11.756 1.637 99.087 1.00 72.34 341 LEU C CA 1
ATOM 23438 C C . LEU C 1 346 ? 10.345 1.195 98.721 1.00 73.92 341 LEU C C 1
ATOM 23439 O O . LEU C 1 346 ? 10.025 0.001 98.785 1.00 71.08 341 LEU C O 1
ATOM 23455 N N . GLY C 1 347 ? 9.502 2.140 98.295 1.00 75.27 342 GLY C N 1
ATOM 23456 C CA . GLY C 1 347 ? 8.173 1.785 97.836 1.00 78.51 342 GLY C CA 1
ATOM 23457 C C . GLY C 1 347 ? 8.177 0.830 96.661 1.00 83.20 342 GLY C C 1
ATOM 23458 O O . GLY C 1 347 ? 7.275 -0.000 96.539 1.00 83.79 342 GLY C O 1
ATOM 23462 N N . GLN C 1 348 ? 9.206 0.905 95.810 1.00 84.63 343 GLN C N 1
ATOM 23463 C CA . GLN C 1 348 ? 9.298 0.092 94.605 1.00 84.01 343 GLN C CA 1
ATOM 23464 C C . GLN C 1 348 ? 10.284 -1.060 94.735 1.00 76.22 343 GLN C C 1
ATOM 23465 O O . GLN C 1 348 ? 10.568 -1.727 93.735 1.00 71.41 343 GLN C O 1
ATOM 23479 N N . ILE C 1 349 ? 10.819 -1.305 95.933 1.00 69.89 344 ILE C N 1
ATOM 23480 C CA . ILE C 1 349 ? 11.918 -2.257 96.078 1.00 70.04 344 ILE C CA 1
ATOM 23481 C C . ILE C 1 349 ? 11.512 -3.664 95.656 1.00 68.39 344 ILE C C 1
ATOM 23482 O O . ILE C 1 349 ? 12.334 -4.418 95.127 1.00 65.54 344 ILE C O 1
ATOM 23498 N N . ARG C 1 350 ? 10.260 -4.046 95.899 1.00 65.68 345 ARG C N 1
ATOM 23499 C CA . ARG C 1 350 ? 9.802 -5.390 95.570 1.00 69.74 345 ARG C CA 1
ATOM 23500 C C . ARG C 1 350 ? 9.799 -5.618 94.058 1.00 72.02 345 ARG C C 1
ATOM 23501 O O . ARG C 1 350 ? 10.035 -6.739 93.590 1.00 72.26 345 ARG C O 1
ATOM 23522 N N . SER C 1 351 ? 9.538 -4.577 93.273 1.00 77.21 346 SER C N 1
ATOM 23523 C CA . SER C 1 351 ? 9.507 -4.770 91.830 1.00 75.52 346 SER C CA 1
ATOM 23524 C C . SER C 1 351 ? 10.873 -5.094 91.237 1.00 70.62 346 SER C C 1
ATOM 23525 O O . SER C 1 351 ? 10.947 -5.408 90.047 1.00 73.44 346 SER C O 1
ATOM 23533 N N . LEU C 1 352 ? 11.948 -4.991 92.013 1.00 62.92 347 LEU C N 1
ATOM 23534 C CA . LEU C 1 352 ? 13.282 -5.349 91.566 1.00 58.66 347 LEU C CA 1
ATOM 23535 C C . LEU C 1 352 ? 13.563 -6.842 91.703 1.00 63.98 347 LEU C C 1
ATOM 23536 O O . LEU C 1 352 ? 14.647 -7.299 91.326 1.00 62.67 347 LEU C O 1
ATOM 23552 N N . SER C 1 353 ? 12.625 -7.611 92.262 1.00 67.97 348 SER C N 1
ATOM 23553 C CA . SER C 1 353 ? 12.839 -9.034 92.489 1.00 69.76 348 SER C CA 1
ATOM 23554 C C . SER C 1 353 ? 13.090 -9.788 91.196 1.00 78.51 348 SER C C 1
ATOM 23555 O O . SER C 1 353 ? 13.528 -10.938 91.249 1.00 79.84 348 SER C O 1
ATOM 23563 N N . GLN C 1 354 ? 12.814 -9.177 90.041 1.00 89.54 349 GLN C N 1
ATOM 23564 C CA . GLN C 1 354 ? 13.022 -9.827 88.754 1.00 93.68 349 GLN C CA 1
ATOM 23565 C C . GLN C 1 354 ? 14.480 -9.800 88.306 1.00 85.31 349 GLN C C 1
ATOM 23566 O O . GLN C 1 354 ? 14.813 -10.435 87.299 1.00 85.52 349 GLN C O 1
ATOM 23580 N N . ASN C 1 355 ? 15.351 -9.107 89.032 1.00 68.12 350 ASN C N 1
ATOM 23581 C CA . ASN C 1 355 ? 16.742 -8.951 88.647 1.00 60.52 350 ASN C CA 1
ATOM 23582 C C . ASN C 1 355 ? 17.632 -9.818 89.511 1.00 59.33 350 ASN C C 1
ATOM 23583 O O . ASN C 1 355 ? 17.413 -9.933 90.718 1.00 56.84 350 ASN C O 1
ATOM 23594 N N . GLN C 1 356 ? 18.623 -10.443 88.875 1.00 61.35 351 GLN C N 1
ATOM 23595 C CA . GLN C 1 356 ? 19.641 -11.168 89.624 1.00 63.30 351 GLN C CA 1
ATOM 23596 C C . GLN C 1 356 ? 20.504 -10.233 90.468 1.00 65.81 351 GLN C C 1
ATOM 23597 O O . GLN C 1 356 ? 21.001 -10.627 91.530 1.00 60.45 351 GLN C O 1
ATOM 23611 N N . LEU C 1 357 ? 20.759 -9.018 89.980 1.00 59.01 352 LEU C N 1
ATOM 23612 C CA . LEU C 1 357 ? 21.700 -8.098 90.597 1.00 56.76 352 LEU C CA 1
ATOM 23613 C C . LEU C 1 357 ? 21.027 -6.741 90.688 1.00 56.87 352 LEU C C 1
ATOM 23614 O O . LEU C 1 357 ? 20.545 -6.216 89.679 1.00 56.71 352 LEU C O 1
ATOM 23630 N N . ASN C 1 358 ? 20.936 -6.186 91.886 1.00 49.38 353 ASN C N 1
ATOM 23631 C CA . ASN C 1 358 ? 20.312 -4.878 92.053 1.00 49.06 353 ASN C CA 1
ATOM 23632 C C . ASN C 1 358 ? 21.319 -3.985 92.757 1.00 49.70 353 ASN C C 1
ATOM 23633 O O . ASN C 1 358 ? 21.653 -4.225 93.918 1.00 46.58 353 ASN C O 1
ATOM 23644 N N . VAL C 1 359 ? 21.830 -2.983 92.045 1.00 49.37 354 VAL C N 1
ATOM 23645 C CA . VAL C 1 359 ? 22.852 -2.063 92.543 1.00 48.85 354 VAL C CA 1
ATOM 23646 C C . VAL C 1 359 ? 22.153 -0.832 93.118 1.00 47.95 354 VAL C C 1
ATOM 23647 O O . VAL C 1 359 ? 21.305 -0.206 92.450 1.00 48.86 354 VAL C O 1
ATOM 23660 N N . ILE C 1 360 ? 22.511 -0.482 94.350 1.00 43.11 355 ILE C N 1
ATOM 23661 C CA . ILE C 1 360 ? 22.020 0.731 94.985 1.00 45.24 355 ILE C CA 1
ATOM 23662 C C . ILE C 1 360 ? 23.214 1.518 95.483 1.00 40.63 355 ILE C C 1
ATOM 23663 O O . ILE C 1 360 ? 24.024 0.997 96.250 1.00 42.16 355 ILE C O 1
ATOM 23679 N N . VAL C 1 361 ? 23.314 2.773 95.063 1.00 43.22 356 VAL C N 1
ATOM 23680 C CA . VAL C 1 361 ? 24.334 3.699 95.537 1.00 42.03 356 VAL C CA 1
ATOM 23681 C C . VAL C 1 361 ? 23.631 4.658 96.474 1.00 41.37 356 VAL C C 1
ATOM 23682 O O . VAL C 1 361 ? 22.639 5.296 96.080 1.00 42.32 356 VAL C O 1
ATOM 23695 N N . LEU C 1 362 ? 24.165 4.817 97.687 1.00 40.26 357 LEU C N 1
ATOM 23696 C CA . LEU C 1 362 ? 23.645 5.772 98.661 1.00 38.85 357 LEU C CA 1
ATOM 23697 C C . LEU C 1 362 ? 24.704 6.842 98.875 1.00 42.82 357 LEU C C 1
ATOM 23698 O O . LEU C 1 362 ? 25.840 6.523 99.260 1.00 42.26 357 LEU C O 1
ATOM 23714 N N . ASN C 1 363 ? 24.343 8.107 98.601 1.00 47.53 358 ASN C N 1
ATOM 23715 C CA . ASN C 1 363 ? 25.301 9.211 98.663 1.00 48.57 358 ASN C CA 1
ATOM 23716 C C . ASN C 1 363 ? 25.211 10.063 99.922 1.00 41.83 358 ASN C C 1
ATOM 23717 O O . ASN C 1 363 ? 26.114 10.875 100.172 1.00 40.70 358 ASN C O 1
ATOM 23728 N N . PHE C 1 364 ? 24.237 9.822 100.793 1.00 44.60 359 PHE C N 1
ATOM 23729 C CA . PHE C 1 364 ? 24.075 10.771 101.883 1.00 45.73 359 PHE C CA 1
ATOM 23730 C C . PHE C 1 364 ? 25.271 10.830 102.846 1.00 46.59 359 PHE C C 1
ATOM 23731 O O . PHE C 1 364 ? 25.594 11.903 103.375 1.00 43.97 359 PHE C O 1
ATOM 23748 N N . VAL C 1 365 ? 25.938 9.717 103.133 1.00 48.08 360 VAL C N 1
ATOM 23749 C CA . VAL C 1 365 ? 27.031 9.827 104.103 1.00 48.80 360 VAL C CA 1
ATOM 23750 C C . VAL C 1 365 ? 28.165 10.688 103.541 1.00 46.88 360 VAL C C 1
ATOM 23751 O O . VAL C 1 365 ? 28.850 11.397 104.294 1.00 46.49 360 VAL C O 1
ATOM 23764 N N . ASP C 1 366 ? 28.444 10.569 102.239 1.00 46.18 361 ASP C N 1
ATOM 23765 C CA . ASP C 1 366 ? 29.451 11.423 101.611 1.00 43.22 361 ASP C CA 1
ATOM 23766 C C . ASP C 1 366 ? 29.040 12.897 101.723 1.00 40.21 361 ASP C C 1
ATOM 23767 O O . ASP C 1 366 ? 29.850 13.775 102.037 1.00 39.48 361 ASP C O 1
ATOM 23827 N N . SER C 1 369 ? 29.525 13.905 105.355 1.00 46.69 364 SER C N 1
ATOM 23828 C CA . SER C 1 369 ? 30.933 14.001 105.697 1.00 45.36 364 SER C CA 1
ATOM 23829 C C . SER C 1 369 ? 31.517 15.315 105.188 1.00 44.69 364 SER C C 1
ATOM 23830 O O . SER C 1 369 ? 32.345 15.948 105.859 1.00 43.89 364 SER C O 1
ATOM 23839 N N . HIS C 1 370 ? 31.163 15.697 103.956 1.00 46.28 365 HIS C N 1
ATOM 23840 C CA . HIS C 1 370 ? 31.642 16.967 103.407 1.00 48.32 365 HIS C CA 1
ATOM 23841 C C . HIS C 1 370 ? 31.070 18.136 104.195 1.00 46.82 365 HIS C C 1
ATOM 23842 O O . HIS C 1 370 ? 31.769 19.138 104.429 1.00 47.71 365 HIS C O 1
ATOM 23856 N N . ALA C 1 371 ? 29.799 18.016 104.624 1.00 43.58 366 ALA C N 1
ATOM 23857 C CA . ALA C 1 371 ? 29.131 19.046 105.437 1.00 48.74 366 ALA C CA 1
ATOM 23858 C C . ALA C 1 371 ? 29.830 19.333 106.784 1.00 50.55 366 ALA C C 1
ATOM 23859 O O . ALA C 1 371 ? 29.638 20.427 107.364 1.00 46.96 366 ALA C O 1
ATOM 23866 N N . ARG C 1 372 ? 30.662 18.396 107.276 1.00 49.61 367 ARG C N 1
ATOM 23867 C CA . ARG C 1 372 ? 31.489 18.692 108.443 1.00 50.84 367 ARG C CA 1
ATOM 23868 C C . ARG C 1 372 ? 32.448 19.858 108.207 1.00 48.06 367 ARG C C 1
ATOM 23869 O O . ARG C 1 372 ? 33.009 20.372 109.171 1.00 47.11 367 ARG C O 1
ATOM 23890 N N . THR C 1 373 ? 32.660 20.280 106.958 1.00 46.71 368 THR C N 1
ATOM 23891 C CA . THR C 1 373 ? 33.392 21.505 106.637 1.00 51.09 368 THR C CA 1
ATOM 23892 C C . THR C 1 373 ? 32.559 22.785 106.747 1.00 52.27 368 THR C C 1
ATOM 23893 O O . THR C 1 373 ? 32.942 23.696 107.496 1.00 50.17 368 THR C O 1
ATOM 23904 N N . ASP C 1 374 ? 31.440 22.888 106.009 1.00 50.44 369 ASP C N 1
ATOM 23905 C CA . ASP C 1 374 ? 30.756 24.174 105.839 1.00 61.13 369 ASP C CA 1
ATOM 23906 C C . ASP C 1 374 ? 29.430 24.295 106.591 1.00 58.78 369 ASP C C 1
ATOM 23907 O O . ASP C 1 374 ? 28.808 25.359 106.528 1.00 57.20 369 ASP C O 1
ATOM 23916 N N . SER C 1 375 ? 28.992 23.249 107.293 1.00 53.29 370 SER C N 1
ATOM 23917 C CA . SER C 1 375 ? 27.710 23.231 107.978 1.00 56.11 370 SER C CA 1
ATOM 23918 C C . SER C 1 375 ? 27.934 23.329 109.475 1.00 58.19 370 SER C C 1
ATOM 23919 O O . SER C 1 375 ? 28.459 22.398 110.095 1.00 52.85 370 SER C O 1
ATOM 23927 N N . LYS C 1 376 ? 27.494 24.438 110.061 1.00 61.78 371 LYS C N 1
ATOM 23928 C CA . LYS C 1 376 ? 27.631 24.597 111.508 1.00 64.90 371 LYS C CA 1
ATOM 23929 C C . LYS C 1 376 ? 26.951 23.459 112.281 1.00 58.17 371 LYS C C 1
ATOM 23930 O O . LYS C 1 376 ? 27.460 23.004 113.315 1.00 54.58 371 LYS C O 1
ATOM 23966 N N . ILE C 1 378 ? 26.523 20.324 111.321 1.00 53.81 373 ILE C N 1
ATOM 23967 C CA . ILE C 1 378 ? 27.327 19.097 111.319 1.00 50.53 373 ILE C CA 1
ATOM 23968 C C . ILE C 1 378 ? 28.636 19.280 112.121 1.00 55.04 373 ILE C C 1
ATOM 23969 O O . ILE C 1 378 ? 29.186 18.309 112.683 1.00 55.83 373 ILE C O 1
ATOM 23985 N N A ARG C 1 379 ? 29.164 20.496 112.187 0.46 51.95 374 ARG C N 1
ATOM 23986 N N B ARG C 1 379 ? 29.167 20.496 112.183 0.54 51.88 374 ARG C N 1
ATOM 23987 C CA A ARG C 1 379 ? 30.324 20.700 113.054 0.46 55.15 374 ARG C CA 1
ATOM 23988 C CA B ARG C 1 379 ? 30.326 20.701 113.052 0.54 55.14 374 ARG C CA 1
ATOM 23989 C C A ARG C 1 379 ? 29.987 20.436 114.519 0.46 56.87 374 ARG C C 1
ATOM 23990 C C B ARG C 1 379 ? 29.987 20.434 114.518 0.54 56.90 374 ARG C C 1
ATOM 23991 O O A ARG C 1 379 ? 30.866 20.042 115.302 0.46 53.53 374 ARG C O 1
ATOM 23992 O O B ARG C 1 379 ? 30.865 20.035 115.300 0.54 53.52 374 ARG C O 1
ATOM 24033 N N . GLU C 1 380 ? 28.723 20.638 114.903 1.00 66.64 375 GLU C N 1
ATOM 24034 C CA . GLU C 1 380 ? 28.295 20.355 116.269 1.00 74.55 375 GLU C CA 1
ATOM 24035 C C . GLU C 1 380 ? 27.979 18.878 116.466 1.00 68.27 375 GLU C C 1
ATOM 24036 O O . GLU C 1 380 ? 28.352 18.291 117.486 1.00 69.69 375 GLU C O 1
ATOM 24049 N N . LEU C 1 381 ? 27.311 18.262 115.489 1.00 57.49 376 LEU C N 1
ATOM 24050 C CA . LEU C 1 381 ? 26.847 16.896 115.637 1.00 54.95 376 LEU C CA 1
ATOM 24051 C C . LEU C 1 381 ? 27.907 15.862 115.322 1.00 55.73 376 LEU C C 1
ATOM 24052 O O . LEU C 1 381 ? 27.711 14.697 115.686 1.00 52.59 376 LEU C O 1
ATOM 24068 N N . ALA C 1 382 ? 28.980 16.245 114.636 1.00 55.25 377 ALA C N 1
ATOM 24069 C CA . ALA C 1 382 ? 30.085 15.355 114.325 1.00 53.15 377 ALA C CA 1
ATOM 24070 C C . ALA C 1 382 ? 31.408 16.014 114.691 1.00 53.63 377 ALA C C 1
ATOM 24071 O O . ALA C 1 382 ? 32.369 16.011 113.917 1.00 52.81 377 ALA C O 1
ATOM 24078 N N . SER C 1 383 ? 31.454 16.623 115.867 1.00 51.88 378 SER C N 1
ATOM 24079 C CA . SER C 1 383 ? 32.630 17.378 116.265 1.00 57.07 378 SER C CA 1
ATOM 24080 C C . SER C 1 383 ? 33.865 16.494 116.251 1.00 55.74 378 SER C C 1
ATOM 24081 O O . SER C 1 383 ? 34.913 16.896 115.761 1.00 61.89 378 SER C O 1
ATOM 24089 N N . ASN C 1 384 ? 33.763 15.287 116.782 1.00 57.26 379 ASN C N 1
ATOM 24090 C CA . ASN C 1 384 ? 34.858 14.320 116.758 1.00 59.12 379 ASN C CA 1
ATOM 24091 C C . ASN C 1 384 ? 34.376 12.995 116.146 1.00 56.01 379 ASN C C 1
ATOM 24092 O O . ASN C 1 384 ? 33.212 12.857 115.711 1.00 51.21 379 ASN C O 1
ATOM 24103 N N . GLU C 1 385 ? 35.269 12.001 116.147 1.00 53.19 380 GLU C N 1
ATOM 24104 C CA . GLU C 1 385 ? 35.028 10.756 115.412 1.00 57.10 380 GLU C CA 1
ATOM 24105 C C . GLU C 1 385 ? 33.966 9.902 116.121 1.00 58.69 380 GLU C C 1
ATOM 24106 O O . GLU C 1 385 ? 33.134 9.266 115.484 1.00 48.99 380 GLU C O 1
ATOM 24118 N N . ALA C 1 386 ? 33.959 9.871 117.441 1.00 42.69 381 ALA C N 1
ATOM 24119 C CA . ALA C 1 386 ? 32.871 9.170 118.138 1.00 48.31 381 ALA C CA 1
ATOM 24120 C C . ALA C 1 386 ? 31.506 9.826 117.835 1.00 41.14 381 ALA C C 1
ATOM 24121 O O . ALA C 1 386 ? 30.485 9.147 117.639 1.00 41.85 381 ALA C O 1
ATOM 24128 N N . ALA C 1 387 ? 31.489 11.143 117.705 1.00 40.36 382 ALA C N 1
ATOM 24129 C CA . ALA C 1 387 ? 30.246 11.813 117.346 1.00 40.97 382 ALA C CA 1
ATOM 24130 C C . ALA C 1 387 ? 29.854 11.487 115.915 1.00 42.50 382 ALA C C 1
ATOM 24131 O O . ALA C 1 387 ? 28.688 11.196 115.629 1.00 39.51 382 ALA C O 1
ATOM 24138 N N . TYR C 1 388 ? 30.844 11.422 115.026 1.00 39.92 383 TYR C N 1
ATOM 24139 C CA . TYR C 1 388 ? 30.588 11.053 113.640 1.00 40.64 383 TYR C CA 1
ATOM 24140 C C . TYR C 1 388 ? 30.009 9.648 113.540 1.00 36.67 383 TYR C C 1
ATOM 24141 O O . TYR C 1 388 ? 29.053 9.416 112.796 1.00 40.51 383 TYR C O 1
ATOM 24159 N N . ARG C 1 389 ? 30.608 8.689 114.241 1.00 36.64 384 ARG C N 1
ATOM 24160 C CA . ARG C 1 389 ? 30.030 7.352 114.316 1.00 38.44 384 ARG C CA 1
ATOM 24161 C C . ARG C 1 389 ? 28.615 7.370 114.903 1.00 46.59 384 ARG C C 1
ATOM 24162 O O . ARG C 1 389 ? 27.718 6.677 114.397 1.00 39.84 384 ARG C O 1
ATOM 24183 N N . SER C 1 390 ? 28.410 8.107 116.013 1.00 41.10 385 SER C N 1
ATOM 24184 C CA . SER C 1 390 ? 27.066 8.231 116.587 1.00 42.51 385 SER C CA 1
ATOM 24185 C C . SER C 1 390 ? 26.063 8.798 115.582 1.00 38.28 385 SER C C 1
ATOM 24186 O O . SER C 1 390 ? 24.936 8.291 115.425 1.00 37.19 385 SER C O 1
ATOM 24194 N N . LEU C 1 391 ? 26.483 9.848 114.863 1.00 41.90 386 LEU C N 1
ATOM 24195 C CA . LEU C 1 391 ? 25.613 10.455 113.856 1.00 37.92 386 LEU C CA 1
ATOM 24196 C C . LEU C 1 391 ? 25.303 9.486 112.711 1.00 39.74 386 LEU C C 1
ATOM 24197 O O . LEU C 1 391 ? 24.154 9.426 112.226 1.00 38.10 386 LEU C O 1
ATOM 24213 N N . THR C 1 392 ? 26.293 8.656 112.344 1.00 39.51 387 THR C N 1
ATOM 24214 C CA . THR C 1 392 ? 26.113 7.660 111.290 1.00 36.71 387 THR C CA 1
ATOM 24215 C C . THR C 1 392 ? 25.075 6.626 111.681 1.00 35.06 387 THR C C 1
ATOM 24216 O O . THR C 1 392 ? 24.273 6.194 110.842 1.00 39.48 387 THR C O 1
ATOM 24227 N N . LYS C 1 393 ? 25.118 6.169 112.934 1.00 35.98 388 LYS C N 1
ATOM 24228 C CA . LYS C 1 393 ? 24.111 5.222 113.405 1.00 42.70 388 LYS C CA 1
ATOM 24229 C C . LYS C 1 393 ? 22.718 5.852 113.409 1.00 41.31 388 LYS C C 1
ATOM 24230 O O . LYS C 1 393 ? 21.723 5.212 113.026 1.00 38.04 388 LYS C O 1
ATOM 24249 N N . SER C 1 394 ? 22.639 7.135 113.779 1.00 37.81 389 SER C N 1
ATOM 24250 C CA . SER C 1 394 ? 21.347 7.815 113.787 1.00 38.75 389 SER C CA 1
ATOM 24251 C C . SER C 1 394 ? 20.781 7.939 112.389 1.00 41.71 389 SER C C 1
ATOM 24252 O O . SER C 1 394 ? 19.599 7.629 112.162 1.00 39.80 389 SER C O 1
ATOM 24260 N N . TRP C 1 395 ? 21.626 8.355 111.444 1.00 42.95 390 TRP C N 1
ATOM 24261 C CA . TRP C 1 395 ? 21.236 8.409 110.045 1.00 40.60 390 TRP C CA 1
ATOM 24262 C C . TRP C 1 395 ? 20.718 7.062 109.559 1.00 42.32 390 TRP C C 1
ATOM 24263 O O . TRP C 1 395 ? 19.646 6.981 108.940 1.00 39.56 390 TRP C O 1
ATOM 24284 N N . PHE C 1 396 ? 21.493 6.000 109.798 1.00 40.31 391 PHE C N 1
ATOM 24285 C CA . PHE C 1 396 ? 21.141 4.678 109.303 1.00 41.67 391 PHE C CA 1
ATOM 24286 C C . PHE C 1 396 ? 19.769 4.279 109.822 1.00 43.38 391 PHE C C 1
ATOM 24287 O O . PHE C 1 396 ? 18.919 3.800 109.059 1.00 43.32 391 PHE C O 1
ATOM 24304 N N . LYS C 1 397 ? 19.559 4.454 111.136 1.00 46.27 392 LYS C N 1
ATOM 24305 C CA . LYS C 1 397 ? 18.332 4.017 111.787 1.00 47.84 392 LYS C CA 1
ATOM 24306 C C . LYS C 1 397 ? 17.119 4.804 111.300 1.00 46.78 392 LYS C C 1
ATOM 24307 O O . LYS C 1 397 ? 16.049 4.240 111.047 1.00 48.23 392 LYS C O 1
ATOM 24326 N N . HIS C 1 398 ? 17.254 6.103 111.158 1.00 42.80 393 HIS C N 1
ATOM 24327 C CA . HIS C 1 398 ? 16.072 6.946 111.038 1.00 50.18 393 HIS C CA 1
ATOM 24328 C C . HIS C 1 398 ? 15.827 7.425 109.633 1.00 49.16 393 HIS C C 1
ATOM 24329 O O . HIS C 1 398 ? 14.763 7.962 109.373 1.00 53.83 393 HIS C O 1
ATOM 24343 N N . SER C 1 399 ? 16.776 7.251 108.738 1.00 47.64 394 SER C N 1
ATOM 24344 C CA . SER C 1 399 ? 16.551 7.467 107.315 1.00 47.35 394 SER C CA 1
ATOM 24345 C C . SER C 1 399 ? 15.827 6.245 106.753 1.00 44.27 394 SER C C 1
ATOM 24346 O O . SER C 1 399 ? 15.450 5.317 107.479 1.00 48.32 394 SER C O 1
ATOM 24354 N N . THR C 1 400 ? 15.646 6.213 105.443 1.00 56.07 395 THR C N 1
ATOM 24355 C CA . THR C 1 400 ? 15.045 5.042 104.832 1.00 52.82 395 THR C CA 1
ATOM 24356 C C . THR C 1 400 ? 16.018 3.874 104.718 1.00 49.93 395 THR C C 1
ATOM 24357 O O . THR C 1 400 ? 15.596 2.774 104.345 1.00 51.53 395 THR C O 1
ATOM 24368 N N . THR C 1 401 ? 17.286 4.070 105.096 1.00 45.40 396 THR C N 1
ATOM 24369 C CA . THR C 1 401 ? 18.296 3.030 104.913 1.00 44.57 396 THR C CA 1
ATOM 24370 C C . THR C 1 401 ? 17.994 1.790 105.743 1.00 43.56 396 THR C C 1
ATOM 24371 O O . THR C 1 401 ? 18.141 0.670 105.255 1.00 43.00 396 THR C O 1
ATOM 24382 N N . TYR C 1 402 ? 17.566 1.963 106.994 1.00 44.98 397 TYR C N 1
ATOM 24383 C CA . TYR C 1 402 ? 17.227 0.805 107.822 1.00 45.26 397 TYR C CA 1
ATOM 24384 C C . TYR C 1 402 ? 16.159 -0.073 107.166 1.00 42.66 397 TYR C C 1
ATOM 24385 O O . TYR C 1 402 ? 16.301 -1.307 107.074 1.00 46.13 397 TYR C O 1
ATOM 24403 N N . ASN C 1 403 ? 15.042 0.535 106.782 1.00 43.29 398 ASN C N 1
ATOM 24404 C CA . ASN C 1 403 ? 13.963 -0.260 106.200 1.00 50.67 398 ASN C CA 1
ATOM 24405 C C . ASN C 1 403 ? 14.319 -0.807 104.830 1.00 48.14 398 ASN C C 1
ATOM 24406 O O . ASN C 1 403 ? 13.816 -1.857 104.424 1.00 48.05 398 ASN C O 1
ATOM 24417 N N . LEU C 1 404 ? 15.202 -0.141 104.111 1.00 46.33 399 LEU C N 1
ATOM 24418 C CA . LEU C 1 404 ? 15.698 -0.713 102.866 1.00 50.21 399 LEU C CA 1
ATOM 24419 C C . LEU C 1 404 ? 16.414 -2.042 103.111 1.00 46.99 399 LEU C C 1
ATOM 24420 O O . LEU C 1 404 ? 16.091 -3.065 102.501 1.00 44.05 399 LEU C O 1
ATOM 24436 N N . PHE C 1 405 ? 17.384 -2.045 104.014 1.00 46.93 400 PHE C N 1
ATOM 24437 C CA . PHE C 1 405 ? 18.077 -3.285 104.346 1.00 49.02 400 PHE C CA 1
ATOM 24438 C C . PHE C 1 405 ? 17.139 -4.318 104.946 1.00 47.86 400 PHE C C 1
ATOM 24439 O O . PHE C 1 405 ? 17.367 -5.521 104.816 1.00 47.55 400 PHE C O 1
ATOM 24456 N N . ARG C 1 406 ? 16.114 -3.874 105.661 1.00 52.86 401 ARG C N 1
ATOM 24457 C CA . ARG C 1 406 ? 15.180 -4.809 106.253 1.00 56.73 401 ARG C CA 1
ATOM 24458 C C . ARG C 1 406 ? 14.305 -5.429 105.182 1.00 55.20 401 ARG C C 1
ATOM 24459 O O . ARG C 1 406 ? 14.005 -6.622 105.249 1.00 51.54 401 ARG C O 1
ATOM 24480 N N . SER C 1 407 ? 13.920 -4.638 104.165 1.00 52.71 402 SER C N 1
ATOM 24481 C CA . SER C 1 407 ? 13.084 -5.159 103.087 1.00 56.84 402 SER C CA 1
ATOM 24482 C C . SER C 1 407 ? 13.884 -6.085 102.178 1.00 55.04 402 SER C C 1
ATOM 24483 O O . SER C 1 407 ? 13.341 -7.054 101.640 1.00 53.98 402 SER C O 1
ATOM 24491 N N . ILE C 1 408 ? 15.147 -5.756 101.911 1.00 53.33 403 ILE C N 1
ATOM 24492 C CA . ILE C 1 408 ? 15.979 -6.633 101.092 1.00 53.87 403 ILE C CA 1
ATOM 24493 C C . ILE C 1 408 ? 16.133 -7.999 101.748 1.00 54.76 403 ILE C C 1
ATOM 24494 O O . ILE C 1 408 ? 16.228 -9.027 101.055 1.00 55.39 403 ILE C O 1
ATOM 24510 N N . ALA C 1 409 ? 16.198 -8.025 103.087 1.00 51.64 404 ALA C N 1
ATOM 24511 C CA . ALA C 1 409 ? 16.342 -9.289 103.795 1.00 57.99 404 ALA C CA 1
ATOM 24512 C C . ALA C 1 409 ? 15.087 -10.131 103.649 1.00 62.94 404 ALA C C 1
ATOM 24513 O O . ALA C 1 409 ? 15.163 -11.351 103.509 1.00 64.58 404 ALA C O 1
ATOM 24520 N N . GLU C 1 410 ? 13.929 -9.483 103.651 1.00 68.15 405 GLU C N 1
ATOM 24521 C CA . GLU C 1 410 ? 12.667 -10.173 103.464 1.00 73.60 405 GLU C CA 1
ATOM 24522 C C . GLU C 1 410 ? 12.523 -10.730 102.054 1.00 72.57 405 GLU C C 1
ATOM 24523 O O . GLU C 1 410 ? 11.815 -11.719 101.857 1.00 70.07 405 GLU C O 1
ATOM 24552 N N . GLY C 1 412 ? 14.857 -12.127 100.496 1.00 79.42 407 GLY C N 1
ATOM 24553 C CA . GLY C 1 412 ? 15.779 -13.243 100.367 1.00 76.14 407 GLY C CA 1
ATOM 24554 C C . GLY C 1 412 ? 16.942 -13.029 99.426 1.00 70.93 407 GLY C C 1
ATOM 24555 O O . GLY C 1 412 ? 17.469 -13.993 98.864 1.00 71.94 407 GLY C O 1
ATOM 24559 N N . TYR C 1 413 ? 17.369 -11.795 99.240 1.00 61.80 408 TYR C N 1
ATOM 24560 C CA . TYR C 1 413 ? 18.578 -11.530 98.484 1.00 59.95 408 TYR C CA 1
ATOM 24561 C C . TYR C 1 413 ? 19.794 -11.537 99.410 1.00 55.32 408 TYR C C 1
ATOM 24562 O O . TYR C 1 413 ? 19.740 -11.088 100.564 1.00 54.46 408 TYR C O 1
ATOM 24580 N N . LYS C 1 414 ? 20.912 -12.008 98.880 1.00 56.18 409 LYS C N 1
ATOM 24581 C CA . LYS C 1 414 ? 22.194 -11.746 99.508 1.00 54.02 409 LYS C CA 1
ATOM 24582 C C . LYS C 1 414 ? 22.622 -10.305 99.228 1.00 53.18 409 LYS C C 1
ATOM 24583 O O . LYS C 1 414 ? 22.320 -9.727 98.170 1.00 47.98 409 LYS C O 1
ATOM 24602 N N . VAL C 1 415 ? 23.315 -9.717 100.195 1.00 52.37 410 VAL C N 1
ATOM 24603 C CA . VAL C 1 415 ? 23.703 -8.319 100.104 1.00 50.25 410 VAL C CA 1
ATOM 24604 C C . VAL C 1 415 ? 25.214 -8.228 100.203 1.00 50.65 410 VAL C C 1
ATOM 24605 O O . VAL C 1 415 ? 25.804 -8.725 101.167 1.00 50.74 410 VAL C O 1
ATOM 24618 N N . VAL C 1 416 ? 25.828 -7.535 99.251 1.00 46.56 411 VAL C N 1
ATOM 24619 C CA . VAL C 1 416 ? 27.207 -7.081 99.371 1.00 47.23 411 VAL C CA 1
ATOM 24620 C C . VAL C 1 416 ? 27.130 -5.614 99.749 1.00 46.85 411 VAL C C 1
ATOM 24621 O O . VAL C 1 416 ? 26.566 -4.786 99.009 1.00 46.27 411 VAL C O 1
ATOM 24634 N N . LEU C 1 417 ? 27.647 -5.294 100.925 1.00 42.05 412 LEU C N 1
ATOM 24635 C CA . LEU C 1 417 ? 27.641 -3.929 101.428 1.00 42.52 412 LEU C CA 1
ATOM 24636 C C . LEU C 1 417 ? 29.070 -3.412 101.409 1.00 41.41 412 LEU C C 1
ATOM 24637 O O . LEU C 1 417 ? 29.955 -4.008 102.025 1.00 39.91 412 LEU C O 1
ATOM 24653 N N . THR C 1 418 ? 29.320 -2.349 100.656 1.00 41.98 413 THR C N 1
ATOM 24654 C CA . THR C 1 418 ? 30.675 -1.853 100.578 1.00 37.15 413 THR C CA 1
ATOM 24655 C C . THR C 1 418 ? 30.635 -0.348 100.325 1.00 39.08 413 THR C C 1
ATOM 24656 O O . THR C 1 418 ? 29.606 0.319 100.512 1.00 38.04 413 THR C O 1
ATOM 24667 N N . THR C 1 419 ? 31.799 0.175 99.953 1.00 39.57 414 THR C N 1
ATOM 24668 C CA . THR C 1 419 ? 32.017 1.595 99.760 1.00 43.88 414 THR C CA 1
ATOM 24669 C C . THR C 1 419 ? 33.134 1.750 98.734 1.00 43.07 414 THR C C 1
ATOM 24670 O O . THR C 1 419 ? 33.832 0.776 98.403 1.00 41.54 414 THR C O 1
ATOM 24681 N N . ASP C 1 420 ? 33.284 2.986 98.213 1.00 36.59 415 ASP C N 1
ATOM 24682 C CA . ASP C 1 420 ? 34.381 3.299 97.301 1.00 41.71 415 ASP C CA 1
ATOM 24683 C C . ASP C 1 420 ? 35.627 3.781 98.043 1.00 42.28 415 ASP C C 1
ATOM 24684 O O . ASP C 1 420 ? 36.736 3.515 97.592 1.00 38.78 415 ASP C O 1
ATOM 24693 N N . HIS C 1 421 ? 35.496 4.421 99.204 1.00 37.48 416 HIS C N 1
ATOM 24694 C CA . HIS C 1 421 ? 36.623 5.016 99.929 1.00 36.10 416 HIS C CA 1
ATOM 24695 C C . HIS C 1 421 ? 36.086 5.472 101.281 1.00 33.32 416 HIS C C 1
ATOM 24696 O O . HIS C 1 421 ? 34.868 5.620 101.457 1.00 35.64 416 HIS C O 1
ATOM 24710 N N . GLY C 1 422 ? 36.988 5.709 102.236 1.00 35.81 417 GLY C N 1
ATOM 24711 C CA . GLY C 1 422 ? 36.660 6.364 103.483 1.00 43.96 417 GLY C CA 1
ATOM 24712 C C . GLY C 1 422 ? 37.033 7.836 103.504 1.00 44.03 417 GLY C C 1
ATOM 24713 O O . GLY C 1 422 ? 37.126 8.505 102.456 1.00 45.29 417 GLY C O 1
ATOM 24717 N N . THR C 1 423 ? 37.285 8.332 104.708 1.00 38.57 418 THR C N 1
ATOM 24718 C CA . THR C 1 423 ? 37.671 9.713 104.900 1.00 39.42 418 THR C CA 1
ATOM 24719 C C . THR C 1 423 ? 38.445 9.800 106.201 1.00 36.65 418 THR C C 1
ATOM 24720 O O . THR C 1 423 ? 38.335 8.917 107.061 1.00 38.06 418 THR C O 1
ATOM 24731 N N . ILE C 1 424 ? 39.294 10.833 106.301 1.00 41.36 419 ILE C N 1
ATOM 24732 C CA . ILE C 1 424 ? 40.124 11.000 107.486 1.00 44.33 419 ILE C CA 1
ATOM 24733 C C . ILE C 1 424 ? 39.991 12.403 108.047 1.00 43.36 419 ILE C C 1
ATOM 24734 O O . ILE C 1 424 ? 39.813 13.366 107.297 1.00 44.31 419 ILE C O 1
ATOM 24750 N N . GLN C 1 425 ? 40.005 12.507 109.383 1.00 42.46 420 GLN C N 1
ATOM 24751 C CA . GLN C 1 425 ? 40.011 13.817 110.030 1.00 45.60 420 GLN C CA 1
ATOM 24752 C C . GLN C 1 425 ? 41.399 14.449 109.881 1.00 46.46 420 GLN C C 1
ATOM 24753 O O . GLN C 1 425 ? 42.394 13.928 110.409 1.00 48.11 420 GLN C O 1
ATOM 24767 N N . VAL C 1 426 ? 41.476 15.571 109.100 1.00 45.46 421 VAL C N 1
ATOM 24768 C CA . VAL C 1 426 ? 42.782 16.145 108.802 1.00 44.95 421 VAL C CA 1
ATOM 24769 C C . VAL C 1 426 ? 43.217 17.074 109.915 1.00 48.21 421 VAL C C 1
ATOM 24770 O O . VAL C 1 426 ? 42.400 17.703 110.597 1.00 47.87 421 VAL C O 1
ATOM 24783 N N . LYS C 1 427 ? 44.535 17.159 110.104 1.00 47.80 422 LYS C N 1
ATOM 24784 C CA . LYS C 1 427 ? 45.095 17.895 111.234 1.00 51.93 422 LYS C CA 1
ATOM 24785 C C . LYS C 1 427 ? 46.118 18.954 110.828 1.00 52.37 422 LYS C C 1
ATOM 24786 O O . LYS C 1 427 ? 46.019 20.102 111.261 1.00 55.16 422 LYS C O 1
ATOM 24805 N N . ASN C 1 428 ? 47.082 18.623 109.988 1.00 49.37 423 ASN C N 1
ATOM 24806 C CA . ASN C 1 428 ? 48.145 19.588 109.759 1.00 54.46 423 ASN C CA 1
ATOM 24807 C C . ASN C 1 428 ? 48.345 19.895 108.282 1.00 52.66 423 ASN C C 1
ATOM 24808 O O . ASN C 1 428 ? 48.258 19.010 107.415 1.00 49.93 423 ASN C O 1
ATOM 24819 N N . PRO C 1 429 ? 48.726 21.130 107.981 1.00 52.73 424 PRO C N 1
ATOM 24820 C CA . PRO C 1 429 ? 48.805 21.540 106.579 1.00 51.96 424 PRO C CA 1
ATOM 24821 C C . PRO C 1 429 ? 50.123 21.185 105.903 1.00 53.39 424 PRO C C 1
ATOM 24822 O O . PRO C 1 429 ? 51.203 21.171 106.500 1.00 47.73 424 PRO C O 1
ATOM 24833 N N . VAL C 1 430 ? 50.007 20.916 104.609 1.00 53.75 425 VAL C N 1
ATOM 24834 C CA . VAL C 1 430 ? 51.127 20.770 103.681 1.00 55.71 425 VAL C CA 1
ATOM 24835 C C . VAL C 1 430 ? 50.931 21.814 102.595 1.00 56.63 425 VAL C C 1
ATOM 24836 O O . VAL C 1 430 ? 49.864 21.843 101.962 1.00 52.72 425 VAL C O 1
ATOM 24849 N N . LYS C 1 431 ? 51.917 22.704 102.411 1.00 65.24 426 LYS C N 1
ATOM 24850 C CA . LYS C 1 431 ? 51.708 23.817 101.488 1.00 66.95 426 LYS C CA 1
ATOM 24851 C C . LYS C 1 431 ? 51.869 23.348 100.032 1.00 58.22 426 LYS C C 1
ATOM 24852 O O . LYS C 1 431 ? 52.547 22.361 99.736 1.00 62.46 426 LYS C O 1
ATOM 24871 N N . VAL C 1 432 ? 51.251 24.083 99.113 1.00 65.10 427 VAL C N 1
ATOM 24872 C CA . VAL C 1 432 ? 51.303 23.776 97.682 1.00 64.62 427 VAL C CA 1
ATOM 24873 C C . VAL C 1 432 ? 50.786 24.981 96.896 1.00 72.28 427 VAL C C 1
ATOM 24874 O O . VAL C 1 432 ? 49.995 25.770 97.416 1.00 69.64 427 VAL C O 1
ATOM 24887 N N . ILE C 1 433 ? 51.280 25.155 95.653 1.00 81.11 428 ILE C N 1
ATOM 24888 C CA . ILE C 1 433 ? 50.841 26.216 94.747 1.00 89.73 428 ILE C CA 1
ATOM 24889 C C . ILE C 1 433 ? 50.745 25.672 93.321 1.00 93.03 428 ILE C C 1
ATOM 24890 O O . ILE C 1 433 ? 51.475 24.751 92.935 1.00 92.97 428 ILE C O 1
ATOM 24906 N N . GLY C 1 434 ? 49.811 26.235 92.540 1.00 86.75 429 GLY C N 1
ATOM 24907 C CA . GLY C 1 434 ? 49.837 26.135 91.082 1.00 91.32 429 GLY C CA 1
ATOM 24908 C C . GLY C 1 434 ? 49.026 25.033 90.402 1.00 100.32 429 GLY C C 1
ATOM 24909 O O . GLY C 1 434 ? 49.259 24.768 89.215 1.00 88.84 429 GLY C O 1
ATOM 24913 N N . ASP C 1 435 ? 48.067 24.402 91.080 1.00 73.38 430 ASP C N 1
ATOM 24914 C CA . ASP C 1 435 ? 47.383 23.253 90.492 1.00 86.19 430 ASP C CA 1
ATOM 24915 C C . ASP C 1 435 ? 46.160 23.687 89.668 1.00 80.29 430 ASP C C 1
ATOM 24916 O O . ASP C 1 435 ? 45.719 24.850 89.703 1.00 77.19 430 ASP C O 1
ATOM 24925 N N A ARG C 1 436 ? 45.531 22.728 88.989 0.54 78.09 431 ARG C N 1
ATOM 24926 N N B ARG C 1 436 ? 45.660 22.709 88.899 0.46 78.11 431 ARG C N 1
ATOM 24927 C CA A ARG C 1 436 ? 44.514 23.131 88.019 0.54 77.02 431 ARG C CA 1
ATOM 24928 C CA B ARG C 1 436 ? 44.558 22.863 87.961 0.46 77.01 431 ARG C CA 1
ATOM 24929 C C A ARG C 1 436 ? 43.063 23.001 88.465 0.54 72.19 431 ARG C C 1
ATOM 24930 C C B ARG C 1 436 ? 43.284 22.174 88.404 0.46 72.31 431 ARG C C 1
ATOM 24931 O O A ARG C 1 436 ? 42.446 24.004 88.836 0.54 70.58 431 ARG C O 1
ATOM 24932 O O B ARG C 1 436 ? 42.219 22.459 87.835 0.46 70.76 431 ARG C O 1
ATOM 24973 N N A SER C 1 437 ? 42.491 21.797 88.370 0.54 69.70 432 SER C N 1
ATOM 24974 N N B SER C 1 437 ? 43.374 21.248 89.353 0.46 69.13 432 SER C N 1
ATOM 24975 C CA A SER C 1 437 ? 41.065 21.580 88.620 0.54 65.13 432 SER C CA 1
ATOM 24976 C CA B SER C 1 437 ? 42.203 20.524 89.820 0.46 63.63 432 SER C CA 1
ATOM 24977 C C A SER C 1 437 ? 40.817 20.730 89.876 0.54 63.36 432 SER C C 1
ATOM 24978 C C B SER C 1 437 ? 41.092 21.499 90.228 0.46 63.20 432 SER C C 1
ATOM 24979 O O A SER C 1 437 ? 39.881 19.921 89.933 0.54 64.15 432 SER C O 1
ATOM 24980 O O B SER C 1 437 ? 41.254 22.306 91.153 0.46 59.36 432 SER C O 1
ATOM 24995 N N A THR C 1 438 ? 41.664 20.899 90.895 0.54 59.74 433 THR C N 1
ATOM 24996 N N B THR C 1 438 ? 39.973 21.434 89.506 0.46 63.81 433 THR C N 1
ATOM 24997 C CA A THR C 1 438 ? 41.553 20.156 92.144 0.54 55.62 433 THR C CA 1
ATOM 24998 C CA B THR C 1 438 ? 38.786 22.235 89.757 0.46 62.69 433 THR C CA 1
ATOM 24999 C C A THR C 1 438 ? 41.638 21.117 93.332 0.54 53.07 433 THR C C 1
ATOM 25000 C C B THR C 1 438 ? 37.865 21.595 90.791 0.46 61.70 433 THR C C 1
ATOM 25001 O O A THR C 1 438 ? 41.979 20.700 94.450 0.54 49.09 433 THR C O 1
ATOM 25002 O O B THR C 1 438 ? 36.850 22.208 91.160 0.46 61.19 433 THR C O 1
ATOM 25023 N N A ASN C 1 439 ? 41.374 22.411 93.094 0.54 56.58 434 ASN C N 1
ATOM 25024 N N B ASN C 1 439 ? 38.226 20.398 91.292 0.46 63.95 434 ASN C N 1
ATOM 25025 C CA A ASN C 1 439 ? 41.397 23.396 94.172 0.54 58.99 434 ASN C CA 1
ATOM 25026 C CA B ASN C 1 439 ? 37.518 19.721 92.373 0.46 65.15 434 ASN C CA 1
ATOM 25027 C C A ASN C 1 439 ? 40.419 23.053 95.287 0.54 61.64 434 ASN C C 1
ATOM 25028 C C B ASN C 1 439 ? 37.898 20.249 93.749 0.46 67.51 434 ASN C C 1
ATOM 25029 O O A ASN C 1 439 ? 40.643 23.467 96.430 0.54 62.27 434 ASN C O 1
ATOM 25030 O O B ASN C 1 439 ? 37.240 19.897 94.740 0.46 68.82 434 ASN C O 1
ATOM 25051 N N A THR C 1 440 ? 39.383 22.259 94.985 0.54 61.53 435 THR C N 1
ATOM 25052 N N B THR C 1 440 ? 38.971 21.037 93.832 0.46 64.71 435 THR C N 1
ATOM 25053 C CA A THR C 1 440 ? 38.394 21.826 95.973 0.54 57.89 435 THR C CA 1
ATOM 25054 C CA B THR C 1 440 ? 39.467 21.618 95.094 0.46 59.74 435 THR C CA 1
ATOM 25055 C C A THR C 1 440 ? 38.889 20.675 96.854 0.54 48.07 435 THR C C 1
ATOM 25056 C C B THR C 1 440 ? 39.620 20.595 96.224 0.46 47.03 435 THR C C 1
ATOM 25057 O O A THR C 1 440 ? 38.542 20.620 98.052 0.54 53.37 435 THR C O 1
ATOM 25058 O O B THR C 1 440 ? 39.361 20.893 97.398 0.46 52.20 435 THR C O 1
ATOM 25079 N N A ASN C 1 441 ? 39.692 19.750 96.294 0.54 67.62 436 ASN C N 1
ATOM 25080 N N B ASN C 1 441 ? 40.105 19.407 95.888 0.46 63.98 436 ASN C N 1
ATOM 25081 C CA A ASN C 1 441 ? 40.132 18.572 97.037 0.54 54.78 436 ASN C CA 1
ATOM 25082 C CA B ASN C 1 441 ? 40.341 18.382 96.896 0.46 55.01 436 ASN C CA 1
ATOM 25083 C C A ASN C 1 441 ? 41.400 18.875 97.829 0.54 52.34 436 ASN C C 1
ATOM 25084 C C B ASN C 1 441 ? 41.529 18.745 97.786 0.46 52.38 436 ASN C C 1
ATOM 25085 O O A ASN C 1 441 ? 42.370 19.423 97.302 0.54 50.86 436 ASN C O 1
ATOM 25086 O O B ASN C 1 441 ? 42.546 19.263 97.319 0.46 50.33 436 ASN C O 1
ATOM 25107 N N . LEU C 1 442 ? 41.416 18.436 99.074 1.00 54.61 437 LEU C N 1
ATOM 25108 C CA . LEU C 1 442 ? 42.469 18.769 100.020 1.00 51.65 437 LEU C CA 1
ATOM 25109 C C . LEU C 1 442 ? 43.487 17.653 100.241 1.00 47.01 437 LEU C C 1
ATOM 25110 O O . LEU C 1 442 ? 44.406 17.818 101.052 1.00 43.74 437 LEU C O 1
ATOM 25127 N N . ARG C 1 443 ? 43.327 16.512 99.591 1.00 44.77 438 ARG C N 1
ATOM 25128 C CA . ARG C 1 443 ? 44.172 15.341 99.829 1.00 45.84 438 ARG C CA 1
ATOM 25129 C C . ARG C 1 443 ? 44.952 14.924 98.593 1.00 41.83 438 ARG C C 1
ATOM 25130 O O . ARG C 1 443 ? 45.934 14.188 98.703 1.00 43.63 438 ARG C O 1
ATOM 25151 N N . TYR C 1 444 ? 44.537 15.365 97.424 1.00 46.20 439 TYR C N 1
ATOM 25152 C CA . TYR C 1 444 ? 45.343 15.100 96.243 1.00 46.41 439 TYR C CA 1
ATOM 25153 C C . TYR C 1 444 ? 45.200 16.291 95.320 1.00 45.33 439 TYR C C 1
ATOM 25154 O O . TYR C 1 444 ? 44.174 16.986 95.326 1.00 43.52 439 TYR C O 1
ATOM 25172 N N . LYS C 1 445 ? 46.239 16.508 94.513 1.00 44.44 440 LYS C N 1
ATOM 25173 C CA . LYS C 1 445 ? 46.225 17.541 93.503 1.00 46.08 440 LYS C CA 1
ATOM 25174 C C . LYS C 1 445 ? 46.725 16.949 92.191 1.00 48.70 440 LYS C C 1
ATOM 25175 O O . LYS C 1 445 ? 47.540 16.010 92.188 1.00 45.74 440 LYS C O 1
ATOM 25194 N N . ILE C 1 446 ? 46.215 17.520 91.090 1.00 50.37 441 ILE C N 1
ATOM 25195 C CA . ILE C 1 446 ? 46.697 17.296 89.728 1.00 54.23 441 ILE C CA 1
ATOM 25196 C C . ILE C 1 446 ? 47.210 18.619 89.177 1.00 52.52 441 ILE C C 1
ATOM 25197 O O . ILE C 1 446 ? 46.524 19.644 89.275 1.00 53.32 441 ILE C O 1
ATOM 25213 N N . GLY C 1 447 ? 48.375 18.596 88.542 1.00 53.64 442 GLY C N 1
ATOM 25214 C CA . GLY C 1 447 ? 48.870 19.815 87.911 1.00 58.66 442 GLY C CA 1
ATOM 25215 C C . GLY C 1 447 ? 50.060 19.540 87.015 1.00 61.14 442 GLY C C 1
ATOM 25216 O O . GLY C 1 447 ? 50.416 18.393 86.742 1.00 60.33 442 GLY C O 1
ATOM 25220 N N . LYS C 1 448 ? 50.717 20.611 86.574 1.00 69.90 443 LYS C N 1
ATOM 25221 C CA . LYS C 1 448 ? 51.945 20.443 85.853 1.00 75.19 443 LYS C CA 1
ATOM 25222 C C . LYS C 1 448 ? 53.159 21.097 86.711 1.00 71.38 443 LYS C C 1
ATOM 25223 O O . LYS C 1 448 ? 54.005 20.354 87.149 1.00 72.88 443 LYS C O 1
ATOM 25242 N N . ASN C 1 449 ? 53.140 22.386 86.849 1.00 64.84 444 ASN C N 1
ATOM 25243 C CA . ASN C 1 449 ? 54.246 23.005 87.597 1.00 73.64 444 ASN C CA 1
ATOM 25244 C C . ASN C 1 449 ? 53.796 23.314 89.018 1.00 70.29 444 ASN C C 1
ATOM 25245 O O . ASN C 1 449 ? 53.751 24.455 89.460 1.00 71.21 444 ASN C O 1
ATOM 25256 N N . LEU C 1 450 ? 53.468 22.240 89.725 1.00 71.49 445 LEU C N 1
ATOM 25257 C CA . LEU C 1 450 ? 53.149 22.330 91.139 1.00 70.78 445 LEU C CA 1
ATOM 25258 C C . LEU C 1 450 ? 54.431 22.583 91.920 1.00 72.81 445 LEU C C 1
ATOM 25259 O O . LEU C 1 450 ? 55.464 21.973 91.648 1.00 72.67 445 LEU C O 1
ATOM 25275 N N . ASP C 1 451 ? 54.382 23.514 92.866 1.00 74.25 446 ASP C N 1
ATOM 25276 C CA . ASP C 1 451 ? 55.480 23.736 93.801 1.00 79.76 446 ASP C CA 1
ATOM 25277 C C . ASP C 1 451 ? 55.103 23.172 95.168 1.00 75.62 446 ASP C C 1
ATOM 25278 O O . ASP C 1 451 ? 54.123 23.613 95.775 1.00 71.97 446 ASP C O 1
ATOM 25287 N N . TYR C 1 452 ? 55.893 22.220 95.654 1.00 73.35 447 TYR C N 1
ATOM 25288 C CA . TYR C 1 452 ? 55.619 21.532 96.907 1.00 71.02 447 TYR C CA 1
ATOM 25289 C C . TYR C 1 452 ? 56.914 20.883 97.371 1.00 73.25 447 TYR C C 1
ATOM 25290 O O . TYR C 1 452 ? 57.915 20.902 96.668 1.00 78.62 447 TYR C O 1
ATOM 25308 N N . ASN C 1 453 ? 56.867 20.261 98.546 1.00 82.08 448 ASN C N 1
ATOM 25309 C CA . ASN C 1 453 ? 58.003 19.474 99.024 1.00 86.66 448 ASN C CA 1
ATOM 25310 C C . ASN C 1 453 ? 57.765 18.008 98.701 1.00 87.02 448 ASN C C 1
ATOM 25311 O O . ASN C 1 453 ? 56.734 17.448 99.118 1.00 86.40 448 ASN C O 1
ATOM 25322 N N . PRO C 1 454 ? 58.684 17.344 97.982 1.00 85.82 449 PRO C N 1
ATOM 25323 C CA . PRO C 1 454 ? 58.440 15.939 97.611 1.00 85.28 449 PRO C CA 1
ATOM 25324 C C . PRO C 1 454 ? 58.510 14.947 98.766 1.00 84.49 449 PRO C C 1
ATOM 25325 O O . PRO C 1 454 ? 58.017 13.822 98.612 1.00 82.83 449 PRO C O 1
ATOM 25336 N N . LYS C 1 455 ? 59.159 15.281 99.883 1.00 91.49 450 LYS C N 1
ATOM 25337 C CA . LYS C 1 455 ? 59.193 14.357 101.014 1.00 91.83 450 LYS C CA 1
ATOM 25338 C C . LYS C 1 455 ? 57.887 14.347 101.800 1.00 85.56 450 LYS C C 1
ATOM 25339 O O . LYS C 1 455 ? 57.659 13.428 102.601 1.00 84.26 450 LYS C O 1
ATOM 25358 N N . GLU C 1 456 ? 57.014 15.329 101.565 1.00 79.63 451 GLU C N 1
ATOM 25359 C CA . GLU C 1 456 ? 55.729 15.418 102.252 1.00 78.39 451 GLU C CA 1
ATOM 25360 C C . GLU C 1 456 ? 54.574 14.806 101.474 1.00 70.91 451 GLU C C 1
ATOM 25361 O O . GLU C 1 456 ? 53.464 14.781 101.994 1.00 70.29 451 GLU C O 1
ATOM 25373 N N . VAL C 1 457 ? 54.797 14.309 100.259 1.00 69.76 452 VAL C N 1
ATOM 25374 C CA . VAL C 1 457 ? 53.735 13.765 99.428 1.00 68.60 452 VAL C CA 1
ATOM 25375 C C . VAL C 1 457 ? 54.176 12.460 98.773 1.00 68.73 452 VAL C C 1
ATOM 25376 O O . VAL C 1 457 ? 55.356 12.129 98.728 1.00 70.18 452 VAL C O 1
ATOM 25389 N N . PHE C 1 458 ? 53.195 11.743 98.219 1.00 52.88 453 PHE C N 1
ATOM 25390 C CA . PHE C 1 458 ? 53.420 10.631 97.301 1.00 57.17 453 PHE C CA 1
ATOM 25391 C C . PHE C 1 458 ? 53.281 11.188 95.891 1.00 59.73 453 PHE C C 1
ATOM 25392 O O . PHE C 1 458 ? 52.187 11.599 95.490 1.00 57.10 453 PHE C O 1
ATOM 25409 N N . GLU C 1 459 ? 54.409 11.255 95.175 1.00 55.73 454 GLU C N 1
ATOM 25410 C CA . GLU C 1 459 ? 54.483 11.841 93.845 1.00 59.56 454 GLU C CA 1
ATOM 25411 C C . GLU C 1 459 ? 54.195 10.780 92.799 1.00 60.12 454 GLU C C 1
ATOM 25412 O O . GLU C 1 459 ? 54.912 9.760 92.729 1.00 59.63 454 GLU C O 1
ATOM 25424 N N . ILE C 1 460 ? 53.197 11.046 91.950 1.00 57.17 455 ILE C N 1
ATOM 25425 C CA . ILE C 1 460 ? 53.024 10.234 90.755 1.00 58.23 455 ILE C CA 1
ATOM 25426 C C . ILE C 1 460 ? 53.377 11.134 89.576 1.00 62.71 455 ILE C C 1
ATOM 25427 O O . ILE C 1 460 ? 52.504 11.819 89.022 1.00 56.55 455 ILE C O 1
ATOM 25443 N N . LYS C 1 461 ? 54.670 11.142 89.191 1.00 64.12 456 LYS C N 1
ATOM 25444 C CA . LYS C 1 461 ? 55.124 11.910 88.032 1.00 67.69 456 LYS C CA 1
ATOM 25445 C C . LYS C 1 461 ? 54.774 11.222 86.726 1.00 63.20 456 LYS C C 1
ATOM 25446 O O . LYS C 1 461 ? 54.865 11.856 85.665 1.00 61.53 456 LYS C O 1
ATOM 25465 N N . ASP C 1 462 ? 54.340 9.960 86.787 1.00 62.30 457 ASP C N 1
ATOM 25466 C CA . ASP C 1 462 ? 53.965 9.182 85.609 1.00 62.92 457 ASP C CA 1
ATOM 25467 C C . ASP C 1 462 ? 52.568 8.613 85.815 1.00 57.07 457 ASP C C 1
ATOM 25468 O O . ASP C 1 462 ? 52.397 7.412 86.063 1.00 56.73 457 ASP C O 1
ATOM 25477 N N . PRO C 1 463 ? 51.546 9.447 85.749 1.00 65.91 458 PRO C N 1
ATOM 25478 C CA . PRO C 1 463 ? 50.194 8.948 86.050 1.00 66.45 458 PRO C CA 1
ATOM 25479 C C . PRO C 1 463 ? 49.791 7.702 85.289 1.00 64.97 458 PRO C C 1
ATOM 25480 O O . PRO C 1 463 ? 49.069 6.848 85.832 1.00 64.18 458 PRO C O 1
ATOM 25491 N N . ALA C 1 464 ? 50.242 7.583 84.040 1.00 63.47 459 ALA C N 1
ATOM 25492 C CA . ALA C 1 464 ? 49.884 6.440 83.207 1.00 66.37 459 ALA C CA 1
ATOM 25493 C C . ALA C 1 464 ? 50.348 5.128 83.831 1.00 65.11 459 ALA C C 1
ATOM 25494 O O . ALA C 1 464 ? 49.731 4.081 83.616 1.00 66.89 459 ALA C O 1
ATOM 25501 N N . SER C 1 465 ? 51.422 5.159 84.608 1.00 70.92 460 SER C N 1
ATOM 25502 C CA . SER C 1 465 ? 51.913 3.942 85.246 1.00 75.01 460 SER C CA 1
ATOM 25503 C C . SER C 1 465 ? 51.002 3.404 86.337 1.00 73.29 460 SER C C 1
ATOM 25504 O O . SER C 1 465 ? 51.087 2.203 86.637 1.00 74.01 460 SER C O 1
ATOM 25512 N N . VAL C 1 466 ? 50.169 4.259 86.946 1.00 63.87 461 VAL C N 1
ATOM 25513 C CA . VAL C 1 466 ? 49.256 3.859 88.010 1.00 59.52 461 VAL C CA 1
ATOM 25514 C C . VAL C 1 466 ? 47.821 3.962 87.518 1.00 55.90 461 VAL C C 1
ATOM 25515 O O . VAL C 1 466 ? 46.893 4.232 88.298 1.00 53.40 461 VAL C O 1
ATOM 25528 N N . GLY C 1 467 ? 47.632 3.730 86.227 1.00 54.73 462 GLY C N 1
ATOM 25529 C CA . GLY C 1 467 ? 46.295 3.678 85.655 1.00 55.43 462 GLY C CA 1
ATOM 25530 C C . GLY C 1 467 ? 45.459 4.930 85.809 1.00 55.87 462 GLY C C 1
ATOM 25531 O O . GLY C 1 467 ? 44.229 4.828 85.921 1.00 57.14 462 GLY C O 1
ATOM 25535 N N . LEU C 1 468 ? 46.076 6.114 85.704 1.00 55.16 463 LEU C N 1
ATOM 25536 C CA . LEU C 1 468 ? 45.352 7.368 85.817 1.00 50.83 463 LEU C CA 1
ATOM 25537 C C . LEU C 1 468 ? 45.461 8.216 84.566 1.00 53.99 463 LEU C C 1
ATOM 25538 O O . LEU C 1 468 ? 46.575 8.455 84.069 1.00 51.43 463 LEU C O 1
ATOM 25554 N N . PRO C 1 469 ? 44.320 8.684 84.031 1.00 55.22 464 PRO C N 1
ATOM 25555 C CA . PRO C 1 469 ? 44.367 9.644 82.927 1.00 58.92 464 PRO C CA 1
ATOM 25556 C C . PRO C 1 469 ? 44.413 11.093 83.399 1.00 60.23 464 PRO C C 1
ATOM 25557 O O . PRO C 1 469 ? 44.288 11.330 84.594 1.00 62.46 464 PRO C O 1
ATOM 25568 N N . HIS C 1 470 ? 44.520 12.052 82.472 1.00 90.56 465 HIS C N 1
ATOM 25569 C CA . HIS C 1 470 ? 44.620 13.460 82.835 1.00 89.85 465 HIS C CA 1
ATOM 25570 C C . HIS C 1 470 ? 44.569 14.304 81.569 1.00 92.09 465 HIS C C 1
ATOM 25571 O O . HIS C 1 470 ? 44.676 13.792 80.447 1.00 86.25 465 HIS C O 1
ATOM 25585 N N . ASN C 1 471 ? 44.413 15.616 81.776 1.00 103.62 466 ASN C N 1
ATOM 25586 C CA . ASN C 1 471 ? 44.509 16.606 80.712 1.00 110.15 466 ASN C CA 1
ATOM 25587 C C . ASN C 1 471 ? 45.950 16.707 80.195 1.00 108.49 466 ASN C C 1
ATOM 25588 O O . ASN C 1 471 ? 46.905 16.226 80.816 1.00 105.20 466 ASN C O 1
ATOM 25599 N N . ASN C 1 472 ? 46.116 17.399 79.065 1.00 113.43 467 ASN C N 1
ATOM 25600 C CA . ASN C 1 472 ? 47.447 17.795 78.600 1.00 114.45 467 ASN C CA 1
ATOM 25601 C C . ASN C 1 472 ? 47.987 19.002 79.366 1.00 112.34 467 ASN C C 1
ATOM 25602 O O . ASN C 1 472 ? 49.195 19.248 79.353 1.00 115.67 467 ASN C O 1
ATOM 25613 N N . LEU C 1 473 ? 47.125 19.755 80.041 1.00 102.59 468 LEU C N 1
ATOM 25614 C CA . LEU C 1 473 ? 47.553 20.836 80.916 1.00 98.80 468 LEU C CA 1
ATOM 25615 C C . LEU C 1 473 ? 48.038 20.347 82.274 1.00 94.33 468 LEU C C 1
ATOM 25616 O O . LEU C 1 473 ? 48.517 21.162 83.059 1.00 92.31 468 LEU C O 1
ATOM 25632 N N . SER C 1 474 ? 47.970 19.048 82.558 1.00 93.67 469 SER C N 1
ATOM 25633 C CA . SER C 1 474 ? 48.496 18.480 83.795 1.00 92.70 469 SER C CA 1
ATOM 25634 C C . SER C 1 474 ? 49.318 17.238 83.481 1.00 88.68 469 SER C C 1
ATOM 25635 O O . SER C 1 474 ? 48.949 16.451 82.601 1.00 89.77 469 SER C O 1
ATOM 25643 N N . ASP C 1 475 ? 50.413 17.034 84.224 1.00 82.78 470 ASP C N 1
ATOM 25644 C CA . ASP C 1 475 ? 51.246 15.858 83.990 1.00 82.85 470 ASP C CA 1
ATOM 25645 C C . ASP C 1 475 ? 51.597 15.076 85.259 1.00 82.01 470 ASP C C 1
ATOM 25646 O O . ASP C 1 475 ? 52.351 14.100 85.191 1.00 81.81 470 ASP C O 1
ATOM 25655 N N . LYS C 1 476 ? 51.059 15.440 86.416 1.00 61.78 471 LYS C N 1
ATOM 25656 C CA . LYS C 1 476 ? 51.396 14.714 87.631 1.00 59.71 471 LYS C CA 1
ATOM 25657 C C . LYS C 1 476 ? 50.276 14.818 88.664 1.00 57.58 471 LYS C C 1
ATOM 25658 O O . LYS C 1 476 ? 49.442 15.724 88.611 1.00 50.51 471 LYS C O 1
ATOM 25677 N N . PHE C 1 477 ? 50.262 13.830 89.567 1.00 56.49 472 PHE C N 1
ATOM 25678 C CA . PHE C 1 477 ? 49.400 13.744 90.740 1.00 56.60 472 PHE C CA 1
ATOM 25679 C C . PHE C 1 477 ? 50.291 13.732 91.974 1.00 55.63 472 PHE C C 1
ATOM 25680 O O . PHE C 1 477 ? 51.315 13.033 92.008 1.00 54.05 472 PHE C O 1
ATOM 25697 N N . ILE C 1 478 ? 49.857 14.405 93.028 1.00 57.10 473 ILE C N 1
ATOM 25698 C CA . ILE C 1 478 ? 50.511 14.307 94.324 1.00 53.08 473 ILE C CA 1
ATOM 25699 C C . ILE C 1 478 ? 49.451 14.010 95.374 1.00 50.22 473 ILE C C 1
ATOM 25700 O O . ILE C 1 478 ? 48.334 14.537 95.320 1.00 51.91 473 ILE C O 1
ATOM 25716 N N . PHE C 1 479 ? 49.802 13.176 96.335 1.00 49.85 474 PHE C N 1
ATOM 25717 C CA . PHE C 1 479 ? 48.843 12.730 97.349 1.00 46.92 474 PHE C CA 1
ATOM 25718 C C . PHE C 1 479 ? 49.390 13.000 98.738 1.00 48.87 474 PHE C C 1
ATOM 25719 O O . PHE C 1 479 ? 50.588 12.791 98.959 1.00 51.16 474 PHE C O 1
ATOM 25736 N N . THR C 1 480 ? 48.528 13.464 99.659 1.00 51.14 475 THR C N 1
ATOM 25737 C CA . THR C 1 480 ? 48.871 13.542 101.071 1.00 51.98 475 THR C CA 1
ATOM 25738 C C . THR C 1 480 ? 48.820 12.163 101.723 1.00 50.20 475 THR C C 1
ATOM 25739 O O . THR C 1 480 ? 48.217 11.221 101.229 1.00 49.16 475 THR C O 1
ATOM 25750 N N . LYS C 1 481 ? 49.494 12.061 102.849 1.00 50.41 476 LYS C N 1
ATOM 25751 C CA . LYS C 1 481 ? 49.559 10.864 103.664 1.00 52.28 476 LYS C CA 1
ATOM 25752 C C . LYS C 1 481 ? 49.106 11.225 105.081 1.00 49.86 476 LYS C C 1
ATOM 25753 O O . LYS C 1 481 ? 49.062 12.400 105.477 1.00 46.25 476 LYS C O 1
ATOM 25772 N N . GLU C 1 482 ? 48.783 10.197 105.857 1.00 49.26 477 GLU C N 1
ATOM 25773 C CA . GLU C 1 482 ? 48.483 10.371 107.289 1.00 54.32 477 GLU C CA 1
ATOM 25774 C C . GLU C 1 482 ? 47.307 11.336 107.357 1.00 48.93 477 GLU C C 1
ATOM 25775 O O . GLU C 1 482 ? 46.359 11.162 106.580 1.00 49.75 477 GLU C O 1
ATOM 25787 N N . ASP C 1 483 ? 47.321 12.344 108.222 1.00 50.63 478 ASP C N 1
ATOM 25788 C CA . ASP C 1 483 ? 46.192 13.252 108.389 1.00 53.54 478 ASP C CA 1
ATOM 25789 C C . ASP C 1 483 ? 46.542 14.658 107.927 1.00 50.37 478 ASP C C 1
ATOM 25790 O O . ASP C 1 483 ? 45.979 15.637 108.418 1.00 46.93 478 ASP C O 1
ATOM 25799 N N . ASP C 1 484 ? 47.454 14.762 106.964 1.00 49.34 479 ASP C N 1
ATOM 25800 C CA . ASP C 1 484 ? 47.790 16.030 106.351 1.00 47.92 479 ASP C CA 1
ATOM 25801 C C . ASP C 1 484 ? 46.673 16.535 105.419 1.00 45.63 479 ASP C C 1
ATOM 25802 O O . ASP C 1 484 ? 45.818 15.785 104.912 1.00 46.01 479 ASP C O 1
ATOM 25811 N N . PHE C 1 485 ? 46.720 17.831 105.148 1.00 45.08 480 PHE C N 1
ATOM 25812 C CA . PHE C 1 485 ? 45.859 18.398 104.121 1.00 42.51 480 PHE C CA 1
ATOM 25813 C C . PHE C 1 485 ? 46.620 19.498 103.395 1.00 46.35 480 PHE C C 1
ATOM 25814 O O . PHE C 1 485 ? 47.467 20.181 103.977 1.00 43.58 480 PHE C O 1
ATOM 25831 N N . PHE C 1 486 ? 46.298 19.666 102.112 1.00 47.49 481 PHE C N 1
ATOM 25832 C CA . PHE C 1 486 ? 46.928 20.701 101.295 1.00 50.97 481 PHE C CA 1
ATOM 25833 C C . PHE C 1 486 ? 46.348 22.083 101.602 1.00 48.42 481 PHE C C 1
ATOM 25834 O O . PHE C 1 486 ? 45.133 22.261 101.736 1.00 47.02 481 PHE C O 1
ATOM 25851 N N . ALA C 1 487 ? 47.233 23.070 101.708 1.00 47.95 482 ALA C N 1
ATOM 25852 C CA . ALA C 1 487 ? 46.857 24.438 102.002 1.00 46.36 482 ALA C CA 1
ATOM 25853 C C . ALA C 1 487 ? 47.608 25.384 101.066 1.00 50.64 482 ALA C C 1
ATOM 25854 O O . ALA C 1 487 ? 48.829 25.268 100.902 1.00 53.56 482 ALA C O 1
ATOM 25861 N N . TYR C 1 488 ? 46.860 26.413 100.494 1.00 65.16 483 TYR C N 1
ATOM 25862 C CA . TYR C 1 488 ? 47.459 27.388 99.607 1.00 65.64 483 TYR C CA 1
ATOM 25863 C C . TYR C 1 488 ? 47.966 28.586 100.391 1.00 68.03 483 TYR C C 1
ATOM 25864 O O . TYR C 1 488 ? 47.431 28.915 101.453 1.00 68.26 483 TYR C O 1
ATOM 25882 N N . PRO C 1 489 ? 48.983 29.259 99.847 1.00 71.67 484 PRO C N 1
ATOM 25883 C CA . PRO C 1 489 ? 49.602 30.377 100.585 1.00 71.09 484 PRO C CA 1
ATOM 25884 C C . PRO C 1 489 ? 48.769 31.642 100.688 1.00 70.03 484 PRO C C 1
ATOM 25885 O O . PRO C 1 489 ? 48.960 32.381 101.659 1.00 67.17 484 PRO C O 1
ATOM 25896 N N . ASN C 1 490 ? 47.882 31.934 99.735 1.00 80.07 485 ASN C N 1
ATOM 25897 C CA . ASN C 1 490 ? 47.365 33.298 99.634 1.00 88.90 485 ASN C CA 1
ATOM 25898 C C . ASN C 1 490 ? 46.482 33.670 100.823 1.00 86.38 485 ASN C C 1
ATOM 25899 O O . ASN C 1 490 ? 46.509 34.818 101.279 1.00 87.23 485 ASN C O 1
ATOM 25910 N N . ASN C 1 491 ? 45.693 32.736 101.336 1.00 76.33 486 ASN C N 1
ATOM 25911 C CA . ASN C 1 491 ? 44.872 32.961 102.526 1.00 76.44 486 ASN C CA 1
ATOM 25912 C C . ASN C 1 491 ? 45.157 31.866 103.563 1.00 73.01 486 ASN C C 1
ATOM 25913 O O . ASN C 1 491 ? 44.243 31.314 104.188 1.00 73.19 486 ASN C O 1
ATOM 25924 N N . TYR C 1 492 ? 46.454 31.604 103.793 1.00 68.01 487 TYR C N 1
ATOM 25925 C CA . TYR C 1 492 ? 46.909 30.383 104.452 1.00 61.72 487 TYR C CA 1
ATOM 25926 C C . TYR C 1 492 ? 46.401 30.284 105.881 1.00 54.56 487 TYR C C 1
ATOM 25927 O O . TYR C 1 492 ? 45.958 29.228 106.316 1.00 52.84 487 TYR C O 1
ATOM 25945 N N . ASN C 1 493 ? 46.475 31.361 106.639 1.00 51.02 488 ASN C N 1
ATOM 25946 C CA . ASN C 1 493 ? 46.032 31.291 108.036 1.00 55.51 488 ASN C CA 1
ATOM 25947 C C . ASN C 1 493 ? 44.534 30.986 108.150 1.00 56.99 488 ASN C C 1
ATOM 25948 O O . ASN C 1 493 ? 44.124 30.105 108.929 1.00 55.92 488 ASN C O 1
ATOM 25959 N N . TYR C 1 494 ? 43.695 31.696 107.389 1.00 60.15 489 TYR C N 1
ATOM 25960 C CA . TYR C 1 494 ? 42.274 31.367 107.393 1.00 60.25 489 TYR C CA 1
ATOM 25961 C C . TYR C 1 494 ? 42.054 29.927 106.935 1.00 56.58 489 TYR C C 1
ATOM 25962 O O . TYR C 1 494 ? 41.283 29.167 107.531 1.00 51.20 489 TYR C O 1
ATOM 25980 N N . TYR C 1 495 ? 42.712 29.548 105.852 1.00 53.16 490 TYR C N 1
ATOM 25981 C CA . TYR C 1 495 ? 42.509 28.235 105.252 1.00 58.50 490 TYR C CA 1
ATOM 25982 C C . TYR C 1 495 ? 42.819 27.099 106.235 1.00 57.32 490 TYR C C 1
ATOM 25983 O O . TYR C 1 495 ? 42.110 26.083 106.273 1.00 57.66 490 TYR C O 1
ATOM 26001 N N . VAL C 1 496 ? 43.887 27.243 107.019 1.00 54.83 491 VAL C N 1
ATOM 26002 C CA . VAL C 1 496 ? 44.291 26.178 107.929 1.00 53.66 491 VAL C CA 1
ATOM 26003 C C . VAL C 1 496 ? 43.277 26.030 109.063 1.00 56.50 491 VAL C C 1
ATOM 26004 O O . VAL C 1 496 ? 42.837 24.923 109.402 1.00 55.67 491 VAL C O 1
ATOM 26017 N N . GLN C 1 497 ? 42.916 27.148 109.683 1.00 59.45 492 GLN C N 1
ATOM 26018 C CA . GLN C 1 497 ? 41.930 27.138 110.752 1.00 61.97 492 GLN C CA 1
ATOM 26019 C C . GLN C 1 497 ? 40.587 26.601 110.268 1.00 55.06 492 GLN C C 1
ATOM 26020 O O . GLN C 1 497 ? 39.913 25.879 111.004 1.00 55.20 492 GLN C O 1
ATOM 26034 N N . TYR C 1 498 ? 40.184 26.937 109.032 1.00 52.56 493 TYR C N 1
ATOM 26035 C CA . TYR C 1 498 ? 38.890 26.508 108.503 1.00 50.95 493 TYR C CA 1
ATOM 26036 C C . TYR C 1 498 ? 38.853 25.012 108.250 1.00 51.66 493 TYR C C 1
ATOM 26037 O O . TYR C 1 498 ? 37.826 24.369 108.474 1.00 49.44 493 TYR C O 1
ATOM 26055 N N . TYR C 1 499 ? 39.955 24.428 107.786 1.00 47.29 494 TYR C N 1
ATOM 26056 C CA . TYR C 1 499 ? 39.931 23.046 107.335 1.00 48.99 494 TYR C CA 1
ATOM 26057 C C . TYR C 1 499 ? 40.528 22.050 108.319 1.00 46.67 494 TYR C C 1
ATOM 26058 O O . TYR C 1 499 ? 40.294 20.833 108.185 1.00 47.26 494 TYR C O 1
ATOM 26076 N N . ARG C 1 500 ? 41.261 22.529 109.310 1.00 48.65 495 ARG C N 1
ATOM 26077 C CA . ARG C 1 500 ? 41.699 21.668 110.394 1.00 50.39 495 ARG C CA 1
ATOM 26078 C C . ARG C 1 500 ? 40.519 20.998 111.090 1.00 48.09 495 ARG C C 1
ATOM 26079 O O . ARG C 1 500 ? 39.539 21.644 111.452 1.00 47.36 495 ARG C O 1
ATOM 26100 N N . ASN C 1 501 ? 40.633 19.686 111.285 1.00 48.35 496 ASN C N 1
ATOM 26101 C CA . ASN C 1 501 ? 39.650 18.829 111.975 1.00 48.02 496 ASN C CA 1
ATOM 26102 C C . ASN C 1 501 ? 38.385 18.530 111.173 1.00 46.03 496 ASN C C 1
ATOM 26103 O O . ASN C 1 501 ? 37.430 17.955 111.726 1.00 46.96 496 ASN C O 1
ATOM 26114 N N . THR C 1 502 ? 38.345 18.877 109.894 1.00 45.89 497 THR C N 1
ATOM 26115 C CA . THR C 1 502 ? 37.306 18.439 108.986 1.00 41.56 497 THR C CA 1
ATOM 26116 C C . THR C 1 502 ? 37.692 17.062 108.416 1.00 46.82 497 THR C C 1
ATOM 26117 O O . THR C 1 502 ? 38.788 16.552 108.630 1.00 43.29 497 THR C O 1
ATOM 26128 N N . PHE C 1 503 ? 36.754 16.443 107.719 1.00 45.32 498 PHE C N 1
ATOM 26129 C CA . PHE C 1 503 ? 36.907 15.118 107.143 1.00 43.70 498 PHE C CA 1
ATOM 26130 C C . PHE C 1 503 ? 37.183 15.317 105.663 1.00 44.74 498 PHE C C 1
ATOM 26131 O O . PHE C 1 503 ? 36.437 16.012 104.969 1.00 40.82 498 PHE C O 1
ATOM 26148 N N . GLN C 1 504 ? 38.211 14.670 105.173 1.00 40.47 499 GLN C N 1
ATOM 26149 C CA . GLN C 1 504 ? 38.648 14.845 103.807 1.00 38.48 499 GLN C CA 1
ATOM 26150 C C . GLN C 1 504 ? 39.091 13.486 103.287 1.00 40.36 499 GLN C C 1
ATOM 26151 O O . GLN C 1 504 ? 39.616 12.657 104.039 1.00 46.48 499 GLN C O 1
ATOM 26165 N N . HIS C 1 505 ? 38.845 13.236 102.005 1.00 43.40 500 HIS C N 1
ATOM 26166 C CA . HIS C 1 505 ? 39.311 12.019 101.357 1.00 38.71 500 HIS C CA 1
ATOM 26167 C C . HIS C 1 505 ? 40.057 12.376 100.079 1.00 40.27 500 HIS C C 1
ATOM 26168 O O . HIS C 1 505 ? 40.044 13.529 99.627 1.00 40.83 500 HIS C O 1
ATOM 26182 N N . GLY C 1 506 ? 40.778 11.386 99.560 1.00 41.40 501 GLY C N 1
ATOM 26183 C CA . GLY C 1 506 ? 41.507 11.615 98.325 1.00 42.07 501 GLY C CA 1
ATOM 26184 C C . GLY C 1 506 ? 42.925 11.085 98.398 1.00 46.95 501 GLY C C 1
ATOM 26185 O O . GLY C 1 506 ? 43.593 10.839 97.371 1.00 45.53 501 GLY C O 1
ATOM 26189 N N . GLY C 1 507 ? 43.421 10.884 99.624 1.00 46.44 502 GLY C N 1
ATOM 26190 C CA . GLY C 1 507 ? 44.833 10.537 99.792 1.00 45.04 502 GLY C CA 1
ATOM 26191 C C . GLY C 1 507 ? 45.056 9.169 100.386 1.00 46.92 502 GLY C C 1
ATOM 26192 O O . GLY C 1 507 ? 44.193 8.308 100.208 1.00 43.17 502 GLY C O 1
ATOM 26196 N N . ILE C 1 508 ? 46.118 9.012 101.182 1.00 43.01 503 ILE C N 1
ATOM 26197 C CA . ILE C 1 508 ? 46.578 7.710 101.644 1.00 45.39 503 ILE C CA 1
ATOM 26198 C C . ILE C 1 508 ? 46.415 7.636 103.147 1.00 44.58 503 ILE C C 1
ATOM 26199 O O . ILE C 1 508 ? 47.058 8.400 103.876 1.00 44.58 503 ILE C O 1
ATOM 26215 N N . SER C 1 509 ? 45.573 6.716 103.605 1.00 45.15 504 SER C N 1
ATOM 26216 C CA . SER C 1 509 ? 45.436 6.446 105.026 1.00 41.64 504 SER C CA 1
ATOM 26217 C C . SER C 1 509 ? 44.715 5.122 105.172 1.00 44.06 504 SER C C 1
ATOM 26218 O O . SER C 1 509 ? 44.023 4.658 104.259 1.00 47.20 504 SER C O 1
ATOM 26226 N N . LEU C 1 510 ? 44.794 4.555 106.372 1.00 43.18 505 LEU C N 1
ATOM 26227 C CA . LEU C 1 510 ? 43.945 3.407 106.658 1.00 45.90 505 LEU C CA 1
ATOM 26228 C C . LEU C 1 510 ? 42.484 3.767 106.459 1.00 45.25 505 LEU C C 1
ATOM 26229 O O . LEU C 1 510 ? 41.738 3.023 105.795 1.00 43.70 505 LEU C O 1
ATOM 26245 N N . GLU C 1 511 ? 42.059 4.885 107.072 1.00 43.36 506 GLU C N 1
ATOM 26246 C CA . GLU C 1 511 ? 40.648 5.258 107.033 1.00 43.61 506 GLU C CA 1
ATOM 26247 C C . GLU C 1 511 ? 40.148 5.390 105.604 1.00 41.76 506 GLU C C 1
ATOM 26248 O O . GLU C 1 511 ? 39.036 4.936 105.290 1.00 41.53 506 GLU C O 1
ATOM 26260 N N . GLU C 1 512 ? 40.954 6.021 104.736 1.00 44.47 507 GLU C N 1
ATOM 26261 C CA . GLU C 1 512 ? 40.535 6.262 103.363 1.00 44.20 507 GLU C CA 1
ATOM 26262 C C . GLU C 1 512 ? 40.602 5.036 102.492 1.00 42.03 507 GLU C C 1
ATOM 26263 O O . GLU C 1 512 ? 39.720 4.847 101.654 1.00 44.10 507 GLU C O 1
ATOM 26292 N N . LEU C 1 514 ? 41.530 1.434 103.217 1.00 52.02 509 LEU C N 1
ATOM 26293 C CA . LEU C 1 514 ? 41.208 0.067 103.626 1.00 46.41 509 LEU C CA 1
ATOM 26294 C C . LEU C 1 514 ? 39.749 0.016 104.090 1.00 42.67 509 LEU C C 1
ATOM 26295 O O . LEU C 1 514 ? 39.402 0.464 105.190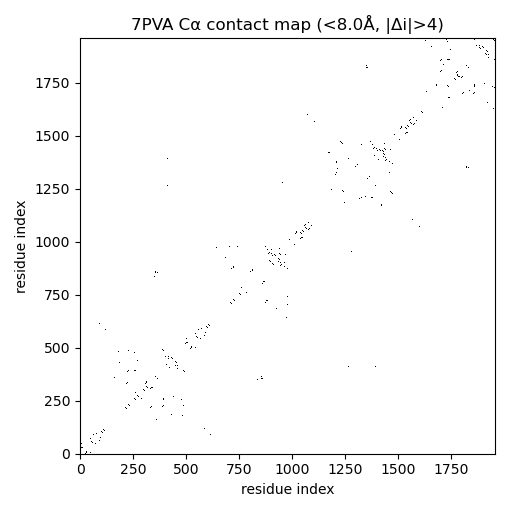 1.00 41.16 509 LEU C O 1
ATOM 26311 N N . VAL C 1 515 ? 38.881 -0.451 103.200 1.00 40.77 510 VAL C N 1
ATOM 26312 C CA . VAL C 1 515 ? 37.456 -0.188 103.352 1.00 45.67 510 VAL C CA 1
ATOM 26313 C C . VAL C 1 515 ? 36.661 -1.475 103.424 1.00 41.78 510 VAL C C 1
ATOM 26314 O O . VAL C 1 515 ? 37.083 -2.490 102.862 1.00 43.17 510 VAL C O 1
ATOM 26327 N N . PRO C 1 516 ? 35.558 -1.490 104.161 1.00 41.50 511 PRO C N 1
ATOM 26328 C CA . PRO C 1 516 ? 34.795 -2.730 104.329 1.00 42.63 511 PRO C CA 1
ATOM 26329 C C . PRO C 1 516 ? 34.150 -3.192 103.028 1.00 38.68 511 PRO C C 1
ATOM 26330 O O . PRO C 1 516 ? 33.746 -2.390 102.176 1.00 45.00 511 PRO C O 1
ATOM 26341 N N . VAL C 1 517 ? 34.046 -4.514 102.895 1.00 42.43 512 VAL C N 1
ATOM 26342 C CA . VAL C 1 517 ? 33.158 -5.166 101.938 1.00 39.14 512 VAL C CA 1
ATOM 26343 C C . VAL C 1 517 ? 32.563 -6.371 102.685 1.00 44.00 512 VAL C C 1
ATOM 26344 O O . VAL C 1 517 ? 33.285 -7.279 103.126 1.00 45.61 512 VAL C O 1
ATOM 26357 N N . ILE C 1 518 ? 31.257 -6.321 102.925 1.00 44.41 513 ILE C N 1
ATOM 26358 C CA . ILE C 1 518 ? 30.573 -7.303 103.757 1.00 44.59 513 ILE C CA 1
ATOM 26359 C C . ILE C 1 518 ? 29.612 -8.102 102.891 1.00 44.71 513 ILE C C 1
ATOM 26360 O O . ILE C 1 518 ? 28.761 -7.528 102.217 1.00 44.58 513 ILE C O 1
ATOM 26376 N N . THR C 1 519 ? 29.677 -9.415 102.966 1.00 43.63 514 THR C N 1
ATOM 26377 C CA . THR C 1 519 ? 28.709 -10.274 102.288 1.00 50.59 514 THR C CA 1
ATOM 26378 C C . THR C 1 519 ? 27.742 -10.801 103.354 1.00 49.30 514 THR C C 1
ATOM 26379 O O . THR C 1 519 ? 28.172 -11.422 104.322 1.00 52.38 514 THR C O 1
ATOM 26407 N N . GLN C 1 521 ? 24.015 -12.599 104.483 1.00 48.23 516 GLN C N 1
ATOM 26408 C CA . GLN C 1 521 ? 22.966 -13.563 104.230 1.00 53.28 516 GLN C CA 1
ATOM 26409 C C . GLN C 1 521 ? 21.789 -13.267 105.136 1.00 49.40 516 GLN C C 1
ATOM 26410 O O . GLN C 1 521 ? 21.990 -13.109 106.347 1.00 50.05 516 GLN C O 1
ATOM 26424 N N . PRO C 1 522 ? 20.573 -13.152 104.608 1.00 48.80 517 PRO C N 1
ATOM 26425 C CA . PRO C 1 522 ? 19.415 -12.922 105.478 1.00 50.28 517 PRO C CA 1
ATOM 26426 C C . PRO C 1 522 ? 19.137 -14.132 106.350 1.00 53.99 517 PRO C C 1
ATOM 26427 O O . PRO C 1 522 ? 19.378 -15.270 105.940 1.00 51.13 517 PRO C O 1
ATOM 26438 N N . LYS C 1 523 ? 18.648 -13.858 107.567 1.00 59.84 518 LYS C N 1
ATOM 26439 C CA . LYS C 1 523 ? 18.290 -14.855 108.555 1.00 62.56 518 LYS C CA 1
ATOM 26440 C C . LYS C 1 523 ? 16.888 -15.410 108.337 1.00 62.47 518 LYS C C 1
ATOM 26441 O O . LYS C 1 523 ? 16.117 -14.845 107.550 1.00 65.91 518 LYS C O 1
ATOM 26460 N N . ARG D 1 11 ? 11.830 -20.692 111.963 1.00 110.50 6 ARG D N 1
ATOM 26461 C CA . ARG D 1 11 ? 13.257 -20.951 112.190 1.00 108.80 6 ARG D CA 1
ATOM 26462 C C . ARG D 1 11 ? 13.486 -21.311 113.662 1.00 102.58 6 ARG D C 1
ATOM 26463 O O . ARG D 1 11 ? 12.938 -20.654 114.556 1.00 116.01 6 ARG D O 1
ATOM 26483 N N . PRO D 1 12 ? 14.254 -22.373 113.917 1.00 86.58 7 PRO D N 1
ATOM 26484 C CA . PRO D 1 12 ? 14.649 -22.678 115.301 1.00 78.77 7 PRO D CA 1
ATOM 26485 C C . PRO D 1 12 ? 15.849 -21.848 115.726 1.00 67.83 7 PRO D C 1
ATOM 26486 O O . PRO D 1 12 ? 16.759 -21.590 114.939 1.00 64.00 7 PRO D O 1
ATOM 26497 N N . TYR D 1 13 ? 15.849 -21.412 116.979 1.00 60.86 8 TYR D N 1
ATOM 26498 C CA . TYR D 1 13 ? 17.020 -20.752 117.544 1.00 54.93 8 TYR D CA 1
ATOM 26499 C C . TYR D 1 13 ? 18.088 -21.793 117.909 1.00 49.83 8 TYR D C 1
ATOM 26500 O O . TYR D 1 13 ? 17.803 -22.854 118.500 1.00 49.64 8 TYR D O 1
ATOM 26518 N N . THR D 1 14 ? 19.328 -21.453 117.609 1.00 54.87 9 THR D N 1
ATOM 26519 C CA . THR D 1 14 ? 20.447 -22.356 117.791 1.00 49.42 9 THR D CA 1
ATOM 26520 C C . THR D 1 14 ? 21.251 -21.919 119.008 1.00 42.40 9 THR D C 1
ATOM 26521 O O . THR D 1 14 ? 21.557 -20.718 119.165 1.00 41.40 9 THR D O 1
ATOM 26532 N N . VAL D 1 15 ? 21.566 -22.903 119.864 1.00 43.38 10 VAL D N 1
ATOM 26533 C CA . VAL D 1 15 ? 22.322 -22.729 121.095 1.00 42.32 10 VAL D CA 1
ATOM 26534 C C . VAL D 1 15 ? 23.622 -23.511 121.033 1.00 42.43 10 VAL D C 1
ATOM 26535 O O . VAL D 1 15 ? 23.604 -24.718 120.807 1.00 42.29 10 VAL D O 1
ATOM 26548 N N . LEU D 1 16 ? 24.734 -22.863 121.324 1.00 39.33 11 LEU D N 1
ATOM 26549 C CA . LEU D 1 16 ? 26.023 -23.539 121.454 1.00 40.58 11 LEU D CA 1
ATOM 26550 C C . LEU D 1 16 ? 26.288 -23.683 122.939 1.00 39.28 11 LEU D C 1
ATOM 26551 O O . LEU D 1 16 ? 26.292 -22.687 123.653 1.00 44.79 11 LEU D O 1
ATOM 26567 N N . TRP D 1 17 ? 26.492 -24.888 123.423 1.00 36.91 12 TRP D N 1
ATOM 26568 C CA . TRP D 1 17 ? 26.719 -25.109 124.852 1.00 36.47 12 TRP D CA 1
ATOM 26569 C C . TRP D 1 17 ? 28.047 -25.833 125.101 1.00 38.49 12 TRP D C 1
ATOM 26570 O O . TRP D 1 17 ? 28.182 -27.033 124.833 1.00 39.62 12 TRP D O 1
ATOM 26591 N N . ALA D 1 18 ? 29.010 -25.112 125.659 1.00 38.97 13 ALA D N 1
ATOM 26592 C CA . ALA D 1 18 ? 30.324 -25.623 126.018 1.00 38.64 13 ALA D CA 1
ATOM 26593 C C . ALA D 1 18 ? 30.370 -25.894 127.515 1.00 40.29 13 ALA D C 1
ATOM 26594 O O . ALA D 1 18 ? 30.145 -24.973 128.328 1.00 38.77 13 ALA D O 1
ATOM 26601 N N . ASP D 1 19 ? 30.659 -27.152 127.868 1.00 37.36 14 ASP D N 1
ATOM 26602 C CA . ASP D 1 19 ? 30.809 -27.554 129.254 1.00 40.62 14 ASP D CA 1
ATOM 26603 C C . ASP D 1 19 ? 31.559 -28.881 129.260 1.00 40.45 14 ASP D C 1
ATOM 26604 O O . ASP D 1 19 ? 31.220 -29.776 128.487 1.00 40.45 14 ASP D O 1
ATOM 26613 N N . ASP D 1 20 ? 32.652 -28.962 130.017 1.00 35.98 15 ASP D N 1
ATOM 26614 C CA . ASP D 1 20 ? 33.398 -30.228 130.073 1.00 39.06 15 ASP D CA 1
ATOM 26615 C C . ASP D 1 20 ? 32.535 -31.373 130.620 1.00 41.66 15 ASP D C 1
ATOM 26616 O O . ASP D 1 20 ? 32.840 -32.561 130.402 1.00 42.01 15 ASP D O 1
ATOM 26625 N N . GLU D 1 21 ? 31.449 -31.037 131.310 1.00 41.78 16 GLU D N 1
ATOM 26626 C CA . GLU D 1 21 ? 30.563 -32.034 131.893 1.00 49.20 16 GLU D CA 1
ATOM 26627 C C . GLU D 1 21 ? 29.217 -32.040 131.180 1.00 46.95 16 GLU D C 1
ATOM 26628 O O . GLU D 1 21 ? 28.185 -32.274 131.789 1.00 47.99 16 GLU D O 1
ATOM 26640 N N . ILE D 1 22 ? 29.208 -31.769 129.877 1.00 47.25 17 ILE D N 1
ATOM 26641 C CA . ILE D 1 22 ? 27.957 -31.577 129.175 1.00 51.50 17 ILE D CA 1
ATOM 26642 C C . ILE D 1 22 ? 27.133 -32.852 129.174 1.00 53.87 17 ILE D C 1
ATOM 26643 O O . ILE D 1 22 ? 25.919 -32.796 128.939 1.00 50.90 17 ILE D O 1
ATOM 26659 N N A ASP D 1 23 ? 27.735 -34.010 129.447 0.50 57.02 18 ASP D N 1
ATOM 26660 N N B ASP D 1 23 ? 27.761 -34.007 129.438 0.50 56.96 18 ASP D N 1
ATOM 26661 C CA A ASP D 1 23 ? 26.926 -35.226 129.515 0.50 62.31 18 ASP D CA 1
ATOM 26662 C CA B ASP D 1 23 ? 27.000 -35.250 129.555 0.50 62.31 18 ASP D CA 1
ATOM 26663 C C A ASP D 1 23 ? 26.060 -35.268 130.770 0.50 61.81 18 ASP D C 1
ATOM 26664 C C B ASP D 1 23 ? 26.049 -35.208 130.742 0.50 61.72 18 ASP D C 1
ATOM 26665 O O A ASP D 1 23 ? 24.991 -35.888 130.759 0.50 64.29 18 ASP D O 1
ATOM 26666 O O B ASP D 1 23 ? 24.930 -35.733 130.674 0.50 64.04 18 ASP D O 1
ATOM 26683 N N . LEU D 1 24 ? 26.478 -34.594 131.839 1.00 57.33 19 LEU D N 1
ATOM 26684 C CA . LEU D 1 24 ? 25.614 -34.421 133.000 1.00 59.30 19 LEU D CA 1
ATOM 26685 C C . LEU D 1 24 ? 24.478 -33.410 132.776 1.00 58.19 19 LEU D C 1
ATOM 26686 O O . LEU D 1 24 ? 23.623 -33.248 133.669 1.00 57.55 19 LEU D O 1
ATOM 26703 N N . LEU D 1 25 ? 24.475 -32.691 131.646 1.00 53.18 20 LEU D N 1
ATOM 26704 C CA . LEU D 1 25 ? 23.457 -31.690 131.358 1.00 54.60 20 LEU D CA 1
ATOM 26705 C C . LEU D 1 25 ? 22.460 -32.196 130.324 1.00 56.89 20 LEU D C 1
ATOM 26706 O O . LEU D 1 25 ? 21.625 -31.422 129.831 1.00 49.24 20 LEU D O 1
ATOM 26722 N N . LYS D 1 26 ? 22.511 -33.485 130.002 1.00 58.68 21 LYS D N 1
ATOM 26723 C CA . LYS D 1 26 ? 21.553 -34.048 129.056 1.00 61.70 21 LYS D CA 1
ATOM 26724 C C . LYS D 1 26 ? 20.104 -33.695 129.367 1.00 53.87 21 LYS D C 1
ATOM 26725 O O . LYS D 1 26 ? 19.368 -33.373 128.424 1.00 50.83 21 LYS D O 1
ATOM 26744 N N . PRO D 1 27 ? 19.624 -33.756 130.619 1.00 53.02 22 PRO D N 1
ATOM 26745 C CA . PRO D 1 27 ? 18.215 -33.383 130.877 1.00 51.87 22 PRO D CA 1
ATOM 26746 C C . PRO D 1 27 ? 17.894 -31.962 130.454 1.00 49.27 22 PRO D C 1
ATOM 26747 O O . PRO D 1 27 ? 16.816 -31.730 129.894 1.00 49.51 22 PRO D O 1
ATOM 26758 N N . HIS D 1 28 ? 18.824 -31.022 130.675 1.00 50.65 23 HIS D N 1
ATOM 26759 C CA . HIS D 1 28 ? 18.632 -29.632 130.256 1.00 51.19 23 HIS D CA 1
ATOM 26760 C C . HIS D 1 28 ? 18.571 -29.540 128.743 1.00 48.65 23 HIS D C 1
ATOM 26761 O O . HIS D 1 28 ? 17.689 -28.880 128.186 1.00 49.09 23 HIS D O 1
ATOM 26775 N N . ILE D 1 29 ? 19.488 -30.234 128.054 1.00 46.96 24 ILE D N 1
ATOM 26776 C CA . ILE D 1 29 ? 19.507 -30.198 126.594 1.00 44.70 24 ILE D CA 1
ATOM 26777 C C . ILE D 1 29 ? 18.187 -30.701 126.032 1.00 51.33 24 ILE D C 1
ATOM 26778 O O . ILE D 1 29 ? 17.592 -30.084 125.132 1.00 47.36 24 ILE D O 1
ATOM 26794 N N . LEU D 1 30 ? 17.690 -31.818 126.578 1.00 59.00 25 LEU D N 1
ATOM 26795 C CA . LEU D 1 30 ? 16.433 -32.394 126.100 1.00 62.94 25 LEU D CA 1
ATOM 26796 C C . LEU D 1 30 ? 15.266 -31.452 126.325 1.00 55.25 25 LEU D C 1
ATOM 26797 O O . LEU D 1 30 ? 14.413 -31.303 125.453 1.00 56.79 25 LEU D O 1
ATOM 26813 N N . PHE D 1 31 ? 15.189 -30.841 127.510 1.00 57.79 26 PHE D N 1
ATOM 26814 C CA . PHE D 1 31 ? 14.150 -29.846 127.817 1.00 57.28 26 PHE D CA 1
ATOM 26815 C C . PHE D 1 31 ? 14.156 -28.689 126.807 1.00 54.70 26 PHE D C 1
ATOM 26816 O O . PHE D 1 31 ? 13.089 -28.228 126.351 1.00 49.97 26 PHE D O 1
ATOM 26833 N N . LEU D 1 32 ? 15.356 -28.224 126.428 1.00 50.52 27 LEU D N 1
ATOM 26834 C CA . LEU D 1 32 ? 15.449 -27.126 125.464 1.00 53.27 27 LEU D CA 1
ATOM 26835 C C . LEU D 1 32 ? 15.125 -27.596 124.053 1.00 52.42 27 LEU D C 1
ATOM 26836 O O . LEU D 1 32 ? 14.447 -26.898 123.302 1.00 48.03 27 LEU D O 1
ATOM 26852 N N . GLU D 1 33 ? 15.561 -28.788 123.676 1.00 50.96 28 GLU D N 1
ATOM 26853 C CA . GLU D 1 33 ? 15.156 -29.332 122.382 1.00 57.71 28 GLU D CA 1
ATOM 26854 C C . GLU D 1 33 ? 13.637 -29.506 122.288 1.00 57.67 28 GLU D C 1
ATOM 26855 O O . GLU D 1 33 ? 13.035 -29.237 121.243 1.00 54.61 28 GLU D O 1
ATOM 26867 N N . GLN D 1 34 ? 12.997 -29.958 123.361 1.00 61.07 29 GLN D N 1
ATOM 26868 C CA . GLN D 1 34 ? 11.542 -30.095 123.332 1.00 70.71 29 GLN D CA 1
ATOM 26869 C C . GLN D 1 34 ? 10.850 -28.736 123.261 1.00 62.10 29 GLN D C 1
ATOM 26870 O O . GLN D 1 34 ? 9.786 -28.613 122.653 1.00 58.49 29 GLN D O 1
ATOM 26884 N N . LYS D 1 35 ? 11.423 -27.707 123.873 1.00 56.36 30 LYS D N 1
ATOM 26885 C CA . LYS D 1 35 ? 10.944 -26.339 123.675 1.00 56.00 30 LYS D CA 1
ATOM 26886 C C . LYS D 1 35 ? 11.299 -25.745 122.304 1.00 54.94 30 LYS D C 1
ATOM 26887 O O . LYS D 1 35 ? 10.982 -24.576 122.037 1.00 51.76 30 LYS D O 1
ATOM 26906 N N . GLY D 1 36 ? 11.979 -26.490 121.442 1.00 60.72 31 GLY D N 1
ATOM 26907 C CA . GLY D 1 36 ? 12.181 -26.075 120.075 1.00 59.91 31 GLY D CA 1
ATOM 26908 C C . GLY D 1 36 ? 13.520 -25.478 119.746 1.00 57.42 31 GLY D C 1
ATOM 26909 O O . GLY D 1 36 ? 13.696 -25.023 118.615 1.00 59.11 31 GLY D O 1
ATOM 26913 N N . TYR D 1 37 ? 14.467 -25.483 120.678 1.00 55.80 32 TYR D N 1
ATOM 26914 C CA . TYR D 1 37 ? 15.818 -25.008 120.426 1.00 52.57 32 TYR D CA 1
ATOM 26915 C C . TYR D 1 37 ? 16.704 -26.123 119.896 1.00 53.92 32 TYR D C 1
ATOM 26916 O O . TYR D 1 37 ? 16.552 -27.286 120.283 1.00 53.65 32 TYR D O 1
ATOM 26934 N N . GLN D 1 38 ? 17.629 -25.765 119.002 1.00 55.60 33 GLN D N 1
ATOM 26935 C CA . GLN D 1 38 ? 18.640 -26.699 118.514 1.00 58.91 33 GLN D CA 1
ATOM 26936 C C . GLN D 1 38 ? 19.942 -26.450 119.267 1.00 54.33 33 GLN D C 1
ATOM 26937 O O . GLN D 1 38 ? 20.505 -25.362 119.178 1.00 51.33 33 GLN D O 1
ATOM 26951 N N . VAL D 1 39 ? 20.423 -27.446 119.997 1.00 49.24 34 VAL D N 1
ATOM 26952 C CA . VAL D 1 39 ? 21.525 -27.291 120.932 1.00 49.76 34 VAL D CA 1
ATOM 26953 C C . VAL D 1 39 ? 22.724 -28.042 120.371 1.00 53.87 34 VAL D C 1
ATOM 26954 O O . VAL D 1 39 ? 22.630 -29.232 120.052 1.00 55.58 34 VAL D O 1
ATOM 26967 N N . THR D 1 40 ? 23.845 -27.357 120.263 1.00 48.17 35 THR D N 1
ATOM 26968 C CA . THR D 1 40 ? 25.075 -27.994 119.836 1.00 47.65 35 THR D CA 1
ATOM 26969 C C . THR D 1 40 ? 26.005 -28.093 121.035 1.00 45.51 35 THR D C 1
ATOM 26970 O O . THR D 1 40 ? 26.505 -27.062 121.524 1.00 44.98 35 THR D O 1
ATOM 26981 N N . PRO D 1 41 ? 26.270 -29.302 121.525 1.00 45.62 36 PRO D N 1
ATOM 26982 C CA . PRO D 1 41 ? 27.179 -29.448 122.673 1.00 47.91 36 PRO D CA 1
ATOM 26983 C C . PRO D 1 41 ? 28.640 -29.614 122.310 1.00 48.72 36 PRO D C 1
ATOM 26984 O O . PRO D 1 41 ? 28.943 -30.386 121.404 1.00 51.75 36 PRO D O 1
ATOM 26995 N N . VAL D 1 42 ? 29.518 -28.842 122.978 1.00 45.50 37 VAL D N 1
ATOM 26996 C CA . VAL D 1 42 ? 30.962 -28.995 122.887 1.00 43.79 37 VAL D CA 1
ATOM 26997 C C . VAL D 1 42 ? 31.547 -29.075 124.289 1.00 45.60 37 VAL D C 1
ATOM 26998 O O . VAL D 1 42 ? 30.904 -28.724 125.281 1.00 44.13 37 VAL D O 1
ATOM 27011 N N . LEU D 1 43 ? 32.803 -29.524 124.356 1.00 41.84 38 LEU D N 1
ATOM 27012 C CA . LEU D 1 43 ? 33.425 -29.899 125.614 1.00 43.28 38 LEU D CA 1
ATOM 27013 C C . LEU D 1 43 ? 34.463 -28.917 126.132 1.00 43.18 38 LEU D C 1
ATOM 27014 O O . LEU D 1 43 ? 34.976 -29.132 127.242 1.00 45.65 38 LEU D O 1
ATOM 27030 N N . SER D 1 44 ? 34.832 -27.892 125.359 1.00 43.41 39 SER D N 1
ATOM 27031 C CA . SER D 1 44 ? 35.892 -27.003 125.804 1.00 45.32 39 SER D CA 1
ATOM 27032 C C . SER D 1 44 ? 35.714 -25.591 125.237 1.00 41.11 39 SER D C 1
ATOM 27033 O O . SER D 1 44 ? 34.934 -25.337 124.310 1.00 44.81 39 SER D O 1
ATOM 27041 N N . GLY D 1 45 ? 36.474 -24.663 125.814 1.00 41.31 40 GLY D N 1
ATOM 27042 C CA . GLY D 1 45 ? 36.481 -23.306 125.279 1.00 49.56 40 GLY D CA 1
ATOM 27043 C C . GLY D 1 45 ? 37.044 -23.177 123.863 1.00 46.99 40 GLY D C 1
ATOM 27044 O O . GLY D 1 45 ? 36.605 -22.324 123.073 1.00 44.88 40 GLY D O 1
ATOM 27048 N N . ASN D 1 46 ? 38.083 -23.942 123.540 1.00 46.31 41 ASN D N 1
ATOM 27049 C CA . ASN D 1 46 ? 38.625 -23.864 122.185 1.00 49.27 41 ASN D CA 1
ATOM 27050 C C . ASN D 1 46 ? 37.630 -24.392 121.169 1.00 48.28 41 ASN D C 1
ATOM 27051 O O . ASN D 1 46 ? 37.482 -23.809 120.095 1.00 50.65 41 ASN D O 1
ATOM 27062 N N . ASP D 1 47 ? 36.975 -25.523 121.478 1.00 46.06 42 ASP D N 1
ATOM 27063 C CA . ASP D 1 47 ? 35.920 -26.039 120.611 1.00 46.42 42 ASP D CA 1
ATOM 27064 C C . ASP D 1 47 ? 34.812 -25.024 120.461 1.00 42.97 42 ASP D C 1
ATOM 27065 O O . ASP D 1 47 ? 34.203 -24.937 119.400 1.00 47.75 42 ASP D O 1
ATOM 27074 N N . ALA D 1 48 ? 34.488 -24.290 121.529 1.00 42.03 43 ALA D N 1
ATOM 27075 C CA . ALA D 1 48 ? 33.428 -23.287 121.433 1.00 44.15 43 ALA D CA 1
ATOM 27076 C C . ALA D 1 48 ? 33.859 -22.160 120.516 1.00 39.83 43 ALA D C 1
ATOM 27077 O O . ALA D 1 48 ? 33.077 -21.685 119.702 1.00 40.78 43 ALA D O 1
ATOM 27084 N N . ILE D 1 49 ? 35.103 -21.715 120.651 1.00 44.23 44 ILE D N 1
ATOM 27085 C CA . ILE D 1 49 ? 35.642 -20.642 119.816 1.00 48.46 44 ILE D CA 1
ATOM 27086 C C . ILE D 1 49 ? 35.583 -21.038 118.356 1.00 51.08 44 ILE D C 1
ATOM 27087 O O . ILE D 1 49 ? 35.184 -20.252 117.487 1.00 47.73 44 ILE D O 1
ATOM 27103 N N . GLU D 1 50 ? 35.965 -22.267 118.064 1.00 47.08 45 GLU D N 1
ATOM 27104 C CA . GLU D 1 50 ? 35.978 -22.710 116.683 1.00 54.63 45 GLU D CA 1
ATOM 27105 C C . GLU D 1 50 ? 34.572 -22.884 116.148 1.00 49.73 45 GLU D C 1
ATOM 27106 O O . GLU D 1 50 ? 34.320 -22.570 114.977 1.00 45.68 45 GLU D O 1
ATOM 27118 N N . ALA D 1 51 ? 33.638 -23.349 116.994 1.00 46.82 46 ALA D N 1
ATOM 27119 C CA . ALA D 1 51 ? 32.248 -23.453 116.551 1.00 46.62 46 ALA D CA 1
ATOM 27120 C C . ALA D 1 51 ? 31.660 -22.073 116.249 1.00 48.02 46 ALA D C 1
ATOM 27121 O O . ALA D 1 51 ? 30.955 -21.886 115.253 1.00 51.22 46 ALA D O 1
ATOM 27128 N N . VAL D 1 52 ? 31.853 -21.112 117.152 1.00 41.88 47 VAL D N 1
ATOM 27129 C CA . VAL D 1 52 ? 31.415 -19.748 116.861 1.00 44.75 47 VAL D CA 1
ATOM 27130 C C . VAL D 1 52 ? 32.055 -19.238 115.574 1.00 51.66 47 VAL D C 1
ATOM 27131 O O . VAL D 1 52 ? 31.401 -18.606 114.734 1.00 51.07 47 VAL D O 1
ATOM 27144 N N . GLN D 1 53 ? 33.345 -19.490 115.401 1.00 55.49 48 GLN D N 1
ATOM 27145 C CA . GLN D 1 53 ? 34.053 -18.955 114.249 1.00 61.33 48 GLN D CA 1
ATOM 27146 C C . GLN D 1 53 ? 33.453 -19.400 112.922 1.00 61.28 48 GLN D C 1
ATOM 27147 O O . GLN D 1 53 ? 33.485 -18.644 111.950 1.00 60.30 48 GLN D O 1
ATOM 27161 N N . ASN D 1 54 ? 32.851 -20.584 112.870 1.00 54.10 49 ASN D N 1
ATOM 27162 C CA . ASN D 1 54 ? 32.468 -21.190 111.604 1.00 56.08 49 ASN D CA 1
ATOM 27163 C C . ASN D 1 54 ? 30.970 -21.361 111.468 1.00 55.62 49 ASN D C 1
ATOM 27164 O O . ASN D 1 54 ? 30.537 -22.004 110.518 1.00 53.25 49 ASN D O 1
ATOM 27175 N N . ASN D 1 55 ? 30.174 -20.863 112.424 1.00 52.78 50 ASN D N 1
ATOM 27176 C CA . ASN D 1 55 ? 28.720 -20.964 112.376 1.00 50.24 50 ASN D CA 1
ATOM 27177 C C . ASN D 1 55 ? 28.135 -19.622 112.805 1.00 52.26 50 ASN D C 1
ATOM 27178 O O . ASN D 1 55 ? 28.852 -18.652 113.070 1.00 54.65 50 ASN D O 1
ATOM 27189 N N . ASP D 1 56 ? 26.825 -19.557 112.867 1.00 52.29 51 ASP D N 1
ATOM 27190 C CA . ASP D 1 56 ? 26.122 -18.329 113.262 1.00 53.47 51 ASP D CA 1
ATOM 27191 C C . ASP D 1 56 ? 25.088 -18.715 114.311 1.00 49.64 51 ASP D C 1
ATOM 27192 O O . ASP D 1 56 ? 23.879 -18.624 114.074 1.00 52.26 51 ASP D O 1
ATOM 27201 N N . PHE D 1 57 ? 25.571 -19.170 115.466 1.00 46.27 52 PHE D N 1
ATOM 27202 C CA . PHE D 1 57 ? 24.681 -19.479 116.586 1.00 43.73 52 PHE D CA 1
ATOM 27203 C C . PHE D 1 57 ? 23.941 -18.246 117.095 1.00 44.07 52 PHE D C 1
ATOM 27204 O O . PHE D 1 57 ? 24.495 -17.142 117.131 1.00 43.72 52 PHE D O 1
ATOM 27221 N N . ASP D 1 58 ? 22.674 -18.450 117.497 1.00 44.84 53 ASP D N 1
ATOM 27222 C CA . ASP D 1 58 ? 21.911 -17.350 118.083 1.00 46.95 53 ASP D CA 1
ATOM 27223 C C . ASP D 1 58 ? 22.370 -17.014 119.501 1.00 46.45 53 ASP D C 1
ATOM 27224 O O . ASP D 1 58 ? 22.224 -15.853 119.921 1.00 41.66 53 ASP D O 1
ATOM 27233 N N . ILE D 1 59 ? 22.865 -17.992 120.263 1.00 45.05 54 ILE D N 1
ATOM 27234 C CA . ILE D 1 59 ? 23.296 -17.738 121.635 1.00 39.65 54 ILE D CA 1
ATOM 27235 C C . ILE D 1 59 ? 24.313 -18.786 122.020 1.00 42.86 54 ILE D C 1
ATOM 27236 O O . ILE D 1 59 ? 24.319 -19.885 121.492 1.00 42.94 54 ILE D O 1
ATOM 27252 N N . VAL D 1 60 ? 25.201 -18.419 122.933 1.00 41.31 55 VAL D N 1
ATOM 27253 C CA . VAL D 1 60 ? 26.216 -19.314 123.462 1.00 39.83 55 VAL D CA 1
ATOM 27254 C C . VAL D 1 60 ? 26.036 -19.440 124.969 1.00 39.42 55 VAL D C 1
ATOM 27255 O O . VAL D 1 60 ? 25.903 -18.420 125.665 1.00 38.31 55 VAL D O 1
ATOM 27268 N N . PHE D 1 61 ? 26.069 -20.702 125.448 1.00 40.48 56 PHE D N 1
ATOM 27269 C CA . PHE D 1 61 ? 26.081 -21.085 126.853 1.00 41.31 56 PHE D CA 1
ATOM 27270 C C . PHE D 1 61 ? 27.492 -21.537 127.192 1.00 38.80 56 PHE D C 1
ATOM 27271 O O . PHE D 1 61 ? 28.011 -22.454 126.565 1.00 37.23 56 PHE D O 1
ATOM 27288 N N . LEU D 1 62 ? 28.097 -20.926 128.200 1.00 38.25 57 LEU D N 1
ATOM 27289 C CA . LEU D 1 62 ? 29.496 -21.185 128.521 1.00 38.11 57 LEU D CA 1
ATOM 27290 C C . LEU D 1 62 ? 29.709 -21.566 129.983 1.00 37.86 57 LEU D C 1
ATOM 27291 O O . LEU D 1 62 ? 29.374 -20.793 130.886 1.00 39.48 57 LEU D O 1
ATOM 27307 N N . ASP D 1 63 ? 30.375 -22.706 130.197 1.00 37.69 58 ASP D N 1
ATOM 27308 C CA . ASP D 1 63 ? 30.914 -23.109 131.486 1.00 40.95 58 ASP D CA 1
ATOM 27309 C C . ASP D 1 63 ? 32.158 -22.283 131.765 1.00 36.31 58 ASP D C 1
ATOM 27310 O O . ASP D 1 63 ? 32.744 -21.692 130.859 1.00 36.36 58 ASP D O 1
ATOM 27319 N N . GLU D 1 64 ? 32.519 -22.162 133.034 1.00 35.44 59 GLU D N 1
ATOM 27320 C CA . GLU D 1 64 ? 33.757 -21.452 133.362 1.00 36.56 59 GLU D CA 1
ATOM 27321 C C . GLU D 1 64 ? 34.968 -22.368 133.545 1.00 36.37 59 GLU D C 1
ATOM 27322 O O . GLU D 1 64 ? 36.003 -22.160 132.920 1.00 41.61 59 GLU D O 1
ATOM 27334 N N . ASN D 1 65 ? 34.845 -23.419 134.335 1.00 42.52 60 ASN D N 1
ATOM 27335 C CA . ASN D 1 65 ? 35.965 -24.293 134.699 1.00 47.57 60 ASN D CA 1
ATOM 27336 C C . ASN D 1 65 ? 35.958 -25.501 133.764 1.00 49.15 60 ASN D C 1
ATOM 27337 O O . ASN D 1 65 ? 35.044 -26.340 133.836 1.00 49.35 60 ASN D O 1
ATOM 27365 N N . PRO D 1 67 ? 38.851 -28.179 131.466 1.00 49.44 62 PRO D N 1
ATOM 27366 C CA . PRO D 1 67 ? 40.188 -28.529 130.957 1.00 52.15 62 PRO D CA 1
ATOM 27367 C C . PRO D 1 67 ? 40.443 -27.816 129.631 1.00 50.66 62 PRO D C 1
ATOM 27368 O O . PRO D 1 67 ? 39.581 -27.792 128.752 1.00 53.33 62 PRO D O 1
ATOM 27379 N N . GLY D 1 68 ? 41.621 -27.213 129.504 1.00 53.30 63 GLY D N 1
ATOM 27380 C CA . GLY D 1 68 ? 41.931 -26.369 128.369 1.00 55.14 63 GLY D CA 1
ATOM 27381 C C . GLY D 1 68 ? 41.868 -24.914 128.787 1.00 50.46 63 GLY D C 1
ATOM 27382 O O . GLY D 1 68 ? 42.206 -24.590 129.930 1.00 50.26 63 GLY D O 1
ATOM 27386 N N . ILE D 1 69 ? 41.452 -24.020 127.896 1.00 48.58 64 ILE D N 1
ATOM 27387 C CA . ILE D 1 69 ? 41.305 -22.631 128.316 1.00 48.21 64 ILE D CA 1
ATOM 27388 C C . ILE D 1 69 ? 40.085 -22.473 129.224 1.00 44.56 64 ILE D C 1
ATOM 27389 O O . ILE D 1 69 ? 39.100 -23.219 129.152 1.00 44.38 64 ILE D O 1
ATOM 27405 N N . GLY D 1 70 ? 40.115 -21.428 130.047 1.00 49.54 65 GLY D N 1
ATOM 27406 C CA . GLY D 1 70 ? 38.962 -21.106 130.888 1.00 46.56 65 GLY D CA 1
ATOM 27407 C C . GLY D 1 70 ? 37.820 -20.493 130.093 1.00 42.27 65 GLY D C 1
ATOM 27408 O O . GLY D 1 70 ? 38.014 -19.882 129.052 1.00 43.60 65 GLY D O 1
ATOM 27412 N N . GLY D 1 71 ? 36.614 -20.627 130.636 1.00 39.02 66 GLY D N 1
ATOM 27413 C CA . GLY D 1 71 ? 35.441 -20.087 129.963 1.00 40.24 66 GLY D CA 1
ATOM 27414 C C . GLY D 1 71 ? 35.510 -18.569 129.861 1.00 41.64 66 GLY D C 1
ATOM 27415 O O . GLY D 1 71 ? 35.013 -17.959 128.900 1.00 40.62 66 GLY D O 1
ATOM 27419 N N . LEU D 1 72 ? 36.225 -17.946 130.786 1.00 38.69 67 LEU D N 1
ATOM 27420 C CA . LEU D 1 72 ? 36.400 -16.502 130.729 1.00 42.84 67 LEU D CA 1
ATOM 27421 C C . LEU D 1 72 ? 37.250 -16.114 129.531 1.00 44.25 67 LEU D C 1
ATOM 27422 O O . LEU D 1 72 ? 37.000 -15.072 128.897 1.00 42.82 67 LEU D O 1
ATOM 27438 N N . ASP D 1 73 ? 38.259 -16.951 129.212 1.00 43.79 68 ASP D N 1
ATOM 27439 C CA . ASP D 1 73 ? 39.095 -16.720 128.032 1.00 47.47 68 ASP D CA 1
ATOM 27440 C C . ASP D 1 73 ? 38.321 -16.979 126.745 1.00 42.80 68 ASP D C 1
ATOM 27441 O O . ASP D 1 73 ? 38.435 -16.213 125.768 1.00 45.79 68 ASP D O 1
ATOM 27450 N N . ALA D 1 74 ? 37.541 -18.064 126.717 1.00 39.78 69 ALA D N 1
ATOM 27451 C CA . ALA D 1 74 ? 36.667 -18.294 125.566 1.00 45.06 69 ALA D CA 1
ATOM 27452 C C . ALA D 1 74 ? 35.696 -17.132 125.358 1.00 47.31 69 ALA D C 1
ATOM 27453 O O . ALA D 1 74 ? 35.344 -16.795 124.209 1.00 44.63 69 ALA D O 1
ATOM 27460 N N . LEU D 1 75 ? 35.184 -16.566 126.466 1.00 43.52 70 LEU D N 1
ATOM 27461 C CA . LEU D 1 75 ? 34.222 -15.468 126.372 1.00 44.40 70 LEU D CA 1
ATOM 27462 C C . LEU D 1 75 ? 34.843 -14.272 125.658 1.00 43.61 70 LEU D C 1
ATOM 27463 O O . LEU D 1 75 ? 34.247 -13.678 124.751 1.00 42.73 70 LEU D O 1
ATOM 27479 N N . GLN D 1 76 ? 36.058 -13.920 126.049 1.00 46.49 71 GLN D N 1
ATOM 27480 C CA . GLN D 1 76 ? 36.717 -12.781 125.426 1.00 54.45 71 GLN D CA 1
ATOM 27481 C C . GLN D 1 76 ? 36.844 -12.977 123.915 1.00 54.68 71 GLN D C 1
ATOM 27482 O O . GLN D 1 76 ? 36.496 -12.085 123.127 1.00 54.00 71 GLN D O 1
ATOM 27496 N N . LYS D 1 77 ? 37.280 -14.168 123.494 1.00 52.44 72 LYS D N 1
ATOM 27497 C CA . LYS D 1 77 ? 37.481 -14.413 122.071 1.00 50.98 72 LYS D CA 1
ATOM 27498 C C . LYS D 1 77 ? 36.143 -14.483 121.345 1.00 46.77 72 LYS D C 1
ATOM 27499 O O . LYS D 1 77 ? 35.990 -13.939 120.251 1.00 45.83 72 LYS D O 1
ATOM 27518 N N . ILE D 1 78 ? 35.127 -15.072 121.964 1.00 46.14 73 ILE D N 1
ATOM 27519 C CA . ILE D 1 78 ? 33.839 -15.161 121.284 1.00 42.67 73 ILE D CA 1
ATOM 27520 C C . ILE D 1 78 ? 33.269 -13.770 121.092 1.00 42.57 73 ILE D C 1
ATOM 27521 O O . ILE D 1 78 ? 32.662 -13.469 120.064 1.00 42.77 73 ILE D O 1
ATOM 27537 N N . LYS D 1 79 ? 33.418 -12.915 122.092 1.00 43.72 74 LYS D N 1
ATOM 27538 C CA . LYS D 1 79 ? 32.952 -11.541 121.963 1.00 46.91 74 LYS D CA 1
ATOM 27539 C C . LYS D 1 79 ? 33.731 -10.778 120.895 1.00 47.83 74 LYS D C 1
ATOM 27540 O O . LYS D 1 79 ? 33.191 -9.865 120.279 1.00 50.14 74 LYS D O 1
ATOM 27559 N N . GLU D 1 80 ? 35.004 -11.089 120.697 1.00 51.20 75 GLU D N 1
ATOM 27560 C CA . GLU D 1 80 ? 35.740 -10.432 119.632 1.00 57.68 75 GLU D CA 1
ATOM 27561 C C . GLU D 1 80 ? 35.144 -10.810 118.282 1.00 58.84 75 GLU D C 1
ATOM 27562 O O . GLU D 1 80 ? 34.984 -9.960 117.397 1.00 58.95 75 GLU D O 1
ATOM 27574 N N . LEU D 1 81 ? 34.765 -12.075 118.128 1.00 51.20 76 LEU D N 1
ATOM 27575 C CA . LEU D 1 81 ? 34.309 -12.572 116.838 1.00 49.57 76 LEU D CA 1
ATOM 27576 C C . LEU D 1 81 ? 32.877 -12.162 116.532 1.00 49.68 76 LEU D C 1
ATOM 27577 O O . LEU D 1 81 ? 32.532 -11.882 115.372 1.00 48.64 76 LEU D O 1
ATOM 27593 N N . LYS D 1 82 ? 32.022 -12.173 117.548 1.00 46.16 77 LYS D N 1
ATOM 27594 C CA . LYS D 1 82 ? 30.576 -12.000 117.382 1.00 45.95 77 LYS D CA 1
ATOM 27595 C C . LYS D 1 82 ? 30.101 -11.149 118.503 1.00 46.47 77 LYS D C 1
ATOM 27596 O O . LYS D 1 82 ? 29.359 -11.605 119.421 1.00 46.19 77 LYS D O 1
ATOM 27615 N N A PRO D 1 83 ? 30.434 -9.846 118.525 0.57 47.89 78 PRO D N 1
ATOM 27616 N N B PRO D 1 83 ? 30.449 -9.851 118.530 0.43 47.73 78 PRO D N 1
ATOM 27617 C CA A PRO D 1 83 ? 30.003 -8.968 119.615 0.57 45.62 78 PRO D CA 1
ATOM 27618 C CA B PRO D 1 83 ? 30.095 -8.984 119.657 0.43 46.01 78 PRO D CA 1
ATOM 27619 C C A PRO D 1 83 ? 28.500 -8.902 119.784 0.57 47.48 78 PRO D C 1
ATOM 27620 C C B PRO D 1 83 ? 28.611 -8.913 119.925 0.43 47.41 78 PRO D C 1
ATOM 27621 O O A PRO D 1 83 ? 28.037 -8.585 120.895 0.57 47.54 78 PRO D O 1
ATOM 27622 O O B PRO D 1 83 ? 28.217 -8.599 121.057 0.43 47.73 78 PRO D O 1
ATOM 27643 N N A TYR D 1 84 ? 27.730 -9.197 118.728 0.57 46.00 79 TYR D N 1
ATOM 27644 N N B TYR D 1 84 ? 27.774 -9.220 118.933 0.43 46.41 79 TYR D N 1
ATOM 27645 C CA A TYR D 1 84 ? 26.276 -9.072 118.765 0.57 47.24 79 TYR D CA 1
ATOM 27646 C CA B TYR D 1 84 ? 26.334 -9.028 119.033 0.43 47.07 79 TYR D CA 1
ATOM 27647 C C A TYR D 1 84 ? 25.576 -10.358 119.237 0.57 47.36 79 TYR D C 1
ATOM 27648 C C B TYR D 1 84 ? 25.591 -10.366 119.142 0.43 47.51 79 TYR D C 1
ATOM 27649 O O A TYR D 1 84 ? 24.347 -10.383 119.362 0.57 47.91 79 TYR D O 1
ATOM 27650 O O B TYR D 1 84 ? 24.377 -10.439 118.936 0.43 48.56 79 TYR D O 1
ATOM 27685 N N . THR D 1 85 ? 26.322 -11.428 119.487 1.00 42.09 80 THR D N 1
ATOM 27686 C CA . THR D 1 85 ? 25.737 -12.696 119.893 1.00 41.38 80 THR D CA 1
ATOM 27687 C C . THR D 1 85 ? 25.719 -12.747 121.414 1.00 38.97 80 THR D C 1
ATOM 27688 O O . THR D 1 85 ? 26.773 -12.539 122.043 1.00 41.81 80 THR D O 1
ATOM 27700 N N . PRO D 1 86 ? 24.574 -12.935 122.054 1.00 39.22 81 PRO D N 1
ATOM 27701 C CA . PRO D 1 86 ? 24.579 -13.019 123.528 1.00 44.14 81 PRO D CA 1
ATOM 27702 C C . PRO D 1 86 ? 25.329 -14.261 124.024 1.00 40.13 81 PRO D C 1
ATOM 27703 O O . PRO D 1 86 ? 25.252 -15.329 123.416 1.00 37.16 81 PRO D O 1
ATOM 27714 N N . VAL D 1 87 ? 26.029 -14.122 125.153 1.00 35.75 82 VAL D N 1
ATOM 27715 C CA . VAL D 1 87 ? 26.718 -15.224 125.833 1.00 38.95 82 VAL D CA 1
ATOM 27716 C C . VAL D 1 87 ? 26.257 -15.287 127.286 1.00 38.43 82 VAL D C 1
ATOM 27717 O O . VAL D 1 87 ? 26.289 -14.288 128.010 1.00 40.68 82 VAL D O 1
ATOM 27730 N N . VAL D 1 88 ? 25.764 -16.450 127.680 1.00 37.03 83 VAL D N 1
ATOM 27731 C CA . VAL D 1 88 ? 25.311 -16.711 129.047 1.00 37.00 83 VAL D CA 1
ATOM 27732 C C . VAL D 1 88 ? 26.285 -17.675 129.724 1.00 40.55 83 VAL D C 1
ATOM 27733 O O . VAL D 1 88 ? 26.556 -18.745 129.183 1.00 38.47 83 VAL D O 1
ATOM 27763 N N . ILE D 1 90 ? 27.164 -20.354 132.541 1.00 33.99 85 ILE D N 1
ATOM 27764 C CA . ILE D 1 90 ? 26.449 -21.323 133.358 1.00 37.52 85 ILE D CA 1
ATOM 27765 C C . ILE D 1 90 ? 27.501 -22.115 134.120 1.00 40.69 85 ILE D C 1
ATOM 27766 O O . ILE D 1 90 ? 28.213 -22.934 133.532 1.00 36.32 85 ILE D O 1
ATOM 27782 N N . THR D 1 91 ? 27.622 -21.850 135.423 1.00 37.76 86 THR D N 1
ATOM 27783 C CA . THR D 1 91 ? 28.819 -22.269 136.132 1.00 37.09 86 THR D CA 1
ATOM 27784 C C . THR D 1 91 ? 28.503 -22.646 137.575 1.00 45.62 86 THR D C 1
ATOM 27785 O O . THR D 1 91 ? 27.573 -22.122 138.186 1.00 40.27 86 THR D O 1
ATOM 27796 N N . LYS D 1 92 ? 29.271 -23.590 138.105 1.00 39.79 87 LYS D N 1
ATOM 27797 C CA . LYS D 1 92 ? 29.185 -23.858 139.518 1.00 46.01 87 LYS D CA 1
ATOM 27798 C C . LYS D 1 92 ? 29.958 -22.839 140.317 1.00 44.10 87 LYS D C 1
ATOM 27799 O O . LYS D 1 92 ? 29.830 -22.862 141.530 1.00 43.71 87 LYS D O 1
ATOM 27818 N N . SER D 1 93 ? 30.720 -21.930 139.704 1.00 35.92 88 SER D N 1
ATOM 27819 C CA . SER D 1 93 ? 31.503 -20.981 140.506 1.00 43.36 88 SER D CA 1
ATOM 27820 C C . SER D 1 93 ? 30.636 -19.881 141.145 1.00 43.34 88 SER D C 1
ATOM 27821 O O . SER D 1 93 ? 29.811 -19.257 140.484 1.00 40.42 88 SER D O 1
ATOM 27829 N N . GLU D 1 94 ? 30.898 -19.581 142.408 1.00 45.30 89 GLU D N 1
ATOM 27830 C CA . GLU D 1 94 ? 30.178 -18.589 143.190 1.00 47.59 89 GLU D CA 1
ATOM 27831 C C . GLU D 1 94 ? 31.127 -17.505 143.667 1.00 45.85 89 GLU D C 1
ATOM 27832 O O . GLU D 1 94 ? 30.764 -16.704 144.528 1.00 48.46 89 GLU D O 1
ATOM 27844 N N . GLU D 1 95 ? 32.321 -17.447 143.105 1.00 44.83 90 GLU D N 1
ATOM 27845 C CA . GLU D 1 95 ? 33.336 -16.514 143.544 1.00 49.14 90 GLU D CA 1
ATOM 27846 C C . GLU D 1 95 ? 33.055 -15.152 142.933 1.00 46.60 90 GLU D C 1
ATOM 27847 O O . GLU D 1 95 ? 32.800 -15.026 141.727 1.00 42.07 90 GLU D O 1
ATOM 27859 N N . GLU D 1 96 ? 33.094 -14.125 143.773 1.00 42.79 91 GLU D N 1
ATOM 27860 C CA . GLU D 1 96 ? 32.802 -12.782 143.284 1.00 47.90 91 GLU D CA 1
ATOM 27861 C C . GLU D 1 96 ? 33.731 -12.354 142.139 1.00 41.50 91 GLU D C 1
ATOM 27862 O O . GLU D 1 96 ? 33.302 -11.652 141.215 1.00 45.40 91 GLU D O 1
ATOM 27874 N N . HIS D 1 97 ? 35.018 -12.707 142.202 1.00 47.53 92 HIS D N 1
ATOM 27875 C CA . HIS D 1 97 ? 35.916 -12.222 141.145 1.00 48.28 92 HIS D CA 1
ATOM 27876 C C . HIS D 1 97 ? 35.599 -12.879 139.810 1.00 44.40 92 HIS D C 1
ATOM 27877 O O . HIS D 1 97 ? 35.829 -12.281 138.759 1.00 42.19 92 HIS D O 1
ATOM 27891 N N . ILE D 1 98 ? 35.050 -14.090 139.824 1.00 43.26 93 ILE D N 1
ATOM 27892 C CA . ILE D 1 98 ? 34.600 -14.712 138.580 1.00 43.14 93 ILE D CA 1
ATOM 27893 C C . ILE D 1 98 ? 33.389 -13.960 138.038 1.00 43.73 93 ILE D C 1
ATOM 27894 O O . ILE D 1 98 ? 33.306 -13.668 136.844 1.00 39.29 93 ILE D O 1
ATOM 27927 N N . THR D 1 100 ? 32.590 -10.854 138.572 1.00 42.80 95 THR D N 1
ATOM 27928 C CA . THR D 1 100 ? 33.047 -9.543 138.112 1.00 43.49 95 THR D CA 1
ATOM 27929 C C . THR D 1 100 ? 33.731 -9.658 136.765 1.00 45.43 95 THR D C 1
ATOM 27930 O O . THR D 1 100 ? 33.497 -8.858 135.858 1.00 46.57 95 THR D O 1
ATOM 27941 N N . GLN D 1 101 ? 34.590 -10.657 136.611 1.00 43.89 96 GLN D N 1
ATOM 27942 C CA . GLN D 1 101 ? 35.246 -10.829 135.323 1.00 44.58 96 GLN D CA 1
ATOM 27943 C C . GLN D 1 101 ? 34.252 -11.209 134.243 1.00 42.18 96 GLN D C 1
ATOM 27944 O O . GLN D 1 101 ? 34.363 -10.752 133.102 1.00 39.85 96 GLN D O 1
ATOM 27958 N N . ALA D 1 102 ? 33.233 -11.991 134.579 1.00 42.33 97 ALA D N 1
ATOM 27959 C CA . ALA D 1 102 ? 32.266 -12.353 133.543 1.00 38.37 97 ALA D CA 1
ATOM 27960 C C . ALA D 1 102 ? 31.435 -11.146 133.117 1.00 40.00 97 ALA D C 1
ATOM 27961 O O . ALA D 1 102 ? 31.183 -10.919 131.911 1.00 41.00 97 ALA D O 1
ATOM 27968 N N . ILE D 1 103 ? 30.988 -10.364 134.105 1.00 39.00 98 ILE D N 1
ATOM 27969 C CA . ILE D 1 103 ? 30.298 -9.113 133.800 1.00 33.80 98 ILE D CA 1
ATOM 27970 C C . ILE D 1 103 ? 31.184 -8.211 132.947 1.00 40.12 98 ILE D C 1
ATOM 27971 O O . ILE D 1 103 ? 30.731 -7.595 131.965 1.00 36.67 98 ILE D O 1
ATOM 27987 N N . GLY D 1 104 ? 32.444 -8.076 133.347 1.00 44.70 99 GLY D N 1
ATOM 27988 C CA . GLY D 1 104 ? 33.352 -7.238 132.601 1.00 48.12 99 GLY D CA 1
ATOM 27989 C C . GLY D 1 104 ? 33.613 -7.706 131.174 1.00 50.84 99 GLY D C 1
ATOM 27990 O O . GLY D 1 104 ? 33.856 -6.883 130.289 1.00 49.82 99 GLY D O 1
ATOM 27994 N N . GLY D 1 105 ? 33.525 -9.013 130.921 1.00 43.14 100 GLY D N 1
ATOM 27995 C CA . GLY D 1 105 ? 33.618 -9.635 129.599 1.00 41.70 100 GLY D CA 1
ATOM 27996 C C . GLY D 1 105 ? 32.340 -9.575 128.796 1.00 40.71 100 GLY D C 1
ATOM 27997 O O . GLY D 1 105 ? 32.262 -10.196 127.733 1.00 41.66 100 GLY D O 1
ATOM 28001 N N . LYS D 1 106 ? 31.324 -8.833 129.280 1.00 42.59 101 LYS D N 1
ATOM 28002 C CA . LYS D 1 106 ? 30.045 -8.604 128.576 1.00 38.40 101 LYS D CA 1
ATOM 28003 C C . LYS D 1 106 ? 29.148 -9.847 128.460 1.00 41.46 101 LYS D C 1
ATOM 28004 O O . LYS D 1 106 ? 28.389 -9.997 127.493 1.00 44.91 101 LYS D O 1
ATOM 28023 N N . ILE D 1 107 ? 29.113 -10.706 129.485 1.00 41.11 102 ILE D N 1
ATOM 28024 C CA . ILE D 1 107 ? 28.103 -11.770 129.436 1.00 40.91 102 ILE D CA 1
ATOM 28025 C C . ILE D 1 107 ? 26.715 -11.097 129.504 1.00 41.77 102 ILE D C 1
ATOM 28026 O O . ILE D 1 107 ? 26.554 -9.996 130.041 1.00 42.91 102 ILE D O 1
ATOM 28042 N N . ALA D 1 108 ? 25.701 -11.743 128.910 1.00 37.83 103 ALA D N 1
ATOM 28043 C CA . ALA D 1 108 ? 24.322 -11.294 129.004 1.00 38.91 103 ALA D CA 1
ATOM 28044 C C . ALA D 1 108 ? 23.677 -11.770 130.306 1.00 37.92 103 ALA D C 1
ATOM 28045 O O . ALA D 1 108 ? 22.837 -11.062 130.874 1.00 39.51 103 ALA D O 1
ATOM 28052 N N . ASP D 1 109 ? 24.075 -12.953 130.791 1.00 41.29 104 ASP D N 1
ATOM 28053 C CA . ASP D 1 109 ? 23.431 -13.631 131.914 1.00 38.50 104 ASP D CA 1
ATOM 28054 C C . ASP D 1 109 ? 24.487 -14.522 132.563 1.00 39.34 104 ASP D C 1
ATOM 28055 O O . ASP D 1 109 ? 25.430 -14.966 131.914 1.00 38.19 104 ASP D O 1
ATOM 28064 N N . TYR D 1 110 ? 24.319 -14.798 133.851 1.00 33.81 105 TYR D N 1
ATOM 28065 C CA . TYR D 1 110 ? 25.252 -15.605 134.622 1.00 36.70 105 TYR D CA 1
ATOM 28066 C C . TYR D 1 110 ? 24.405 -16.444 135.559 1.00 40.48 105 TYR D C 1
ATOM 28067 O O . TYR D 1 110 ? 23.712 -15.904 136.432 1.00 40.19 105 TYR D O 1
ATOM 28085 N N . LEU D 1 111 ? 24.386 -17.751 135.322 1.00 34.98 106 LEU D N 1
ATOM 28086 C CA . LEU D 1 111 ? 23.520 -18.644 136.068 1.00 36.95 106 LEU D CA 1
ATOM 28087 C C . LEU D 1 111 ? 24.351 -19.629 136.864 1.00 40.18 106 LEU D C 1
ATOM 28088 O O . LEU D 1 111 ? 25.170 -20.355 136.282 1.00 41.28 106 LEU D O 1
ATOM 28104 N N . ILE D 1 112 ? 24.081 -19.709 138.173 1.00 39.77 107 ILE D N 1
ATOM 28105 C CA . ILE D 1 112 ? 24.853 -20.587 139.042 1.00 41.31 107 ILE D CA 1
ATOM 28106 C C . ILE D 1 112 ? 24.211 -21.973 139.108 1.00 43.26 107 ILE D C 1
ATOM 28107 O O . ILE D 1 112 ? 23.031 -22.097 139.444 1.00 43.27 107 ILE D O 1
ATOM 28123 N N . LYS D 1 113 ? 25.000 -23.017 138.811 1.00 39.31 108 LYS D N 1
ATOM 28124 C CA . LYS D 1 113 ? 24.519 -24.381 138.908 1.00 34.33 108 LYS D CA 1
ATOM 28125 C C . LYS D 1 113 ? 24.198 -24.721 140.372 1.00 43.42 108 LYS D C 1
ATOM 28126 O O . LYS D 1 113 ? 24.843 -24.219 141.309 1.00 42.32 108 LYS D O 1
ATOM 28145 N N . PRO D 1 114 ? 23.204 -25.597 140.610 1.00 42.26 109 PRO D N 1
ATOM 28146 C CA . PRO D 1 114 ? 22.339 -26.282 139.627 1.00 43.52 109 PRO D CA 1
ATOM 28147 C C . PRO D 1 114 ? 21.283 -25.352 139.106 1.00 45.61 109 PRO D C 1
ATOM 28148 O O . PRO D 1 114 ? 20.762 -24.533 139.887 1.00 50.63 109 PRO D O 1
ATOM 28159 N N . VAL D 1 115 ? 20.966 -25.433 137.819 1.00 44.60 110 VAL D N 1
ATOM 28160 C CA . VAL D 1 115 ? 20.092 -24.454 137.174 1.00 50.47 110 VAL D CA 1
ATOM 28161 C C . VAL D 1 115 ? 18.728 -25.086 136.948 1.00 49.53 110 VAL D C 1
ATOM 28162 O O . VAL D 1 115 ? 18.638 -26.205 136.433 1.00 45.09 110 VAL D O 1
ATOM 28175 N N . ASN D 1 116 ? 17.684 -24.369 137.333 1.00 48.91 111 ASN D N 1
ATOM 28176 C CA . ASN D 1 116 ? 16.327 -24.685 136.922 1.00 49.18 111 ASN D CA 1
ATOM 28177 C C . ASN D 1 116 ? 16.209 -24.584 135.411 1.00 54.60 111 ASN D C 1
ATOM 28178 O O . ASN D 1 116 ? 16.589 -23.549 134.837 1.00 52.14 111 ASN D O 1
ATOM 28189 N N . PRO D 1 117 ? 15.746 -25.636 134.728 1.00 54.76 112 PRO D N 1
ATOM 28190 C CA . PRO D 1 117 ? 15.641 -25.542 133.257 1.00 50.62 112 PRO D CA 1
ATOM 28191 C C . PRO D 1 117 ? 14.785 -24.364 132.782 1.00 44.84 112 PRO D C 1
ATOM 28192 O O . PRO D 1 117 ? 15.050 -23.792 131.714 1.00 43.79 112 PRO D O 1
ATOM 28203 N N . ASN D 1 118 ? 13.786 -23.964 133.565 1.00 45.89 113 ASN D N 1
ATOM 28204 C CA . ASN D 1 118 ? 12.915 -22.863 133.183 1.00 46.69 113 ASN D CA 1
ATOM 28205 C C . ASN D 1 118 ? 13.669 -21.561 133.253 1.00 43.85 113 ASN D C 1
ATOM 28206 O O . ASN D 1 118 ? 13.299 -20.604 132.562 1.00 44.99 113 ASN D O 1
ATOM 28217 N N . GLN D 1 119 ? 14.683 -21.494 134.134 1.00 43.05 114 GLN D N 1
ATOM 28218 C CA . GLN D 1 119 ? 15.579 -20.346 134.169 1.00 44.25 114 GLN D CA 1
ATOM 28219 C C . GLN D 1 119 ? 16.374 -20.265 132.879 1.00 46.57 114 GLN D C 1
ATOM 28220 O O . GLN D 1 119 ? 16.652 -19.156 132.391 1.00 41.50 114 GLN D O 1
ATOM 28234 N N . LEU D 1 120 ? 16.711 -21.422 132.277 1.00 41.29 115 LEU D N 1
ATOM 28235 C CA . LEU D 1 120 ? 17.335 -21.387 130.943 1.00 45.45 115 LEU D CA 1
ATOM 28236 C C . LEU D 1 120 ? 16.384 -20.790 129.915 1.00 44.40 115 LEU D C 1
ATOM 28237 O O . LEU D 1 120 ? 16.791 -20.009 129.040 1.00 44.47 115 LEU D O 1
ATOM 28253 N N . LEU D 1 121 ? 15.116 -21.202 129.982 1.00 44.65 116 LEU D N 1
ATOM 28254 C CA . LEU D 1 121 ? 14.122 -20.707 129.046 1.00 46.77 116 LEU D CA 1
ATOM 28255 C C . LEU D 1 121 ? 13.944 -19.211 129.202 1.00 44.53 116 LEU D C 1
ATOM 28256 O O . LEU D 1 121 ? 13.816 -18.481 128.218 1.00 43.59 116 LEU D O 1
ATOM 28272 N N . LEU D 1 122 ? 13.861 -18.740 130.447 1.00 49.78 117 LEU D N 1
ATOM 28273 C CA . LEU D 1 122 ? 13.734 -17.307 130.662 1.00 50.77 117 LEU D CA 1
ATOM 28274 C C . LEU D 1 122 ? 14.883 -16.595 129.965 1.00 48.56 117 LEU D C 1
ATOM 28275 O O . LEU D 1 122 ? 14.673 -15.632 129.208 1.00 50.69 117 LEU D O 1
ATOM 28291 N N A SER D 1 123 ? 16.105 -17.102 130.160 0.57 42.51 118 SER D N 1
ATOM 28292 N N B SER D 1 123 ? 16.112 -17.082 130.175 0.43 42.57 118 SER D N 1
ATOM 28293 C CA A SER D 1 123 ? 17.287 -16.458 129.600 0.57 41.73 118 SER D CA 1
ATOM 28294 C CA B SER D 1 123 ? 17.272 -16.419 129.590 0.43 41.77 118 SER D CA 1
ATOM 28295 C C A SER D 1 123 ? 17.275 -16.475 128.083 0.57 42.75 118 SER D C 1
ATOM 28296 C C B SER D 1 123 ? 17.221 -16.438 128.073 0.43 42.81 118 SER D C 1
ATOM 28297 O O A SER D 1 123 ? 17.751 -15.525 127.444 0.57 42.76 118 SER D O 1
ATOM 28298 O O B SER D 1 123 ? 17.633 -15.464 127.424 0.43 42.45 118 SER D O 1
ATOM 28313 N N . LEU D 1 124 ? 16.714 -17.524 127.487 1.00 40.57 119 LEU D N 1
ATOM 28314 C CA . LEU D 1 124 ? 16.622 -17.576 126.030 1.00 40.87 119 LEU D CA 1
ATOM 28315 C C . LEU D 1 124 ? 15.585 -16.593 125.479 1.00 41.23 119 LEU D C 1
ATOM 28316 O O . LEU D 1 124 ? 15.810 -15.954 124.434 1.00 41.91 119 LEU D O 1
ATOM 28333 N N . LYS D 1 125 ? 14.434 -16.473 126.150 1.00 45.62 120 LYS D N 1
ATOM 28334 C CA . LYS D 1 125 ? 13.432 -15.506 125.700 1.00 49.40 120 LYS D CA 1
ATOM 28335 C C . LYS D 1 125 ? 13.969 -14.088 125.832 1.00 47.64 120 LYS D C 1
ATOM 28336 O O . LYS D 1 125 ? 13.822 -13.252 124.930 1.00 48.67 120 LYS D O 1
ATOM 28355 N N . LYS D 1 126 ? 14.569 -13.805 126.985 1.00 45.38 121 LYS D N 1
ATOM 28356 C CA . LYS D 1 126 ? 14.996 -12.464 127.289 1.00 47.51 121 LYS D CA 1
ATOM 28357 C C . LYS D 1 126 ? 16.107 -12.008 126.366 1.00 44.33 121 LYS D C 1
ATOM 28358 O O . LYS D 1 126 ? 16.188 -10.821 126.038 1.00 42.25 121 LYS D O 1
ATOM 28377 N N . ASN D 1 127 ? 16.973 -12.909 125.939 1.00 45.72 122 ASN D N 1
ATOM 28378 C CA . ASN D 1 127 ? 18.124 -12.506 125.153 1.00 43.49 122 ASN D CA 1
ATOM 28379 C C . ASN D 1 127 ? 17.958 -12.726 123.649 1.00 42.61 122 ASN D C 1
ATOM 28380 O O . ASN D 1 127 ? 18.793 -12.252 122.871 1.00 44.12 122 ASN D O 1
ATOM 28391 N N . LEU D 1 128 ? 16.903 -13.389 123.207 1.00 43.54 123 LEU D N 1
ATOM 28392 C CA . LEU D 1 128 ? 16.698 -13.553 121.780 1.00 44.12 123 LEU D CA 1
ATOM 28393 C C . LEU D 1 128 ? 15.401 -12.957 121.255 1.00 50.10 123 LEU D C 1
ATOM 28394 O O . LEU D 1 128 ? 15.259 -12.863 120.035 1.00 54.00 123 LEU D O 1
ATOM 28410 N N . GLN D 1 129 ? 14.441 -12.606 122.111 1.00 58.18 124 GLN D N 1
ATOM 28411 C CA . GLN D 1 129 ? 13.141 -12.129 121.647 1.00 58.78 124 GLN D CA 1
ATOM 28412 C C . GLN D 1 129 ? 12.679 -10.890 122.433 1.00 57.07 124 GLN D C 1
ATOM 28413 O O . GLN D 1 129 ? 11.517 -10.491 122.320 1.00 52.98 124 GLN D O 1
ATOM 28427 N N . GLN D 1 130 ? 13.547 -10.291 123.247 1.00 55.77 125 GLN D N 1
ATOM 28428 C CA . GLN D 1 130 ? 13.130 -9.194 124.111 1.00 57.79 125 GLN D CA 1
ATOM 28429 C C . GLN D 1 130 ? 12.524 -8.051 123.302 1.00 55.60 125 GLN D C 1
ATOM 28430 O O . GLN D 1 130 ? 11.488 -7.510 123.688 1.00 47.44 125 GLN D O 1
ATOM 28444 N N . HIS D 1 131 ? 13.104 -7.714 122.144 1.00 61.24 126 HIS D N 1
ATOM 28445 C CA . HIS D 1 131 ? 12.553 -6.608 121.356 1.00 66.98 126 HIS D CA 1
ATOM 28446 C C . HIS D 1 131 ? 11.119 -6.910 120.920 1.00 63.77 126 HIS D C 1
ATOM 28447 O O . HIS D 1 131 ? 10.213 -6.090 121.116 1.00 58.69 126 HIS D O 1
ATOM 28461 N N . SER D 1 132 ? 10.887 -8.089 120.333 1.00 56.75 127 SER D N 1
ATOM 28462 C CA . SER D 1 132 ? 9.536 -8.406 119.883 1.00 55.24 127 SER D CA 1
ATOM 28463 C C . SER D 1 132 ? 8.565 -8.466 121.065 1.00 56.80 127 SER D C 1
ATOM 28464 O O . SER D 1 132 ? 7.386 -8.098 120.940 1.00 49.68 127 SER D O 1
ATOM 28472 N N . ILE D 1 133 ? 9.020 -9.002 122.195 1.00 54.31 128 ILE D N 1
ATOM 28473 C CA . ILE D 1 133 ? 8.152 -9.114 123.357 1.00 50.00 128 ILE D CA 1
ATOM 28474 C C . ILE D 1 133 ? 7.746 -7.737 123.871 1.00 48.69 128 ILE D C 1
ATOM 28475 O O . ILE D 1 133 ? 6.587 -7.513 124.239 1.00 47.93 128 ILE D O 1
ATOM 28491 N N . ILE D 1 134 ? 8.708 -6.822 123.979 1.00 52.68 129 ILE D N 1
ATOM 28492 C CA . ILE D 1 134 ? 8.416 -5.461 124.444 1.00 57.67 129 ILE D CA 1
ATOM 28493 C C . ILE D 1 134 ? 7.483 -4.731 123.474 1.00 49.55 129 ILE D C 1
ATOM 28494 O O . ILE D 1 134 ? 6.519 -4.091 123.879 1.00 49.79 129 ILE D O 1
ATOM 28510 N N . SER D 1 135 ? 7.748 -4.783 122.185 1.00 53.75 130 SER D N 1
ATOM 28511 C CA . SER D 1 135 ? 6.817 -4.172 121.240 1.00 57.79 130 SER D CA 1
ATOM 28512 C C . SER D 1 135 ? 5.391 -4.650 121.457 1.00 57.56 130 SER D C 1
ATOM 28513 O O . SER D 1 135 ? 4.466 -3.838 121.528 1.00 55.53 130 SER D O 1
ATOM 28521 N N . GLU D 1 136 ? 5.182 -5.963 121.540 1.00 52.56 131 GLU D N 1
ATOM 28522 C CA . GLU D 1 136 ? 3.823 -6.458 121.699 1.00 57.07 131 GLU D CA 1
ATOM 28523 C C . GLU D 1 136 ? 3.248 -5.988 123.037 1.00 54.43 131 GLU D C 1
ATOM 28524 O O . GLU D 1 136 ? 2.054 -5.674 123.146 1.00 54.04 131 GLU D O 1
ATOM 28536 N N . THR D 1 137 ? 4.072 -5.968 124.085 1.00 58.18 132 THR D N 1
ATOM 28537 C CA . THR D 1 137 ? 3.549 -5.592 125.394 1.00 58.13 132 THR D CA 1
ATOM 28538 C C . THR D 1 137 ? 3.231 -4.101 125.441 1.00 53.74 132 THR D C 1
ATOM 28539 O O . THR D 1 137 ? 2.224 -3.699 126.029 1.00 52.86 132 THR D O 1
ATOM 28550 N N . THR D 1 138 ? 4.076 -3.270 124.821 1.00 56.14 133 THR D N 1
ATOM 28551 C CA . THR D 1 138 ? 3.829 -1.825 124.774 1.00 55.56 133 THR D CA 1
ATOM 28552 C C . THR D 1 138 ? 2.536 -1.493 124.029 1.00 54.17 133 THR D C 1
ATOM 28553 O O . THR D 1 138 ? 1.717 -0.673 124.482 1.00 48.87 133 THR D O 1
ATOM 28564 N N . ASN D 1 139 ? 2.344 -2.101 122.868 1.00 59.13 134 ASN D N 1
ATOM 28565 C CA . ASN D 1 139 ? 1.104 -1.894 122.133 1.00 61.86 134 ASN D CA 1
ATOM 28566 C C . ASN D 1 139 ? -0.088 -2.243 123.013 1.00 63.00 134 ASN D C 1
ATOM 28567 O O . ASN D 1 139 ? -1.035 -1.455 123.149 1.00 60.14 134 ASN D O 1
ATOM 28578 N N . THR D 1 140 ? -0.032 -3.412 123.654 1.00 58.36 135 THR D N 1
ATOM 28579 C CA . THR D 1 140 ? -1.132 -3.835 124.502 1.00 57.38 135 THR D CA 1
ATOM 28580 C C . THR D 1 140 ? -1.372 -2.835 125.625 1.00 52.50 135 THR D C 1
ATOM 28581 O O . THR D 1 140 ? -2.509 -2.417 125.872 1.00 50.14 135 THR D O 1
ATOM 28592 N N . ASN D 1 141 ? -0.315 -2.464 126.346 1.00 49.85 136 ASN D N 1
ATOM 28593 C CA . ASN D 1 141 ? -0.509 -1.607 127.513 1.00 50.99 136 ASN D CA 1
ATOM 28594 C C . ASN D 1 141 ? -0.981 -0.214 127.134 1.00 54.95 136 ASN D C 1
ATOM 28595 O O . ASN D 1 141 ? -1.759 0.390 127.881 1.00 55.62 136 ASN D O 1
ATOM 28606 N N . TYR D 1 142 ? -0.550 0.308 125.981 1.00 54.32 137 TYR D N 1
ATOM 28607 C CA . TYR D 1 142 ? -1.015 1.631 125.582 1.00 56.77 137 TYR D CA 1
ATOM 28608 C C . TYR D 1 142 ? -2.546 1.658 125.478 1.00 55.22 137 TYR D C 1
ATOM 28609 O O . TYR D 1 142 ? -3.219 2.535 126.047 1.00 53.83 137 TYR D O 1
ATOM 28627 N N . ARG D 1 143 ? -3.122 0.724 124.722 1.00 66.13 138 ARG D N 1
ATOM 28628 C CA . ARG D 1 143 ? -4.577 0.730 124.563 1.00 71.95 138 ARG D CA 1
ATOM 28629 C C . ARG D 1 143 ? -5.313 0.566 125.902 1.00 76.40 138 ARG D C 1
ATOM 28630 O O . ARG D 1 143 ? -6.384 1.158 126.102 1.00 75.25 138 ARG D O 1
ATOM 28651 N N A GLN D 1 144 ? -4.790 -0.258 126.811 0.55 79.58 139 GLN D N 1
ATOM 28652 N N B GLN D 1 144 ? -4.711 -0.144 126.862 0.45 79.50 139 GLN D N 1
ATOM 28653 C CA A GLN D 1 144 ? -5.406 -0.330 128.133 0.55 83.76 139 GLN D CA 1
ATOM 28654 C CA B GLN D 1 144 ? -5.405 -0.413 128.123 0.45 83.80 139 GLN D CA 1
ATOM 28655 C C A GLN D 1 144 ? -5.267 0.987 128.884 0.55 82.82 139 GLN D C 1
ATOM 28656 C C B GLN D 1 144 ? -5.498 0.814 129.027 0.45 83.37 139 GLN D C 1
ATOM 28657 O O A GLN D 1 144 ? -5.991 1.208 129.864 0.55 83.62 139 GLN D O 1
ATOM 28658 O O B GLN D 1 144 ? -6.475 0.951 129.776 0.45 81.60 139 GLN D O 1
ATOM 28685 N N A GLU D 1 145 ? -4.378 1.875 128.418 0.55 84.92 140 GLU D N 1
ATOM 28686 N N B GLU D 1 145 ? -4.490 1.694 129.019 0.45 84.96 140 GLU D N 1
ATOM 28687 C CA A GLU D 1 145 ? -4.244 3.232 128.940 0.55 86.41 140 GLU D CA 1
ATOM 28688 C CA B GLU D 1 145 ? -4.540 2.858 129.905 0.45 86.75 140 GLU D CA 1
ATOM 28689 C C A GLU D 1 145 ? -4.452 4.301 127.858 0.55 88.96 140 GLU D C 1
ATOM 28690 C C B GLU D 1 145 ? -5.773 3.715 129.649 0.45 91.10 140 GLU D C 1
ATOM 28691 O O A GLU D 1 145 ? -4.233 5.489 128.122 0.55 87.67 140 GLU D O 1
ATOM 28692 O O B GLU D 1 145 ? -6.186 4.482 130.527 0.45 92.39 140 GLU D O 1
ATOM 28715 N N A PHE D 1 146 ? -4.840 3.915 126.634 0.55 86.30 141 PHE D N 1
ATOM 28716 N N B PHE D 1 146 ? -6.379 3.577 128.474 0.45 100.47 141 PHE D N 1
ATOM 28717 C CA A PHE D 1 146 ? -5.415 4.877 125.689 0.55 85.35 141 PHE D CA 1
ATOM 28718 C CA B PHE D 1 146 ? -7.614 4.279 128.163 0.45 109.02 141 PHE D CA 1
ATOM 28719 C C A PHE D 1 146 ? -6.702 5.459 126.249 0.55 92.36 141 PHE D C 1
ATOM 28720 C C B PHE D 1 146 ? -8.757 3.867 129.062 0.45 112.97 141 PHE D C 1
ATOM 28721 O O A PHE D 1 146 ? -7.012 6.629 126.001 0.55 90.16 141 PHE D O 1
ATOM 28722 O O B PHE D 1 146 ? -9.514 4.717 129.539 0.45 116.42 141 PHE D O 1
ATOM 28755 N N A VAL D 1 147 ? -7.449 4.648 127.011 0.55 100.20 142 VAL D N 1
ATOM 28756 N N B VAL D 1 147 ? -8.904 2.565 129.300 0.45 104.05 142 VAL D N 1
ATOM 28757 C CA A VAL D 1 147 ? -8.678 5.091 127.666 0.55 107.96 142 VAL D CA 1
ATOM 28758 C CA B VAL D 1 147 ? -9.984 2.100 130.157 0.45 80.36 142 VAL D CA 1
ATOM 28759 C C A VAL D 1 147 ? -8.392 6.268 128.585 0.55 110.50 142 VAL D C 1
ATOM 28760 C C B VAL D 1 147 ? -9.924 2.809 131.509 0.45 73.53 142 VAL D C 1
ATOM 28761 O O A VAL D 1 147 ? -8.957 7.358 128.434 0.55 121.24 142 VAL D O 1
ATOM 28762 O O B VAL D 1 147 ? -10.957 3.123 132.110 0.45 72.66 142 VAL D O 1
ATOM 28787 N N A GLN D 1 148 ? -7.518 6.054 129.570 0.55 109.15 143 GLN D N 1
ATOM 28788 N N B GLN D 1 148 ? -8.719 3.076 132.002 0.45 75.16 143 GLN D N 1
ATOM 28789 C CA A GLN D 1 148 ? -7.247 7.084 130.566 0.55 112.38 143 GLN D CA 1
ATOM 28790 C CA B GLN D 1 148 ? -8.518 3.826 133.242 0.45 84.21 143 GLN D CA 1
ATOM 28791 C C A GLN D 1 148 ? -6.822 8.388 129.902 0.55 115.53 143 GLN D C 1
ATOM 28792 C C B GLN D 1 148 ? -8.277 5.310 132.943 0.45 107.47 143 GLN D C 1
ATOM 28793 O O A GLN D 1 148 ? -7.364 9.456 130.203 0.55 111.41 143 GLN D O 1
ATOM 28794 O O B GLN D 1 148 ? -7.280 5.911 133.336 0.45 88.57 143 GLN D O 1
ATOM 28821 N N A LEU D 1 149 ? -5.857 8.319 128.983 0.55 94.72 144 LEU D N 1
ATOM 28822 N N B LEU D 1 149 ? -9.245 5.897 132.252 0.45 129.55 144 LEU D N 1
ATOM 28823 C CA A LEU D 1 149 ? -5.381 9.533 128.330 0.55 84.88 144 LEU D CA 1
ATOM 28824 C CA B LEU D 1 149 ? -9.189 7.291 131.789 0.45 111.22 144 LEU D CA 1
ATOM 28825 C C A LEU D 1 149 ? -6.508 10.256 127.598 0.55 91.33 144 LEU D C 1
ATOM 28826 C C B LEU D 1 149 ? -7.819 7.630 131.207 0.45 113.94 144 LEU D C 1
ATOM 28827 O O A LEU D 1 149 ? -6.485 11.485 127.480 0.55 83.00 144 LEU D O 1
ATOM 28828 O O B LEU D 1 149 ? -7.136 8.549 131.658 0.45 118.97 144 LEU D O 1
ATOM 28859 N N A GLY D 1 150 ? -7.510 9.524 127.112 0.55 84.81 145 GLY D N 1
ATOM 28860 N N B GLY D 1 150 ? -7.419 6.872 130.185 0.45 109.00 145 GLY D N 1
ATOM 28861 C CA A GLY D 1 150 ? -8.657 10.182 126.507 0.55 89.66 145 GLY D CA 1
ATOM 28862 C CA B GLY D 1 150 ? -6.169 7.173 129.506 0.45 104.57 145 GLY D CA 1
ATOM 28863 C C A GLY D 1 150 ? -9.527 10.895 127.524 0.55 88.40 145 GLY D C 1
ATOM 28864 C C B GLY D 1 150 ? -6.239 8.431 128.666 0.45 94.32 145 GLY D C 1
ATOM 28865 O O A GLY D 1 150 ? -9.999 12.009 127.282 0.55 88.10 145 GLY D O 1
ATOM 28866 O O B GLY D 1 150 ? -5.214 9.085 128.432 0.45 82.87 145 GLY D O 1
ATOM 28873 N N A THR D 1 151 ? -9.740 10.270 128.680 0.55 86.24 146 THR D N 1
ATOM 28874 N N B THR D 1 151 ? -7.433 8.767 128.175 0.45 100.91 146 THR D N 1
ATOM 28875 C CA A THR D 1 151 ? -10.532 10.900 129.729 0.55 86.71 146 THR D CA 1
ATOM 28876 C CA B THR D 1 151 ? -7.673 10.043 127.513 0.45 87.99 146 THR D CA 1
ATOM 28877 C C A THR D 1 151 ? -9.704 11.876 130.558 0.55 82.36 146 THR D C 1
ATOM 28878 C C B THR D 1 151 ? -7.124 11.163 128.378 0.45 83.52 146 THR D C 1
ATOM 28879 O O A THR D 1 151 ? -10.267 12.793 131.165 0.55 79.07 146 THR D O 1
ATOM 28880 O O B THR D 1 151 ? -6.123 11.799 128.019 0.45 78.26 146 THR D O 1
ATOM 28901 N N A GLN D 1 152 ? -8.382 11.674 130.633 0.55 84.83 147 GLN D N 1
ATOM 28902 N N B GLN D 1 152 ? -7.770 11.408 129.523 0.45 87.43 147 GLN D N 1
ATOM 28903 C CA A GLN D 1 152 ? -7.514 12.631 131.316 0.55 81.85 147 GLN D CA 1
ATOM 28904 C CA B GLN D 1 152 ? -7.273 12.306 130.559 0.45 83.88 147 GLN D CA 1
ATOM 28905 C C A GLN D 1 152 ? -7.543 13.986 130.617 0.55 80.83 147 GLN D C 1
ATOM 28906 C C B GLN D 1 152 ? -7.354 13.761 130.130 0.45 80.24 147 GLN D C 1
ATOM 28907 O O A GLN D 1 152 ? -7.310 15.023 131.252 0.55 71.38 147 GLN D O 1
ATOM 28908 O O B GLN D 1 152 ? -6.980 14.653 130.915 0.45 76.75 147 GLN D O 1
ATOM 28969 N N . SER D 1 154 ? -10.314 15.047 129.151 1.00 109.77 149 SER D N 1
ATOM 28970 C CA . SER D 1 154 ? -11.680 15.497 129.343 1.00 118.74 149 SER D CA 1
ATOM 28971 C C . SER D 1 154 ? -11.748 16.499 130.485 1.00 120.56 149 SER D C 1
ATOM 28972 O O . SER D 1 154 ? -11.014 16.395 131.474 1.00 122.63 149 SER D O 1
ATOM 28981 N N . GLY D 1 155 ? -12.642 17.464 130.345 1.00 119.54 150 GLY D N 1
ATOM 28982 C CA . GLY D 1 155 ? -12.883 18.445 131.380 1.00 116.91 150 GLY D CA 1
ATOM 28983 C C . GLY D 1 155 ? -12.184 19.757 131.099 1.00 109.70 150 GLY D C 1
ATOM 28984 O O . GLY D 1 155 ? -11.655 20.007 130.015 1.00 108.95 150 GLY D O 1
ATOM 28988 N N . LYS D 1 156 ? -12.216 20.628 132.098 1.00 100.93 151 LYS D N 1
ATOM 28989 C CA . LYS D 1 156 ? -11.362 21.806 132.132 1.00 98.37 151 LYS D CA 1
ATOM 28990 C C . LYS D 1 156 ? -10.184 21.400 133.002 1.00 84.92 151 LYS D C 1
ATOM 28991 O O . LYS D 1 156 ? -10.304 21.285 134.230 1.00 84.74 151 LYS D O 1
ATOM 29010 N N . LEU D 1 157 ? -9.056 21.153 132.357 1.00 66.28 152 LEU D N 1
ATOM 29011 C CA . LEU D 1 157 ? -7.870 20.753 133.083 1.00 57.49 152 LEU D CA 1
ATOM 29012 C C . LEU D 1 157 ? -7.302 21.962 133.797 1.00 49.28 152 LEU D C 1
ATOM 29013 O O . LEU D 1 157 ? -7.196 23.043 133.227 1.00 50.54 152 LEU D O 1
ATOM 29029 N N . SER D 1 158 ? -6.871 21.753 135.025 1.00 52.81 153 SER D N 1
ATOM 29030 C CA . SER D 1 158 ? -5.969 22.681 135.673 1.00 52.33 153 SER D CA 1
ATOM 29031 C C . SER D 1 158 ? -4.561 22.604 135.065 1.00 46.04 153 SER D C 1
ATOM 29032 O O . SER D 1 158 ? -4.198 21.682 134.311 1.00 42.73 153 SER D O 1
ATOM 29040 N N . PHE D 1 159 ? -3.735 23.568 135.459 1.00 43.55 154 PHE D N 1
ATOM 29041 C CA . PHE D 1 159 ? -2.369 23.573 134.968 1.00 48.38 154 PHE D CA 1
ATOM 29042 C C . PHE D 1 159 ? -1.651 22.306 135.427 1.00 48.45 154 PHE D C 1
ATOM 29043 O O . PHE D 1 159 ? -0.908 21.677 134.656 1.00 44.30 154 PHE D O 1
ATOM 29060 N N A GLU D 1 160 ? -1.856 21.914 136.689 0.49 46.54 155 GLU D N 1
ATOM 29061 N N B GLU D 1 160 ? -1.873 21.914 136.681 0.51 46.50 155 GLU D N 1
ATOM 29062 C CA A GLU D 1 160 ? -1.218 20.697 137.183 0.49 47.08 155 GLU D CA 1
ATOM 29063 C CA B GLU D 1 160 ? -1.247 20.709 137.207 0.51 47.11 155 GLU D CA 1
ATOM 29064 C C A GLU D 1 160 ? -1.653 19.482 136.374 0.49 48.70 155 GLU D C 1
ATOM 29065 C C B GLU D 1 160 ? -1.669 19.476 136.417 0.51 48.64 155 GLU D C 1
ATOM 29066 O O A GLU D 1 160 ? -0.835 18.603 136.067 0.49 47.44 155 GLU D O 1
ATOM 29067 O O B GLU D 1 160 ? -0.848 18.590 136.146 0.51 47.55 155 GLU D O 1
ATOM 29090 N N . GLU D 1 161 ? -2.933 19.426 135.993 1.00 39.93 156 GLU D N 1
ATOM 29091 C CA . GLU D 1 161 ? -3.395 18.316 135.166 1.00 43.73 156 GLU D CA 1
ATOM 29092 C C . GLU D 1 161 ? -2.839 18.371 133.738 1.00 41.39 156 GLU D C 1
ATOM 29093 O O . GLU D 1 161 ? -2.643 17.315 133.114 1.00 38.47 156 GLU D O 1
ATOM 29106 N N . TRP D 1 162 ? -2.614 19.586 133.205 1.00 41.03 157 TRP D N 1
ATOM 29107 C CA . TRP D 1 162 ? -1.980 19.713 131.893 1.00 37.80 157 TRP D CA 1
ATOM 29108 C C . TRP D 1 162 ? -0.585 19.119 131.928 1.00 39.27 157 TRP D C 1
ATOM 29109 O O . TRP D 1 162 ? -0.179 18.401 130.994 1.00 38.00 157 TRP D O 1
ATOM 29130 N N . LYS D 1 163 ? 0.188 19.475 132.958 1.00 36.13 158 LYS D N 1
ATOM 29131 C CA . LYS D 1 163 ? 1.531 18.946 133.091 1.00 36.72 158 LYS D CA 1
ATOM 29132 C C . LYS D 1 163 ? 1.545 17.425 133.155 1.00 38.78 158 LYS D C 1
ATOM 29133 O O . LYS D 1 163 ? 2.417 16.798 132.540 1.00 36.86 158 LYS D O 1
ATOM 29152 N N . GLU D 1 164 ? 0.651 16.808 133.944 1.00 38.44 159 GLU D N 1
ATOM 29153 C CA . GLU D 1 164 ? 0.630 15.348 134.044 1.00 44.54 159 GLU D CA 1
ATOM 29154 C C . GLU D 1 164 ? 0.145 14.703 132.745 1.00 41.63 159 GLU D C 1
ATOM 29155 O O . GLU D 1 164 ? 0.675 13.679 132.318 1.00 39.81 159 GLU D O 1
ATOM 29167 N N . LEU D 1 165 ? -0.808 15.324 132.061 1.00 40.55 160 LEU D N 1
ATOM 29168 C CA . LEU D 1 165 ? -1.257 14.790 130.785 1.00 44.19 160 LEU D CA 1
ATOM 29169 C C . LEU D 1 165 ? -0.147 14.838 129.729 1.00 42.08 160 LEU D C 1
ATOM 29170 O O . LEU D 1 165 ? 0.070 13.858 129.009 1.00 42.75 160 LEU D O 1
ATOM 29186 N N . TYR D 1 166 ? 0.603 15.936 129.654 1.00 36.66 161 TYR D N 1
ATOM 29187 C CA . TYR D 1 166 ? 1.597 16.084 128.592 1.00 39.72 161 TYR D CA 1
ATOM 29188 C C . TYR D 1 166 ? 2.767 15.158 128.860 1.00 37.56 161 TYR D C 1
ATOM 29189 O O . TYR D 1 166 ? 3.270 14.514 127.943 1.00 34.04 161 TYR D O 1
ATOM 29207 N N . ARG D 1 167 ? 3.189 15.058 130.124 1.00 36.38 162 ARG D N 1
ATOM 29208 C CA . ARG D 1 167 ? 4.187 14.065 130.518 1.00 41.62 162 ARG D CA 1
ATOM 29209 C C . ARG D 1 167 ? 3.781 12.654 130.096 1.00 43.76 162 ARG D C 1
ATOM 29210 O O . ARG D 1 167 ? 4.614 11.895 129.587 1.00 39.00 162 ARG D O 1
ATOM 29231 N N . ARG D 1 168 ? 2.528 12.257 130.349 1.00 46.89 163 ARG D N 1
ATOM 29232 C CA . ARG D 1 168 ? 2.095 10.913 129.965 1.00 49.95 163 ARG D CA 1
ATO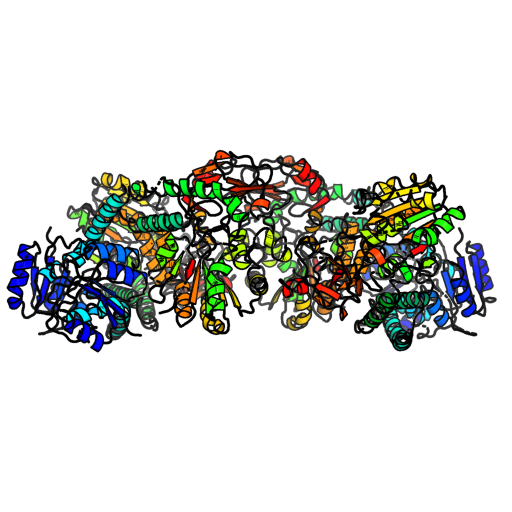M 29233 C C . ARG D 1 168 ? 2.129 10.724 128.456 1.00 43.60 163 ARG D C 1
ATOM 29234 O O . ARG D 1 168 ? 2.552 9.666 127.971 1.00 43.21 163 ARG D O 1
ATOM 29255 N N . ILE D 1 169 ? 1.685 11.731 127.698 1.00 37.43 164 ILE D N 1
ATOM 29256 C CA . ILE D 1 169 ? 1.731 11.644 126.224 1.00 39.38 164 ILE D CA 1
ATOM 29257 C C . ILE D 1 169 ? 3.159 11.470 125.724 1.00 37.19 164 ILE D C 1
ATOM 29258 O O . ILE D 1 169 ? 3.434 10.629 124.844 1.00 39.07 164 ILE D O 1
ATOM 29274 N N . VAL D 1 170 ? 4.086 12.280 126.236 1.00 37.48 165 VAL D N 1
ATOM 29275 C CA . VAL D 1 170 ? 5.489 12.165 125.854 1.00 35.98 165 VAL D CA 1
ATOM 29276 C C . VAL D 1 170 ? 6.038 10.789 126.223 1.00 37.34 165 VAL D C 1
ATOM 29277 O O . VAL D 1 170 ? 6.795 10.172 125.437 1.00 34.09 165 VAL D O 1
ATOM 29290 N N . PHE D 1 171 ? 5.673 10.276 127.413 1.00 39.52 166 PHE D N 1
ATOM 29291 C CA . PHE D 1 171 ? 6.126 8.935 127.791 1.00 40.84 166 PHE D CA 1
ATOM 29292 C C . PHE D 1 171 ? 5.723 7.937 126.723 1.00 39.26 166 PHE D C 1
ATOM 29293 O O . PHE D 1 171 ? 6.546 7.142 126.238 1.00 41.33 166 PHE D O 1
ATOM 29310 N N . TRP D 1 172 ? 4.439 7.950 126.350 1.00 43.06 167 TRP D N 1
ATOM 29311 C CA . TRP D 1 172 ? 3.953 6.954 125.395 1.00 46.05 167 TRP D CA 1
ATOM 29312 C C . TRP D 1 172 ? 4.545 7.163 124.011 1.00 43.62 167 TRP D C 1
ATOM 29313 O O . TRP D 1 172 ? 4.802 6.194 123.297 1.00 40.81 167 TRP D O 1
ATOM 29334 N N . GLU D 1 173 ? 4.790 8.412 123.633 1.00 41.35 168 GLU D N 1
ATOM 29335 C CA . GLU D 1 173 ? 5.406 8.690 122.339 1.00 42.77 168 GLU D CA 1
ATOM 29336 C C . GLU D 1 173 ? 6.749 7.981 122.213 1.00 43.48 168 GLU D C 1
ATOM 29337 O O . GLU D 1 173 ? 7.037 7.338 121.194 1.00 43.14 168 GLU D O 1
ATOM 29349 N N . ILE D 1 174 ? 7.611 8.157 123.215 1.00 42.76 169 ILE D N 1
ATOM 29350 C CA . ILE D 1 174 ? 8.911 7.508 123.223 1.00 41.52 169 ILE D CA 1
ATOM 29351 C C . ILE D 1 174 ? 8.756 5.997 123.321 1.00 47.81 169 ILE D C 1
ATOM 29352 O O . ILE D 1 174 ? 9.375 5.261 122.545 1.00 44.43 169 ILE D O 1
ATOM 29368 N N . GLU D 1 175 ? 7.932 5.513 124.271 1.00 42.88 170 GLU D N 1
ATOM 29369 C CA . GLU D 1 175 ? 7.717 4.067 124.419 1.00 49.86 170 GLU D CA 1
ATOM 29370 C C . GLU D 1 175 ? 7.247 3.438 123.108 1.00 48.16 170 GLU D C 1
ATOM 29371 O O . GLU D 1 175 ? 7.671 2.337 122.749 1.00 46.42 170 GLU D O 1
ATOM 29383 N N . LEU D 1 176 ? 6.368 4.101 122.377 1.00 47.92 171 LEU D N 1
ATOM 29384 C CA . LEU D 1 176 ? 5.855 3.510 121.152 1.00 46.38 171 LEU D CA 1
ATOM 29385 C C . LEU D 1 176 ? 6.851 3.599 119.995 1.00 50.37 171 LEU D C 1
ATOM 29386 O O . LEU D 1 176 ? 6.559 3.024 118.939 1.00 52.43 171 LEU D O 1
ATOM 29402 N N . GLU D 1 177 ? 8.022 4.245 120.197 1.00 75.16 172 GLU D N 1
ATOM 29403 C CA . GLU D 1 177 ? 9.076 4.217 119.179 1.00 76.13 172 GLU D CA 1
ATOM 29404 C C . GLU D 1 177 ? 9.468 2.794 118.811 1.00 77.34 172 GLU D C 1
ATOM 29405 O O . GLU D 1 177 ? 9.698 2.499 117.632 1.00 77.69 172 GLU D O 1
ATOM 29417 N N . GLN D 1 178 ? 9.569 1.911 119.802 1.00 94.27 173 GLN D N 1
ATOM 29418 C CA . GLN D 1 178 ? 9.933 0.505 119.602 1.00 103.94 173 GLN D CA 1
ATOM 29419 C C . GLN D 1 178 ? 8.697 -0.378 119.599 1.00 102.49 173 GLN D C 1
ATOM 29420 O O . GLN D 1 178 ? 8.651 -1.397 120.269 1.00 105.19 173 GLN D O 1
ATOM 29434 N N . ALA D 1 179 ? 7.678 0.012 118.838 1.00 87.37 174 ALA D N 1
ATOM 29435 C CA . ALA D 1 179 ? 6.403 -0.698 118.823 1.00 89.36 174 ALA D CA 1
ATOM 29436 C C . ALA D 1 179 ? 5.770 -0.593 117.427 1.00 93.34 174 ALA D C 1
ATOM 29437 O O . ALA D 1 179 ? 6.385 -0.114 116.470 1.00 87.80 174 ALA D O 1
ATOM 29444 N N . ASP D 1 180 ? 4.536 -1.084 117.311 1.00 102.05 175 ASP D N 1
ATOM 29445 C CA . ASP D 1 180 ? 3.833 -1.110 116.037 1.00 109.39 175 ASP D CA 1
ATOM 29446 C C . ASP D 1 180 ? 3.576 0.309 115.536 1.00 114.18 175 ASP D C 1
ATOM 29447 O O . ASP D 1 180 ? 3.349 1.246 116.313 1.00 108.31 175 ASP D O 1
ATOM 29456 N N . ARG D 1 181 ? 3.600 0.458 114.217 1.00 133.99 176 ARG D N 1
ATOM 29457 C CA . ARG D 1 181 ? 3.416 1.770 113.611 1.00 139.96 176 ARG D CA 1
ATOM 29458 C C . ARG D 1 181 ? 2.013 2.314 113.862 1.00 139.36 176 ARG D C 1
ATOM 29459 O O . ARG D 1 181 ? 1.851 3.451 114.325 1.00 142.64 176 ARG D O 1
ATOM 29480 N N . GLN D 1 182 ? 0.980 1.521 113.543 1.00 120.24 177 GLN D N 1
ATOM 29481 C CA . GLN D 1 182 ? -0.394 2.020 113.626 1.00 115.37 177 GLN D CA 1
ATOM 29482 C C . GLN D 1 182 ? -0.761 2.500 115.023 1.00 109.47 177 GLN D C 1
ATOM 29483 O O . GLN D 1 182 ? -1.711 3.286 115.176 1.00 105.30 177 GLN D O 1
ATOM 29514 N N . GLY D 1 184 ? 1.501 4.234 116.871 1.00 79.67 179 GLY D N 1
ATOM 29515 C CA . GLY D 1 184 ? 2.005 5.595 116.874 1.00 74.34 179 GLY D CA 1
ATOM 29516 C C . GLY D 1 184 ? 1.018 6.596 116.298 1.00 80.63 179 GLY D C 1
ATOM 29517 O O . GLY D 1 184 ? 1.050 7.778 116.647 1.00 70.07 179 GLY D O 1
ATOM 29521 N N . GLU D 1 185 ? 0.115 6.137 115.430 1.00 113.40 180 GLU D N 1
ATOM 29522 C CA . GLU D 1 185 ? -0.847 7.024 114.782 1.00 124.51 180 GLU D CA 1
ATOM 29523 C C . GLU D 1 185 ? -2.005 7.385 115.712 1.00 121.68 180 GLU D C 1
ATOM 29524 O O . GLU D 1 185 ? -2.440 8.543 115.738 1.00 131.13 180 GLU D O 1
ATOM 29536 N N . LEU D 1 186 ? -2.540 6.409 116.456 1.00 94.29 181 LEU D N 1
ATOM 29537 C CA . LEU D 1 186 ? -3.562 6.729 117.452 1.00 84.04 181 LEU D CA 1
ATOM 29538 C C . LEU D 1 186 ? -3.012 7.663 118.519 1.00 74.32 181 LEU D C 1
ATOM 29539 O O . LEU D 1 186 ? -3.730 8.534 119.033 1.00 66.20 181 LEU D O 1
ATOM 29555 N N . LEU D 1 187 ? -1.766 7.423 118.945 1.00 72.41 182 LEU D N 1
ATOM 29556 C CA . LEU D 1 187 ? -1.112 8.366 119.832 1.00 64.43 182 LEU D CA 1
ATOM 29557 C C . LEU D 1 187 ? -1.015 9.739 119.199 1.00 62.13 182 LEU D C 1
ATOM 29558 O O . LEU D 1 187 ? -1.227 10.748 119.887 1.00 54.27 182 LEU D O 1
ATOM 29574 N N . GLU D 1 188 ? -0.779 9.793 117.883 1.00 62.69 183 GLU D N 1
ATOM 29575 C CA . GLU D 1 188 ? -0.757 11.075 117.194 1.00 68.19 183 GLU D CA 1
ATOM 29576 C C . GLU D 1 188 ? -2.127 11.757 117.188 1.00 62.65 183 GLU D C 1
ATOM 29577 O O . GLU D 1 188 ? -2.194 12.976 117.329 1.00 59.63 183 GLU D O 1
ATOM 29606 N N . GLN D 1 190 ? -4.224 11.557 119.459 1.00 43.40 185 GLN D N 1
ATOM 29607 C CA . GLN D 1 190 ? -4.371 12.008 120.840 1.00 51.29 185 GLN D CA 1
ATOM 29608 C C . GLN D 1 190 ? -3.538 13.217 121.159 1.00 42.46 185 GLN D C 1
ATOM 29609 O O . GLN D 1 190 ? -3.990 14.112 121.872 1.00 40.85 185 GLN D O 1
ATOM 29623 N N . LYS D 1 191 ? -2.331 13.250 120.627 1.00 42.24 186 LYS D N 1
ATOM 29624 C CA . LYS D 1 191 ? -1.488 14.417 120.719 1.00 46.14 186 LYS D CA 1
ATOM 29625 C C . LYS D 1 191 ? -2.124 15.604 120.021 1.00 41.33 186 LYS D C 1
ATOM 29626 O O . LYS D 1 191 ? -2.109 16.726 120.547 1.00 43.02 186 LYS D O 1
ATOM 29645 N N . GLN D 1 192 ? -2.725 15.370 118.860 1.00 47.67 187 GLN D N 1
ATOM 29646 C CA . GLN D 1 192 ? -3.362 16.454 118.118 1.00 49.26 187 GLN D CA 1
ATOM 29647 C C . GLN D 1 192 ? -4.477 17.097 118.934 1.00 43.10 187 GLN D C 1
ATOM 29648 O O . GLN D 1 192 ? -4.639 18.324 118.970 1.00 42.35 187 GLN D O 1
ATOM 29662 N N . GLU D 1 193 ? -5.356 16.262 119.468 1.00 38.74 188 GLU D N 1
ATOM 29663 C CA . GLU D 1 193 ? -6.453 16.747 120.298 1.00 43.54 188 GLU D CA 1
ATOM 29664 C C . GLU D 1 193 ? -5.936 17.446 121.565 1.00 41.65 188 GLU D C 1
ATOM 29665 O O . GLU D 1 193 ? -6.492 18.474 121.973 1.00 44.36 188 GLU D O 1
ATOM 29677 N N . ALA D 1 194 ? -4.903 16.891 122.235 1.00 39.20 189 ALA D N 1
ATOM 29678 C CA . ALA D 1 194 ? -4.316 17.597 123.377 1.00 37.18 189 ALA D CA 1
ATOM 29679 C C . ALA D 1 194 ? -3.798 18.971 122.965 1.00 39.48 189 ALA D C 1
ATOM 29680 O O . ALA D 1 194 ? -4.012 19.953 123.674 1.00 40.00 189 ALA D O 1
ATOM 29687 N N . ASN D 1 195 ? -3.115 19.062 121.819 1.00 35.94 190 ASN D N 1
ATOM 29688 C CA . ASN D 1 195 ? -2.596 20.355 121.394 1.00 37.03 190 ASN D CA 1
ATOM 29689 C C . ASN D 1 195 ? -3.709 21.321 121.024 1.00 35.90 190 ASN D C 1
ATOM 29690 O O . ASN D 1 195 ? -3.606 22.523 121.275 1.00 34.59 190 ASN D O 1
ATOM 29701 N N . ARG D 1 196 ? -4.789 20.819 120.453 1.00 34.83 191 ARG D N 1
ATOM 29702 C CA . ARG D 1 196 ? -5.911 21.680 120.140 1.00 37.58 191 ARG D CA 1
ATOM 29703 C C . ARG D 1 196 ? -6.549 22.220 121.427 1.00 44.12 191 ARG D C 1
ATOM 29704 O O . ARG D 1 196 ? -6.837 23.423 121.534 1.00 39.06 191 ARG D O 1
ATOM 29725 N N . LEU D 1 197 ? -6.782 21.342 122.424 1.00 43.59 192 LEU D N 1
ATOM 29726 C CA . LEU D 1 197 ? -7.380 21.785 123.682 1.00 44.93 192 LEU D CA 1
ATOM 29727 C C . LEU D 1 197 ? -6.443 22.712 124.411 1.00 43.66 192 LEU D C 1
ATOM 29728 O O . LEU D 1 197 ? -6.875 23.663 125.071 1.00 38.64 192 LEU D O 1
ATOM 29744 N N . PHE D 1 198 ? -5.142 22.454 124.284 1.00 40.60 193 PHE D N 1
ATOM 29745 C CA . PHE D 1 198 ? -4.167 23.251 125.014 1.00 38.16 193 PHE D CA 1
ATOM 29746 C C . PHE D 1 198 ? -4.091 24.666 124.445 1.00 39.45 193 PHE D C 1
ATOM 29747 O O . PHE D 1 198 ? -3.967 25.646 125.195 1.00 37.83 193 PHE D O 1
ATOM 29764 N N . ALA D 1 199 ? -4.183 24.796 123.126 1.00 33.21 194 ALA D N 1
ATOM 29765 C CA . ALA D 1 199 ? -4.279 26.123 122.531 1.00 36.70 194 ALA D CA 1
ATOM 29766 C C . ALA D 1 199 ? -5.498 26.886 123.052 1.00 36.78 194 ALA D C 1
ATOM 29767 O O . ALA D 1 199 ? -5.436 28.105 123.267 1.00 41.21 194 ALA D O 1
ATOM 29774 N N . ARG D 1 200 ? -6.614 26.201 123.228 1.00 39.29 195 ARG D N 1
ATOM 29775 C CA . ARG D 1 200 ? -7.789 26.888 123.754 1.00 48.53 195 ARG D CA 1
ATOM 29776 C C . ARG D 1 200 ? -7.554 27.336 125.198 1.00 43.42 195 ARG D C 1
ATOM 29777 O O . ARG D 1 200 ? -7.926 28.448 125.602 1.00 39.36 195 ARG D O 1
ATOM 29798 N N . PHE D 1 201 ? -6.980 26.451 126.007 1.00 37.35 196 PHE D N 1
ATOM 29799 C CA . PHE D 1 201 ? -6.549 26.792 127.365 1.00 40.64 196 PHE D CA 1
ATOM 29800 C C . PHE D 1 201 ? -5.670 28.052 127.403 1.00 37.91 196 PHE D C 1
ATOM 29801 O O . PHE D 1 201 ? -5.971 29.028 128.105 1.00 40.04 196 PHE D O 1
ATOM 29818 N N . VAL D 1 202 ? -4.639 28.097 126.550 1.00 36.48 197 VAL D N 1
ATOM 29819 C CA . VAL D 1 202 ? -3.741 29.254 126.517 1.00 37.38 197 VAL D CA 1
ATOM 29820 C C . VAL D 1 202 ? -4.464 30.510 126.063 1.00 39.55 197 VAL D C 1
ATOM 29821 O O . VAL D 1 202 ? -4.303 31.570 126.676 1.00 39.71 197 VAL D O 1
ATOM 29834 N N . THR D 1 203 ? -5.207 30.438 124.953 1.00 38.04 198 THR D N 1
ATOM 29835 C CA . THR D 1 203 ? -5.801 31.663 124.427 1.00 43.48 198 THR D CA 1
ATOM 29836 C C . THR D 1 203 ? -6.891 32.203 125.346 1.00 47.24 198 THR D C 1
ATOM 29837 O O . THR D 1 203 ? -7.109 33.427 125.398 1.00 51.40 198 THR D O 1
ATOM 29848 N N . GLN D 1 204 ? -7.568 31.301 126.077 1.00 44.18 199 GLN D N 1
ATOM 29849 C CA . GLN D 1 204 ? -8.588 31.727 127.038 1.00 46.03 199 GLN D CA 1
ATOM 29850 C C . GLN D 1 204 ? -7.987 32.491 128.212 1.00 44.57 199 GLN D C 1
ATOM 29851 O O . GLN D 1 204 ? -8.650 33.355 128.825 1.00 44.80 199 GLN D O 1
ATOM 29865 N N . ASN D 1 205 ? -6.772 32.122 128.602 1.00 40.03 200 ASN D N 1
ATOM 29866 C CA . ASN D 1 205 ? -6.257 32.549 129.907 1.00 40.48 200 ASN D CA 1
ATOM 29867 C C . ASN D 1 205 ? -5.051 33.479 129.823 1.00 40.41 200 ASN D C 1
ATOM 29868 O O . ASN D 1 205 ? -4.680 34.088 130.835 1.00 38.37 200 ASN D O 1
ATOM 29879 N N . TYR D 1 206 ? -4.458 33.642 128.642 1.00 39.04 201 TYR D N 1
ATOM 29880 C CA . TYR D 1 206 ? -3.128 34.258 128.535 1.00 39.73 201 TYR D CA 1
ATOM 29881 C C . TYR D 1 206 ? -3.101 35.694 129.068 1.00 39.48 201 TYR D C 1
ATOM 29882 O O . TYR D 1 206 ? -2.229 36.065 129.868 1.00 38.33 201 TYR D O 1
ATOM 29900 N N . ARG D 1 207 ? -4.045 36.519 128.641 1.00 41.84 202 ARG D N 1
ATOM 29901 C CA . ARG D 1 207 ? -4.091 37.893 129.142 1.00 46.49 202 ARG D CA 1
ATOM 29902 C C . ARG D 1 207 ? -4.230 37.950 130.660 1.00 45.14 202 ARG D C 1
ATOM 29903 O O . ARG D 1 207 ? -3.603 38.794 131.310 1.00 46.89 202 ARG D O 1
ATOM 29924 N N . GLU D 1 208 ? -5.042 37.066 131.249 1.00 47.89 203 GLU D N 1
ATOM 29925 C CA . GLU D 1 208 ? -5.244 37.073 132.702 1.00 51.25 203 GLU D CA 1
ATOM 29926 C C . GLU D 1 208 ? -3.965 36.664 133.426 1.00 50.66 203 GLU D C 1
ATOM 29927 O O . GLU D 1 208 ? -3.601 37.264 134.447 1.00 44.99 203 GLU D O 1
ATOM 29939 N N . TRP D 1 209 ? -3.237 35.683 132.874 1.00 45.41 204 TRP D N 1
ATOM 29940 C CA . TRP D 1 209 ? -1.952 35.280 133.457 1.00 41.16 204 TRP D CA 1
ATOM 29941 C C . TRP D 1 209 ? -0.969 36.451 133.547 1.00 43.32 204 TRP D C 1
ATOM 29942 O O . TRP D 1 209 ? -0.315 36.641 134.587 1.00 45.44 204 TRP D O 1
ATOM 29963 N N . ILE D 1 210 ? -0.841 37.238 132.462 1.00 41.18 205 ILE D N 1
ATOM 29964 C CA . ILE D 1 210 ? 0.087 38.363 132.464 1.00 44.97 205 ILE D CA 1
ATOM 29965 C C . ILE D 1 210 ? -0.413 39.435 133.429 1.00 50.73 205 ILE D C 1
ATOM 29966 O O . ILE D 1 210 ? 0.371 40.095 134.134 1.00 51.92 205 ILE D O 1
ATOM 29982 N N . ALA D 1 211 ? -1.739 39.573 133.521 1.00 59.18 206 ALA D N 1
ATOM 29983 C CA . ALA D 1 211 ? -2.323 40.586 134.390 1.00 64.08 206 ALA D CA 1
ATOM 29984 C C . ALA D 1 211 ? -2.170 40.238 135.861 1.00 66.23 206 ALA D C 1
ATOM 29985 O O . ALA D 1 211 ? -2.137 41.154 136.699 1.00 59.15 206 ALA D O 1
ATOM 29992 N N . LYS D 1 212 ? -2.100 38.930 136.199 1.00 71.58 207 LYS D N 1
ATOM 29993 C CA . LYS D 1 212 ? -2.212 38.464 137.582 1.00 76.00 207 LYS D CA 1
ATOM 29994 C C . LYS D 1 212 ? -1.010 37.629 138.006 1.00 70.54 207 LYS D C 1
ATOM 29995 O O . LYS D 1 212 ? -1.107 36.397 138.135 1.00 69.89 207 LYS D O 1
ATOM 30014 N N . PRO D 1 213 ? 0.114 38.276 138.318 1.00 67.38 208 PRO D N 1
ATOM 30015 C CA . PRO D 1 213 ? 1.337 37.511 138.621 1.00 68.05 208 PRO D CA 1
ATOM 30016 C C . PRO D 1 213 ? 1.298 36.717 139.910 1.00 73.32 208 PRO D C 1
ATOM 30017 O O . PRO D 1 213 ? 2.114 35.790 140.054 1.00 75.91 208 PRO D O 1
ATOM 30028 N N . ASP D 1 214 ? 0.393 37.030 140.838 1.00 68.42 209 ASP D N 1
ATOM 30029 C CA . ASP D 1 214 ? 0.349 36.297 142.094 1.00 74.32 209 ASP D CA 1
ATOM 30030 C C . ASP D 1 214 ? -0.401 34.979 141.996 1.00 73.42 209 ASP D C 1
ATOM 30031 O O . ASP D 1 214 ? -0.150 34.087 142.821 1.00 71.52 209 ASP D O 1
ATOM 30040 N N . THR D 1 215 ? -1.272 34.834 140.988 1.00 74.87 210 THR D N 1
ATOM 30041 C CA . THR D 1 215 ? -2.065 33.638 140.802 1.00 76.08 210 THR D CA 1
ATOM 30042 C C . THR D 1 215 ? -1.795 32.851 139.521 1.00 71.38 210 THR D C 1
ATOM 30043 O O . THR D 1 215 ? -2.374 31.772 139.355 1.00 67.41 210 THR D O 1
ATOM 30054 N N . ARG D 1 216 ? -0.954 33.321 138.618 1.00 68.65 211 ARG D N 1
ATOM 30055 C CA . ARG D 1 216 ? -0.730 32.565 137.374 1.00 61.33 211 ARG D CA 1
ATOM 30056 C C . ARG D 1 216 ? 0.157 31.325 137.573 1.00 58.26 211 ARG D C 1
ATOM 30057 O O . ARG D 1 216 ? 0.929 31.237 138.512 1.00 59.26 211 ARG D O 1
ATOM 30078 N N . PRO D 1 217 ? 0.130 30.381 136.642 1.00 42.82 212 PRO D N 1
ATOM 30079 C CA . PRO D 1 217 ? 1.226 29.397 136.572 1.00 41.22 212 PRO D CA 1
ATOM 30080 C C . PRO D 1 217 ? 2.597 30.049 136.475 1.00 39.72 212 PRO D C 1
ATOM 30081 O O . PRO D 1 217 ? 2.771 31.174 136.007 1.00 40.76 212 PRO D O 1
ATOM 30092 N N . THR D 1 218 ? 3.585 29.325 136.951 1.00 37.91 213 THR D N 1
ATOM 30093 C CA . THR D 1 218 ? 4.965 29.766 136.782 1.00 38.62 213 THR D CA 1
ATOM 30094 C C . THR D 1 218 ? 5.274 29.983 135.304 1.00 37.68 213 THR D C 1
ATOM 30095 O O . THR D 1 218 ? 5.102 29.060 134.492 1.00 37.36 213 THR D O 1
ATOM 30123 N N . SER D 1 220 ? 8.072 32.317 132.374 1.00 36.67 215 SER D N 1
ATOM 30124 C CA . SER D 1 220 ? 9.446 32.770 132.209 1.00 37.15 215 SER D CA 1
ATOM 30125 C C . SER D 1 220 ? 9.927 33.821 133.217 1.00 39.10 215 SER D C 1
ATOM 30126 O O . SER D 1 220 ? 10.956 33.605 133.867 1.00 39.03 215 SER D O 1
ATOM 30134 N N . PRO D 1 221 ? 9.250 34.968 133.377 1.00 38.11 216 PRO D N 1
ATOM 30135 C CA . PRO D 1 221 ? 9.757 35.974 134.336 1.00 45.26 216 PRO D CA 1
ATOM 30136 C C . PRO D 1 221 ? 9.628 35.558 135.806 1.00 46.47 216 PRO D C 1
ATOM 30137 O O . PRO D 1 221 ? 10.161 36.275 136.666 1.00 48.39 216 PRO D O 1
ATOM 30148 N N . ASP D 1 222 ? 9.001 34.419 136.116 1.00 43.49 217 ASP D N 1
ATOM 30149 C CA . ASP D 1 222 ? 8.915 33.949 137.496 1.00 42.96 217 ASP D CA 1
ATOM 30150 C C . ASP D 1 222 ? 9.947 32.873 137.806 1.00 42.60 217 ASP D C 1
ATOM 30151 O O . ASP D 1 222 ? 10.082 32.457 138.965 1.00 44.10 217 ASP D O 1
ATOM 30160 N N . LEU D 1 223 ? 10.651 32.366 136.799 1.00 40.07 218 LEU D N 1
ATOM 30161 C CA . LEU D 1 223 ? 11.323 31.075 136.963 1.00 38.41 218 LEU D CA 1
ATOM 30162 C C . LEU D 1 223 ? 12.387 31.121 138.060 1.00 39.11 218 LEU D C 1
ATOM 30163 O O . LEU D 1 223 ? 12.532 30.173 138.839 1.00 45.00 218 LEU D O 1
ATOM 30179 N N . PHE D 1 224 ? 13.202 32.171 138.077 1.00 45.32 219 PHE D N 1
ATOM 30180 C CA . PHE D 1 224 ? 14.264 32.238 139.071 1.00 48.41 219 PHE D CA 1
ATOM 30181 C C . PHE D 1 224 ? 13.704 32.360 140.465 1.00 48.08 219 PHE D C 1
ATOM 30182 O O . PHE D 1 224 ? 14.191 31.705 141.396 1.00 51.56 219 PHE D O 1
ATOM 30199 N N . LYS D 1 225 ? 12.661 33.168 140.613 1.00 49.74 220 LYS D N 1
ATOM 30200 C CA . LYS D 1 225 ? 12.032 33.357 141.909 1.00 55.34 220 LYS D CA 1
ATOM 30201 C C . LYS D 1 225 ? 11.456 32.059 142.440 1.00 52.13 220 LYS D C 1
ATOM 30202 O O . LYS D 1 225 ? 11.559 31.778 143.629 1.00 53.10 220 LYS D O 1
ATOM 30221 N N . GLN D 1 226 ? 10.785 31.295 141.584 1.00 52.11 221 GLN D N 1
ATOM 30222 C CA . GLN D 1 226 ? 10.087 30.088 141.991 1.00 50.07 221 GLN D CA 1
ATOM 30223 C C . GLN D 1 226 ? 11.041 28.907 142.141 1.00 49.97 221 GLN D C 1
ATOM 30224 O O . GLN D 1 226 ? 10.870 28.085 143.037 1.00 53.12 221 GLN D O 1
ATOM 30238 N N . LYS D 1 227 ? 12.046 28.779 141.279 1.00 51.75 222 LYS D N 1
ATOM 30239 C CA . LYS D 1 227 ? 12.823 27.549 141.202 1.00 50.87 222 LYS D CA 1
ATOM 30240 C C . LYS D 1 227 ? 14.301 27.663 141.576 1.00 54.60 222 LYS D C 1
ATOM 30241 O O . LYS D 1 227 ? 14.939 26.623 141.761 1.00 60.08 222 LYS D O 1
ATOM 30260 N N . VAL D 1 228 ? 14.859 28.865 141.708 1.00 52.48 223 VAL D N 1
ATOM 30261 C CA . VAL D 1 228 ? 16.279 29.050 142.007 1.00 51.07 223 VAL D CA 1
ATOM 30262 C C . VAL D 1 228 ? 16.505 29.737 143.351 1.00 53.54 223 VAL D C 1
ATOM 30263 O O . VAL D 1 228 ? 17.237 29.214 144.222 1.00 53.68 223 VAL D O 1
ATOM 30276 N N . PHE D 1 229 ? 15.893 30.901 143.575 1.00 47.90 224 PHE D N 1
ATOM 30277 C CA . PHE D 1 229 ? 16.101 31.609 144.832 1.00 51.13 224 PHE D CA 1
ATOM 30278 C C . PHE D 1 229 ? 15.759 30.789 146.079 1.00 53.29 224 PHE D C 1
ATOM 30279 O O . PHE D 1 229 ? 16.465 30.926 147.092 1.00 54.91 224 PHE D O 1
ATOM 30296 N N . PRO D 1 230 ? 14.686 29.985 146.109 1.00 54.70 225 PRO D N 1
ATOM 30297 C CA . PRO D 1 230 ? 14.449 29.170 147.315 1.00 54.24 225 PRO D CA 1
ATOM 30298 C C . PRO D 1 230 ? 15.626 28.265 147.658 1.00 55.04 225 PRO D C 1
ATOM 30299 O O . PRO D 1 230 ? 15.947 28.079 148.848 1.00 55.40 225 PRO D O 1
ATOM 30310 N N . LEU D 1 231 ? 16.302 27.716 146.633 1.00 52.61 226 LEU D N 1
ATOM 30311 C CA . LEU D 1 231 ? 17.474 26.877 146.874 1.00 55.40 226 LEU D CA 1
ATOM 30312 C C . LEU D 1 231 ? 18.608 27.697 147.484 1.00 58.16 226 LEU D C 1
ATOM 30313 O O . LEU D 1 231 ? 19.165 27.333 148.534 1.00 57.35 226 LEU D O 1
ATOM 30329 N N . LEU D 1 232 ? 18.954 28.819 146.839 1.00 57.91 227 LEU D N 1
ATOM 30330 C CA . LEU D 1 232 ? 20.011 29.673 147.362 1.00 58.37 227 LEU D CA 1
ATOM 30331 C C . LEU D 1 232 ? 19.685 30.128 148.779 1.00 61.93 227 LEU D C 1
ATOM 30332 O O . LEU D 1 232 ? 20.562 30.168 149.654 1.00 63.77 227 LEU D O 1
ATOM 30348 N N . ASP D 1 233 ? 18.420 30.472 149.020 1.00 63.75 228 ASP D N 1
ATOM 30349 C CA . ASP D 1 233 ? 18.017 30.967 150.328 1.00 67.63 228 ASP D CA 1
ATOM 30350 C C . ASP D 1 233 ? 18.031 29.883 151.396 1.00 71.20 228 ASP D C 1
ATOM 30351 O O . ASP D 1 233 ? 17.964 30.208 152.579 1.00 72.26 228 ASP D O 1
ATOM 30360 N N . ASN D 1 234 ? 18.093 28.621 151.012 1.00 73.18 229 ASN D N 1
ATOM 30361 C CA . ASN D 1 234 ? 18.311 27.514 151.927 1.00 75.18 229 ASN D CA 1
ATOM 30362 C C . ASN D 1 234 ? 19.787 27.147 152.048 1.00 71.90 229 ASN D C 1
ATOM 30363 O O . ASN D 1 234 ? 20.111 26.091 152.581 1.00 72.47 229 ASN D O 1
ATOM 30374 N N . GLY D 1 235 ? 20.686 27.999 151.582 1.00 64.90 230 GLY D N 1
ATOM 30375 C CA . GLY D 1 235 ? 22.102 27.736 151.699 1.00 68.04 230 GLY D CA 1
ATOM 30376 C C . GLY D 1 235 ? 22.685 26.770 150.688 1.00 68.82 230 GLY D C 1
ATOM 30377 O O . GLY D 1 235 ? 23.796 26.280 150.884 1.00 76.14 230 GLY D O 1
ATOM 30381 N N . GLU D 1 236 ? 21.986 26.474 149.612 1.00 69.89 231 GLU D N 1
ATOM 30382 C CA . GLU D 1 236 ? 22.454 25.467 148.680 1.00 70.34 231 GLU D CA 1
ATOM 30383 C C . GLU D 1 236 ? 23.190 26.134 147.527 1.00 72.02 231 GLU D C 1
ATOM 30384 O O . GLU D 1 236 ? 22.898 27.275 147.161 1.00 68.63 231 GLU D O 1
ATOM 30396 N N . LYS D 1 237 ? 24.169 25.412 146.976 1.00 73.55 232 LYS D N 1
ATOM 30397 C CA . LYS D 1 237 ? 24.911 25.842 145.797 1.00 74.95 232 LYS D CA 1
ATOM 30398 C C . LYS D 1 237 ? 24.150 25.352 144.571 1.00 65.53 232 LYS D C 1
ATOM 30399 O O . LYS D 1 237 ? 23.730 24.193 144.530 1.00 62.68 232 LYS D O 1
ATOM 30418 N N . VAL D 1 238 ? 24.001 26.216 143.562 1.00 57.28 233 VAL D N 1
ATOM 30419 C CA . VAL D 1 238 ? 23.169 25.908 142.404 1.00 55.32 233 VAL D CA 1
ATOM 30420 C C . VAL D 1 238 ? 23.905 26.222 141.105 1.00 56.80 233 VAL D C 1
ATOM 30421 O O . VAL D 1 238 ? 24.478 27.303 140.931 1.00 55.93 233 VAL D O 1
ATOM 30434 N N . PHE D 1 239 ? 23.893 25.266 140.204 1.00 48.33 234 PHE D N 1
ATOM 30435 C CA . PHE D 1 239 ? 24.222 25.492 138.809 1.00 56.33 234 PHE D CA 1
ATOM 30436 C C . PHE D 1 239 ? 22.893 25.578 138.054 1.00 58.20 234 PHE D C 1
ATOM 30437 O O . PHE D 1 239 ? 22.063 24.655 138.128 1.00 53.22 234 PHE D O 1
ATOM 30454 N N . PHE D 1 240 ? 22.675 26.683 137.344 1.00 53.00 235 PHE D N 1
ATOM 30455 C CA . PHE D 1 240 ? 21.466 26.887 136.546 1.00 46.72 235 PHE D CA 1
ATOM 30456 C C . PHE D 1 240 ? 21.873 26.695 135.101 1.00 45.31 235 PHE D C 1
ATOM 30457 O O . PHE D 1 240 ? 22.620 27.514 134.544 1.00 47.17 235 PHE D O 1
ATOM 30474 N N . ILE D 1 241 ? 21.450 25.588 134.506 1.00 44.40 236 ILE D N 1
ATOM 30475 C CA . ILE D 1 241 ? 21.887 25.275 133.149 1.00 45.24 236 ILE D CA 1
ATOM 30476 C C . ILE D 1 241 ? 20.703 25.388 132.205 1.00 43.57 236 ILE D C 1
ATOM 30477 O O . ILE D 1 241 ? 19.756 24.609 132.299 1.00 47.36 236 ILE D O 1
ATOM 30493 N N . LEU D 1 242 ? 20.726 26.353 131.296 1.00 43.78 237 LEU D N 1
ATOM 30494 C CA . LEU D 1 242 ? 19.635 26.530 130.349 1.00 41.44 237 LEU D CA 1
ATOM 30495 C C . LEU D 1 242 ? 20.098 26.051 128.985 1.00 42.50 237 LEU D C 1
ATOM 30496 O O . LEU D 1 242 ? 21.107 26.546 128.445 1.00 44.51 237 LEU D O 1
ATOM 30512 N N . ILE D 1 243 ? 19.417 25.031 128.465 1.00 39.61 238 ILE D N 1
ATOM 30513 C CA . ILE D 1 243 ? 19.700 24.552 127.119 1.00 38.76 238 ILE D CA 1
ATOM 30514 C C . ILE D 1 243 ? 18.662 25.166 126.202 1.00 41.20 238 ILE D C 1
ATOM 30515 O O . ILE D 1 243 ? 17.460 24.924 126.380 1.00 41.85 238 ILE D O 1
ATOM 30531 N N A ASP D 1 244 ? 19.117 26.003 125.266 0.49 41.86 239 ASP D N 1
ATOM 30532 N N B ASP D 1 244 ? 19.106 26.002 125.262 0.51 41.94 239 ASP D N 1
ATOM 30533 C CA A ASP D 1 244 ? 18.217 26.644 124.317 0.49 44.05 239 ASP D CA 1
ATOM 30534 C CA B ASP D 1 244 ? 18.166 26.684 124.386 0.51 43.97 239 ASP D CA 1
ATOM 30535 C C A ASP D 1 244 ? 17.403 25.607 123.556 0.49 42.59 239 ASP D C 1
ATOM 30536 C C B ASP D 1 244 ? 17.413 25.676 123.524 0.51 42.49 239 ASP D C 1
ATOM 30537 O O A ASP D 1 244 ? 17.918 24.552 123.164 0.49 42.31 239 ASP D O 1
ATOM 30538 O O B ASP D 1 244 ? 17.979 24.688 123.046 0.51 43.04 239 ASP D O 1
ATOM 30555 N N . ASN D 1 245 ? 16.106 25.873 123.410 1.00 39.10 240 ASN D N 1
ATOM 30556 C CA . ASN D 1 245 ? 15.255 25.073 122.537 1.00 41.50 240 ASN D CA 1
ATOM 30557 C C . ASN D 1 245 ? 15.290 23.570 122.881 1.00 41.37 240 ASN D C 1
ATOM 30558 O O . ASN D 1 245 ? 15.599 22.720 122.062 1.00 44.36 240 ASN D O 1
ATOM 30570 N N . PHE D 1 246 ? 14.857 23.242 124.093 1.00 35.83 241 PHE D N 1
ATOM 30571 C CA . PHE D 1 246 ? 14.988 21.896 124.620 1.00 40.49 241 PHE D CA 1
ATOM 30572 C C . PHE D 1 246 ? 13.611 21.482 125.110 1.00 36.43 241 PHE D C 1
ATOM 30573 O O . PHE D 1 246 ? 13.225 21.812 126.234 1.00 46.46 241 PHE D O 1
ATOM 30590 N N . ARG D 1 247 ? 12.853 20.761 124.282 1.00 31.08 242 ARG D N 1
ATOM 30591 C CA . ARG D 1 247 ? 11.479 20.468 124.675 1.00 33.34 242 ARG D CA 1
ATOM 30592 C C . ARG D 1 247 ? 11.379 19.249 125.621 1.00 34.42 242 ARG D C 1
ATOM 30593 O O . ARG D 1 247 ? 12.368 18.641 126.025 1.00 34.18 242 ARG D O 1
ATOM 30614 N N . GLN D 1 248 ? 10.177 18.977 126.114 1.00 34.45 243 GLN D N 1
ATOM 30615 C CA . GLN D 1 248 ? 10.028 17.939 127.134 1.00 35.80 243 GLN D CA 1
ATOM 30616 C C . GLN D 1 248 ? 10.541 16.567 126.662 1.00 34.64 243 GLN D C 1
ATOM 30617 O O . GLN D 1 248 ? 11.154 15.810 127.436 1.00 36.53 243 GLN D O 1
ATOM 30631 N N . ASP D 1 249 ? 10.213 16.177 125.429 1.00 36.36 244 ASP D N 1
ATOM 30632 C CA . ASP D 1 249 ? 10.637 14.858 124.973 1.00 32.54 244 ASP D CA 1
ATOM 30633 C C . ASP D 1 249 ? 12.137 14.798 124.761 1.00 39.07 244 ASP D C 1
ATOM 30634 O O . ASP D 1 249 ? 12.700 13.699 124.760 1.00 38.52 244 ASP D O 1
ATOM 30643 N N . GLN D 1 250 ? 12.819 15.940 124.687 1.00 36.91 245 GLN D N 1
ATOM 30644 C CA . GLN D 1 250 ? 14.281 15.922 124.632 1.00 37.04 245 GLN D CA 1
ATOM 30645 C C . GLN D 1 250 ? 14.858 15.703 126.015 1.00 38.14 245 GLN D C 1
ATOM 30646 O O . GLN D 1 250 ? 15.818 14.942 126.189 1.00 39.45 245 GLN D O 1
ATOM 30660 N N . TRP D 1 251 ? 14.266 16.367 127.013 1.00 35.00 246 TRP D N 1
ATOM 30661 C CA . TRP D 1 251 ? 14.543 16.003 128.398 1.00 34.15 246 TRP D CA 1
ATOM 30662 C C . TRP D 1 251 ? 14.358 14.502 128.637 1.00 36.38 246 TRP D C 1
ATOM 30663 O O . TRP D 1 251 ? 15.186 13.852 129.296 1.00 42.33 246 TRP D O 1
ATOM 30684 N N . GLU D 1 252 ? 13.253 13.945 128.158 1.00 34.12 247 GLU D N 1
ATOM 30685 C CA . GLU D 1 252 ? 12.945 12.551 128.442 1.00 41.04 247 GLU D CA 1
ATOM 30686 C C . GLU D 1 252 ? 13.968 11.638 127.793 1.00 47.47 247 GLU D C 1
ATOM 30687 O O . GLU D 1 252 ? 14.271 10.559 128.319 1.00 41.52 247 GLU D O 1
ATOM 30699 N N . SER D 1 253 ? 14.578 12.117 126.707 1.00 40.68 248 SER D N 1
ATOM 30700 C CA . SER D 1 253 ? 15.541 11.350 125.922 1.00 38.91 248 SER D CA 1
ATOM 30701 C C . SER D 1 253 ? 16.923 11.313 126.546 1.00 43.29 248 SER D C 1
ATOM 30702 O O . SER D 1 253 ? 17.671 10.371 126.293 1.00 46.23 248 SER D O 1
ATOM 30710 N N . VAL D 1 254 ? 17.276 12.315 127.346 1.00 39.28 249 VAL D N 1
ATOM 30711 C CA . VAL D 1 254 ? 18.616 12.382 127.921 1.00 41.43 249 VAL D CA 1
ATOM 30712 C C . VAL D 1 254 ? 18.642 12.049 129.395 1.00 39.37 249 VAL D C 1
ATOM 30713 O O . VAL D 1 254 ? 19.736 11.901 129.952 1.00 42.75 249 VAL D O 1
ATOM 30726 N N . LYS D 1 255 ? 17.498 11.976 130.061 1.00 38.31 250 LYS D N 1
ATOM 30727 C CA . LYS D 1 255 ? 17.551 11.820 131.514 1.00 42.63 250 LYS D CA 1
ATOM 30728 C C . LYS D 1 255 ? 18.160 10.480 131.972 1.00 43.47 250 LYS D C 1
ATOM 30729 O O . LYS D 1 255 ? 18.730 10.396 133.071 1.00 48.14 250 LYS D O 1
ATOM 30748 N N . SER D 1 256 ? 18.052 9.405 131.190 1.00 43.37 251 SER D N 1
ATOM 30749 C CA . SER D 1 256 ? 18.672 8.161 131.667 1.00 47.86 251 SER D CA 1
ATOM 30750 C C . SER D 1 256 ? 20.192 8.314 131.784 1.00 46.52 251 SER D C 1
ATOM 30751 O O . SER D 1 256 ? 20.818 7.813 132.728 1.00 45.20 251 SER D O 1
ATOM 30776 N N . LEU D 1 258 ? 21.658 11.104 132.548 1.00 45.71 253 LEU D N 1
ATOM 30777 C CA . LEU D 1 258 ? 21.915 11.943 133.711 1.00 46.42 253 LEU D CA 1
ATOM 30778 C C . LEU D 1 258 ? 21.642 11.201 135.014 1.00 46.59 253 LEU D C 1
ATOM 30779 O O . LEU D 1 258 ? 22.197 11.557 136.059 1.00 47.05 253 LEU D O 1
ATOM 30795 N N . SER D 1 259 ? 20.752 10.213 134.986 1.00 40.15 254 SER D N 1
ATOM 30796 C CA . SER D 1 259 ? 20.461 9.452 136.198 1.00 49.35 254 SER D CA 1
ATOM 30797 C C . SER D 1 259 ? 21.685 8.736 136.787 1.00 54.19 254 SER D C 1
ATOM 30798 O O . SER D 1 259 ? 21.671 8.393 137.984 1.00 52.44 254 SER D O 1
ATOM 30806 N N . GLU D 1 260 ? 22.741 8.517 135.995 1.00 59.62 255 GLU D N 1
ATOM 30807 C CA . GLU D 1 260 ? 23.947 7.929 136.566 1.00 67.36 255 GLU D CA 1
ATOM 30808 C C . GLU D 1 260 ? 24.617 8.839 137.588 1.00 65.18 255 GLU D C 1
ATOM 30809 O O . GLU D 1 260 ? 25.326 8.335 138.474 1.00 66.15 255 GLU D O 1
ATOM 30821 N N . PHE D 1 261 ? 24.369 10.152 137.515 1.00 57.66 256 PHE D N 1
ATOM 30822 C CA . PHE D 1 261 ? 25.030 11.101 138.371 1.00 56.25 256 PHE D CA 1
ATOM 30823 C C . PHE D 1 261 ? 24.095 11.927 139.219 1.00 55.67 256 PHE D C 1
ATOM 30824 O O . PHE D 1 261 ? 24.604 12.653 140.078 1.00 54.10 256 PHE D O 1
ATOM 30841 N N . TYR D 1 262 ? 22.769 11.835 139.027 1.00 57.73 257 TYR D N 1
ATOM 30842 C CA . TYR D 1 262 ? 21.815 12.724 139.691 1.00 52.15 257 TYR D CA 1
ATOM 30843 C C . TYR D 1 262 ? 20.517 11.987 139.993 1.00 48.92 257 TYR D C 1
ATOM 30844 O O . TYR D 1 262 ? 20.133 11.071 139.264 1.00 48.02 257 TYR D O 1
ATOM 30862 N N . THR D 1 263 ? 19.824 12.434 141.051 1.00 48.93 258 THR D N 1
ATOM 30863 C CA . THR D 1 263 ? 18.400 12.176 141.251 1.00 50.38 258 THR D CA 1
ATOM 30864 C C . THR D 1 263 ? 17.601 13.428 140.878 1.00 48.69 258 THR D C 1
ATOM 30865 O O . THR D 1 263 ? 18.083 14.556 141.029 1.00 47.00 258 THR D O 1
ATOM 30876 N N . PHE D 1 264 ? 16.365 13.223 140.417 1.00 52.40 259 PHE D N 1
ATOM 30877 C CA . PHE D 1 264 ? 15.566 14.284 139.808 1.00 53.47 259 PHE D CA 1
ATOM 30878 C C . PHE D 1 264 ? 14.332 14.638 140.628 1.00 51.32 259 PHE D C 1
ATOM 30879 O O . PHE D 1 264 ? 13.679 13.770 141.187 1.00 56.28 259 PHE D O 1
ATOM 30896 N N . GLU D 1 265 ? 14.008 15.927 140.656 1.00 49.24 260 GLU D N 1
ATOM 30897 C CA . GLU D 1 265 ? 12.665 16.435 140.914 1.00 51.04 260 GLU D CA 1
ATOM 30898 C C . GLU D 1 265 ? 12.214 17.117 139.625 1.00 46.49 260 GLU D C 1
ATOM 30899 O O . GLU D 1 265 ? 12.723 18.184 139.264 1.00 44.69 260 GLU D O 1
ATOM 30911 N N . GLU D 1 266 ? 11.265 16.515 138.930 1.00 47.15 261 GLU D N 1
ATOM 30912 C CA . GLU D 1 266 ? 10.888 16.953 137.595 1.00 47.41 261 GLU D CA 1
ATOM 30913 C C . GLU D 1 266 ? 9.641 17.817 137.628 1.00 39.97 261 GLU D C 1
ATOM 30914 O O . GLU D 1 266 ? 8.660 17.467 138.269 1.00 43.31 261 GLU D O 1
ATOM 30926 N N . ASP D 1 267 ? 9.667 18.939 136.923 1.00 38.33 262 ASP D N 1
ATOM 30927 C CA . ASP D 1 267 ? 8.521 19.824 136.813 1.00 37.99 262 ASP D CA 1
ATOM 30928 C C . ASP D 1 267 ? 8.558 20.476 135.428 1.00 36.74 262 ASP D C 1
ATOM 30929 O O . ASP D 1 267 ? 9.477 20.231 134.642 1.00 39.94 262 ASP D O 1
ATOM 30955 N N . TYR D 1 269 ? 7.123 24.413 133.384 1.00 36.25 264 TYR D N 1
ATOM 30956 C CA . TYR D 1 269 ? 6.562 25.749 133.530 1.00 34.54 264 TYR D CA 1
ATOM 30957 C C . TYR D 1 269 ? 6.200 26.229 132.126 1.00 35.56 264 TYR D C 1
ATOM 30958 O O . TYR D 1 269 ? 6.439 25.541 131.129 1.00 36.15 264 TYR D O 1
ATOM 30976 N N . LEU D 1 270 ? 5.611 27.430 132.051 1.00 34.08 265 LEU D N 1
ATOM 30977 C CA . LEU D 1 270 ? 5.085 27.971 130.805 1.00 35.33 265 LEU D CA 1
ATOM 30978 C C . LEU D 1 270 ? 5.964 29.095 130.291 1.00 38.71 265 LEU D C 1
ATOM 30979 O O . LEU D 1 270 ? 6.233 30.082 131.001 1.00 36.64 265 LEU D O 1
ATOM 30995 N N . SER D 1 271 ? 6.443 28.937 129.071 1.00 39.23 266 SER D N 1
ATOM 30996 C CA . SER D 1 271 ? 7.122 30.046 128.438 1.00 33.29 266 SER D CA 1
ATOM 30997 C C . SER D 1 271 ? 6.107 31.144 128.135 1.00 33.04 266 SER D C 1
ATOM 30998 O O . SER D 1 271 ? 4.930 30.868 127.852 1.00 34.63 266 SER D O 1
ATOM 31006 N N . ILE D 1 272 ? 6.563 32.396 128.116 1.00 37.85 267 ILE D N 1
ATOM 31007 C CA . ILE D 1 272 ? 5.721 33.457 127.571 1.00 35.77 267 ILE D CA 1
ATOM 31008 C C . ILE D 1 272 ? 5.643 33.355 126.057 1.00 40.28 267 ILE D C 1
ATOM 31009 O O . ILE D 1 272 ? 6.380 32.575 125.429 1.00 39.69 267 ILE D O 1
ATOM 31025 N N . LEU D 1 273 ? 4.773 34.167 125.463 1.00 37.53 268 LEU D N 1
ATOM 31026 C CA . LEU D 1 273 ? 4.703 34.343 124.036 1.00 41.10 268 LEU D CA 1
ATOM 31027 C C . LEU D 1 273 ? 5.409 35.638 123.590 1.00 41.81 268 LEU D C 1
ATOM 31028 O O . LEU D 1 273 ? 5.330 36.665 124.267 1.00 41.76 268 LEU D O 1
ATOM 31044 N N . PRO D 1 274 ? 6.084 35.676 122.452 1.00 39.72 269 PRO D N 1
ATOM 31045 C CA . PRO D 1 274 ? 6.374 34.521 121.601 1.00 39.51 269 PRO D CA 1
ATOM 31046 C C . PRO D 1 274 ? 7.286 33.506 122.308 1.00 42.96 269 PRO D C 1
ATOM 31047 O O . PRO D 1 274 ? 8.091 33.917 123.135 1.00 38.20 269 PRO D O 1
ATOM 31058 N N . THR D 1 275 ? 7.193 32.222 121.943 1.00 36.54 270 THR D N 1
ATOM 31059 C CA . THR D 1 275 ? 8.079 31.174 122.438 1.00 34.92 270 THR D CA 1
ATOM 31060 C C . THR D 1 275 ? 9.383 31.230 121.640 1.00 38.69 270 THR D C 1
ATOM 31061 O O . THR D 1 275 ? 9.758 30.326 120.885 1.00 39.81 270 THR D O 1
ATOM 31072 N N . ALA D 1 276 ? 10.115 32.308 121.896 1.00 40.02 271 ALA D N 1
ATOM 31073 C CA . ALA D 1 276 ? 11.314 32.628 121.138 1.00 50.26 271 ALA D CA 1
ATOM 31074 C C . ALA D 1 276 ? 12.330 33.243 122.086 1.00 48.92 271 ALA D C 1
ATOM 31075 O O . ALA D 1 276 ? 11.976 34.004 122.982 1.00 43.86 271 ALA D O 1
ATOM 31082 N N . THR D 1 277 ? 13.595 32.910 121.872 1.00 45.34 272 THR D N 1
ATOM 31083 C CA . THR D 1 277 ? 14.647 33.234 122.820 1.00 47.51 272 THR D CA 1
ATOM 31084 C C . THR D 1 277 ? 14.654 34.706 123.175 1.00 47.39 272 THR D C 1
ATOM 31085 O O . THR D 1 277 ? 14.748 35.060 124.350 1.00 45.47 272 THR D O 1
ATOM 31096 N N . GLN D 1 278 ? 14.528 35.581 122.182 1.00 52.86 273 GLN D N 1
ATOM 31097 C CA . GLN D 1 278 ? 14.619 37.012 122.468 1.00 54.07 273 GLN D CA 1
ATOM 31098 C C . GLN D 1 278 ? 13.630 37.443 123.552 1.00 49.11 273 GLN D C 1
ATOM 31099 O O . GLN D 1 278 ? 13.890 38.352 124.348 1.00 47.84 273 GLN D O 1
ATOM 31113 N N . TYR D 1 279 ? 12.440 36.903 123.522 1.00 47.24 274 TYR D N 1
ATOM 31114 C CA . TYR D 1 279 ? 11.483 37.296 124.546 1.00 47.03 274 TYR D CA 1
ATOM 31115 C C . TYR D 1 279 ? 11.579 36.407 125.780 1.00 45.31 274 TYR D C 1
ATOM 31116 O O . TYR D 1 279 ? 11.741 36.933 126.890 1.00 45.67 274 TYR D O 1
ATOM 31134 N N . ALA D 1 280 ? 11.507 35.071 125.602 1.00 43.62 275 ALA D N 1
ATOM 31135 C CA . ALA D 1 280 ? 11.331 34.193 126.766 1.00 42.72 275 ALA D CA 1
ATOM 31136 C C . ALA D 1 280 ? 12.621 34.075 127.591 1.00 43.61 275 ALA D C 1
ATOM 31137 O O . ALA D 1 280 ? 12.598 34.131 128.830 1.00 44.13 275 ALA D O 1
ATOM 31144 N N . ARG D 1 281 ? 13.780 34.011 126.927 1.00 47.25 276 ARG D N 1
ATOM 31145 C CA . ARG D 1 281 ? 15.024 33.856 127.698 1.00 47.95 276 ARG D CA 1
ATOM 31146 C C . ARG D 1 281 ? 15.418 35.144 128.433 1.00 44.02 276 ARG D C 1
ATOM 31147 O O . ARG D 1 281 ? 15.936 35.087 129.571 1.00 42.66 276 ARG D O 1
ATOM 31168 N N . ASN D 1 282 ? 15.166 36.310 127.805 1.00 44.59 277 ASN D N 1
ATOM 31169 C CA . ASN D 1 282 ? 15.391 37.575 128.489 1.00 46.07 277 ASN D CA 1
ATOM 31170 C C . ASN D 1 282 ? 14.445 37.736 129.672 1.00 48.22 277 ASN D C 1
ATOM 31171 O O . ASN D 1 282 ? 14.847 38.269 130.709 1.00 50.82 277 ASN D O 1
ATOM 31182 N N . ALA D 1 283 ? 13.188 37.300 129.544 1.00 41.30 278 ALA D N 1
ATOM 31183 C CA . ALA D 1 283 ? 12.296 37.358 130.693 1.00 43.28 278 ALA D CA 1
ATOM 31184 C C . ALA D 1 283 ? 12.790 36.471 131.840 1.00 45.64 278 ALA D C 1
ATOM 31185 O O . ALA D 1 283 ? 12.652 36.830 133.020 1.00 46.00 278 ALA D O 1
ATOM 31192 N N . ILE D 1 284 ? 13.344 35.296 131.526 1.00 39.56 279 ILE D N 1
ATOM 31193 C CA . ILE D 1 284 ? 13.886 34.448 132.585 1.00 43.35 279 ILE D CA 1
ATOM 31194 C C . ILE D 1 284 ? 14.979 35.194 133.341 1.00 47.29 279 ILE D C 1
ATOM 31195 O O . ILE D 1 284 ? 15.003 35.216 134.580 1.00 47.84 279 ILE D O 1
ATOM 31211 N N . PHE D 1 285 ? 15.930 35.787 132.598 1.00 48.36 280 PHE D N 1
ATOM 31212 C CA . PHE D 1 285 ? 17.148 36.326 133.200 1.00 50.15 280 PHE D CA 1
ATOM 31213 C C . PHE D 1 285 ? 16.919 37.689 133.833 1.00 54.32 280 PHE D C 1
ATOM 31214 O O . PHE D 1 285 ? 17.581 38.026 134.819 1.00 59.75 280 PHE D O 1
ATOM 31231 N N . SER D 1 286 ? 15.938 38.435 133.343 1.00 50.37 281 SER D N 1
ATOM 31232 C CA . SER D 1 286 ? 15.609 39.757 133.872 1.00 55.84 281 SER D CA 1
ATOM 31233 C C . SER D 1 286 ? 14.516 39.719 134.931 1.00 56.53 281 SER D C 1
ATOM 31234 O O . SER D 1 286 ? 14.458 40.614 135.784 1.00 55.71 281 SER D O 1
ATOM 31242 N N . GLY D 1 287 ? 13.656 38.704 134.903 1.00 60.41 282 GLY D N 1
ATOM 31243 C CA . GLY D 1 287 ? 12.499 38.691 135.765 1.00 53.89 282 GLY D CA 1
ATOM 31244 C C . GLY D 1 287 ? 11.417 39.637 135.323 1.00 53.99 282 GLY D C 1
ATOM 31245 O O . GLY D 1 287 ? 10.558 39.973 136.118 1.00 54.16 282 GLY D O 1
ATOM 31249 N N . LEU D 1 288 ? 11.433 40.077 134.077 1.00 61.63 283 LEU D N 1
ATOM 31250 C CA . LEU D 1 288 ? 10.538 41.105 133.578 1.00 64.02 283 LEU D CA 1
ATOM 31251 C C . LEU D 1 288 ? 9.890 40.650 132.277 1.00 61.19 283 LEU D C 1
ATOM 31252 O O . LEU D 1 288 ? 10.404 39.768 131.583 1.00 56.69 283 LEU D O 1
ATOM 31285 N N . PRO D 1 290 ? 9.041 41.398 128.302 1.00 57.85 285 PRO D N 1
ATOM 31286 C CA . PRO D 1 290 ? 9.818 42.110 127.254 1.00 57.25 285 PRO D CA 1
ATOM 31287 C C . PRO D 1 290 ? 9.549 43.610 127.142 1.00 59.82 285 PRO D C 1
ATOM 31288 O O . PRO D 1 290 ? 10.479 44.395 126.939 1.00 59.67 285 PRO D O 1
ATOM 31299 N N . LEU D 1 291 ? 8.291 44.036 127.232 1.00 56.15 286 LEU D N 1
ATOM 31300 C CA . LEU D 1 291 ? 8.000 45.466 127.178 1.00 58.44 286 LEU D CA 1
ATOM 31301 C C . LEU D 1 291 ? 8.955 46.234 128.081 1.00 61.68 286 LEU D C 1
ATOM 31302 O O . LEU D 1 291 ? 9.696 47.103 127.613 1.00 59.63 286 LEU D O 1
ATOM 31318 N N . GLN D 1 292 ? 9.031 45.856 129.365 1.00 72.79 287 GLN D N 1
ATOM 31319 C CA . GLN D 1 292 ? 9.973 46.528 130.269 1.00 76.32 287 GLN D CA 1
ATOM 31320 C C . GLN D 1 292 ? 11.441 46.223 129.900 1.00 76.04 287 GLN D C 1
ATOM 31321 O O . GLN D 1 292 ? 12.334 47.080 130.040 1.00 75.12 287 GLN D O 1
ATOM 31335 N N . ILE D 1 293 ? 11.727 44.994 129.468 1.00 68.89 288 ILE D N 1
ATOM 31336 C CA . ILE D 1 293 ? 13.107 44.639 129.112 1.00 67.70 288 ILE D CA 1
ATOM 31337 C C . ILE D 1 293 ? 13.668 45.639 128.100 1.00 75.47 288 ILE D C 1
ATOM 31338 O O . ILE D 1 293 ? 14.735 46.233 128.296 1.00 74.40 288 ILE D O 1
ATOM 31354 N N . GLU D 1 294 ? 12.961 45.814 126.985 1.00 91.34 289 GLU D N 1
ATOM 31355 C CA . GLU D 1 294 ? 13.405 46.739 125.951 1.00 98.08 289 GLU D CA 1
ATOM 31356 C C . GLU D 1 294 ? 13.710 48.115 126.534 1.00 102.26 289 GLU D C 1
ATOM 31357 O O . GLU D 1 294 ? 14.678 48.770 126.134 1.00 104.07 289 GLU D O 1
ATOM 31369 N N . LYS D 1 295 ? 12.901 48.566 127.494 1.00 102.43 290 LYS D N 1
ATOM 31370 C CA . LYS D 1 295 ? 13.065 49.919 128.020 1.00 106.01 290 LYS D CA 1
ATOM 31371 C C . LYS D 1 295 ? 14.251 50.021 128.975 1.00 104.57 290 LYS D C 1
ATOM 31372 O O . LYS D 1 295 ? 15.000 51.001 128.933 1.00 104.48 290 LYS D O 1
ATOM 31408 N N . PHE D 1 297 ? 16.910 47.694 129.269 1.00 82.96 292 PHE D N 1
ATOM 31409 C CA . PHE D 1 297 ? 18.149 47.238 128.617 1.00 81.50 292 PHE D CA 1
ATOM 31410 C C . PHE D 1 297 ? 18.024 47.375 127.103 1.00 81.95 292 PHE D C 1
ATOM 31411 O O . PHE D 1 297 ? 17.791 46.382 126.394 1.00 72.76 292 PHE D O 1
ATOM 31428 N N . PRO D 1 298 ? 18.166 48.595 126.565 1.00 99.74 293 PRO D N 1
ATOM 31429 C CA . PRO D 1 298 ? 18.032 48.744 125.104 1.00 99.57 293 PRO D CA 1
ATOM 31430 C C . PRO D 1 298 ? 19.168 48.103 124.333 1.00 95.25 293 PRO D C 1
ATOM 31431 O O . PRO D 1 298 ? 18.935 47.593 123.230 1.00 94.07 293 PRO D O 1
ATOM 31442 N N . ASP D 1 299 ? 20.387 48.120 124.876 1.00 93.54 294 ASP D N 1
ATOM 31443 C CA . ASP D 1 299 ? 21.536 47.571 124.168 1.00 93.37 294 ASP D CA 1
ATOM 31444 C C . ASP D 1 299 ? 21.497 46.053 124.105 1.00 95.82 294 ASP D C 1
ATOM 31445 O O . ASP D 1 299 ? 22.137 45.471 123.224 1.00 91.97 294 ASP D O 1
ATOM 31454 N N . LEU D 1 300 ? 20.773 45.399 125.018 1.00 107.02 295 LEU D N 1
ATOM 31455 C CA . LEU D 1 300 ? 20.624 43.948 125.017 1.00 105.26 295 LEU D CA 1
ATOM 31456 C C . LEU D 1 300 ? 19.266 43.503 124.467 1.00 104.73 295 LEU D C 1
ATOM 31457 O O . LEU D 1 300 ? 18.828 42.376 124.743 1.00 102.99 295 LEU D O 1
ATOM 31473 N N . TRP D 1 301 ? 18.596 44.365 123.702 1.00 95.81 296 TRP D N 1
ATOM 31474 C CA . TRP D 1 301 ? 17.369 43.992 123.031 1.00 90.60 296 TRP D CA 1
ATOM 31475 C C . TRP D 1 301 ? 17.627 43.866 121.538 1.00 92.26 296 TRP D C 1
ATOM 31476 O O . TRP D 1 301 ? 17.211 44.729 120.764 1.00 91.48 296 TRP D O 1
ATOM 31497 N N . ASN D 1 313 ? 25.421 39.909 126.005 1.00 116.67 308 ASN D N 1
ATOM 31498 C CA . ASN D 1 313 ? 25.770 39.389 127.317 1.00 118.66 308 ASN D CA 1
ATOM 31499 C C . ASN D 1 313 ? 24.717 39.803 128.354 1.00 117.74 308 ASN D C 1
ATOM 31500 O O . ASN D 1 313 ? 24.478 40.986 128.574 1.00 134.83 308 ASN D O 1
ATOM 31510 N N . GLU D 1 314 ? 24.095 38.819 128.997 1.00 104.87 309 GLU D N 1
ATOM 31511 C CA . GLU D 1 314 ? 22.901 39.017 129.815 1.00 99.12 309 GLU D CA 1
ATOM 31512 C C . GLU D 1 314 ? 23.193 39.062 131.309 1.00 94.25 309 GLU D C 1
ATOM 31513 O O . GLU D 1 314 ? 22.258 39.187 132.097 1.00 91.73 309 GLU D O 1
ATOM 31525 N N . GLU D 1 315 ? 24.458 38.964 131.711 1.00 89.39 310 GLU D N 1
ATOM 31526 C CA . GLU D 1 315 ? 24.823 39.087 133.120 1.00 87.07 310 GLU D CA 1
ATOM 31527 C C . GLU D 1 315 ? 24.207 40.298 133.799 1.00 79.97 310 GLU D C 1
ATOM 31528 O O . GLU D 1 315 ? 23.855 40.189 134.986 1.00 73.16 310 GLU D O 1
ATOM 31540 N N . PRO D 1 316 ? 24.046 41.450 133.134 1.00 82.30 311 PRO D N 1
ATOM 31541 C CA . PRO D 1 316 ? 23.417 42.597 133.819 1.00 79.98 311 PRO D CA 1
ATOM 31542 C C . PRO D 1 316 ? 21.958 42.381 134.198 1.00 67.36 311 PRO D C 1
ATOM 31543 O O . PRO D 1 316 ? 21.521 42.873 135.247 1.00 70.81 311 PRO D O 1
ATOM 31571 N N . ILE D 1 318 ? 20.560 39.592 135.053 1.00 63.30 313 ILE D N 1
ATOM 31572 C CA . ILE D 1 318 ? 20.574 38.725 136.233 1.00 60.20 313 ILE D CA 1
ATOM 31573 C C . ILE D 1 318 ? 20.963 39.525 137.476 1.00 61.20 313 ILE D C 1
ATOM 31574 O O . ILE D 1 318 ? 20.311 39.456 138.522 1.00 56.94 313 ILE D O 1
ATOM 31590 N N . ARG D 1 319 ? 22.007 40.337 137.365 1.00 63.57 314 ARG D N 1
ATOM 31591 C CA . ARG D 1 319 ? 22.410 41.171 138.493 1.00 71.01 314 ARG D CA 1
ATOM 31592 C C . ARG D 1 319 ? 21.265 42.055 138.988 1.00 68.60 314 ARG D C 1
ATOM 31593 O O . ARG D 1 319 ? 21.012 42.132 140.194 1.00 70.75 314 ARG D O 1
ATOM 31614 N N . THR D 1 320 ? 20.552 42.728 138.079 1.00 69.21 315 THR D N 1
ATOM 31615 C CA . THR D 1 320 ? 19.453 43.579 138.537 1.00 69.32 315 THR D CA 1
ATOM 31616 C C . THR D 1 320 ? 18.313 42.754 139.119 1.00 66.62 315 THR D C 1
ATOM 31617 O O . THR D 1 320 ? 17.645 43.208 140.055 1.00 68.20 315 THR D O 1
ATOM 31628 N N . LEU D 1 321 ? 18.095 41.538 138.603 1.00 61.30 316 LEU D N 1
ATOM 31629 C CA . LEU D 1 321 ? 17.090 40.655 139.185 1.00 57.68 316 LEU D CA 1
ATOM 31630 C C . LEU D 1 321 ? 17.440 40.305 140.630 1.00 54.09 316 LEU D C 1
ATOM 31631 O O . LEU D 1 321 ? 16.566 40.219 141.507 1.00 52.10 316 LEU D O 1
ATOM 31647 N N . ILE D 1 322 ? 18.706 40.035 140.882 1.00 59.19 317 ILE D N 1
ATOM 31648 C CA . ILE D 1 322 ? 19.116 39.726 142.242 1.00 65.50 317 ILE D CA 1
ATOM 31649 C C . ILE D 1 322 ? 18.924 40.947 143.128 1.00 68.71 317 ILE D C 1
ATOM 31650 O O . ILE D 1 322 ? 18.375 40.849 144.236 1.00 65.07 317 ILE D O 1
ATOM 31666 N N . GLU D 1 323 ? 19.338 42.125 142.633 1.00 81.16 318 GLU D N 1
ATOM 31667 C CA . GLU D 1 323 ? 19.149 43.368 143.373 1.00 84.46 318 GLU D CA 1
ATOM 31668 C C . GLU D 1 323 ? 17.679 43.604 143.684 1.00 78.82 318 GLU D C 1
ATOM 31669 O O . GLU D 1 323 ? 17.337 43.964 144.812 1.00 76.21 318 GLU D O 1
ATOM 31681 N N . ARG D 1 324 ? 16.791 43.384 142.704 1.00 74.01 319 ARG D N 1
ATOM 31682 C CA . ARG D 1 324 ? 15.379 43.703 142.899 1.00 68.96 319 ARG D CA 1
ATOM 31683 C C . ARG D 1 324 ? 14.765 42.921 144.056 1.00 71.63 319 ARG D C 1
ATOM 31684 O O . ARG D 1 324 ? 13.843 43.407 144.724 1.00 72.87 319 ARG D O 1
ATOM 31705 N N . TYR D 1 325 ? 15.243 41.707 144.299 1.00 74.50 320 TYR D N 1
ATOM 31706 C CA . TYR D 1 325 ? 14.750 40.885 145.390 1.00 73.36 320 TYR D CA 1
ATOM 31707 C C . TYR D 1 325 ? 15.629 41.008 146.616 1.00 76.16 320 TYR D C 1
ATOM 31708 O O . TYR D 1 325 ? 15.495 40.215 147.551 1.00 73.87 320 TYR D O 1
ATOM 31726 N N . ARG D 1 326 ? 16.501 42.011 146.648 1.00 79.68 321 ARG D N 1
ATOM 31727 C CA . ARG D 1 326 ? 17.220 42.373 147.867 1.00 86.09 321 ARG D CA 1
ATOM 31728 C C . ARG D 1 326 ? 18.259 41.331 148.239 1.00 77.69 321 ARG D C 1
ATOM 31729 O O . ARG D 1 326 ? 18.614 41.196 149.400 1.00 76.57 321 ARG D O 1
ATOM 31750 N N . LYS D 1 327 ? 18.701 40.558 147.272 1.00 75.42 322 LYS D N 1
ATOM 31751 C CA . LYS D 1 327 ? 19.602 39.444 147.499 1.00 75.86 322 LYS D CA 1
ATOM 31752 C C . LYS D 1 327 ? 21.016 39.845 147.096 1.00 78.06 322 LYS D C 1
ATOM 31753 O O . LYS D 1 327 ? 21.239 40.829 146.370 1.00 73.46 322 LYS D O 1
ATOM 31772 N N . HIS D 1 328 ? 21.980 39.064 147.588 1.00 82.08 323 HIS D N 1
ATOM 31773 C CA . HIS D 1 328 ? 23.390 39.361 147.394 1.00 84.62 323 HIS D CA 1
ATOM 31774 C C . HIS D 1 328 ? 24.143 38.107 147.020 1.00 83.85 323 HIS D C 1
ATOM 31775 O O . HIS D 1 328 ? 25.254 37.864 147.502 1.00 88.18 323 HIS D O 1
ATOM 31789 N N . TYR D 1 329 ? 23.542 37.280 146.166 1.00 83.57 324 TYR D N 1
ATOM 31790 C CA . TYR D 1 329 ? 24.184 36.038 145.761 1.00 81.15 324 TYR D CA 1
ATOM 31791 C C . TYR D 1 329 ? 25.437 36.353 144.946 1.00 78.32 324 TYR D C 1
ATOM 31792 O O . TYR D 1 329 ? 25.440 37.253 144.102 1.00 77.62 324 TYR D O 1
ATOM 31810 N N . SER D 1 330 ? 26.516 35.620 145.201 1.00 72.76 325 SER D N 1
ATOM 31811 C CA . SER D 1 330 ? 27.629 35.582 144.258 1.00 74.39 325 SER D CA 1
ATOM 31812 C C . SER D 1 330 ? 27.247 34.703 143.064 1.00 81.58 325 SER D C 1
ATOM 31813 O O . SER D 1 330 ? 26.725 33.599 143.248 1.00 82.31 325 SER D O 1
ATOM 31821 N N . PHE D 1 331 ? 27.479 35.190 141.840 1.00 70.69 326 PHE D N 1
ATOM 31822 C CA . PHE D 1 331 ? 27.132 34.377 140.677 1.00 72.72 326 PHE D CA 1
ATOM 31823 C C . PHE D 1 331 ? 28.084 34.616 139.519 1.00 71.70 326 PHE D C 1
ATOM 31824 O O . PHE D 1 331 ? 28.771 35.633 139.451 1.00 76.48 326 PHE D O 1
ATOM 31841 N N . SER D 1 332 ? 28.131 33.636 138.626 1.00 63.95 327 SER D N 1
ATOM 31842 C CA . SER D 1 332 ? 28.792 33.755 137.340 1.00 63.78 327 SER D CA 1
ATOM 31843 C C . SER D 1 332 ? 27.784 33.463 136.233 1.00 62.94 327 SER D C 1
ATOM 31844 O O . SER D 1 332 ? 26.717 32.862 136.447 1.00 61.35 327 SER D O 1
ATOM 31852 N N . TYR D 1 333 ? 28.183 33.843 135.023 1.00 65.27 328 TYR D N 1
ATOM 31853 C CA . TYR D 1 333 ? 27.364 33.680 133.831 1.00 63.82 328 TYR D CA 1
ATOM 31854 C C . TYR D 1 333 ? 28.287 33.238 132.715 1.00 62.78 328 TYR D C 1
ATOM 31855 O O . TYR D 1 333 ? 29.278 33.915 132.449 1.00 64.27 328 TYR D O 1
ATOM 31873 N N . ASN D 1 334 ? 27.977 32.114 132.077 1.00 63.73 329 ASN D N 1
ATOM 31874 C CA . ASN D 1 334 ? 28.777 31.602 130.974 1.00 68.11 329 ASN D CA 1
ATOM 31875 C C . ASN D 1 334 ? 27.876 31.057 129.877 1.00 69.86 329 ASN D C 1
ATOM 31876 O O . ASN D 1 334 ? 26.864 30.404 130.153 1.00 66.77 329 ASN D O 1
ATOM 31887 N N . LYS D 1 335 ? 28.301 31.282 128.638 1.00 71.17 330 LYS D N 1
ATOM 31888 C CA . LYS D 1 335 ? 27.531 30.995 127.441 1.00 68.45 330 LYS D CA 1
ATOM 31889 C C . LYS D 1 335 ? 28.403 30.172 126.513 1.00 66.90 330 LYS D C 1
ATOM 31890 O O . LYS D 1 335 ? 29.484 30.618 126.128 1.00 71.26 330 LYS D O 1
ATOM 31909 N N . VAL D 1 336 ? 27.949 28.987 126.153 1.00 67.18 331 VAL D N 1
ATOM 31910 C CA . VAL D 1 336 ? 28.689 28.126 125.245 1.00 66.28 331 VAL D CA 1
ATOM 31911 C C . VAL D 1 336 ? 27.917 28.022 123.937 1.00 69.11 331 VAL D C 1
ATOM 31912 O O . VAL D 1 336 ? 26.965 27.240 123.833 1.00 75.81 331 VAL D O 1
ATOM 31925 N N . TYR D 1 337 ? 28.352 28.779 122.926 1.00 84.30 332 TYR D N 1
ATOM 31926 C CA . TYR D 1 337 ? 27.773 28.657 121.588 1.00 88.67 332 TYR D CA 1
ATOM 31927 C C . TYR D 1 337 ? 28.156 27.333 120.939 1.00 88.16 332 TYR D C 1
ATOM 31928 O O . TYR D 1 337 ? 27.302 26.584 120.456 1.00 88.11 332 TYR D O 1
ATOM 31946 N N . GLU D 1 338 ? 29.447 27.048 120.891 1.00 86.39 333 GLU D N 1
ATOM 31947 C CA . GLU D 1 338 ? 30.019 25.979 120.087 1.00 92.53 333 GLU D CA 1
ATOM 31948 C C . GLU D 1 338 ? 30.748 24.998 120.988 1.00 92.48 333 GLU D C 1
ATOM 31949 O O . GLU D 1 338 ? 31.385 25.401 121.967 1.00 87.85 333 GLU D O 1
ATOM 31961 N N . THR D 1 339 ? 30.650 23.705 120.660 1.00 110.42 334 THR D N 1
ATOM 31962 C CA . THR D 1 339 ? 31.226 22.689 121.533 1.00 111.87 334 THR D CA 1
ATOM 31963 C C . THR D 1 339 ? 32.743 22.835 121.667 1.00 116.50 334 THR D C 1
ATOM 31964 O O . THR D 1 339 ? 33.336 22.204 122.547 1.00 111.96 334 THR D O 1
ATOM 31975 N N . LYS D 1 340 ? 33.386 23.649 120.825 1.00 132.08 335 LYS D N 1
ATOM 31976 C CA . LYS D 1 340 ? 34.815 23.904 120.998 1.00 137.54 335 LYS D CA 1
ATOM 31977 C C . LYS D 1 340 ? 35.082 24.845 122.176 1.00 129.19 335 LYS D C 1
ATOM 31978 O O . LYS D 1 340 ? 36.075 24.677 122.889 1.00 131.54 335 LYS D O 1
ATOM 31997 N N A PHE D 1 341 ? 34.198 25.818 122.418 0.46 111.82 336 PHE D N 1
ATOM 31998 N N B PHE D 1 341 ? 34.201 25.821 122.404 0.54 111.86 336 PHE D N 1
ATOM 31999 C CA A PHE D 1 341 ? 34.309 26.659 123.609 0.46 110.70 336 PHE D CA 1
ATOM 32000 C CA B PHE D 1 341 ? 34.288 26.653 123.599 0.54 110.72 336 PHE D CA 1
ATOM 32001 C C A PHE D 1 341 ? 33.898 25.906 124.869 0.46 108.01 336 PHE D C 1
ATOM 32002 C C B PHE D 1 341 ? 33.939 25.878 124.861 0.54 108.01 336 PHE D C 1
ATOM 32003 O O A PHE D 1 341 ? 34.202 26.355 125.979 0.46 106.87 336 PHE D O 1
ATOM 32004 O O B PHE D 1 341 ? 34.311 26.296 125.962 0.54 106.94 336 PHE D O 1
ATOM 32037 N N . GLY D 1 342 ? 33.208 24.775 124.731 1.00 106.78 337 GLY D N 1
ATOM 32038 C CA . GLY D 1 342 ? 32.815 24.026 125.905 1.00 93.35 337 GLY D CA 1
ATOM 32039 C C . GLY D 1 342 ? 33.991 23.335 126.564 1.00 84.87 337 GLY D C 1
ATOM 32040 O O . GLY D 1 342 ? 34.043 23.228 127.792 1.00 79.83 337 GLY D O 1
ATOM 32045 N N . GLU D 1 343 ? 34.951 22.867 125.756 1.00 89.76 338 GLU D N 1
ATOM 32046 C CA . GLU D 1 343 ? 36.175 22.287 126.297 1.00 88.14 338 GLU D CA 1
ATOM 32047 C C . GLU D 1 343 ? 36.897 23.286 127.190 1.00 79.89 338 GLU D C 1
ATOM 32048 O O . GLU D 1 343 ? 37.372 22.930 128.269 1.00 77.21 338 GLU D O 1
ATOM 32060 N N . ARG D 1 344 ? 36.936 24.551 126.786 1.00 74.45 339 ARG D N 1
ATOM 32061 C CA . ARG D 1 344 ? 37.509 25.592 127.633 1.00 74.05 339 ARG D CA 1
ATOM 32062 C C . ARG D 1 344 ? 36.761 25.691 128.962 1.00 70.59 339 ARG D C 1
ATOM 32063 O O . ARG D 1 344 ? 37.347 25.567 130.045 1.00 65.33 339 ARG D O 1
ATOM 32084 N N . LEU D 1 345 ? 35.457 25.953 128.897 1.00 78.82 340 LEU D N 1
ATOM 32085 C CA . LEU D 1 345 ? 34.667 26.043 130.123 1.00 74.92 340 LEU D CA 1
ATOM 32086 C C . LEU D 1 345 ? 34.764 24.773 130.967 1.00 69.07 340 LEU D C 1
ATOM 32087 O O . LEU D 1 345 ? 34.688 24.841 132.202 1.00 65.01 340 LEU D O 1
ATOM 32103 N N . LEU D 1 346 ? 34.889 23.612 130.320 1.00 71.76 341 LEU D N 1
ATOM 32104 C CA . LEU D 1 346 ? 34.991 22.349 131.046 1.00 71.19 341 LEU D CA 1
ATOM 32105 C C . LEU D 1 346 ? 36.220 22.327 131.951 1.00 76.48 341 LEU D C 1
ATOM 32106 O O . LEU D 1 346 ? 36.149 21.887 133.109 1.00 72.71 341 LEU D O 1
ATOM 32122 N N . GLY D 1 347 ? 37.360 22.811 131.451 1.00 83.77 342 GLY D N 1
ATOM 32123 C CA . GLY D 1 347 ? 38.554 22.821 132.280 1.00 87.50 342 GLY D CA 1
ATOM 32124 C C . GLY D 1 347 ? 38.402 23.734 133.482 1.00 89.16 342 GLY D C 1
ATOM 32125 O O . GLY D 1 347 ? 38.708 23.356 134.616 1.00 92.25 342 GLY D O 1
ATOM 32129 N N . GLN D 1 348 ? 37.899 24.939 133.252 1.00 88.62 343 GLN D N 1
ATOM 32130 C CA . GLN D 1 348 ? 37.793 25.944 134.306 1.00 88.23 343 GLN D CA 1
ATOM 32131 C C . GLN D 1 348 ? 36.602 25.742 135.232 1.00 79.48 343 GLN D C 1
ATOM 32132 O O . GLN D 1 348 ? 36.390 26.575 136.117 1.00 74.83 343 GLN D O 1
ATOM 32146 N N . ILE D 1 349 ? 35.835 24.668 135.064 1.00 82.19 344 ILE D N 1
ATOM 32147 C CA . ILE D 1 349 ? 34.578 24.536 135.792 1.00 76.14 344 ILE D CA 1
ATOM 32148 C C . ILE D 1 349 ? 34.823 24.523 137.299 1.00 72.82 344 ILE D C 1
ATOM 32149 O O . ILE D 1 349 ? 34.044 25.101 138.073 1.00 62.56 344 ILE D O 1
ATOM 32165 N N . ARG D 1 350 ? 35.927 23.910 137.745 1.00 78.04 345 ARG D N 1
ATOM 32166 C CA . ARG D 1 350 ? 36.204 23.837 139.183 1.00 80.27 345 ARG D CA 1
ATOM 32167 C C . ARG D 1 350 ? 36.533 25.198 139.801 1.00 76.89 345 ARG D C 1
ATOM 32168 O O . ARG D 1 350 ? 36.402 25.358 141.019 1.00 75.21 345 ARG D O 1
ATOM 32189 N N . SER D 1 351 ? 36.972 26.174 139.004 1.00 75.69 346 SER D N 1
ATOM 32190 C CA . SER D 1 351 ? 37.203 27.520 139.526 1.00 76.43 346 SER D CA 1
ATOM 32191 C C . SER D 1 351 ? 35.903 28.228 139.929 1.00 77.00 346 SER D C 1
ATOM 32192 O O . SER D 1 351 ? 35.949 29.221 140.672 1.00 74.51 346 SER D O 1
ATOM 32200 N N . LEU D 1 352 ? 34.751 27.750 139.441 1.00 76.50 347 LEU D N 1
ATOM 32201 C CA . LEU D 1 352 ? 33.457 28.330 139.777 1.00 76.07 347 LEU D CA 1
ATOM 32202 C C . LEU D 1 352 ? 32.924 27.855 141.123 1.00 79.40 347 LEU D C 1
ATOM 32203 O O . LEU D 1 352 ? 31.836 28.295 141.526 1.00 76.28 347 LEU D O 1
ATOM 32219 N N . SER D 1 353 ? 33.655 26.974 141.825 1.00 80.55 348 SER D N 1
ATOM 32220 C CA . SER D 1 353 ? 33.209 26.486 143.131 1.00 81.37 348 SER D CA 1
ATOM 32221 C C . SER D 1 353 ? 33.042 27.608 144.147 1.00 83.98 348 SER D C 1
ATOM 32222 O O . SER D 1 353 ? 32.436 27.387 145.203 1.00 83.49 348 SER D O 1
ATOM 32230 N N . GLN D 1 354 ? 33.550 28.802 143.846 1.00 96.32 349 GLN D N 1
ATOM 32231 C CA . GLN D 1 354 ? 33.410 29.931 144.756 1.00 99.33 349 GLN D CA 1
ATOM 32232 C C . GLN D 1 354 ? 31.980 30.456 144.776 1.00 89.09 349 GLN D C 1
ATOM 32233 O O . GLN D 1 354 ? 31.462 30.804 145.842 1.00 90.13 349 GLN D O 1
ATOM 32247 N N . ASN D 1 355 ? 31.328 30.512 143.614 1.00 72.25 350 ASN D N 1
ATOM 32248 C CA . ASN D 1 355 ? 30.057 31.208 143.476 1.00 66.18 350 ASN D CA 1
ATOM 32249 C C . ASN D 1 355 ? 28.898 30.367 143.989 1.00 65.18 350 ASN D C 1
ATOM 32250 O O . ASN D 1 355 ? 28.895 29.135 143.857 1.00 62.27 350 ASN D O 1
ATOM 32261 N N . GLN D 1 356 ? 27.914 31.052 144.590 1.00 69.42 351 GLN D N 1
ATOM 32262 C CA . GLN D 1 356 ? 26.697 30.371 145.028 1.00 69.87 351 GLN D CA 1
ATOM 32263 C C . GLN D 1 356 ? 25.873 29.898 143.840 1.00 78.07 351 GLN D C 1
ATOM 32264 O O . GLN D 1 356 ? 25.255 28.823 143.882 1.00 81.28 351 GLN D O 1
ATOM 32278 N N . LEU D 1 357 ? 25.796 30.725 142.801 1.00 66.20 352 LEU D N 1
ATOM 32279 C CA . LEU D 1 357 ? 24.960 30.467 141.632 1.00 66.12 352 LEU D CA 1
ATOM 32280 C C . LEU D 1 357 ? 25.817 30.568 140.394 1.00 62.62 352 LEU D C 1
ATOM 32281 O O . LEU D 1 357 ? 26.357 31.640 140.133 1.00 63.83 352 LEU D O 1
ATOM 32297 N N . ASN D 1 358 ? 25.911 29.478 139.627 1.00 61.18 353 ASN D N 1
ATOM 32298 C CA . ASN D 1 358 ? 26.636 29.428 138.359 1.00 56.11 353 ASN D CA 1
ATOM 32299 C C . ASN D 1 358 ? 25.658 29.190 137.215 1.00 53.91 353 ASN D C 1
ATOM 32300 O O . ASN D 1 358 ? 24.971 28.160 137.172 1.00 51.96 353 ASN D O 1
ATOM 32311 N N . VAL D 1 359 ? 25.568 30.158 136.312 1.00 57.92 354 VAL D N 1
ATOM 32312 C CA . VAL D 1 359 ? 24.611 30.130 135.212 1.00 59.09 354 VAL D CA 1
ATOM 32313 C C . VAL D 1 359 ? 25.349 29.772 133.931 1.00 54.66 354 VAL D C 1
ATOM 32314 O O . VAL D 1 359 ? 26.372 30.381 133.603 1.00 55.07 354 VAL D O 1
ATOM 32327 N N . ILE D 1 360 ? 24.838 28.773 133.220 1.00 47.03 355 ILE D N 1
ATOM 32328 C CA . ILE D 1 360 ? 25.434 28.315 131.972 1.00 47.99 355 ILE D CA 1
ATOM 32329 C C . ILE D 1 360 ? 24.341 28.220 130.924 1.00 47.90 355 ILE D C 1
ATOM 32330 O O . ILE D 1 360 ? 23.310 27.571 131.145 1.00 48.55 355 ILE D O 1
ATOM 32346 N N . VAL D 1 361 ? 24.571 28.857 129.782 1.00 44.28 356 VAL D N 1
ATOM 32347 C CA . VAL D 1 361 ? 23.653 28.793 128.653 1.00 48.89 356 VAL D CA 1
ATOM 32348 C C . VAL D 1 361 ? 24.304 27.947 127.573 1.00 46.54 356 VAL D C 1
ATOM 32349 O O . VAL D 1 361 ? 25.371 28.309 127.070 1.00 48.87 356 VAL D O 1
ATOM 32362 N N . LEU D 1 362 ? 23.667 26.828 127.214 1.00 48.26 357 LEU D N 1
ATOM 32363 C CA . LEU D 1 362 ? 24.096 25.952 126.122 1.00 47.85 357 LEU D CA 1
ATOM 32364 C C . LEU D 1 362 ? 23.173 26.131 124.930 1.00 51.78 357 LEU D C 1
ATOM 32365 O O . LEU D 1 362 ? 21.956 26.183 125.087 1.00 49.96 357 LEU D O 1
ATOM 32381 N N . ASN D 1 363 ? 23.746 26.225 123.742 1.00 88.96 358 ASN D N 1
ATOM 32382 C CA . ASN D 1 363 ? 22.972 26.276 122.513 1.00 88.21 358 ASN D CA 1
ATOM 32383 C C . ASN D 1 363 ? 22.996 24.897 121.859 1.00 85.50 358 ASN D C 1
ATOM 32384 O O . ASN D 1 363 ? 24.054 24.283 121.705 1.00 81.69 358 ASN D O 1
ATOM 32395 N N . PHE D 1 364 ? 21.817 24.387 121.550 1.00 87.93 359 PHE D N 1
ATOM 32396 C CA . PHE D 1 364 ? 21.598 23.189 120.759 1.00 88.61 359 PHE D CA 1
ATOM 32397 C C . PHE D 1 364 ? 21.777 23.556 119.280 1.00 91.08 359 PHE D C 1
ATOM 32398 O O . PHE D 1 364 ? 22.073 24.702 118.937 1.00 100.74 359 PHE D O 1
ATOM 32415 N N . VAL D 1 365 ? 21.635 22.586 118.384 1.00 76.48 360 VAL D N 1
ATOM 32416 C CA . VAL D 1 365 ? 21.832 22.880 116.973 1.00 72.97 360 VAL D CA 1
ATOM 32417 C C . VAL D 1 365 ? 20.737 23.817 116.476 1.00 75.32 360 VAL D C 1
ATOM 32418 O O . VAL D 1 365 ? 19.586 23.759 116.913 1.00 77.91 360 VAL D O 1
ATOM 32431 N N . ASP D 1 366 ? 21.093 24.686 115.539 1.00 75.64 361 ASP D N 1
ATOM 32432 C CA . ASP D 1 366 ? 20.127 25.616 114.962 1.00 81.32 361 ASP D CA 1
ATOM 32433 C C . ASP D 1 366 ? 19.256 24.848 113.971 1.00 86.51 361 ASP D C 1
ATOM 32434 O O . ASP D 1 366 ? 19.739 24.370 112.939 1.00 84.83 361 ASP D O 1
ATOM 32494 N N A SER D 1 369 ? 17.872 27.292 110.616 0.38 94.73 364 SER D N 1
ATOM 32495 N N B SER D 1 369 ? 17.879 27.310 110.607 0.62 94.77 364 SER D N 1
ATOM 32496 C CA A SER D 1 369 ? 18.840 27.761 109.628 0.38 94.77 364 SER D CA 1
ATOM 32497 C CA B SER D 1 369 ? 18.856 27.772 109.625 0.62 94.81 364 SER D CA 1
ATOM 32498 C C A SER D 1 369 ? 18.380 27.471 108.202 0.38 95.21 364 SER D C 1
ATOM 32499 C C B SER D 1 369 ? 18.395 27.472 108.200 0.62 95.24 364 SER D C 1
ATOM 32500 O O A SER D 1 369 ? 17.873 26.384 107.900 0.38 91.87 364 SER D O 1
ATOM 32501 O O B SER D 1 369 ? 17.897 26.380 107.899 0.62 91.78 364 SER D O 1
ATOM 32516 N N . HIS D 1 370 ? 18.580 28.450 107.316 1.00 103.06 365 HIS D N 1
ATOM 32517 C CA . HIS D 1 370 ? 18.216 28.304 105.911 1.00 108.70 365 HIS D CA 1
ATOM 32518 C C . HIS D 1 370 ? 19.388 27.932 105.013 1.00 105.30 365 HIS D C 1
ATOM 32519 O O . HIS D 1 370 ? 19.165 27.648 103.828 1.00 107.67 365 HIS D O 1
ATOM 32534 N N . ALA D 1 371 ? 20.624 27.977 105.523 1.00 94.04 366 ALA D N 1
ATOM 32535 C CA . ALA D 1 371 ? 21.791 27.602 104.723 1.00 93.77 366 ALA D CA 1
ATOM 32536 C C . ALA D 1 371 ? 21.498 26.317 103.960 1.00 98.94 366 ALA D C 1
ATOM 32537 O O . ALA D 1 371 ? 20.937 25.362 104.513 1.00 99.33 366 ALA D O 1
ATOM 32544 N N . ARG D 1 372 ? 21.830 26.322 102.663 1.00 85.48 367 ARG D N 1
ATOM 32545 C CA . ARG D 1 372 ? 21.453 25.193 101.816 1.00 87.35 367 ARG D CA 1
ATOM 32546 C C . ARG D 1 372 ? 21.909 23.858 102.420 1.00 82.97 367 ARG D C 1
ATOM 32547 O O . ARG D 1 372 ? 21.161 22.869 102.407 1.00 79.52 367 ARG D O 1
ATOM 32568 N N . THR D 1 373 ? 23.133 23.811 102.964 1.00 77.12 368 THR D N 1
ATOM 32569 C CA . THR D 1 373 ? 23.666 22.548 103.460 1.00 75.27 368 THR D CA 1
ATOM 32570 C C . THR D 1 373 ? 22.955 22.137 104.739 1.00 73.43 368 THR D C 1
ATOM 32571 O O . THR D 1 373 ? 22.500 20.992 104.850 1.00 67.40 368 THR D O 1
ATOM 32582 N N . ASP D 1 374 ? 22.822 23.067 105.703 1.00 79.97 369 ASP D N 1
ATOM 32583 C CA . ASP D 1 374 ? 22.063 22.766 106.918 1.00 78.88 369 ASP D CA 1
ATOM 32584 C C . ASP D 1 374 ? 20.692 22.212 106.565 1.00 71.12 369 ASP D C 1
ATOM 32585 O O . ASP D 1 374 ? 20.276 21.170 107.068 1.00 67.65 369 ASP D O 1
ATOM 32594 N N . SER D 1 375 ? 19.983 22.886 105.675 1.00 73.22 370 SER D N 1
ATOM 32595 C CA . SER D 1 375 ? 18.636 22.449 105.330 1.00 81.96 370 SER D CA 1
ATOM 32596 C C . SER D 1 375 ? 18.619 21.011 104.806 1.00 76.41 370 SER D C 1
ATOM 32597 O O . SER D 1 375 ? 17.830 20.188 105.267 1.00 72.23 370 SER D O 1
ATOM 32605 N N . LYS D 1 376 ? 19.465 20.682 103.836 1.00 79.95 371 LYS D N 1
ATOM 32606 C CA . LYS D 1 376 ? 19.471 19.306 103.324 1.00 80.54 371 LYS D CA 1
ATOM 32607 C C . LYS D 1 376 ? 19.808 18.281 104.415 1.00 68.94 371 LYS D C 1
ATOM 32608 O O . LYS D 1 376 ? 19.342 17.139 104.377 1.00 61.64 371 LYS D O 1
ATOM 32644 N N . ILE D 1 378 ? 19.077 18.660 107.649 1.00 58.08 373 ILE D N 1
ATOM 32645 C CA . ILE D 1 378 ? 17.890 18.552 108.486 1.00 63.61 373 ILE D CA 1
ATOM 32646 C C . ILE D 1 378 ? 16.865 17.636 107.837 1.00 61.09 373 ILE D C 1
ATOM 32647 O O . ILE D 1 378 ? 16.207 16.840 108.516 1.00 56.31 373 ILE D O 1
ATOM 32663 N N . ARG D 1 379 ? 16.718 17.710 106.515 1.00 61.05 374 ARG D N 1
ATOM 32664 C CA . ARG D 1 379 ? 15.645 16.937 105.908 1.00 68.36 374 ARG D CA 1
ATOM 32665 C C . ARG D 1 379 ? 15.913 15.455 106.054 1.00 64.44 374 ARG D C 1
ATOM 32666 O O . ARG D 1 379 ? 14.961 14.663 106.170 1.00 65.34 374 ARG D O 1
ATOM 32687 N N . GLU D 1 380 ? 17.199 15.069 106.099 1.00 55.67 375 GLU D N 1
ATOM 32688 C CA . GLU D 1 380 ? 17.543 13.664 106.180 1.00 56.60 375 GLU D CA 1
ATOM 32689 C C . GLU D 1 380 ? 17.693 13.225 107.621 1.00 52.88 375 GLU D C 1
ATOM 32690 O O . GLU D 1 380 ? 17.292 12.113 107.972 1.00 54.55 375 GLU D O 1
ATOM 32702 N N . LEU D 1 381 ? 18.371 14.030 108.435 1.00 51.30 376 LEU D N 1
ATOM 32703 C CA . LEU D 1 381 ? 18.709 13.627 109.799 1.00 48.53 376 LEU D CA 1
ATOM 32704 C C . LEU D 1 381 ? 17.599 13.902 110.802 1.00 49.45 376 LEU D C 1
ATOM 32705 O O . LEU D 1 381 ? 17.565 13.249 111.862 1.00 47.20 376 LEU D O 1
ATOM 32721 N N . ALA D 1 382 ? 16.678 14.810 110.489 1.00 44.78 377 ALA D N 1
ATOM 32722 C CA . ALA D 1 382 ? 15.597 15.144 111.425 1.00 43.11 377 ALA D CA 1
ATOM 32723 C C . ALA D 1 382 ? 14.255 15.095 110.697 1.00 48.45 377 ALA D C 1
ATOM 32724 O O . ALA D 1 382 ? 13.484 16.059 110.658 1.00 47.21 377 ALA D O 1
ATOM 32731 N N . SER D 1 383 ? 14.015 13.993 109.990 1.00 50.81 378 SER D N 1
ATOM 32732 C CA . SER D 1 383 ? 12.799 13.913 109.187 1.00 58.66 378 SER D CA 1
ATOM 32733 C C . SER D 1 383 ? 11.557 13.660 110.044 1.00 59.34 378 SER D C 1
ATOM 32734 O O . SER D 1 383 ? 10.440 13.981 109.594 1.00 58.87 378 SER D O 1
ATOM 32742 N N . ASN D 1 384 ? 11.729 13.148 111.274 1.00 50.38 379 ASN D N 1
ATOM 32743 C CA . ASN D 1 384 ? 10.603 12.940 112.174 1.00 49.95 379 ASN D CA 1
ATOM 32744 C C . ASN D 1 384 ? 11.062 13.139 113.608 1.00 46.30 379 ASN D C 1
ATOM 32745 O O . ASN D 1 384 ? 12.227 13.424 113.874 1.00 44.78 379 ASN D O 1
ATOM 32756 N N . GLU D 1 385 ? 10.127 13.008 114.536 1.00 47.60 380 GLU D N 1
ATOM 32757 C CA . GLU D 1 385 ? 10.442 13.327 115.915 1.00 44.63 380 GLU D CA 1
ATOM 32758 C C . GLU D 1 385 ? 11.300 12.256 116.565 1.00 45.93 380 GLU D C 1
ATOM 32759 O O . GLU D 1 385 ? 12.138 12.563 117.414 1.00 38.50 380 GLU D O 1
ATOM 32771 N N . ALA D 1 386 ? 11.153 11.001 116.153 1.00 35.56 381 ALA D N 1
ATOM 32772 C CA . ALA D 1 386 ? 12.105 9.995 116.612 1.00 40.13 381 ALA D CA 1
ATOM 32773 C C . ALA D 1 386 ? 13.519 10.388 116.232 1.00 39.53 381 ALA D C 1
ATOM 32774 O O . ALA D 1 386 ? 14.436 10.311 117.054 1.00 40.07 381 ALA D O 1
ATOM 32781 N N . ALA D 1 387 ? 13.717 10.797 114.979 1.00 41.56 382 ALA D N 1
ATOM 32782 C CA . ALA D 1 387 ? 15.061 11.160 114.536 1.00 41.38 382 ALA D CA 1
ATOM 32783 C C . ALA D 1 387 ? 15.590 12.374 115.304 1.00 43.96 382 ALA D C 1
ATOM 32784 O O . ALA D 1 387 ? 16.757 12.417 115.729 1.00 37.18 382 ALA D O 1
ATOM 32791 N N . TYR D 1 388 ? 14.744 13.393 115.453 1.00 40.27 383 TYR D N 1
ATOM 32792 C CA . TYR D 1 388 ? 15.087 14.558 116.260 1.00 40.43 383 TYR D CA 1
ATOM 32793 C C . TYR D 1 388 ? 15.524 14.185 117.683 1.00 36.02 383 TYR D C 1
ATOM 32794 O O . TYR D 1 388 ? 16.492 14.742 118.235 1.00 35.81 383 TYR D O 1
ATOM 32812 N N . ARG D 1 389 ? 14.799 13.264 118.317 1.00 36.62 384 ARG D N 1
ATOM 32813 C CA . ARG D 1 389 ? 15.239 12.788 119.633 1.00 37.99 384 ARG D CA 1
ATOM 32814 C C . ARG D 1 389 ? 16.565 12.016 119.555 1.00 38.79 384 ARG D C 1
ATOM 32815 O O . ARG D 1 389 ? 17.452 12.172 120.424 1.00 36.61 384 ARG D O 1
ATOM 32836 N N . SER D 1 390 ? 16.714 11.169 118.528 1.00 36.59 385 SER D N 1
ATOM 32837 C CA . SER D 1 390 ? 17.982 10.454 118.376 1.00 38.85 385 SER D CA 1
ATOM 32838 C C . SER D 1 390 ? 19.157 11.433 118.241 1.00 37.55 385 SER D C 1
ATOM 32839 O O . SER D 1 390 ? 20.218 11.270 118.867 1.00 39.94 385 SER D O 1
ATOM 32847 N N . LEU D 1 391 ? 18.964 12.479 117.463 1.00 35.95 386 LEU D N 1
ATOM 32848 C CA . LEU D 1 391 ? 20.008 13.476 117.319 1.00 38.68 386 LEU D CA 1
ATOM 32849 C C . LEU D 1 391 ? 20.330 14.166 118.637 1.00 41.46 386 LEU D C 1
ATOM 32850 O O . LEU D 1 391 ? 21.495 14.523 118.907 1.00 36.78 386 LEU D O 1
ATOM 32866 N N . THR D 1 392 ? 19.282 14.502 119.390 1.00 42.50 387 THR D N 1
ATOM 32867 C CA . THR D 1 392 ? 19.478 15.093 120.701 1.00 39.92 387 THR D CA 1
ATOM 32868 C C . THR D 1 392 ? 20.335 14.205 121.594 1.00 34.90 387 THR D C 1
ATOM 32869 O O . THR D 1 392 ? 21.205 14.722 122.292 1.00 36.50 387 THR D O 1
ATOM 32880 N N . LYS D 1 393 ? 20.057 12.893 121.650 1.00 36.00 388 LYS D N 1
ATOM 32881 C CA . LYS D 1 393 ? 20.836 12.006 122.518 1.00 41.90 388 LYS D CA 1
ATOM 32882 C C . LYS D 1 393 ? 22.291 11.938 122.068 1.00 42.83 388 LYS D C 1
ATOM 32883 O O . LYS D 1 393 ? 23.202 12.021 122.896 1.00 40.61 388 LYS D O 1
ATOM 32902 N N . SER D 1 394 ? 22.523 11.901 120.743 1.00 40.76 389 SER D N 1
ATOM 32903 C CA . SER D 1 394 ? 23.883 11.853 120.230 1.00 39.90 389 SER D CA 1
ATOM 32904 C C . SER D 1 394 ? 24.615 13.135 120.588 1.00 43.17 389 SER D C 1
ATOM 32905 O O . SER D 1 394 ? 25.751 13.092 121.052 1.00 44.81 389 SER D O 1
ATOM 32913 N N . TRP D 1 395 ? 23.986 14.285 120.373 1.00 44.84 390 TRP D N 1
ATOM 32914 C CA . TRP D 1 395 ? 24.624 15.561 120.709 1.00 44.11 390 TRP D CA 1
ATOM 32915 C C . TRP D 1 395 ? 24.983 15.649 122.188 1.00 47.24 390 TRP D C 1
ATOM 32916 O O . TRP D 1 395 ? 26.075 16.098 122.558 1.00 49.31 390 TRP D O 1
ATOM 32937 N N . PHE D 1 396 ? 24.037 15.308 123.056 1.00 43.13 391 PHE D N 1
ATOM 32938 C CA . PHE D 1 396 ? 24.281 15.385 124.492 1.00 44.93 391 PHE D CA 1
ATOM 32939 C C . PHE D 1 396 ? 25.462 14.517 124.913 1.00 41.80 391 PHE D C 1
ATOM 32940 O O . PHE D 1 396 ? 26.346 14.974 125.638 1.00 43.75 391 PHE D O 1
ATOM 32957 N N . LYS D 1 397 ? 25.537 13.296 124.387 1.00 40.56 392 LYS D N 1
ATOM 32958 C CA . LYS D 1 397 ? 26.547 12.317 124.809 1.00 52.52 392 LYS D CA 1
ATOM 32959 C C . LYS D 1 397 ? 27.939 12.684 124.307 1.00 52.66 392 LYS D C 1
ATOM 32960 O O . LYS D 1 397 ? 28.920 12.600 125.057 1.00 51.34 392 LYS D O 1
ATOM 32979 N N . HIS D 1 398 ? 28.038 13.162 123.070 1.00 48.99 393 HIS D N 1
ATOM 32980 C CA . HIS D 1 398 ? 29.327 13.334 122.413 1.00 49.88 393 HIS D CA 1
ATOM 32981 C C . HIS D 1 398 ? 29.774 14.784 122.260 1.00 53.48 393 HIS D C 1
ATOM 32982 O O . HIS D 1 398 ? 30.880 15.005 121.783 1.00 57.08 393 HIS D O 1
ATOM 32996 N N . SER D 1 399 ? 28.980 15.769 122.673 1.00 52.27 394 SER D N 1
ATOM 32997 C CA . SER D 1 399 ? 29.487 17.117 122.852 1.00 52.70 394 SER D CA 1
ATOM 32998 C C . SER D 1 399 ? 30.099 17.215 124.243 1.00 46.76 394 SER D C 1
ATOM 32999 O O . SER D 1 399 ? 30.166 16.239 124.995 1.00 54.07 394 SER D O 1
ATOM 33007 N N . THR D 1 400 ? 30.519 18.412 124.613 1.00 68.78 395 THR D N 1
ATOM 33008 C CA . THR D 1 400 ? 31.000 18.609 125.968 1.00 64.56 395 THR D CA 1
ATOM 33009 C C . THR D 1 400 ? 29.885 18.657 127.008 1.00 58.08 395 THR D C 1
ATOM 33010 O O . THR D 1 400 ? 30.218 18.686 128.195 1.00 56.24 395 THR D O 1
ATOM 33021 N N . THR D 1 401 ? 28.613 18.583 126.605 1.00 52.45 396 THR D N 1
ATOM 33022 C CA . THR D 1 401 ? 27.509 18.694 127.552 1.00 50.61 396 THR D CA 1
ATOM 33023 C C . THR D 1 401 ? 27.533 17.561 128.583 1.00 46.96 396 THR D C 1
ATOM 33024 O O . THR D 1 401 ? 27.394 17.802 129.782 1.00 47.00 396 THR D O 1
ATOM 33035 N N . TYR D 1 402 ? 27.702 16.318 128.134 1.00 45.22 397 TYR D N 1
ATOM 33036 C CA . TYR D 1 402 ? 27.719 15.187 129.055 1.00 50.53 397 TYR D CA 1
ATOM 33037 C C . TYR D 1 402 ? 28.788 15.374 130.124 1.00 54.77 397 TYR D C 1
ATOM 33038 O O . TYR D 1 402 ? 28.533 15.217 131.330 1.00 51.57 397 TYR D O 1
ATOM 33056 N N . ASN D 1 403 ? 29.999 15.731 129.703 1.00 55.73 398 ASN D N 1
ATOM 33057 C CA . ASN D 1 403 ? 31.081 15.810 130.674 1.00 60.04 398 ASN D CA 1
ATOM 33058 C C . ASN D 1 403 ? 30.882 16.977 131.605 1.00 57.38 398 ASN D C 1
ATOM 33059 O O . ASN D 1 403 ? 31.303 16.919 132.769 1.00 56.61 398 ASN D O 1
ATOM 33070 N N . LEU D 1 404 ? 30.245 18.032 131.100 1.00 53.77 399 LEU D N 1
ATOM 33071 C CA . LEU D 1 404 ? 29.893 19.168 131.930 1.00 53.44 399 LEU D CA 1
ATOM 33072 C C . LEU D 1 404 ? 29.017 18.747 133.102 1.00 53.59 399 LEU D C 1
ATOM 33073 O O . LEU D 1 404 ? 29.298 19.082 134.258 1.00 55.50 399 LEU D O 1
ATOM 33089 N N . PHE D 1 405 ? 27.927 18.029 132.808 1.00 51.36 400 PHE D N 1
ATOM 33090 C CA . PHE D 1 405 ? 27.039 17.566 133.866 1.00 51.58 400 PHE D CA 1
ATOM 33091 C C . PHE D 1 405 ? 27.757 16.616 134.811 1.00 52.59 400 PHE D C 1
ATOM 33092 O O . PHE D 1 405 ? 27.557 16.698 136.032 1.00 52.81 400 PHE D O 1
ATOM 33109 N N . ARG D 1 406 ? 28.565 15.694 134.264 1.00 47.27 401 ARG D N 1
ATOM 33110 C CA . ARG D 1 406 ? 29.313 14.771 135.105 1.00 53.61 401 ARG D CA 1
ATOM 33111 C C . ARG D 1 406 ? 30.277 15.528 135.996 1.00 55.51 401 ARG D C 1
ATOM 33112 O O . ARG D 1 406 ? 30.399 15.223 137.185 1.00 59.65 401 ARG D O 1
ATOM 33133 N N . SER D 1 407 ? 30.913 16.568 135.464 1.00 58.55 402 SER D N 1
ATOM 33134 C CA . SER D 1 407 ? 31.861 17.321 136.272 1.00 60.95 402 SER D CA 1
ATOM 33135 C C . SER D 1 407 ? 31.152 18.018 137.415 1.00 60.50 402 SER D C 1
ATOM 33136 O O . SER D 1 407 ? 31.603 17.951 138.564 1.00 65.33 402 SER D O 1
ATOM 33144 N N . ILE D 1 408 ? 30.041 18.712 137.111 1.00 53.01 403 ILE D N 1
ATOM 33145 C CA . ILE D 1 408 ? 29.329 19.478 138.133 1.00 49.82 403 ILE D CA 1
ATOM 33146 C C . ILE D 1 408 ? 28.848 18.563 139.242 1.00 53.43 403 ILE D C 1
ATOM 33147 O O . ILE D 1 408 ? 28.870 18.929 140.425 1.00 56.00 403 ILE D O 1
ATOM 33163 N N . ALA D 1 409 ? 28.410 17.359 138.892 1.00 53.23 404 ALA D N 1
ATOM 33164 C CA . ALA D 1 409 ? 27.981 16.413 139.919 1.00 60.35 404 ALA D CA 1
ATOM 33165 C C . ALA D 1 409 ? 29.101 16.096 140.913 1.00 68.73 404 ALA D C 1
ATOM 33166 O O . ALA D 1 409 ? 28.856 15.924 142.116 1.00 63.33 404 ALA D O 1
ATOM 33173 N N . GLU D 1 410 ? 30.340 16.005 140.429 1.00 81.13 405 GLU D N 1
ATOM 33174 C CA . GLU D 1 410 ? 31.465 15.789 141.334 1.00 87.08 405 GLU D CA 1
ATOM 33175 C C . GLU D 1 410 ? 31.653 16.964 142.285 1.00 84.08 405 GLU D C 1
ATOM 33176 O O . GLU D 1 410 ? 32.122 16.779 143.411 1.00 85.95 405 GLU D O 1
ATOM 33205 N N . GLY D 1 412 ? 29.348 18.602 143.757 1.00 79.04 407 GLY D N 1
ATOM 33206 C CA . GLY D 1 412 ? 28.300 18.661 144.766 1.00 79.58 407 GLY D CA 1
ATOM 33207 C C . GLY D 1 412 ? 27.403 19.886 144.738 1.00 75.88 407 GLY D C 1
ATOM 33208 O O . GLY D 1 412 ? 26.884 20.293 145.786 1.00 73.34 407 GLY D O 1
ATOM 33212 N N . TYR D 1 413 ? 27.214 20.493 143.575 1.00 68.73 408 TYR D N 1
ATOM 33213 C CA . TYR D 1 413 ? 26.210 21.525 143.395 1.00 62.45 408 TYR D CA 1
ATOM 33214 C C . TYR D 1 413 ? 24.869 20.880 143.040 1.00 60.71 408 TYR D C 1
ATOM 33215 O O . TYR D 1 413 ? 24.810 19.819 142.408 1.00 60.31 408 TYR D O 1
ATOM 33233 N N . LYS D 1 414 ? 23.780 21.523 143.457 1.00 62.97 409 LYS D N 1
ATOM 33234 C CA . LYS D 1 414 ? 22.494 21.240 142.823 1.00 61.68 409 LYS D CA 1
ATOM 33235 C C . LYS D 1 414 ? 22.451 21.850 141.425 1.00 57.00 409 LYS D C 1
ATOM 33236 O O . LYS D 1 414 ? 23.048 22.902 141.167 1.00 55.71 409 LYS D O 1
ATOM 33255 N N . VAL D 1 415 ? 21.724 21.197 140.519 1.00 50.53 410 VAL D N 1
ATOM 33256 C CA . VAL D 1 415 ? 21.600 21.666 139.145 1.00 50.34 410 VAL D CA 1
ATOM 33257 C C . VAL D 1 415 ? 20.128 21.846 138.842 1.00 48.14 410 VAL D C 1
ATOM 33258 O O . VAL D 1 415 ? 19.313 20.947 139.098 1.00 47.27 410 VAL D O 1
ATOM 33271 N N . VAL D 1 416 ? 19.780 23.031 138.365 1.00 48.52 411 VAL D N 1
ATOM 33272 C CA . VAL D 1 416 ? 18.468 23.309 137.796 1.00 47.04 411 VAL D CA 1
ATOM 33273 C C . VAL D 1 416 ? 18.631 23.329 136.276 1.00 51.62 411 VAL D C 1
ATOM 33274 O O . VAL D 1 416 ? 19.312 24.199 135.728 1.00 47.80 411 VAL D O 1
ATOM 33287 N N . LEU D 1 417 ? 18.069 22.340 135.586 1.00 55.27 412 LEU D N 1
ATOM 33288 C CA . LEU D 1 417 ? 18.193 22.171 134.138 1.00 47.32 412 LEU D CA 1
ATOM 33289 C C . LEU D 1 417 ? 16.877 22.575 133.490 1.00 42.65 412 LEU D C 1
ATOM 33290 O O . LEU D 1 417 ? 15.819 22.037 133.831 1.00 39.10 412 LEU D O 1
ATOM 33306 N N . THR D 1 418 ? 16.935 23.479 132.531 1.00 39.35 413 THR D N 1
ATOM 33307 C CA . THR D 1 418 ? 15.708 24.022 131.979 1.00 42.00 413 THR D CA 1
ATOM 33308 C C . THR D 1 418 ? 16.041 24.575 130.608 1.00 37.20 413 THR D C 1
ATOM 33309 O O . THR D 1 418 ? 17.120 24.310 130.061 1.00 36.57 413 THR D O 1
ATOM 33320 N N . THR D 1 419 ? 15.067 25.214 129.998 1.00 36.89 414 THR D N 1
ATOM 33321 C CA . THR D 1 419 ? 15.156 25.744 128.645 1.00 35.86 414 THR D CA 1
ATOM 33322 C C . THR D 1 419 ? 14.328 27.007 128.628 1.00 38.46 414 THR D C 1
ATOM 33323 O O . THR D 1 419 ? 13.575 27.259 129.557 1.00 37.86 414 THR D O 1
ATOM 33334 N N . ASP D 1 420 ? 14.386 27.750 127.540 1.00 37.79 415 ASP D N 1
ATOM 33335 C CA . ASP D 1 420 ? 13.529 28.906 127.381 1.00 33.25 415 ASP D CA 1
ATOM 33336 C C . ASP D 1 420 ? 12.299 28.633 126.531 1.00 36.94 415 ASP D C 1
ATOM 33337 O O . ASP D 1 420 ? 11.273 29.302 126.716 1.00 41.45 415 ASP D O 1
ATOM 33346 N N . HIS D 1 421 ? 12.338 27.668 125.629 1.00 37.75 416 HIS D N 1
ATOM 33347 C CA . HIS D 1 421 ? 11.165 27.353 124.817 1.00 36.30 416 HIS D CA 1
ATOM 33348 C C . HIS D 1 421 ? 11.455 26.031 124.123 1.00 32.83 416 HIS D C 1
ATOM 33349 O O . HIS D 1 421 ? 12.614 25.614 124.040 1.00 37.27 416 HIS D O 1
ATOM 33364 N N . GLY D 1 422 ? 10.425 25.385 123.573 1.00 37.67 417 GLY D N 1
ATOM 33365 C CA . GLY D 1 422 ? 10.618 24.236 122.707 1.00 39.20 417 GLY D CA 1
ATOM 33366 C C . GLY D 1 422 ? 10.380 24.537 121.229 1.00 38.58 417 GLY D C 1
ATOM 33367 O O . GLY D 1 422 ? 10.507 25.671 120.768 1.00 38.51 417 GLY D O 1
ATOM 33371 N N . THR D 1 423 ? 10.091 23.464 120.473 1.00 40.71 418 THR D N 1
ATOM 33372 C CA . THR D 1 423 ? 9.787 23.605 119.051 1.00 36.26 418 THR D CA 1
ATOM 33373 C C . THR D 1 423 ? 8.757 22.562 118.666 1.00 36.66 418 THR D C 1
ATOM 33374 O O . THR D 1 423 ? 8.618 21.507 119.292 1.00 37.51 418 THR D O 1
ATOM 33385 N N . ILE D 1 424 ? 8.116 22.806 117.550 1.00 33.85 419 ILE D N 1
ATOM 33386 C CA . ILE D 1 424 ? 7.051 21.927 117.095 1.00 35.85 419 ILE D CA 1
ATOM 33387 C C . ILE D 1 424 ? 7.301 21.664 115.618 1.00 43.10 419 ILE D C 1
ATOM 33388 O O . ILE D 1 424 ? 7.803 22.541 114.913 1.00 36.35 419 ILE D O 1
ATOM 33404 N N . GLN D 1 425 ? 7.008 20.459 115.149 1.00 41.93 420 GLN D N 1
ATOM 33405 C CA . GLN D 1 425 ? 7.092 20.150 113.724 1.00 44.08 420 GLN D CA 1
ATOM 33406 C C . GLN D 1 425 ? 5.807 20.620 113.055 1.00 42.42 420 GLN D C 1
ATOM 33407 O O . GLN D 1 425 ? 4.715 20.145 113.400 1.00 42.31 420 GLN D O 1
ATOM 33421 N N . VAL D 1 426 ? 5.944 21.547 112.041 1.00 40.87 421 VAL D N 1
ATOM 33422 C CA . VAL D 1 426 ? 4.794 22.238 111.469 1.00 39.09 421 VAL D CA 1
ATOM 33423 C C . VAL D 1 426 ? 4.336 21.459 110.250 1.00 42.27 421 VAL D C 1
ATOM 33424 O O . VAL D 1 426 ? 5.090 20.719 109.599 1.00 40.80 421 VAL D O 1
ATOM 33437 N N . LYS D 1 427 ? 3.073 21.641 109.927 1.00 41.02 422 LYS D N 1
ATOM 33438 C CA . LYS D 1 427 ? 2.397 20.720 109.032 1.00 46.91 422 LYS D CA 1
ATOM 33439 C C . LYS D 1 427 ? 1.528 21.500 108.052 1.00 48.29 422 LYS D C 1
ATOM 33440 O O . LYS D 1 427 ? 1.615 21.253 106.857 1.00 44.95 422 LYS D O 1
ATOM 33459 N N . ASN D 1 428 ? 0.691 22.435 108.517 1.00 51.10 423 ASN D N 1
ATOM 33460 C CA . ASN D 1 428 ? -0.303 23.055 107.649 1.00 55.00 423 ASN D CA 1
ATOM 33461 C C . ASN D 1 428 ? -0.127 24.562 107.562 1.00 45.78 423 ASN D C 1
ATOM 33462 O O . ASN D 1 428 ? 0.028 25.232 108.590 1.00 43.53 423 ASN D O 1
ATOM 33473 N N . PRO D 1 429 ? -0.174 25.119 106.352 1.00 43.89 424 PRO D N 1
ATOM 33474 C CA . PRO D 1 429 ? -0.030 26.574 106.206 1.00 43.50 424 PRO D CA 1
ATOM 33475 C C . PRO D 1 429 ? -1.264 27.385 106.589 1.00 46.76 424 PRO D C 1
ATOM 33476 O O . PRO D 1 429 ? -2.410 26.956 106.423 1.00 55.01 424 PRO D O 1
ATOM 33487 N N . VAL D 1 430 ? -0.982 28.604 107.053 1.00 40.04 425 VAL D N 1
ATOM 33488 C CA . VAL D 1 430 ? -1.956 29.649 107.334 1.00 45.66 425 VAL D CA 1
ATOM 33489 C C . VAL D 1 430 ? -1.496 30.899 106.565 1.00 49.95 425 VAL D C 1
ATOM 33490 O O . VAL D 1 430 ? -0.393 31.418 106.808 1.00 45.31 425 VAL D O 1
ATOM 33503 N N . LYS D 1 431 ? -2.348 31.408 105.673 1.00 51.07 426 LYS D N 1
ATOM 33504 C CA . LYS D 1 431 ? -1.964 32.552 104.853 1.00 54.37 426 LYS D CA 1
ATOM 33505 C C . LYS D 1 431 ? -1.924 33.840 105.673 1.00 50.98 426 LYS D C 1
ATOM 33506 O O . LYS D 1 431 ? -2.761 34.087 106.543 1.00 52.46 426 LYS D O 1
ATOM 33525 N N . VAL D 1 432 ? -0.950 34.685 105.348 1.00 52.98 427 VAL D N 1
ATOM 33526 C CA . VAL D 1 432 ? -0.806 36.002 105.947 1.00 50.48 427 VAL D CA 1
ATOM 33527 C C . VAL D 1 432 ? -0.143 36.913 104.934 1.00 51.34 427 VAL D C 1
ATOM 33528 O O . VAL D 1 432 ? 0.745 36.487 104.202 1.00 50.37 427 VAL D O 1
ATOM 33541 N N . ILE D 1 433 ? -0.573 38.174 104.897 1.00 54.60 428 ILE D N 1
ATOM 33542 C CA . ILE D 1 433 ? 0.029 39.208 104.059 1.00 61.55 428 ILE D CA 1
ATOM 33543 C C . ILE D 1 433 ? 0.601 40.284 104.959 1.00 68.61 428 ILE D C 1
ATOM 33544 O O . ILE D 1 433 ? -0.080 40.741 105.881 1.00 68.94 428 ILE D O 1
ATOM 33560 N N . GLY D 1 434 ? 1.854 40.657 104.712 1.00 63.59 429 GLY D N 1
ATOM 33561 C CA . GLY D 1 434 ? 2.579 41.625 105.507 1.00 75.34 429 GLY D CA 1
ATOM 33562 C C . GLY D 1 434 ? 3.525 42.360 104.585 1.00 92.05 429 GLY D C 1
ATOM 33563 O O . GLY D 1 434 ? 3.659 42.017 103.408 1.00 98.21 429 GLY D O 1
ATOM 33567 N N . ASP D 1 435 ? 4.196 43.369 105.133 1.00 127.60 430 ASP D N 1
ATOM 33568 C CA . ASP D 1 435 ? 5.009 44.260 104.314 1.00 133.23 430 ASP D CA 1
ATOM 33569 C C . ASP D 1 435 ? 6.412 43.680 104.096 1.00 139.60 430 ASP D C 1
ATOM 33570 O O . ASP D 1 435 ? 6.690 42.509 104.373 1.00 136.57 430 ASP D O 1
ATOM 33579 N N . ARG D 1 436 ? 7.319 44.521 103.583 1.00 153.61 431 ARG D N 1
ATOM 33580 C CA . ARG D 1 436 ? 8.650 44.063 103.196 1.00 157.71 431 ARG D CA 1
ATOM 33581 C C . ARG D 1 436 ? 9.521 43.772 104.409 1.00 152.86 431 ARG D C 1
ATOM 33582 O O . ARG D 1 436 ? 10.334 42.842 104.379 1.00 152.93 431 ARG D O 1
ATOM 33603 N N . SER D 1 437 ? 9.338 44.527 105.487 1.00 142.17 432 SER D N 1
ATOM 33604 C CA . SER D 1 437 ? 10.117 44.376 106.706 1.00 135.04 432 SER D CA 1
ATOM 33605 C C . SER D 1 437 ? 9.537 43.345 107.666 1.00 126.71 432 SER D C 1
ATOM 33606 O O . SER D 1 437 ? 10.069 43.191 108.771 1.00 126.12 432 SER D O 1
ATOM 33614 N N . THR D 1 438 ? 8.473 42.645 107.282 1.00 114.13 433 THR D N 1
ATOM 33615 C CA . THR D 1 438 ? 7.835 41.699 108.188 1.00 107.88 433 THR D CA 1
ATOM 33616 C C . THR D 1 438 ? 8.830 40.633 108.637 1.00 97.39 433 THR D C 1
ATOM 33617 O O . THR D 1 438 ? 9.697 40.201 107.872 1.00 96.92 433 THR D O 1
ATOM 33628 N N . ASN D 1 439 ? 8.703 40.209 109.893 1.00 90.77 434 ASN D N 1
ATOM 33629 C CA . ASN D 1 439 ? 9.647 39.254 110.446 1.00 81.18 434 ASN D CA 1
ATOM 33630 C C . ASN D 1 439 ? 9.503 37.903 109.760 1.00 76.04 434 ASN D C 1
ATOM 33631 O O . ASN D 1 439 ? 8.456 37.568 109.196 1.00 76.76 434 ASN D O 1
ATOM 33642 N N . THR D 1 440 ? 10.581 37.124 109.833 1.00 74.49 435 THR D N 1
ATOM 33643 C CA . THR D 1 440 ? 10.720 35.864 109.121 1.00 76.56 435 THR D CA 1
ATOM 33644 C C . THR D 1 440 ? 10.193 34.654 109.892 1.00 73.67 435 THR D C 1
ATOM 33645 O O . THR D 1 440 ? 10.009 33.592 109.292 1.00 73.92 435 THR D O 1
ATOM 33656 N N . ASN D 1 441 ? 9.892 34.789 111.181 1.00 51.39 436 ASN D N 1
ATOM 33657 C CA . ASN D 1 441 ? 9.452 33.650 111.974 1.00 46.63 436 ASN D CA 1
ATOM 33658 C C . ASN D 1 441 ? 8.167 33.042 111.408 1.00 43.63 436 ASN D C 1
ATOM 33659 O O . ASN D 1 441 ? 7.258 33.752 110.963 1.00 47.03 436 ASN D O 1
ATOM 33670 N N . LEU D 1 442 ? 8.119 31.710 111.349 1.00 39.70 437 LEU D N 1
ATOM 33671 C CA . LEU D 1 442 ? 6.962 31.028 110.768 1.00 44.40 437 LEU D CA 1
ATOM 33672 C C . LEU D 1 442 ? 5.816 30.761 111.754 1.00 42.47 437 LEU D C 1
ATOM 33673 O O . LEU D 1 442 ? 4.729 30.302 111.337 1.00 40.69 437 LEU D O 1
ATOM 33689 N N . ARG D 1 443 ? 6.014 31.065 113.028 1.00 39.77 438 ARG D N 1
ATOM 33690 C CA . ARG D 1 443 ? 4.981 30.810 114.023 1.00 34.16 438 ARG D CA 1
ATOM 33691 C C . ARG D 1 443 ? 4.407 32.076 114.633 1.00 33.90 438 ARG D C 1
ATOM 33692 O O . ARG D 1 443 ? 3.376 32.007 115.334 1.00 37.69 438 ARG D O 1
ATOM 33713 N N . TYR D 1 444 ? 5.004 33.233 114.374 1.00 43.52 439 TYR D N 1
ATOM 33714 C CA . TYR D 1 444 ? 4.419 34.467 114.876 1.00 44.18 439 TYR D CA 1
ATOM 33715 C C . TYR D 1 444 ? 4.873 35.583 113.951 1.00 43.77 439 TYR D C 1
ATOM 33716 O O . TYR D 1 444 ? 5.944 35.489 113.331 1.00 40.98 439 TYR D O 1
ATOM 33734 N N . LYS D 1 445 ? 4.038 36.622 113.844 1.00 43.94 440 LYS D N 1
ATOM 33735 C CA . LYS D 1 445 ? 4.374 37.796 113.041 1.00 47.86 440 LYS D CA 1
ATOM 33736 C C . LYS D 1 445 ? 4.142 39.053 113.854 1.00 46.88 440 LYS D C 1
ATOM 33737 O O . LYS D 1 445 ? 3.342 39.044 114.797 1.00 47.08 440 LYS D O 1
ATOM 33756 N N . ILE D 1 446 ? 4.920 40.096 113.544 1.00 52.70 441 ILE D N 1
ATOM 33757 C CA . ILE D 1 446 ? 4.699 41.445 114.080 1.00 62.36 441 ILE D CA 1
ATOM 33758 C C . ILE D 1 446 ? 4.488 42.376 112.906 1.00 58.07 441 ILE D C 1
ATOM 33759 O O . ILE D 1 446 ? 5.256 42.305 111.957 1.00 59.41 441 ILE D O 1
ATOM 33775 N N . GLY D 1 447 ? 3.503 43.255 112.947 1.00 57.89 442 GLY D N 1
ATOM 33776 C CA . GLY D 1 447 ? 3.313 44.172 111.821 1.00 63.77 442 GLY D CA 1
ATOM 33777 C C . GLY D 1 447 ? 2.113 45.075 112.015 1.00 65.54 442 GLY D C 1
ATOM 33778 O O . GLY D 1 447 ? 1.198 44.775 112.789 1.00 63.98 442 GLY D O 1
ATOM 33782 N N . LYS D 1 448 ? 2.120 46.187 111.277 1.00 77.56 443 LYS D N 1
ATOM 33783 C CA . LYS D 1 448 ? 0.984 47.094 111.326 1.00 81.32 443 LYS D CA 1
ATOM 33784 C C . LYS D 1 448 ? 0.074 46.961 110.120 1.00 76.15 443 LYS D C 1
ATOM 33785 O O . LYS D 1 448 ? -1.005 47.556 110.114 1.00 77.19 443 LYS D O 1
ATOM 33804 N N . ASN D 1 449 ? 0.456 46.181 109.124 1.00 69.28 444 ASN D N 1
ATOM 33805 C CA . ASN D 1 449 ? -0.373 45.994 107.943 1.00 75.20 444 ASN D CA 1
ATOM 33806 C C . ASN D 1 449 ? -0.619 44.514 107.695 1.00 70.00 444 ASN D C 1
ATOM 33807 O O . ASN D 1 449 ? -0.611 44.046 106.547 1.00 70.23 444 ASN D O 1
ATOM 33818 N N . LEU D 1 450 ? -0.813 43.752 108.774 1.00 69.26 445 LEU D N 1
ATOM 33819 C CA . LEU D 1 450 ? -0.991 42.312 108.658 1.00 59.85 445 LEU D CA 1
ATOM 33820 C C . LEU D 1 450 ? -2.418 42.027 108.234 1.00 58.76 445 LEU D C 1
ATOM 33821 O O . LEU D 1 450 ? -3.354 42.592 108.779 1.00 62.62 445 LEU D O 1
ATOM 33837 N N . ASP D 1 451 ? -2.577 41.138 107.269 1.00 63.87 446 ASP D N 1
ATOM 33838 C CA . ASP D 1 451 ? -3.867 40.697 106.759 1.00 67.19 446 ASP D CA 1
ATOM 33839 C C . ASP D 1 451 ? -3.920 39.184 106.940 1.00 57.61 446 ASP D C 1
ATOM 33840 O O . ASP D 1 451 ? -3.053 38.469 106.426 1.00 53.80 446 ASP D O 1
ATOM 33849 N N . TYR D 1 452 ? -4.906 38.702 107.699 1.00 52.18 447 TYR D N 1
ATOM 33850 C CA . TYR D 1 452 ? -5.001 37.289 108.057 1.00 50.97 447 TYR D CA 1
ATOM 33851 C C . TYR D 1 452 ? -6.439 36.986 108.463 1.00 50.75 447 TYR D C 1
ATOM 33852 O O . TYR D 1 452 ? -7.256 37.883 108.713 1.00 52.30 447 TYR D O 1
ATOM 33870 N N . ASN D 1 453 ? -6.739 35.708 108.532 1.00 44.07 448 ASN D N 1
ATOM 33871 C CA . ASN D 1 453 ? -8.021 35.251 109.065 1.00 47.94 448 ASN D CA 1
ATOM 33872 C C . ASN D 1 453 ? -7.936 35.187 110.589 1.00 48.33 448 ASN D C 1
ATOM 33873 O O . ASN D 1 453 ? -7.187 34.349 111.135 1.00 45.71 448 ASN D O 1
ATOM 33884 N N . PRO D 1 454 ? -8.671 36.048 111.313 1.00 48.17 449 PRO D N 1
ATOM 33885 C CA . PRO D 1 454 ? -8.504 36.078 112.785 1.00 47.07 449 PRO D CA 1
ATOM 33886 C C . PRO D 1 454 ? -8.855 34.766 113.453 1.00 46.70 449 PRO D C 1
ATOM 33887 O O . PRO D 1 454 ? -8.373 34.469 114.552 1.00 50.25 449 PRO D O 1
ATOM 33898 N N . LYS D 1 455 ? -9.710 33.969 112.825 1.00 46.33 450 LYS D N 1
ATOM 33899 C CA . LYS D 1 455 ? -10.055 32.657 113.353 1.00 51.74 450 LYS D CA 1
ATOM 33900 C C . LYS D 1 455 ? -8.951 31.623 113.192 1.00 53.57 450 LYS D C 1
ATOM 33901 O O . LYS D 1 455 ? -9.058 30.535 113.761 1.00 56.57 450 LYS D O 1
ATOM 33920 N N . GLU D 1 456 ? -7.891 31.910 112.456 1.00 49.70 451 GLU D N 1
ATOM 33921 C CA . GLU D 1 456 ? -6.822 30.926 112.315 1.00 50.49 451 GLU D CA 1
ATOM 33922 C C . GLU D 1 456 ? -5.644 31.172 113.254 1.00 53.00 451 GLU D C 1
ATOM 33923 O O . GLU D 1 456 ? -4.693 30.381 113.234 1.00 53.36 451 GLU D O 1
ATOM 33935 N N . VAL D 1 457 ? -5.674 32.231 114.072 1.00 47.84 452 VAL D N 1
ATOM 33936 C CA . VAL D 1 457 ? -4.514 32.642 114.849 1.00 44.73 452 VAL D CA 1
ATOM 33937 C C . VAL D 1 457 ? -4.978 33.132 116.211 1.00 46.60 452 VAL D C 1
ATOM 33938 O O . VAL D 1 457 ? -6.162 33.376 116.439 1.00 49.45 452 VAL D O 1
ATOM 33951 N N . PHE D 1 458 ? -4.010 33.290 117.113 1.00 42.04 453 PHE D N 1
ATOM 33952 C CA . PHE D 1 458 ? -4.194 34.055 118.342 1.00 44.88 453 PHE D CA 1
ATOM 33953 C C . PHE D 1 458 ? -3.694 35.472 118.083 1.00 39.59 453 PHE D C 1
ATOM 33954 O O . PHE D 1 458 ? -2.537 35.675 117.725 1.00 46.71 453 PHE D O 1
ATOM 33971 N N . GLU D 1 459 ? -4.550 36.447 118.329 1.00 46.45 454 GLU D N 1
ATOM 33972 C CA . GLU D 1 459 ? -4.436 37.820 117.859 1.00 50.27 454 GLU D CA 1
ATOM 33973 C C . GLU D 1 459 ? -4.218 38.732 119.065 1.00 49.45 454 GLU D C 1
ATOM 33974 O O . GLU D 1 459 ? -5.026 38.761 119.986 1.00 51.48 454 GLU D O 1
ATOM 33986 N N . ILE D 1 460 ? -3.070 39.366 119.128 1.00 42.32 455 ILE D N 1
ATOM 33987 C CA . ILE D 1 460 ? -2.793 40.363 120.140 1.00 42.79 455 ILE D CA 1
ATOM 33988 C C . ILE D 1 460 ? -2.868 41.708 119.441 1.00 48.74 455 ILE D C 1
ATOM 33989 O O . ILE D 1 460 ? -1.874 42.152 118.854 1.00 49.93 455 ILE D O 1
ATOM 34005 N N . LYS D 1 461 ? -4.045 42.348 119.458 1.00 52.65 456 LYS D N 1
ATOM 34006 C CA . LYS D 1 461 ? -4.184 43.640 118.795 1.00 56.40 456 LYS D CA 1
ATOM 34007 C C . LYS D 1 461 ? -3.372 44.710 119.495 1.00 53.28 456 LYS D C 1
ATOM 34008 O O . LYS D 1 461 ? -2.843 45.592 118.832 1.00 57.12 456 LYS D O 1
ATOM 34027 N N . ASP D 1 462 ? -3.164 44.601 120.797 1.00 53.44 457 ASP D N 1
ATOM 34028 C CA . ASP D 1 462 ? -2.427 45.615 121.560 1.00 54.18 457 ASP D CA 1
ATOM 34029 C C . ASP D 1 462 ? -1.247 45.001 122.308 1.00 48.29 457 ASP D C 1
ATOM 34030 O O . ASP D 1 462 ? -1.414 44.504 123.438 1.00 52.09 457 ASP D O 1
ATOM 34039 N N . PRO D 1 463 ? -0.042 45.000 121.729 1.00 52.76 458 PRO D N 1
ATOM 34040 C CA . PRO D 1 463 ? 1.065 44.250 122.366 1.00 53.07 458 PRO D CA 1
ATOM 34041 C C . PRO D 1 463 ? 1.398 44.714 123.766 1.00 56.46 458 PRO D C 1
ATOM 34042 O O . PRO D 1 463 ? 1.791 43.901 124.619 1.00 51.10 458 PRO D O 1
ATOM 34053 N N . ALA D 1 464 ? 1.269 46.023 124.013 1.00 57.37 459 ALA D N 1
ATOM 34054 C CA . ALA D 1 464 ? 1.606 46.570 125.317 1.00 55.78 459 ALA D CA 1
ATOM 34055 C C . ALA D 1 464 ? 0.751 45.956 126.419 1.00 56.00 459 ALA D C 1
ATOM 34056 O O . ALA D 1 464 ? 1.165 45.910 127.579 1.00 59.08 459 ALA D O 1
ATOM 34063 N N . SER D 1 465 ? -0.435 45.474 126.090 1.00 61.71 460 SER D N 1
ATOM 34064 C CA . SER D 1 465 ? -1.320 44.972 127.132 1.00 66.57 460 SER D CA 1
ATOM 34065 C C . SER D 1 465 ? -0.854 43.612 127.647 1.00 61.53 460 SER D C 1
ATOM 34066 O O . SER D 1 465 ? -1.297 43.189 128.727 1.00 57.34 460 SER D O 1
ATOM 34074 N N . VAL D 1 466 ? 0.037 42.919 126.917 1.00 56.32 461 VAL D N 1
ATOM 34075 C CA . VAL D 1 466 ? 0.532 41.641 127.420 1.00 52.73 461 VAL D CA 1
ATOM 34076 C C . VAL D 1 466 ? 2.033 41.708 127.609 1.00 49.92 461 VAL D C 1
ATOM 34077 O O . VAL D 1 466 ? 2.710 40.693 127.449 1.00 49.54 461 VAL D O 1
ATOM 34090 N N . GLY D 1 467 ? 2.566 42.894 127.898 1.00 52.18 462 GLY D N 1
ATOM 34091 C CA . GLY D 1 467 ? 3.991 43.032 128.130 1.00 51.28 462 GLY D CA 1
ATOM 34092 C C . GLY D 1 467 ? 4.885 42.874 126.919 1.00 52.57 462 GLY D C 1
ATOM 34093 O O . GLY D 1 467 ? 6.058 42.479 127.066 1.00 48.85 462 GLY D O 1
ATOM 34097 N N . LEU D 1 468 ? 4.376 43.133 125.737 1.00 50.31 463 LEU D N 1
ATOM 34098 C CA . LEU D 1 468 ? 5.261 43.089 124.565 1.00 48.67 463 LEU D CA 1
ATOM 34099 C C . LEU D 1 468 ? 5.494 44.488 123.977 1.00 50.30 463 LEU D C 1
ATOM 34100 O O . LEU D 1 468 ? 4.609 45.331 124.047 1.00 55.57 463 LEU D O 1
ATOM 34116 N N . PRO D 1 469 ? 6.655 44.766 123.387 1.00 55.48 464 PRO D N 1
ATOM 34117 C CA . PRO D 1 469 ? 6.904 46.098 122.813 1.00 63.75 464 PRO D CA 1
ATOM 34118 C C . PRO D 1 469 ? 6.258 46.304 121.450 1.00 67.56 464 PRO D C 1
ATOM 34119 O O . PRO D 1 469 ? 5.937 45.349 120.734 1.00 66.75 464 PRO D O 1
ATOM 34130 N N . HIS D 1 470 ? 6.081 47.585 121.094 1.00 94.11 465 HIS D N 1
ATOM 34131 C CA . HIS D 1 470 ? 5.737 47.899 119.712 1.00 96.26 465 HIS D CA 1
ATOM 34132 C C . HIS D 1 470 ? 5.969 49.371 119.386 1.00 96.25 465 HIS D C 1
ATOM 34133 O O . HIS D 1 470 ? 5.835 50.260 120.243 1.00 93.14 465 HIS D O 1
ATOM 34147 N N . ASN D 1 471 ? 6.299 49.595 118.103 1.00 100.93 466 ASN D N 1
ATOM 34148 C CA . ASN D 1 471 ? 6.683 50.909 117.592 1.00 101.23 466 ASN D CA 1
ATOM 34149 C C . ASN D 1 471 ? 5.478 51.783 117.270 1.00 101.92 466 ASN D C 1
ATOM 34150 O O . ASN D 1 471 ? 5.508 53.000 117.499 1.00 106.07 466 ASN D O 1
ATOM 34161 N N . ASN D 1 472 ? 4.443 51.188 116.685 1.00 99.64 467 ASN D N 1
ATOM 34162 C CA . ASN D 1 472 ? 3.312 51.921 116.146 1.00 99.55 467 ASN D CA 1
ATOM 34163 C C . ASN D 1 472 ? 2.043 51.477 116.841 1.00 92.90 467 ASN D C 1
ATOM 34164 O O . ASN D 1 472 ? 1.939 50.349 117.327 1.00 89.74 467 ASN D O 1
ATOM 34175 N N . LEU D 1 473 ? 1.067 52.382 116.867 1.00 91.24 468 LEU D N 1
ATOM 34176 C CA . LEU D 1 473 ? -0.241 52.017 117.392 1.00 90.21 468 LEU D CA 1
ATOM 34177 C C . LEU D 1 473 ? -0.806 50.828 116.638 1.00 88.63 468 LEU D C 1
ATOM 34178 O O . LEU D 1 473 ? -1.499 49.994 117.220 1.00 87.34 468 LEU D O 1
ATOM 34194 N N . SER D 1 474 ? -0.541 50.751 115.341 1.00 91.89 469 SER D N 1
ATOM 34195 C CA . SER D 1 474 ? -1.113 49.719 114.493 1.00 92.19 469 SER D CA 1
ATOM 34196 C C . SER D 1 474 ? -0.364 48.394 114.568 1.00 88.17 469 SER D C 1
ATOM 34197 O O . SER D 1 474 ? -0.822 47.427 113.952 1.00 86.61 469 SER D O 1
ATOM 34205 N N . ASP D 1 475 ? 0.743 48.323 115.313 1.00 80.36 470 ASP D N 1
ATOM 34206 C CA . ASP D 1 475 ? 1.478 47.069 115.462 1.00 80.34 470 ASP D CA 1
ATOM 34207 C C . ASP D 1 475 ? 0.643 46.023 116.199 1.00 80.53 470 ASP D C 1
ATOM 34208 O O . ASP D 1 475 ? 0.141 46.260 117.301 1.00 79.73 470 ASP D O 1
ATOM 34217 N N . LYS D 1 476 ? 0.498 44.857 115.590 1.00 57.25 471 LYS D N 1
ATOM 34218 C CA . LYS D 1 476 ? -0.116 43.707 116.239 1.00 57.35 471 LYS D CA 1
ATOM 34219 C C . LYS D 1 476 ? 0.872 42.547 116.307 1.00 54.85 471 LYS D C 1
ATOM 34220 O O . LYS D 1 476 ? 1.837 42.518 115.553 1.00 54.23 471 LYS D O 1
ATOM 34239 N N . PHE D 1 477 ? 0.640 41.594 117.222 1.00 51.37 472 PHE D N 1
ATOM 34240 C CA . PHE D 1 477 ? 1.285 40.279 117.209 1.00 49.28 472 PHE D CA 1
ATOM 34241 C C . PHE D 1 477 ? 0.220 39.261 116.844 1.00 42.61 472 PHE D C 1
ATOM 34242 O O . PHE D 1 477 ? -0.891 39.319 117.382 1.00 42.54 472 PHE D O 1
ATOM 34259 N N . ILE D 1 478 ? 0.535 38.327 115.945 1.00 46.06 473 ILE D N 1
ATOM 34260 C CA . ILE D 1 478 ? -0.355 37.201 115.699 1.00 45.80 473 ILE D CA 1
ATOM 34261 C C . ILE D 1 478 ? 0.428 35.910 115.822 1.00 44.73 473 ILE D C 1
ATOM 34262 O O . ILE D 1 478 ? 1.577 35.849 115.364 1.00 39.06 473 ILE D O 1
ATOM 34278 N N . PHE D 1 479 ? -0.195 34.874 116.386 1.00 40.44 474 PHE D N 1
ATOM 34279 C CA . PHE D 1 479 ? 0.466 33.606 116.651 1.00 41.11 474 PHE D CA 1
ATOM 34280 C C . PHE D 1 479 ? -0.276 32.454 115.990 1.00 44.31 474 PHE D C 1
ATOM 34281 O O . PHE D 1 479 ? -1.515 32.381 116.083 1.00 44.33 474 PHE D O 1
ATOM 34298 N N . THR D 1 480 ? 0.482 31.522 115.403 1.00 41.19 475 THR D N 1
ATOM 34299 C CA . THR D 1 480 ? -0.064 30.236 115.029 1.00 41.95 475 THR D CA 1
ATOM 34300 C C . THR D 1 480 ? -0.286 29.375 116.256 1.00 40.54 475 THR D C 1
ATOM 34301 O O . THR D 1 480 ? 0.359 29.556 117.296 1.00 40.33 475 THR D O 1
ATOM 34312 N N A LYS D 1 481 ? -1.184 28.404 116.106 0.53 42.92 476 LYS D N 1
ATOM 34313 N N B LYS D 1 481 ? -1.161 28.384 116.085 0.47 43.04 476 LYS D N 1
ATOM 34314 C CA A LYS D 1 481 ? -1.517 27.402 117.107 0.53 43.93 476 LYS D CA 1
ATOM 34315 C CA B LYS D 1 481 ? -1.510 27.395 117.092 0.47 43.91 476 LYS D CA 1
ATOM 34316 C C A LYS D 1 481 ? -1.278 26.010 116.524 0.53 41.83 476 LYS D C 1
ATOM 34317 C C B LYS D 1 481 ? -1.282 26.003 116.518 0.47 41.91 476 LYS D C 1
ATOM 34318 O O A LYS D 1 481 ? -1.090 25.830 115.320 0.53 43.67 476 LYS D O 1
ATOM 34319 O O B LYS D 1 481 ? -1.108 25.822 115.314 0.47 43.65 476 LYS D O 1
ATOM 34356 N N . GLU D 1 482 ? -1.231 25.008 117.412 1.00 42.11 477 GLU D N 1
ATOM 34357 C CA . GLU D 1 482 ? -1.132 23.586 117.011 1.00 38.76 477 GLU D CA 1
ATOM 34358 C C . GLU D 1 482 ? 0.100 23.477 116.094 1.00 40.48 477 GLU D C 1
ATOM 34359 O O . GLU D 1 482 ? 1.146 24.048 116.426 1.00 42.23 477 GLU D O 1
ATOM 34372 N N . ASP D 1 483 ? -0.018 22.856 114.946 1.00 41.61 478 ASP D N 1
ATOM 34373 C CA . ASP D 1 483 ? 1.138 22.671 114.080 1.00 45.17 478 ASP D CA 1
ATOM 34374 C C . ASP D 1 483 ? 1.001 23.480 112.807 1.00 43.43 478 ASP D C 1
ATOM 34375 O O . ASP D 1 483 ? 1.613 23.138 111.804 1.00 43.73 478 ASP D O 1
ATOM 34384 N N . ASP D 1 484 ? 0.338 24.638 112.870 1.00 45.71 479 ASP D N 1
ATOM 34385 C CA . ASP D 1 484 ? 0.289 25.532 111.708 1.00 47.60 479 ASP D CA 1
ATOM 34386 C C . ASP D 1 484 ? 1.586 26.329 111.496 1.00 44.01 479 ASP D C 1
ATOM 34387 O O . ASP D 1 484 ? 2.416 26.492 112.384 1.00 39.14 479 ASP D O 1
ATOM 34396 N N . PHE D 1 485 ? 1.752 26.847 110.287 1.00 39.15 480 PHE D N 1
ATOM 34397 C CA . PHE D 1 485 ? 2.822 27.796 110.058 1.00 42.81 480 PHE D CA 1
ATOM 34398 C C . PHE D 1 485 ? 2.329 28.839 109.062 1.00 42.44 480 PHE D C 1
ATOM 34399 O O . PHE D 1 485 ? 1.472 28.565 108.203 1.00 39.56 480 PHE D O 1
ATOM 34416 N N . PHE D 1 486 ? 2.877 30.037 109.198 1.00 40.23 481 PHE D N 1
ATOM 34417 C CA . PHE D 1 486 ? 2.531 31.127 108.311 1.00 43.60 481 PHE D CA 1
ATOM 34418 C C . PHE D 1 486 ? 3.226 30.991 106.925 1.00 46.42 481 PHE D C 1
ATOM 34419 O O . PHE D 1 486 ? 4.408 30.628 106.799 1.00 42.28 481 PHE D O 1
ATOM 34436 N N . ALA D 1 487 ? 2.475 31.318 105.872 1.00 44.68 482 ALA D N 1
ATOM 34437 C CA . ALA D 1 487 ? 2.996 31.382 104.508 1.00 43.44 482 ALA D CA 1
ATOM 34438 C C . ALA D 1 487 ? 2.397 32.600 103.805 1.00 49.18 482 ALA D C 1
ATOM 34439 O O . ALA D 1 487 ? 1.193 32.876 103.945 1.00 50.89 482 ALA D O 1
ATOM 34446 N N . TYR D 1 488 ? 3.258 33.341 103.061 1.00 61.40 483 TYR D N 1
ATOM 34447 C CA . TYR D 1 488 ? 2.806 34.496 102.305 1.00 63.51 483 TYR D CA 1
ATOM 34448 C C . TYR D 1 488 ? 2.274 34.054 100.950 1.00 62.23 483 TYR D C 1
ATOM 34449 O O . TYR D 1 488 ? 2.539 32.943 100.495 1.00 59.53 483 TYR D O 1
ATOM 34467 N N . PRO D 1 489 ? 1.541 34.927 100.259 1.00 63.93 484 PRO D N 1
ATOM 34468 C CA . PRO D 1 489 ? 1.009 34.524 98.945 1.00 69.70 484 PRO D CA 1
ATOM 34469 C C . PRO D 1 489 ? 2.081 34.379 97.873 1.00 68.00 484 PRO D C 1
ATOM 34470 O O . PRO D 1 489 ? 1.931 33.532 96.983 1.00 66.60 484 PRO D O 1
ATOM 34481 N N . ASN D 1 490 ? 3.143 35.176 97.923 1.00 64.29 485 ASN D N 1
ATOM 34482 C CA . ASN D 1 490 ? 4.151 35.136 96.868 1.00 72.77 485 ASN D CA 1
ATOM 34483 C C . ASN D 1 490 ? 4.945 33.830 96.999 1.00 70.65 485 ASN D C 1
ATOM 34484 O O . ASN D 1 490 ? 5.584 33.560 98.032 1.00 71.40 485 ASN D O 1
ATOM 34495 N N . ASN D 1 491 ? 4.839 32.986 95.974 1.00 65.60 486 ASN D N 1
ATOM 34496 C CA . ASN D 1 491 ? 5.505 31.699 95.945 1.00 57.97 486 ASN D CA 1
ATOM 34497 C C . ASN D 1 491 ? 5.010 30.799 97.060 1.00 55.82 486 ASN D C 1
ATOM 34498 O O . ASN D 1 491 ? 5.758 29.995 97.609 1.00 52.65 486 ASN D O 1
ATOM 34509 N N . TYR D 1 492 ? 3.720 30.918 97.351 1.00 57.44 487 TYR D N 1
ATOM 34510 C CA . TYR D 1 492 ? 3.093 30.105 98.391 1.00 56.19 487 TYR D CA 1
ATOM 34511 C C . TYR D 1 492 ? 3.357 28.614 98.187 1.00 52.90 487 TYR D C 1
ATOM 34512 O O . TYR D 1 492 ? 3.739 27.891 99.126 1.00 50.43 487 TYR D O 1
ATOM 34530 N N . ASN D 1 493 ? 3.170 28.130 96.956 1.00 53.99 488 ASN D N 1
ATOM 34531 C CA . ASN D 1 493 ? 3.296 26.688 96.779 1.00 59.30 488 ASN D CA 1
ATOM 34532 C C . ASN D 1 493 ? 4.723 26.250 97.045 1.00 56.65 488 ASN D C 1
ATOM 34533 O O . ASN D 1 493 ? 4.950 25.209 97.666 1.00 59.64 488 ASN D O 1
ATOM 34544 N N . TYR D 1 494 ? 5.703 27.063 96.663 1.00 55.78 489 TYR D N 1
ATOM 34545 C CA . TYR D 1 494 ? 7.100 26.678 96.890 1.00 53.97 489 TYR D CA 1
ATOM 34546 C C . TYR D 1 494 ? 7.435 26.680 98.385 1.00 50.75 489 TYR D C 1
ATOM 34547 O O . TYR D 1 494 ? 7.989 25.712 98.915 1.00 50.51 489 TYR D O 1
ATOM 34565 N N . TYR D 1 495 ? 7.053 27.743 99.091 1.00 49.58 490 TYR D N 1
ATOM 34566 C CA . TYR D 1 495 ? 7.452 27.857 100.493 1.00 55.66 490 TYR D CA 1
ATOM 34567 C C . TYR D 1 495 ? 6.650 26.914 101.393 1.00 50.21 490 TYR D C 1
ATOM 34568 O O . TYR D 1 495 ? 7.164 26.475 102.421 1.00 48.76 490 TYR D O 1
ATOM 34586 N N . VAL D 1 496 ? 5.413 26.595 101.027 1.00 50.29 491 VAL D N 1
ATOM 34587 C CA . VAL D 1 496 ? 4.662 25.560 101.725 1.00 50.17 491 VAL D CA 1
ATOM 34588 C C . VAL D 1 496 ? 5.391 24.226 101.660 1.00 58.90 491 VAL D C 1
ATOM 34589 O O . VAL D 1 496 ? 5.522 23.540 102.677 1.00 58.22 491 VAL D O 1
ATOM 34602 N N . GLN D 1 497 ? 5.820 23.808 100.459 1.00 57.06 492 GLN D N 1
ATOM 34603 C CA . GLN D 1 497 ? 6.570 22.555 100.322 1.00 57.96 492 GLN D CA 1
ATOM 34604 C C . GLN D 1 497 ? 7.887 22.609 101.091 1.00 53.27 492 GLN D C 1
ATOM 34605 O O . GLN D 1 497 ? 8.288 21.636 101.742 1.00 57.43 492 GLN D O 1
ATOM 34619 N N . TYR D 1 498 ? 8.585 23.736 101.005 1.00 50.49 493 TYR D N 1
ATOM 34620 C CA . TYR D 1 498 ? 9.875 23.863 101.662 1.00 50.94 493 TYR D CA 1
ATOM 34621 C C . TYR D 1 498 ? 9.744 23.731 103.170 1.00 51.62 493 TYR D C 1
ATOM 34622 O O . TYR D 1 498 ? 10.551 23.043 103.807 1.00 53.33 493 TYR D O 1
ATOM 34640 N N . TYR D 1 499 ? 8.737 24.374 103.757 1.00 50.46 494 TYR D N 1
ATOM 34641 C CA . TYR D 1 499 ? 8.678 24.466 105.215 1.00 52.57 494 TYR D CA 1
ATOM 34642 C C . TYR D 1 499 ? 7.818 23.391 105.881 1.00 49.76 494 TYR D C 1
ATOM 34643 O O . TYR D 1 499 ? 7.883 23.215 107.115 1.00 50.26 494 TYR D O 1
ATOM 34661 N N . ARG D 1 500 ? 7.038 22.637 105.123 1.00 48.49 495 ARG D N 1
ATOM 34662 C CA . ARG D 1 500 ? 6.265 21.567 105.745 1.00 52.56 495 ARG D CA 1
ATOM 34663 C C . ARG D 1 500 ? 7.205 20.560 106.396 1.00 55.46 495 ARG D C 1
ATOM 34664 O O . ARG D 1 500 ? 8.229 20.194 105.827 1.00 51.19 495 ARG D O 1
ATOM 34685 N N . ASN D 1 501 ? 6.879 20.137 107.610 1.00 49.32 496 ASN D N 1
ATOM 34686 C CA . ASN D 1 501 ? 7.619 19.109 108.347 1.00 53.44 496 ASN D CA 1
ATOM 34687 C C . ASN D 1 501 ? 8.951 19.581 108.924 1.00 49.60 496 ASN D C 1
ATOM 34688 O O . ASN D 1 501 ? 9.717 18.761 109.438 1.00 54.07 496 ASN D O 1
ATOM 34699 N N . THR D 1 502 ? 9.209 20.876 108.927 1.00 49.04 497 THR D N 1
ATOM 34700 C CA . THR D 1 502 ? 10.342 21.462 109.622 1.00 48.43 497 THR D CA 1
ATOM 34701 C C . THR D 1 502 ? 9.954 21.809 111.055 1.00 49.90 497 THR D C 1
ATOM 34702 O O . THR D 1 502 ? 8.770 21.922 111.394 1.00 44.81 497 THR D O 1
ATOM 34713 N N . PHE D 1 503 ? 10.987 21.923 111.906 1.00 47.36 498 PHE D N 1
ATOM 34714 C CA . PHE D 1 503 ? 10.855 22.236 113.325 1.00 47.82 498 PHE D CA 1
ATOM 34715 C C . PHE D 1 503 ? 10.949 23.741 113.523 1.00 50.69 498 PHE D C 1
ATOM 34716 O O . PHE D 1 503 ? 11.941 24.356 113.138 1.00 54.53 498 PHE D O 1
ATOM 34733 N N . GLN D 1 504 ? 9.895 24.336 114.078 1.00 43.95 499 GLN D N 1
ATOM 34734 C CA . GLN D 1 504 ? 9.770 25.784 114.220 1.00 38.38 499 GLN D CA 1
ATOM 34735 C C . GLN D 1 504 ? 9.342 26.127 115.659 1.00 46.20 499 GLN D C 1
ATOM 34736 O O . GLN D 1 504 ? 8.799 25.280 116.396 1.00 38.77 499 GLN D O 1
ATOM 34750 N N . HIS D 1 505 ? 9.612 27.371 116.075 1.00 42.04 500 HIS D N 1
ATOM 34751 C CA . HIS D 1 505 ? 9.124 27.832 117.362 1.00 36.92 500 HIS D CA 1
ATOM 34752 C C . HIS D 1 505 ? 8.645 29.265 117.275 1.00 42.53 500 HIS D C 1
ATOM 34753 O O . HIS D 1 505 ? 8.868 29.952 116.273 1.00 39.94 500 HIS D O 1
ATOM 34767 N N . GLY D 1 506 ? 7.992 29.719 118.353 1.00 39.19 501 GLY D N 1
ATOM 34768 C CA . GLY D 1 506 ? 7.408 31.045 118.419 1.00 43.69 501 GLY D CA 1
ATOM 34769 C C . GLY D 1 506 ? 5.926 31.078 118.723 1.00 39.67 501 GLY D C 1
ATOM 34770 O O . GLY D 1 506 ? 5.444 32.097 119.204 1.00 39.36 501 GLY D O 1
ATOM 34774 N N . GLY D 1 507 ? 5.180 30.015 118.421 1.00 40.30 502 GLY D N 1
ATOM 34775 C CA . GLY D 1 507 ? 3.742 29.974 118.556 1.00 41.05 502 GLY D CA 1
ATOM 34776 C C . GLY D 1 507 ? 3.286 29.256 119.829 1.00 39.66 502 GLY D C 1
ATOM 34777 O O . GLY D 1 507 ? 4.036 29.087 120.793 1.00 38.96 502 GLY D O 1
ATOM 34781 N N . ILE D 1 508 ? 2.046 28.781 119.786 1.00 37.00 503 ILE D N 1
ATOM 34782 C CA . ILE D 1 508 ? 1.361 28.153 120.908 1.00 39.73 503 ILE D CA 1
ATOM 34783 C C . ILE D 1 508 ? 1.239 26.667 120.667 1.00 33.65 503 ILE D C 1
ATOM 34784 O O . ILE D 1 508 ? 0.558 26.240 119.719 1.00 34.94 503 ILE D O 1
ATOM 34800 N N . SER D 1 509 ? 1.865 25.884 121.549 1.00 34.90 504 SER D N 1
ATOM 34801 C CA . SER D 1 509 ? 1.755 24.437 121.516 1.00 34.09 504 SER D CA 1
ATOM 34802 C C . SER D 1 509 ? 2.327 23.899 122.819 1.00 31.85 504 SER D C 1
ATOM 34803 O O . SER D 1 509 ? 3.189 24.500 123.480 1.00 31.67 504 SER D O 1
ATOM 34811 N N . LEU D 1 510 ? 1.920 22.686 123.133 1.00 34.28 505 LEU D N 1
ATOM 34812 C CA . LEU D 1 510 ? 2.563 22.009 124.252 1.00 36.64 505 LEU D CA 1
ATOM 34813 C C . LEU D 1 510 ? 4.077 21.964 124.076 1.00 34.34 505 LEU D C 1
ATOM 34814 O O . LEU D 1 510 ? 4.847 22.249 125.008 1.00 36.10 505 LEU D O 1
ATOM 34830 N N . GLU D 1 511 ? 4.522 21.592 122.876 1.00 31.03 506 GLU D N 1
ATOM 34831 C CA . GLU D 1 511 ? 5.940 21.380 122.690 1.00 31.10 506 GLU D CA 1
ATOM 34832 C C . GLU D 1 511 ? 6.725 22.654 122.904 1.00 33.27 506 GLU D C 1
ATOM 34833 O O . GLU D 1 511 ? 7.823 22.607 123.485 1.00 34.43 506 GLU D O 1
ATOM 34845 N N . GLU D 1 512 ? 6.223 23.782 122.387 1.00 35.11 507 GLU D N 1
ATOM 34846 C CA . GLU D 1 512 ? 6.958 25.036 122.492 1.00 36.64 507 GLU D CA 1
ATOM 34847 C C . GLU D 1 512 ? 6.840 25.687 123.859 1.00 36.61 507 GLU D C 1
ATOM 34848 O O . GLU D 1 512 ? 7.759 26.390 124.296 1.00 34.61 507 GLU D O 1
ATOM 34877 N N . LEU D 1 514 ? 5.142 24.477 127.029 1.00 34.11 509 LEU D N 1
ATOM 34878 C CA . LEU D 1 514 ? 5.155 23.761 128.308 1.00 30.82 509 LEU D CA 1
ATOM 34879 C C . LEU D 1 514 ? 6.479 23.010 128.394 1.00 35.22 509 LEU D C 1
ATOM 34880 O O . LEU D 1 514 ? 6.681 21.978 127.730 1.00 34.93 509 LEU D O 1
ATOM 34896 N N . VAL D 1 515 ? 7.405 23.598 129.143 1.00 31.61 510 VAL D N 1
ATOM 34897 C CA . VAL D 1 515 ? 8.812 23.218 129.038 1.00 34.33 510 VAL D CA 1
ATOM 34898 C C . VAL D 1 515 ? 9.387 22.735 130.333 1.00 36.09 510 VAL D C 1
ATOM 34899 O O . VAL D 1 515 ? 8.922 23.099 131.443 1.00 33.77 510 VAL D O 1
ATOM 34912 N N . PRO D 1 516 ? 10.415 21.886 130.281 1.00 35.00 511 PRO D N 1
ATOM 34913 C CA . PRO D 1 516 ? 10.890 21.233 131.500 1.00 37.63 511 PRO D CA 1
ATOM 34914 C C . PRO D 1 516 ? 11.684 22.178 132.357 1.00 37.84 511 PRO D C 1
ATOM 34915 O O . PRO D 1 516 ? 12.439 23.008 131.840 1.00 35.90 511 PRO D O 1
ATOM 34926 N N . VAL D 1 517 ? 11.574 21.997 133.675 1.00 34.90 512 VAL D N 1
ATOM 34927 C CA . VAL D 1 517 ? 12.532 22.577 134.610 1.00 35.14 512 VAL D CA 1
ATOM 34928 C C . VAL D 1 517 ? 12.806 21.476 135.612 1.00 37.04 512 VAL D C 1
ATOM 34929 O O . VAL D 1 517 ? 11.880 21.035 136.289 1.00 35.65 512 VAL D O 1
ATOM 34942 N N . ILE D 1 518 ? 14.026 20.942 135.616 1.00 36.10 513 ILE D N 1
ATOM 34943 C CA . ILE D 1 518 ? 14.401 19.793 136.446 1.00 36.95 513 ILE D CA 1
ATOM 34944 C C . ILE D 1 518 ? 15.373 20.243 137.538 1.00 42.54 513 ILE D C 1
ATOM 34945 O O . ILE D 1 518 ? 16.407 20.859 137.245 1.00 44.36 513 ILE D O 1
ATOM 34961 N N . THR D 1 519 ? 15.052 19.936 138.790 1.00 41.40 514 THR D N 1
ATOM 34962 C CA . THR D 1 519 ? 15.951 20.177 139.913 1.00 46.67 514 THR D CA 1
ATOM 34963 C C . THR D 1 519 ? 16.663 18.872 140.258 1.00 46.14 514 THR D C 1
ATOM 34964 O O . THR D 1 519 ? 16.015 17.868 140.594 1.00 42.83 514 THR D O 1
ATOM 34992 N N . GLN D 1 521 ? 19.913 16.603 142.092 1.00 62.24 516 GLN D N 1
ATOM 34993 C CA . GLN D 1 521 ? 20.827 16.500 143.213 1.00 63.04 516 GLN D CA 1
ATOM 34994 C C . GLN D 1 521 ? 21.870 15.432 142.896 1.00 56.95 516 GLN D C 1
ATOM 34995 O O . GLN D 1 521 ? 21.509 14.337 142.436 1.00 54.84 516 GLN D O 1
ATOM 35009 N N . PRO D 1 522 ? 23.158 15.716 143.085 1.00 58.87 517 PRO D N 1
ATOM 35010 C CA . PRO D 1 522 ? 24.176 14.693 142.819 1.00 63.99 517 PRO D CA 1
ATOM 35011 C C . PRO D 1 522 ? 23.988 13.468 143.691 1.00 66.84 517 PRO D C 1
ATOM 35012 O O . PRO D 1 522 ? 23.680 13.574 144.879 1.00 68.91 517 PRO D O 1
ATOM 35023 N N . LYS D 1 523 ? 24.155 12.301 143.074 1.00 69.75 518 LYS D N 1
ATOM 35024 C CA . LYS D 1 523 ? 24.225 11.046 143.806 1.00 71.98 518 LYS D CA 1
ATOM 35025 C C . LYS D 1 523 ? 25.553 10.975 144.577 1.00 76.09 518 LYS D C 1
ATOM 35026 O O . LYS D 1 523 ? 25.586 11.145 145.809 1.00 82.42 518 LYS D O 1
#

Foldseek 3Di:
DAAEEEEEDLPCVVCVVLVVVCVVVRYHYDYDHDLVVVLVPLQVDPHQEYEAEAPPDHGRLVSLLSSCVSPVLRAYEEYQDPDPVVCSCVVSPHPYYYHPPDDSVVVVVSCCCSRPVVVVLQVVLVVVCVVCLVVLLVLDDDDDPVSLFVSVVVLLVNCVSCVPPDPVVVSSVSQLVSQVVQLVVCLVCQLVCLVDVVPHWALLCCCVVPPVVCVVVPAFEEEEAEAAAFPSLCVLAVVLPVWDDWDKDGDFAFQLDCLPSVLSNLQSAQLVVCCCVVLQDALQDPDDRPPCSVVNVNNCVVVPHDFFEEEEEDEALVVVVVCLVCVVVRVVGSYYYYYYHPLVLQCCQPPVVCVQPVDPVSNSVVSNVCCVPGSNVVVSVVVSCWHKYKYWYRFHWDFAAAEFEKDAFHSCPPAWFKTWADPMDGDCVQWSKDQQQVSSSDDHDPRTRIMIGGGRRYTYAYDVCRVVRNVSRHRGIHGRHGGVRSVIMIMIGTD/DFAEEEEEDLVVVVVVVLCVVVVVVRYHYDYHHDLVVSLVDLQPDPHQEYEFEADPDDGRLVSLLSSCVRPVLRAYEEYQDPDPVVCSCVVSPHPYYYHPPDDSVVVVVSCCCSRPVLVVLQVVLVVVCVVCVVVLLVLDDDDDPVSLFVSVVVLLVNCVSPVSYDPVVVSSVNQLVSQVVQVVVCLVCVLVQLVDVVPHWALLCCCVPPPVVCVVVVAFEEEEAEAAAFPNLCVLAVVLVVWDDWDKDGDFHFQLDCLRQVLSNLQSAVLVVCCVVVPVVPPDSVVVVNNCVVVPHDWFEEEEEDEDQVVLVVCLVCVCVRVVTSYYYYYYYDDDDDPPVVLVCCPQVLDPVSVSVVSNVCCVPGCNVVSSVVVSVWHKYKYWYRFHKDFAAAEFEKDADPPWDDAFFKIKHLRIDGDCVQWSKAQQQVSSRHDDDDNSIIMTGGTRRYTYAYPVCRVVVNVSRHRPIGGRHRGVGSVIMIMIGTD/DAAEEEEEALPCVVVVVLVVVVVVVRYHYDYDHDLVVVLVVLQVDPHQAYEAEADPDDGRLVSLLSSCVNPVLRAYEEYQDPDPVVCSCVVSVHPYYYHPPDDSVVVVVSCCCSRPVLVVLQVVLVVVCVVCLVVLVVLPDDDDPVSLFVSVLVLLVNLVSCVSYDVVVVSSVCQLVSQVVQLVVCLVCQLVCLVPVVPHWALLCPCVVPPVVCVVVVAFEEEEAEAAAFPSLCVLAVVLVVWWDWDKDGDFAFQLDCLPQVLSNLQSAQLVVCCCVVQADAQLDPDDRPPRSVVVVNNCVVVVHDFFEEEEEDEFLVVVVVCLVCVVVCPVGSYYYYYYHPLVLQCCQVPVVCVQPVDPVSNSVVSNVCCVPGSNVVSSVVCSCWHKYKYWYRFHWDFAAAEFEKDDFDRPVPAFFKTWAAPMDGDPVQWSKDQQQVSSSDDHDPRTRIMIGGGRRYTYAYDPPRVVRNVSRHRGIGGRHGGSRSVIMIMITTD/DAAEEEEEDLVVVVVVVLCVVVVVVRHHYHYDHDLVVSLVCLQVDPHQAYEFEAPPDDGSLVSLLSSCVRCVLRAYEEYQDPDPVVCSVVVSPHPYYYHPPDDSVVVVVSCCCNRPVLVVLQVVLVVVLVVVVVVVLLQDDDDDPVSLFVNVVSLLVSCVSNVSYDDVNVVSCNQLVSQVVQVVVCLVCQLVCLVDVVPHWALLCCCVVPPVVQVVVVAAEEEEAEAAQFPSLVVLAVVLVVWDDWDKDGDFHFQLDCLPRVLSNLVSAALVVCCCVVSVVSVVVVVVCVVVVHDFFEDAEEDEDLVVLVVCLVCVVVRPVGRYYYYYHYDDDDDPPVVLVCCPQVLDVVSVSVVSNVCCVPGSNVVSSVVVSVWHKYKYWYRFHWDFAAAEFEKDADPPWDDAFFKTKHLPIDGDCVQWSKAQQQVSSSHDDDDNSIIMTGGGRRYTYAYPVCRVVVNVSRHRDIGGRHRGSGSVIMIMITTD

CATH classification: 3.40.50.2300

Sequence (1961 aa):
RPYTVLWADDEIDDLLLKPHILFLEQKGYQVTPVLSGNDAIEAVQNNDFDIVFLDENPGIGGLDALQKIKELKPPPYYTTPVVITKSEEEHITQAIGGKIADYLIKPVNPNQLLLSSLKKNLQQHSIISETTNTNYRRQEFVQLGTQSGKLSFEEWKELYRRIVFWEIELLEEQQAADDRRQQGGELLEQKQEANRLFARRFVTQNYREWIAKPDTRPTSPDLFKQKVFPLLDNGEKVFFILIDNFRQDQWESVKSLSEFYTFEEDYLSILPTATQYARNAIFSGLPLQIEKFPDLWVDEESEEGKNLNEEPIRTLIERYRKHYSFSYNKVYYEETTKKFFGERLLGQIRSLSQNQLNVIVLNFVDSHARTDSKIRELASNEAAYRSLTKSWFKHSTTYNLFRSIAEGYKVVLTTDHGTIQVKNPVKVIGDRRSSTTNNTTNNLRYKIGKNLDYNPKEVFEIKDPASVGLPHNNLSDKFIFTKEDDFFAYPNNYNYYVQYYRNTFQHGGISLEELVPVITQPKRPYTVLWADDEIDLLKPHILFLEQKGYQVTPVLSGNDAIEAVQNNDFDIVFLDENPGIGGLDALQKIKELKPYTPVVITKSEEEHITQAIGGKIADYLIKPVNPNQLLLSSLKKNLQQHHSIISETTNTNYRQEFVQLGTQSGKLSFEEWKELYRRIVFWEIELEQADRQGELLEQKQEANRLFARRFVTQNYRREWIAKPDTRPTSPDLFKQKVFPLLDNGEKVFFILIDNFRQDQWESVKSLSEFYTFEEDYLSILPTATQYARNAIFSGLPLQIEKFPDLWKNLNEEPIRRTLIERYRKHYSFSYNKVYETKFFGEERLLGQIRRSLSQNQLNVIVLNFVDSHARTDSKIRELASNEEAAYRSLTKSWFKHSTTYNLFRSIAEGYKVVLTTDHGTIQVKNPVKVIGDRSTNTNLRYKIGKNLDYNPKEVFEIKDPASVGLPHNNLSDKFIFTKEDDFFAYPNNYNYYVQYYRNTFQHGGISLEELVPVITQPKRPYTVLWADDEIDLLKPHILFLEQKGYQQVTPVLSGNDAIEAVQNNDFDIVFLDENPGIGGLDALQKKIKELKPYTPVVITKSEEEHITQAIGGKIADYLIKPVNPNQLLLSSLKKNLQQHSIISETTNTNYRQEFVQLGGTTQQSSGGKKLSFEEWKELYRRIVFWEIELLEEQQAADDRRQQGGELLEQKQEANRLFARFVTQNYREWIAKPDTRPTSPDLFKQKVFPLLDNGEKVFFILIDNFRQDQWESVKSLSEFYTFEEDYLSILPTATQYARNAIFSGLPLQIEKFPDLWVDEESEEGKNLNEEPIRTLIERYRRKHYSFSYNKVYYEETTKKFFGERLLGQIRSLSQNQLNVIVLNFVDSHARTDSKIRRELASNEAAYRSLTKSWFKHSTTYNLFRSIAEGYKVVLTTDHGTIQVKNPVKVIGDRRSSTTNNTTNNLRYKIGKNLDYNPKEVFEIKDPASVGLPHNNLSDKFIFTKEDDFFAYPNNYNYYVQYYRNTFQHGGISLEELVPVITQPKRPYTVLWADDEIDDLLKPHILFLEQKGYQVTPVLSGNDAIEAVQNNDFDIVFLDENPGIGGLDALQKIKELKPPYYTPVVITKSEEEHITQAIGGKIADYLIKPVNPNQLLLSSLKKNLQQHSIISETTNTNYRQQEEFFVVQQLLGGTTQQSGKLSFEEEWKELYRRIVFWEIELEQADRQGELLEQKQEANRLFARFVTQNYREWIAKPDTRPTSPDLFKQKVFPLLDNGEKVFFILIDDNFRQDQWESVKSLSEFYTFEEDYLSILPTATQYARNAIFSGLPLQIEKFPDLWNEEPIRTLIERYRKHYSFSYNKVYETKFFGERLLGQIRSLSQNQLNVIVLNFVDSSHARTDSKIRELASNEAAYRSLTKSWFKHSTTYNLFRSIAEGYKVVLTTDHGTIQVKNPVKVIGDRSTNTNLRYKIGKNLDYNPKEVFEIKDPASVGLPHNNLSDKFIFTKKEDDFFAYPNNYNYYVQYYRNTFQHGGISLEELVPVITQPK

Nearest PDB structures (foldseek):
  7pvk-assembly2_D  TM=9.916E-01  e=2.209E-94  Porphyromonas gingivalis W83
  7pv7-assembly2_B  TM=9.831E-01  e=4.291E-92  Porphyromonas gingivalis W83
  7pva-assembly1_B  TM=9.659E-01  e=9.423E-90  Porphyromonas gingivalis W83
  7pva-assembly2_D  TM=9.562E-01  e=4.206E-88  Porphyromonas gingivalis W83
  8p6f-assembly1_A  TM=9.509E-01  e=7.860E-66  Flavobacterium johnsoniae